Protein AF-0000000069301391 (afdb_homodimer)

Foldseek 3Di:
DVPVVPPVVVVVVVVVVVVPPPPPPDDDDDDDDDDPDDDDDDDDDPDDDDPPVCPDDPPPPPPPPPPPVVPDPPPPVPPPDPPPPPVPLLLFFDFDDPLQVLQLVVLLVVLVVLLVVLLQVLLVVCLVDVLQQFDDPPPPPPDPDPVVVVVNVVSNPDDSCVLLVVLVPDDLVLQCVFQNLLLSLLLLLLVLLLVLLVVLQVVLCVQLQVLLLVQQVVPPPDPNQLSSFPLNGALPPLVSLLSLLVSLLVSLVSSLVSLLVSLVVSLVVLLVVLLPDAPPLLQKKKWFQADLQQLAFVSVQVVVCVVPHPQFWDTKFFQWPLPCLVVLVVVLVVLVVQLVVLVVVCVVVPVDDCPDDSNVSNVVSVVVSVVSLVVLVVSLVVLVVCSVVSPPVTGARMMMIGTDASLSSVVVQPDQDDPDSPHTHIDRAFDQVFFDSVLRRDHDVLQVVLVVVLVVVLVVCLVVVQQVLSVLSSCLDLVNCCVPPVVVVVVCVVPVSCVSNSSLLVNLVSNVVVLLCVLVVSLCSCVVRHRDRGLQVSLLVSLLSSLVSLCCRVPQVSQLSDRPVVVVVCCVVPVVCSLLSSLSRVSRNLSSVLSNLSSLSSVLSVVLSPVQLVVQLCCCCPVVVDDSVVSNCVSCVARRDSPHSSNVSSVVLSLSLSCLLCCSRRVCSSVSSSVSSVSNSSSSSSCSRTRHHHDGYPSCVSSVSSSVSSLVSSVSSLSSSLSNSCNSNVNDCPPSSVSSNCSVVSSVVSVVSSVPRDNRDNPSVSSVVSRVVPVPDDRDHDHDNDDPSNDPVVSPPPPPPVD/DVPVVPPVVVVVVVVVCVVVPPPDDDDDDDPDDPDDDDDDDDDDDDDDDDDDPCVDDPPPPPPPDDPPVVPPPPDVVPPPDPPPPPVPLLLFFDFDDPLQVLQLVVLLVVLVVLLVVLLQVLLVVCLVDVLQQFDDPPPPPPDPDPVSVVVNVVSNPDDSCVLLVVLVPDDLVLQCVFQNLLLSLLLVLLVLLLVLLVVLQVVLCVQLQVLLLVQQVVPPPDPNQLSSFPLSGALPPLVSLLSLLVSLLVSLVSSLVSLLVSLVVSLVVLLVVLLPDFPPLLQKKKWFQADLQQLAFVSVQVVVCVVPHHQFWDTKFFQWDLPCLVVLVVVLVVLVVVLVVLVVVCVVVPVDDCPDDSNVSNVVSVVVSVVSLVVLVVSLVVLVVCSVVSPVNTGARMMMIGTDASLSSVVVQPDQDDPDSPHTHIDRAFDQVFFDSVLRRDHDVLQVVLVVVLVVVLVVCLVVVQQVLSVLSSCLDLVNCCVPPVVVVVVCVVPVSCVSNCSLLVNLVSNVVVLLCVLVVSLVSCVVRHRDRGLQVSLLVSLLSSLVSLCCRVPQVSQLSDRPVVVVVVCVVPVVCSLLSSLSRVSRNLSSVLSNLSSLSSVLSVVLSPVQLVVQLCCCCPVVVDDSVVSNCVSCVARSDSPHPSNVSSVVLSLSLSCLLCCSRRVCSSVSSSVSSVSNSSSSSSCSRTRDHHDGYPSCVSSVSSSVSSLVSSVSSLSSSLSNSCNSNVNDCPDSSVSSNCSVVSSVVSVVSSVPRDNRDNPSVSSVVSRVVPVVDDRDHDHDNDDPSNDPVVSPPPPPPVD

Secondary structure (DSSP, 8-state):
--THHHHHHHHHHHHHHHS---TT-------------------------------------TT-S---TT------GGG-SSS--------S-----TTHHHHHHHHHHHHHHHHHHHHHHHHHHHHH-HHHHS-----SS----THHHHHHHHHHTS-TTHHHHHHHH--HHHHHHHHHHHHHHHHHHHHHHHHHHHHHHHHHHHHHHHHHHHHGGGSTT--HHHHTSGGGS-TT-GGGHHHHHHHHHHHHHHHHHHHHHHHHHHHHHHHHHHHTPPBTGGGEEEEES--GGG-SHHHHHHHHHHHS-TTSEEEEEEEE--TTHHHHHHHHHHHHHHHHHHHHHHHHTT---TTSHHHHHHHHHHHHHHHHHHHHHHHHHHHHHHHHTT-TTTEEEEEEEEESSHHHHHHHHT---SSBTTSSEEEPPPPGGGB-HHHHTS-HHHHHHHHHHHHHHHHHHHHHHHHHHHHHHHHTSHHHHHHH-HHHHHHHHH-GGGHHHHHHHHHHHHHHHHHHTHHHHHHHHHHHHS--SBTHHHHHHHHHHHHHHIIIIIIIIHHH-S-HHHHHHHHHH-TTHHHHHHHHHGGGGHHHHHHHHHHHHHHHHHHHHTHHHHHHHHHHHHHS---HHHHHHHH---TT-TTSHHHHHHHHHHHHHHHHHHHTT-TTHHHHHHHHHHHHHHHHHHIIIIISPPPPP-SSHHHHHHHHHHHHHHHHHHHHHHHHHHHHTTT--TTHHHHHHTTHHHHHHHHHHHHTB--SS--HHHHHHHHHHHTTS---B---SS-GGG-HHHHHHHHHTT-/--THHHHHHHHHHHHHHHS------------------------------------------TT-S-----------TTS-SSS--------S-----TTHHHHHHHHHHHHHHHHHHHHHHHHHHHHH-HHHHS-----SS----THHHHHHHHHHTS-TTHHHHHHHH--HHHHHHHHHHHHHHHHHHHHHHHHHHHHHHHHHHHHHHHHHHHHHTTSTT--HHHHTSGGGS-TT-GGGHHHHHHHHHHHHHHHHHHHHHHHHHHHHHHHHHHHTPPBTGGGEEEEES--GGG-SHHHHHHHHHHHS-TTSEEEEEEEE--TTHHHHHHHHHHHHHHHHHHHHHHHHTT---TTSHHHHHHHHHHHHHHHHHHHHHHHHHHHHHHHHTT-TTTEEEEEEEEESSHHHHHHHHT---SSBTTSSEEEPPPPGGGB-HHHHTS-HHHHHHHHHHHHHHHHHHHHHHHHHHHHHHHTTSHHHHHHH-HHHHHHHHH-GGGHHHHHHHHHHHHHHHHHHTHHHHHHHHHHHHS--SBTHHHHHHHHHHHHHHIIIIIIIIHHH-S-HHHHHHHHHH-TTHHHHHHHHHGGGGHHHHHHHHHHHHHHHHHHHHTHHHHHHHHHHHHTS---HHHHHHHH---TT-TTSHHHHHHHHHHHHHHHHHHHTT-TTHHHHHHHHHHHHHHHHHHIIIIISPPPPP-SSHHHHHHHHHHHHHHHHHHHHHHHHHHHHTTT--TTHHHHHHTTHHHHHHHHHHHHTB--SS--HHHHHHHHHHHTTS---B----S-GGG-HHHHHHHHHHT-

Sequence (1606 aa):
MQAAFSSTFVGFVILLQLIQPCTSLQTEVSGARLSLDSAPQESRKLPLHRGTVDLPALRLDEVAEPFNLTENILPIAFFENGTEPPPSVVVGVKTNGQTDIAAILLSLGFCAAGSLFVFACFCLLRNLNPVVYHRLVVSENKEPVEDVSTSVAQARSVGLFDWIAKVYNTTPEEEVARAGLDGWAFLELLRLNTRILVWIGPVVLLTVGCANWQASENMPGLNPLSRLDVGSMSPGSTHLLWVHAASVWLVIIISGWHVVSAHEDFTERRFEWLKAIPRPRATTVLVKNIPEIYRSDKALRDYFVALFTEGVVERAYVVRKTGSLPKQVERLEDGRYTLALARKRWEQSGCPGPEERYGAQLEVCQRRRDQLAEQVVVSQAKIEEAVARRDPIVCSSSGFVTFTTELAQRLASREQYRRDVTEFVLDMPPDPSDVIWGSLTEGGVRRTTWDLVSWFCLLLLFVFWSPLVVIISGWTTLSSINEYAPFVGRFIQEHPRAQPLITGFLSTASLKLFMALLPMILLSIITRFKNLKAGAYAQLHLQSWYATFLVLFVLLVTTLGQGFTSTIAIIARQPSRIVELMASSLPYASHFYFNYIVLGYLTLALEMMRASNLIQYWFYRHFYSFQPEEAKQYSEPEDQASYGIGTRSALQVLMTAITFTFCSCSPLVVVFALPYFCLGQMVYGYLIVFAESKKPDLGGEMWIQTMGQLFSVLLLYVLLMVGVLLAKLNGDWLGPPSAAASAILPLYWTWFRVNSLAYESLPLEEVVKASQAKKEGVHQNEGKYVQPECDPDVTVEDWREGSMQAAFSSTFVGFVILLQLIQPCTSLQTEVSGARLSLDSAPQESRKLPLHRGTVDLPALRLDEVAEPFNLTENILPIAFFENGTEPPPSVVVGVKTNGQTDIAAILLSLGFCAAGSLFVFACFCLLRNLNPVVYHRLVVSENKEPVEDVSTSVAQARSVGLFDWIAKVYNTTPEEEVARAGLDGWAFLELLRLNTRILVWIGPVVLLTVGCANWQASENMPGLNPLSRLDVGSMSPGSTHLLWVHAASVWLVIIISGWHVVSAHEDFTERRFEWLKAIPRPRATTVLVKNIPEIYRSDKALRDYFVALFTEGVVERAYVVRKTGSLPKQVERLEDGRYTLALARKRWEQSGCPGPEERYGAQLEVCQRRRDQLAEQVVVSQAKIEEAVARRDPIVCSSSGFVTFTTELAQRLASREQYRRDVTEFVLDMPPDPSDVIWGSLTEGGVRRTTWDLVSWFCLLLLFVFWSPLVVIISGWTTLSSINEYAPFVGRFIQEHPRAQPLITGFLSTASLKLFMALLPMILLSIITRFKNLKAGAYAQLHLQSWYATFLVLFVLLVTTLGQGFTSTIAIIARQPSRIVELMASSLPYASHFYFNYIVLGYLTLALEMMRASNLIQYWFYRHFYSFQPEEAKQYSEPEDQASYGIGTRSALQVLMTAITFTFCSCSPLVVVFALPYFCLGQMVYGYLIVFAESKKPDLGGEMWIQTMGQLFSVLLLYVLLMVGVLLAKLNGDWLGPPSAAASAILPLYWTWFRVNSLAYESLPLEEVVKASQAKKEGVHQNEGKYVQPECDPDVTVEDWREGS

Structure (mmCIF, N/CA/C/O backbone):
data_AF-0000000069301391-model_v1
#
loop_
_entity.id
_entity.type
_entity.pdbx_description
1 polymer 'CSC1/OSCA1-like 7TM region domain-containing protein'
#
loop_
_atom_site.group_PDB
_atom_site.id
_atom_site.type_symbol
_atom_site.label_atom_id
_atom_site.label_alt_id
_atom_site.label_comp_id
_atom_site.label_asym_id
_atom_site.label_entity_id
_atom_site.label_seq_id
_atom_site.pdbx_PDB_ins_code
_atom_site.Cartn_x
_atom_site.Cartn_y
_atom_site.Cartn_z
_atom_site.occupancy
_atom_site.B_iso_or_equiv
_atom_site.auth_seq_id
_atom_site.auth_comp_id
_atom_site.auth_asym_id
_atom_site.auth_atom_id
_atom_site.pdbx_PDB_model_num
ATOM 1 N N . MET A 1 1 ? 9.789 25.469 29.891 1 19.81 1 MET A N 1
ATOM 2 C CA . MET A 1 1 ? 8.828 25 28.891 1 19.81 1 MET A CA 1
ATOM 3 C C . MET A 1 1 ? 7.82 24.047 29.516 1 19.81 1 MET A C 1
ATOM 5 O O . MET A 1 1 ? 6.832 23.672 28.875 1 19.81 1 MET A O 1
ATOM 9 N N . GLN A 1 2 ? 8.188 23.5 30.734 1 20.77 2 GLN A N 1
ATOM 10 C CA . GLN A 1 2 ? 7.414 22.641 31.625 1 20.77 2 GLN A CA 1
ATOM 11 C C . GLN A 1 2 ? 6.203 23.391 32.188 1 20.77 2 GLN A C 1
ATOM 13 O O . GLN A 1 2 ? 5.133 22.797 32.344 1 20.77 2 GLN A O 1
ATOM 18 N N . ALA A 1 3 ? 6.449 24.688 32.656 1 22.8 3 ALA A N 1
ATOM 19 C CA . ALA A 1 3 ? 5.504 25.391 33.5 1 22.8 3 ALA A CA 1
ATOM 20 C C . ALA A 1 3 ? 4.203 25.688 32.75 1 22.8 3 ALA A C 1
ATOM 22 O O . ALA A 1 3 ? 3.143 25.797 33.375 1 22.8 3 ALA A O 1
ATOM 23 N N . ALA A 1 4 ? 4.375 26.047 31.484 1 23.19 4 ALA A N 1
ATOM 24 C CA . ALA A 1 4 ? 3.17 26.594 30.859 1 23.19 4 ALA A CA 1
ATOM 25 C C . ALA A 1 4 ? 2.113 25.516 30.688 1 23.19 4 ALA A C 1
ATOM 27 O O . ALA A 1 4 ? 1.004 25.781 30.219 1 23.19 4 ALA A O 1
ATOM 28 N N . PHE A 1 5 ? 2.578 24.25 30.859 1 24.52 5 PHE A N 1
ATOM 29 C CA . PHE A 1 5 ? 1.618 23.172 30.672 1 24.52 5 PHE A CA 1
ATOM 30 C C . PHE A 1 5 ? 0.604 23.156 31.812 1 24.52 5 PHE A C 1
ATOM 32 O O . PHE A 1 5 ? -0.455 22.531 31.703 1 24.52 5 PHE A O 1
ATOM 39 N N . SER A 1 6 ? 0.946 23.641 33.062 1 24.12 6 SER A N 1
ATOM 40 C CA . SER A 1 6 ? 0.102 23.391 34.25 1 24.12 6 SER A CA 1
ATOM 41 C C . SER A 1 6 ? -1.186 24.203 34.156 1 24.12 6 SER A C 1
ATOM 43 O O . SER A 1 6 ? -2.227 23.766 34.656 1 24.12 6 SER A O 1
ATOM 45 N N . SER A 1 7 ? -1.067 25.484 33.75 1 24.52 7 SER A N 1
ATOM 46 C CA . SER A 1 7 ? -2.17 26.391 34.062 1 24.52 7 SER A CA 1
ATOM 47 C C . SER A 1 7 ? -3.404 26.062 33.219 1 24.52 7 SER A C 1
ATOM 49 O O . SER A 1 7 ? -4.535 26.219 33.688 1 24.52 7 SER A O 1
ATOM 51 N N . THR A 1 8 ? -3.162 25.766 31.969 1 23.84 8 THR A N 1
ATOM 52 C CA . THR A 1 8 ? -4.363 25.797 31.141 1 23.84 8 THR A CA 1
ATOM 53 C C . THR A 1 8 ? -5.211 24.562 31.375 1 23.84 8 THR A C 1
ATOM 55 O O . THR A 1 8 ? -6.34 24.469 30.891 1 23.84 8 THR A O 1
ATOM 58 N N . PHE A 1 9 ? -4.652 23.547 32.062 1 26 9 PHE A N 1
ATOM 59 C CA . PHE A 1 9 ? -5.484 22.406 32.438 1 26 9 PHE A CA 1
ATOM 60 C C . PHE A 1 9 ? -6.539 22.812 33.438 1 26 9 PHE A C 1
ATOM 62 O O . PHE A 1 9 ? -7.617 22.219 33.5 1 26 9 PHE A O 1
ATOM 69 N N . VAL A 1 10 ? -6.273 23.828 34.375 1 25.52 10 VAL A N 1
ATOM 70 C CA . VAL A 1 10 ? -7.156 24.141 35.469 1 25.52 10 VAL A CA 1
ATOM 71 C C . VAL A 1 10 ? -8.469 24.719 34.969 1 25.52 10 VAL A C 1
ATOM 73 O O . VAL A 1 10 ? -9.547 24.391 35.469 1 25.52 10 VAL A O 1
ATOM 76 N N . GLY A 1 11 ? -8.414 25.5 33.906 1 23.66 11 GLY A N 1
ATOM 77 C CA . GLY A 1 11 ? -9.672 26.156 33.594 1 23.66 11 GLY A CA 1
ATOM 78 C C . GLY A 1 11 ? -10.766 25.203 33.188 1 23.66 11 GLY A C 1
ATOM 79 O O . GLY A 1 11 ? -11.914 25.344 33.594 1 23.66 11 GLY A O 1
ATOM 80 N N . PHE A 1 12 ? -10.312 24.281 32.312 1 25.36 12 PHE A N 1
ATOM 81 C CA . PHE A 1 12 ? -11.438 23.547 31.766 1 25.36 12 PHE A CA 1
ATOM 82 C C . PHE A 1 12 ? -12.016 22.578 32.781 1 25.36 12 PHE A C 1
ATOM 84 O O . PHE A 1 12 ? -13.203 22.25 32.75 1 25.36 12 PHE A O 1
ATOM 91 N N . VAL A 1 13 ? -11.219 22.125 33.844 1 26.64 13 VAL A N 1
ATOM 92 C CA . VAL A 1 13 ? -11.875 21.344 34.875 1 26.64 13 VAL A CA 1
ATOM 93 C C . VAL A 1 13 ? -12.93 22.203 35.594 1 26.64 13 VAL A C 1
ATOM 95 O O . VAL A 1 13 ? -14.008 21.703 35.938 1 26.64 13 VAL A O 1
ATOM 98 N N . ILE A 1 14 ? -12.594 23.531 35.75 1 26.34 14 ILE A N 1
ATOM 99 C CA . ILE A 1 14 ? -13.555 24.312 36.5 1 26.34 14 ILE A CA 1
ATOM 100 C C . ILE A 1 14 ? -14.883 24.359 35.75 1 26.34 14 ILE A C 1
ATOM 102 O O . ILE A 1 14 ? -15.953 24.266 36.375 1 26.34 14 ILE A O 1
ATOM 106 N N . LEU A 1 15 ? -14.766 24.547 34.406 1 23.52 15 LEU A N 1
ATOM 107 C CA . LEU A 1 15 ? -16.078 24.797 33.812 1 23.52 15 LEU A CA 1
ATOM 108 C C . LEU A 1 15 ? -16.969 23.547 33.938 1 23.52 15 LEU A C 1
ATOM 110 O O . LEU A 1 15 ? -18.188 23.672 34.094 1 23.52 15 LEU A O 1
ATOM 114 N N . LEU A 1 16 ? -16.359 22.375 33.938 1 23.39 16 LEU A N 1
ATOM 115 C CA . LEU A 1 16 ? -17.297 21.266 34.125 1 23.39 16 LEU A CA 1
ATOM 116 C C . LEU A 1 16 ? -17.875 21.266 35.531 1 23.39 16 LEU A C 1
ATOM 118 O O . LEU A 1 16 ? -18.891 20.625 35.781 1 23.39 16 LEU A O 1
ATOM 122 N N . GLN A 1 17 ? -17.016 21.766 36.5 1 24.11 17 GLN A N 1
ATOM 123 C CA . GLN A 1 17 ? -17.625 21.703 37.844 1 24.11 17 GLN A CA 1
ATOM 124 C C . GLN A 1 17 ? -18.875 22.578 37.906 1 24.11 17 GLN A C 1
ATOM 126 O O . GLN A 1 17 ? -19.641 22.484 38.875 1 24.11 17 GLN A O 1
ATOM 131 N N . LEU A 1 18 ? -18.797 23.734 37.219 1 23.39 18 LEU A N 1
ATOM 132 C CA . LEU A 1 18 ? -19.938 24.625 37.5 1 23.39 18 LEU A CA 1
ATOM 133 C C . LEU A 1 18 ? -21.25 23.938 37.156 1 23.39 18 LEU A C 1
ATOM 135 O O . LEU A 1 18 ? -22.328 24.406 37.531 1 23.39 18 LEU A O 1
ATOM 139 N N . ILE A 1 19 ? -21.297 23.219 36.031 1 21.27 19 ILE A N 1
ATOM 140 C CA . ILE A 1 19 ? -22.672 22.812 35.781 1 21.27 19 ILE A CA 1
ATOM 141 C C . ILE A 1 19 ? -23.078 21.719 36.781 1 21.27 19 ILE A C 1
ATOM 143 O O . ILE A 1 19 ? -22.922 20.531 36.5 1 21.27 19 ILE A O 1
ATOM 147 N N . GLN A 1 20 ? -22.344 21.641 37.969 1 20.61 20 GLN A N 1
ATOM 148 C CA . GLN A 1 20 ? -22.875 20.719 38.969 1 20.61 20 GLN A CA 1
ATOM 149 C C . GLN A 1 20 ? -24.328 21.047 39.281 1 20.61 20 GLN A C 1
ATOM 151 O O . GLN A 1 20 ? -24.656 22.203 39.594 1 20.61 20 GLN A O 1
ATOM 156 N N . PRO A 1 21 ? -25.391 20.344 38.844 1 19.67 21 PRO A N 1
ATOM 157 C CA . PRO A 1 21 ? -26.688 20.672 39.469 1 19.67 21 PRO A CA 1
ATOM 158 C C . PRO A 1 21 ? -26.625 20.75 40.969 1 19.67 21 PRO A C 1
ATOM 160 O O . PRO A 1 21 ? -25.859 20 41.594 1 19.67 21 PRO A O 1
ATOM 163 N N . CYS A 1 22 ? -26.75 21.859 41.688 1 19.03 22 CYS A N 1
ATOM 164 C CA . CYS A 1 22 ? -26.984 22.234 43.062 1 19.03 22 CYS A CA 1
ATOM 165 C C . CYS A 1 22 ? -28.016 21.312 43.719 1 19.03 22 CYS A C 1
ATOM 167 O O . CYS A 1 22 ? -29.125 21.734 44.031 1 19.03 22 CYS A O 1
ATOM 169 N N . THR A 1 23 ? -28.453 20.141 43.25 1 19.52 23 THR A N 1
ATOM 170 C CA . THR A 1 23 ? -29.672 19.672 43.875 1 19.52 23 THR A CA 1
ATOM 171 C C . THR A 1 23 ? -29.438 19.312 45.344 1 19.52 23 THR A C 1
ATOM 173 O O . THR A 1 23 ? -30.25 18.641 45.969 1 19.52 23 THR A O 1
ATOM 176 N N . SER A 1 24 ? -28.438 19.641 46.062 1 18.92 24 SER A N 1
ATOM 177 C CA . SER A 1 24 ? -28.375 19.047 47.375 1 18.92 24 SER A CA 1
ATOM 178 C C . SER A 1 24 ? -29.578 19.453 48.219 1 18.92 24 SER A C 1
ATOM 180 O O . SER A 1 24 ? -29.641 19.141 49.438 1 18.92 24 SER A O 1
ATOM 182 N N . LEU A 1 25 ? -30.422 20.422 48 1 16 25 LEU A N 1
ATOM 183 C CA . LEU A 1 25 ? -31.047 21.062 49.156 1 16 25 LEU A CA 1
ATOM 184 C C . LEU A 1 25 ? -32.125 20.172 49.781 1 16 25 LEU A C 1
ATOM 186 O O . LEU A 1 25 ? -33.312 20.391 49.594 1 16 25 LEU A O 1
ATOM 190 N N . GLN A 1 26 ? -32.344 18.859 49.562 1 17.48 26 GLN A N 1
ATOM 191 C CA . GLN A 1 26 ? -33.562 18.453 50.25 1 17.48 26 GLN A CA 1
ATOM 192 C C . GLN A 1 26 ? -33.406 18.703 51.75 1 17.48 26 GLN A C 1
ATOM 194 O O . GLN A 1 26 ? -32.438 18.297 52.375 1 17.48 26 GLN A O 1
ATOM 199 N N . THR A 1 27 ? -34.375 19.484 52.375 1 16.48 27 THR A N 1
ATOM 200 C CA . THR A 1 27 ? -34.906 20.078 53.594 1 16.48 27 THR A CA 1
ATOM 201 C C . THR A 1 27 ? -35.281 19 54.625 1 16.48 27 THR A C 1
ATOM 203 O O . THR A 1 27 ? -35.531 17.844 54.25 1 16.48 27 THR A O 1
ATOM 206 N N . GLU A 1 28 ? -35.531 19.266 55.969 1 17.02 28 GLU A N 1
ATOM 207 C CA . GLU A 1 28 ? -35.562 18.859 57.344 1 17.02 28 GLU A CA 1
ATOM 208 C C . GLU A 1 28 ? -36.812 18.047 57.656 1 17.02 28 GLU A C 1
ATOM 210 O O . GLU A 1 28 ? -36.844 17.312 58.656 1 17.02 28 GLU A O 1
ATOM 215 N N . VAL A 1 29 ? -38.094 18.172 57.031 1 17.86 29 VAL A N 1
ATOM 216 C CA . VAL A 1 29 ? -39.188 18.328 57.969 1 17.86 29 VAL A CA 1
ATOM 217 C C . VAL A 1 29 ? -39.375 17.047 58.781 1 17.86 29 VAL A C 1
ATOM 219 O O . VAL A 1 29 ? -39.125 15.953 58.281 1 17.86 29 VAL A O 1
ATOM 222 N N . SER A 1 30 ? -40.031 17.109 60.094 1 17.33 30 SER A N 1
ATOM 223 C CA . SER A 1 30 ? -40.312 16.609 61.438 1 17.33 30 SER A CA 1
ATOM 224 C C . SER A 1 30 ? -41.188 15.352 61.375 1 17.33 30 SER A C 1
ATOM 226 O O . SER A 1 30 ? -41.812 15.078 60.375 1 17.33 30 SER A O 1
ATOM 228 N N . GLY A 1 31 ? -41.562 14.727 62.625 1 17.58 31 GLY A N 1
ATOM 229 C CA . GLY A 1 31 ? -41.812 13.531 63.438 1 17.58 31 GLY A CA 1
ATOM 230 C C . GLY A 1 31 ? -43.188 12.938 63.219 1 17.58 31 GLY A C 1
ATOM 231 O O . GLY A 1 31 ? -43.438 11.805 63.625 1 17.58 31 GLY A O 1
ATOM 232 N N . ALA A 1 32 ? -44.375 13.781 63.25 1 17.78 32 ALA A N 1
ATOM 233 C CA . ALA A 1 32 ? -45.5 13.5 64.125 1 17.78 32 ALA A CA 1
ATOM 234 C C . ALA A 1 32 ? -46.25 12.258 63.625 1 17.78 32 ALA A C 1
ATOM 236 O O . ALA A 1 32 ? -46.625 12.164 62.469 1 17.78 32 ALA A O 1
ATOM 237 N N . ARG A 1 33 ? -46.375 11.164 64.438 1 19.25 33 ARG A N 1
ATOM 238 C CA . ARG A 1 33 ? -46.656 9.727 64.5 1 19.25 33 ARG A CA 1
ATOM 239 C C . ARG A 1 33 ? -48.156 9.461 64.438 1 19.25 33 ARG A C 1
ATOM 241 O O . ARG A 1 33 ? -48.75 9.078 65.438 1 19.25 33 ARG A O 1
ATOM 248 N N . LEU A 1 34 ? -49.125 10.219 63.906 1 16.44 34 LEU A N 1
ATOM 249 C CA . LEU A 1 34 ? -50.5 10.016 64.375 1 16.44 34 LEU A CA 1
ATOM 250 C C . LEU A 1 34 ? -50.875 8.547 64.25 1 16.44 34 LEU A C 1
ATOM 252 O O . LEU A 1 34 ? -50.375 7.828 63.406 1 16.44 34 LEU A O 1
ATOM 256 N N . SER A 1 35 ? -51.812 7.906 65.188 1 17.27 35 SER A N 1
ATOM 257 C CA . SER A 1 35 ? -52.562 6.82 65.812 1 17.27 35 SER A CA 1
ATOM 258 C C . SER A 1 35 ? -53.594 6.238 64.875 1 17.27 35 SER A C 1
ATOM 260 O O . SER A 1 35 ? -54.781 6.168 65.188 1 17.27 35 SER A O 1
ATOM 262 N N . LEU A 1 36 ? -53.5 5.941 63.688 1 15.2 36 LEU A N 1
ATOM 263 C CA . LEU A 1 36 ? -54.625 5.484 62.906 1 15.2 36 LEU A CA 1
ATOM 264 C C . LEU A 1 36 ? -55.125 4.145 63.406 1 15.2 36 LEU A C 1
ATOM 266 O O . LEU A 1 36 ? -54.469 3.115 63.25 1 15.2 36 LEU A O 1
ATOM 270 N N . ASP A 1 37 ? -55.812 3.908 64.5 1 16.16 37 ASP A N 1
ATOM 271 C CA . ASP A 1 37 ? -56.656 2.867 65.062 1 16.16 37 ASP A CA 1
ATOM 272 C C . ASP A 1 37 ? -57.5 2.215 64 1 16.16 37 ASP A C 1
ATOM 274 O O . ASP A 1 37 ? -57.562 0.988 63.875 1 16.16 37 ASP A O 1
ATOM 278 N N . SER A 1 38 ? -58.844 2.668 63.781 1 15.1 38 SER A N 1
ATOM 279 C CA . SER A 1 38 ? -60.188 2.162 63.906 1 15.1 38 SER A CA 1
ATOM 280 C C . SER A 1 38 ? -60.594 1.302 62.688 1 15.1 38 SER A C 1
ATOM 282 O O . SER A 1 38 ? -59.906 1.333 61.656 1 15.1 38 SER A O 1
ATOM 284 N N . ALA A 1 39 ? -61.906 1.521 61.906 1 17.06 39 ALA A N 1
ATOM 285 C CA . ALA A 1 39 ? -63.125 0.72 61.875 1 17.06 39 ALA A CA 1
ATOM 286 C C . ALA A 1 39 ? -63.094 -0.299 60.75 1 17.06 39 ALA A C 1
ATOM 288 O O . ALA A 1 39 ? -62.406 -0.098 59.75 1 17.06 39 ALA A O 1
ATOM 289 N N . PRO A 1 40 ? -63.875 -1.471 60.656 1 17.44 40 PRO A N 1
ATOM 290 C CA . PRO A 1 40 ? -63.969 -2.854 60.188 1 17.44 40 PRO A CA 1
ATOM 291 C C . PRO A 1 40 ? -64.375 -2.951 58.719 1 17.44 40 PRO A C 1
ATOM 293 O O . PRO A 1 40 ? -63.812 -3.74 57.938 1 17.44 40 PRO A O 1
ATOM 296 N N . GLN A 1 41 ? -65.625 -2.537 58.406 1 15.18 41 GLN A N 1
ATOM 297 C CA . GLN A 1 41 ? -66.625 -3.35 57.75 1 15.18 41 GLN A CA 1
ATOM 298 C C . GLN A 1 41 ? -66.375 -3.494 56.25 1 15.18 41 GLN A C 1
ATOM 300 O O . GLN A 1 41 ? -66.5 -4.59 55.719 1 15.18 41 GLN A O 1
ATOM 305 N N . GLU A 1 42 ? -66.5 -2.461 55.281 1 15.25 42 GLU A N 1
ATOM 306 C CA . GLU A 1 42 ? -67.625 -2.314 54.375 1 15.25 42 GLU A CA 1
ATOM 307 C C . GLU A 1 42 ? -67.5 -3.188 53.125 1 15.25 42 GLU A C 1
ATOM 309 O O . GLU A 1 42 ? -66.375 -3.465 52.688 1 15.25 42 GLU A O 1
ATOM 314 N N . SER A 1 43 ? -68.625 -3.334 52.156 1 15.88 43 SER A N 1
ATOM 315 C CA . SER A 1 43 ? -69.5 -4.242 51.406 1 15.88 43 SER A CA 1
ATOM 316 C C . SER A 1 43 ? -69.125 -4.25 49.938 1 15.88 43 SER A C 1
ATOM 318 O O . SER A 1 43 ? -69.875 -4.695 49.094 1 15.88 43 SER A O 1
ATOM 320 N N . ARG A 1 44 ? -68.062 -4.449 49.469 1 16.89 44 ARG A N 1
ATOM 321 C CA . ARG A 1 44 ? -67.875 -4.121 48.062 1 16.89 44 ARG A CA 1
ATOM 322 C C . ARG A 1 44 ? -68.812 -4.949 47.156 1 16.89 44 ARG A C 1
ATOM 324 O O . ARG A 1 44 ? -69 -6.148 47.375 1 16.89 44 ARG A O 1
ATOM 331 N N . LYS A 1 45 ? -69.375 -4.184 46.031 1 16.3 45 LYS A N 1
ATOM 332 C CA . LYS A 1 45 ? -70.312 -4.191 44.906 1 16.3 45 LYS A CA 1
ATOM 333 C C . LYS A 1 45 ? -69.812 -5.117 43.812 1 16.3 45 LYS A C 1
ATOM 335 O O . LYS A 1 45 ? -68.75 -4.898 43.219 1 16.3 45 LYS A O 1
ATOM 340 N N . LEU A 1 46 ? -70.188 -6.242 43.562 1 16.84 46 LEU A N 1
ATOM 341 C CA . LEU A 1 46 ? -69.875 -7.34 42.656 1 16.84 46 LEU A CA 1
ATOM 342 C C . LEU A 1 46 ? -70.438 -7.125 41.281 1 16.84 46 LEU A C 1
ATOM 344 O O . LEU A 1 46 ? -70.375 -7.992 40.406 1 16.84 46 LEU A O 1
ATOM 348 N N . PRO A 1 47 ? -70.75 -5.891 40.688 1 16.52 47 PRO A N 1
ATOM 349 C CA . PRO A 1 47 ? -71.75 -5.902 39.594 1 16.52 47 PRO A CA 1
ATOM 350 C C . PRO A 1 47 ? -71.25 -6.695 38.375 1 16.52 47 PRO A C 1
ATOM 352 O O . PRO A 1 47 ? -70.125 -6.555 37.969 1 16.52 47 PRO A O 1
ATOM 355 N N . LEU A 1 48 ? -71.938 -7.707 37.781 1 17.56 48 LEU A N 1
ATOM 356 C CA . LEU A 1 48 ? -72.125 -8.891 36.938 1 17.56 48 LEU A CA 1
ATOM 357 C C . LEU A 1 48 ? -72.438 -8.484 35.531 1 17.56 48 LEU A C 1
ATOM 359 O O . LEU A 1 48 ? -72.625 -9.352 34.656 1 17.56 48 LEU A O 1
ATOM 363 N N . HIS A 1 49 ? -72.75 -7.168 35.188 1 17.98 49 HIS A N 1
ATOM 364 C CA . HIS A 1 49 ? -73.75 -7.18 34.094 1 17.98 49 HIS A CA 1
ATOM 365 C C . HIS A 1 49 ? -73.125 -7.863 32.844 1 17.98 49 HIS A C 1
ATOM 367 O O . HIS A 1 49 ? -71.938 -8.039 32.75 1 17.98 49 HIS A O 1
ATOM 373 N N . ARG A 1 50 ? -73.875 -7.496 31.672 1 18.66 50 ARG A N 1
ATOM 374 C CA . ARG A 1 50 ? -74.5 -7.926 30.438 1 18.66 50 ARG A CA 1
ATOM 375 C C . ARG A 1 50 ? -73.5 -7.887 29.266 1 18.66 50 ARG A C 1
ATOM 377 O O . ARG A 1 50 ? -72.812 -6.871 29.047 1 18.66 50 ARG A O 1
ATOM 384 N N . GLY A 1 51 ? -73 -9 28.672 1 18.05 51 GLY A N 1
ATOM 385 C CA . GLY A 1 51 ? -72.062 -9.477 27.688 1 18.05 51 GLY A CA 1
ATOM 386 C C . GLY A 1 51 ? -72.438 -9.062 26.266 1 18.05 51 GLY A C 1
ATOM 387 O O . GLY A 1 51 ? -71.875 -9.578 25.297 1 18.05 51 GLY A O 1
ATOM 388 N N . THR A 1 52 ? -73.25 -7.898 26.109 1 17.53 52 THR A N 1
ATOM 389 C CA . THR A 1 52 ? -73.688 -7.91 24.734 1 17.53 52 THR A CA 1
ATOM 390 C C . THR A 1 52 ? -72.5 -7.734 23.766 1 17.53 52 THR A C 1
ATOM 392 O O . THR A 1 52 ? -71.688 -6.82 23.922 1 17.53 52 THR A O 1
ATOM 395 N N . VAL A 1 53 ? -72.062 -8.805 23.141 1 20.33 53 VAL A N 1
ATOM 396 C CA . VAL A 1 53 ? -71 -9.156 22.219 1 20.33 53 VAL A CA 1
ATOM 397 C C . VAL A 1 53 ? -71.188 -8.484 20.875 1 20.33 53 VAL A C 1
ATOM 399 O O . VAL A 1 53 ? -71.875 -9.047 20 1 20.33 53 VAL A O 1
ATOM 402 N N . ASP A 1 54 ? -71.625 -7.168 20.891 1 17.8 54 ASP A N 1
ATOM 403 C CA . ASP A 1 54 ? -72.062 -6.672 19.594 1 17.8 54 ASP A CA 1
ATOM 404 C C . ASP A 1 54 ? -70.938 -6.629 18.609 1 17.8 54 ASP A C 1
ATOM 406 O O . ASP A 1 54 ? -69.938 -5.906 18.828 1 17.8 54 ASP A O 1
ATOM 410 N N . LEU A 1 55 ? -70.688 -7.734 17.891 1 20.33 55 LEU A N 1
ATOM 411 C CA . LEU A 1 55 ? -69.688 -8.008 16.859 1 20.33 55 LEU A CA 1
ATOM 412 C C . LEU A 1 55 ? -69.812 -7.074 15.664 1 20.33 55 LEU A C 1
ATOM 414 O O . LEU A 1 55 ? -70.875 -7.102 14.992 1 20.33 55 LEU A O 1
ATOM 418 N N . PRO A 1 56 ? -69.562 -5.785 15.836 1 20.98 56 PRO A N 1
ATOM 419 C CA . PRO A 1 56 ? -70.062 -4.832 14.844 1 20.98 56 PRO A CA 1
ATOM 420 C C . PRO A 1 56 ? -69.812 -5.301 13.406 1 20.98 56 PRO A C 1
ATOM 422 O O . PRO A 1 56 ? -68.938 -6.16 13.164 1 20.98 56 PRO A O 1
ATOM 425 N N . ALA A 1 57 ? -70.625 -4.859 12.469 1 19.47 57 ALA A N 1
ATOM 426 C CA . ALA A 1 57 ? -70.938 -4.902 11.039 1 19.47 57 ALA A CA 1
ATOM 427 C C . ALA A 1 57 ? -69.75 -4.52 10.211 1 19.47 57 ALA A C 1
ATOM 429 O O . ALA A 1 57 ? -69.188 -3.426 10.367 1 19.47 57 ALA A O 1
ATOM 430 N N . LEU A 1 58 ? -68.875 -5.543 9.844 1 21.95 58 LEU A N 1
ATOM 431 C CA . LEU A 1 58 ? -67.75 -5.582 8.898 1 21.95 58 LEU A CA 1
ATOM 432 C C . LEU A 1 58 ? -68.188 -4.984 7.555 1 21.95 58 LEU A C 1
ATOM 434 O O . LEU A 1 58 ? -68.812 -5.648 6.746 1 21.95 58 LEU A O 1
ATOM 438 N N . ARG A 1 59 ? -68.812 -3.75 7.652 1 22.62 59 ARG A N 1
ATOM 439 C CA . ARG A 1 59 ? -69.375 -3.254 6.379 1 22.62 59 ARG A CA 1
ATOM 440 C C . ARG A 1 59 ? -68.25 -3.215 5.32 1 22.62 59 ARG A C 1
ATOM 442 O O . ARG A 1 59 ? -67.25 -2.566 5.512 1 22.62 59 ARG A O 1
ATOM 449 N N . LEU A 1 60 ? -68.188 -4.328 4.445 1 21.48 60 LEU A N 1
ATOM 450 C CA . LEU A 1 60 ? -67.438 -4.73 3.252 1 21.48 60 LEU A CA 1
ATOM 451 C C . LEU A 1 60 ? -67.5 -3.625 2.203 1 21.48 60 LEU A C 1
ATOM 453 O O . LEU A 1 60 ? -67 -3.805 1.095 1 21.48 60 LEU A O 1
ATOM 457 N N . ASP A 1 61 ? -68.438 -2.715 2.316 1 21.5 61 ASP A N 1
ATOM 458 C CA . ASP A 1 61 ? -68.812 -2.037 1.066 1 21.5 61 ASP A CA 1
ATOM 459 C C . ASP A 1 61 ? -67.562 -1.256 0.537 1 21.5 61 ASP A C 1
ATOM 461 O O . ASP A 1 61 ? -67.438 -1.083 -0.674 1 21.5 61 ASP A O 1
ATOM 465 N N . GLU A 1 62 ? -67.125 -0.336 1.454 1 23.22 62 GLU A N 1
ATOM 466 C CA . GLU A 1 62 ? -66.562 0.825 0.788 1 23.22 62 GLU A CA 1
ATOM 467 C C . GLU A 1 62 ? -65.188 0.474 0.136 1 23.22 62 GLU A C 1
ATOM 469 O O . GLU A 1 62 ? -64.125 0.705 0.719 1 23.22 62 GLU A O 1
ATOM 474 N N . VAL A 1 63 ? -65.062 -0.824 -0.377 1 25.05 63 VAL A N 1
ATOM 475 C CA . VAL A 1 63 ? -63.844 -1.367 -0.988 1 25.05 63 VAL A CA 1
ATOM 476 C C . VAL A 1 63 ? -63.5 -0.575 -2.248 1 25.05 63 VAL A C 1
ATOM 478 O O . VAL A 1 63 ? -62.562 -0.933 -2.98 1 25.05 63 VAL A O 1
ATOM 481 N N . ALA A 1 64 ? -64.5 0.111 -2.855 1 23.03 64 ALA A N 1
ATOM 482 C CA . ALA A 1 64 ? -64.25 0.494 -4.242 1 23.03 64 ALA A CA 1
ATOM 483 C C . ALA A 1 64 ? -63.031 1.434 -4.332 1 23.03 64 ALA A C 1
ATOM 485 O O . ALA A 1 64 ? -62.719 1.939 -5.414 1 23.03 64 ALA A O 1
ATOM 486 N N . GLU A 1 65 ? -62.75 2.166 -3.244 1 24.95 65 GLU A N 1
ATOM 487 C CA . GLU A 1 65 ? -62 3.312 -3.775 1 24.95 65 GLU A CA 1
ATOM 488 C C . GLU A 1 65 ? -60.75 2.869 -4.5 1 24.95 65 GLU A C 1
ATOM 490 O O . GLU A 1 65 ? -60.031 1.959 -4.047 1 24.95 65 GLU A O 1
ATOM 495 N N . PRO A 1 66 ? -60.625 3.135 -5.832 1 23.62 66 PRO A N 1
ATOM 496 C CA . PRO A 1 66 ? -59.594 2.66 -6.73 1 23.62 66 PRO A CA 1
ATOM 497 C C . PRO A 1 66 ? -58.188 2.768 -6.117 1 23.62 66 PRO A C 1
ATOM 499 O O . PRO A 1 66 ? -57.906 3.711 -5.371 1 23.62 66 PRO A O 1
ATOM 502 N N . PHE A 1 67 ? -57.531 1.623 -5.824 1 24.38 67 PHE A N 1
ATOM 503 C CA . PHE A 1 67 ? -56.188 1.427 -5.289 1 24.38 67 PHE A CA 1
ATOM 504 C C . PHE A 1 67 ? -55.188 2.234 -6.082 1 24.38 67 PHE A C 1
ATOM 506 O O . PHE A 1 67 ? -54.781 1.847 -7.188 1 24.38 67 PHE A O 1
ATOM 513 N N . ASN A 1 68 ? -55.469 3.555 -6.355 1 22.23 68 ASN A N 1
ATOM 514 C CA . ASN A 1 68 ? -54.469 4.379 -7.055 1 22.23 68 ASN A CA 1
ATOM 515 C C . ASN A 1 68 ? -53.062 4.188 -6.492 1 22.23 68 ASN A C 1
ATOM 517 O O . ASN A 1 68 ? -52.812 4.492 -5.324 1 22.23 68 ASN A O 1
ATOM 521 N N . LEU A 1 69 ? -52.344 3.146 -6.941 1 22.39 69 LEU A N 1
ATOM 522 C CA . LEU A 1 69 ? -51 2.637 -6.723 1 22.39 69 LEU A CA 1
ATOM 523 C C . LEU A 1 69 ? -50 3.779 -6.625 1 22.39 69 LEU A C 1
ATOM 525 O O . LEU A 1 69 ? -48.781 3.545 -6.578 1 22.39 69 LEU A O 1
ATOM 529 N N . THR A 1 70 ? -50.344 4.926 -7.219 1 22.92 70 THR A N 1
ATOM 530 C CA . THR A 1 70 ? -49.344 6 -7.211 1 22.92 70 THR A CA 1
ATOM 531 C C . THR A 1 70 ? -48.938 6.348 -5.785 1 22.92 70 THR A C 1
ATOM 533 O O . THR A 1 70 ? -48.375 7.414 -5.539 1 22.92 70 THR A O 1
ATOM 536 N N . GLU A 1 71 ? -49.562 5.855 -4.812 1 23.47 71 GLU A N 1
ATOM 537 C CA . GLU A 1 71 ? -49.406 6.172 -3.398 1 23.47 71 GLU A CA 1
ATOM 538 C C . GLU A 1 71 ? -47.938 6.121 -2.986 1 23.47 71 GLU A C 1
ATOM 540 O O . GLU A 1 71 ? -47.219 5.156 -3.289 1 23.47 71 GLU A O 1
ATOM 545 N N . ASN A 1 72 ? -47.469 7.367 -2.562 1 22.67 72 ASN A N 1
ATOM 546 C CA . ASN A 1 72 ? -46.125 7.902 -2.309 1 22.67 72 ASN A CA 1
ATOM 547 C C . ASN A 1 72 ? -45.281 6.93 -1.504 1 22.67 72 ASN A C 1
ATOM 549 O O . ASN A 1 72 ? -45.812 6.031 -0.847 1 22.67 72 ASN A O 1
ATOM 553 N N . ILE A 1 73 ? -43.969 6.895 -1.843 1 24.08 73 ILE A N 1
ATOM 554 C CA . ILE A 1 73 ? -42.906 6.258 -1.067 1 24.08 73 ILE A CA 1
ATOM 555 C C . ILE A 1 73 ? -43.25 6.328 0.421 1 24.08 73 ILE A C 1
ATOM 557 O O . ILE A 1 73 ? -43.375 7.418 0.979 1 24.08 73 ILE A O 1
ATOM 561 N N . LEU A 1 74 ? -44.094 5.469 0.887 1 24.89 74 LEU A N 1
ATOM 562 C CA . LEU A 1 74 ? -44.438 5.32 2.293 1 24.89 74 LEU A CA 1
ATOM 563 C C . LEU A 1 74 ? -43.281 5.695 3.197 1 24.89 74 LEU A C 1
ATOM 565 O O . LEU A 1 74 ? -42.188 5.113 3.096 1 24.89 74 LEU A O 1
ATOM 569 N N . PRO A 1 75 ? -43.188 6.961 3.535 1 25.25 75 PRO A N 1
ATOM 570 C CA . PRO A 1 75 ? -42.156 7.285 4.539 1 25.25 75 PRO A CA 1
ATOM 571 C C . PRO A 1 75 ? -42.125 6.266 5.676 1 25.25 75 PRO A C 1
ATOM 573 O O . PRO A 1 75 ? -43.125 5.625 5.98 1 25.25 75 PRO A O 1
ATOM 576 N N . ILE A 1 76 ? -41.125 5.473 5.816 1 26.44 76 ILE A N 1
ATOM 577 C CA . ILE A 1 76 ? -41 4.574 6.961 1 26.44 76 ILE A CA 1
ATOM 578 C C . ILE A 1 76 ? -41.844 5.09 8.117 1 26.44 76 ILE A C 1
ATOM 580 O O . ILE A 1 76 ? -41.625 6.207 8.602 1 26.44 76 ILE A O 1
ATOM 584 N N . ALA A 1 77 ? -43.156 4.734 8.211 1 27.83 77 ALA A N 1
ATOM 585 C CA . ALA A 1 77 ? -44.25 4.828 9.18 1 27.83 77 ALA A CA 1
ATOM 586 C C . ALA A 1 77 ? -43.75 4.715 10.609 1 27.83 77 ALA A C 1
ATOM 588 O O . ALA A 1 77 ? -44.312 4.008 11.438 1 27.83 77 ALA A O 1
ATOM 589 N N . PHE A 1 78 ? -42.469 4.68 10.875 1 26.19 78 PHE A N 1
ATOM 590 C CA . PHE A 1 78 ? -42.094 4.664 12.281 1 26.19 78 PHE A CA 1
ATOM 591 C C . PHE A 1 78 ? -42.906 5.684 13.07 1 26.19 78 PHE A C 1
ATOM 593 O O . PHE A 1 78 ? -43.062 5.551 14.289 1 26.19 78 PHE A O 1
ATOM 600 N N . PHE A 1 79 ? -43.375 6.805 12.492 1 26.23 79 PHE A N 1
ATOM 601 C CA . PHE A 1 79 ? -44 7.812 13.328 1 26.23 79 PHE A CA 1
ATOM 602 C C . PHE A 1 79 ? -45.531 7.621 13.352 1 26.23 79 PHE A C 1
ATOM 604 O O . PHE A 1 79 ? -46.25 8.5 13.797 1 26.23 79 PHE A O 1
ATOM 611 N N . GLU A 1 80 ? -46.219 6.75 12.82 1 26.2 80 GLU A N 1
ATOM 612 C CA . GLU A 1 80 ? -47.656 6.934 12.789 1 26.2 80 GLU A CA 1
ATOM 613 C C . GLU A 1 80 ? -48.281 6.734 14.172 1 26.2 80 GLU A C 1
ATOM 615 O O . GLU A 1 80 ? -49.5 6.824 14.328 1 26.2 80 GLU A O 1
ATOM 620 N N . ASN A 1 81 ? -47.844 5.871 15.008 1 26.14 81 ASN A N 1
ATOM 621 C CA . ASN A 1 81 ? -48.719 5.828 16.172 1 26.14 81 ASN A CA 1
ATOM 622 C C . ASN A 1 81 ? -48.906 7.215 16.766 1 26.14 81 ASN A C 1
ATOM 624 O O . ASN A 1 81 ? -48.031 8.055 16.719 1 26.14 81 ASN A O 1
ATOM 628 N N . GLY A 1 82 ? -50.125 7.781 16.906 1 26.77 82 GLY A N 1
ATOM 629 C CA . GLY A 1 82 ? -50.688 9 17.469 1 26.77 82 GLY A CA 1
ATOM 630 C C . GLY A 1 82 ? -49.906 9.547 18.641 1 26.77 82 GLY A C 1
ATOM 631 O O . GLY A 1 82 ? -50.344 10.492 19.297 1 26.77 82 GLY A O 1
ATOM 632 N N . THR A 1 83 ? -49.5 8.617 19.547 1 26.33 83 THR A N 1
ATOM 633 C CA . THR A 1 83 ? -48.781 9.242 20.656 1 26.33 83 THR A CA 1
ATOM 634 C C . THR A 1 83 ? -47.688 10.18 20.125 1 26.33 83 THR A C 1
ATOM 636 O O . THR A 1 83 ? -47.062 9.891 19.109 1 26.33 83 THR A O 1
ATOM 639 N N . GLU A 1 84 ? -47.875 11.5 20.422 1 26.89 84 GLU A N 1
ATOM 640 C CA . GLU A 1 84 ? -46.969 12.578 20.062 1 26.89 84 GLU A CA 1
ATOM 641 C C . GLU A 1 84 ? -45.531 12.07 19.969 1 26.89 84 GLU A C 1
ATOM 643 O O . GLU A 1 84 ? -45.031 11.406 20.891 1 26.89 84 GLU A O 1
ATOM 648 N N . PRO A 1 85 ? -45.188 11.586 18.797 1 30.58 85 PRO A N 1
ATOM 649 C CA . PRO A 1 85 ? -43.812 11.125 18.828 1 30.58 85 PRO A CA 1
ATOM 650 C C . PRO A 1 85 ? -42.938 11.914 19.797 1 30.58 85 PRO A C 1
ATOM 652 O O . PRO A 1 85 ? -43.188 13.102 20.031 1 30.58 85 PRO A O 1
ATOM 655 N N . PRO A 1 86 ? -42.594 11.336 20.953 1 30.14 86 PRO A N 1
ATOM 656 C CA . PRO A 1 86 ? -41.812 12.305 21.719 1 30.14 86 PRO A CA 1
ATOM 657 C C . PRO A 1 86 ? -41.062 13.289 20.828 1 30.14 86 PRO A C 1
ATOM 659 O O . PRO A 1 86 ? -40.812 12.992 19.672 1 30.14 86 PRO A O 1
ATOM 662 N N . PRO A 1 87 ? -41.344 14.719 21.047 1 29.03 87 PRO A N 1
ATOM 663 C CA . PRO A 1 87 ? -40.594 15.664 20.219 1 29.03 87 PRO A CA 1
ATOM 664 C C . PRO A 1 87 ? -39.281 15.078 19.688 1 29.03 87 PRO A C 1
ATOM 666 O O . PRO A 1 87 ? -38.406 14.695 20.484 1 29.03 87 PRO A O 1
ATOM 669 N N . SER A 1 88 ? -39.438 14.18 18.859 1 32.22 88 SER A N 1
ATOM 670 C CA . SER A 1 88 ? -38.281 13.602 18.188 1 32.22 88 SER A CA 1
ATOM 671 C C . SER A 1 88 ? -37.188 14.633 17.984 1 32.22 88 SER A C 1
ATOM 673 O O . SER A 1 88 ? -37.438 15.711 17.453 1 32.22 88 SER A O 1
ATOM 675 N N . VAL A 1 89 ? -36.344 14.781 18.953 1 34.12 89 VAL A N 1
ATOM 676 C CA . VAL A 1 89 ? -35.156 15.625 18.938 1 34.12 89 VAL A CA 1
ATOM 677 C C . VAL A 1 89 ? -34.625 15.719 17.5 1 34.12 89 VAL A C 1
ATOM 679 O O . VAL A 1 89 ? -34.156 14.727 16.938 1 34.12 89 VAL A O 1
ATOM 682 N N . VAL A 1 90 ? -35.375 16.25 16.609 1 36.31 90 VAL A N 1
ATOM 683 C CA . VAL A 1 90 ? -34.906 16.609 15.281 1 36.31 90 VAL A CA 1
ATOM 684 C C . VAL A 1 90 ? -33.469 17.141 15.375 1 36.31 90 VAL A C 1
ATOM 686 O O . VAL A 1 90 ? -33.25 18.25 15.859 1 36.31 90 VAL A O 1
ATOM 689 N N . VAL A 1 91 ? -32.594 16.406 15.883 1 40.69 91 VAL A N 1
ATOM 690 C CA . VAL A 1 91 ? -31.203 16.734 16.156 1 40.69 91 VAL A CA 1
ATOM 691 C C . VAL A 1 91 ? -30.516 17.188 14.867 1 40.69 91 VAL A C 1
ATOM 693 O O . VAL A 1 91 ? -29.328 17.547 14.883 1 40.69 91 VAL A O 1
ATOM 696 N N . GLY A 1 92 ? -31.062 16.859 13.641 1 45.34 92 GLY A N 1
ATOM 697 C CA . GLY A 1 92 ? -30.266 17.156 12.461 1 45.34 92 GLY A CA 1
ATOM 698 C C . GLY A 1 92 ? -30.344 18.609 12.047 1 45.34 92 GLY A C 1
ATOM 699 O O . GLY A 1 92 ? -30.938 19.438 12.75 1 45.34 92 GLY A O 1
ATOM 700 N N . VAL A 1 93 ? -29.516 19.031 10.93 1 51 93 VAL A N 1
ATOM 701 C CA . VAL A 1 93 ? -29.438 20.375 10.352 1 51 93 VAL A CA 1
ATOM 702 C C . VAL A 1 93 ? -30.828 20.781 9.836 1 51 93 VAL A C 1
ATOM 704 O O . VAL A 1 93 ? -31.609 19.938 9.406 1 51 93 VAL A O 1
ATOM 707 N N . LYS A 1 94 ? -31.375 21.938 10.25 1 50.47 94 LYS A N 1
ATOM 708 C CA . LYS A 1 94 ? -32.625 22.516 9.805 1 50.47 94 LYS A CA 1
ATOM 709 C C . LYS A 1 94 ? -32.75 22.422 8.281 1 50.47 94 LYS A C 1
ATOM 711 O O . LYS A 1 94 ? -31.828 22.781 7.551 1 50.47 94 LYS A O 1
ATOM 716 N N . THR A 1 95 ? -33.656 21.641 7.809 1 57.28 95 THR A N 1
ATOM 717 C CA . THR A 1 95 ? -34 21.531 6.391 1 57.28 95 THR A CA 1
ATOM 718 C C . THR A 1 95 ? -34.406 22.891 5.836 1 57.28 95 THR A C 1
ATOM 720 O O . THR A 1 95 ? -34.844 23.766 6.586 1 57.28 95 THR A O 1
ATOM 723 N N . ASN A 1 96 ? -34.031 23.219 4.535 1 60.38 96 ASN A N 1
ATOM 724 C CA . ASN A 1 96 ? -34.375 24.469 3.863 1 60.38 96 ASN A CA 1
ATOM 725 C C . ASN A 1 96 ? -35.844 24.828 4.059 1 60.38 96 ASN A C 1
ATOM 727 O O . ASN A 1 96 ? -36.719 23.969 3.918 1 60.38 96 ASN A O 1
ATOM 731 N N . GLY A 1 97 ? -36.25 25.766 5.066 1 52.03 97 GLY A N 1
ATOM 732 C CA . GLY A 1 97 ? -37.625 26.203 5.207 1 52.03 97 GLY A CA 1
ATOM 733 C C . GLY A 1 97 ? -37.844 27.609 4.668 1 52.03 97 GLY A C 1
ATOM 734 O O . GLY A 1 97 ? -36.906 28.25 4.188 1 52.03 97 GLY A O 1
ATOM 735 N N . GLN A 1 98 ? -39.156 28.25 4.48 1 49.12 98 GLN A N 1
ATOM 736 C CA . GLN A 1 98 ? -39.656 29.516 3.959 1 49.12 98 GLN A CA 1
ATOM 737 C C . GLN A 1 98 ? -38.875 30.703 4.523 1 49.12 98 GLN A C 1
ATOM 739 O O . GLN A 1 98 ? -38.594 31.672 3.811 1 49.12 98 GLN A O 1
ATOM 744 N N . THR A 1 99 ? -38.688 30.797 5.766 1 49.22 99 THR A N 1
ATOM 745 C CA . THR A 1 99 ? -38.125 31.953 6.461 1 49.22 99 THR A CA 1
ATOM 746 C C . THR A 1 99 ? -36.594 32.031 6.301 1 49.22 99 THR A C 1
ATOM 748 O O . THR A 1 99 ? -35.969 32.938 6.781 1 49.22 99 THR A O 1
ATOM 751 N N . ASP A 1 100 ? -36.062 31.266 5.273 1 62.81 100 ASP A N 1
ATOM 752 C CA . ASP A 1 100 ? -34.625 30.953 5.277 1 62.81 100 ASP A CA 1
ATOM 753 C C . ASP A 1 100 ? -33.844 31.984 4.469 1 62.81 100 ASP A C 1
ATOM 755 O O . ASP A 1 100 ? -32.688 32.312 4.82 1 62.81 100 ASP A O 1
ATOM 759 N N . ILE A 1 101 ? -34.594 32.781 3.635 1 69.44 101 ILE A N 1
ATOM 760 C CA . ILE A 1 101 ? -33.812 33.719 2.834 1 69.44 101 ILE A CA 1
ATOM 761 C C . ILE A 1 101 ? -33.438 34.938 3.682 1 69.44 101 ILE A C 1
ATOM 763 O O . ILE A 1 101 ? -32.312 35.438 3.604 1 69.44 101 ILE A O 1
ATOM 767 N N . ALA A 1 102 ? -34.438 35.312 4.43 1 66.75 102 ALA A N 1
ATOM 768 C CA . ALA A 1 102 ? -34.156 36.469 5.285 1 66.75 102 ALA A CA 1
ATOM 769 C C . ALA A 1 102 ? -33.062 36.156 6.297 1 66.75 102 ALA A C 1
ATOM 771 O O . ALA A 1 102 ? -32.219 37 6.598 1 66.75 102 ALA A O 1
ATOM 772 N N . ALA A 1 103 ? -33.062 34.969 6.613 1 69.75 103 ALA A N 1
ATOM 773 C CA . ALA A 1 103 ? -32.062 34.562 7.586 1 69.75 103 ALA A CA 1
ATOM 774 C C . ALA A 1 103 ? -30.672 34.531 6.961 1 69.75 103 ALA A C 1
ATOM 776 O O . ALA A 1 103 ? -29.688 34.938 7.594 1 69.75 103 ALA A O 1
ATOM 777 N N . ILE A 1 104 ? -30.562 34.219 5.695 1 77.25 104 ILE A N 1
ATOM 778 C CA . ILE A 1 104 ? -29.266 34.156 5.008 1 77.25 104 ILE A CA 1
ATOM 779 C C . ILE A 1 104 ? -28.766 35.562 4.699 1 77.25 104 ILE A C 1
ATOM 781 O O . ILE A 1 104 ? -27.594 35.844 4.871 1 77.25 104 ILE A O 1
ATOM 785 N N . LEU A 1 105 ? -29.672 36.375 4.332 1 78.19 105 LEU A N 1
ATOM 786 C CA . LEU A 1 105 ? -29.297 37.75 3.99 1 78.19 105 LEU A CA 1
ATOM 787 C C . LEU A 1 105 ? -28.891 38.531 5.238 1 78.19 105 LEU A C 1
ATOM 789 O O . LEU A 1 105 ? -27.969 39.344 5.199 1 78.19 105 LEU A O 1
ATOM 793 N N . LEU A 1 106 ? -29.562 38.25 6.262 1 76.25 106 LEU A N 1
ATOM 794 C CA . LEU A 1 106 ? -29.219 38.906 7.516 1 76.25 106 LEU A CA 1
ATOM 795 C C . LEU A 1 106 ? -27.875 38.375 8.039 1 76.25 106 LEU A C 1
ATOM 797 O O . LEU A 1 106 ? -27.078 39.156 8.586 1 76.25 106 LEU A O 1
ATOM 801 N N . SER A 1 107 ? -27.734 37.125 7.863 1 80.75 107 SER A N 1
ATOM 802 C CA . SER A 1 107 ? -26.453 36.594 8.281 1 80.75 107 SER A CA 1
ATOM 803 C C . SER A 1 107 ? -25.312 37.125 7.418 1 80.75 107 SER A C 1
ATOM 805 O O . SER A 1 107 ? -24.234 37.406 7.926 1 80.75 107 SER A O 1
ATOM 807 N N . LEU A 1 108 ? -25.578 37.25 6.133 1 86.19 108 LEU A N 1
ATOM 808 C CA . LEU A 1 108 ? -24.578 37.812 5.223 1 86.19 108 LEU A CA 1
ATOM 809 C C . LEU A 1 108 ? -24.281 39.25 5.582 1 86.19 108 LEU A C 1
ATOM 811 O O . LEU A 1 108 ? -23.109 39.656 5.602 1 86.19 108 LEU A O 1
ATOM 815 N N . GLY A 1 109 ? -25.328 39.969 5.883 1 84.81 109 GLY A N 1
ATOM 816 C CA . GLY A 1 109 ? -25.141 41.375 6.266 1 84.81 109 GLY A CA 1
ATOM 817 C C . GLY A 1 109 ? -24.391 41.531 7.578 1 84.81 109 GLY A C 1
ATOM 818 O O . GLY A 1 109 ? -23.484 42.344 7.688 1 84.81 109 GLY A O 1
ATOM 819 N N . PHE A 1 110 ? -24.719 40.781 8.484 1 85.44 110 PHE A N 1
ATOM 820 C CA . PHE A 1 110 ? -24.078 40.844 9.797 1 85.44 110 PHE A CA 1
ATOM 821 C C . PHE A 1 110 ? -22.625 40.406 9.711 1 85.44 110 PHE A C 1
ATOM 823 O O . PHE A 1 110 ? -21.75 41.062 10.266 1 85.44 110 PHE A O 1
ATOM 830 N N . CYS A 1 111 ? -22.375 39.344 9.023 1 88.81 111 CYS A N 1
ATOM 831 C CA . CYS A 1 111 ? -21 38.812 8.938 1 88.81 111 CYS A CA 1
ATOM 832 C C . CYS A 1 111 ? -20.141 39.719 8.07 1 88.81 111 CYS A C 1
ATOM 834 O O . CYS A 1 111 ? -18.953 39.906 8.359 1 88.81 111 CYS A O 1
ATOM 836 N N . ALA A 1 112 ? -20.703 40.219 7.055 1 91.25 112 ALA A N 1
ATOM 837 C CA . ALA A 1 112 ? -19.938 41.125 6.203 1 91.25 112 ALA A CA 1
ATOM 838 C C . ALA A 1 112 ? -19.625 42.438 6.941 1 91.25 112 ALA A C 1
ATOM 840 O O . ALA A 1 112 ? -18.5 42.938 6.875 1 91.25 112 ALA A O 1
ATOM 841 N N . ALA A 1 113 ? -20.609 42.906 7.676 1 91.12 113 ALA A N 1
ATOM 842 C CA . ALA A 1 113 ? -20.391 44.125 8.453 1 91.12 113 ALA A CA 1
ATOM 843 C C . ALA A 1 113 ? -19.406 43.875 9.594 1 91.12 113 ALA A C 1
ATOM 845 O O . ALA A 1 113 ? -18.531 44.688 9.867 1 91.12 113 ALA A O 1
ATOM 846 N N . GLY A 1 114 ? -19.672 42.812 10.164 1 90.75 114 GLY A N 1
ATOM 847 C CA . GLY A 1 114 ? -18.734 42.438 11.219 1 90.75 114 GLY A CA 1
ATOM 848 C C . GLY A 1 114 ? -17.312 42.281 10.719 1 90.75 114 GLY A C 1
ATOM 849 O O . GLY A 1 114 ? -16.359 42.719 11.367 1 90.75 114 GLY A O 1
ATOM 850 N N . SER A 1 115 ? -17.141 41.688 9.609 1 93.44 115 SER A N 1
ATOM 851 C CA . SER A 1 115 ? -15.82 41.5 9.031 1 93.44 115 SER A CA 1
ATOM 852 C C . SER A 1 115 ? -15.188 42.812 8.641 1 93.44 115 SER A C 1
ATOM 854 O O . SER A 1 115 ? -13.992 43.031 8.875 1 93.44 115 SER A O 1
ATOM 856 N N . LEU A 1 116 ? -15.945 43.719 8.102 1 92.94 116 LEU A N 1
ATOM 857 C CA . LEU A 1 116 ? -15.43 45.031 7.719 1 92.94 116 LEU A CA 1
ATOM 858 C C . LEU A 1 116 ? -15 45.812 8.945 1 92.94 116 LEU A C 1
ATOM 860 O O . LEU A 1 116 ? -14 46.531 8.906 1 92.94 116 LEU A O 1
ATOM 864 N N . PHE A 1 117 ? -15.742 45.656 9.969 1 93 117 PHE A N 1
ATOM 865 C CA . PHE A 1 117 ? -15.398 46.312 11.219 1 93 117 PHE A CA 1
ATOM 866 C C . PHE A 1 117 ? -14.078 45.781 11.773 1 93 117 PHE A C 1
ATOM 868 O O . PHE A 1 117 ? -13.211 46.562 12.172 1 93 117 PHE A O 1
ATOM 875 N N . VAL A 1 118 ? -13.961 44.562 11.727 1 92.38 118 VAL A N 1
ATOM 876 C CA . VAL A 1 118 ? -12.75 43.938 12.273 1 92.38 118 VAL A CA 1
ATOM 877 C C . VAL A 1 118 ? -11.555 44.281 11.383 1 92.38 118 VAL A C 1
ATOM 879 O O . VAL A 1 118 ? -10.445 44.5 11.875 1 92.38 118 VAL A O 1
ATOM 882 N N . PHE A 1 119 ? -11.758 44.375 10.164 1 93 119 PHE A N 1
ATOM 883 C CA . PHE A 1 119 ? -10.688 44.75 9.242 1 93 119 PHE A CA 1
ATOM 884 C C . PHE A 1 119 ? -10.258 46.219 9.477 1 93 119 PHE A C 1
ATOM 886 O O . PHE A 1 119 ? -9.07 46.531 9.383 1 93 119 PHE A O 1
ATOM 893 N N . ALA A 1 120 ? -11.188 47 9.836 1 91.38 120 ALA A N 1
ATOM 894 C CA . ALA A 1 120 ? -10.867 48.375 10.156 1 91.38 120 ALA A CA 1
ATOM 895 C C . ALA A 1 120 ? -10.062 48.469 11.453 1 91.38 120 ALA A C 1
ATOM 897 O O . ALA A 1 120 ? -9.109 49.25 11.539 1 91.38 120 ALA A O 1
ATOM 898 N N . CYS A 1 121 ? -10.477 47.688 12.344 1 91.19 121 CYS A N 1
ATOM 899 C CA . CYS A 1 121 ? -9.734 47.625 13.594 1 91.19 121 CYS A CA 1
ATOM 900 C C . CYS A 1 121 ? -8.305 47.156 13.359 1 91.19 121 CYS A C 1
ATOM 902 O O . CYS A 1 121 ? -7.367 47.656 13.969 1 91.19 121 CYS A O 1
ATOM 904 N N . PHE A 1 122 ? -8.109 46.219 12.539 1 92 122 PHE A N 1
ATOM 905 C CA . PHE A 1 122 ? -6.789 45.719 12.195 1 92 122 PHE A CA 1
ATOM 906 C C . PHE A 1 122 ? -5.926 46.812 11.578 1 92 122 PHE A C 1
ATOM 908 O O . PHE A 1 122 ? -4.75 46.938 11.922 1 92 122 PHE A O 1
ATOM 915 N N . CYS A 1 123 ? -6.512 47.562 10.688 1 89.62 123 CYS A N 1
ATOM 916 C CA . CYS A 1 123 ? -5.742 48.625 10.023 1 89.62 123 CYS A CA 1
ATOM 917 C C . CYS A 1 123 ? -5.266 49.656 11.031 1 89.62 123 CYS A C 1
ATOM 919 O O . CYS A 1 123 ? -4.145 50.156 10.922 1 89.62 123 CYS A O 1
ATOM 921 N N . LEU A 1 124 ? -6.027 49.812 12.039 1 88.62 124 LEU A N 1
ATOM 922 C CA . LEU A 1 124 ? -5.641 50.781 13.07 1 88.62 124 LEU A CA 1
ATOM 923 C C . LEU A 1 124 ? -4.605 50.156 14.016 1 88.62 124 LEU A C 1
ATOM 925 O O . LEU A 1 124 ? -3.615 50.812 14.359 1 88.62 124 LEU A O 1
ATOM 929 N N . LEU A 1 125 ? -4.859 48.969 14.328 1 89.31 125 LEU A N 1
ATOM 930 C CA . LEU A 1 125 ? -3.969 48.312 15.273 1 89.31 125 LEU A CA 1
ATOM 931 C C . LEU A 1 125 ? -2.609 48.031 14.641 1 89.31 125 LEU A C 1
ATOM 933 O O . LEU A 1 125 ? -1.589 48.031 15.336 1 89.31 125 LEU A O 1
ATOM 937 N N . ARG A 1 126 ? -2.553 47.75 13.422 1 88.5 126 ARG A N 1
ATOM 938 C CA . ARG A 1 126 ? -1.317 47.469 12.695 1 88.5 126 ARG A CA 1
ATOM 939 C C . ARG A 1 126 ? -0.362 48.656 12.766 1 88.5 126 ARG A C 1
ATOM 941 O O . ARG A 1 126 ? 0.848 48.5 12.922 1 88.5 126 ARG A O 1
ATOM 948 N N . ASN A 1 127 ? -0.922 49.844 12.758 1 85.19 127 ASN A N 1
ATOM 949 C CA . ASN A 1 127 ? -0.106 51.062 12.812 1 85.19 127 ASN A CA 1
ATOM 950 C C . ASN A 1 127 ? 0.299 51.406 14.242 1 85.19 127 ASN A C 1
ATOM 952 O O . ASN A 1 127 ? 1.369 51.969 14.469 1 85.19 127 ASN A O 1
ATOM 956 N N . LEU A 1 128 ? -0.538 50.906 15.148 1 84.31 128 LEU A N 1
ATOM 957 C CA . LEU A 1 128 ? -0.264 51.25 16.547 1 84.31 128 LEU A CA 1
ATOM 958 C C . LEU A 1 128 ? 0.736 50.25 17.141 1 84.31 128 LEU A C 1
ATOM 960 O O . LEU A 1 128 ? 1.507 50.625 18.031 1 84.31 128 LEU A O 1
ATOM 964 N N . ASN A 1 129 ? 0.615 49.031 16.688 1 86.56 129 ASN A N 1
ATOM 965 C CA . ASN A 1 129 ? 1.512 48 17.188 1 86.56 129 ASN A CA 1
ATOM 966 C C . ASN A 1 129 ? 2.273 47.312 16.062 1 86.56 129 ASN A C 1
ATOM 968 O O . ASN A 1 129 ? 2.053 46.125 15.773 1 86.56 129 ASN A O 1
ATOM 972 N N . PRO A 1 130 ? 3.26 47.844 15.5 1 83.69 130 PRO A N 1
ATOM 973 C CA . PRO A 1 130 ? 3.947 47.281 14.328 1 83.69 130 PRO A CA 1
ATOM 974 C C . PRO A 1 130 ? 4.781 46.062 14.656 1 83.69 130 PRO A C 1
ATOM 976 O O . PRO A 1 130 ? 5.031 45.219 13.773 1 83.69 130 PRO A O 1
ATOM 979 N N . VAL A 1 131 ? 5.098 45.844 15.867 1 83.06 131 VAL A N 1
ATOM 980 C CA . VAL A 1 131 ? 5.961 44.719 16.234 1 83.06 131 VAL A CA 1
ATOM 981 C C . VAL A 1 131 ? 5.184 43.406 16.094 1 83.06 131 VAL A C 1
ATOM 983 O O . VAL A 1 131 ? 5.754 42.406 15.719 1 83.06 131 VAL A O 1
ATOM 986 N N . VAL A 1 132 ? 3.973 43.562 16.328 1 85.31 132 VAL A N 1
ATOM 987 C CA . VAL A 1 132 ? 3.156 42.344 16.312 1 85.31 132 VAL A CA 1
ATOM 988 C C . VAL A 1 132 ? 2.771 42 14.875 1 85.31 132 VAL A C 1
ATOM 990 O O . VAL A 1 132 ? 2.658 40.844 14.516 1 85.31 132 VAL A O 1
ATOM 993 N N . TYR A 1 133 ? 2.666 42.969 14.047 1 87.81 133 TYR A N 1
ATOM 994 C CA . TYR A 1 133 ? 2.076 42.75 12.727 1 87.81 133 TYR A CA 1
ATOM 995 C C . TYR A 1 133 ? 3.137 42.812 11.641 1 87.81 133 TYR A C 1
ATOM 997 O O . TYR A 1 133 ? 2.834 42.625 10.453 1 87.81 133 TYR A O 1
ATOM 1005 N N . HIS A 1 134 ? 4.379 43.031 12 1 82.56 134 HIS A N 1
ATOM 1006 C CA . HIS A 1 134 ? 5.473 43.031 11.039 1 82.56 134 HIS A CA 1
ATOM 1007 C C . HIS A 1 134 ? 6.613 42.125 11.508 1 82.56 134 HIS A C 1
ATOM 1009 O O . HIS A 1 134 ? 6.793 41.938 12.711 1 82.56 134 HIS A O 1
ATOM 1015 N N . ARG A 1 135 ? 7.309 41.531 10.492 1 78.75 135 ARG A N 1
ATOM 1016 C CA . ARG A 1 135 ? 8.438 40.656 10.82 1 78.75 135 ARG A CA 1
ATOM 1017 C C . ARG A 1 135 ? 9.68 41.5 11.141 1 78.75 135 ARG A C 1
ATOM 1019 O O . ARG A 1 135 ? 9.984 42.469 10.461 1 78.75 135 ARG A O 1
ATOM 1026 N N . LEU A 1 136 ? 10.203 41.125 12.336 1 64.81 136 LEU A N 1
ATOM 1027 C CA . LEU A 1 136 ? 11.438 41.812 12.727 1 64.81 136 LEU A CA 1
ATOM 1028 C C . LEU A 1 136 ? 12.648 41.156 12.078 1 64.81 136 LEU A C 1
ATOM 1030 O O . LEU A 1 136 ? 12.75 39.906 12.039 1 64.81 136 LEU A O 1
ATOM 1034 N N . VAL A 1 137 ? 13.18 41.625 10.883 1 56.16 137 VAL A N 1
ATOM 1035 C CA . VAL A 1 137 ? 14.398 41.094 10.289 1 56.16 137 VAL A CA 1
ATOM 1036 C C . VAL A 1 137 ? 15.508 41.062 11.328 1 56.16 137 VAL A C 1
ATOM 1038 O O . VAL A 1 137 ? 15.914 42.094 11.852 1 56.16 137 VAL A O 1
ATOM 1041 N N . VAL A 1 138 ? 15.516 40.125 12.195 1 50.78 138 VAL A N 1
ATOM 1042 C CA . VAL A 1 138 ? 16.641 40 13.117 1 50.78 138 VAL A CA 1
ATOM 1043 C C . VAL A 1 138 ? 17.922 39.75 12.336 1 50.78 138 VAL A C 1
ATOM 1045 O O . VAL A 1 138 ? 18 38.812 11.539 1 50.78 138 VAL A O 1
ATOM 1048 N N . SER A 1 139 ? 18.75 40.719 12.055 1 43.34 139 SER A N 1
ATOM 1049 C CA . SER A 1 139 ? 20.062 40.469 11.477 1 43.34 139 SER A CA 1
ATOM 1050 C C . SER A 1 139 ? 20.781 39.312 12.18 1 43.34 139 SER A C 1
ATOM 1052 O O . SER A 1 139 ? 20.594 39.094 13.375 1 43.34 139 SER A O 1
ATOM 1054 N N . GLU A 1 140 ? 21.156 38.312 11.445 1 43 140 GLU A N 1
ATOM 1055 C CA . GLU A 1 140 ? 21.953 37.156 11.875 1 43 140 GLU A CA 1
ATOM 1056 C C . GLU A 1 140 ? 22.938 37.562 12.977 1 43 140 GLU A C 1
ATOM 1058 O O . GLU A 1 140 ? 23.328 36.719 13.797 1 43 140 GLU A O 1
ATOM 1063 N N . ASN A 1 141 ? 23.844 38.625 12.836 1 38.69 141 ASN A N 1
ATOM 1064 C CA . ASN A 1 141 ? 24.891 39 13.758 1 38.69 141 ASN A CA 1
ATOM 1065 C C . ASN A 1 141 ? 24.344 39.812 14.945 1 38.69 141 ASN A C 1
ATOM 1067 O O . ASN A 1 141 ? 23.812 40.906 14.773 1 38.69 141 ASN A O 1
ATOM 1071 N N . LYS A 1 142 ? 23.938 39.188 16.172 1 46.47 142 LYS A N 1
ATOM 1072 C CA . LYS A 1 142 ? 23.531 39.438 17.547 1 46.47 142 LYS A CA 1
ATOM 1073 C C . LYS A 1 142 ? 23.625 40.938 17.859 1 46.47 142 LYS A C 1
ATOM 1075 O O . LYS A 1 142 ? 23.609 41.344 19.031 1 46.47 142 LYS A O 1
ATOM 1080 N N . GLU A 1 143 ? 24.203 41.719 17.031 1 40.97 143 GLU A N 1
ATOM 1081 C CA . GLU A 1 143 ? 24.297 43.094 17.547 1 40.97 143 GLU A CA 1
ATOM 1082 C C . GLU A 1 143 ? 22.922 43.781 17.562 1 40.97 143 GLU A C 1
ATOM 1084 O O . GLU A 1 143 ? 22.125 43.594 16.641 1 40.97 143 GLU A O 1
ATOM 1089 N N . PRO A 1 144 ? 22.422 44.125 18.734 1 42.03 144 PRO A N 1
ATOM 1090 C CA . PRO A 1 144 ? 21.219 44.938 19.016 1 42.03 144 PRO A CA 1
ATOM 1091 C C . PRO A 1 144 ? 20.984 46.031 17.953 1 42.03 144 PRO A C 1
ATOM 1093 O O . PRO A 1 144 ? 21.75 47 17.875 1 42.03 144 PRO A O 1
ATOM 1096 N N . VAL A 1 145 ? 21.094 45.906 16.734 1 40.94 145 VAL A N 1
ATOM 1097 C CA . VAL A 1 145 ? 21.094 47.031 15.797 1 40.94 145 VAL A CA 1
ATOM 1098 C C . VAL A 1 145 ? 19.875 47.938 16.078 1 40.94 145 VAL A C 1
ATOM 1100 O O . VAL A 1 145 ? 18.812 47.438 16.453 1 40.94 145 VAL A O 1
ATOM 1103 N N . GLU A 1 146 ? 19.953 49.281 16.219 1 45.62 146 GLU A N 1
ATOM 1104 C CA . GLU A 1 146 ? 19.188 50.5 16.047 1 45.62 146 GLU A CA 1
ATOM 1105 C C . GLU A 1 146 ? 18.016 50.281 15.094 1 45.62 146 GLU A C 1
ATOM 1107 O O . GLU A 1 146 ? 17.109 51.125 15.023 1 45.62 146 GLU A O 1
ATOM 1112 N N . ASP A 1 147 ? 17.953 49.188 14.352 1 50.53 147 ASP A N 1
ATOM 1113 C CA . ASP A 1 147 ? 17.125 48.969 13.172 1 50.53 147 ASP A CA 1
ATOM 1114 C C . ASP A 1 147 ? 15.734 48.469 13.57 1 50.53 147 ASP A C 1
ATOM 1116 O O . ASP A 1 147 ? 14.797 48.531 12.766 1 50.53 147 ASP A O 1
ATOM 1120 N N . VAL A 1 148 ? 15.547 47.875 14.75 1 57.22 148 VAL A N 1
ATOM 1121 C CA . VAL A 1 148 ? 14.156 47.594 15.109 1 57.22 148 VAL A CA 1
ATOM 1122 C C . VAL A 1 148 ? 13.375 48.875 15.211 1 57.22 148 VAL A C 1
ATOM 1124 O O . VAL A 1 148 ? 12.234 48.969 14.766 1 57.22 148 VAL A O 1
ATOM 1127 N N . SER A 1 149 ? 14.078 49.875 15.914 1 56.84 149 SER A N 1
ATOM 1128 C CA . SER A 1 149 ? 13.398 51.156 16.047 1 56.84 149 SER A CA 1
ATOM 1129 C C . SER A 1 149 ? 13.125 51.812 14.688 1 56.84 149 SER A C 1
ATOM 1131 O O . SER A 1 149 ? 12.062 52.375 14.469 1 56.84 149 SER A O 1
ATOM 1133 N N . THR A 1 150 ? 14.086 51.562 13.805 1 56.62 150 THR A N 1
ATOM 1134 C CA . THR A 1 150 ? 13.891 52.125 12.477 1 56.62 150 THR A CA 1
ATOM 1135 C C . THR A 1 150 ? 12.844 51.312 11.703 1 56.62 150 THR A C 1
ATOM 1137 O O . THR A 1 150 ? 12.039 51.875 10.961 1 56.62 150 THR A O 1
ATOM 1140 N N . SER A 1 151 ? 12.875 50 12.031 1 61.59 151 SER A N 1
ATOM 1141 C CA . SER A 1 151 ? 11.898 49.156 11.344 1 61.59 151 SER A CA 1
ATOM 1142 C C . SER A 1 151 ? 10.492 49.406 11.875 1 61.59 151 SER A C 1
ATOM 1144 O O . SER A 1 151 ? 9.523 49.406 11.102 1 61.59 151 SER A O 1
ATOM 1146 N N . VAL A 1 152 ? 10.438 49.719 13.133 1 64.38 152 VAL A N 1
ATOM 1147 C CA . VAL A 1 152 ? 9.148 50.062 13.75 1 64.38 152 VAL A CA 1
ATOM 1148 C C . VAL A 1 152 ? 8.664 51.406 13.25 1 64.38 152 VAL A C 1
ATOM 1150 O O . VAL A 1 152 ? 7.477 51.594 12.961 1 64.38 152 VAL A O 1
ATOM 1153 N N . ALA A 1 153 ? 9.586 52.375 13.078 1 62.84 153 ALA A N 1
ATOM 1154 C CA . ALA A 1 153 ? 9.227 53.719 12.594 1 62.84 153 ALA A CA 1
ATOM 1155 C C . ALA A 1 153 ? 8.766 53.656 11.141 1 62.84 153 ALA A C 1
ATOM 1157 O O . ALA A 1 153 ? 7.801 54.312 10.758 1 62.84 153 ALA A O 1
ATOM 1158 N N . GLN A 1 154 ? 9.352 52.844 10.398 1 62.88 154 GLN A N 1
ATOM 1159 C CA . GLN A 1 154 ? 8.969 52.719 8.992 1 62.88 154 GLN A CA 1
ATOM 1160 C C . GLN A 1 154 ? 7.637 52 8.852 1 62.88 154 GLN A C 1
ATOM 1162 O O . GLN A 1 154 ? 6.836 52.312 7.973 1 62.88 154 GLN A O 1
ATOM 1167 N N . ALA A 1 155 ? 7.375 51.125 9.727 1 63.06 155 ALA A N 1
ATOM 1168 C CA . ALA A 1 155 ? 6.133 50.344 9.688 1 63.06 155 ALA A CA 1
ATOM 1169 C C . ALA A 1 155 ? 4.941 51.219 10.094 1 63.06 155 ALA A C 1
ATOM 1171 O O . ALA A 1 155 ? 3.822 51 9.617 1 63.06 155 ALA A O 1
ATOM 1172 N N . ARG A 1 156 ? 5.168 52.25 10.891 1 64.19 156 ARG A N 1
ATOM 1173 C CA . ARG A 1 156 ? 4.098 53.125 11.344 1 64.19 156 ARG A CA 1
ATOM 1174 C C . ARG A 1 156 ? 3.68 54.094 10.242 1 64.19 156 ARG A C 1
ATOM 1176 O O . ARG A 1 156 ? 2.545 54.594 10.234 1 64.19 156 ARG A O 1
ATOM 1183 N N . SER A 1 157 ? 4.582 54.344 9.273 1 64.38 157 SER A N 1
ATOM 1184 C CA . SER A 1 157 ? 4.301 55.344 8.25 1 64.38 157 SER A CA 1
ATOM 1185 C C . SER A 1 157 ? 3.607 54.719 7.047 1 64.38 157 SER A C 1
ATOM 1187 O O . SER A 1 157 ? 3.316 55.406 6.066 1 64.38 157 SER A O 1
ATOM 1189 N N . VAL A 1 158 ? 3.234 53.469 7.188 1 65.25 158 VAL A N 1
ATOM 1190 C CA . VAL A 1 158 ? 2.65 52.812 6.008 1 65.25 158 VAL A CA 1
ATOM 1191 C C . VAL A 1 158 ? 1.146 53.062 5.977 1 65.25 158 VAL A C 1
ATOM 1193 O O . VAL A 1 158 ? 0.514 53.25 7.023 1 65.25 158 VAL A O 1
ATOM 1196 N N . GLY A 1 159 ? 0.57 53.375 4.766 1 75.94 159 GLY A N 1
ATOM 1197 C CA . GLY A 1 159 ? -0.85 53.625 4.551 1 75.94 159 GLY A CA 1
ATOM 1198 C C . GLY A 1 159 ? -1.726 52.531 5.141 1 75.94 159 GLY A C 1
ATOM 1199 O O . GLY A 1 159 ? -1.271 51.406 5.336 1 75.94 159 GLY A O 1
ATOM 1200 N N . LEU A 1 160 ? -2.971 52.875 5.543 1 80.31 160 LEU A N 1
ATOM 1201 C CA . LEU A 1 160 ? -3.918 51.969 6.176 1 80.31 160 LEU A CA 1
ATOM 1202 C C . LEU A 1 160 ? -4.219 50.781 5.27 1 80.31 160 LEU A C 1
ATOM 1204 O O . LEU A 1 160 ? -4.426 49.656 5.75 1 80.31 160 LEU A O 1
ATOM 1208 N N . PHE A 1 161 ? -4.133 50.938 3.941 1 84.19 161 PHE A N 1
ATOM 1209 C CA . PHE A 1 161 ? -4.508 49.875 3.021 1 84.19 161 PHE A CA 1
ATOM 1210 C C . PHE A 1 161 ? -3.297 49.406 2.229 1 84.19 161 PHE A C 1
ATOM 1212 O O . PHE A 1 161 ? -3.445 48.719 1.224 1 84.19 161 PHE A O 1
ATOM 1219 N N . ASP A 1 162 ? -2.217 49.656 2.658 1 85.44 162 ASP A N 1
ATOM 1220 C CA . ASP A 1 162 ? -0.997 49.312 1.939 1 85.44 162 ASP A CA 1
ATOM 1221 C C . ASP A 1 162 ? -0.717 47.812 2.039 1 85.44 162 ASP A C 1
ATOM 1223 O O . ASP A 1 162 ? 0.022 47.25 1.222 1 85.44 162 ASP A O 1
ATOM 1227 N N . TRP A 1 163 ? -1.333 47.188 3 1 87.44 163 TRP A N 1
ATOM 1228 C CA . TRP A 1 163 ? -1.088 45.781 3.186 1 87.44 163 TRP A CA 1
ATOM 1229 C C . TRP A 1 163 ? -1.665 44.969 2.027 1 87.44 163 TRP A C 1
ATOM 1231 O O . TRP A 1 163 ? -1.121 43.938 1.657 1 87.44 163 TRP A O 1
ATOM 1241 N N . ILE A 1 164 ? -2.652 45.438 1.384 1 89.25 164 ILE A N 1
ATOM 1242 C CA . ILE A 1 164 ? -3.285 44.719 0.273 1 89.25 164 ILE A CA 1
ATOM 1243 C C . ILE A 1 164 ? -2.357 44.719 -0.94 1 89.25 164 ILE A C 1
ATOM 1245 O O . ILE A 1 164 ? -2.152 43.688 -1.583 1 89.25 164 ILE A O 1
ATOM 1249 N N . ALA A 1 165 ? -1.748 45.875 -1.212 1 88.81 165 ALA A N 1
ATOM 1250 C CA . ALA A 1 165 ? -0.83 45.969 -2.342 1 88.81 165 ALA A CA 1
ATOM 1251 C C . ALA A 1 165 ? 0.444 45.188 -2.102 1 88.81 165 ALA A C 1
ATOM 1253 O O . ALA A 1 165 ? 1.004 44.594 -3.035 1 88.81 165 ALA A O 1
ATOM 1254 N N . LYS A 1 166 ? 0.821 45.125 -0.929 1 88.12 166 LYS A N 1
ATOM 1255 C CA . LYS A 1 166 ? 2.018 44.375 -0.575 1 88.12 166 LYS A CA 1
ATOM 1256 C C . LYS A 1 166 ? 1.816 42.875 -0.827 1 88.12 166 LYS A C 1
ATOM 1258 O O . LYS A 1 166 ? 2.688 42.219 -1.394 1 88.12 166 LYS A O 1
ATOM 1263 N N . VAL A 1 167 ? 0.693 42.438 -0.419 1 91.38 167 VAL A N 1
ATOM 1264 C CA . VAL A 1 167 ? 0.408 41.031 -0.579 1 91.38 167 VAL A CA 1
ATOM 1265 C C . VAL A 1 167 ? 0.222 40.688 -2.059 1 91.38 167 VAL A C 1
ATOM 1267 O O . VAL A 1 167 ? 0.703 39.656 -2.539 1 91.38 167 VAL A O 1
ATOM 1270 N N . TYR A 1 168 ? -0.382 41.531 -2.77 1 90.19 168 TYR A N 1
ATOM 1271 C CA . TYR A 1 168 ? -0.691 41.281 -4.172 1 90.19 168 TYR A CA 1
ATOM 1272 C C . TYR A 1 168 ? 0.572 41.312 -5.023 1 90.19 168 TYR A C 1
ATOM 1274 O O . TYR A 1 168 ? 0.683 40.594 -6.012 1 90.19 168 TYR A O 1
ATOM 1282 N N . ASN A 1 169 ? 1.607 42.031 -4.57 1 90.25 169 ASN A N 1
ATOM 1283 C CA . ASN A 1 169 ? 2.811 42.219 -5.375 1 90.25 169 ASN A CA 1
ATOM 1284 C C . ASN A 1 169 ? 3.908 41.25 -4.973 1 90.25 169 ASN A C 1
ATOM 1286 O O . ASN A 1 169 ? 4.969 41.219 -5.598 1 90.25 169 ASN A O 1
ATOM 1290 N N . THR A 1 170 ? 3.699 40.5 -4.094 1 92.19 170 THR A N 1
ATOM 1291 C CA . THR A 1 170 ? 4.719 39.562 -3.662 1 92.19 170 THR A CA 1
ATOM 1292 C C . THR A 1 170 ? 4.809 38.375 -4.629 1 92.19 170 THR A C 1
ATOM 1294 O O . THR A 1 170 ? 3.787 37.781 -4.996 1 92.19 170 THR A O 1
ATOM 1297 N N . THR A 1 171 ? 6.062 38.125 -5.113 1 91.81 171 THR A N 1
ATOM 1298 C CA . THR A 1 171 ? 6.301 37 -6.043 1 91.81 171 THR A CA 1
ATOM 1299 C C . THR A 1 171 ? 6.398 35.688 -5.301 1 91.81 171 THR A C 1
ATOM 1301 O O . THR A 1 171 ? 6.672 35.656 -4.098 1 91.81 171 THR A O 1
ATOM 1304 N N . PRO A 1 172 ? 6.141 34.625 -5.977 1 91.94 172 PRO A N 1
ATOM 1305 C CA . PRO A 1 172 ? 6.203 33.312 -5.34 1 91.94 172 PRO A CA 1
ATOM 1306 C C . PRO A 1 172 ? 7.594 32.969 -4.797 1 91.94 172 PRO A C 1
ATOM 1308 O O . PRO A 1 172 ? 7.715 32.312 -3.77 1 91.94 172 PRO A O 1
ATOM 1311 N N . GLU A 1 173 ? 8.633 33.438 -5.363 1 91.81 173 GLU A N 1
ATOM 1312 C CA . GLU A 1 173 ? 9.984 33.188 -4.879 1 91.81 173 GLU A CA 1
ATOM 1313 C C . GLU A 1 173 ? 10.234 33.875 -3.541 1 91.81 173 GLU A C 1
ATOM 1315 O O . GLU A 1 173 ? 10.875 33.312 -2.654 1 91.81 173 GLU A O 1
ATOM 1320 N N . GLU A 1 174 ? 9.602 35.031 -3.506 1 91.31 174 GLU A N 1
ATOM 1321 C CA . GLU A 1 174 ? 9.727 35.781 -2.244 1 91.31 174 GLU A CA 1
ATOM 1322 C C . GLU A 1 174 ? 8.898 35.094 -1.145 1 91.31 174 GLU A C 1
ATOM 1324 O O . GLU A 1 174 ? 9.289 35.125 0.024 1 91.31 174 GLU A O 1
ATOM 1329 N N . GLU A 1 175 ? 7.789 34.594 -1.551 1 92.5 175 GLU A N 1
ATOM 1330 C CA . GLU A 1 175 ? 6.957 33.906 -0.583 1 92.5 175 GLU A CA 1
ATOM 1331 C C . GLU A 1 175 ? 7.684 32.688 -0.018 1 92.5 175 GLU A C 1
ATOM 1333 O O . GLU A 1 175 ? 7.633 32.406 1.187 1 92.5 175 GLU A O 1
ATOM 1338 N N . VAL A 1 176 ? 8.414 31.969 -0.89 1 91.75 176 VAL A N 1
ATOM 1339 C CA . VAL A 1 176 ? 9.141 30.781 -0.456 1 91.75 176 VAL A CA 1
ATOM 1340 C C . VAL A 1 176 ? 10.312 31.188 0.433 1 91.75 176 VAL A C 1
ATOM 1342 O O . VAL A 1 176 ? 10.602 30.531 1.433 1 91.75 176 VAL A O 1
ATOM 1345 N N . ALA A 1 177 ? 10.945 32.25 0.117 1 87.44 177 ALA A N 1
ATOM 1346 C CA . ALA A 1 177 ? 12.102 32.719 0.883 1 87.44 177 ALA A CA 1
ATOM 1347 C C . ALA A 1 177 ? 11.695 33.156 2.285 1 87.44 177 ALA A C 1
ATOM 1349 O O . ALA A 1 177 ? 12.398 32.875 3.258 1 87.44 177 ALA A O 1
ATOM 1350 N N . ARG A 1 178 ? 10.453 33.719 2.371 1 87.31 178 ARG A N 1
ATOM 1351 C CA . ARG A 1 178 ? 10.055 34.281 3.65 1 87.31 178 ARG A CA 1
ATOM 1352 C C . ARG A 1 178 ? 9.219 33.312 4.457 1 87.31 178 ARG A C 1
ATOM 1354 O O . ARG A 1 178 ? 9.352 33.219 5.676 1 87.31 178 ARG A O 1
ATOM 1361 N N . ALA A 1 179 ? 8.32 32.656 3.83 1 89.62 179 ALA A N 1
ATOM 1362 C CA . ALA A 1 179 ? 7.375 31.797 4.547 1 89.62 179 ALA A CA 1
ATOM 1363 C C . ALA A 1 179 ? 7.77 30.328 4.434 1 89.62 179 ALA A C 1
ATOM 1365 O O . ALA A 1 179 ? 7.227 29.469 5.141 1 89.62 179 ALA A O 1
ATOM 1366 N N . GLY A 1 180 ? 8.742 30 3.645 1 89.69 180 GLY A N 1
ATOM 1367 C CA . GLY A 1 180 ? 9.078 28.609 3.418 1 89.69 180 GLY A CA 1
ATOM 1368 C C . GLY A 1 180 ? 8.219 27.953 2.352 1 89.69 180 GLY A C 1
ATOM 1369 O O . GLY A 1 180 ? 7.277 28.562 1.843 1 89.69 180 GLY A O 1
ATOM 1370 N N . LEU A 1 181 ? 8.531 26.781 2.002 1 92.75 181 LEU A N 1
ATOM 1371 C CA . LEU A 1 181 ? 7.781 26.078 0.963 1 92.75 181 LEU A CA 1
ATOM 1372 C C . LEU A 1 181 ? 6.406 25.672 1.469 1 92.75 181 LEU A C 1
ATOM 1374 O O . LEU A 1 181 ? 5.438 25.656 0.706 1 92.75 181 LEU A O 1
ATOM 1378 N N . ASP A 1 182 ? 6.277 25.328 2.719 1 92.44 182 ASP A N 1
ATOM 1379 C CA . ASP A 1 182 ? 4.977 24.969 3.27 1 92.44 182 ASP A CA 1
ATOM 1380 C C . ASP A 1 182 ? 4.047 26.172 3.328 1 92.44 182 ASP A C 1
ATOM 1382 O O . ASP A 1 182 ? 2.842 26.047 3.105 1 92.44 182 ASP A O 1
ATOM 1386 N N . GLY A 1 183 ? 4.609 27.375 3.721 1 92.12 183 GLY A N 1
ATOM 1387 C CA . GLY A 1 183 ? 3.807 28.578 3.682 1 92.12 183 GLY A CA 1
ATOM 1388 C C . GLY A 1 183 ? 3.297 28.922 2.293 1 92.12 183 GLY A C 1
ATOM 1389 O O . GLY A 1 183 ? 2.131 29.281 2.123 1 92.12 183 GLY A O 1
ATOM 1390 N N . TRP A 1 184 ? 4.191 28.734 1.367 1 94.38 184 TRP A N 1
ATOM 1391 C CA . TRP A 1 184 ? 3.781 28.969 -0.013 1 94.38 184 TRP A CA 1
ATOM 1392 C C . TRP A 1 184 ? 2.73 27.953 -0.454 1 94.38 184 TRP A C 1
ATOM 1394 O O . TRP A 1 184 ? 1.769 28.312 -1.14 1 94.38 184 TRP A O 1
ATOM 1404 N N . ALA A 1 185 ? 2.982 26.672 -0.099 1 94.69 185 ALA A N 1
ATOM 1405 C CA . ALA A 1 185 ? 2.041 25.625 -0.482 1 94.69 185 ALA A CA 1
ATOM 1406 C C . ALA A 1 185 ? 0.648 25.906 0.073 1 94.69 185 ALA A C 1
ATOM 1408 O O . ALA A 1 185 ? -0.357 25.656 -0.594 1 94.69 185 ALA A O 1
ATOM 1409 N N . PHE A 1 186 ? 0.568 26.422 1.272 1 94.31 186 PHE A N 1
ATOM 1410 C CA . PHE A 1 186 ? -0.709 26.781 1.883 1 94.31 186 PHE A CA 1
ATOM 1411 C C . PHE A 1 186 ? -1.394 27.891 1.103 1 94.31 186 PHE A C 1
ATOM 1413 O O . PHE A 1 186 ? -2.59 27.812 0.818 1 94.31 186 PHE A O 1
ATOM 1420 N N . LEU A 1 187 ? -0.697 28.859 0.72 1 95.81 187 LEU A N 1
ATOM 1421 C CA . LEU A 1 187 ? -1.251 29.969 -0.058 1 95.81 187 LEU A CA 1
ATOM 1422 C C . LEU A 1 187 ? -1.653 29.5 -1.453 1 95.81 187 LEU A C 1
ATOM 1424 O O . LEU A 1 187 ? -2.658 29.953 -1.999 1 95.81 187 LEU A O 1
ATOM 1428 N N . GLU A 1 188 ? -0.873 28.594 -1.976 1 96.25 188 GLU A N 1
ATOM 1429 C CA . GLU A 1 188 ? -1.203 28.047 -3.289 1 96.25 188 GLU A CA 1
ATOM 1430 C C . GLU A 1 188 ? -2.502 27.25 -3.244 1 96.25 188 GLU A C 1
ATOM 1432 O O . GLU A 1 188 ? -3.26 27.234 -4.219 1 96.25 188 GLU A O 1
ATOM 1437 N N . LEU A 1 189 ? -2.742 26.578 -2.174 1 96.31 189 LEU A N 1
ATOM 1438 C CA . LEU A 1 189 ? -4.008 25.875 -2.031 1 96.31 189 LEU A CA 1
ATOM 1439 C C . LEU A 1 189 ? -5.188 26.828 -2.135 1 96.31 189 LEU A C 1
ATOM 1441 O O . LEU A 1 189 ? -6.18 26.531 -2.801 1 96.31 189 LEU A O 1
ATOM 1445 N N . LEU A 1 190 ? -5.094 28 -1.506 1 97 190 LEU A N 1
ATOM 1446 C CA . LEU A 1 190 ? -6.137 29.016 -1.571 1 97 190 LEU A CA 1
ATOM 1447 C C . LEU A 1 190 ? -6.27 29.562 -2.986 1 97 190 LEU A C 1
ATOM 1449 O O . LEU A 1 190 ? -7.383 29.719 -3.494 1 97 190 LEU A O 1
ATOM 1453 N N . ARG A 1 191 ? -5.152 29.781 -3.621 1 96.75 191 ARG A N 1
ATOM 1454 C CA . ARG A 1 191 ? -5.168 30.297 -4.988 1 96.75 191 ARG A CA 1
ATOM 1455 C C . ARG A 1 191 ? -5.754 29.266 -5.953 1 96.75 191 ARG A C 1
ATOM 1457 O O . ARG A 1 191 ? -6.473 29.625 -6.887 1 96.75 191 ARG A O 1
ATOM 1464 N N . LEU A 1 192 ? -5.383 28.047 -5.723 1 97 192 LEU A N 1
ATOM 1465 C CA . LEU A 1 192 ? -5.895 26.969 -6.551 1 97 192 LEU A CA 1
ATOM 1466 C C . LEU A 1 192 ? -7.418 26.906 -6.473 1 97 192 LEU A C 1
ATOM 1468 O O . LEU A 1 192 ? -8.094 26.812 -7.5 1 97 192 LEU A O 1
ATOM 1472 N N . ASN A 1 193 ? -7.926 27 -5.246 1 96.88 193 ASN A N 1
ATOM 1473 C CA . ASN A 1 193 ? -9.375 26.969 -5.074 1 96.88 193 ASN A CA 1
ATOM 1474 C C . ASN A 1 193 ? -10.039 28.172 -5.738 1 96.88 193 ASN A C 1
ATOM 1476 O O . ASN A 1 193 ? -11.109 28.047 -6.332 1 96.88 193 ASN A O 1
ATOM 1480 N N . THR A 1 194 ? -9.438 29.297 -5.652 1 96.75 194 THR A N 1
ATOM 1481 C CA . THR A 1 194 ? -9.969 30.5 -6.285 1 96.75 194 THR A CA 1
ATOM 1482 C C . THR A 1 194 ? -9.969 30.359 -7.805 1 96.75 194 THR A C 1
ATOM 1484 O O . THR A 1 194 ? -10.969 30.672 -8.461 1 96.75 194 THR A O 1
ATOM 1487 N N . ARG A 1 195 ? -8.898 29.828 -8.359 1 96.38 195 ARG A N 1
ATOM 1488 C CA . ARG A 1 195 ? -8.812 29.641 -9.797 1 96.38 195 ARG A CA 1
ATOM 1489 C C . ARG A 1 195 ? -9.867 28.656 -10.281 1 96.38 195 ARG A C 1
ATOM 1491 O O . ARG A 1 195 ? -10.516 28.891 -11.305 1 96.38 195 ARG A O 1
ATOM 1498 N N . ILE A 1 196 ? -10.031 27.594 -9.539 1 96.38 196 ILE A N 1
ATOM 1499 C CA . ILE A 1 196 ? -11.008 26.578 -9.922 1 96.38 196 ILE A CA 1
ATOM 1500 C C . ILE A 1 196 ? -12.406 27.172 -9.891 1 96.38 196 ILE A C 1
ATOM 1502 O O . ILE A 1 196 ? -13.188 27 -10.828 1 96.38 196 ILE A O 1
ATOM 1506 N N . LEU A 1 197 ? -12.75 27.953 -8.859 1 96.25 197 LEU A N 1
ATOM 1507 C CA . LEU A 1 197 ? -14.086 28.5 -8.68 1 96.25 197 LEU A CA 1
ATOM 1508 C C . LEU A 1 197 ? -14.375 29.594 -9.703 1 96.25 197 LEU A C 1
ATOM 1510 O O . LEU A 1 197 ? -15.516 29.766 -10.133 1 96.25 197 LEU A O 1
ATOM 1514 N N . VAL A 1 198 ? -13.367 30.297 -10.133 1 95.56 198 VAL A N 1
ATOM 1515 C CA . VAL A 1 198 ? -13.547 31.344 -11.133 1 95.56 198 VAL A CA 1
ATOM 1516 C C . VAL A 1 198 ? -13.938 30.719 -12.469 1 95.56 198 VAL A C 1
ATOM 1518 O O . VAL A 1 198 ? -14.773 31.266 -13.195 1 95.56 198 VAL A O 1
ATOM 1521 N N . TRP A 1 199 ? -13.445 29.531 -12.75 1 94.5 199 TRP A N 1
ATOM 1522 C CA . TRP A 1 199 ? -13.727 28.875 -14.023 1 94.5 199 TRP A CA 1
ATOM 1523 C C . TRP A 1 199 ? -15.023 28.078 -13.953 1 94.5 199 TRP A C 1
ATOM 1525 O O . TRP A 1 199 ? -15.82 28.094 -14.891 1 94.5 199 TRP A O 1
ATOM 1535 N N . ILE A 1 200 ? -15.273 27.438 -12.797 1 94.25 200 ILE A N 1
ATOM 1536 C CA . ILE A 1 200 ? -16.438 26.562 -12.664 1 94.25 200 ILE A CA 1
ATOM 1537 C C . ILE A 1 200 ? -17.656 27.375 -12.258 1 94.25 200 ILE A C 1
ATOM 1539 O O . ILE A 1 200 ? -18.781 27.062 -12.656 1 94.25 200 ILE A O 1
ATOM 1543 N N . GLY A 1 201 ? -17.484 28.469 -11.5 1 92.62 201 GLY A N 1
ATOM 1544 C CA . GLY A 1 201 ? -18.562 29.203 -10.875 1 92.62 201 GLY A CA 1
ATOM 1545 C C . GLY A 1 201 ? -19.578 29.75 -11.875 1 92.62 201 GLY A C 1
ATOM 1546 O O . GLY A 1 201 ? -20.75 29.359 -11.836 1 92.62 201 GLY A O 1
ATOM 1547 N N . PRO A 1 202 ? -19.172 30.469 -12.852 1 92 202 PRO A N 1
ATOM 1548 C CA . PRO A 1 202 ? -20.125 31.031 -13.805 1 92 202 PRO A CA 1
ATOM 1549 C C . PRO A 1 202 ? -20.781 29.969 -14.68 1 92 202 PRO A C 1
ATOM 1551 O O . PRO A 1 202 ? -21.969 30.078 -15 1 92 202 PRO A O 1
ATOM 1554 N N . VAL A 1 203 ? -20.125 28.922 -14.969 1 91.75 203 VAL A N 1
ATOM 1555 C CA . VAL A 1 203 ? -20.672 27.875 -15.844 1 91.75 203 VAL A CA 1
ATOM 1556 C C . VAL A 1 203 ? -21.734 27.078 -15.094 1 91.75 203 VAL A C 1
ATOM 1558 O O . VAL A 1 203 ? -22.828 26.844 -15.633 1 91.75 203 VAL A O 1
ATOM 1561 N N . VAL A 1 204 ? -21.406 26.75 -13.883 1 91.12 204 VAL A N 1
ATOM 1562 C CA . VAL A 1 204 ? -22.359 25.938 -13.109 1 91.12 204 VAL A CA 1
ATOM 1563 C C . VAL A 1 204 ? -23.578 26.781 -12.742 1 91.12 204 VAL A C 1
ATOM 1565 O O . VAL A 1 204 ? -24.703 26.297 -12.773 1 91.12 204 VAL A O 1
ATOM 1568 N N . LEU A 1 205 ? -23.438 28.047 -12.445 1 90.44 205 LEU A N 1
ATOM 1569 C CA . LEU A 1 205 ? -24.531 28.938 -12.07 1 90.44 205 LEU A CA 1
ATOM 1570 C C . LEU A 1 205 ? -25.469 29.156 -13.25 1 90.44 205 LEU A C 1
ATOM 1572 O O . LEU A 1 205 ? -26.688 29.172 -13.086 1 90.44 205 LEU A O 1
ATOM 1576 N N . LEU A 1 206 ? -24.953 29.188 -14.438 1 89.12 206 LEU A N 1
ATOM 1577 C CA . LEU A 1 206 ? -25.75 29.484 -15.617 1 89.12 206 LEU A CA 1
ATOM 1578 C C . LEU A 1 206 ? -26.406 28.219 -16.172 1 89.12 206 LEU A C 1
ATOM 1580 O O . LEU A 1 206 ? -27.516 28.281 -16.703 1 89.12 206 LEU A O 1
ATOM 1584 N N . THR A 1 207 ? -25.766 27.094 -16.031 1 89.88 207 THR A N 1
ATOM 1585 C CA . THR A 1 207 ? -26.312 25.875 -16.609 1 89.88 207 THR A CA 1
ATOM 1586 C C . THR A 1 207 ? -27.172 25.141 -15.594 1 89.88 207 THR A C 1
ATOM 1588 O O . THR A 1 207 ? -28.375 24.984 -15.781 1 89.88 207 THR A O 1
ATOM 1591 N N . VAL A 1 208 ? -26.562 24.797 -14.492 1 88.88 208 VAL A N 1
ATOM 1592 C CA . VAL A 1 208 ? -27.281 24.016 -13.492 1 88.88 208 VAL A CA 1
ATOM 1593 C C . VAL A 1 208 ? -28.312 24.891 -12.789 1 88.88 208 VAL A C 1
ATOM 1595 O O . VAL A 1 208 ? -29.438 24.438 -12.508 1 88.88 208 VAL A O 1
ATOM 1598 N N . GLY A 1 209 ? -28 26.156 -12.516 1 85.5 209 GLY A N 1
ATOM 1599 C CA . GLY A 1 209 ? -28.938 27.062 -11.898 1 85.5 209 GLY A CA 1
ATOM 1600 C C . GLY A 1 209 ? -30.203 27.266 -12.727 1 85.5 209 GLY A C 1
ATOM 1601 O O . GLY A 1 209 ? -31.312 27.234 -12.195 1 85.5 209 GLY A O 1
ATOM 1602 N N . CYS A 1 210 ? -30.047 27.328 -14 1 83.38 210 CYS A N 1
ATOM 1603 C CA . CYS A 1 210 ? -31.172 27.531 -14.898 1 83.38 210 CYS A CA 1
ATOM 1604 C C . CYS A 1 210 ? -32 26.266 -15.055 1 83.38 210 CYS A C 1
ATOM 1606 O O . CYS A 1 210 ? -33.219 26.312 -15.125 1 83.38 210 CYS A O 1
ATOM 1608 N N . ALA A 1 211 ? -31.266 25.203 -15.078 1 84.38 211 ALA A N 1
ATOM 1609 C CA . ALA A 1 211 ? -31.969 23.938 -15.188 1 84.38 211 ALA A CA 1
ATOM 1610 C C . ALA A 1 211 ? -32.844 23.688 -13.961 1 84.38 211 ALA A C 1
ATOM 1612 O O . ALA A 1 211 ? -33.969 23.219 -14.086 1 84.38 211 ALA A O 1
ATOM 1613 N N . ASN A 1 212 ? -32.312 23.984 -12.781 1 83.56 212 ASN A N 1
ATOM 1614 C CA . ASN A 1 212 ? -33.062 23.828 -11.562 1 83.56 212 ASN A CA 1
ATOM 1615 C C . ASN A 1 212 ? -34.25 24.781 -11.516 1 83.56 212 ASN A C 1
ATOM 1617 O O . ASN A 1 212 ? -35.344 24.422 -11.047 1 83.56 212 ASN A O 1
ATOM 1621 N N . TRP A 1 213 ? -34.031 25.984 -12.023 1 80.62 213 TRP A N 1
ATOM 1622 C CA . TRP A 1 213 ? -35.094 26.984 -12.055 1 80.62 213 TRP A CA 1
ATOM 1623 C C . TRP A 1 213 ? -36.25 26.562 -12.984 1 80.62 213 TRP A C 1
ATOM 1625 O O . TRP A 1 213 ? -37.406 26.719 -12.648 1 80.62 213 TRP A O 1
ATOM 1635 N N . GLN A 1 214 ? -35.938 25.969 -14.055 1 79.25 214 GLN A N 1
ATOM 1636 C CA . GLN A 1 214 ? -36.938 25.5 -15.016 1 79.25 214 GLN A CA 1
ATOM 1637 C C . GLN A 1 214 ? -37.719 24.297 -14.477 1 79.25 214 GLN A C 1
ATOM 1639 O O . GLN A 1 214 ? -38.906 24.188 -14.68 1 79.25 214 GLN A O 1
ATOM 1644 N N . ALA A 1 215 ? -36.938 23.531 -13.836 1 77.75 215 ALA A N 1
ATOM 1645 C CA . ALA A 1 215 ? -37.562 22.297 -13.352 1 77.75 215 ALA A CA 1
ATOM 1646 C C . ALA A 1 215 ? -38.469 22.578 -12.18 1 77.75 215 ALA A C 1
ATOM 1648 O O . ALA A 1 215 ? -39.406 21.797 -11.906 1 77.75 215 ALA A O 1
ATOM 1649 N N . SER A 1 216 ? -38.281 23.609 -11.43 1 71.62 216 SER A N 1
ATOM 1650 C CA . SER A 1 216 ? -39.062 23.938 -10.242 1 71.62 216 SER A CA 1
ATOM 1651 C C . SER A 1 216 ? -40.344 24.703 -10.609 1 71.62 216 SER A C 1
ATOM 1653 O O . SER A 1 216 ? -41.188 24.938 -9.75 1 71.62 216 SER A O 1
ATOM 1655 N N . GLU A 1 217 ? -40.531 25.203 -11.789 1 63.66 217 GLU A N 1
ATOM 1656 C CA . GLU A 1 217 ? -41.719 26 -12.18 1 63.66 217 GLU A CA 1
ATOM 1657 C C . GLU A 1 217 ? -43 25.281 -11.82 1 63.66 217 GLU A C 1
ATOM 1659 O O . GLU A 1 217 ? -44 25.922 -11.484 1 63.66 217 GLU A O 1
ATOM 1664 N N . ASN A 1 218 ? -42.906 23.922 -11.758 1 57.88 218 ASN A N 1
ATOM 1665 C CA . ASN A 1 218 ? -44.156 23.219 -11.539 1 57.88 218 ASN A CA 1
ATOM 1666 C C . ASN A 1 218 ? -44.469 23.047 -10.047 1 57.88 218 ASN A C 1
ATOM 1668 O O . ASN A 1 218 ? -45.5 22.484 -9.68 1 57.88 218 ASN A O 1
ATOM 1672 N N . MET A 1 219 ? -43.5 23.391 -9.141 1 57.78 219 MET A N 1
ATOM 1673 C CA . MET A 1 219 ? -43.781 23.219 -7.73 1 57.78 219 MET A CA 1
ATOM 1674 C C . MET A 1 219 ? -44.125 24.547 -7.07 1 57.78 219 MET A C 1
ATOM 1676 O O . MET A 1 219 ? -43.281 25.438 -7 1 57.78 219 MET A O 1
ATOM 1680 N N . PRO A 1 220 ? -45.469 24.906 -6.871 1 55.47 220 PRO A N 1
ATOM 1681 C CA . PRO A 1 220 ? -45.906 26.141 -6.246 1 55.47 220 PRO A CA 1
ATOM 1682 C C . PRO A 1 220 ? -45.375 26.328 -4.828 1 55.47 220 PRO A C 1
ATOM 1684 O O . PRO A 1 220 ? -45.219 25.344 -4.094 1 55.47 220 PRO A O 1
ATOM 1687 N N . GLY A 1 221 ? -44.75 27.547 -4.355 1 53 221 GLY A N 1
ATOM 1688 C CA . GLY A 1 221 ? -44.5 27.938 -2.975 1 53 221 GLY A CA 1
ATOM 1689 C C . GLY A 1 221 ? -43.031 27.844 -2.586 1 53 221 GLY A C 1
ATOM 1690 O O . GLY A 1 221 ? -42.688 28 -1.413 1 53 221 GLY A O 1
ATOM 1691 N N . LEU A 1 222 ? -42.219 27.484 -3.549 1 59.97 222 LEU A N 1
ATOM 1692 C CA . LEU A 1 222 ? -40.844 27.297 -3.117 1 59.97 222 LEU A CA 1
ATOM 1693 C C . LEU A 1 222 ? -40.062 28.609 -3.189 1 59.97 222 LEU A C 1
ATOM 1695 O O . LEU A 1 222 ? -40.344 29.438 -4.07 1 59.97 222 LEU A O 1
ATOM 1699 N N . ASN A 1 223 ? -39.406 29.047 -2.154 1 64.69 223 ASN A N 1
ATOM 1700 C CA . ASN A 1 223 ? -38.5 30.203 -2.086 1 64.69 223 ASN A CA 1
ATOM 1701 C C . ASN A 1 223 ? -37.531 30.219 -3.244 1 64.69 223 ASN A C 1
ATOM 1703 O O . ASN A 1 223 ? -37.156 29.172 -3.781 1 64.69 223 ASN A O 1
ATOM 1707 N N . PRO A 1 224 ? -37.281 31.469 -3.77 1 68.31 224 PRO A N 1
ATOM 1708 C CA . PRO A 1 224 ? -36.406 31.578 -4.934 1 68.31 224 PRO A CA 1
ATOM 1709 C C . PRO A 1 224 ? -35.031 30.922 -4.719 1 68.31 224 PRO A C 1
ATOM 1711 O O . PRO A 1 224 ? -34.469 30.375 -5.66 1 68.31 224 PRO A O 1
ATOM 1714 N N . LEU A 1 225 ? -34.625 30.875 -3.549 1 73.69 225 LEU A N 1
ATOM 1715 C CA . LEU A 1 225 ? -33.312 30.266 -3.305 1 73.69 225 LEU A CA 1
ATOM 1716 C C . LEU A 1 225 ? -33.406 28.75 -3.348 1 73.69 225 LEU A C 1
ATOM 1718 O O . LEU A 1 225 ? -32.5 28.078 -3.832 1 73.69 225 LEU A O 1
ATOM 1722 N N . SER A 1 226 ? -34.469 28.281 -2.936 1 72.12 226 SER A N 1
ATOM 1723 C CA . SER A 1 226 ? -34.656 26.828 -2.934 1 72.12 226 SER A CA 1
ATOM 1724 C C . SER A 1 226 ? -34.969 26.312 -4.34 1 72.12 226 SER A C 1
ATOM 1726 O O . SER A 1 226 ? -34.781 25.125 -4.617 1 72.12 226 SER A O 1
ATOM 1728 N N . ARG A 1 227 ? -35.312 27.281 -5.172 1 75.19 227 ARG A N 1
ATOM 1729 C CA . ARG A 1 227 ? -35.625 26.891 -6.543 1 75.19 227 ARG A CA 1
ATOM 1730 C C . ARG A 1 227 ? -34.344 26.578 -7.32 1 75.19 227 ARG A C 1
ATOM 1732 O O . ARG A 1 227 ? -34.406 25.891 -8.352 1 75.19 227 ARG A O 1
ATOM 1739 N N . LEU A 1 228 ? -33.344 27.078 -6.762 1 76.44 228 LEU A N 1
ATOM 1740 C CA . LEU A 1 228 ? -32.062 26.859 -7.445 1 76.44 228 LEU A CA 1
ATOM 1741 C C . LEU A 1 228 ? -31.391 25.578 -6.973 1 76.44 228 LEU A C 1
ATOM 1743 O O . LEU A 1 228 ? -30.359 25.172 -7.508 1 76.44 228 LEU A O 1
ATOM 1747 N N . ASP A 1 229 ? -32.094 24.844 -6.125 1 78.19 229 ASP A N 1
ATOM 1748 C CA . ASP A 1 229 ? -31.547 23.609 -5.57 1 78.19 229 ASP A CA 1
ATOM 1749 C C . ASP A 1 229 ? -32.125 22.375 -6.254 1 78.19 229 ASP A C 1
ATOM 1751 O O . ASP A 1 229 ? -33.281 22.391 -6.691 1 78.19 229 ASP A O 1
ATOM 1755 N N . VAL A 1 230 ? -31.312 21.391 -6.395 1 77.44 230 VAL A N 1
ATOM 1756 C CA . VAL A 1 230 ? -31.719 20.156 -7.051 1 77.44 230 VAL A CA 1
ATOM 1757 C C . VAL A 1 230 ? -32.844 19.5 -6.234 1 77.44 230 VAL A C 1
ATOM 1759 O O . VAL A 1 230 ? -33.625 18.719 -6.777 1 77.44 230 VAL A O 1
ATOM 1762 N N . GLY A 1 231 ? -32.875 19.766 -4.957 1 71.88 231 GLY A N 1
ATOM 1763 C CA . GLY A 1 231 ? -33.875 19.172 -4.098 1 71.88 231 GLY A CA 1
ATOM 1764 C C . GLY A 1 231 ? -35.281 19.5 -4.52 1 71.88 231 GLY A C 1
ATOM 1765 O O . GLY A 1 231 ? -36.219 18.734 -4.25 1 71.88 231 GLY A O 1
ATOM 1766 N N . SER A 1 232 ? -35.531 20.531 -5.289 1 69.56 232 SER A N 1
ATOM 1767 C CA . SER A 1 232 ? -36.844 20.984 -5.656 1 69.56 232 SER A CA 1
ATOM 1768 C C . SER A 1 232 ? -37.25 20.484 -7.035 1 69.56 232 SER A C 1
ATOM 1770 O O . SER A 1 232 ? -38.344 20.812 -7.531 1 69.56 232 SER A O 1
ATOM 1772 N N . MET A 1 233 ? -36.406 19.656 -7.586 1 73.19 233 MET A N 1
ATOM 1773 C CA . MET A 1 233 ? -36.719 19.156 -8.922 1 73.19 233 MET A CA 1
ATOM 1774 C C . MET A 1 233 ? -37.75 18.047 -8.859 1 73.19 233 MET A C 1
ATOM 1776 O O . MET A 1 233 ? -37.688 17.172 -8 1 73.19 233 MET A O 1
ATOM 1780 N N . SER A 1 234 ? -38.75 18.188 -9.711 1 62.81 234 SER A N 1
ATOM 1781 C CA . SER A 1 234 ? -39.781 17.172 -9.797 1 62.81 234 SER A CA 1
ATOM 1782 C C . SER A 1 234 ? -39.25 15.859 -10.328 1 62.81 234 SER A C 1
ATOM 1784 O O . SER A 1 234 ? -38.344 15.844 -11.164 1 62.81 234 SER A O 1
ATOM 1786 N N . PRO A 1 235 ? -39.406 14.648 -9.688 1 62.09 235 PRO A N 1
ATOM 1787 C CA . PRO A 1 235 ? -38.875 13.336 -10.086 1 62.09 235 PRO A CA 1
ATOM 1788 C C . PRO A 1 235 ? -39.125 13.031 -11.562 1 62.09 235 PRO A C 1
ATOM 1790 O O . PRO A 1 235 ? -38.406 12.227 -12.156 1 62.09 235 PRO A O 1
ATOM 1793 N N . GLY A 1 236 ? -39.875 13.938 -12.312 1 58.81 236 GLY A N 1
ATOM 1794 C CA . GLY A 1 236 ? -40.25 13.656 -13.68 1 58.81 236 GLY A CA 1
ATOM 1795 C C . GLY A 1 236 ? -39.375 14.32 -14.711 1 58.81 236 GLY A C 1
ATOM 1796 O O . GLY A 1 236 ? -39.469 14.016 -15.898 1 58.81 236 GLY A O 1
ATOM 1797 N N . SER A 1 237 ? -38.562 15.086 -14.32 1 63.94 237 SER A N 1
ATOM 1798 C CA . SER A 1 237 ? -37.812 15.812 -15.344 1 63.94 237 SER A CA 1
ATOM 1799 C C . SER A 1 237 ? -36.469 15.164 -15.609 1 63.94 237 SER A C 1
ATOM 1801 O O . SER A 1 237 ? -35.438 15.711 -15.242 1 63.94 237 SER A O 1
ATOM 1803 N N . THR A 1 238 ? -36.5 13.953 -16.234 1 67.19 238 THR A N 1
ATOM 1804 C CA . THR A 1 238 ? -35.375 13.078 -16.469 1 67.19 238 THR A CA 1
ATOM 1805 C C . THR A 1 238 ? -34.344 13.758 -17.375 1 67.19 238 THR A C 1
ATOM 1807 O O . THR A 1 238 ? -33.125 13.578 -17.203 1 67.19 238 THR A O 1
ATOM 1810 N N . HIS A 1 239 ? -34.844 14.664 -18.266 1 78.38 239 HIS A N 1
ATOM 1811 C CA . HIS A 1 239 ? -33.938 15.227 -19.266 1 78.38 239 HIS A CA 1
ATOM 1812 C C . HIS A 1 239 ? -33.062 16.297 -18.641 1 78.38 239 HIS A C 1
ATOM 1814 O O . HIS A 1 239 ? -31.906 16.484 -19.078 1 78.38 239 HIS A O 1
ATOM 1820 N N . LEU A 1 240 ? -33.531 16.844 -17.609 1 83.69 240 LEU A N 1
ATOM 1821 C CA . LEU A 1 240 ? -32.75 17.922 -16.984 1 83.69 240 LEU A CA 1
ATOM 1822 C C . LEU A 1 240 ? -31.703 17.359 -16.047 1 83.69 240 LEU A C 1
ATOM 1824 O O . LEU A 1 240 ? -30.75 18.047 -15.68 1 83.69 240 LEU A O 1
ATOM 1828 N N . LEU A 1 241 ? -31.812 16.078 -15.789 1 87.31 241 LEU A N 1
ATOM 1829 C CA . LEU A 1 241 ? -30.844 15.445 -14.898 1 87.31 241 LEU A CA 1
ATOM 1830 C C . LEU A 1 241 ? -29.547 15.164 -15.633 1 87.31 241 LEU A C 1
ATOM 1832 O O . LEU A 1 241 ? -28.5 14.977 -15 1 87.31 241 LEU A O 1
ATOM 1836 N N . TRP A 1 242 ? -29.609 15.25 -16.953 1 88.75 242 TRP A N 1
ATOM 1837 C CA . TRP A 1 242 ? -28.406 15.086 -17.75 1 88.75 242 TRP A CA 1
ATOM 1838 C C . TRP A 1 242 ? -27.484 16.297 -17.625 1 88.75 242 TRP A C 1
ATOM 1840 O O . TRP A 1 242 ? -26.266 16.188 -17.766 1 88.75 242 TRP A O 1
ATOM 1850 N N . VAL A 1 243 ? -28.078 17.422 -17.297 1 88.5 243 VAL A N 1
ATOM 1851 C CA . VAL A 1 243 ? -27.281 18.625 -17.094 1 88.5 243 VAL A CA 1
ATOM 1852 C C . VAL A 1 243 ? -26.453 18.5 -15.82 1 88.5 243 VAL A C 1
ATOM 1854 O O . VAL A 1 243 ? -25.297 18.938 -15.773 1 88.5 243 VAL A O 1
ATOM 1857 N N . HIS A 1 244 ? -27 17.844 -14.883 1 89.38 244 HIS A N 1
ATOM 1858 C CA . HIS A 1 244 ? -26.266 17.625 -13.641 1 89.38 244 HIS A CA 1
ATOM 1859 C C . HIS A 1 244 ? -25.141 16.625 -13.836 1 89.38 244 HIS A C 1
ATOM 1861 O O . HIS A 1 244 ? -24.062 16.781 -13.258 1 89.38 244 HIS A O 1
ATOM 1867 N N . ALA A 1 245 ? -25.344 15.656 -14.617 1 91.5 245 ALA A N 1
ATOM 1868 C CA . ALA A 1 245 ? -24.281 14.695 -14.914 1 91.5 245 ALA A CA 1
ATOM 1869 C C . ALA A 1 245 ? -23.156 15.359 -15.703 1 91.5 245 ALA A C 1
ATOM 1871 O O . ALA A 1 245 ? -21.984 15.102 -15.445 1 91.5 245 ALA A O 1
ATOM 1872 N N . ALA A 1 246 ? -23.531 16.188 -16.594 1 91.75 246 ALA A N 1
ATOM 1873 C CA . ALA A 1 246 ? -22.547 16.922 -17.375 1 91.75 246 ALA A CA 1
ATOM 1874 C C . ALA A 1 246 ? -21.766 17.891 -16.5 1 91.75 246 ALA A C 1
ATOM 1876 O O . ALA A 1 246 ? -20.578 18.141 -16.734 1 91.75 246 ALA A O 1
ATOM 1877 N N . SER A 1 247 ? -22.422 18.438 -15.523 1 93 247 SER A N 1
ATOM 1878 C CA . SER A 1 247 ? -21.75 19.359 -14.617 1 93 247 SER A CA 1
ATOM 1879 C C . SER A 1 247 ? -20.703 18.641 -13.781 1 93 247 SER A C 1
ATOM 1881 O O . SER A 1 247 ? -19.656 19.219 -13.469 1 93 247 SER A O 1
ATOM 1883 N N . VAL A 1 248 ? -20.953 17.375 -13.422 1 94.38 248 VAL A N 1
ATOM 1884 C CA . VAL A 1 248 ? -19.984 16.609 -12.664 1 94.38 248 VAL A CA 1
ATOM 1885 C C . VAL A 1 248 ? -18.719 16.406 -13.5 1 94.38 248 VAL A C 1
ATOM 1887 O O . VAL A 1 248 ? -17.609 16.578 -13 1 94.38 248 VAL A O 1
ATOM 1890 N N . TRP A 1 249 ? -18.891 16.156 -14.789 1 94.75 249 TRP A N 1
ATOM 1891 C CA . TRP A 1 249 ? -17.766 16 -15.695 1 94.75 249 TRP A CA 1
ATOM 1892 C C . TRP A 1 249 ? -17 17.312 -15.836 1 94.75 249 TRP A C 1
ATOM 1894 O O . TRP A 1 249 ? -15.766 17.328 -15.812 1 94.75 249 TRP A O 1
ATOM 1904 N N . LEU A 1 250 ? -17.703 18.344 -15.898 1 94.62 250 LEU A N 1
ATOM 1905 C CA . LEU A 1 250 ? -17.078 19.656 -16.047 1 94.62 250 LEU A CA 1
ATOM 1906 C C . LEU A 1 250 ? -16.266 20 -14.82 1 94.62 250 LEU A C 1
ATOM 1908 O O . LEU A 1 250 ? -15.117 20.453 -14.938 1 94.62 250 LEU A O 1
ATOM 1912 N N . VAL A 1 251 ? -16.797 19.766 -13.688 1 95.25 251 VAL A N 1
ATOM 1913 C CA . VAL A 1 251 ? -16.125 20.109 -12.445 1 95.25 251 VAL A CA 1
ATOM 1914 C C . VAL A 1 251 ? -14.875 19.266 -12.281 1 95.25 251 VAL A C 1
ATOM 1916 O O . VAL A 1 251 ? -13.812 19.766 -11.922 1 95.25 251 VAL A O 1
ATOM 1919 N N . ILE A 1 252 ? -14.914 17.969 -12.609 1 96.19 252 ILE A N 1
ATOM 1920 C CA . ILE A 1 252 ? -13.797 17.062 -12.406 1 96.19 252 ILE A CA 1
ATOM 1921 C C . ILE A 1 252 ? -12.703 17.344 -13.43 1 96.19 252 ILE A C 1
ATOM 1923 O O . ILE A 1 252 ? -11.516 17.375 -13.086 1 96.19 252 ILE A O 1
ATOM 1927 N N . ILE A 1 253 ? -13.07 17.719 -14.641 1 95.75 253 ILE A N 1
ATOM 1928 C CA . ILE A 1 253 ? -12.086 17.953 -15.688 1 95.75 253 ILE A CA 1
ATOM 1929 C C . ILE A 1 253 ? -11.375 19.281 -15.438 1 95.75 253 ILE A C 1
ATOM 1931 O O . ILE A 1 253 ? -10.141 19.359 -15.477 1 95.75 253 ILE A O 1
ATOM 1935 N N . ILE A 1 254 ? -12.094 20.281 -15.062 1 95.62 254 ILE A N 1
ATOM 1936 C CA . ILE A 1 254 ? -11.492 21.578 -14.828 1 95.62 254 ILE A CA 1
ATOM 1937 C C . ILE A 1 254 ? -10.664 21.547 -13.547 1 95.62 254 ILE A C 1
ATOM 1939 O O . ILE A 1 254 ? -9.547 22.078 -13.508 1 95.62 254 ILE A O 1
ATOM 1943 N N . SER A 1 255 ? -11.203 20.969 -12.508 1 96.06 255 SER A N 1
ATOM 1944 C CA . SER A 1 255 ? -10.438 20.828 -11.273 1 96.06 255 SER A CA 1
ATOM 1945 C C . SER A 1 255 ? -9.18 20 -11.484 1 96.06 255 SER A C 1
ATOM 1947 O O . SER A 1 255 ? -8.109 20.328 -10.969 1 96.06 255 SER A O 1
ATOM 1949 N N . GLY A 1 256 ? -9.297 18.906 -12.266 1 95.38 256 GLY A N 1
ATOM 1950 C CA . GLY A 1 256 ? -8.141 18.062 -12.555 1 95.38 256 GLY A CA 1
ATOM 1951 C C . GLY A 1 256 ? -7.043 18.781 -13.297 1 95.38 256 GLY A C 1
ATOM 1952 O O . GLY A 1 256 ? -5.863 18.641 -12.969 1 95.38 256 GLY A O 1
ATOM 1953 N N . TRP A 1 257 ? -7.453 19.625 -14.219 1 95.69 257 TRP A N 1
ATOM 1954 C CA . TRP A 1 257 ? -6.484 20.375 -15 1 95.69 257 TRP A CA 1
ATOM 1955 C C . TRP A 1 257 ? -5.738 21.391 -14.125 1 95.69 257 TRP A C 1
ATOM 1957 O O . TRP A 1 257 ? -4.516 21.5 -14.211 1 95.69 257 TRP A O 1
ATOM 1967 N N . HIS A 1 258 ? -6.387 22.062 -13.258 1 96.56 258 HIS A N 1
ATOM 1968 C CA . HIS A 1 258 ? -5.754 23.047 -12.391 1 96.56 258 HIS A CA 1
ATOM 1969 C C . HIS A 1 258 ? -4.918 22.375 -11.305 1 96.56 258 HIS A C 1
ATOM 1971 O O . HIS A 1 258 ? -3.889 22.906 -10.891 1 96.56 258 HIS A O 1
ATOM 1977 N N . VAL A 1 259 ? -5.328 21.219 -10.875 1 96.56 259 VAL A N 1
ATOM 1978 C CA . VAL A 1 259 ? -4.578 20.5 -9.852 1 96.56 259 VAL A CA 1
ATOM 1979 C C . VAL A 1 259 ? -3.256 20 -10.43 1 96.56 259 VAL A C 1
ATOM 1981 O O . VAL A 1 259 ? -2.209 20.109 -9.789 1 96.56 259 VAL A O 1
ATOM 1984 N N . VAL A 1 260 ? -3.26 19.484 -11.688 1 95.62 260 VAL A N 1
ATOM 1985 C CA . VAL A 1 260 ? -2.043 19 -12.32 1 95.62 260 VAL A CA 1
ATOM 1986 C C . VAL A 1 260 ? -1.078 20.156 -12.562 1 95.62 260 VAL A C 1
ATOM 1988 O O . VAL A 1 260 ? 0.123 20.031 -12.312 1 95.62 260 VAL A O 1
ATOM 1991 N N . SER A 1 261 ? -1.648 21.25 -12.961 1 95.5 261 SER A N 1
ATOM 1992 C CA . SER A 1 261 ? -0.806 22.422 -13.211 1 95.5 261 SER A CA 1
ATOM 1993 C C . SER A 1 261 ? -0.189 22.953 -11.922 1 95.5 261 SER A C 1
ATOM 1995 O O . SER A 1 261 ? 0.993 23.297 -11.891 1 95.5 261 SER A O 1
ATOM 1997 N N . ALA A 1 262 ? -0.943 23.016 -10.906 1 95.94 262 ALA A N 1
ATOM 1998 C CA . ALA A 1 262 ? -0.436 23.469 -9.617 1 95.94 262 ALA A CA 1
ATOM 1999 C C . ALA A 1 262 ? 0.598 22.5 -9.055 1 95.94 262 ALA A C 1
ATOM 2001 O O . ALA A 1 262 ? 1.594 22.922 -8.461 1 95.94 262 ALA A O 1
ATOM 2002 N N . HIS A 1 263 ? 0.358 21.234 -9.234 1 95.25 263 HIS A N 1
ATOM 2003 C CA . HIS A 1 263 ? 1.283 20.219 -8.719 1 95.25 263 HIS A CA 1
ATOM 2004 C C . HIS A 1 263 ? 2.6 20.25 -9.484 1 95.25 263 HIS A C 1
ATOM 2006 O O . HIS A 1 263 ? 3.662 20 -8.914 1 95.25 263 HIS A O 1
ATOM 2012 N N . GLU A 1 264 ? 2.6 20.562 -10.766 1 94.06 264 GLU A N 1
ATOM 2013 C CA . GLU A 1 264 ? 3.822 20.688 -11.547 1 94.06 264 GLU A CA 1
ATOM 2014 C C . GLU A 1 264 ? 4.652 21.875 -11.086 1 94.06 264 GLU A C 1
ATOM 2016 O O . GLU A 1 264 ? 5.879 21.797 -10.992 1 94.06 264 GLU A O 1
ATOM 2021 N N . ASP A 1 265 ? 3.977 22.938 -10.773 1 93.81 265 ASP A N 1
ATOM 2022 C CA . ASP A 1 265 ? 4.668 24.109 -10.234 1 93.81 265 ASP A CA 1
ATOM 2023 C C . ASP A 1 265 ? 5.277 23.812 -8.867 1 93.81 265 ASP A C 1
ATOM 2025 O O . ASP A 1 265 ? 6.387 24.25 -8.57 1 93.81 265 ASP A O 1
ATOM 2029 N N . PHE A 1 266 ? 4.574 23.141 -8.117 1 94.25 266 PHE A N 1
ATOM 2030 C CA . PHE A 1 266 ? 5.07 22.75 -6.805 1 94.25 266 PHE A CA 1
ATOM 2031 C C . PHE A 1 266 ? 6.305 21.875 -6.934 1 94.25 266 PHE A C 1
ATOM 2033 O O . PHE A 1 266 ? 7.277 22.031 -6.195 1 94.25 266 PHE A O 1
ATOM 2040 N N . THR A 1 267 ? 6.258 20.891 -7.887 1 92.81 267 THR A N 1
ATOM 2041 C CA . THR A 1 267 ? 7.375 19.953 -8.062 1 92.81 267 THR A CA 1
ATOM 2042 C C . THR A 1 267 ? 8.641 20.703 -8.453 1 92.81 267 THR A C 1
ATOM 2044 O O . THR A 1 267 ? 9.734 20.391 -7.973 1 92.81 267 THR A O 1
ATOM 2047 N N . GLU A 1 268 ? 8.508 21.734 -9.219 1 92.06 268 GLU A N 1
ATOM 2048 C CA . GLU A 1 268 ? 9.664 22.531 -9.609 1 92.06 268 GLU A CA 1
ATOM 2049 C C . GLU A 1 268 ? 10.234 23.297 -8.414 1 92.06 268 GLU A C 1
ATOM 2051 O O . GLU A 1 268 ? 11.453 23.359 -8.242 1 92.06 268 GLU A O 1
ATOM 2056 N N . ARG A 1 269 ? 9.398 23.828 -7.609 1 93.06 269 ARG A N 1
ATOM 2057 C CA . ARG A 1 269 ? 9.852 24.562 -6.434 1 93.06 269 ARG A CA 1
ATOM 2058 C C . ARG A 1 269 ? 10.414 23.625 -5.375 1 93.06 269 ARG A C 1
ATOM 2060 O O . ARG A 1 269 ? 11.344 23.984 -4.648 1 93.06 269 ARG A O 1
ATOM 2067 N N . ARG A 1 270 ? 9.852 22.453 -5.32 1 92.88 270 ARG A N 1
ATOM 2068 C CA . ARG A 1 270 ? 10.375 21.469 -4.379 1 92.88 270 ARG A CA 1
ATOM 2069 C C . ARG A 1 270 ? 11.789 21.047 -4.75 1 92.88 270 ARG A C 1
ATOM 2071 O O . ARG A 1 270 ? 12.656 20.922 -3.877 1 92.88 270 ARG A O 1
ATOM 2078 N N . PHE A 1 271 ? 12.086 20.906 -6.031 1 91 271 PHE A N 1
ATOM 2079 C CA . PHE A 1 271 ? 13.43 20.547 -6.473 1 91 271 PHE A CA 1
ATOM 2080 C C . PHE A 1 271 ? 14.43 21.656 -6.148 1 91 271 PHE A C 1
ATOM 2082 O O . PHE A 1 271 ? 15.539 21.375 -5.703 1 91 271 PHE A O 1
ATOM 2089 N N . GLU A 1 272 ? 13.953 22.828 -6.281 1 90.25 272 GLU A N 1
ATOM 2090 C CA . GLU A 1 272 ? 14.82 23.953 -5.938 1 90.25 272 GLU A CA 1
ATOM 2091 C C . GLU A 1 272 ? 15.078 24.016 -4.434 1 90.25 272 GLU A C 1
ATOM 2093 O O . GLU A 1 272 ? 16.188 24.328 -3.998 1 90.25 272 GLU A O 1
ATOM 2098 N N . TRP A 1 273 ? 14.031 23.734 -3.723 1 89.69 273 TRP A N 1
ATOM 2099 C CA . TRP A 1 273 ? 14.156 23.719 -2.268 1 89.69 273 TRP A CA 1
ATOM 2100 C C . TRP A 1 273 ? 15.102 22.625 -1.81 1 89.69 273 TRP A C 1
ATOM 2102 O O . TRP A 1 273 ? 15.93 22.844 -0.919 1 89.69 273 TRP A O 1
ATOM 2112 N N . LEU A 1 274 ? 15.062 21.453 -2.41 1 89.5 274 LEU A N 1
ATOM 2113 C CA . LEU A 1 274 ? 15.922 20.328 -2.049 1 89.5 274 LEU A CA 1
ATOM 2114 C C . LEU A 1 274 ? 17.375 20.609 -2.412 1 89.5 274 LEU A C 1
ATOM 2116 O O . LEU A 1 274 ? 18.281 20.203 -1.689 1 89.5 274 LEU A O 1
ATOM 2120 N N . LYS A 1 275 ? 17.547 21.328 -3.473 1 87.38 275 LYS A N 1
ATOM 2121 C CA . LYS A 1 275 ? 18.891 21.688 -3.895 1 87.38 275 LYS A CA 1
ATOM 2122 C C . LYS A 1 275 ? 19.5 22.75 -2.969 1 87.38 275 LYS A C 1
ATOM 2124 O O . LYS A 1 275 ? 20.703 22.781 -2.756 1 87.38 275 LYS A O 1
ATOM 2129 N N . ALA A 1 276 ? 18.609 23.5 -2.373 1 84.81 276 ALA A N 1
ATOM 2130 C CA . ALA A 1 276 ? 19.062 24.641 -1.589 1 84.81 276 ALA A CA 1
ATOM 2131 C C . ALA A 1 276 ? 19.234 24.266 -0.121 1 84.81 276 ALA A C 1
ATOM 2133 O O . ALA A 1 276 ? 19.672 25.094 0.689 1 84.81 276 ALA A O 1
ATOM 2134 N N . ILE A 1 277 ? 19 23.078 0.282 1 85.94 277 ILE A N 1
ATOM 2135 C CA . ILE A 1 277 ? 19.203 22.672 1.671 1 85.94 277 ILE A CA 1
ATOM 2136 C C . ILE A 1 277 ? 20.656 22.859 2.064 1 85.94 277 ILE A C 1
ATOM 2138 O O . ILE A 1 277 ? 21.562 22.375 1.373 1 85.94 277 ILE A O 1
ATOM 2142 N N . PRO A 1 278 ? 20.828 23.547 3.146 1 84.75 278 PRO A N 1
ATOM 2143 C CA . PRO A 1 278 ? 22.219 23.797 3.557 1 84.75 278 PRO A CA 1
ATOM 2144 C C . PRO A 1 278 ? 22.859 22.578 4.223 1 84.75 278 PRO A C 1
ATOM 2146 O O . PRO A 1 278 ? 22.156 21.672 4.668 1 84.75 278 PRO A O 1
ATOM 2149 N N . ARG A 1 279 ? 24.156 22.609 4.223 1 87.19 279 ARG A N 1
ATOM 2150 C CA . ARG A 1 279 ? 24.922 21.625 4.996 1 87.19 279 ARG A CA 1
ATOM 2151 C C . ARG A 1 279 ? 24.828 21.922 6.488 1 87.19 279 ARG A C 1
ATOM 2153 O O . ARG A 1 279 ? 24.75 23.078 6.898 1 87.19 279 ARG A O 1
ATOM 2160 N N . PRO A 1 280 ? 24.672 20.953 7.262 1 89.94 280 PRO A N 1
ATOM 2161 C CA . PRO A 1 280 ? 24.922 19.516 7.086 1 89.94 280 PRO A CA 1
ATOM 2162 C C . PRO A 1 280 ? 23.656 18.719 6.777 1 89.94 280 PRO A C 1
ATOM 2164 O O . PRO A 1 280 ? 23.734 17.516 6.531 1 89.94 280 PRO A O 1
ATOM 2167 N N . ARG A 1 281 ? 22.609 19.328 6.723 1 90.06 281 ARG A N 1
ATOM 2168 C CA . ARG A 1 281 ? 21.359 18.609 6.504 1 90.06 281 ARG A CA 1
ATOM 2169 C C . ARG A 1 281 ? 21.359 17.906 5.148 1 90.06 281 ARG A C 1
ATOM 2171 O O . ARG A 1 281 ? 20.828 16.797 5.016 1 90.06 281 ARG A O 1
ATOM 2178 N N . ALA A 1 282 ? 21.984 18.484 4.176 1 88.44 282 ALA A N 1
ATOM 2179 C CA . ALA A 1 282 ? 21.984 17.938 2.818 1 88.44 282 ALA A CA 1
ATOM 2180 C C . ALA A 1 282 ? 22.828 16.672 2.732 1 88.44 282 ALA A C 1
ATOM 2182 O O . ALA A 1 282 ? 22.562 15.797 1.9 1 88.44 282 ALA A O 1
ATOM 2183 N N . THR A 1 283 ? 23.797 16.516 3.66 1 91.81 283 THR A N 1
ATOM 2184 C CA . THR A 1 283 ? 24.719 15.391 3.561 1 91.81 283 THR A CA 1
ATOM 2185 C C . THR A 1 283 ? 24.562 14.445 4.746 1 91.81 283 THR A C 1
ATOM 2187 O O . THR A 1 283 ? 25.375 13.547 4.949 1 91.81 283 THR A O 1
ATOM 2190 N N . THR A 1 284 ? 23.578 14.719 5.543 1 94.19 2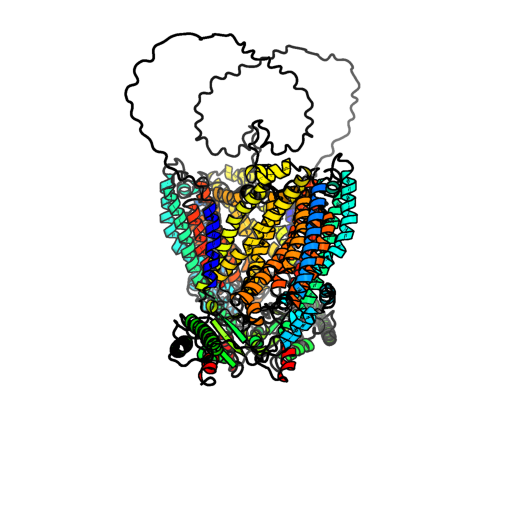84 THR A N 1
ATOM 2191 C CA . THR A 1 284 ? 23.391 13.906 6.738 1 94.19 284 THR A CA 1
ATOM 2192 C C . THR A 1 284 ? 22.172 13.008 6.598 1 94.19 284 THR A C 1
ATOM 2194 O O . THR A 1 284 ? 21.219 13.359 5.891 1 94.19 284 THR A O 1
ATOM 2197 N N . VAL A 1 285 ? 22.266 11.82 7.148 1 95 285 VAL A N 1
ATOM 2198 C CA . VAL A 1 285 ? 21.125 10.898 7.176 1 95 285 VAL A CA 1
ATOM 2199 C C . VAL A 1 285 ? 20.812 10.516 8.617 1 95 285 VAL A C 1
ATOM 2201 O O . VAL A 1 285 ? 21.703 10.43 9.461 1 95 285 VAL A O 1
ATOM 2204 N N . LEU A 1 286 ? 19.547 10.43 8.938 1 96.06 286 LEU A N 1
ATOM 2205 C CA . LEU A 1 286 ? 19.078 9.93 10.227 1 96.06 286 LEU A CA 1
ATOM 2206 C C . LEU A 1 286 ? 18.969 8.414 10.211 1 96.06 286 LEU A C 1
ATOM 2208 O O . LEU A 1 286 ? 18.328 7.84 9.336 1 96.06 286 LEU A O 1
ATOM 2212 N N . VAL A 1 287 ? 19.625 7.723 11.039 1 95.31 287 VAL A N 1
ATOM 2213 C CA . VAL A 1 287 ? 19.625 6.266 11.133 1 95.31 287 VAL A CA 1
ATOM 2214 C C . VAL A 1 287 ? 18.812 5.832 12.359 1 95.31 287 VAL A C 1
ATOM 2216 O O . VAL A 1 287 ? 19.094 6.273 13.477 1 95.31 287 VAL A O 1
ATOM 2219 N N . LYS A 1 288 ? 17.906 4.957 12.133 1 93.31 288 LYS A N 1
ATOM 2220 C CA . LYS A 1 288 ? 17.062 4.457 13.227 1 93.31 288 LYS A CA 1
ATOM 2221 C C . LYS A 1 288 ? 17.281 2.961 13.438 1 93.31 288 LYS A C 1
ATOM 2223 O O . LYS A 1 288 ? 17.688 2.246 12.516 1 93.31 288 LYS A O 1
ATOM 2228 N N . ASN A 1 289 ? 17.062 2.447 14.609 1 92.12 289 ASN A N 1
ATOM 2229 C CA . ASN A 1 289 ? 17.125 1.042 14.992 1 92.12 289 ASN A CA 1
ATOM 2230 C C . ASN A 1 289 ? 18.516 0.459 14.758 1 92.12 289 ASN A C 1
ATOM 2232 O O . ASN A 1 289 ? 18.656 -0.577 14.102 1 92.12 289 ASN A O 1
ATOM 2236 N N . ILE A 1 290 ? 19.422 1.146 15.367 1 93.81 290 ILE A N 1
ATOM 2237 C CA . ILE A 1 290 ? 20.797 0.671 15.32 1 93.81 290 ILE A CA 1
ATOM 2238 C C . ILE A 1 290 ? 20.969 -0.5 16.281 1 93.81 290 ILE A C 1
ATOM 2240 O O . ILE A 1 290 ? 20.594 -0.41 17.453 1 93.81 290 ILE A O 1
ATOM 2244 N N . PRO A 1 291 ? 21.453 -1.545 15.789 1 90.88 291 PRO A N 1
ATOM 2245 C CA . PRO A 1 291 ? 21.703 -2.664 16.703 1 90.88 291 PRO A CA 1
ATOM 2246 C C . PRO A 1 291 ? 22.672 -2.303 17.828 1 90.88 291 PRO A C 1
ATOM 2248 O O . PRO A 1 291 ? 23.469 -1.364 17.688 1 90.88 291 PRO A O 1
ATOM 2251 N N . GLU A 1 292 ? 22.766 -3.004 18.875 1 89.25 292 GLU A N 1
ATOM 2252 C CA . GLU A 1 292 ? 23.484 -2.699 20.109 1 89.25 292 GLU A CA 1
ATOM 2253 C C . GLU A 1 292 ? 25 -2.662 19.891 1 89.25 292 GLU A C 1
ATOM 2255 O O . GLU A 1 292 ? 25.703 -1.831 20.469 1 89.25 292 GLU A O 1
ATOM 2260 N N . ILE A 1 293 ? 25.484 -3.412 18.922 1 88.12 293 ILE A N 1
ATOM 2261 C CA . ILE A 1 293 ? 26.922 -3.541 18.703 1 88.12 293 ILE A CA 1
ATOM 2262 C C . ILE A 1 293 ? 27.453 -2.283 18.016 1 88.12 293 ILE A C 1
ATOM 2264 O O . ILE A 1 293 ? 28.625 -1.93 18.172 1 88.12 293 ILE A O 1
ATOM 2268 N N . TYR A 1 294 ? 26.547 -1.527 17.453 1 91.75 294 TYR A N 1
ATOM 2269 C CA . TYR A 1 294 ? 27.016 -0.383 16.672 1 91.75 294 TYR A CA 1
ATOM 2270 C C . TYR A 1 294 ? 26.547 0.926 17.297 1 91.75 294 TYR A C 1
ATOM 2272 O O . TYR A 1 294 ? 26.625 1.984 16.672 1 91.75 294 TYR A O 1
ATOM 2280 N N . ARG A 1 295 ? 26.156 0.918 18.594 1 91.5 295 ARG A N 1
ATOM 2281 C CA . ARG A 1 295 ? 25.594 2.098 19.234 1 91.5 295 ARG A CA 1
ATOM 2282 C C . ARG A 1 295 ? 26.688 2.953 19.859 1 91.5 295 ARG A C 1
ATOM 2284 O O . ARG A 1 295 ? 26.688 3.178 21.078 1 91.5 295 ARG A O 1
ATOM 2291 N N . SER A 1 296 ? 27.625 3.348 19.172 1 92.06 296 SER A N 1
ATOM 2292 C CA . SER A 1 296 ? 28.672 4.316 19.484 1 92.06 296 SER A CA 1
ATOM 2293 C C . SER A 1 296 ? 29.047 5.129 18.25 1 92.06 296 SER A C 1
ATOM 2295 O O . SER A 1 296 ? 28.828 4.695 17.109 1 92.06 296 SER A O 1
ATOM 2297 N N . ASP A 1 297 ? 29.516 6.324 18.469 1 93.06 297 ASP A N 1
ATOM 2298 C CA . ASP A 1 297 ? 29.875 7.191 17.359 1 93.06 297 ASP A CA 1
ATOM 2299 C C . ASP A 1 297 ? 30.938 6.535 16.469 1 93.06 297 ASP A C 1
ATOM 2301 O O . ASP A 1 297 ? 30.797 6.516 15.242 1 93.06 297 ASP A O 1
ATOM 2305 N N . LYS A 1 298 ? 31.922 5.934 17.062 1 91.81 298 LYS A N 1
ATOM 2306 C CA . LYS A 1 298 ? 33 5.312 16.312 1 91.81 298 LYS A CA 1
ATOM 2307 C C . LYS A 1 298 ? 32.531 4.035 15.617 1 91.81 298 LYS A C 1
ATOM 2309 O O . LYS A 1 298 ? 32.844 3.803 14.453 1 91.81 298 LYS A O 1
ATOM 2314 N N . ALA A 1 299 ? 31.812 3.262 16.312 1 92.88 299 ALA A N 1
ATOM 2315 C CA . ALA A 1 299 ? 31.344 1.996 15.75 1 92.88 299 ALA A CA 1
ATOM 2316 C C . ALA A 1 299 ? 30.406 2.232 14.57 1 92.88 299 ALA A C 1
ATOM 2318 O O . ALA A 1 299 ? 30.453 1.509 13.578 1 92.88 299 ALA A O 1
ATOM 2319 N N . LEU A 1 300 ? 29.547 3.188 14.727 1 94.06 300 LEU A N 1
ATOM 2320 C CA . LEU A 1 300 ? 28.609 3.512 13.648 1 94.06 300 LEU A CA 1
ATOM 2321 C C . LEU A 1 300 ? 29.359 4.047 12.43 1 94.06 300 LEU A C 1
ATOM 2323 O O . LEU A 1 300 ? 29.031 3.688 11.297 1 94.06 300 LEU A O 1
ATOM 2327 N N . ARG A 1 301 ? 30.312 4.898 12.68 1 94.19 301 ARG A N 1
ATOM 2328 C CA . ARG A 1 301 ? 31.141 5.418 11.586 1 94.19 301 ARG A CA 1
ATOM 2329 C C . ARG A 1 301 ? 31.891 4.297 10.883 1 94.19 301 ARG A C 1
ATOM 2331 O O . ARG A 1 301 ? 31.906 4.23 9.648 1 94.19 301 ARG A O 1
ATOM 2338 N N . ASP A 1 302 ? 32.438 3.365 11.633 1 92.5 302 ASP A N 1
ATOM 2339 C CA . ASP A 1 302 ? 33.219 2.266 11.07 1 92.5 302 ASP A CA 1
ATOM 2340 C C . ASP A 1 302 ? 32.312 1.328 10.25 1 92.5 302 ASP A C 1
ATOM 2342 O O . ASP A 1 302 ? 32.781 0.768 9.242 1 92.5 302 ASP A O 1
ATOM 2346 N N . TYR A 1 303 ? 31.188 1.142 10.742 1 92.19 303 TYR A N 1
ATOM 2347 C CA . TYR A 1 303 ? 30.25 0.292 10.008 1 92.19 303 TYR A CA 1
ATOM 2348 C C . TYR A 1 303 ? 30 0.837 8.609 1 92.19 303 TYR A C 1
ATOM 2350 O O . TYR A 1 303 ? 30.078 0.096 7.625 1 92.19 303 TYR A O 1
ATOM 2358 N N . PHE A 1 304 ? 29.766 2.135 8.422 1 92.38 304 PHE A N 1
ATOM 2359 C CA . PHE A 1 304 ? 29.469 2.73 7.125 1 92.38 304 PHE A CA 1
ATOM 2360 C C . PHE A 1 304 ? 30.734 2.857 6.277 1 92.38 304 PHE A C 1
ATOM 2362 O O . PHE A 1 304 ? 30.672 2.771 5.047 1 92.38 304 PHE A O 1
ATOM 2369 N N . VAL A 1 305 ? 31.828 3.049 6.93 1 91.88 305 VAL A N 1
ATOM 2370 C CA . VAL A 1 305 ? 33.094 3.117 6.207 1 91.88 305 VAL A CA 1
ATOM 2371 C C . VAL A 1 305 ? 33.406 1.749 5.617 1 91.88 305 VAL A C 1
ATOM 2373 O O . VAL A 1 305 ? 33.969 1.656 4.512 1 91.88 305 VAL A O 1
ATOM 2376 N N . ALA A 1 306 ? 33.062 0.719 6.34 1 88.19 306 ALA A N 1
ATOM 2377 C CA . ALA A 1 306 ? 33.312 -0.642 5.879 1 88.19 306 ALA A CA 1
ATOM 2378 C C . ALA A 1 306 ? 32.469 -0.982 4.664 1 88.19 306 ALA A C 1
ATOM 2380 O O . ALA A 1 306 ? 32.844 -1.781 3.816 1 88.19 306 ALA A O 1
ATOM 2381 N N . LEU A 1 307 ? 31.328 -0.451 4.504 1 87.38 307 LEU A N 1
ATOM 2382 C CA . LEU A 1 307 ? 30.391 -0.768 3.43 1 87.38 307 LEU A CA 1
ATOM 2383 C C . LEU A 1 307 ? 30.688 0.067 2.188 1 87.38 307 LEU A C 1
ATOM 2385 O O . LEU A 1 307 ? 30.531 -0.409 1.062 1 87.38 307 LEU A O 1
ATOM 2389 N N . PHE A 1 308 ? 31.016 1.226 2.285 1 84.25 308 PHE A N 1
ATOM 2390 C CA . PHE A 1 308 ? 31.25 2.09 1.134 1 84.25 308 PHE A CA 1
ATOM 2391 C C . PHE A 1 308 ? 32.75 2.262 0.879 1 84.25 308 PHE A C 1
ATOM 2393 O O . PHE A 1 308 ? 33.406 1.372 0.322 1 84.25 308 PHE A O 1
ATOM 2400 N N . THR A 1 309 ? 33.406 3.166 1.137 1 78.5 309 THR A N 1
ATOM 2401 C CA . THR A 1 309 ? 34.844 3.418 0.992 1 78.5 309 THR A CA 1
ATOM 2402 C C . THR A 1 309 ? 35.312 4.398 2.055 1 78.5 309 THR A C 1
ATOM 2404 O O . THR A 1 309 ? 34.531 5.133 2.643 1 78.5 309 THR A O 1
ATOM 2407 N N . GLU A 1 310 ? 36.531 4.238 2.229 1 80.69 310 GLU A N 1
ATOM 2408 C CA . GLU A 1 310 ? 37.156 5.137 3.191 1 80.69 310 GLU A CA 1
ATOM 2409 C C . GLU A 1 310 ? 37.062 6.59 2.725 1 80.69 310 GLU A C 1
ATOM 2411 O O . GLU A 1 310 ? 37.25 6.875 1.538 1 80.69 310 GLU A O 1
ATOM 2416 N N . GLY A 1 311 ? 36.594 7.539 3.506 1 82 311 GLY A N 1
ATOM 2417 C CA . GLY A 1 311 ? 36.531 8.961 3.205 1 82 311 GLY A CA 1
ATOM 2418 C C . GLY A 1 311 ? 35.125 9.438 2.852 1 82 311 GLY A C 1
ATOM 2419 O O . GLY A 1 311 ? 34.906 10.641 2.707 1 82 311 GLY A O 1
ATOM 2420 N N . VAL A 1 312 ? 34.281 8.531 2.695 1 86.88 312 VAL A N 1
ATOM 2421 C CA . VAL A 1 312 ? 32.938 8.914 2.271 1 86.88 312 VAL A CA 1
ATOM 2422 C C . VAL A 1 312 ? 32.156 9.383 3.477 1 86.88 312 VAL A C 1
ATOM 2424 O O . VAL A 1 312 ? 31.25 10.234 3.342 1 86.88 312 VAL A O 1
ATOM 2427 N N . VAL A 1 313 ? 32.469 8.953 4.672 1 93.12 313 VAL A N 1
ATOM 2428 C CA . VAL A 1 313 ? 31.75 9.328 5.879 1 93.12 313 VAL A CA 1
ATOM 2429 C C . VAL A 1 313 ? 32.562 10.352 6.676 1 93.12 313 VAL A C 1
ATOM 2431 O O . VAL A 1 313 ? 33.75 10.148 6.934 1 93.12 313 VAL A O 1
ATOM 2434 N N . GLU A 1 314 ? 31.984 11.477 6.977 1 91 314 GLU A N 1
ATOM 2435 C CA . GLU A 1 314 ? 32.656 12.539 7.727 1 91 314 GLU A CA 1
ATOM 2436 C C . GLU A 1 314 ? 32.5 12.328 9.234 1 91 314 GLU A C 1
ATOM 2438 O O . GLU A 1 314 ? 33.469 12.344 9.969 1 91 314 GLU A O 1
ATOM 2443 N N . ARG A 1 315 ? 31.234 12.18 9.648 1 92.5 315 ARG A N 1
ATOM 2444 C CA . ARG A 1 315 ? 30.969 12.07 11.086 1 92.5 315 ARG A CA 1
ATOM 2445 C C . ARG A 1 315 ? 29.719 11.25 11.359 1 92.5 315 ARG A C 1
ATOM 2447 O O . ARG A 1 315 ? 28.844 11.148 10.5 1 92.5 315 ARG A O 1
ATOM 2454 N N . ALA A 1 316 ? 29.75 10.578 12.5 1 94.31 316 ALA A N 1
ATOM 2455 C CA . ALA A 1 316 ? 28.578 9.859 13 1 94.31 316 ALA A CA 1
ATOM 2456 C C . ALA A 1 316 ? 28.281 10.242 14.445 1 94.31 316 ALA A C 1
ATOM 2458 O O . ALA A 1 316 ? 29.188 10.406 15.258 1 94.31 316 ALA A O 1
ATOM 2459 N N . TYR A 1 317 ? 27.062 10.578 14.758 1 94.38 317 TYR A N 1
ATOM 2460 C CA . TYR A 1 317 ? 26.625 10.969 16.094 1 94.38 317 TYR A CA 1
ATOM 2461 C C . TYR A 1 317 ? 25.453 10.117 16.547 1 94.38 317 TYR A C 1
ATOM 2463 O O . TYR A 1 317 ? 24.375 10.141 15.945 1 94.38 317 TYR A O 1
ATOM 2471 N N . VAL A 1 318 ? 25.641 9.352 17.578 1 94.25 318 VAL A N 1
ATOM 2472 C CA . VAL A 1 318 ? 24.562 8.562 18.156 1 94.25 318 VAL A CA 1
ATOM 2473 C C . VAL A 1 318 ? 23.859 9.367 19.266 1 94.25 318 VAL A C 1
ATOM 2475 O O . VAL A 1 318 ? 24.531 9.945 20.125 1 94.25 318 VAL A O 1
ATOM 2478 N N . VAL A 1 319 ? 22.547 9.469 19.172 1 93.62 319 VAL A N 1
ATOM 2479 C CA . VAL A 1 319 ? 21.766 10.234 20.141 1 93.62 319 VAL A CA 1
ATOM 2480 C C . VAL A 1 319 ? 21.922 9.625 21.531 1 93.62 319 VAL A C 1
ATOM 2482 O O . VAL A 1 319 ? 21.844 8.406 21.703 1 93.62 319 VAL A O 1
ATOM 2485 N N . ARG A 1 320 ? 22.125 10.484 22.5 1 92.5 320 ARG A N 1
ATOM 2486 C CA . ARG A 1 320 ? 22.375 10.055 23.859 1 92.5 320 ARG A CA 1
ATOM 2487 C C . ARG A 1 320 ? 21.109 10.164 24.719 1 92.5 320 ARG A C 1
ATOM 2489 O O . ARG A 1 320 ? 20.328 11.102 24.547 1 92.5 320 ARG A O 1
ATOM 2496 N N . LYS A 1 321 ? 20.922 9.141 25.531 1 90.31 321 LYS A N 1
ATOM 2497 C CA . LYS A 1 321 ? 19.891 9.258 26.562 1 90.31 321 LYS A CA 1
ATOM 2498 C C . LYS A 1 321 ? 20.406 10.07 27.75 1 90.31 321 LYS A C 1
ATOM 2500 O O . LYS A 1 321 ? 21.062 9.523 28.641 1 90.31 321 LYS A O 1
ATOM 2505 N N . THR A 1 322 ? 20.078 11.281 27.75 1 86.62 322 THR A N 1
ATOM 2506 C CA . THR A 1 322 ? 20.688 12.195 28.719 1 86.62 322 THR A CA 1
ATOM 2507 C C . THR A 1 322 ? 19.875 12.242 30 1 86.62 322 THR A C 1
ATOM 2509 O O . THR A 1 322 ? 20.266 12.898 30.969 1 86.62 322 THR A O 1
ATOM 2512 N N . GLY A 1 323 ? 18.906 11.539 30.188 1 80.94 323 GLY A N 1
ATOM 2513 C CA . GLY A 1 323 ? 18.141 11.445 31.422 1 80.94 323 GLY A CA 1
ATOM 2514 C C . GLY A 1 323 ? 17.719 12.797 31.969 1 80.94 323 GLY A C 1
ATOM 2515 O O . GLY A 1 323 ? 16.953 13.523 31.312 1 80.94 323 GLY A O 1
ATOM 2516 N N . SER A 1 324 ? 18.422 13.32 33.031 1 83.44 324 SER A N 1
ATOM 2517 C CA . SER A 1 324 ? 18.031 14.539 33.719 1 83.44 324 SER A CA 1
ATOM 2518 C C . SER A 1 324 ? 18.875 15.727 33.25 1 83.44 324 SER A C 1
ATOM 2520 O O . SER A 1 324 ? 18.672 16.859 33.719 1 83.44 324 SER A O 1
ATOM 2522 N N . LEU A 1 325 ? 19.719 15.508 32.281 1 86.44 325 LEU A N 1
ATOM 2523 C CA . LEU A 1 325 ? 20.625 16.562 31.844 1 86.44 325 LEU A CA 1
ATOM 2524 C C . LEU A 1 325 ? 19.859 17.719 31.219 1 86.44 325 LEU A C 1
ATOM 2526 O O . LEU A 1 325 ? 20.172 18.875 31.453 1 86.44 325 LEU A O 1
ATOM 2530 N N . PRO A 1 326 ? 18.859 17.469 30.484 1 86 326 PRO A N 1
ATOM 2531 C CA . PRO A 1 326 ? 18.109 18.594 29.906 1 86 326 PRO A CA 1
ATOM 2532 C C . PRO A 1 326 ? 17.438 19.469 30.969 1 86 326 PRO A C 1
ATOM 2534 O O . PRO A 1 326 ? 17.375 20.688 30.812 1 86 326 PRO A O 1
ATOM 2537 N N . LYS A 1 327 ? 17.062 18.875 31.969 1 85.62 327 LYS A N 1
ATOM 2538 C CA . LYS A 1 327 ? 16.469 19.641 33.062 1 85.62 327 LYS A CA 1
ATOM 2539 C C . LYS A 1 327 ? 17.516 20.469 33.781 1 85.62 327 LYS A C 1
ATOM 2541 O O . LYS A 1 327 ? 17.234 21.594 34.219 1 85.62 327 LYS A O 1
ATOM 2546 N N . GLN A 1 328 ? 18.656 19.938 33.844 1 86.75 328 GLN A N 1
ATOM 2547 C CA . GLN A 1 328 ? 19.75 20.672 34.469 1 86.75 328 GLN A CA 1
ATOM 2548 C C . GLN A 1 328 ? 20.156 21.875 33.625 1 86.75 328 GLN A C 1
ATOM 2550 O O . GLN A 1 328 ? 20.453 22.953 34.156 1 86.75 328 GLN A O 1
ATOM 2555 N N . VAL A 1 329 ? 20.094 21.625 32.406 1 85 329 VAL A N 1
ATOM 2556 C CA . VAL A 1 329 ? 20.469 22.719 31.5 1 85 329 VAL A CA 1
ATOM 2557 C C . VAL A 1 329 ? 19.375 23.781 31.516 1 85 329 VAL A C 1
ATOM 2559 O O . VAL A 1 329 ? 19.688 24.984 31.453 1 85 329 VAL A O 1
ATOM 2562 N N . GLU A 1 330 ? 18.219 23.375 31.578 1 83.56 330 GLU A N 1
ATOM 2563 C CA . GLU A 1 330 ? 17.125 24.328 31.688 1 83.56 330 GLU A CA 1
ATOM 2564 C C . GLU A 1 330 ? 17.219 25.141 32.969 1 83.56 330 GLU A C 1
ATOM 2566 O O . GLU A 1 330 ? 16.969 26.344 32.969 1 83.56 330 GLU A O 1
ATOM 2571 N N . ARG A 1 331 ? 17.625 24.469 34 1 84.56 331 ARG A N 1
ATOM 2572 C CA . ARG A 1 331 ? 17.797 25.156 35.281 1 84.56 331 ARG A CA 1
ATOM 2573 C C . ARG A 1 331 ? 18.953 26.156 35.219 1 84.56 331 ARG A C 1
ATOM 2575 O O . ARG A 1 331 ? 18.906 27.219 35.812 1 84.56 331 ARG A O 1
ATOM 2582 N N . LEU A 1 332 ? 19.844 25.734 34.5 1 85.81 332 LEU A N 1
ATOM 2583 C CA . LEU A 1 332 ? 20.969 26.625 34.312 1 85.81 332 LEU A CA 1
ATOM 2584 C C . LEU A 1 332 ? 20.578 27.859 33.531 1 85.81 332 LEU A C 1
ATOM 2586 O O . LEU A 1 332 ? 20.984 28.969 33.844 1 85.81 332 LEU A O 1
ATOM 2590 N N . GLU A 1 333 ? 19.781 27.641 32.5 1 81.06 333 GLU A N 1
ATOM 2591 C CA . GLU A 1 333 ? 19.297 28.766 31.688 1 81.06 333 GLU A CA 1
ATOM 2592 C C . GLU A 1 333 ? 18.391 29.672 32.5 1 81.06 333 GLU A C 1
ATOM 2594 O O . GLU A 1 333 ? 18.438 30.891 32.375 1 81.06 333 GLU A O 1
ATOM 2599 N N . ASP A 1 334 ? 17.641 29.031 33.281 1 81.81 334 ASP A N 1
ATOM 2600 C CA . ASP A 1 334 ? 16.797 29.812 34.188 1 81.81 334 ASP A CA 1
ATOM 2601 C C . ASP A 1 334 ? 17.641 30.625 35.156 1 81.81 334 ASP A C 1
ATOM 2603 O O . ASP A 1 334 ? 17.297 31.75 35.531 1 81.81 334 ASP A O 1
ATOM 2607 N N . GLY A 1 335 ? 18.656 29.969 35.562 1 80.31 335 GLY A N 1
ATOM 2608 C CA . GLY A 1 335 ? 19.578 30.656 36.469 1 80.31 335 GLY A CA 1
ATOM 2609 C C . GLY A 1 335 ? 20.281 31.828 35.812 1 80.31 335 GLY A C 1
ATOM 2610 O O . GLY A 1 335 ? 20.469 32.875 36.469 1 80.31 335 GLY A O 1
ATOM 2611 N N . ARG A 1 336 ? 20.516 31.594 34.594 1 80.94 336 ARG A N 1
ATOM 2612 C CA . ARG A 1 336 ? 21.125 32.688 33.875 1 80.94 336 ARG A CA 1
ATOM 2613 C C . ARG A 1 336 ? 20.156 33.844 33.688 1 80.94 336 ARG A C 1
ATOM 2615 O O . ARG A 1 336 ? 20.562 35 33.781 1 80.94 336 ARG A O 1
ATOM 2622 N N . TYR A 1 337 ? 19.016 33.469 33.469 1 77.69 337 TYR A N 1
ATOM 2623 C CA . TYR A 1 337 ? 18 34.5 33.312 1 77.69 337 TYR A CA 1
ATOM 2624 C C . TYR A 1 337 ? 17.766 35.25 34.625 1 77.69 337 TYR A C 1
ATOM 2626 O O . TYR A 1 337 ? 17.672 36.469 34.625 1 77.69 337 TYR A O 1
ATOM 2634 N N . THR A 1 338 ? 17.719 34.562 35.688 1 81.19 338 THR A N 1
ATOM 2635 C CA . THR A 1 338 ? 17.516 35.156 36.969 1 81.19 338 THR A CA 1
ATOM 2636 C C . THR A 1 338 ? 18.703 36.031 37.344 1 81.19 338 THR A C 1
ATOM 2638 O O . THR A 1 338 ? 18.531 37.094 37.969 1 81.19 338 THR A O 1
ATOM 2641 N N . LEU A 1 339 ? 19.844 35.625 36.938 1 85.06 339 LEU A N 1
ATOM 2642 C CA . LEU A 1 339 ? 21.031 36.406 37.219 1 85.06 339 LEU A CA 1
ATOM 2643 C C . LEU A 1 339 ? 21.016 37.688 36.406 1 85.06 339 LEU A C 1
ATOM 2645 O O . LEU A 1 339 ? 21.375 38.75 36.938 1 85.06 339 LEU A O 1
ATOM 2649 N N . ALA A 1 340 ? 20.562 37.625 35.219 1 80.75 340 ALA A N 1
ATOM 2650 C CA . ALA A 1 340 ? 20.484 38.812 34.375 1 80.75 340 ALA A CA 1
ATOM 2651 C C . ALA A 1 340 ? 19.469 39.812 34.938 1 80.75 340 ALA A C 1
ATOM 2653 O O . ALA A 1 340 ? 19.688 41 34.875 1 80.75 340 ALA A O 1
ATOM 2654 N N . LEU A 1 341 ? 18.453 39.281 35.469 1 78.25 341 LEU A N 1
ATOM 2655 C CA . LEU A 1 341 ? 17.438 40.125 36.062 1 78.25 341 LEU A CA 1
ATOM 2656 C C . LEU A 1 341 ? 17.953 40.781 37.344 1 78.25 341 LEU A C 1
ATOM 2658 O O . LEU A 1 341 ? 17.688 41.938 37.625 1 78.25 341 LEU A O 1
ATOM 2662 N N . ALA A 1 342 ? 18.625 39.969 38.094 1 81.62 342 ALA A N 1
ATOM 2663 C CA . ALA A 1 342 ? 19.203 40.5 39.344 1 81.62 342 ALA A CA 1
ATOM 2664 C C . ALA A 1 342 ? 20.25 41.562 39.062 1 81.62 342 ALA A C 1
ATOM 2666 O O . ALA A 1 342 ? 20.359 42.531 39.812 1 81.62 342 ALA A O 1
ATOM 2667 N N . ARG A 1 343 ? 20.938 41.312 38.062 1 83.25 343 ARG A N 1
ATOM 2668 C CA . ARG A 1 343 ? 21.953 42.281 37.656 1 83.25 343 ARG A CA 1
ATOM 2669 C C . ARG A 1 343 ? 21.328 43.625 37.25 1 83.25 343 ARG A C 1
ATOM 2671 O O . ARG A 1 343 ? 21.828 44.688 37.594 1 83.25 343 ARG A O 1
ATOM 2678 N N . LYS A 1 344 ? 20.297 43.469 36.562 1 79.75 344 LYS A N 1
ATOM 2679 C CA . LYS A 1 344 ? 19.609 44.688 36.094 1 79.75 344 LYS A CA 1
ATOM 2680 C C . LYS A 1 344 ? 19.031 45.438 37.281 1 79.75 344 LYS A C 1
ATOM 2682 O O . LYS A 1 344 ? 19.109 46.688 37.312 1 79.75 344 LYS A O 1
ATOM 2687 N N . ARG A 1 345 ? 18.5 44.781 38.219 1 80.12 345 ARG A N 1
ATOM 2688 C CA . ARG A 1 345 ? 17.969 45.438 39.406 1 80.12 345 ARG A CA 1
ATOM 2689 C C . ARG A 1 345 ? 19.062 46.062 40.25 1 80.12 345 ARG A C 1
ATOM 2691 O O . ARG A 1 345 ? 18.875 47.125 40.844 1 80.12 345 ARG A O 1
ATOM 2698 N N . TRP A 1 346 ? 20.141 45.375 40.281 1 84.69 346 TRP A N 1
ATOM 2699 C CA . TRP A 1 346 ? 21.312 45.875 41 1 84.69 346 TRP A CA 1
ATOM 2700 C C . TRP A 1 346 ? 21.844 47.156 40.375 1 84.69 346 TRP A C 1
ATOM 2702 O O . TRP A 1 346 ? 22.172 48.125 41.062 1 84.69 346 TRP A O 1
ATOM 2712 N N . GLU A 1 347 ? 21.781 47.188 39.062 1 84.38 347 GLU A N 1
ATOM 2713 C CA . GLU A 1 347 ? 22.266 48.375 38.344 1 84.38 347 GLU A CA 1
ATOM 2714 C C . GLU A 1 347 ? 21.297 49.531 38.5 1 84.38 347 GLU A C 1
ATOM 2716 O O . GLU A 1 347 ? 21.734 50.688 38.656 1 84.38 347 GLU A O 1
ATOM 2721 N N . GLN A 1 348 ? 20.109 49.25 38.562 1 81.56 348 GLN A N 1
ATOM 2722 C CA . GLN A 1 348 ? 19.109 50.281 38.688 1 81.56 348 GLN A CA 1
ATOM 2723 C C . GLN A 1 348 ? 19.109 50.875 40.094 1 81.56 348 GLN A C 1
ATOM 2725 O O . GLN A 1 348 ? 18.75 52.062 40.281 1 81.56 348 GLN A O 1
ATOM 2730 N N . SER A 1 349 ? 19.531 50.062 41.062 1 81.12 349 SER A N 1
ATOM 2731 C CA . SER A 1 349 ? 19.531 50.531 42.438 1 81.12 349 SER A CA 1
ATOM 2732 C C . SER A 1 349 ? 20.844 51.219 42.781 1 81.12 349 SER A C 1
ATOM 2734 O O . SER A 1 349 ? 21.062 51.625 43.906 1 81.12 349 SER A O 1
ATOM 2736 N N . GLY A 1 350 ? 21.75 51.469 41.906 1 81.44 350 GLY A N 1
ATOM 2737 C CA . GLY A 1 350 ? 22.969 52.219 42.094 1 81.44 350 GLY A CA 1
ATOM 2738 C C . GLY A 1 350 ? 24.156 51.344 42.5 1 81.44 350 GLY A C 1
ATOM 2739 O O . GLY A 1 350 ? 25.016 51.781 43.281 1 81.44 350 GLY A O 1
ATOM 2740 N N . CYS A 1 351 ? 24.125 49.938 42.125 1 81.81 351 CYS A N 1
ATOM 2741 C CA . CYS A 1 351 ? 25.219 48.969 42.344 1 81.81 351 CYS A CA 1
ATOM 2742 C C . CYS A 1 351 ? 25.609 48.938 43.812 1 81.81 351 CYS A C 1
ATOM 2744 O O . CYS A 1 351 ? 26.75 49.219 44.188 1 81.81 351 CYS A O 1
ATOM 2746 N N . PRO A 1 352 ? 24.641 48.812 44.719 1 81.75 352 PRO A N 1
ATOM 2747 C CA . PRO A 1 352 ? 24.938 48.75 46.156 1 81.75 352 PRO A CA 1
ATOM 2748 C C . PRO A 1 352 ? 25.938 47.656 46.5 1 81.75 352 PRO A C 1
ATOM 2750 O O . PRO A 1 352 ? 26.141 46.719 45.688 1 81.75 352 PRO A O 1
ATOM 2753 N N . GLY A 1 353 ? 26.703 47.688 47.531 1 77.69 353 GLY A N 1
ATOM 2754 C CA . GLY A 1 353 ? 27.688 46.688 47.938 1 77.69 353 GLY A CA 1
ATOM 2755 C C . GLY A 1 353 ? 27.078 45.344 48.312 1 77.69 353 GLY A C 1
ATOM 2756 O O . GLY A 1 353 ? 25.859 45.219 48.375 1 77.69 353 GLY A O 1
ATOM 2757 N N . PRO A 1 354 ? 27.828 44.312 48.438 1 76.75 354 PRO A N 1
ATOM 2758 C CA . PRO A 1 354 ? 27.375 42.938 48.656 1 76.75 354 PRO A CA 1
ATOM 2759 C C . PRO A 1 354 ? 26.562 42.781 49.938 1 76.75 354 PRO A C 1
ATOM 2761 O O . PRO A 1 354 ? 25.828 41.812 50.125 1 76.75 354 PRO A O 1
ATOM 2764 N N . GLU A 1 355 ? 26.625 43.812 50.781 1 77.56 355 GLU A N 1
ATOM 2765 C CA . GLU A 1 355 ? 25.938 43.75 52.062 1 77.56 355 GLU A CA 1
ATOM 2766 C C . GLU A 1 355 ? 24.5 44.281 51.969 1 77.56 355 GLU A C 1
ATOM 2768 O O . GLU A 1 355 ? 23.672 44 52.844 1 77.56 355 GLU A O 1
ATOM 2773 N N . GLU A 1 356 ? 24.234 44.844 50.938 1 79.31 356 GLU A N 1
ATOM 2774 C CA . GLU A 1 356 ? 22.891 45.406 50.75 1 79.31 356 GLU A CA 1
ATOM 2775 C C . GLU A 1 356 ? 21.984 44.406 50.031 1 79.31 356 GLU A C 1
ATOM 2777 O O . GLU A 1 356 ? 22.438 43.406 49.469 1 79.31 356 GLU A O 1
ATOM 2782 N N . ARG A 1 357 ? 20.703 44.594 50.062 1 79.12 357 ARG A N 1
ATOM 2783 C CA . ARG A 1 357 ? 19.641 43.688 49.594 1 79.12 357 ARG A CA 1
ATOM 2784 C C . ARG A 1 357 ? 19.906 43.219 48.188 1 79.12 357 ARG A C 1
ATOM 2786 O O . ARG A 1 357 ? 19.969 42.031 47.906 1 79.12 357 ARG A O 1
ATOM 2793 N N . TYR A 1 358 ? 20.156 44.188 47.25 1 80.69 358 TYR A N 1
ATOM 2794 C CA . TYR A 1 358 ? 20.281 43.781 45.875 1 80.69 358 TYR A CA 1
ATOM 2795 C C . TYR A 1 358 ? 21.656 43.25 45.562 1 80.69 358 TYR A C 1
ATOM 2797 O O . TYR A 1 358 ? 21.828 42.438 44.625 1 80.69 358 TYR A O 1
ATOM 2805 N N . GLY A 1 359 ? 22.594 43.562 46.344 1 81.56 359 GLY A N 1
ATOM 2806 C CA . GLY A 1 359 ? 23.922 43 46.219 1 81.56 359 GLY A CA 1
ATOM 2807 C C . GLY A 1 359 ? 24.016 41.562 46.719 1 81.56 359 GLY A C 1
ATOM 2808 O O . GLY A 1 359 ? 24.656 40.719 46.062 1 81.56 359 GLY A O 1
ATOM 2809 N N . ALA A 1 360 ? 23.344 41.312 47.844 1 85.56 360 ALA A N 1
ATOM 2810 C CA . ALA A 1 360 ? 23.297 39.969 48.406 1 85.56 360 ALA A CA 1
ATOM 2811 C C . ALA A 1 360 ? 22.578 39.031 47.438 1 85.56 360 ALA A C 1
ATOM 2813 O O . ALA A 1 360 ? 22.969 37.875 47.281 1 85.56 360 ALA A O 1
ATOM 2814 N N . GLN A 1 361 ? 21.5 39.469 46.875 1 87 361 GLN A N 1
ATOM 2815 C CA . GLN A 1 361 ? 20.734 38.656 45.938 1 87 361 GLN A CA 1
ATOM 2816 C C . GLN A 1 361 ? 21.578 38.312 44.719 1 87 361 GLN A C 1
ATOM 2818 O O . GLN A 1 361 ? 21.484 37.188 44.188 1 87 361 GLN A O 1
ATOM 2823 N N . LEU A 1 362 ? 22.359 39.219 44.219 1 88.75 362 LEU A N 1
ATOM 2824 C CA . LEU A 1 362 ? 23.219 38.969 43.062 1 88.75 362 LEU A CA 1
ATOM 2825 C C . LEU A 1 362 ? 24.25 37.906 43.375 1 88.75 362 LEU A C 1
ATOM 2827 O O . LEU A 1 362 ? 24.516 37.031 42.531 1 88.75 362 LEU A O 1
ATOM 2831 N N . GLU A 1 363 ? 24.797 38 44.562 1 87.31 363 GLU A N 1
ATOM 2832 C CA . GLU A 1 363 ? 25.812 37 44.938 1 87.31 363 GLU A CA 1
ATOM 2833 C C . GLU A 1 363 ? 25.203 35.625 45.062 1 87.31 363 GLU A C 1
ATOM 2835 O O . GLU A 1 363 ? 25.828 34.625 44.688 1 87.31 363 GLU A O 1
ATOM 2840 N N . VAL A 1 364 ? 24.078 35.562 45.656 1 88.81 364 VAL A N 1
ATOM 2841 C CA . VAL A 1 364 ? 23.391 34.281 45.781 1 88.81 364 VAL A CA 1
ATOM 2842 C C . VAL A 1 364 ? 23.078 33.688 44.406 1 88.81 364 VAL A C 1
ATOM 2844 O O . VAL A 1 364 ? 23.25 32.5 44.188 1 88.81 364 VAL A O 1
ATOM 2847 N N . CYS A 1 365 ? 22.609 34.531 43.5 1 88.19 365 CYS A N 1
ATOM 2848 C CA . CYS A 1 365 ? 22.266 34.094 42.156 1 88.19 365 CYS A CA 1
ATOM 2849 C C . CYS A 1 365 ? 23.516 33.656 41.406 1 88.19 365 CYS A C 1
ATOM 2851 O O . CYS A 1 365 ? 23.453 32.688 40.625 1 88.19 365 CYS A O 1
ATOM 2853 N N . GLN A 1 366 ? 24.562 34.281 41.594 1 88.12 366 GLN A N 1
ATOM 2854 C CA . GLN A 1 366 ? 25.812 33.906 40.938 1 88.12 366 GLN A CA 1
ATOM 2855 C C . GLN A 1 366 ? 26.328 32.562 41.469 1 88.12 366 GLN A C 1
ATOM 2857 O O . GLN A 1 366 ? 26.781 31.734 40.688 1 88.12 366 GLN A O 1
ATOM 2862 N N . ARG A 1 367 ? 26.266 32.406 42.75 1 87.69 367 ARG A N 1
ATOM 2863 C CA . ARG A 1 367 ? 26.703 31.141 43.344 1 87.69 367 ARG A CA 1
ATOM 2864 C C . ARG A 1 367 ? 25.844 29.984 42.844 1 87.69 367 ARG A C 1
ATOM 2866 O O . ARG A 1 367 ? 26.344 28.891 42.594 1 87.69 367 ARG A O 1
ATOM 2873 N N . ARG A 1 368 ? 24.641 30.219 42.781 1 87.81 368 ARG A N 1
ATOM 2874 C CA . ARG A 1 368 ? 23.719 29.188 42.312 1 87.81 368 ARG A CA 1
ATOM 2875 C C . ARG A 1 368 ? 24.031 28.812 40.844 1 87.81 368 ARG A C 1
ATOM 2877 O O . ARG A 1 368 ? 24.016 27.641 40.5 1 87.81 368 ARG A O 1
ATOM 2884 N N . ARG A 1 369 ? 24.172 29.797 40 1 87.88 369 ARG A N 1
ATOM 2885 C CA . ARG A 1 369 ? 24.516 29.562 38.594 1 87.88 369 ARG A CA 1
ATOM 2886 C C . ARG A 1 369 ? 25.797 28.766 38.469 1 87.88 369 ARG A C 1
ATOM 2888 O O . ARG A 1 369 ? 25.891 27.844 37.656 1 87.88 369 ARG A O 1
ATOM 2895 N N . ASP A 1 370 ? 26.797 29.047 39.312 1 87.38 370 ASP A N 1
ATOM 2896 C CA . ASP A 1 370 ? 28.078 28.359 39.219 1 87.38 370 ASP A CA 1
ATOM 2897 C C . ASP A 1 370 ? 27.953 26.906 39.688 1 87.38 370 ASP A C 1
ATOM 2899 O O . ASP A 1 370 ? 28.578 26.016 39.125 1 87.38 370 ASP A O 1
ATOM 2903 N N . GLN A 1 371 ? 27.172 26.75 40.656 1 88.94 371 GLN A N 1
ATOM 2904 C CA . GLN A 1 371 ? 26.938 25.375 41.094 1 88.94 371 GLN A CA 1
ATOM 2905 C C . GLN A 1 371 ? 26.219 24.547 40.031 1 88.94 371 GLN A C 1
ATOM 2907 O O . GLN A 1 371 ? 26.562 23.391 39.812 1 88.94 371 GLN A O 1
ATOM 2912 N N . LEU A 1 372 ? 25.234 25.125 39.469 1 88.69 372 LEU A N 1
ATOM 2913 C CA . LEU A 1 372 ? 24.5 24.438 38.406 1 88.69 372 LEU A CA 1
ATOM 2914 C C . LEU A 1 372 ? 25.391 24.172 37.219 1 88.69 372 LEU A C 1
ATOM 2916 O O . LEU A 1 372 ? 25.297 23.109 36.562 1 88.69 372 LEU A O 1
ATOM 2920 N N . ALA A 1 373 ? 26.25 25.047 36.875 1 86 373 ALA A N 1
ATOM 2921 C CA . ALA A 1 373 ? 27.172 24.875 35.75 1 86 373 ALA A CA 1
ATOM 2922 C C . ALA A 1 373 ? 28.125 23.719 36 1 86 373 ALA A C 1
ATOM 2924 O O . ALA A 1 373 ? 28.438 22.938 35.094 1 86 373 ALA A O 1
ATOM 2925 N N . GLU A 1 374 ? 28.562 23.719 37.219 1 87.12 374 GLU A N 1
ATOM 2926 C CA . GLU A 1 374 ? 29.469 22.625 37.594 1 87.12 374 GLU A CA 1
ATOM 2927 C C . GLU A 1 374 ? 28.75 21.281 37.531 1 87.12 374 GLU A C 1
ATOM 2929 O O . GLU A 1 374 ? 29.328 20.281 37.094 1 87.12 374 GLU A O 1
ATOM 2934 N N . GLN A 1 375 ? 27.578 21.266 37.938 1 87.75 375 GLN A N 1
ATOM 2935 C CA . GLN A 1 375 ? 26.797 20.047 37.875 1 87.75 375 GLN A CA 1
ATOM 2936 C C . GLN A 1 375 ? 26.594 19.594 36.438 1 87.75 375 GLN A C 1
ATOM 2938 O O . GLN A 1 375 ? 26.625 18.391 36.156 1 87.75 375 GLN A O 1
ATOM 2943 N N . VAL A 1 376 ? 26.312 20.484 35.5 1 87.81 376 VAL A N 1
ATOM 2944 C CA . VAL A 1 376 ? 26.078 20.188 34.094 1 87.81 376 VAL A CA 1
ATOM 2945 C C . VAL A 1 376 ? 27.359 19.609 33.5 1 87.81 376 VAL A C 1
ATOM 2947 O O . VAL A 1 376 ? 27.297 18.625 32.75 1 87.81 376 VAL A O 1
ATOM 2950 N N . VAL A 1 377 ? 28.5 20.141 33.844 1 86.44 377 VAL A N 1
ATOM 2951 C CA . VAL A 1 377 ? 29.781 19.703 33.281 1 86.44 377 VAL A CA 1
ATOM 2952 C C . VAL A 1 377 ? 30.094 18.297 33.781 1 86.44 377 VAL A C 1
ATOM 2954 O O . VAL A 1 377 ? 30.578 17.453 33 1 86.44 377 VAL A O 1
ATOM 2957 N N . VAL A 1 378 ? 29.828 18.047 35 1 87.69 378 VAL A N 1
ATOM 2958 C CA . VAL A 1 378 ? 30.078 16.734 35.562 1 87.69 378 VAL A CA 1
ATOM 2959 C C . VAL A 1 378 ? 29.156 15.695 34.938 1 87.69 378 VAL A C 1
ATOM 2961 O O . VAL A 1 378 ? 29.594 14.586 34.594 1 87.69 378 VAL A O 1
ATOM 2964 N N . SER A 1 379 ? 27.938 16.047 34.812 1 88.25 379 SER A N 1
ATOM 2965 C CA . SER A 1 379 ? 26.984 15.125 34.219 1 88.25 379 SER A CA 1
ATOM 2966 C C . SER A 1 379 ? 27.312 14.875 32.75 1 88.25 379 SER A C 1
ATOM 2968 O O . SER A 1 379 ? 27.141 13.758 32.25 1 88.25 379 SER A O 1
ATOM 2970 N N . GLN A 1 380 ? 27.75 15.828 32 1 88.44 380 GLN A N 1
ATOM 2971 C CA . GLN A 1 380 ? 28.141 15.68 30.609 1 88.44 380 GLN A CA 1
ATOM 2972 C C . GLN A 1 380 ? 29.328 14.742 30.469 1 88.44 380 GLN A C 1
ATOM 2974 O O . GLN A 1 380 ? 29.375 13.914 29.562 1 88.44 380 GLN A O 1
ATOM 2979 N N . ALA A 1 381 ? 30.266 14.883 31.344 1 87.5 381 ALA A N 1
ATOM 2980 C CA . ALA A 1 381 ? 31.453 14.039 31.312 1 87.5 381 ALA A CA 1
ATOM 2981 C C . ALA A 1 381 ? 31.109 12.578 31.594 1 87.5 381 ALA A C 1
ATOM 2983 O O . ALA A 1 381 ? 31.672 11.664 31 1 87.5 381 ALA A O 1
ATOM 2984 N N . LYS A 1 382 ? 30.234 12.406 32.438 1 87.56 382 LYS A N 1
ATOM 2985 C CA . LYS A 1 382 ? 29.797 11.047 32.781 1 87.56 382 LYS A CA 1
ATOM 2986 C C . LYS A 1 382 ? 29.094 10.398 31.578 1 87.56 382 LYS A C 1
ATOM 2988 O O . LYS A 1 382 ? 29.266 9.203 31.328 1 87.56 382 LYS A O 1
ATOM 2993 N N . ILE A 1 383 ? 28.312 11.18 30.922 1 89.5 383 ILE A N 1
ATOM 2994 C CA . ILE A 1 383 ? 27.578 10.672 29.781 1 89.5 383 ILE A CA 1
ATOM 2995 C C . ILE A 1 383 ? 28.547 10.328 28.656 1 89.5 383 ILE A C 1
ATOM 2997 O O . ILE A 1 383 ? 28.422 9.273 28.016 1 89.5 383 ILE A O 1
ATOM 3001 N N . GLU A 1 384 ? 29.562 11.133 28.453 1 86.88 384 GLU A N 1
ATOM 3002 C CA . GLU A 1 384 ? 30.516 10.891 27.375 1 86.88 384 GLU A CA 1
ATOM 3003 C C . GLU A 1 384 ? 31.391 9.664 27.672 1 86.88 384 GLU A C 1
ATOM 3005 O O . GLU A 1 384 ? 31.75 8.922 26.75 1 86.88 384 GLU A O 1
ATOM 3010 N N . GLU A 1 385 ? 31.625 9.453 28.859 1 87.69 385 GLU A N 1
ATOM 3011 C CA . GLU A 1 385 ? 32.375 8.266 29.25 1 87.69 385 GLU A CA 1
ATOM 3012 C C . GLU A 1 385 ? 31.547 7 29.062 1 87.69 385 GLU A C 1
ATOM 3014 O O . GLU A 1 385 ? 32.062 5.965 28.641 1 87.69 385 GLU A O 1
ATOM 3019 N N . ALA A 1 386 ? 30.375 7.148 29.344 1 88.31 386 ALA A N 1
ATOM 3020 C CA . ALA A 1 386 ? 29.469 6.012 29.188 1 88.31 386 ALA A CA 1
ATOM 3021 C C . ALA A 1 386 ? 29.266 5.664 27.719 1 88.31 386 ALA A C 1
ATOM 3023 O O . ALA A 1 386 ? 29.109 4.492 27.359 1 88.31 386 ALA A O 1
ATOM 3024 N N . VAL A 1 387 ? 29.266 6.637 26.891 1 87.06 387 VAL A N 1
ATOM 3025 C CA . VAL A 1 387 ? 29.125 6.414 25.469 1 87.06 387 VAL A CA 1
ATOM 3026 C C . VAL A 1 387 ? 30.359 5.711 24.922 1 87.06 387 VAL A C 1
ATOM 3028 O O . VAL A 1 387 ? 30.25 4.828 24.062 1 87.06 387 VAL A O 1
ATOM 3031 N N . ALA A 1 388 ? 31.484 6.109 25.469 1 82.75 388 ALA A N 1
ATOM 3032 C CA . ALA A 1 388 ? 32.719 5.492 25.047 1 82.75 388 ALA A CA 1
ATOM 3033 C C . ALA A 1 388 ? 32.75 4.008 25.391 1 82.75 388 ALA A C 1
ATOM 3035 O O . ALA A 1 388 ? 33.344 3.201 24.656 1 82.75 388 ALA A O 1
ATOM 3036 N N . ARG A 1 389 ? 31.984 3.635 26.391 1 83.31 389 ARG A N 1
ATOM 3037 C CA . ARG A 1 389 ? 31.922 2.24 26.812 1 83.31 389 ARG A CA 1
ATOM 3038 C C . ARG A 1 389 ? 30.75 1.522 26.156 1 83.31 389 ARG A C 1
ATOM 3040 O O . ARG A 1 389 ? 30.578 0.314 26.328 1 83.31 389 ARG A O 1
ATOM 3047 N N . ARG A 1 390 ? 30.016 2.174 25.375 1 85.81 390 ARG A N 1
ATOM 3048 C CA . ARG A 1 390 ? 28.844 1.628 24.672 1 85.81 390 ARG A CA 1
ATOM 3049 C C . ARG A 1 390 ? 27.828 1.073 25.656 1 85.81 390 ARG A C 1
ATOM 3051 O O . ARG A 1 390 ? 27.328 -0.041 25.484 1 85.81 390 ARG A O 1
ATOM 3058 N N . ASP A 1 391 ? 27.578 1.876 26.609 1 85.69 391 ASP A N 1
ATOM 3059 C CA . ASP A 1 391 ? 26.562 1.481 27.594 1 85.69 391 ASP A CA 1
ATOM 3060 C C . ASP A 1 391 ? 25.156 1.578 27 1 85.69 391 ASP A C 1
ATOM 3062 O O . ASP A 1 391 ? 24.766 2.631 26.5 1 85.69 391 ASP A O 1
ATOM 3066 N N . PRO A 1 392 ? 24.5 0.48 27.031 1 82.38 392 PRO A N 1
ATOM 3067 C CA . PRO A 1 392 ? 23.156 0.465 26.438 1 82.38 392 PRO A CA 1
ATOM 3068 C C . PRO A 1 392 ? 22.188 1.398 27.156 1 82.38 392 PRO A C 1
ATOM 3070 O O . PRO A 1 392 ? 21.156 1.77 26.594 1 82.38 392 PRO A O 1
ATOM 3073 N N . ILE A 1 393 ? 22.516 1.857 28.297 1 80.62 393 ILE A N 1
ATOM 3074 C CA . ILE A 1 393 ? 21.609 2.723 29.062 1 80.62 393 ILE A CA 1
ATOM 3075 C C . ILE A 1 393 ? 21.656 4.137 28.484 1 80.62 393 ILE A C 1
ATOM 3077 O O . ILE A 1 393 ? 20.656 4.852 28.5 1 80.62 393 ILE A O 1
ATOM 3081 N N . VAL A 1 394 ? 22.891 4.5 27.922 1 87.06 394 VAL A N 1
ATOM 3082 C CA . VAL A 1 394 ? 23.047 5.871 27.469 1 87.06 394 VAL A CA 1
ATOM 3083 C C . VAL A 1 394 ? 22.938 5.922 25.938 1 87.06 394 VAL A C 1
ATOM 3085 O O . VAL A 1 394 ? 22.484 6.918 25.375 1 87.06 394 VAL A O 1
ATOM 3088 N N . CYS A 1 395 ? 23.328 4.871 25.359 1 88.88 395 CYS A N 1
ATOM 3089 C CA . CYS A 1 395 ? 23.344 4.875 23.906 1 88.88 395 CYS A CA 1
ATOM 3090 C C . CYS A 1 395 ? 21.969 4.48 23.344 1 88.88 395 CYS A C 1
ATOM 3092 O O . CYS A 1 395 ? 21.453 3.404 23.656 1 88.88 395 CYS A O 1
ATOM 3094 N N . SER A 1 396 ? 21.453 5.355 22.609 1 91.12 396 SER A N 1
ATOM 3095 C CA . SER A 1 396 ? 20.141 5.102 22.016 1 91.12 396 SER A CA 1
ATOM 3096 C C . SER A 1 396 ? 20.266 4.375 20.688 1 91.12 396 SER A C 1
ATOM 3098 O O . SER A 1 396 ? 21.375 4.102 20.219 1 91.12 396 SER A O 1
ATOM 3100 N N . SER A 1 397 ? 19.109 4.02 20.062 1 92.06 397 SER A N 1
ATOM 3101 C CA . SER A 1 397 ? 19.094 3.26 18.812 1 92.06 397 SER A CA 1
ATOM 3102 C C . SER A 1 397 ? 18.969 4.18 17.609 1 92.06 397 SER A C 1
ATOM 3104 O O . SER A 1 397 ? 18.719 3.719 16.484 1 92.06 397 SER A O 1
ATOM 3106 N N . SER A 1 398 ? 19.078 5.48 17.797 1 93.88 398 SER A N 1
ATOM 3107 C CA . SER A 1 398 ? 19.016 6.434 16.703 1 93.88 398 SER A CA 1
ATOM 3108 C C . SER A 1 398 ? 20.297 7.25 16.594 1 93.88 398 SER A C 1
ATOM 3110 O O . SER A 1 398 ? 20.984 7.449 17.594 1 93.88 398 SER A O 1
ATOM 3112 N N . GLY A 1 399 ? 20.625 7.586 15.422 1 95.06 399 GLY A N 1
ATOM 3113 C CA . GLY A 1 399 ? 21.844 8.352 15.211 1 95.06 399 GLY A CA 1
ATOM 3114 C C . GLY A 1 399 ? 21.844 9.109 13.891 1 95.06 399 GLY A C 1
ATOM 3115 O O . GLY A 1 399 ? 20.922 8.969 13.086 1 95.06 399 GLY A O 1
ATOM 3116 N N . PHE A 1 400 ? 22.859 10.055 13.781 1 96.19 400 PHE A N 1
ATOM 3117 C CA . PHE A 1 400 ? 23.062 10.844 12.562 1 96.19 400 PHE A CA 1
ATOM 3118 C C . PHE A 1 400 ? 24.391 10.516 11.922 1 96.19 400 PHE A C 1
ATOM 3120 O O . PHE A 1 400 ? 25.406 10.398 12.609 1 96.19 400 PHE A O 1
ATOM 3127 N N . VAL A 1 401 ? 24.375 10.25 10.656 1 96.12 401 VAL A N 1
ATOM 3128 C CA . VAL A 1 401 ? 25.609 10.008 9.914 1 96.12 401 VAL A CA 1
ATOM 3129 C C . VAL A 1 401 ? 25.75 11.062 8.812 1 96.12 401 VAL A C 1
ATOM 3131 O O . VAL A 1 401 ? 24.859 11.234 7.984 1 96.12 401 VAL A O 1
ATOM 3134 N N . THR A 1 402 ? 26.812 11.805 8.836 1 94.44 402 THR A N 1
ATOM 3135 C CA . THR A 1 402 ? 27.094 12.852 7.855 1 94.44 402 THR A CA 1
ATOM 3136 C C . THR A 1 402 ? 28.125 12.367 6.836 1 94.44 402 THR A C 1
ATOM 3138 O O . THR A 1 402 ? 29.203 11.898 7.203 1 94.44 402 THR A O 1
ATOM 3141 N N . PHE A 1 403 ? 27.75 12.453 5.609 1 92.44 403 PHE A N 1
ATOM 3142 C CA . PHE A 1 403 ? 28.625 12.055 4.512 1 92.44 403 PHE A CA 1
ATOM 3143 C C . PHE A 1 403 ? 29.359 13.266 3.941 1 92.44 403 PHE A C 1
ATOM 3145 O O . PHE A 1 403 ? 29.031 14.406 4.277 1 92.44 403 PHE A O 1
ATOM 3152 N N . THR A 1 404 ? 30.312 13 3.098 1 88.69 404 THR A N 1
ATOM 3153 C CA . THR A 1 404 ? 31.125 14.07 2.543 1 88.69 404 THR A CA 1
ATOM 3154 C C . THR A 1 404 ? 30.422 14.703 1.337 1 88.69 404 THR A C 1
ATOM 3156 O O . THR A 1 404 ? 30.531 15.914 1.119 1 88.69 404 THR A O 1
ATOM 3159 N N . THR A 1 405 ? 29.781 13.867 0.548 1 87.06 405 THR A N 1
ATOM 3160 C CA . THR A 1 405 ? 29.109 14.375 -0.642 1 87.06 405 THR A CA 1
ATOM 3161 C C . THR A 1 405 ? 27.609 14.047 -0.599 1 87.06 405 THR A C 1
ATOM 3163 O O . THR A 1 405 ? 27.203 13.117 0.097 1 87.06 405 THR A O 1
ATOM 3166 N N . GLU A 1 406 ? 26.859 14.828 -1.343 1 87.5 406 GLU A N 1
ATOM 3167 C CA . GLU A 1 406 ? 25.406 14.602 -1.417 1 87.5 406 GLU A CA 1
ATOM 3168 C C . GLU A 1 406 ? 25.094 13.312 -2.162 1 87.5 406 GLU A C 1
ATOM 3170 O O . GLU A 1 406 ? 24.109 12.641 -1.855 1 87.5 406 GLU A O 1
ATOM 3175 N N . LEU A 1 407 ? 25.953 12.961 -3.127 1 85.5 407 LEU A N 1
ATOM 3176 C CA . LEU A 1 407 ? 25.734 11.742 -3.896 1 85.5 407 LEU A CA 1
ATOM 3177 C C . LEU A 1 407 ? 25.922 10.508 -3.018 1 85.5 407 LEU A C 1
ATOM 3179 O O . LEU A 1 407 ? 25.141 9.555 -3.107 1 85.5 407 LEU A O 1
ATOM 3183 N N . ALA A 1 408 ? 26.906 10.57 -2.156 1 87.19 408 ALA A N 1
ATOM 3184 C CA . ALA A 1 408 ? 27.141 9.445 -1.252 1 87.19 408 ALA A CA 1
ATOM 3185 C C . ALA A 1 408 ? 25.984 9.281 -0.271 1 87.19 408 ALA A C 1
ATOM 3187 O O . ALA A 1 408 ? 25.594 8.156 0.053 1 87.19 408 ALA A O 1
ATOM 3188 N N . GLN A 1 409 ? 25.531 10.438 0.172 1 90.81 409 GLN A N 1
ATOM 3189 C CA . GLN A 1 409 ? 24.391 10.398 1.075 1 90.81 409 GLN A CA 1
ATOM 3190 C C . GLN A 1 409 ? 23.172 9.789 0.393 1 90.81 409 GLN A C 1
ATOM 3192 O O . GLN A 1 409 ? 22.453 8.977 0.992 1 90.81 409 GLN A O 1
ATOM 3197 N N . ARG A 1 410 ? 22.938 10.141 -0.877 1 89.69 410 ARG A N 1
ATOM 3198 C CA . ARG A 1 410 ? 21.781 9.648 -1.629 1 89.69 410 ARG A CA 1
ATOM 3199 C C . ARG A 1 410 ? 21.891 8.148 -1.881 1 89.69 410 ARG A C 1
ATOM 3201 O O . ARG A 1 410 ? 20.906 7.422 -1.763 1 89.69 410 ARG A O 1
ATOM 3208 N N . LEU A 1 411 ? 23.016 7.688 -2.178 1 87.5 411 LEU A N 1
ATOM 3209 C CA . LEU A 1 411 ? 23.219 6.273 -2.471 1 87.5 411 LEU A CA 1
ATOM 3210 C C . LEU A 1 411 ? 23.094 5.434 -1.205 1 87.5 411 LEU A C 1
ATOM 3212 O O . LEU A 1 411 ? 22.641 4.289 -1.258 1 87.5 411 LEU A O 1
ATOM 3216 N N . ALA A 1 412 ? 23.375 6.023 -0.097 1 88.81 412 ALA A N 1
ATOM 3217 C CA . ALA A 1 412 ? 23.297 5.301 1.171 1 88.81 412 ALA A CA 1
ATOM 3218 C C . ALA A 1 412 ? 21.875 5.289 1.704 1 88.81 412 ALA A C 1
ATOM 3220 O O . ALA A 1 412 ? 21.469 4.352 2.4 1 88.81 412 ALA A O 1
ATOM 3221 N N . SER A 1 413 ? 21.078 6.246 1.389 1 89.31 413 SER A N 1
ATOM 3222 C CA . SER A 1 413 ? 19.781 6.445 2.012 1 89.31 413 SER A CA 1
ATOM 3223 C C . SER A 1 413 ? 18.75 5.449 1.479 1 89.31 413 SER A C 1
ATOM 3225 O O . SER A 1 413 ? 17.781 5.125 2.164 1 89.31 413 SER A O 1
ATOM 3227 N N . ARG A 1 414 ? 18.844 4.863 0.356 1 85.19 414 ARG A N 1
ATOM 3228 C CA . ARG A 1 414 ? 17.781 4.035 -0.211 1 85.19 414 ARG A CA 1
ATOM 3229 C C . ARG A 1 414 ? 18.172 2.561 -0.181 1 85.19 414 ARG A C 1
ATOM 3231 O O . ARG A 1 414 ? 17.484 1.723 -0.773 1 85.19 414 ARG A O 1
ATOM 3238 N N . GLU A 1 415 ? 19.047 2.184 0.642 1 86 415 GLU A N 1
ATOM 3239 C CA . GLU A 1 415 ? 19.516 0.803 0.649 1 86 415 GLU A CA 1
ATOM 3240 C C . GLU A 1 415 ? 19.031 0.058 1.888 1 86 415 GLU A C 1
ATOM 3242 O O . GLU A 1 415 ? 18.688 0.678 2.898 1 86 415 GLU A O 1
ATOM 3247 N N . GLN A 1 416 ? 18.922 -1.2 1.663 1 87.88 416 GLN A N 1
ATOM 3248 C CA . GLN A 1 416 ? 18.672 -2.104 2.781 1 87.88 416 GLN A CA 1
ATOM 3249 C C . GLN A 1 416 ? 19.969 -2.74 3.277 1 87.88 416 GLN A C 1
ATOM 3251 O O . GLN A 1 416 ? 20.688 -3.361 2.502 1 87.88 416 GLN A O 1
ATOM 3256 N N . TYR A 1 417 ? 20.234 -2.691 4.504 1 90.12 417 TYR A N 1
ATOM 3257 C CA . TYR A 1 417 ? 21.578 -3 5.008 1 90.12 417 TYR A CA 1
ATOM 3258 C C . TYR A 1 417 ? 21.625 -4.398 5.609 1 90.12 417 TYR A C 1
ATOM 3260 O O . TYR A 1 417 ? 22.609 -5.113 5.465 1 90.12 417 TYR A O 1
ATOM 3268 N N . ARG A 1 418 ? 20.562 -4.777 6.273 1 89.94 418 ARG A N 1
ATOM 3269 C CA . ARG A 1 418 ? 20.609 -6.051 6.98 1 89.94 418 ARG A CA 1
ATOM 3270 C C . ARG A 1 418 ? 19.469 -6.961 6.547 1 89.94 418 ARG A C 1
ATOM 3272 O O . ARG A 1 418 ? 18.625 -6.562 5.746 1 89.94 418 ARG A O 1
ATOM 3279 N N . ARG A 1 419 ? 19.609 -8.211 7.094 1 87.12 419 ARG A N 1
ATOM 3280 C CA . ARG A 1 419 ? 18.609 -9.227 6.816 1 87.12 419 ARG A CA 1
ATOM 3281 C C . ARG A 1 419 ? 17.234 -8.789 7.324 1 87.12 419 ARG A C 1
ATOM 3283 O O . ARG A 1 419 ? 16.219 -9 6.66 1 87.12 419 ARG A O 1
ATOM 3290 N N . ASP A 1 420 ? 17.297 -8.156 8.422 1 87.06 420 ASP A N 1
ATOM 3291 C CA . ASP A 1 420 ? 16.078 -7.586 8.969 1 87.06 420 ASP A CA 1
ATOM 3292 C C . ASP A 1 420 ? 15.852 -6.164 8.445 1 87.06 420 ASP A C 1
ATOM 3294 O O . ASP A 1 420 ? 16.672 -5.273 8.703 1 87.06 420 ASP A O 1
ATOM 3298 N N . VAL A 1 421 ? 14.781 -6.016 7.68 1 87.19 421 VAL A N 1
ATOM 3299 C CA . VAL A 1 421 ? 14.516 -4.75 7.008 1 87.19 421 VAL A CA 1
ATOM 3300 C C . VAL A 1 421 ? 14.25 -3.66 8.047 1 87.19 421 VAL A C 1
ATOM 3302 O O . VAL A 1 421 ? 14.398 -2.471 7.758 1 87.19 421 VAL A O 1
ATOM 3305 N N . THR A 1 422 ? 14.008 -4 9.336 1 86.5 422 THR A N 1
ATOM 3306 C CA . THR A 1 422 ? 13.68 -3.021 10.367 1 86.5 422 THR A CA 1
ATOM 3307 C C . THR A 1 422 ? 14.953 -2.48 11.016 1 86.5 422 THR A C 1
ATOM 3309 O O . THR A 1 422 ? 14.914 -1.46 11.703 1 86.5 422 THR A O 1
ATOM 3312 N N . GLU A 1 423 ? 16.031 -3.139 10.672 1 89.06 423 GLU A N 1
ATOM 3313 C CA . GLU A 1 423 ? 17.312 -2.672 11.219 1 89.06 423 GLU A CA 1
ATOM 3314 C C . GLU A 1 423 ? 17.984 -1.69 10.266 1 89.06 423 GLU A C 1
ATOM 3316 O O . GLU A 1 423 ? 17.969 -1.881 9.055 1 89.06 423 GLU A O 1
ATOM 3321 N N . PHE A 1 424 ? 18.5 -0.658 10.742 1 90.69 424 PHE A N 1
ATOM 3322 C CA . PHE A 1 424 ? 19.188 0.386 9.984 1 90.69 424 PHE A CA 1
ATOM 3323 C C . PHE A 1 424 ? 18.25 1.021 8.969 1 90.69 424 PHE A C 1
ATOM 3325 O O . PHE A 1 424 ? 18.438 0.859 7.762 1 90.69 424 PHE A O 1
ATOM 3332 N N . VAL A 1 425 ? 17.344 1.652 9.5 1 90 425 VAL A N 1
ATOM 3333 C CA . VAL A 1 425 ? 16.422 2.385 8.648 1 90 425 VAL A CA 1
ATOM 3334 C C . VAL A 1 425 ? 16.891 3.828 8.484 1 90 425 VAL A C 1
ATOM 3336 O O . VAL A 1 425 ? 17.031 4.555 9.469 1 90 425 VAL A O 1
ATOM 3339 N N . LEU A 1 426 ? 17.188 4.172 7.297 1 92.88 426 LEU A N 1
ATOM 3340 C CA . LEU A 1 426 ? 17.703 5.508 7.012 1 92.88 426 LEU A CA 1
ATOM 3341 C C . LEU A 1 426 ? 16.578 6.422 6.512 1 92.88 426 LEU A C 1
ATOM 3343 O O . LEU A 1 426 ? 15.766 6.012 5.684 1 92.88 426 LEU A O 1
ATOM 3347 N N . ASP A 1 427 ? 16.5 7.594 7.137 1 90.06 427 ASP A N 1
ATOM 3348 C CA . ASP A 1 427 ? 15.5 8.586 6.766 1 90.06 427 ASP A CA 1
ATOM 3349 C C . ASP A 1 427 ? 16.141 9.969 6.578 1 90.06 427 ASP A C 1
ATOM 3351 O O . ASP A 1 427 ? 17.281 10.188 6.98 1 90.06 427 ASP A O 1
ATOM 3355 N N . MET A 1 428 ? 15.414 10.859 5.926 1 90.19 428 MET A N 1
ATOM 3356 C CA . MET A 1 428 ? 15.852 12.242 5.805 1 90.19 428 MET A CA 1
ATOM 3357 C C . MET A 1 428 ? 15.859 12.93 7.168 1 90.19 428 MET A C 1
ATOM 3359 O O . MET A 1 428 ? 14.883 12.852 7.914 1 90.19 428 MET A O 1
ATOM 3363 N N . PRO A 1 429 ? 16.938 13.516 7.59 1 92.44 429 PRO A N 1
ATOM 3364 C CA . PRO A 1 429 ? 17.016 14.195 8.883 1 92.44 429 PRO A CA 1
ATOM 3365 C C . PRO A 1 429 ? 16.172 15.469 8.93 1 92.44 429 PRO A C 1
ATOM 3367 O O . PRO A 1 429 ? 15.977 16.125 7.906 1 92.44 429 PRO A O 1
ATOM 3370 N N . PRO A 1 430 ? 15.602 15.734 10.047 1 91.38 430 PRO A N 1
ATOM 3371 C CA . PRO A 1 430 ? 14.914 17.016 10.211 1 91.38 430 PRO A CA 1
ATOM 3372 C C . PRO A 1 430 ? 15.875 18.203 10.297 1 91.38 430 PRO A C 1
ATOM 3374 O O . PRO A 1 430 ? 17.094 18 10.297 1 91.38 430 PRO A O 1
ATOM 3377 N N . ASP A 1 431 ? 15.352 19.406 10.219 1 88.88 431 ASP A N 1
ATOM 3378 C CA . ASP A 1 431 ? 16.172 20.594 10.43 1 88.88 431 ASP A CA 1
ATOM 3379 C C . ASP A 1 431 ? 16.859 20.547 11.789 1 88.88 431 ASP A C 1
ATOM 3381 O O . ASP A 1 431 ? 16.266 20.156 12.789 1 88.88 431 ASP A O 1
ATOM 3385 N N . PRO A 1 432 ? 18.094 20.859 11.797 1 89 432 PRO A N 1
ATOM 3386 C CA . PRO A 1 432 ? 18.875 20.75 13.039 1 89 432 PRO A CA 1
ATOM 3387 C C . PRO A 1 432 ? 18.234 21.531 14.188 1 89 432 PRO A C 1
ATOM 3389 O O . PRO A 1 432 ? 18.406 21.172 15.352 1 89 432 PRO A O 1
ATOM 3392 N N . SER A 1 433 ? 17.484 22.578 13.891 1 84.5 433 SER A N 1
ATOM 3393 C CA . SER A 1 433 ? 16.875 23.391 14.945 1 84.5 433 SER A CA 1
ATOM 3394 C C . SER A 1 433 ? 15.531 22.828 15.375 1 84.5 433 SER A C 1
ATOM 3396 O O . SER A 1 433 ? 15.023 23.172 16.438 1 84.5 433 SER A O 1
ATOM 3398 N N . ASP A 1 434 ? 15.055 21.891 14.711 1 87.88 434 ASP A N 1
ATOM 3399 C CA . ASP A 1 434 ? 13.711 21.406 15 1 87.88 434 ASP A CA 1
ATOM 3400 C C . ASP A 1 434 ? 13.742 19.938 15.406 1 87.88 434 ASP A C 1
ATOM 3402 O O . ASP A 1 434 ? 12.719 19.25 15.359 1 87.88 434 ASP A O 1
ATOM 3406 N N . VAL A 1 435 ? 14.852 19.438 15.828 1 90.12 435 VAL A N 1
ATOM 3407 C CA . VAL A 1 435 ? 14.969 18.031 16.203 1 90.12 435 VAL A CA 1
ATOM 3408 C C . VAL A 1 435 ? 14.414 17.828 17.609 1 90.12 435 VAL A C 1
ATOM 3410 O O . VAL A 1 435 ? 14.703 18.609 18.531 1 90.12 435 VAL A O 1
ATOM 3413 N N . ILE A 1 436 ? 13.492 16.875 17.812 1 89.88 436 ILE A N 1
ATOM 3414 C CA . ILE A 1 436 ? 13.031 16.469 19.125 1 89.88 436 ILE A CA 1
ATOM 3415 C C . ILE A 1 436 ? 13.875 15.305 19.641 1 89.88 436 ILE A C 1
ATOM 3417 O O . ILE A 1 436 ? 13.562 14.141 19.375 1 89.88 436 ILE A O 1
ATOM 3421 N N . TRP A 1 437 ? 14.836 15.617 20.391 1 89.12 437 TRP A N 1
ATOM 3422 C CA . TRP A 1 437 ? 15.844 14.664 20.828 1 89.12 437 TRP A CA 1
ATOM 3423 C C . TRP A 1 437 ? 15.234 13.609 21.75 1 89.12 437 TRP A C 1
ATOM 3425 O O . TRP A 1 437 ? 15.625 12.445 21.734 1 89.12 437 TRP A O 1
ATOM 3435 N N . GLY A 1 438 ? 14.227 13.977 22.578 1 85.5 438 GLY A N 1
ATOM 3436 C CA . GLY A 1 438 ? 13.609 13.031 23.484 1 85.5 438 GLY A CA 1
ATOM 3437 C C . GLY A 1 438 ? 12.914 11.883 22.781 1 85.5 438 GLY A C 1
ATOM 3438 O O . GLY A 1 438 ? 12.945 10.742 23.266 1 85.5 438 GLY A O 1
ATOM 3439 N N . SER A 1 439 ? 12.414 12.18 21.625 1 88.5 439 SER A N 1
ATOM 3440 C CA . SER A 1 439 ? 11.688 11.164 20.875 1 88.5 439 SER A CA 1
ATOM 3441 C C . SER A 1 439 ? 12.648 10.211 20.172 1 88.5 439 SER A C 1
ATOM 3443 O O . SER A 1 439 ? 12.312 9.047 19.922 1 88.5 439 SER A O 1
ATOM 3445 N N . LEU A 1 440 ? 13.82 10.656 19.859 1 90.19 440 LEU A N 1
ATOM 3446 C CA . LEU A 1 440 ? 14.789 9.844 19.125 1 90.19 440 LEU A CA 1
ATOM 3447 C C . LEU A 1 440 ? 15.484 8.859 20.062 1 90.19 440 LEU A C 1
ATOM 3449 O O . LEU A 1 440 ? 16.125 7.906 19.594 1 90.19 440 LEU A O 1
ATOM 3453 N N . THR A 1 441 ? 15.297 9.031 21.375 1 88.44 441 THR A N 1
ATOM 3454 C CA . THR A 1 441 ? 15.945 8.148 22.344 1 88.44 441 THR A CA 1
ATOM 3455 C C . THR A 1 441 ? 15.125 6.875 22.547 1 88.44 441 THR A C 1
ATOM 3457 O O . THR A 1 441 ? 15.633 5.871 23.047 1 88.44 441 THR A O 1
ATOM 3460 N N . GLU A 1 442 ? 13.992 6.879 22.062 1 85.12 442 GLU A N 1
ATOM 3461 C CA . GLU A 1 442 ? 13.109 5.738 22.281 1 85.12 442 GLU A CA 1
ATOM 3462 C C . GLU A 1 442 ? 13.422 4.602 21.312 1 85.12 442 GLU A C 1
ATOM 3464 O O . GLU A 1 442 ? 13.789 4.844 20.156 1 85.12 442 GLU A O 1
ATOM 3469 N N . GLY A 1 443 ? 13.328 3.441 21.875 1 80.75 443 GLY A N 1
ATOM 3470 C CA . GLY A 1 443 ? 13.594 2.262 21.078 1 80.75 443 GLY A CA 1
ATOM 3471 C C . GLY A 1 443 ? 12.508 1.975 20.047 1 80.75 443 GLY A C 1
ATOM 3472 O O . GLY A 1 443 ? 11.453 2.604 20.078 1 80.75 443 GLY A O 1
ATOM 3473 N N . GLY A 1 444 ? 12.789 1.017 19.172 1 79.44 444 GLY A N 1
ATOM 3474 C CA . GLY A 1 444 ? 11.891 0.706 18.078 1 79.44 444 GLY A CA 1
ATOM 3475 C C . GLY A 1 444 ? 10.547 0.164 18.531 1 79.44 444 GLY A C 1
ATOM 3476 O O . GLY A 1 444 ? 9.5 0.624 18.078 1 79.44 444 GLY A O 1
ATOM 3477 N N . VAL A 1 445 ? 10.578 -0.738 19.453 1 77.5 445 VAL A N 1
ATOM 3478 C CA . VAL A 1 445 ? 9.336 -1.367 19.891 1 77.5 445 VAL A CA 1
ATOM 3479 C C . VAL A 1 445 ? 8.516 -0.372 20.719 1 77.5 445 VAL A C 1
ATOM 3481 O O . VAL A 1 445 ? 7.297 -0.295 20.562 1 77.5 445 VAL A O 1
ATOM 3484 N N . ARG A 1 446 ? 9.188 0.372 21.562 1 81.19 446 ARG A N 1
ATOM 3485 C CA . ARG A 1 446 ? 8.492 1.364 22.375 1 81.19 446 ARG A CA 1
ATOM 3486 C C . ARG A 1 446 ? 7.898 2.467 21.516 1 81.19 446 ARG A C 1
ATOM 3488 O O . ARG A 1 446 ? 6.805 2.965 21.797 1 81.19 446 ARG A O 1
ATOM 3495 N N . ARG A 1 447 ? 8.555 2.773 20.469 1 86.12 447 ARG A N 1
ATOM 3496 C CA . ARG A 1 447 ? 8.055 3.789 19.547 1 86.12 447 ARG A CA 1
ATOM 3497 C C . ARG A 1 447 ? 6.773 3.328 18.875 1 86.12 447 ARG A C 1
ATOM 3499 O O . ARG A 1 447 ? 5.805 4.086 18.781 1 86.12 447 ARG A O 1
ATOM 3506 N N . THR A 1 448 ? 6.789 2.152 18.484 1 81.12 448 THR A N 1
ATOM 3507 C CA . THR A 1 448 ? 5.613 1.623 17.797 1 81.12 448 THR A CA 1
ATOM 3508 C C . THR A 1 448 ? 4.438 1.495 18.75 1 81.12 448 THR A C 1
ATOM 3510 O O . THR A 1 448 ? 3.287 1.724 18.375 1 81.12 448 THR A O 1
ATOM 3513 N N . THR A 1 449 ? 4.742 1.084 20 1 82.06 449 THR A N 1
ATOM 3514 C CA . THR A 1 449 ? 3.686 0.954 20.984 1 82.06 449 THR A CA 1
ATOM 3515 C C . THR A 1 449 ? 3.037 2.307 21.266 1 82.06 449 THR A C 1
ATOM 3517 O O . THR A 1 449 ? 1.811 2.414 21.312 1 82.06 449 THR A O 1
ATOM 3520 N N . TRP A 1 450 ? 3.844 3.322 21.406 1 85.69 450 TRP A N 1
ATOM 3521 C CA . TRP A 1 450 ? 3.305 4.648 21.688 1 85.69 450 TRP A CA 1
ATOM 3522 C C . TRP A 1 450 ? 2.562 5.207 20.484 1 85.69 450 TRP A C 1
ATOM 3524 O O . TRP A 1 450 ? 1.59 5.949 20.625 1 85.69 450 TRP A O 1
ATOM 3534 N N . ASP A 1 451 ? 3.068 4.875 19.344 1 85.94 451 ASP A N 1
ATOM 3535 C CA . ASP A 1 451 ? 2.348 5.273 18.141 1 85.94 451 ASP A CA 1
ATOM 3536 C C . ASP A 1 451 ? 0.972 4.613 18.078 1 85.94 451 ASP A C 1
ATOM 3538 O O . ASP A 1 451 ? -0.005 5.238 17.656 1 85.94 451 ASP A O 1
ATOM 3542 N N . LEU A 1 452 ? 0.865 3.391 18.484 1 82.81 452 LEU A N 1
ATOM 3543 C CA . LEU A 1 452 ? -0.411 2.682 18.516 1 82.81 452 LEU A CA 1
ATOM 3544 C C . LEU A 1 452 ? -1.334 3.273 19.578 1 82.81 452 LEU A C 1
ATOM 3546 O O . LEU A 1 452 ? -2.537 3.414 19.359 1 82.81 452 LEU A O 1
ATOM 3550 N N . VAL A 1 453 ? -0.708 3.592 20.672 1 86.5 453 VAL A N 1
ATOM 3551 C CA . VAL A 1 453 ? -1.489 4.211 21.734 1 86.5 453 VAL A CA 1
ATOM 3552 C C . VAL A 1 453 ? -2.045 5.551 21.266 1 86.5 453 VAL A C 1
ATOM 3554 O O . VAL A 1 453 ? -3.209 5.871 21.516 1 86.5 453 VAL A O 1
ATOM 3557 N N . SER A 1 454 ? -1.179 6.312 20.641 1 91.12 454 SER A N 1
ATOM 3558 C CA . SER A 1 454 ? -1.642 7.586 20.094 1 91.12 454 SER A CA 1
ATOM 3559 C C . SER A 1 454 ? -2.777 7.383 19.109 1 91.12 454 SER A C 1
ATOM 3561 O O . SER A 1 454 ? -3.779 8.102 19.141 1 91.12 454 SER A O 1
ATOM 3563 N N . TRP A 1 455 ? -2.635 6.441 18.281 1 88.44 455 TRP A N 1
ATOM 3564 C CA . TRP A 1 455 ? -3.668 6.145 17.297 1 88.44 455 TRP A CA 1
ATOM 3565 C C . TRP A 1 455 ? -4.961 5.711 17.984 1 88.44 455 TRP A C 1
ATOM 3567 O O . TRP A 1 455 ? -6.051 6.125 17.578 1 88.44 455 TRP A O 1
ATOM 3577 N N . PHE A 1 456 ? -4.863 4.926 18.969 1 86.69 456 PHE A N 1
ATOM 3578 C CA . PHE A 1 456 ? -6.027 4.461 19.703 1 86.69 456 PHE A CA 1
ATOM 3579 C C . PHE A 1 456 ? -6.723 5.625 20.406 1 86.69 456 PHE A C 1
ATOM 3581 O O . PHE A 1 456 ? -7.953 5.703 20.406 1 86.69 456 PHE A O 1
ATOM 3588 N N . CYS A 1 457 ? -5.938 6.496 20.953 1 90.56 457 CYS A N 1
ATOM 3589 C CA . CYS A 1 457 ? -6.504 7.672 21.609 1 90.56 457 CYS A CA 1
ATOM 3590 C C . CYS A 1 457 ? -7.242 8.555 20.609 1 90.56 457 CYS A C 1
ATOM 3592 O O . CYS A 1 457 ? -8.32 9.062 20.906 1 90.56 457 CYS A O 1
ATOM 3594 N N . LEU A 1 458 ? -6.691 8.703 19.5 1 90.94 458 LEU A N 1
ATOM 3595 C CA . LEU A 1 458 ? -7.32 9.531 18.469 1 90.94 458 LEU A CA 1
ATOM 3596 C C . LEU A 1 458 ? -8.594 8.875 17.953 1 90.94 458 LEU A C 1
ATOM 3598 O O . LEU A 1 458 ? -9.586 9.555 17.703 1 90.94 458 LEU A O 1
ATOM 3602 N N . LEU A 1 459 ? -8.586 7.586 17.828 1 86.44 459 LEU A N 1
ATOM 3603 C CA . LEU A 1 459 ? -9.773 6.859 17.406 1 86.44 459 LEU A CA 1
ATOM 3604 C C . LEU A 1 459 ? -10.859 6.93 18.469 1 86.44 459 LEU A C 1
ATOM 3606 O O . LEU A 1 459 ? -12.047 7.082 18.156 1 86.44 459 LEU A O 1
ATOM 3610 N N . LEU A 1 460 ? -10.422 6.832 19.719 1 87.12 460 LEU A N 1
ATOM 3611 C CA . LEU A 1 460 ? -11.359 6.961 20.828 1 87.12 460 LEU A CA 1
ATOM 3612 C C . LEU A 1 460 ? -11.977 8.352 20.859 1 87.12 460 LEU A C 1
ATOM 3614 O O . LEU A 1 460 ? -13.18 8.5 21.094 1 87.12 460 LEU A O 1
ATOM 3618 N N . LEU A 1 461 ? -11.125 9.32 20.609 1 89.38 461 LEU A N 1
ATOM 3619 C CA . LEU A 1 461 ? -11.633 10.688 20.547 1 89.38 461 LEU A CA 1
ATOM 3620 C C . LEU A 1 461 ? -12.633 10.844 19.406 1 89.38 461 LEU A C 1
ATOM 3622 O O . LEU A 1 461 ? -13.641 11.547 19.547 1 89.38 461 LEU A O 1
ATOM 3626 N N . PHE A 1 462 ? -12.391 10.195 18.359 1 82.81 462 PHE A N 1
ATOM 3627 C CA . PHE A 1 462 ? -13.266 10.25 17.203 1 82.81 462 PHE A CA 1
ATOM 3628 C C . PHE A 1 462 ? -14.633 9.656 17.516 1 82.81 462 PHE A C 1
ATOM 3630 O O . PHE A 1 462 ? -15.664 10.234 17.172 1 82.81 462 PHE A O 1
ATOM 3637 N N . VAL A 1 463 ? -14.672 8.586 18.266 1 76.81 463 VAL A N 1
ATOM 3638 C CA . VAL A 1 463 ? -15.914 7.902 18.594 1 76.81 463 VAL A CA 1
ATOM 3639 C C . VAL A 1 463 ? -16.672 8.695 19.672 1 76.81 463 VAL A C 1
ATOM 3641 O O . VAL A 1 463 ? -17.891 8.836 19.594 1 76.81 463 VAL A O 1
ATOM 3644 N N . PHE A 1 464 ? -15.938 9.297 20.516 1 80.38 464 PHE A N 1
ATOM 3645 C CA . PHE A 1 464 ? -16.562 10.031 21.609 1 80.38 464 PHE A CA 1
ATOM 3646 C C . PHE A 1 464 ? -17 11.422 21.156 1 80.38 464 PHE A C 1
ATOM 3648 O O . PHE A 1 464 ? -17.906 12.016 21.75 1 80.38 464 PHE A O 1
ATOM 3655 N N . TRP A 1 465 ? -16.359 11.969 20.109 1 81.25 465 TRP A N 1
ATOM 3656 C CA . TRP A 1 465 ? -16.688 13.305 19.625 1 81.25 465 TRP A CA 1
ATOM 3657 C C . TRP A 1 465 ? -17.984 13.305 18.844 1 81.25 465 TRP A C 1
ATOM 3659 O O . TRP A 1 465 ? -18.672 14.32 18.766 1 81.25 465 TRP A O 1
ATOM 3669 N N . SER A 1 466 ? -18.391 12.219 18.375 1 74.56 466 SER A N 1
ATOM 3670 C CA . SER A 1 466 ? -19.547 12.133 17.516 1 74.56 466 SER A CA 1
ATOM 3671 C C . SER A 1 466 ? -20.828 12.461 18.266 1 74.56 466 SER A C 1
ATOM 3673 O O . SER A 1 466 ? -21.609 13.305 17.828 1 74.56 466 SER A O 1
ATOM 3675 N N . PRO A 1 467 ? -21.031 11.906 19.469 1 70.81 467 PRO A N 1
ATOM 3676 C CA . PRO A 1 467 ? -22.25 12.266 20.172 1 70.81 467 PRO A CA 1
ATOM 3677 C C . PRO A 1 467 ? -22.266 13.727 20.641 1 70.81 467 PRO A C 1
ATOM 3679 O O . PRO A 1 467 ? -23.312 14.352 20.703 1 70.81 467 PRO A O 1
ATOM 3682 N N . LEU A 1 468 ? -21.141 14.273 20.844 1 75.94 468 LEU A N 1
ATOM 3683 C CA . LEU A 1 468 ? -21.047 15.656 21.312 1 75.94 468 LEU A CA 1
ATOM 3684 C C . LEU A 1 468 ? -21.453 16.625 20.203 1 75.94 468 LEU A C 1
ATOM 3686 O O . LEU A 1 468 ? -22.109 17.641 20.469 1 75.94 468 LEU A O 1
ATOM 3690 N N . VAL A 1 469 ? -21.109 16.312 19.062 1 76.06 469 VAL A N 1
ATOM 3691 C CA . VAL A 1 469 ? -21.438 17.172 17.922 1 76.06 469 VAL A CA 1
ATOM 3692 C C . VAL A 1 469 ? -22.953 17.125 17.672 1 76.06 469 VAL A C 1
ATOM 3694 O O . VAL A 1 469 ? -23.562 18.141 17.375 1 76.06 469 VAL A O 1
ATOM 3697 N N . VAL A 1 470 ? -23.516 15.992 17.938 1 64.56 470 VAL A N 1
ATOM 3698 C CA . VAL A 1 470 ? -24.953 15.836 17.719 1 64.56 470 VAL A CA 1
ATOM 3699 C C . VAL A 1 470 ? -25.719 16.609 18.781 1 64.56 470 VAL A C 1
ATOM 3701 O O . VAL A 1 470 ? -26.734 17.25 18.484 1 64.56 470 VAL A O 1
ATOM 3704 N N . ILE A 1 471 ? -25.188 16.594 19.938 1 66.75 471 ILE A N 1
ATOM 3705 C CA . ILE A 1 471 ? -25.828 17.312 21.031 1 66.75 471 ILE A CA 1
ATOM 3706 C C . ILE A 1 471 ? -25.766 18.812 20.781 1 66.75 471 ILE A C 1
ATOM 3708 O O . ILE A 1 471 ? -26.766 19.516 20.984 1 66.75 471 ILE A O 1
ATOM 3712 N N . ILE A 1 472 ? -24.656 19.25 20.266 1 68.75 472 ILE A N 1
ATOM 3713 C CA . ILE A 1 472 ? -24.484 20.672 20.031 1 68.75 472 ILE A CA 1
ATOM 3714 C C . ILE A 1 472 ? -25.359 21.125 18.859 1 68.75 472 ILE A C 1
ATOM 3716 O O . ILE A 1 472 ? -25.953 22.203 18.891 1 68.75 472 ILE A O 1
ATOM 3720 N N . SER A 1 473 ? -25.438 20.281 17.938 1 63.16 473 SER A N 1
ATOM 3721 C CA . SER A 1 473 ? -26.281 20.609 16.781 1 63.16 473 SER A CA 1
ATOM 3722 C C . SER A 1 473 ? -27.766 20.609 17.156 1 63.16 473 SER A C 1
ATOM 3724 O O . SER A 1 473 ? -28.547 21.344 16.562 1 63.16 473 SER A O 1
ATOM 3726 N N . GLY A 1 474 ? -28.078 19.844 18.156 1 59.06 474 GLY A N 1
ATOM 3727 C CA . GLY A 1 474 ? -29.453 19.781 18.641 1 59.06 474 GLY A CA 1
ATOM 3728 C C . GLY A 1 474 ? -29.812 20.953 19.547 1 59.06 474 GLY A C 1
ATOM 3729 O O . GLY A 1 474 ? -30.969 21.359 19.609 1 59.06 474 GLY A O 1
ATOM 3730 N N . TRP A 1 475 ? -28.812 21.5 20.203 1 58.84 475 TRP A N 1
ATOM 3731 C CA . TRP A 1 475 ? -29.047 22.609 21.141 1 58.84 475 TRP A CA 1
ATOM 3732 C C . TRP A 1 475 ? -29.359 23.906 20.391 1 58.84 475 TRP A C 1
ATOM 3734 O O . TRP A 1 475 ? -29.797 24.875 20.984 1 58.84 475 TRP A O 1
ATOM 3744 N N . THR A 1 476 ? -29.188 23.875 19.094 1 59.12 476 THR A N 1
ATOM 3745 C CA . THR A 1 476 ? -29.375 25.125 18.359 1 59.12 476 THR A CA 1
ATOM 3746 C C . THR A 1 476 ? -30.766 25.188 17.766 1 59.12 476 THR A C 1
ATOM 3748 O O . THR A 1 476 ? -31.062 26.094 16.969 1 59.12 476 THR A O 1
ATOM 3751 N N . THR A 1 477 ? -31.531 24.156 18.234 1 58.84 477 THR A N 1
ATOM 3752 C CA . THR A 1 477 ? -32.906 24.25 17.797 1 58.84 477 THR A CA 1
ATOM 3753 C C . THR A 1 477 ? -33.688 25.203 18.688 1 58.84 477 THR A C 1
ATOM 3755 O O . THR A 1 477 ? -33.312 25.484 19.812 1 58.84 477 THR A O 1
ATOM 3758 N N . LEU A 1 478 ? -34.688 25.844 18.031 1 58.69 478 LEU A N 1
ATOM 3759 C CA . LEU A 1 478 ? -35.5 26.844 18.734 1 58.69 478 LEU A CA 1
ATOM 3760 C C . LEU A 1 478 ? -36.031 26.297 20.047 1 58.69 478 LEU A C 1
ATOM 3762 O O . LEU A 1 478 ? -36.031 27 21.062 1 58.69 478 LEU A O 1
ATOM 3766 N N . SER A 1 479 ? -36.344 25.062 19.922 1 57.56 479 SER A N 1
ATOM 3767 C CA . SER A 1 479 ? -36.938 24.469 21.109 1 57.56 479 SER A CA 1
ATOM 3768 C C . SER A 1 479 ? -35.906 24.312 22.219 1 57.56 479 SER A C 1
ATOM 3770 O O . SER A 1 479 ? -36.219 24.547 23.391 1 57.56 479 SER A O 1
ATOM 3772 N N . SER A 1 480 ? -34.75 24.062 21.859 1 61.75 480 SER A N 1
ATOM 3773 C CA . SER A 1 480 ? -33.688 23.859 22.859 1 61.75 480 SER A CA 1
ATOM 3774 C C . SER A 1 480 ? -33.156 25.188 23.375 1 61.75 480 SER A C 1
ATOM 3776 O O . SER A 1 480 ? -32.812 25.297 24.562 1 61.75 480 SER A O 1
ATOM 3778 N N . ILE A 1 481 ? -33.125 26.172 22.547 1 62.97 481 ILE A N 1
ATOM 3779 C CA . ILE A 1 481 ? -32.656 27.5 22.953 1 62.97 481 ILE A CA 1
ATOM 3780 C C . ILE A 1 481 ? -33.625 28.047 24.016 1 62.97 481 ILE A C 1
ATOM 3782 O O . ILE A 1 481 ? -33.188 28.688 24.984 1 62.97 481 ILE A O 1
ATOM 3786 N N . ASN A 1 482 ? -34.875 27.75 23.734 1 62.88 482 ASN A N 1
ATOM 3787 C CA . ASN A 1 482 ? -35.875 28.234 24.703 1 62.88 482 ASN A CA 1
ATOM 3788 C C . ASN A 1 482 ? -35.719 27.547 26.047 1 62.88 482 ASN A C 1
ATOM 3790 O O . ASN A 1 482 ? -35.969 28.156 27.094 1 62.88 482 ASN A O 1
ATOM 3794 N N . GLU A 1 483 ? -35.219 26.344 25.906 1 60.84 483 GLU A N 1
ATOM 3795 C CA . GLU A 1 483 ? -35.156 25.562 27.141 1 60.84 483 GLU A CA 1
ATOM 3796 C C . GLU A 1 483 ? -33.875 25.859 27.891 1 60.84 483 GLU A C 1
ATOM 3798 O O . GLU A 1 483 ? -33.875 26.031 29.125 1 60.84 483 GLU A O 1
ATOM 3803 N N . TYR A 1 484 ? -32.75 26.031 27.188 1 61.56 484 TYR A N 1
ATOM 3804 C CA . TYR A 1 484 ? -31.484 26.094 27.875 1 61.56 484 TYR A CA 1
ATOM 3805 C C . TYR A 1 484 ? -31.031 27.547 28.031 1 61.56 484 TYR A C 1
ATOM 3807 O O . TYR A 1 484 ? -30.266 27.875 28.953 1 61.56 484 TYR A O 1
ATOM 3815 N N . ALA A 1 485 ? -31.422 28.438 27.094 1 63.59 485 ALA A N 1
ATOM 3816 C CA . ALA A 1 485 ? -31.078 29.859 27.188 1 63.59 485 ALA A CA 1
ATOM 3817 C C . ALA A 1 485 ? -32.312 30.734 27.047 1 63.59 485 ALA A C 1
ATOM 3819 O O . ALA A 1 485 ? -32.562 31.359 26.016 1 63.59 485 ALA A O 1
ATOM 3820 N N . PRO A 1 486 ? -33.125 30.719 28.109 1 65.19 486 PRO A N 1
ATOM 3821 C CA . PRO A 1 486 ? -34.375 31.469 28.047 1 65.19 486 PRO A CA 1
ATOM 3822 C C . PRO A 1 486 ? -34.188 32.938 27.703 1 65.19 486 PRO A C 1
ATOM 3824 O O . PRO A 1 486 ? -35.062 33.594 27.156 1 65.19 486 PRO A O 1
ATOM 3827 N N . PHE A 1 487 ? -32.938 33.438 28.062 1 68.38 487 PHE A N 1
ATOM 3828 C CA . PHE A 1 487 ? -32.688 34.844 27.734 1 68.38 487 PHE A CA 1
ATOM 3829 C C . PHE A 1 487 ? -32.719 35.062 26.234 1 68.38 487 PHE A C 1
ATOM 3831 O O . PHE A 1 487 ? -33.312 36.031 25.766 1 68.38 487 PHE A O 1
ATOM 3838 N N . VAL A 1 488 ? -32.219 34.188 25.469 1 72.69 488 VAL A N 1
ATOM 3839 C CA . VAL A 1 488 ? -32.219 34.281 24.016 1 72.69 488 VAL A CA 1
ATOM 3840 C C . VAL A 1 488 ? -33.625 34.031 23.484 1 72.69 488 VAL A C 1
ATOM 3842 O O . VAL A 1 488 ? -34.062 34.688 22.531 1 72.69 488 VAL A O 1
ATOM 3845 N N . GLY A 1 489 ? -34.25 33.156 24.219 1 69.19 489 GLY A N 1
ATOM 3846 C CA . GLY A 1 489 ? -35.656 32.906 23.844 1 69.19 489 GLY A CA 1
ATOM 3847 C C . GLY A 1 489 ? -36.531 34.125 24 1 69.19 489 GLY A C 1
ATOM 3848 O O . GLY A 1 489 ? -37.344 34.406 23.109 1 69.19 489 GLY A O 1
ATOM 3849 N N . ARG A 1 490 ? -36.312 34.812 25.031 1 69.75 490 ARG A N 1
ATOM 3850 C CA . ARG A 1 490 ? -37.125 36.031 25.266 1 69.75 490 ARG A CA 1
ATOM 3851 C C . ARG A 1 490 ? -36.781 37.125 24.25 1 69.75 490 ARG A C 1
ATOM 3853 O O . ARG A 1 490 ? -37.656 37.812 23.781 1 69.75 490 ARG A O 1
ATOM 3860 N N . PHE A 1 491 ? -35.531 37.125 23.969 1 72.81 491 PHE A N 1
ATOM 3861 C CA . PHE A 1 491 ? -35.125 38.125 22.969 1 72.81 491 PHE A CA 1
ATOM 3862 C C . PHE A 1 491 ? -35.75 37.812 21.625 1 72.81 491 PHE A C 1
ATOM 3864 O O . PHE A 1 491 ? -36.188 38.719 20.906 1 72.81 491 PHE A O 1
ATOM 3871 N N . ILE A 1 492 ? -35.844 36.5 21.297 1 73.38 492 ILE A N 1
ATOM 3872 C CA . ILE A 1 492 ? -36.438 36.062 20.047 1 73.38 492 ILE A CA 1
ATOM 3873 C C . ILE A 1 492 ? -37.938 36.344 20.062 1 73.38 492 ILE A C 1
ATOM 3875 O O . ILE A 1 492 ? -38.531 36.688 19.031 1 73.38 492 ILE A O 1
ATOM 3879 N N . GLN A 1 493 ? -38.469 36.188 21.234 1 68.06 493 GLN A N 1
ATOM 3880 C CA . GLN A 1 493 ? -39.906 36.469 21.359 1 68.06 493 GLN A CA 1
ATOM 3881 C C . GLN A 1 493 ? -40.188 37.938 21.219 1 68.06 493 GLN A C 1
ATOM 3883 O O . GLN A 1 493 ? -41.219 38.344 20.625 1 68.06 493 GLN A O 1
ATOM 3888 N N . GLU A 1 494 ? -39.312 38.75 21.719 1 70.06 494 GLU A N 1
ATOM 3889 C CA . GLU A 1 494 ? -39.5 40.188 21.656 1 70.06 494 GLU A CA 1
ATOM 3890 C C . GLU A 1 494 ? -39.219 40.719 20.25 1 70.06 494 GLU A C 1
ATOM 3892 O O . GLU A 1 494 ? -39.844 41.688 19.797 1 70.06 494 GLU A O 1
ATOM 3897 N N . HIS A 1 495 ? -38.25 40.062 19.703 1 73 495 HIS A N 1
ATOM 3898 C CA . HIS A 1 495 ? -37.875 40.469 18.359 1 73 495 HIS A CA 1
ATOM 3899 C C . HIS A 1 495 ? -37.969 39.281 17.391 1 73 495 HIS A C 1
ATOM 3901 O O . HIS A 1 495 ? -36.938 38.688 17.047 1 73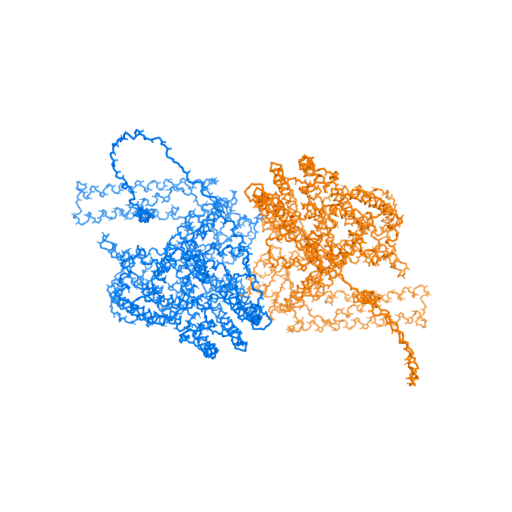 495 HIS A O 1
ATOM 3907 N N . PRO A 1 496 ? -39 38.969 16.844 1 67.75 496 PRO A N 1
ATOM 3908 C CA . PRO A 1 496 ? -39.188 37.812 15.984 1 67.75 496 PRO A CA 1
ATOM 3909 C C . PRO A 1 496 ? -38.406 37.906 14.672 1 67.75 496 PRO A C 1
ATOM 3911 O O . PRO A 1 496 ? -38.094 36.906 14.055 1 67.75 496 PRO A O 1
ATOM 3914 N N . ARG A 1 497 ? -38 39.094 14.344 1 66.56 497 ARG A N 1
ATOM 3915 C CA . ARG A 1 497 ? -37.25 39.25 13.094 1 66.56 497 ARG A CA 1
ATOM 3916 C C . ARG A 1 497 ? -35.812 38.75 13.242 1 66.56 497 ARG A C 1
ATOM 3918 O O . ARG A 1 497 ? -35.156 38.438 12.25 1 66.56 497 ARG A O 1
ATOM 3925 N N . ALA A 1 498 ? -35.438 38.688 14.461 1 67.75 498 ALA A N 1
ATOM 3926 C CA . ALA A 1 498 ? -34.062 38.312 14.703 1 67.75 498 ALA A CA 1
ATOM 3927 C C . ALA A 1 498 ? -33.938 36.812 14.898 1 67.75 498 ALA A C 1
ATOM 3929 O O . ALA A 1 498 ? -32.812 36.281 14.969 1 67.75 498 ALA A O 1
ATOM 3930 N N . GLN A 1 499 ? -35.031 36.188 14.836 1 71 499 GLN A N 1
ATOM 3931 C CA . GLN A 1 499 ? -35.062 34.75 15.156 1 71 499 GLN A CA 1
ATOM 3932 C C . GLN A 1 499 ? -34.25 33.938 14.133 1 71 499 GLN A C 1
ATOM 3934 O O . GLN A 1 499 ? -33.406 33.156 14.5 1 71 499 GLN A O 1
ATOM 3939 N N . PRO A 1 500 ? -34.469 34.281 12.891 1 64.81 500 PRO A N 1
ATOM 3940 C CA . PRO A 1 500 ? -33.719 33.469 11.945 1 64.81 500 PRO A CA 1
ATOM 3941 C C . PRO A 1 500 ? -32.219 33.75 11.984 1 64.81 500 PRO A C 1
ATOM 3943 O O . PRO A 1 500 ? -31.406 32.844 11.75 1 64.81 500 PRO A O 1
ATOM 3946 N N . LEU A 1 501 ? -31.938 34.906 12.305 1 68.25 501 LEU A N 1
ATOM 3947 C CA . LEU A 1 501 ? -30.531 35.281 12.406 1 68.25 501 LEU A CA 1
ATOM 3948 C C . LEU A 1 501 ? -29.859 34.562 13.57 1 68.25 501 LEU A C 1
ATOM 3950 O O . LEU A 1 501 ? -28.781 34 13.406 1 68.25 501 LEU A O 1
ATOM 3954 N N . ILE A 1 502 ? -30.562 34.625 14.602 1 68.94 502 ILE A N 1
ATOM 3955 C CA . ILE A 1 502 ? -29.969 34.062 15.812 1 68.94 502 ILE A CA 1
ATOM 3956 C C . ILE A 1 502 ? -29.875 32.531 15.703 1 68.94 502 ILE A C 1
ATOM 3958 O O . ILE A 1 502 ? -28.844 31.953 16.031 1 68.94 502 ILE A O 1
ATOM 3962 N N . THR A 1 503 ? -30.891 31.969 15.086 1 65.56 503 THR A N 1
ATOM 3963 C CA . THR A 1 503 ? -30.875 30.516 15 1 65.56 503 THR A CA 1
ATOM 3964 C C . THR A 1 503 ? -29.859 30.047 13.953 1 65.56 503 THR A C 1
ATOM 3966 O O . THR A 1 503 ? -29.156 29.047 14.164 1 65.56 503 THR A O 1
ATOM 3969 N N . GLY A 1 504 ? -29.781 30.781 12.875 1 66.88 504 GLY A N 1
ATOM 3970 C CA . GLY A 1 504 ? -28.812 30.422 11.844 1 66.88 504 GLY A CA 1
ATOM 3971 C C . GLY A 1 504 ? -27.375 30.688 12.258 1 66.88 504 GLY A C 1
ATOM 3972 O O . GLY A 1 504 ? -26.5 29.828 12.086 1 66.88 504 GLY A O 1
ATOM 3973 N N . PHE A 1 505 ? -27.188 31.75 12.789 1 73.75 505 PHE A N 1
ATOM 3974 C CA . PHE A 1 505 ? -25.859 32.156 13.203 1 73.75 505 PHE A CA 1
ATOM 3975 C C . PHE A 1 505 ? -25.391 31.328 14.406 1 73.75 505 PHE A C 1
ATOM 3977 O O . PHE A 1 505 ? -24.25 30.875 14.453 1 73.75 505 PHE A O 1
ATOM 3984 N N . LEU A 1 506 ? -26.312 31.125 15.258 1 72.44 506 LEU A N 1
ATOM 3985 C CA . LEU A 1 506 ? -25.922 30.438 16.484 1 72.44 506 LEU A CA 1
ATOM 3986 C C . LEU A 1 506 ? -25.609 28.969 16.219 1 72.44 506 LEU A C 1
ATOM 3988 O O . LEU A 1 506 ? -24.688 28.406 16.828 1 72.44 506 LEU A O 1
ATOM 3992 N N . SER A 1 507 ? -26.391 28.453 15.289 1 75.25 507 SER A N 1
ATOM 3993 C CA . SER A 1 507 ? -26.141 27.047 15 1 75.25 507 SER A CA 1
ATOM 3994 C C . SER A 1 507 ? -24.781 26.844 14.328 1 75.25 507 SER A C 1
ATOM 3996 O O . SER A 1 507 ? -24.016 25.969 14.719 1 75.25 507 SER A O 1
ATOM 3998 N N . THR A 1 508 ? -24.453 27.656 13.352 1 81.25 508 THR A N 1
ATOM 3999 C CA . THR A 1 508 ? -23.188 27.531 12.641 1 81.25 508 THR A CA 1
ATOM 4000 C C . THR A 1 508 ? -22.031 27.969 13.516 1 81.25 508 THR A C 1
ATOM 4002 O O . THR A 1 508 ? -20.969 27.344 13.516 1 81.25 508 THR A O 1
ATOM 4005 N N . ALA A 1 509 ? -22.25 28.938 14.32 1 83.38 509 ALA A N 1
ATOM 4006 C CA . ALA A 1 509 ? -21.203 29.469 15.188 1 83.38 509 ALA A CA 1
ATOM 4007 C C . ALA A 1 509 ? -20.859 28.484 16.297 1 83.38 509 ALA A C 1
ATOM 4009 O O . ALA A 1 509 ? -19.688 28.328 16.656 1 83.38 509 ALA A O 1
ATOM 4010 N N . SER A 1 510 ? -21.938 27.875 16.828 1 79.69 510 SER A N 1
ATOM 4011 C CA . SER A 1 510 ? -21.688 26.922 17.891 1 79.69 510 SER A CA 1
ATOM 4012 C C . SER A 1 510 ? -20.875 25.719 17.375 1 79.69 510 SER A C 1
ATOM 4014 O O . SER A 1 510 ? -19.969 25.25 18.062 1 79.69 510 SER A O 1
ATOM 4016 N N . LEU A 1 511 ? -21.219 25.312 16.219 1 82.62 511 LEU A N 1
ATOM 4017 C CA . LEU A 1 511 ? -20.484 24.203 15.641 1 82.62 511 LEU A CA 1
ATOM 4018 C C . LEU A 1 511 ? -19.047 24.594 15.352 1 82.62 511 LEU A C 1
ATOM 4020 O O . LEU A 1 511 ? -18.109 23.828 15.633 1 82.62 511 LEU A O 1
ATOM 4024 N N . LYS A 1 512 ? -18.828 25.719 14.805 1 87.69 512 LYS A N 1
ATOM 4025 C CA . LYS A 1 512 ? -17.484 26.188 14.484 1 87.69 512 LYS A CA 1
ATOM 4026 C C . LYS A 1 512 ? -16.641 26.359 15.75 1 87.69 512 LYS A C 1
ATOM 4028 O O . LYS A 1 512 ? -15.461 26.016 15.781 1 87.69 512 LYS A O 1
ATOM 4033 N N . LEU A 1 513 ? -17.281 26.859 16.766 1 85.06 513 LEU A N 1
ATOM 4034 C CA . LEU A 1 513 ? -16.578 27.094 18.016 1 85.06 513 LEU A CA 1
ATOM 4035 C C . LEU A 1 513 ? -16.219 25.766 18.688 1 85.06 513 LEU A C 1
ATOM 4037 O O . LEU A 1 513 ? -15.125 25.625 19.234 1 85.06 513 LEU A O 1
ATOM 4041 N N . PHE A 1 514 ? -17.125 24.906 18.609 1 84.19 514 PHE A N 1
ATOM 4042 C CA . PHE A 1 514 ? -16.875 23.594 19.219 1 84.19 514 PHE A CA 1
ATOM 4043 C C . PHE A 1 514 ? -15.742 22.891 18.484 1 84.19 514 PHE A C 1
ATOM 4045 O O . PHE A 1 514 ? -14.883 22.266 19.125 1 84.19 514 PHE A O 1
ATOM 4052 N N . MET A 1 515 ? -15.805 23 17.172 1 89.12 515 MET A N 1
ATOM 4053 C CA . MET A 1 515 ? -14.766 22.328 16.406 1 89.12 515 MET A CA 1
ATOM 4054 C C . MET A 1 515 ? -13.43 23.031 16.562 1 89.12 515 MET A C 1
ATOM 4056 O O . MET A 1 515 ? -12.367 22.422 16.391 1 89.12 515 MET A O 1
ATOM 4060 N N . ALA A 1 516 ? -13.422 24.281 16.938 1 89.06 516 ALA A N 1
ATOM 4061 C CA . ALA A 1 516 ? -12.195 25.047 17.078 1 89.06 516 ALA A CA 1
ATOM 4062 C C . ALA A 1 516 ? -11.422 24.641 18.328 1 89.06 516 ALA A C 1
ATOM 4064 O O . ALA A 1 516 ? -10.234 24.938 18.453 1 89.06 516 ALA A O 1
ATOM 4065 N N . LEU A 1 517 ? -12.023 23.875 19.219 1 88.56 517 LEU A N 1
ATOM 4066 C CA . LEU A 1 517 ? -11.367 23.422 20.422 1 88.56 517 LEU A CA 1
ATOM 4067 C C . LEU A 1 517 ? -10.617 22.109 20.188 1 88.56 517 LEU A C 1
ATOM 4069 O O . LEU A 1 517 ? -9.75 21.734 20.969 1 88.56 517 LEU A O 1
ATOM 4073 N N . LEU A 1 518 ? -10.945 21.547 19.141 1 91.44 518 LEU A N 1
ATOM 4074 C CA . LEU A 1 518 ? -10.445 20.203 18.859 1 91.44 518 LEU A CA 1
ATOM 4075 C C . LEU A 1 518 ? -8.945 20.219 18.609 1 91.44 518 LEU A C 1
ATOM 4077 O O . LEU A 1 518 ? -8.219 19.328 19.062 1 91.44 518 LEU A O 1
ATOM 4081 N N . PRO A 1 519 ? -8.414 21.219 17.906 1 92.25 519 PRO A N 1
ATOM 4082 C CA . PRO A 1 519 ? -6.977 21.203 17.625 1 92.25 519 PRO A CA 1
ATOM 4083 C C . PRO A 1 519 ? -6.129 21.219 18.906 1 92.25 519 PRO A C 1
ATOM 4085 O O . PRO A 1 519 ? -5.051 20.625 18.938 1 92.25 519 PRO A O 1
ATOM 4088 N N . MET A 1 520 ? -6.621 21.844 19.922 1 91.38 520 MET A N 1
ATOM 4089 C CA . MET A 1 520 ? -5.887 21.859 21.188 1 91.38 520 MET A CA 1
ATOM 4090 C C . MET A 1 520 ? -5.789 20.469 21.781 1 91.38 520 MET A C 1
ATOM 4092 O O . MET A 1 520 ? -4.727 20.062 22.266 1 91.38 520 MET A O 1
ATOM 4096 N N . ILE A 1 521 ? -6.793 19.766 21.672 1 91.38 521 ILE A N 1
ATOM 4097 C CA . ILE A 1 521 ? -6.824 18.422 22.219 1 91.38 521 ILE A CA 1
ATOM 4098 C C . ILE A 1 521 ? -6.004 17.484 21.344 1 91.38 521 ILE A C 1
ATOM 4100 O O . ILE A 1 521 ? -5.211 16.688 21.844 1 91.38 521 ILE A O 1
ATOM 4104 N N . LEU A 1 522 ? -6.23 17.641 20.109 1 93.56 522 LEU A N 1
ATOM 4105 C CA . LEU A 1 522 ? -5.52 16.766 19.156 1 93.56 522 LEU A CA 1
ATOM 4106 C C . LEU A 1 522 ? -4.012 16.969 19.266 1 93.56 522 LEU A C 1
ATOM 4108 O O . LEU A 1 522 ? -3.254 16 19.312 1 93.56 522 LEU A O 1
ATOM 4112 N N . LEU A 1 523 ? -3.615 18.219 19.359 1 92.12 523 LEU A N 1
ATOM 4113 C CA . LEU A 1 523 ? -2.189 18.516 19.453 1 92.12 523 LEU A CA 1
ATOM 4114 C C . LEU A 1 523 ? -1.604 17.984 20.75 1 92.12 523 LEU A C 1
ATOM 4116 O O . LEU A 1 523 ? -0.475 17.484 20.781 1 92.12 523 LEU A O 1
ATOM 4120 N N . SER A 1 524 ? -2.412 18.078 21.797 1 90.5 524 SER A N 1
ATOM 4121 C CA . SER A 1 524 ? -1.948 17.547 23.094 1 90.5 524 SER A CA 1
ATOM 4122 C C . SER A 1 524 ? -1.748 16.047 23.031 1 90.5 524 SER A C 1
ATOM 4124 O O . SER A 1 524 ? -0.768 15.523 23.562 1 90.5 524 SER A O 1
ATOM 4126 N N . ILE A 1 525 ? -2.549 15.391 22.344 1 91.81 525 ILE A N 1
ATOM 4127 C CA . ILE A 1 525 ? -2.443 13.938 22.219 1 91.81 525 ILE A CA 1
ATOM 4128 C C . ILE A 1 525 ? -1.258 13.578 21.328 1 91.81 525 ILE A C 1
ATOM 4130 O O . ILE A 1 525 ? -0.475 12.68 21.656 1 91.81 525 ILE A O 1
ATOM 4134 N N . ILE A 1 526 ? -1.079 14.289 20.281 1 91.25 526 ILE A N 1
ATOM 4135 C CA . ILE A 1 526 ? -0.032 13.992 19.312 1 91.25 526 ILE A CA 1
ATOM 4136 C C . ILE A 1 526 ? 1.338 14.266 19.922 1 91.25 526 ILE A C 1
ATOM 4138 O O . ILE A 1 526 ? 2.256 13.453 19.797 1 91.25 526 ILE A O 1
ATOM 4142 N N . THR A 1 527 ? 1.466 15.383 20.609 1 88.62 527 THR A N 1
ATOM 4143 C CA . THR A 1 527 ? 2.76 15.758 21.172 1 88.62 527 THR A CA 1
ATOM 4144 C C . THR A 1 527 ? 3.098 14.906 22.391 1 88.62 527 THR A C 1
ATOM 4146 O O . THR A 1 527 ? 4.27 14.648 22.672 1 88.62 527 THR A O 1
ATOM 4149 N N . ARG A 1 528 ? 2.088 14.406 23.016 1 87.31 528 ARG A N 1
ATOM 4150 C CA . ARG A 1 528 ? 2.342 13.672 24.25 1 87.31 528 ARG A CA 1
ATOM 4151 C C . ARG A 1 528 ? 2.625 12.203 23.969 1 87.31 528 ARG A C 1
ATOM 4153 O O . ARG A 1 528 ? 3.486 11.594 24.609 1 87.31 528 ARG A O 1
ATOM 4160 N N . PHE A 1 529 ? 2.004 11.688 23 1 88.38 529 PHE A N 1
ATOM 4161 C CA . PHE A 1 529 ? 2.078 10.242 22.844 1 88.38 529 PHE A CA 1
ATOM 4162 C C . PHE A 1 529 ? 2.879 9.867 21.609 1 88.38 529 PHE A C 1
ATOM 4164 O O . PHE A 1 529 ? 3.58 8.852 21.594 1 88.38 529 PHE A O 1
ATOM 4171 N N . LYS A 1 530 ? 2.84 10.594 20.594 1 88.38 530 LYS A N 1
ATOM 4172 C CA . LYS A 1 530 ? 3.504 10.203 19.344 1 88.38 530 LYS A CA 1
ATOM 4173 C C . LYS A 1 530 ? 4.984 10.578 19.375 1 88.38 530 LYS A C 1
ATOM 4175 O O . LYS A 1 530 ? 5.352 11.633 19.891 1 88.38 530 LYS A O 1
ATOM 4180 N N . ASN A 1 531 ? 5.77 9.656 18.922 1 86.12 531 ASN A N 1
ATOM 4181 C CA . ASN A 1 531 ? 7.199 9.914 18.781 1 86.12 531 ASN A CA 1
ATOM 4182 C C . ASN A 1 531 ? 7.504 10.625 17.453 1 86.12 531 ASN A C 1
ATOM 4184 O O . ASN A 1 531 ? 7.441 10.008 16.391 1 86.12 531 ASN A O 1
ATOM 4188 N N . LEU A 1 532 ? 7.75 11.891 17.594 1 89.19 532 LEU A N 1
ATOM 4189 C CA . LEU A 1 532 ? 7.992 12.695 16.406 1 89.19 532 LEU A CA 1
ATOM 4190 C C . LEU A 1 532 ? 9.469 13.047 16.281 1 89.19 532 LEU A C 1
ATOM 4192 O O . LEU A 1 532 ? 10.125 13.383 17.266 1 89.19 532 LEU A O 1
ATOM 4196 N N . LYS A 1 533 ? 9.961 12.961 15.133 1 87.94 533 LYS A N 1
ATOM 4197 C CA . LYS A 1 533 ? 11.359 13.305 14.883 1 87.94 533 LYS A CA 1
ATOM 4198 C C . LYS A 1 533 ? 11.57 14.812 14.922 1 87.94 533 LYS A C 1
ATOM 4200 O O . LYS A 1 533 ? 12.648 15.281 15.289 1 87.94 533 LYS A O 1
ATOM 4205 N N . ALA A 1 534 ? 10.562 15.492 14.414 1 90.25 534 ALA A N 1
ATOM 4206 C CA . ALA A 1 534 ? 10.617 16.953 14.391 1 90.25 534 ALA A CA 1
ATOM 4207 C C . ALA A 1 534 ? 9.305 17.562 14.875 1 90.25 534 ALA A C 1
ATOM 4209 O O . ALA A 1 534 ? 8.258 16.922 14.812 1 90.25 534 ALA A O 1
ATOM 4210 N N . GLY A 1 535 ? 9.383 18.766 15.352 1 86.62 535 GLY A N 1
ATOM 4211 C CA . GLY A 1 535 ? 8.211 19.469 15.844 1 86.62 535 GLY A CA 1
ATOM 4212 C C . GLY A 1 535 ? 7.219 19.797 14.75 1 86.62 535 GLY A C 1
ATOM 4213 O O . GLY A 1 535 ? 6.008 19.797 14.977 1 86.62 535 GLY A O 1
ATOM 4214 N N . ALA A 1 536 ? 7.766 20.016 13.578 1 87.44 536 ALA A N 1
ATOM 4215 C CA . ALA A 1 536 ? 6.902 20.406 12.461 1 87.44 536 ALA A CA 1
ATOM 4216 C C . ALA A 1 536 ? 5.992 19.25 12.047 1 87.44 536 ALA A C 1
ATOM 4218 O O . ALA A 1 536 ? 4.922 19.469 11.477 1 87.44 536 ALA A O 1
ATOM 4219 N N . TYR A 1 537 ? 6.402 18.031 12.391 1 90.56 537 TYR A N 1
ATOM 4220 C CA . TYR A 1 537 ? 5.578 16.891 12.031 1 90.56 537 TYR A CA 1
ATOM 4221 C C . TYR A 1 537 ? 4.324 16.828 12.898 1 90.56 537 TYR A C 1
ATOM 4223 O O . TYR A 1 537 ? 3.34 16.172 12.523 1 90.56 537 TYR A O 1
ATOM 4231 N N . ALA A 1 538 ? 4.359 17.484 14.016 1 90.38 538 ALA A N 1
ATOM 4232 C CA . ALA A 1 538 ? 3.16 17.547 14.844 1 90.38 538 ALA A CA 1
ATOM 4233 C C . ALA A 1 538 ? 2.037 18.297 14.125 1 90.38 538 ALA A C 1
ATOM 4235 O O . ALA A 1 538 ? 0.875 17.875 14.188 1 90.38 538 ALA A O 1
ATOM 4236 N N . GLN A 1 539 ? 2.436 19.359 13.43 1 90.19 539 GLN A N 1
ATOM 4237 C CA . GLN A 1 539 ? 1.449 20.125 12.68 1 90.19 539 GLN A CA 1
ATOM 4238 C C . GLN A 1 539 ? 0.902 19.328 11.5 1 90.19 539 GLN A C 1
ATOM 4240 O O . GLN A 1 539 ? -0.265 19.469 11.133 1 90.19 539 GLN A O 1
ATOM 4245 N N . LEU A 1 540 ? 1.764 18.516 10.953 1 92.19 540 LEU A N 1
ATOM 4246 C CA . LEU A 1 540 ? 1.331 17.688 9.828 1 92.19 540 LEU A CA 1
ATOM 4247 C C . LEU A 1 540 ? 0.293 16.656 10.281 1 92.19 540 LEU A C 1
ATOM 4249 O O . LEU A 1 540 ? -0.733 16.484 9.617 1 92.19 540 LEU A O 1
ATOM 4253 N N . HIS A 1 541 ? 0.536 16 11.375 1 92.5 541 HIS A N 1
ATOM 4254 C CA . HIS A 1 541 ? -0.419 15.031 11.898 1 92.5 541 HIS A CA 1
ATOM 4255 C C . HIS A 1 541 ? -1.692 15.711 12.383 1 92.5 541 HIS A C 1
ATOM 4257 O O . HIS A 1 541 ? -2.787 15.156 12.25 1 92.5 541 HIS A O 1
ATOM 4263 N N . LEU A 1 542 ? -1.518 16.844 12.914 1 93.19 542 LEU A N 1
ATOM 4264 C CA . LEU A 1 542 ? -2.684 17.625 13.328 1 93.19 542 LEU A CA 1
ATOM 4265 C C . LEU A 1 542 ? -3.568 17.953 12.133 1 93.19 542 LEU A C 1
ATOM 4267 O O . LEU A 1 542 ? -4.793 17.812 12.203 1 93.19 542 LEU A O 1
ATOM 4271 N N . GLN A 1 543 ? -2.949 18.391 11.109 1 94.12 543 GLN A N 1
ATOM 4272 C CA . GLN A 1 543 ? -3.701 18.734 9.906 1 94.12 543 GLN A CA 1
ATOM 4273 C C . GLN A 1 543 ? -4.496 17.531 9.398 1 94.12 543 GLN A C 1
ATOM 4275 O O . GLN A 1 543 ? -5.664 17.672 9.023 1 94.12 543 GLN A O 1
ATOM 4280 N N . SER A 1 544 ? -3.871 16.406 9.367 1 93.88 544 SER A N 1
ATOM 4281 C CA . SER A 1 544 ? -4.52 15.219 8.828 1 93.88 544 SER A CA 1
ATOM 4282 C C . SER A 1 544 ? -5.715 14.805 9.68 1 93.88 544 SER A C 1
ATOM 4284 O O . SER A 1 544 ? -6.812 14.602 9.156 1 93.88 544 SER A O 1
ATOM 4286 N N . TRP A 1 545 ? -5.562 14.75 10.945 1 93.25 545 TRP A N 1
ATOM 4287 C CA . TRP A 1 545 ? -6.629 14.297 11.828 1 93.25 545 TRP A CA 1
ATOM 4288 C C . TRP A 1 545 ? -7.727 15.352 11.945 1 93.25 545 TRP A C 1
ATOM 4290 O O . TRP A 1 545 ? -8.914 15.023 11.93 1 93.25 545 TRP A O 1
ATOM 4300 N N . TYR A 1 546 ? -7.348 16.562 12.102 1 94.12 546 TYR A N 1
ATOM 4301 C CA . TYR A 1 546 ? -8.336 17.641 12.219 1 94.12 546 TYR A CA 1
ATOM 4302 C C . TYR A 1 546 ? -9.164 17.75 10.945 1 94.12 546 TYR A C 1
ATOM 4304 O O . TYR A 1 546 ? -10.383 17.953 11 1 94.12 546 TYR A O 1
ATOM 4312 N N . ALA A 1 547 ? -8.508 17.672 9.805 1 95.38 547 ALA A N 1
ATOM 4313 C CA . ALA A 1 547 ? -9.25 17.719 8.547 1 95.38 547 ALA A CA 1
ATOM 4314 C C . ALA A 1 547 ? -10.234 16.562 8.445 1 95.38 547 ALA A C 1
ATOM 4316 O O . ALA A 1 547 ? -11.367 16.734 7.988 1 95.38 547 ALA A O 1
ATOM 4317 N N . THR A 1 548 ? -9.805 15.406 8.859 1 92.5 548 THR A N 1
ATOM 4318 C CA . THR A 1 548 ? -10.68 14.242 8.812 1 92.5 548 THR A CA 1
ATOM 4319 C C . THR A 1 548 ? -11.867 14.43 9.758 1 92.5 548 THR A C 1
ATOM 4321 O O . THR A 1 548 ? -13.008 14.133 9.391 1 92.5 548 THR A O 1
ATOM 4324 N N . PHE A 1 549 ? -11.602 14.953 10.914 1 91.31 549 PHE A N 1
ATOM 4325 C CA . PHE A 1 549 ? -12.672 15.234 11.867 1 91.31 549 PHE A CA 1
ATOM 4326 C C . PHE A 1 549 ? -13.648 16.25 11.297 1 91.31 549 PHE A C 1
ATOM 4328 O O . PHE A 1 549 ? -14.859 16.094 11.398 1 91.31 549 PHE A O 1
ATOM 4335 N N . LEU A 1 550 ? -13.102 17.219 10.68 1 93.44 550 LEU A N 1
ATOM 4336 C CA . LEU A 1 550 ? -13.93 18.281 10.148 1 93.44 550 LEU A CA 1
ATOM 4337 C C . LEU A 1 550 ? -14.805 17.781 9 1 93.44 550 LEU A C 1
ATOM 4339 O O . LEU A 1 550 ? -16.016 18.031 8.984 1 93.44 550 LEU A O 1
ATOM 4343 N N . VAL A 1 551 ? -14.25 17.094 8.102 1 91.31 551 VAL A N 1
ATOM 4344 C CA . VAL A 1 551 ? -15 16.641 6.938 1 91.31 551 VAL A CA 1
ATOM 4345 C C . VAL A 1 551 ? -16.047 15.609 7.375 1 91.31 551 VAL A C 1
ATOM 4347 O O . VAL A 1 551 ? -17.188 15.641 6.906 1 91.31 551 VAL A O 1
ATOM 4350 N N . LEU A 1 552 ? -15.727 14.812 8.273 1 85.5 552 LEU A N 1
ATOM 4351 C CA . LEU A 1 552 ? -16.641 13.758 8.688 1 85.5 552 LEU A CA 1
ATOM 4352 C C . LEU A 1 552 ? -17.766 14.32 9.562 1 85.5 552 LEU A C 1
ATOM 4354 O O . LEU A 1 552 ? -18.938 14.055 9.32 1 85.5 552 LEU A O 1
ATOM 4358 N N . PHE A 1 553 ? -17.422 15.203 10.484 1 84.75 553 PHE A N 1
ATOM 4359 C CA . PHE A 1 553 ? -18.422 15.633 11.469 1 84.75 553 PHE A CA 1
ATOM 4360 C C . PHE A 1 553 ? -19.172 16.859 10.969 1 84.75 553 PHE A C 1
ATOM 4362 O O . PHE A 1 553 ? -20.391 16.969 11.188 1 84.75 553 PHE A O 1
ATOM 4369 N N . VAL A 1 554 ? -18.5 17.719 10.359 1 86.31 554 VAL A N 1
ATOM 4370 C CA . VAL A 1 554 ? -19.172 18.953 9.953 1 86.31 554 VAL A CA 1
ATOM 4371 C C . VAL A 1 554 ? -19.906 18.719 8.641 1 86.31 554 VAL A C 1
ATOM 4373 O O . VAL A 1 554 ? -21.016 19.234 8.445 1 86.31 554 VAL A O 1
ATOM 4376 N N . LEU A 1 555 ? -19.375 17.969 7.781 1 83.88 555 LEU A N 1
ATOM 4377 C CA . LEU A 1 555 ? -19.984 17.828 6.473 1 83.88 555 LEU A CA 1
ATOM 4378 C C . LEU A 1 555 ? -20.844 16.562 6.414 1 83.88 555 LEU A C 1
ATOM 4380 O O . LEU A 1 555 ? -22.031 16.625 6.09 1 83.88 555 LEU A O 1
ATOM 4384 N N . LEU A 1 556 ? -20.359 15.414 6.809 1 78.31 556 LEU A N 1
ATOM 4385 C CA . LEU A 1 556 ? -21.062 14.156 6.574 1 78.31 556 LEU A CA 1
ATOM 4386 C C . LEU A 1 556 ? -22.062 13.883 7.68 1 78.31 556 LEU A C 1
ATOM 4388 O O . LEU A 1 556 ? -23.25 13.664 7.406 1 78.31 556 LEU A O 1
ATOM 4392 N N . VAL A 1 557 ? -21.672 14.039 8.867 1 72.62 557 VAL A N 1
ATOM 4393 C CA . VAL A 1 557 ? -22.562 13.688 9.984 1 72.62 557 VAL A CA 1
ATOM 4394 C C . VAL A 1 557 ? -23.641 14.742 10.141 1 72.62 557 VAL A C 1
ATOM 4396 O O . VAL A 1 557 ? -24.812 14.414 10.383 1 72.62 557 VAL A O 1
ATOM 4399 N N . THR A 1 558 ? -23.328 15.922 9.953 1 73.69 558 THR A N 1
ATOM 4400 C CA . THR A 1 558 ? -24.297 17 10.133 1 73.69 558 THR A CA 1
ATOM 4401 C C . THR A 1 558 ? -25.328 16.984 9.023 1 73.69 558 THR A C 1
ATOM 4403 O O . THR A 1 558 ? -26.5 17.344 9.242 1 73.69 558 THR A O 1
ATOM 4406 N N . THR A 1 559 ? -24.938 16.547 7.906 1 72.12 559 THR A N 1
ATOM 4407 C CA . THR A 1 559 ? -25.891 16.5 6.801 1 72.12 559 THR A CA 1
ATOM 4408 C C . THR A 1 559 ? -26.906 15.383 7.008 1 72.12 559 THR A C 1
ATOM 4410 O O . THR A 1 559 ? -28.062 15.5 6.586 1 72.12 559 THR A O 1
ATOM 4413 N N . LEU A 1 560 ? -26.531 14.25 7.559 1 65.81 560 LEU A N 1
ATOM 4414 C CA . LEU A 1 560 ? -27.453 13.133 7.773 1 65.81 560 LEU A CA 1
ATOM 4415 C C . LEU A 1 560 ? -28.469 13.469 8.852 1 65.81 560 LEU A C 1
ATOM 4417 O O . LEU A 1 560 ? -29.562 12.883 8.891 1 65.81 560 LEU A O 1
ATOM 4421 N N . GLY A 1 561 ? -28.375 14.633 9.516 1 55.16 561 GLY A N 1
ATOM 4422 C CA . GLY A 1 561 ? -29.344 15.109 10.484 1 55.16 561 GLY A CA 1
ATOM 4423 C C . GLY A 1 561 ? -29.641 14.109 11.586 1 55.16 561 GLY A C 1
ATOM 4424 O O . GLY A 1 561 ? -30.484 14.344 12.445 1 55.16 561 GLY A O 1
ATOM 4425 N N . GLN A 1 562 ? -29.297 12.695 11.312 1 51.03 562 GLN A N 1
ATOM 4426 C CA . GLN A 1 562 ? -29.656 11.68 12.297 1 51.03 562 GLN A CA 1
ATOM 4427 C C . GLN A 1 562 ? -28.484 11.383 13.227 1 51.03 562 GLN A C 1
ATOM 4429 O O . GLN A 1 562 ? -27.328 11.695 12.906 1 51.03 562 GLN A O 1
ATOM 4434 N N . GLY A 1 563 ? -28.859 11.109 14.484 1 46.81 563 GLY A N 1
ATOM 4435 C CA . GLY A 1 563 ? -27.844 10.789 15.477 1 46.81 563 GLY A CA 1
ATOM 4436 C C . GLY A 1 563 ? -26.828 9.773 14.984 1 46.81 563 GLY A C 1
ATOM 4437 O O . GLY A 1 563 ? -27.141 8.953 14.109 1 46.81 563 GLY A O 1
ATOM 4438 N N . PHE A 1 564 ? -25.625 10.039 15.203 1 48.69 564 PHE A N 1
ATOM 4439 C CA . PHE A 1 564 ? -24.5 9.188 14.82 1 48.69 564 PHE A CA 1
ATOM 4440 C C . PHE A 1 564 ? -24.812 7.723 15.086 1 48.69 564 PHE A C 1
ATOM 4442 O O . PHE A 1 564 ? -24.516 6.859 14.258 1 48.69 564 PHE A O 1
ATOM 4449 N N . THR A 1 565 ? -25.453 7.484 16.25 1 50.28 565 THR A N 1
ATOM 4450 C CA . THR A 1 565 ? -25.719 6.109 16.641 1 50.28 565 THR A CA 1
ATOM 4451 C C . THR A 1 565 ? -26.734 5.469 15.695 1 50.28 565 THR A C 1
ATOM 4453 O O . THR A 1 565 ? -26.609 4.297 15.344 1 50.28 565 THR A O 1
ATOM 4456 N N . SER A 1 566 ? -27.719 6.293 15.43 1 53.19 566 SER A N 1
ATOM 4457 C CA . SER A 1 566 ? -28.703 5.746 14.508 1 53.19 566 SER A CA 1
ATOM 4458 C C . SER A 1 566 ? -28.109 5.547 13.117 1 53.19 566 SER A C 1
ATOM 4460 O O . SER A 1 566 ? -28.438 4.582 12.422 1 53.19 566 SER A O 1
ATOM 4462 N N . THR A 1 567 ? -27.219 6.445 12.852 1 54.84 567 THR A N 1
ATOM 4463 C CA . THR A 1 567 ? -26.562 6.34 11.547 1 54.84 567 THR A CA 1
ATOM 4464 C C . THR A 1 567 ? -25.672 5.105 11.492 1 54.84 567 THR A C 1
ATOM 4466 O O . THR A 1 567 ? -25.641 4.398 10.484 1 54.84 567 THR A O 1
ATOM 4469 N N . ILE A 1 568 ? -24.984 5.012 12.578 1 55.5 568 ILE A N 1
ATOM 4470 C CA . ILE A 1 568 ? -24.141 3.824 12.641 1 55.5 568 ILE A CA 1
ATOM 4471 C C . ILE A 1 568 ? -25.016 2.568 12.547 1 55.5 568 ILE A C 1
ATOM 4473 O O . ILE A 1 568 ? -24.625 1.589 11.906 1 55.5 568 ILE A O 1
ATOM 4477 N N . ALA A 1 569 ? -26.141 2.688 13.297 1 52.72 569 ALA A N 1
ATOM 4478 C CA . ALA A 1 569 ? -27.047 1.545 13.266 1 52.72 569 ALA A CA 1
ATOM 4479 C C . ALA A 1 569 ? -27.562 1.29 11.844 1 52.72 569 ALA A C 1
ATOM 4481 O O . ALA A 1 569 ? -27.672 0.138 11.422 1 52.72 569 ALA A O 1
ATOM 4482 N N . ILE A 1 570 ? -27.766 2.383 11.227 1 55.31 570 ILE A N 1
ATOM 4483 C CA . ILE A 1 570 ? -28.25 2.24 9.859 1 55.31 570 ILE A CA 1
ATOM 4484 C C . ILE A 1 570 ? -27.109 1.776 8.953 1 55.31 570 ILE A C 1
ATOM 4486 O O . ILE A 1 570 ? -27.312 0.915 8.094 1 55.31 570 ILE A O 1
ATOM 4490 N N . ILE A 1 571 ? -25.938 2.365 9.227 1 56.38 571 ILE A N 1
ATOM 4491 C CA . ILE A 1 571 ? -24.766 2.004 8.438 1 56.38 571 ILE A CA 1
ATOM 4492 C C . ILE A 1 571 ? -24.422 0.537 8.68 1 56.38 571 ILE A C 1
ATOM 4494 O O . ILE A 1 571 ? -24.062 -0.182 7.746 1 56.38 571 ILE A O 1
ATOM 4498 N N . ALA A 1 572 ? -24.5 0.289 9.961 1 51.94 572 ALA A N 1
ATOM 4499 C CA . ALA A 1 572 ? -24.172 -1.092 10.312 1 51.94 572 ALA A CA 1
ATOM 4500 C C . ALA A 1 572 ? -25.156 -2.064 9.672 1 51.94 572 ALA A C 1
ATOM 4502 O O . ALA A 1 572 ? -24.781 -3.172 9.281 1 51.94 572 ALA A O 1
ATOM 4503 N N . ARG A 1 573 ? -26.5 -1.477 9.492 1 49.41 573 ARG A N 1
ATOM 4504 C CA . ARG A 1 573 ? -27.547 -2.355 8.969 1 49.41 573 ARG A CA 1
ATOM 4505 C C . ARG A 1 573 ? -27.547 -2.34 7.441 1 49.41 573 ARG A C 1
ATOM 4507 O O . ARG A 1 573 ? -27.75 -3.379 6.809 1 49.41 573 ARG A O 1
ATOM 4514 N N . GLN A 1 574 ? -27.344 -1.1 6.914 1 51.62 574 GLN A N 1
ATOM 4515 C CA . GLN A 1 574 ? -27.344 -0.949 5.465 1 51.62 574 GLN A CA 1
ATOM 4516 C C . GLN A 1 574 ? -26.281 0.048 5.016 1 51.62 574 GLN A C 1
ATOM 4518 O O . GLN A 1 574 ? -26.594 1.203 4.719 1 51.62 574 GLN A O 1
ATOM 4523 N N . PRO A 1 575 ? -25.016 -0.394 4.934 1 54.44 575 PRO A N 1
ATOM 4524 C CA . PRO A 1 575 ? -23.938 0.55 4.617 1 54.44 575 PRO A CA 1
ATOM 4525 C C . PRO A 1 575 ? -24.156 1.271 3.291 1 54.44 575 PRO A C 1
ATOM 4527 O O . PRO A 1 575 ? -23.766 2.432 3.143 1 54.44 575 PRO A O 1
ATOM 4530 N N . SER A 1 576 ? -24.688 0.586 2.24 1 55.44 576 SER A N 1
ATOM 4531 C CA . SER A 1 576 ? -24.891 1.224 0.941 1 55.44 576 SER A CA 1
ATOM 4532 C C . SER A 1 576 ? -25.938 2.328 1.02 1 55.44 576 SER A C 1
ATOM 4534 O O . SER A 1 576 ? -25.969 3.229 0.178 1 55.44 576 SER A O 1
ATOM 4536 N N . ARG A 1 577 ? -26.703 2.254 2.025 1 60.84 577 ARG A N 1
ATOM 4537 C CA . ARG A 1 577 ? -27.781 3.223 2.139 1 60.84 577 ARG A CA 1
ATOM 4538 C C . ARG A 1 577 ? -27.266 4.559 2.666 1 60.84 577 ARG A C 1
ATOM 4540 O O . ARG A 1 577 ? -27.953 5.578 2.549 1 60.84 577 ARG A O 1
ATOM 4547 N N . ILE A 1 578 ? -25.953 4.508 2.969 1 62.22 578 ILE A N 1
ATOM 4548 C CA . ILE A 1 578 ? -25.438 5.746 3.535 1 62.22 578 ILE A CA 1
ATOM 4549 C C . ILE A 1 578 ? -25.297 6.797 2.434 1 62.22 578 ILE A C 1
ATOM 4551 O O . ILE A 1 578 ? -25.609 7.969 2.643 1 62.22 578 ILE A O 1
ATOM 4555 N N . VAL A 1 579 ? -24.797 6.309 1.359 1 64.69 579 VAL A N 1
ATOM 4556 C CA . VAL A 1 579 ? -24.594 7.242 0.259 1 64.69 579 VAL A CA 1
ATOM 4557 C C . VAL A 1 579 ? -25.938 7.746 -0.248 1 64.69 579 VAL A C 1
ATOM 4559 O O . VAL A 1 579 ? -26.094 8.93 -0.554 1 64.69 579 VAL A O 1
ATOM 4562 N N . GLU A 1 580 ? -26.859 6.859 -0.167 1 68.31 580 GLU A N 1
ATOM 4563 C CA . GLU A 1 580 ? -28.188 7.242 -0.634 1 68.31 580 GLU A CA 1
ATOM 4564 C C . GLU A 1 580 ? -28.875 8.18 0.357 1 68.31 580 GLU A C 1
ATOM 4566 O O . GLU A 1 580 ? -29.562 9.125 -0.044 1 68.31 580 GLU A O 1
ATOM 4571 N N . LEU A 1 581 ? -28.609 7.871 1.559 1 70.19 581 LEU A N 1
ATOM 4572 C CA . LEU A 1 581 ? -29.219 8.711 2.582 1 70.19 581 LEU A CA 1
ATOM 4573 C C . LEU A 1 581 ? -28.594 10.102 2.594 1 70.19 581 LEU A C 1
ATOM 4575 O O . LEU A 1 581 ? -29.297 11.102 2.732 1 70.19 581 LEU A O 1
ATOM 4579 N N . MET A 1 582 ? -27.328 10.094 2.383 1 71.38 582 MET A N 1
ATOM 4580 C CA . MET A 1 582 ? -26.609 11.375 2.354 1 71.38 582 MET A CA 1
ATOM 4581 C C . MET A 1 582 ? -27 12.18 1.113 1 71.38 582 MET A C 1
ATOM 4583 O O . MET A 1 582 ? -27.172 13.391 1.188 1 71.38 582 MET A O 1
ATOM 4587 N N . ALA A 1 583 ? -27.109 11.445 0.13 1 72.25 583 ALA A N 1
ATOM 4588 C CA . ALA A 1 583 ? -27.438 12.094 -1.138 1 72.25 583 ALA A CA 1
ATOM 4589 C C . ALA A 1 583 ? -28.859 12.664 -1.119 1 72.25 583 ALA A C 1
ATOM 4591 O O . ALA A 1 583 ? -29.125 13.672 -1.767 1 72.25 583 ALA A O 1
ATOM 4592 N N . SER A 1 584 ? -29.719 12.07 -0.332 1 72.94 584 SER A N 1
ATOM 4593 C CA . SER A 1 584 ? -31.094 12.539 -0.277 1 72.94 584 SER A CA 1
ATOM 4594 C C . SER A 1 584 ? -31.234 13.719 0.677 1 72.94 584 SER A C 1
ATOM 4596 O O . SER A 1 584 ? -32.156 14.539 0.523 1 72.94 584 SER A O 1
ATOM 4598 N N . SER A 1 585 ? -30.266 13.867 1.583 1 74.31 585 SER A N 1
ATOM 4599 C CA . SER A 1 585 ? -30.391 14.922 2.588 1 74.31 585 SER A CA 1
ATOM 4600 C C . SER A 1 585 ? -29.578 16.156 2.203 1 74.31 585 SER A C 1
ATOM 4602 O O . SER A 1 585 ? -29.875 17.266 2.648 1 74.31 585 SER A O 1
ATOM 4604 N N . LEU A 1 586 ? -28.625 16 1.385 1 76.69 586 LEU A N 1
ATOM 4605 C CA . LEU A 1 586 ? -27.641 17.031 1.074 1 76.69 586 LEU A CA 1
ATOM 4606 C C . LEU A 1 586 ? -28.297 18.25 0.428 1 76.69 586 LEU A C 1
ATOM 4608 O O . LEU A 1 586 ? -28.031 19.375 0.818 1 76.69 586 LEU A O 1
ATOM 4612 N N . PRO A 1 587 ? -29.25 17.984 -0.462 1 72.94 587 PRO A N 1
ATOM 4613 C CA . PRO A 1 587 ? -29.797 19.156 -1.141 1 72.94 587 PRO A CA 1
ATOM 4614 C C . PRO A 1 587 ? -30.656 20.016 -0.219 1 72.94 587 PRO A C 1
ATOM 4616 O O . PRO A 1 587 ? -30.844 21.219 -0.481 1 72.94 587 PRO A O 1
ATOM 4619 N N . TYR A 1 588 ? -31.062 19.438 0.893 1 73.25 588 TYR A N 1
ATOM 4620 C CA . TYR A 1 588 ? -31.938 20.172 1.8 1 73.25 588 TYR A CA 1
ATOM 4621 C C . TYR A 1 588 ? -31.125 20.859 2.893 1 73.25 588 TYR A C 1
ATOM 4623 O O . TYR A 1 588 ? -31.688 21.625 3.695 1 73.25 588 TYR A O 1
ATOM 4631 N N . ALA A 1 589 ? -29.828 20.719 2.914 1 78.5 589 ALA A N 1
ATOM 4632 C CA . ALA A 1 589 ? -28.984 21.344 3.932 1 78.5 589 ALA A CA 1
ATOM 4633 C C . ALA A 1 589 ? -28.125 22.453 3.334 1 78.5 589 ALA A C 1
ATOM 4635 O O . ALA A 1 589 ? -27.172 22.922 3.967 1 78.5 589 ALA A O 1
ATOM 4636 N N . SER A 1 590 ? -28.422 23.047 2.252 1 81.56 590 SER A N 1
ATOM 4637 C CA . SER A 1 590 ? -27.562 24 1.545 1 81.56 590 SER A CA 1
ATOM 4638 C C . SER A 1 590 ? -27.516 25.344 2.27 1 81.56 590 SER A C 1
ATOM 4640 O O . SER A 1 590 ? -26.453 25.969 2.352 1 81.56 590 SER A O 1
ATOM 4642 N N . HIS A 1 591 ? -28.578 25.75 2.914 1 80.56 591 HIS A N 1
ATOM 4643 C CA . HIS A 1 591 ? -28.609 27.062 3.564 1 80.56 591 HIS A CA 1
ATOM 4644 C C . HIS A 1 591 ? -27.719 27.078 4.801 1 80.56 591 HIS A C 1
ATOM 4646 O O . HIS A 1 591 ? -27.109 28.094 5.109 1 80.56 591 HIS A O 1
ATOM 4652 N N . PHE A 1 592 ? -27.672 26.031 5.441 1 80 592 PHE A N 1
ATOM 4653 C CA . PHE A 1 592 ? -26.781 25.922 6.582 1 80 592 PHE A CA 1
ATOM 4654 C C . PHE A 1 592 ? -25.328 26.125 6.156 1 80 592 PHE A C 1
ATOM 4656 O O . PHE A 1 592 ? -24.578 26.844 6.824 1 80 592 PHE A O 1
ATOM 4663 N N . TYR A 1 593 ? -24.984 25.641 5.078 1 87.19 593 TYR A N 1
ATOM 4664 C CA . TYR A 1 593 ? -23.594 25.703 4.652 1 87.19 593 TYR A CA 1
ATOM 4665 C C . TYR A 1 593 ? -23.281 27.047 4 1 87.19 593 TYR A C 1
ATOM 4667 O O . TYR A 1 593 ? -22.125 27.484 4.02 1 87.19 593 TYR A O 1
ATOM 4675 N N . PHE A 1 594 ? -24.344 27.703 3.457 1 87.88 594 PHE A N 1
ATOM 4676 C CA . PHE A 1 594 ? -24.109 29.078 3.027 1 87.88 594 PHE A CA 1
ATOM 4677 C C . PHE A 1 594 ? -23.734 29.953 4.211 1 87.88 594 PHE A C 1
ATOM 4679 O O . PHE A 1 594 ? -22.766 30.719 4.137 1 87.88 594 PHE A O 1
ATOM 4686 N N . ASN A 1 595 ? -24.406 29.688 5.281 1 85 595 ASN A N 1
ATOM 4687 C CA . ASN A 1 595 ? -24.125 30.453 6.484 1 85 595 ASN A CA 1
ATOM 4688 C C . ASN A 1 595 ? -22.766 30.094 7.074 1 85 595 ASN A C 1
ATOM 4690 O O . ASN A 1 595 ? -22.078 30.938 7.637 1 85 595 ASN A O 1
ATOM 4694 N N . TYR A 1 596 ? -22.469 28.875 6.918 1 88.62 596 TYR A N 1
ATOM 4695 C CA . TYR A 1 596 ? -21.188 28.422 7.426 1 88.62 596 TYR A CA 1
ATOM 4696 C C . TYR A 1 596 ? -20.047 29.109 6.699 1 88.62 596 TYR A C 1
ATOM 4698 O O . TYR A 1 596 ? -19.047 29.516 7.316 1 88.62 596 TYR A O 1
ATOM 4706 N N . ILE A 1 597 ? -20.141 29.328 5.406 1 92.69 597 ILE A N 1
ATOM 4707 C CA . ILE A 1 597 ? -19.109 29.969 4.598 1 92.69 597 ILE A CA 1
ATOM 4708 C C . ILE A 1 597 ? -19.078 31.469 4.898 1 92.69 597 ILE A C 1
ATOM 4710 O O . ILE A 1 597 ? -18 32.062 5.027 1 92.69 597 ILE A O 1
ATOM 4714 N N . VAL A 1 598 ? -20.25 31.984 5.066 1 91.19 598 VAL A N 1
ATOM 4715 C CA . VAL A 1 598 ? -20.312 33.406 5.32 1 91.19 598 VAL A CA 1
ATOM 4716 C C . VAL A 1 598 ? -19.719 33.719 6.691 1 91.19 598 VAL A C 1
ATOM 4718 O O . VAL A 1 598 ? -19.047 34.75 6.863 1 91.19 598 VAL A O 1
ATOM 4721 N N . LEU A 1 599 ? -20.016 32.844 7.59 1 91.06 599 LEU A N 1
ATOM 4722 C CA . LEU A 1 599 ? -19.375 33 8.891 1 91.06 599 LEU A CA 1
ATOM 4723 C C . LEU A 1 599 ? -17.859 32.906 8.773 1 91.06 599 LEU A C 1
ATOM 4725 O O . LEU A 1 599 ? -17.125 33.469 9.586 1 91.06 599 LEU A O 1
ATOM 4729 N N . GLY A 1 600 ? -17.438 32.281 7.777 1 93.25 600 GLY A N 1
ATOM 4730 C CA . GLY A 1 600 ? -16.016 32.156 7.512 1 93.25 600 GLY A CA 1
ATOM 4731 C C . GLY A 1 600 ? -15.352 33.5 7.227 1 93.25 600 GLY A C 1
ATOM 4732 O O . GLY A 1 600 ? -14.172 33.688 7.531 1 93.25 600 GLY A O 1
ATOM 4733 N N . TYR A 1 601 ? -16.172 34.469 6.723 1 94.25 601 TYR A N 1
ATOM 4734 C CA . TYR A 1 601 ? -15.641 35.812 6.504 1 94.25 601 TYR A CA 1
ATOM 4735 C C . TYR A 1 601 ? -15.195 36.469 7.82 1 94.25 601 TYR A C 1
ATOM 4737 O O . TYR A 1 601 ? -14.109 37.031 7.91 1 94.25 601 TYR A O 1
ATOM 4745 N N . LEU A 1 602 ? -16 36.25 8.766 1 91.75 602 LEU A N 1
ATOM 4746 C CA . LEU A 1 602 ? -15.734 36.844 10.078 1 91.75 602 LEU A CA 1
ATOM 4747 C C . LEU A 1 602 ? -14.57 36.125 10.758 1 91.75 602 LEU A C 1
ATOM 4749 O O . LEU A 1 602 ? -13.734 36.781 11.398 1 91.75 602 LEU A O 1
ATOM 4753 N N . THR A 1 603 ? -14.555 34.875 10.602 1 91.44 603 THR A N 1
ATOM 4754 C CA . THR A 1 603 ? -13.484 34.125 11.234 1 91.44 603 THR A CA 1
ATOM 4755 C C . THR A 1 603 ? -12.133 34.5 10.625 1 91.44 603 THR A C 1
ATOM 4757 O O . THR A 1 603 ? -11.125 34.562 11.328 1 91.44 603 THR A O 1
ATOM 4760 N N . LEU A 1 604 ? -12.062 34.719 9.352 1 94.31 604 LEU A N 1
ATOM 4761 C CA . LEU A 1 604 ? -10.828 35.156 8.688 1 94.31 604 LEU A CA 1
ATOM 4762 C C . LEU A 1 604 ? -10.398 36.531 9.172 1 94.31 604 LEU A C 1
ATOM 4764 O O . LEU A 1 604 ? -9.211 36.781 9.391 1 94.31 604 LEU A O 1
ATOM 4768 N N . ALA A 1 605 ? -11.359 37.375 9.375 1 93.88 605 ALA A N 1
ATOM 4769 C CA . ALA A 1 605 ? -11.055 38.719 9.859 1 93.88 605 ALA A CA 1
ATOM 4770 C C . ALA A 1 605 ? -10.523 38.656 11.289 1 93.88 605 ALA A C 1
ATOM 4772 O O . ALA A 1 605 ? -9.57 39.375 11.633 1 93.88 605 ALA A O 1
ATOM 4773 N N . LEU A 1 606 ? -11.117 37.812 12.031 1 90.75 606 LEU A N 1
ATOM 4774 C CA . LEU A 1 606 ? -10.672 37.688 13.414 1 90.75 606 LEU A CA 1
ATOM 4775 C C . LEU A 1 606 ? -9.258 37.094 13.477 1 90.75 606 LEU A C 1
ATOM 4777 O O . LEU A 1 606 ? -8.477 37.469 14.367 1 90.75 606 LEU A O 1
ATOM 4781 N N . GLU A 1 607 ? -8.953 36.281 12.586 1 89.69 607 GLU A N 1
ATOM 4782 C CA . GLU A 1 607 ? -7.602 35.719 12.531 1 89.69 607 GLU A CA 1
ATOM 4783 C C . GLU A 1 607 ? -6.586 36.812 12.133 1 89.69 607 GLU A C 1
ATOM 4785 O O . GLU A 1 607 ? -5.453 36.781 12.617 1 89.69 607 GLU A O 1
ATOM 4790 N N . MET A 1 608 ? -6.988 37.656 11.289 1 91.38 608 MET A N 1
ATOM 4791 C CA . MET A 1 608 ? -6.109 38.719 10.836 1 91.38 608 MET A CA 1
ATOM 4792 C C . MET A 1 608 ? -5.789 39.688 11.977 1 91.38 608 MET A C 1
ATOM 4794 O O . MET A 1 608 ? -4.684 40.219 12.047 1 91.38 608 MET A O 1
ATOM 4798 N N . MET A 1 609 ? -6.672 39.844 12.828 1 90.12 609 MET A N 1
ATOM 4799 C CA . MET A 1 609 ? -6.484 40.781 13.953 1 90.12 609 MET A CA 1
ATOM 4800 C C . MET A 1 609 ? -5.523 40.188 14.977 1 90.12 609 MET A C 1
ATOM 4802 O O . MET A 1 609 ? -4.879 40.906 15.727 1 90.12 609 MET A O 1
ATOM 4806 N N . ARG A 1 610 ? -5.258 38.938 15.008 1 88.62 610 ARG A N 1
ATOM 4807 C CA . ARG A 1 610 ? -4.367 38.281 15.953 1 88.62 610 ARG A CA 1
ATOM 4808 C C . ARG A 1 610 ? -4.598 38.781 17.375 1 88.62 610 ARG A C 1
ATOM 4810 O O . ARG A 1 610 ? -3.65 39.188 18.047 1 88.62 610 ARG A O 1
ATOM 4817 N N . ALA A 1 611 ? -5.797 38.656 17.812 1 84.12 611 ALA A N 1
ATOM 4818 C CA . ALA A 1 611 ? -6.168 39.25 19.094 1 84.12 611 ALA A CA 1
ATOM 4819 C C . ALA A 1 611 ? -5.43 38.562 20.25 1 84.12 611 ALA A C 1
ATOM 4821 O O . ALA A 1 611 ? -4.965 39.219 21.172 1 84.12 611 ALA A O 1
ATOM 4822 N N . SER A 1 612 ? -5.289 37.344 20.141 1 82.31 612 SER A N 1
ATOM 4823 C CA . SER A 1 612 ? -4.625 36.625 21.219 1 82.31 612 SER A CA 1
ATOM 4824 C C . SER A 1 612 ? -3.145 36.969 21.297 1 82.31 612 SER A C 1
ATOM 4826 O O . SER A 1 612 ? -2.602 37.156 22.391 1 82.31 612 SER A O 1
ATOM 4828 N N . ASN A 1 613 ? -2.473 37.094 20.172 1 86.06 613 ASN A N 1
ATOM 4829 C CA . ASN A 1 613 ? -1.06 37.438 20.156 1 86.06 613 ASN A CA 1
ATOM 4830 C C . ASN A 1 613 ? -0.842 38.875 20.625 1 86.06 613 ASN A C 1
ATOM 4832 O O . ASN A 1 613 ? 0.161 39.188 21.281 1 86.06 613 ASN A O 1
ATOM 4836 N N . LEU A 1 614 ? -1.779 39.688 20.281 1 87.38 614 LEU A N 1
ATOM 4837 C CA . LEU A 1 614 ? -1.68 41.094 20.719 1 87.38 614 LEU A CA 1
ATOM 4838 C C . LEU A 1 614 ? -1.826 41.188 22.219 1 87.38 614 LEU A C 1
ATOM 4840 O O . LEU A 1 614 ? -1.075 41.938 22.875 1 87.38 614 LEU A O 1
ATOM 4844 N N . ILE A 1 615 ? -2.775 40.406 22.734 1 85.69 615 ILE A N 1
ATOM 4845 C CA . ILE A 1 615 ? -2.996 40.469 24.188 1 85.69 615 ILE A CA 1
ATOM 4846 C C . ILE A 1 615 ? -1.776 39.906 24.906 1 85.69 615 ILE A C 1
ATOM 4848 O O . ILE A 1 615 ? -1.343 40.438 25.922 1 85.69 615 ILE A O 1
ATOM 4852 N N . GLN A 1 616 ? -1.247 38.938 24.406 1 85.62 616 GLN A N 1
ATOM 4853 C CA . GLN A 1 616 ? -0.069 38.344 25.031 1 85.62 616 GLN A CA 1
ATOM 4854 C C . GLN A 1 616 ? 1.143 39.281 24.906 1 85.62 616 GLN A C 1
ATOM 4856 O O . GLN A 1 616 ? 1.941 39.375 25.844 1 85.62 616 GLN A O 1
ATOM 4861 N N . TYR A 1 617 ? 1.279 39.844 23.719 1 85.75 617 TYR A N 1
ATOM 4862 C CA . TYR A 1 617 ? 2.373 40.812 23.531 1 85.75 617 TYR A CA 1
ATOM 4863 C C . TYR A 1 617 ? 2.303 41.938 24.547 1 85.75 617 TYR A C 1
ATOM 4865 O O . TYR A 1 617 ? 3.311 42.281 25.188 1 85.75 617 TYR A O 1
ATOM 4873 N N . TRP A 1 618 ? 1.096 42.406 24.781 1 85.75 618 TRP A N 1
ATOM 4874 C CA . TRP A 1 618 ? 0.914 43.5 25.734 1 85.75 618 TRP A CA 1
ATOM 4875 C C . TRP A 1 618 ? 1.139 43.031 27.156 1 85.75 618 TRP A C 1
ATOM 4877 O O . TRP A 1 618 ? 1.668 43.781 27.984 1 85.75 618 TRP A O 1
ATOM 4887 N N . PHE A 1 619 ? 0.754 41.812 27.391 1 83.44 619 PHE A N 1
ATOM 4888 C CA . PHE A 1 619 ? 0.94 41.219 28.719 1 83.44 619 PHE A CA 1
ATOM 4889 C C . PHE A 1 619 ? 2.422 41.094 29.031 1 83.44 619 PHE A C 1
ATOM 4891 O O . PHE A 1 619 ? 2.871 41.5 30.109 1 83.44 619 PHE A O 1
ATOM 4898 N N . TYR A 1 620 ? 3.184 40.594 28.078 1 83.12 620 TYR A N 1
ATOM 4899 C CA . TYR A 1 620 ? 4.605 40.375 28.297 1 83.12 620 TYR A CA 1
ATOM 4900 C C . TYR A 1 620 ? 5.371 41.688 28.297 1 83.12 620 TYR A C 1
ATOM 4902 O O . TYR A 1 620 ? 6.355 41.844 29.031 1 83.12 620 TYR A O 1
ATOM 4910 N N . ARG A 1 621 ? 4.938 42.562 27.453 1 82.56 621 ARG A N 1
ATOM 4911 C CA . ARG A 1 621 ? 5.609 43.844 27.359 1 82.56 621 ARG A CA 1
ATOM 4912 C C . ARG A 1 621 ? 5.398 44.656 28.625 1 82.56 621 ARG A C 1
ATOM 4914 O O . ARG A 1 621 ? 6.344 45.25 29.156 1 82.56 621 ARG A O 1
ATOM 4921 N N . HIS A 1 622 ? 4.188 44.688 29.188 1 83.19 622 HIS A N 1
ATOM 4922 C CA . HIS A 1 622 ? 3.861 45.625 30.25 1 83.19 622 HIS A CA 1
ATOM 4923 C C . HIS A 1 622 ? 3.955 44.969 31.609 1 83.19 622 HIS A C 1
ATOM 4925 O O . HIS A 1 622 ? 4.285 45.625 32.594 1 83.19 622 HIS A O 1
ATOM 4931 N N . PHE A 1 623 ? 3.664 43.656 31.656 1 76.19 623 PHE A N 1
ATOM 4932 C CA . PHE A 1 623 ? 3.678 43 32.938 1 76.19 623 PHE A CA 1
ATOM 4933 C C . PHE A 1 623 ? 5.059 42.438 33.25 1 76.19 623 PHE A C 1
ATOM 4935 O O . PHE A 1 623 ? 5.516 42.469 34.406 1 76.19 623 PHE A O 1
ATOM 4942 N N . TYR A 1 624 ? 5.766 41.906 32.219 1 73.31 624 TYR A N 1
ATOM 4943 C CA . TYR A 1 624 ? 7.059 41.281 32.469 1 73.31 624 TYR A CA 1
ATOM 4944 C C . TYR A 1 624 ? 8.195 42.156 32 1 73.31 624 TYR A C 1
ATOM 4946 O O . TYR A 1 624 ? 9.375 41.844 32.156 1 73.31 624 TYR A O 1
ATOM 4954 N N . SER A 1 625 ? 7.969 43.344 31.422 1 73 625 SER A N 1
ATOM 4955 C CA . SER A 1 625 ? 8.938 44.344 30.984 1 73 625 SER A CA 1
ATOM 4956 C C . SER A 1 625 ? 9.961 43.719 30.031 1 73 625 SER A C 1
ATOM 4958 O O . SER A 1 625 ? 11.156 43.969 30.141 1 73 625 SER A O 1
ATOM 4960 N N . PHE A 1 626 ? 9.445 42.75 29.125 1 74.56 626 PHE A N 1
ATOM 4961 C CA . PHE A 1 626 ? 10.312 42.156 28.094 1 74.56 626 PHE A CA 1
ATOM 4962 C C . PHE A 1 626 ? 10.586 43.156 26.984 1 74.56 626 PHE A C 1
ATOM 4964 O O . PHE A 1 626 ? 9.812 44.094 26.797 1 74.56 626 PHE A O 1
ATOM 4971 N N . GLN A 1 627 ? 11.781 42.969 26.359 1 74.88 627 GLN A N 1
ATOM 4972 C CA . GLN A 1 627 ? 12.055 43.75 25.156 1 74.88 627 GLN A CA 1
ATOM 4973 C C . GLN A 1 627 ? 11.117 43.375 24.031 1 74.88 627 GLN A C 1
ATOM 4975 O O . GLN A 1 627 ? 10.57 42.25 24.016 1 74.88 627 GLN A O 1
ATOM 4980 N N . PRO A 1 628 ? 10.852 44.25 23.25 1 77.25 628 PRO A N 1
ATOM 4981 C CA . PRO A 1 628 ? 9.898 44 22.172 1 77.25 628 PRO A CA 1
ATOM 4982 C C . PRO A 1 628 ? 10.234 42.75 21.375 1 77.25 628 PRO A C 1
ATOM 4984 O O . PRO A 1 628 ? 9.336 41.969 21 1 77.25 628 PRO A O 1
ATOM 4987 N N . GLU A 1 629 ? 11.422 42.5 21.172 1 76.56 629 GLU A N 1
ATOM 4988 C CA . GLU A 1 629 ? 11.789 41.344 20.406 1 76.56 629 GLU A CA 1
ATOM 4989 C C . GLU A 1 629 ? 11.508 40.062 21.203 1 76.56 629 GLU A C 1
ATOM 4991 O O . GLU A 1 629 ? 11.023 39.062 20.641 1 76.56 629 GLU A O 1
ATOM 4996 N N . GLU A 1 630 ? 11.812 40.125 22.375 1 74.62 630 GLU A N 1
ATOM 4997 C CA . GLU A 1 630 ? 11.586 38.969 23.234 1 74.62 630 GLU A CA 1
ATOM 4998 C C . GLU A 1 630 ? 10.094 38.75 23.469 1 74.62 630 GLU A C 1
ATOM 5000 O O . GLU A 1 630 ? 9.633 37.594 23.5 1 74.62 630 GLU A O 1
ATOM 5005 N N . ALA A 1 631 ? 9.484 39.875 23.609 1 77.75 631 ALA A N 1
ATOM 5006 C CA . ALA A 1 631 ? 8.039 39.781 23.828 1 77.75 631 ALA A CA 1
ATOM 5007 C C . ALA A 1 631 ? 7.352 39.125 22.625 1 77.75 631 ALA A C 1
ATOM 5009 O O . ALA A 1 631 ? 6.395 38.375 22.781 1 77.75 631 ALA A O 1
ATOM 5010 N N . LYS A 1 632 ? 7.836 39.438 21.469 1 80.12 632 LYS A N 1
ATOM 5011 C CA . LYS A 1 632 ? 7.25 38.875 20.25 1 80.12 632 LYS A CA 1
ATOM 5012 C C . LYS A 1 632 ? 7.543 37.375 20.172 1 80.12 632 LYS A C 1
ATOM 5014 O O . LYS A 1 632 ? 6.68 36.594 19.781 1 80.12 632 LYS A O 1
ATOM 5019 N N . GLN A 1 633 ? 8.648 37 20.531 1 75.06 633 GLN A N 1
ATOM 5020 C CA . GLN A 1 633 ? 9.031 35.594 20.484 1 75.06 633 GLN A CA 1
ATOM 5021 C C . GLN A 1 633 ? 8.172 34.75 21.422 1 75.06 633 GLN A C 1
ATOM 5023 O O . GLN A 1 633 ? 7.766 33.656 21.062 1 75.06 633 GLN A O 1
ATOM 5028 N N . TYR A 1 634 ? 7.855 35.375 22.516 1 73.69 634 TYR A N 1
ATOM 5029 C CA . TYR A 1 634 ? 7.062 34.656 23.5 1 73.69 634 TYR A CA 1
ATOM 5030 C C . TYR A 1 634 ? 5.586 34.656 23.125 1 73.69 634 TYR A C 1
ATOM 5032 O O . TYR A 1 634 ? 4.832 33.75 23.516 1 73.69 634 TYR A O 1
ATOM 5040 N N . SER A 1 635 ? 5.281 35.688 22.469 1 77 635 SER A N 1
ATOM 5041 C CA . SER A 1 635 ? 3.879 35.812 22.094 1 77 635 SER A CA 1
ATOM 5042 C C . SER A 1 635 ? 3.553 34.906 20.906 1 77 635 SER A C 1
ATOM 5044 O O . SER A 1 635 ? 2.387 34.594 20.656 1 77 635 SER A O 1
ATOM 5046 N N . GLU A 1 636 ? 4.488 34.594 20.125 1 74.5 636 GLU A N 1
ATOM 5047 C CA . GLU A 1 636 ? 4.262 33.75 18.969 1 74.5 636 GLU A CA 1
ATOM 5048 C C . GLU A 1 636 ? 4.941 32.375 19.141 1 74.5 636 GLU A C 1
ATOM 5050 O O . GLU A 1 636 ? 5.91 32.094 18.453 1 74.5 636 GLU A O 1
ATOM 5055 N N . PRO A 1 637 ? 4.418 31.547 20.188 1 57.5 637 PRO A N 1
ATOM 5056 C CA . PRO A 1 637 ? 5.098 30.266 20.359 1 57.5 637 PRO A CA 1
ATOM 5057 C C . PRO A 1 637 ? 4.875 29.328 19.172 1 57.5 637 PRO A C 1
ATOM 5059 O O . PRO A 1 637 ? 3.738 28.938 18.891 1 57.5 637 PRO A O 1
ATOM 5062 N N . GLU A 1 638 ? 5.207 29.703 17.953 1 52.97 638 GLU A N 1
ATOM 5063 C CA . GLU A 1 638 ? 4.949 29.203 16.609 1 52.97 638 GLU A CA 1
ATOM 5064 C C . GLU A 1 638 ? 4.691 27.688 16.625 1 52.97 638 GLU A C 1
ATOM 5066 O O . GLU A 1 638 ? 3.725 27.219 16.016 1 52.97 638 GLU A O 1
ATOM 5071 N N . ASP A 1 639 ? 5.734 26.766 16.859 1 50.62 639 ASP A N 1
ATOM 5072 C CA . ASP A 1 639 ? 5.812 25.391 16.391 1 50.62 639 ASP A CA 1
ATOM 5073 C C . ASP A 1 639 ? 4.691 24.547 16.984 1 50.62 639 ASP A C 1
ATOM 5075 O O . ASP A 1 639 ? 4.219 23.594 16.344 1 50.62 639 ASP A O 1
ATOM 5079 N N . GLN A 1 640 ? 4.336 24.922 18.188 1 55.16 640 GLN A N 1
ATOM 5080 C CA . GLN A 1 640 ? 3.553 23.922 18.906 1 55.16 640 GLN A CA 1
ATOM 5081 C C . GLN A 1 640 ? 2.168 24.453 19.266 1 55.16 640 GLN A C 1
ATOM 5083 O O . GLN A 1 640 ? 1.43 23.828 20.016 1 55.16 640 GLN A O 1
ATOM 5088 N N . ALA A 1 641 ? 1.824 25.562 18.25 1 63.22 641 ALA A N 1
ATOM 5089 C CA . ALA A 1 641 ? 0.569 26.125 18.75 1 63.22 641 ALA A CA 1
ATOM 5090 C C . ALA A 1 641 ? -0.624 25.562 17.984 1 63.22 641 ALA A C 1
ATOM 5092 O O . ALA A 1 641 ? -0.484 25.125 16.828 1 63.22 641 ALA A O 1
ATOM 5093 N N . SER A 1 642 ? -1.672 25.438 18.609 1 68.88 642 SER A N 1
ATOM 5094 C CA . SER A 1 642 ? -2.932 24.891 18.125 1 68.88 642 SER A CA 1
ATOM 5095 C C . SER A 1 642 ? -3.457 25.703 16.938 1 68.88 642 SER A C 1
ATOM 5097 O O . SER A 1 642 ? -4.254 25.203 16.141 1 68.88 642 SER A O 1
ATOM 5099 N N . TYR A 1 643 ? -2.871 26.938 16.719 1 74 643 TYR A N 1
ATOM 5100 C CA . TYR A 1 643 ? -3.373 27.75 15.609 1 74 643 TYR A CA 1
ATOM 5101 C C . TYR A 1 643 ? -2.332 27.859 14.5 1 74 643 TYR A C 1
ATOM 5103 O O . TYR A 1 643 ? -2.289 28.859 13.781 1 74 643 TYR A O 1
ATOM 5111 N N . GLY A 1 644 ? -1.583 26.828 14.328 1 83.06 644 GLY A N 1
ATOM 5112 C CA . GLY A 1 644 ? -0.523 26.844 13.336 1 83.06 644 GLY A CA 1
ATOM 5113 C C . GLY A 1 644 ? -1.018 26.516 11.938 1 83.06 644 GLY A C 1
ATOM 5114 O O . GLY A 1 644 ? -2.211 26.641 11.656 1 83.06 644 GLY A O 1
ATOM 5115 N N . ILE A 1 645 ? -0.152 26.328 11.055 1 88.69 645 ILE A N 1
ATOM 5116 C CA . ILE A 1 645 ? -0.432 26.125 9.633 1 88.69 645 ILE A CA 1
ATOM 5117 C C . ILE A 1 645 ? -1.227 24.828 9.445 1 88.69 645 ILE A C 1
ATOM 5119 O O . ILE A 1 645 ? -2.027 24.719 8.508 1 88.69 645 ILE A O 1
ATOM 5123 N N . GLY A 1 646 ? -1.056 23.891 10.422 1 90.5 646 GLY A N 1
ATOM 5124 C CA . GLY A 1 646 ? -1.808 22.641 10.336 1 90.5 646 GLY A CA 1
ATOM 5125 C C . GLY A 1 646 ? -3.301 22.844 10.516 1 90.5 646 GLY A C 1
ATOM 5126 O O . GLY A 1 646 ? -4.102 22.297 9.75 1 90.5 646 GLY A O 1
ATOM 5127 N N . THR A 1 647 ? -3.715 23.625 11.445 1 92.69 647 THR A N 1
ATOM 5128 C CA . THR A 1 647 ? -5.121 23.906 11.711 1 92.69 647 THR A CA 1
ATOM 5129 C C . THR A 1 647 ? -5.727 24.734 10.578 1 92.69 647 THR A C 1
ATOM 5131 O O . THR A 1 647 ? -6.836 24.453 10.117 1 92.69 647 THR A O 1
ATOM 5134 N N . ARG A 1 648 ? -4.977 25.719 10.125 1 92.75 648 ARG A N 1
ATOM 5135 C CA . ARG A 1 648 ? -5.469 26.578 9.062 1 92.75 648 ARG A CA 1
ATOM 5136 C C . ARG A 1 648 ? -5.664 25.797 7.77 1 92.75 648 ARG A C 1
ATOM 5138 O O . ARG A 1 648 ? -6.641 26.016 7.047 1 92.75 648 ARG A O 1
ATOM 5145 N N . SER A 1 649 ? -4.738 24.969 7.5 1 94.5 649 SER A N 1
ATOM 5146 C CA . SER A 1 649 ? -4.852 24.156 6.293 1 94.5 649 SER A CA 1
ATOM 5147 C C . SER A 1 649 ? -6.039 23.203 6.371 1 94.5 649 SER A C 1
ATOM 5149 O O . SER A 1 649 ? -6.754 23.016 5.387 1 94.5 649 SER A O 1
ATOM 5151 N N . ALA A 1 650 ? -6.219 22.609 7.52 1 95.81 650 ALA A N 1
ATOM 5152 C CA . ALA A 1 650 ? -7.352 21.703 7.699 1 95.81 650 ALA A CA 1
ATOM 5153 C C . ALA A 1 650 ? -8.672 22.438 7.492 1 95.81 650 ALA A C 1
ATOM 5155 O O . ALA A 1 650 ? -9.602 21.891 6.887 1 95.81 650 ALA A O 1
ATOM 5156 N N . LEU A 1 651 ? -8.812 23.641 7.969 1 95.44 651 LEU A N 1
ATOM 5157 C CA . LEU A 1 651 ? -10.023 24.453 7.816 1 95.44 651 LEU A CA 1
ATOM 5158 C C . LEU A 1 651 ? -10.273 24.766 6.348 1 95.44 651 LEU A C 1
ATOM 5160 O O . LEU A 1 651 ? -11.43 24.781 5.902 1 95.44 651 LEU A O 1
ATOM 5164 N N . GLN A 1 652 ? -9.227 24.984 5.656 1 95.69 652 GLN A N 1
ATOM 5165 C CA . GLN A 1 652 ? -9.391 25.281 4.234 1 95.69 652 GLN A CA 1
ATOM 5166 C C . GLN A 1 652 ? -9.82 24.031 3.465 1 95.69 652 GLN A C 1
ATOM 5168 O O . GLN A 1 652 ? -10.578 24.125 2.496 1 95.69 652 GLN A O 1
ATOM 5173 N N . VAL A 1 653 ? -9.312 22.922 3.889 1 96.5 653 VAL A N 1
ATOM 5174 C CA . VAL A 1 653 ? -9.742 21.672 3.26 1 96.5 653 VAL A CA 1
ATOM 5175 C C . VAL A 1 653 ? -11.234 21.469 3.488 1 96.5 653 VAL A C 1
ATOM 5177 O O . VAL A 1 653 ? -11.953 21.031 2.588 1 96.5 653 VAL A O 1
ATOM 5180 N N . LEU A 1 654 ? -11.656 21.812 4.637 1 96.5 654 LEU A N 1
ATOM 5181 C CA . LEU A 1 654 ? -13.078 21.703 4.922 1 96.5 654 LEU A CA 1
ATOM 5182 C C . LEU A 1 654 ? -13.883 22.641 4.016 1 96.5 654 LEU A C 1
ATOM 5184 O O . LEU A 1 654 ? -14.891 22.219 3.428 1 96.5 654 LEU A O 1
ATOM 5188 N N . MET A 1 655 ? -13.469 23.875 3.928 1 96.56 655 MET A N 1
ATOM 5189 C CA . MET A 1 655 ? -14.188 24.828 3.098 1 96.56 655 MET A CA 1
ATOM 5190 C C . MET A 1 655 ? -14.203 24.391 1.64 1 96.56 655 MET A C 1
ATOM 5192 O O . MET A 1 655 ? -15.203 24.578 0.94 1 96.56 655 MET A O 1
ATOM 5196 N N . THR A 1 656 ? -13.125 23.812 1.253 1 96.5 656 THR A N 1
ATOM 5197 C CA . THR A 1 656 ? -13.062 23.25 -0.096 1 96.5 656 THR A CA 1
ATOM 5198 C C . THR A 1 656 ? -14.039 22.094 -0.245 1 96.5 656 THR A C 1
ATOM 5200 O O . THR A 1 656 ? -14.742 21.984 -1.249 1 96.5 656 THR A O 1
ATOM 5203 N N . ALA A 1 657 ? -14.078 21.297 0.756 1 95.75 657 ALA A N 1
ATOM 5204 C CA . ALA A 1 657 ? -14.969 20.141 0.723 1 95.75 657 ALA A CA 1
ATOM 5205 C C . ALA A 1 657 ? -16.438 20.562 0.643 1 95.75 657 ALA A C 1
ATOM 5207 O O . ALA A 1 657 ? -17.203 20.016 -0.133 1 95.75 657 ALA A O 1
ATOM 5208 N N . ILE A 1 658 ? -16.781 21.578 1.404 1 94 658 ILE A N 1
ATOM 5209 C CA . ILE A 1 658 ? -18.156 22.094 1.402 1 94 658 ILE A CA 1
ATOM 5210 C C . ILE A 1 658 ? -18.484 22.688 0.033 1 94 658 ILE A C 1
ATOM 5212 O O . ILE A 1 658 ? -19.547 22.406 -0.531 1 94 658 ILE A O 1
ATOM 5216 N N . THR A 1 659 ? -17.609 23.391 -0.484 1 94.88 659 THR A N 1
ATOM 5217 C CA . THR A 1 659 ? -17.828 24.078 -1.752 1 94.88 659 THR A CA 1
ATOM 5218 C C . THR A 1 659 ? -17.984 23.062 -2.889 1 94.88 659 THR A C 1
ATOM 5220 O O . THR A 1 659 ? -18.922 23.172 -3.684 1 94.88 659 THR A O 1
ATOM 5223 N N . PHE A 1 660 ? -17.203 22.062 -2.943 1 94.38 660 PHE A N 1
ATOM 5224 C CA . PHE A 1 660 ? -17.266 21.078 -4.023 1 94.38 660 PHE A CA 1
ATOM 5225 C C . PHE A 1 660 ? -18.5 20.188 -3.871 1 94.38 660 PHE A C 1
ATOM 5227 O O . PHE A 1 660 ? -19.141 19.844 -4.859 1 94.38 660 PHE A O 1
ATOM 5234 N N . THR A 1 661 ? -18.812 19.859 -2.701 1 90.44 661 THR A N 1
ATOM 5235 C CA . THR A 1 661 ? -19.938 18.969 -2.467 1 90.44 661 THR A CA 1
ATOM 5236 C C . THR A 1 661 ? -21.25 19.641 -2.9 1 90.44 661 THR A C 1
ATOM 5238 O O . THR A 1 661 ? -22.125 18.969 -3.455 1 90.44 661 THR A O 1
ATOM 5241 N N . PHE A 1 662 ? -21.328 20.984 -2.777 1 90.12 662 PHE A N 1
ATOM 5242 C CA . PHE A 1 662 ? -22.594 21.656 -3.033 1 90.12 662 PHE A CA 1
ATOM 5243 C C . PHE A 1 662 ? -22.562 22.406 -4.359 1 90.12 662 PHE A C 1
ATOM 5245 O O . PHE A 1 662 ? -23.562 22.969 -4.793 1 90.12 662 PHE A O 1
ATOM 5252 N N . CYS A 1 663 ? -21.5 22.375 -5.039 1 90 663 CYS A N 1
ATOM 5253 C CA . CYS A 1 663 ? -21.359 23.203 -6.234 1 90 663 CYS A CA 1
ATOM 5254 C C . CYS A 1 663 ? -22.359 22.781 -7.309 1 90 663 CYS A C 1
ATOM 5256 O O . CYS A 1 663 ? -22.938 23.609 -8 1 90 663 CYS A O 1
ATOM 5258 N N . SER A 1 664 ? -22.656 21.453 -7.406 1 88.88 664 SER A N 1
ATOM 5259 C CA . SER A 1 664 ? -23.578 21 -8.445 1 88.88 664 SER A CA 1
ATOM 5260 C C . SER A 1 664 ? -25 20.875 -7.906 1 88.88 664 SER A C 1
ATOM 5262 O O . SER A 1 664 ? -25.953 20.938 -8.672 1 88.88 664 SER A O 1
ATOM 5264 N N . CYS A 1 665 ? -25.109 20.703 -6.617 1 85.75 665 CYS A N 1
ATOM 5265 C CA . CYS A 1 665 ? -26.438 20.578 -6.02 1 85.75 665 CYS A CA 1
ATOM 5266 C C . CYS A 1 665 ? -27.078 21.953 -5.789 1 85.75 665 CYS A C 1
ATOM 5268 O O . CYS A 1 665 ? -28.266 22.125 -6.039 1 85.75 665 CYS A O 1
ATOM 5270 N N . SER A 1 666 ? -26.312 22.859 -5.266 1 88.38 666 SER A N 1
ATOM 5271 C CA . SER A 1 666 ? -26.719 24.234 -5.031 1 88.38 666 SER A CA 1
ATOM 5272 C C . SER A 1 666 ? -25.656 25.219 -5.535 1 88.38 666 SER A C 1
ATOM 5274 O O . SER A 1 666 ? -24.859 25.734 -4.754 1 88.38 666 SER A O 1
ATOM 5276 N N . PRO A 1 667 ? -25.734 25.594 -6.812 1 89.75 667 PRO A N 1
ATOM 5277 C CA . PRO A 1 667 ? -24.672 26.391 -7.441 1 89.75 667 PRO A CA 1
ATOM 5278 C C . PRO A 1 667 ? -24.484 27.75 -6.781 1 89.75 667 PRO A C 1
ATOM 5280 O O . PRO A 1 667 ? -23.438 28.391 -6.941 1 89.75 667 PRO A O 1
ATOM 5283 N N . LEU A 1 668 ? -25.375 28.203 -5.973 1 88.94 668 LEU A N 1
ATOM 5284 C CA . LEU A 1 668 ? -25.25 29.5 -5.312 1 88.94 668 LEU A CA 1
ATOM 5285 C C . LEU A 1 668 ? -24.094 29.484 -4.312 1 88.94 668 LEU A C 1
ATOM 5287 O O . LEU A 1 668 ? -23.625 30.547 -3.893 1 88.94 668 LEU A O 1
ATOM 5291 N N . VAL A 1 669 ? -23.656 28.359 -3.963 1 91.19 669 VAL A N 1
ATOM 5292 C CA . VAL A 1 669 ? -22.578 28.234 -2.996 1 91.19 669 VAL A CA 1
ATOM 5293 C C . VAL A 1 669 ? -21.312 28.891 -3.549 1 91.19 669 VAL A C 1
ATOM 5295 O O . VAL A 1 669 ? -20.484 29.406 -2.789 1 91.19 669 VAL A O 1
ATOM 5298 N N . VAL A 1 670 ? -21.172 28.969 -4.875 1 93.44 670 VAL A N 1
ATOM 5299 C CA . VAL A 1 670 ? -19.969 29.5 -5.508 1 93.44 670 VAL A CA 1
ATOM 5300 C C . VAL A 1 670 ? -19.891 31.016 -5.293 1 93.44 670 VAL A C 1
ATOM 5302 O O . VAL A 1 670 ? -18.812 31.562 -5.121 1 93.44 670 VAL A O 1
ATOM 5305 N N . VAL A 1 671 ? -21.031 31.625 -5.16 1 91.31 671 VAL A N 1
ATOM 5306 C CA . VAL A 1 671 ? -21.062 33.094 -4.977 1 91.31 671 VAL A CA 1
ATOM 5307 C C . VAL A 1 671 ? -20.562 33.438 -3.58 1 91.31 671 VAL A C 1
ATOM 5309 O O . VAL A 1 671 ? -19.906 34.469 -3.395 1 91.31 671 VAL A O 1
ATOM 5312 N N . PHE A 1 672 ? -20.781 32.594 -2.664 1 92.69 672 PHE A N 1
ATOM 5313 C CA . PHE A 1 672 ? -20.344 32.844 -1.298 1 92.69 672 PHE A CA 1
ATOM 5314 C C . PHE A 1 672 ? -18.922 32.344 -1.083 1 92.69 672 PHE A C 1
ATOM 5316 O O . PHE A 1 672 ? -18.172 32.906 -0.304 1 92.69 672 PHE A O 1
ATOM 5323 N N . ALA A 1 673 ? -18.562 31.297 -1.747 1 95.88 673 ALA A N 1
ATOM 5324 C CA . ALA A 1 673 ? -17.266 30.656 -1.529 1 95.88 673 ALA A CA 1
ATOM 5325 C C . ALA A 1 673 ? -16.156 31.453 -2.193 1 95.88 673 ALA A C 1
ATOM 5327 O O . ALA A 1 673 ? -15.039 31.547 -1.669 1 95.88 673 ALA A O 1
ATOM 5328 N N . LEU A 1 674 ? -16.391 32.062 -3.346 1 96.19 674 LEU A N 1
ATOM 5329 C CA . LEU A 1 674 ? -15.359 32.781 -4.086 1 96.19 674 LEU A CA 1
ATOM 5330 C C . LEU A 1 674 ? -14.797 33.938 -3.256 1 96.19 674 LEU A C 1
ATOM 5332 O O . LEU A 1 674 ? -13.586 34.031 -3.084 1 96.19 674 LEU A O 1
ATOM 5336 N N . PRO A 1 675 ? -15.664 34.75 -2.639 1 94.69 675 PRO A N 1
ATOM 5337 C CA . PRO A 1 675 ? -15.094 35.812 -1.798 1 94.69 675 PRO A CA 1
ATOM 5338 C C . PRO A 1 675 ? -14.344 35.25 -0.588 1 94.69 675 PRO A C 1
ATOM 5340 O O . PRO A 1 675 ? -13.375 35.875 -0.124 1 94.69 675 PRO A O 1
ATOM 5343 N N . TYR A 1 676 ? -14.711 34.219 -0.107 1 96.31 676 TYR A N 1
ATOM 5344 C CA . TYR A 1 676 ? -14.039 33.594 1.036 1 96.31 676 TYR A CA 1
ATOM 5345 C C . TYR A 1 676 ? -12.594 33.25 0.694 1 96.31 676 TYR A C 1
ATOM 5347 O O . TYR A 1 676 ? -11.672 33.594 1.438 1 96.31 676 TYR A O 1
ATOM 5355 N N . PHE A 1 677 ? -12.391 32.594 -0.408 1 97.44 677 PHE A N 1
ATOM 5356 C CA . PHE A 1 677 ? -11.047 32.156 -0.779 1 97.44 677 PHE A CA 1
ATOM 5357 C C . PHE A 1 677 ? -10.203 33.344 -1.204 1 97.44 677 PHE A C 1
ATOM 5359 O O . PHE A 1 677 ? -8.992 33.375 -0.96 1 97.44 677 PHE A O 1
ATOM 5366 N N . CYS A 1 678 ? -10.852 34.344 -1.762 1 95.38 678 CYS A N 1
ATOM 5367 C CA . CYS A 1 678 ? -10.117 35.562 -2.105 1 95.38 678 CYS A CA 1
ATOM 5368 C C . CYS A 1 678 ? -9.656 36.281 -0.85 1 95.38 678 CYS A C 1
ATOM 5370 O O . CYS A 1 678 ? -8.5 36.719 -0.76 1 95.38 678 CYS A O 1
ATOM 5372 N N . LEU A 1 679 ? -10.555 36.344 0.063 1 94.94 679 LEU A N 1
ATOM 5373 C CA . LEU A 1 679 ? -10.211 36.969 1.335 1 94.94 679 LEU A CA 1
ATOM 5374 C C . LEU A 1 679 ? -9.164 36.156 2.076 1 94.94 679 LEU A C 1
ATOM 5376 O O . LEU A 1 679 ? -8.258 36.719 2.699 1 94.94 679 LEU A O 1
ATOM 5380 N N . GLY A 1 680 ? -9.344 34.906 1.982 1 95.56 680 GLY A N 1
ATOM 5381 C CA . GLY A 1 680 ? -8.375 34.031 2.629 1 95.56 680 GLY A CA 1
ATOM 5382 C C . GLY A 1 680 ? -6.965 34.188 2.082 1 95.56 680 GLY A C 1
ATOM 5383 O O . GLY A 1 680 ? -5.992 34.188 2.842 1 95.56 680 GLY A O 1
ATOM 5384 N N . GLN A 1 681 ? -6.867 34.375 0.804 1 94.94 681 GLN A N 1
ATOM 5385 C CA . GLN A 1 681 ? -5.566 34.594 0.172 1 94.94 681 GLN A CA 1
ATOM 5386 C C . GLN A 1 681 ? -4.91 35.875 0.656 1 94.94 681 GLN A C 1
ATOM 5388 O O . GLN A 1 681 ? -3.707 35.906 0.918 1 94.94 681 GLN A O 1
ATOM 5393 N N . MET A 1 682 ? -5.68 36.844 0.866 1 94.25 682 MET A N 1
ATOM 5394 C CA . MET A 1 682 ? -5.152 38.125 1.289 1 94.25 682 MET A CA 1
ATOM 5395 C C . MET A 1 682 ? -4.781 38.125 2.768 1 94.25 682 MET A C 1
ATOM 5397 O O . MET A 1 682 ? -3.699 38.562 3.146 1 94.25 682 MET A O 1
ATOM 5401 N N . VAL A 1 683 ? -5.625 37.562 3.5 1 94.19 683 VAL A N 1
ATOM 5402 C CA . VAL A 1 683 ? -5.422 37.531 4.945 1 94.19 683 VAL A CA 1
ATOM 5403 C C . VAL A 1 683 ? -4.223 36.656 5.293 1 94.19 683 VAL A C 1
ATOM 5405 O O . VAL A 1 683 ? -3.291 37.094 5.969 1 94.19 683 VAL A O 1
ATOM 5408 N N . TYR A 1 684 ? -4.184 35.5 4.805 1 94 684 TYR A N 1
ATOM 5409 C CA . TYR A 1 684 ? -3.096 34.594 5.141 1 94 684 TYR A CA 1
ATOM 5410 C C . TYR A 1 684 ? -1.814 35 4.414 1 94 684 TYR A C 1
ATOM 5412 O O . TYR A 1 684 ? -0.712 34.719 4.902 1 94 684 TYR A O 1
ATOM 5420 N N . GLY A 1 685 ? -1.974 35.594 3.26 1 93.56 685 GLY A N 1
ATOM 5421 C CA . GLY A 1 685 ? -0.792 36.125 2.596 1 93.56 685 GLY A CA 1
ATOM 5422 C C . GLY A 1 685 ? -0.055 37.156 3.422 1 93.56 685 GLY A C 1
ATOM 5423 O O . GLY A 1 685 ? 1.177 37.156 3.475 1 93.56 685 GLY A O 1
ATOM 5424 N N . TYR A 1 686 ? -0.819 37.906 4.086 1 92.69 686 TYR A N 1
ATOM 5425 C CA . TYR A 1 686 ? -0.194 38.938 4.918 1 92.69 686 TYR A CA 1
ATOM 5426 C C . TYR A 1 686 ? 0.346 38.312 6.207 1 92.69 686 TYR A C 1
ATOM 5428 O O . TYR A 1 686 ? 1.463 38.625 6.625 1 92.69 686 TYR A O 1
ATOM 5436 N N . LEU A 1 687 ? -0.34 37.5 6.789 1 90.75 687 LEU A N 1
ATOM 5437 C CA . LEU A 1 687 ? 0.028 36.938 8.086 1 90.75 687 LEU A CA 1
ATOM 5438 C C . LEU A 1 687 ? 1.262 36.062 7.973 1 90.75 687 LEU A C 1
ATOM 5440 O O . LEU A 1 687 ? 2.207 36.188 8.75 1 90.75 687 LEU A O 1
ATOM 5444 N N . ILE A 1 688 ? 1.32 35.219 6.992 1 89.38 688 ILE A N 1
ATOM 5445 C CA . ILE A 1 688 ? 2.367 34.188 6.902 1 89.38 688 ILE A CA 1
ATOM 5446 C C . ILE A 1 688 ? 3.629 34.812 6.301 1 89.38 688 ILE A C 1
ATOM 5448 O O . ILE A 1 688 ? 4.742 34.469 6.691 1 89.38 688 ILE A O 1
ATOM 5452 N N . VAL A 1 689 ? 3.525 35.781 5.418 1 90.06 689 VAL A N 1
ATOM 5453 C CA . VAL A 1 689 ? 4.684 36.312 4.703 1 90.06 689 VAL A CA 1
ATOM 5454 C C . VAL A 1 689 ? 5.246 37.531 5.441 1 90.06 689 VAL A C 1
ATOM 5456 O O . VAL A 1 689 ? 6.465 37.688 5.551 1 90.06 689 VAL A O 1
ATOM 5459 N N . PHE A 1 690 ? 4.336 38.312 6.082 1 88.69 690 PHE A N 1
ATOM 5460 C CA . PHE A 1 690 ? 4.84 39.594 6.543 1 88.69 690 PHE A CA 1
ATOM 5461 C C . PHE A 1 690 ? 4.719 39.719 8.062 1 88.69 690 PHE A C 1
ATOM 5463 O O . PHE A 1 690 ? 5.418 40.531 8.688 1 88.69 690 PHE A O 1
ATOM 5470 N N . ALA A 1 691 ? 3.904 39 8.641 1 86.19 691 ALA A N 1
ATOM 5471 C CA . ALA A 1 691 ? 3.66 39.25 10.055 1 86.19 691 ALA A CA 1
ATOM 5472 C C . ALA A 1 691 ? 4.281 38.156 10.914 1 86.19 691 ALA A C 1
ATOM 5474 O O . ALA A 1 691 ? 4.992 38.438 11.883 1 86.19 691 ALA A O 1
ATOM 5475 N N . GLU A 1 692 ? 4.09 36.906 10.617 1 84.62 692 GLU A N 1
ATOM 5476 C CA . GLU A 1 692 ? 4.508 35.812 11.469 1 84.62 692 GLU A CA 1
ATOM 5477 C C . GLU A 1 692 ? 5.984 35.5 11.273 1 84.62 692 GLU A C 1
ATOM 5479 O O . GLU A 1 692 ? 6.543 35.75 10.203 1 84.62 692 GLU A O 1
ATOM 5484 N N . SER A 1 693 ? 6.582 34.938 12.359 1 79.38 693 SER A N 1
ATOM 5485 C CA . SER A 1 693 ? 7.98 34.5 12.297 1 79.38 693 SER A CA 1
ATOM 5486 C C . SER A 1 693 ? 8.133 33.219 11.5 1 79.38 693 SER A C 1
ATOM 5488 O O . SER A 1 693 ? 7.188 32.438 11.383 1 79.38 693 SER A O 1
ATOM 5490 N N . LYS A 1 694 ? 9.367 33.062 10.914 1 75.38 694 LYS A N 1
ATOM 5491 C CA . LYS A 1 694 ? 9.625 31.875 10.078 1 75.38 694 LYS A CA 1
ATOM 5492 C C . LYS A 1 694 ? 9.625 30.594 10.906 1 75.38 694 LYS A C 1
ATOM 5494 O O . LYS A 1 694 ? 10.32 30.5 11.914 1 75.38 694 LYS A O 1
ATOM 5499 N N . LYS A 1 695 ? 8.742 29.734 10.562 1 76.56 695 LYS A N 1
ATOM 5500 C CA . LYS A 1 695 ? 8.609 28.438 11.227 1 76.56 695 LYS A CA 1
ATOM 5501 C C . LYS A 1 695 ? 9.367 27.344 10.469 1 76.56 695 LYS A C 1
ATOM 5503 O O . LYS A 1 695 ? 9.727 27.531 9.305 1 76.56 695 LYS A O 1
ATOM 5508 N N . PRO A 1 696 ? 9.664 26.266 11.211 1 80 696 PRO A N 1
ATOM 5509 C CA . PRO A 1 696 ? 10.352 25.188 10.516 1 80 696 PRO A CA 1
ATOM 5510 C C . PRO A 1 696 ? 9.523 24.594 9.375 1 80 696 PRO A C 1
ATOM 5512 O O . PRO A 1 696 ? 8.297 24.484 9.492 1 80 696 PRO A O 1
ATOM 5515 N N . ASP A 1 697 ? 10.242 24.422 8.281 1 83.31 697 ASP A N 1
ATOM 5516 C CA . ASP A 1 697 ? 9.594 24 7.035 1 83.31 697 ASP A CA 1
ATOM 5517 C C . ASP A 1 697 ? 9.742 22.5 6.812 1 83.31 697 ASP A C 1
ATOM 5519 O O . ASP A 1 697 ? 10.797 21.922 7.109 1 83.31 697 ASP A O 1
ATOM 5523 N N . LEU A 1 698 ? 8.75 21.797 6.492 1 87.38 698 LEU A N 1
ATOM 5524 C CA . LEU A 1 698 ? 8.773 20.359 6.176 1 87.38 698 LEU A CA 1
ATOM 5525 C C . LEU A 1 698 ? 9.07 20.141 4.695 1 87.38 698 LEU A C 1
ATOM 5527 O O . LEU A 1 698 ? 9.086 19 4.227 1 87.38 698 LEU A O 1
ATOM 5531 N N . GLY A 1 699 ? 9.312 21.188 3.969 1 88.81 699 GLY A N 1
ATOM 5532 C CA . GLY A 1 699 ? 9.688 21.062 2.57 1 88.81 699 GLY A CA 1
ATOM 5533 C C . GLY A 1 699 ? 8.523 20.703 1.669 1 88.81 699 GLY A C 1
ATOM 5534 O O . GLY A 1 699 ? 8.695 20 0.676 1 88.81 699 GLY A O 1
ATOM 5535 N N . GLY A 1 700 ? 7.371 21 1.972 1 90.88 700 GLY A N 1
ATOM 5536 C CA . GLY A 1 700 ? 6.227 20.797 1.098 1 90.88 700 GLY A CA 1
ATOM 5537 C C . GLY A 1 700 ? 5.484 19.5 1.381 1 90.88 700 GLY A C 1
ATOM 5538 O O . GLY A 1 700 ? 4.648 19.078 0.582 1 90.88 700 GLY A O 1
ATOM 5539 N N . GLU A 1 701 ? 5.715 18.812 2.445 1 90.5 701 GLU A N 1
ATOM 5540 C CA . GLU A 1 701 ? 4.988 17.594 2.771 1 90.5 701 GLU A CA 1
ATOM 5541 C C . GLU A 1 701 ? 3.516 17.875 3.047 1 90.5 701 GLU A C 1
ATOM 5543 O O . GLU A 1 701 ? 2.656 17.016 2.83 1 90.5 701 GLU A O 1
ATOM 5548 N N . MET A 1 702 ? 3.221 19.047 3.516 1 92.25 702 MET A N 1
ATOM 5549 C CA . MET A 1 702 ? 1.838 19.438 3.768 1 92.25 702 MET A CA 1
ATOM 5550 C C . MET A 1 702 ? 1.046 19.516 2.465 1 92.25 702 MET A C 1
ATOM 5552 O O . MET A 1 702 ? -0.14 19.188 2.438 1 92.25 702 MET A O 1
ATOM 5556 N N . TRP A 1 703 ? 1.746 19.906 1.412 1 94.69 703 TRP A N 1
ATOM 5557 C CA . TRP A 1 703 ? 1.104 19.969 0.103 1 94.69 703 TRP A CA 1
ATOM 5558 C C . TRP A 1 703 ? 0.674 18.578 -0.358 1 94.69 703 TRP A C 1
ATOM 5560 O O . TRP A 1 703 ? -0.444 18.406 -0.848 1 94.69 703 TRP A O 1
ATOM 5570 N N . ILE A 1 704 ? 1.505 17.641 -0.157 1 93.5 704 ILE A N 1
ATOM 5571 C CA . ILE A 1 704 ? 1.22 16.281 -0.594 1 93.5 704 ILE A CA 1
ATOM 5572 C C . ILE A 1 704 ? 0.045 15.719 0.204 1 93.5 704 ILE A C 1
ATOM 5574 O O . ILE A 1 704 ? -0.841 15.062 -0.357 1 93.5 704 ILE A O 1
ATOM 5578 N N . GLN A 1 705 ? 0.033 16 1.42 1 93.94 705 GLN A N 1
ATOM 5579 C CA . GLN A 1 705 ? -1.071 15.555 2.262 1 93.94 705 GLN A CA 1
ATOM 5580 C C . GLN A 1 705 ? -2.379 16.234 1.861 1 93.94 705 GLN A C 1
ATOM 5582 O O . GLN A 1 705 ? -3.42 15.578 1.773 1 93.94 705 GLN A O 1
ATOM 5587 N N . THR A 1 706 ? -2.352 17.484 1.63 1 94.81 706 THR A N 1
ATOM 5588 C CA . THR A 1 706 ? -3.549 18.219 1.257 1 94.81 706 THR A CA 1
ATOM 5589 C C . THR A 1 706 ? -4.055 17.781 -0.115 1 94.81 706 THR A C 1
ATOM 5591 O O . THR A 1 706 ? -5.262 17.766 -0.359 1 94.81 706 THR A O 1
ATOM 5594 N N . MET A 1 707 ? -3.086 17.453 -1.001 1 94.62 707 MET A N 1
ATOM 5595 C CA . MET A 1 707 ? -3.496 16.953 -2.311 1 94.62 707 MET A CA 1
ATOM 5596 C C . MET A 1 707 ? -4.219 15.625 -2.18 1 94.62 707 MET A C 1
ATOM 5598 O O . MET A 1 707 ? -5.215 15.383 -2.865 1 94.62 707 MET A O 1
ATOM 5602 N N . GLY A 1 708 ? -3.652 14.828 -1.27 1 93.75 708 GLY A N 1
ATOM 5603 C CA . GLY A 1 708 ? -4.367 13.586 -1.004 1 93.75 708 GLY A CA 1
ATOM 5604 C C . GLY A 1 708 ? -5.773 13.812 -0.484 1 93.75 708 GLY A C 1
ATOM 5605 O O . GLY A 1 708 ? -6.707 13.117 -0.889 1 93.75 708 GLY A O 1
ATOM 5606 N N . GLN A 1 709 ? -5.977 14.75 0.297 1 95.38 709 GLN A N 1
ATOM 560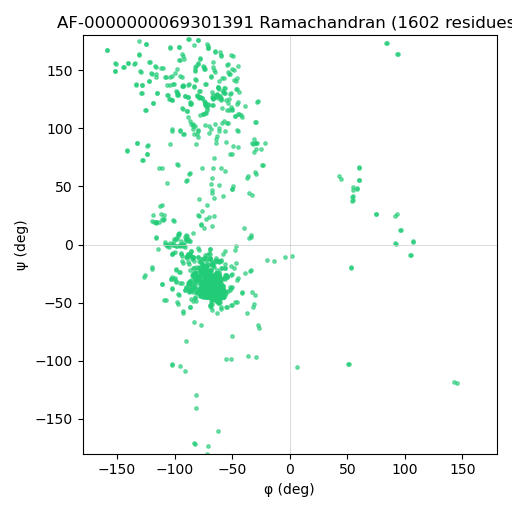7 C CA . GLN A 1 709 ? -7.289 15.078 0.84 1 95.38 709 GLN A CA 1
ATOM 5608 C C . GLN A 1 709 ? -8.188 15.703 -0.227 1 95.38 709 GLN A C 1
ATOM 5610 O O . GLN A 1 709 ? -9.398 15.461 -0.243 1 95.38 709 GLN A O 1
ATOM 5615 N N . LEU A 1 710 ? -7.625 16.5 -1.034 1 96 710 LEU A N 1
ATOM 5616 C CA . LEU A 1 710 ? -8.398 17.094 -2.117 1 96 710 LEU A CA 1
ATOM 5617 C C . LEU A 1 710 ? -8.969 16.016 -3.033 1 96 710 LEU A C 1
ATOM 5619 O O . LEU A 1 710 ? -10.125 16.094 -3.459 1 96 710 LEU A O 1
ATOM 5623 N N . PHE A 1 711 ? -8.172 14.992 -3.314 1 95.62 711 PHE A N 1
ATOM 5624 C CA . PHE A 1 711 ? -8.664 13.898 -4.145 1 95.62 711 PHE A CA 1
ATOM 5625 C C . PHE A 1 711 ? -9.766 13.133 -3.424 1 95.62 711 PHE A C 1
ATOM 5627 O O . PHE A 1 711 ? -10.727 12.68 -4.051 1 95.62 711 PHE A O 1
ATOM 5634 N N . SER A 1 712 ? -9.609 12.984 -2.127 1 93.75 712 SER A N 1
ATOM 5635 C CA . SER A 1 712 ? -10.672 12.344 -1.358 1 93.75 712 SER A CA 1
ATOM 5636 C C . SER A 1 712 ? -11.961 13.164 -1.404 1 93.75 712 SER A C 1
ATOM 5638 O O . SER A 1 712 ? -13.055 12.602 -1.471 1 93.75 712 SER A O 1
ATOM 5640 N N . VAL A 1 713 ? -11.836 14.445 -1.378 1 94.5 713 VAL A N 1
ATOM 5641 C CA . VAL A 1 713 ? -12.984 15.352 -1.429 1 94.5 713 VAL A CA 1
ATOM 5642 C C . VAL A 1 713 ? -13.656 15.258 -2.799 1 94.5 713 VAL A C 1
ATOM 5644 O O . VAL A 1 713 ? -14.883 15.195 -2.896 1 94.5 713 VAL A O 1
ATOM 5647 N N . LEU A 1 714 ? -12.906 15.258 -3.828 1 95.81 714 LEU A N 1
ATOM 5648 C CA . LEU A 1 714 ? -13.461 15.148 -5.176 1 95.81 714 LEU A CA 1
ATOM 5649 C C . LEU A 1 714 ? -14.125 13.797 -5.387 1 95.81 714 LEU A C 1
ATOM 5651 O O . LEU A 1 714 ? -15.148 13.703 -6.062 1 95.81 714 LEU A O 1
ATOM 5655 N N . LEU A 1 715 ? -13.484 12.789 -4.785 1 93.81 715 LEU A N 1
ATOM 5656 C CA . LEU A 1 715 ? -14.109 11.477 -4.855 1 93.81 715 LEU A CA 1
ATOM 5657 C C . LEU A 1 715 ? -15.438 11.461 -4.109 1 93.81 715 LEU A C 1
ATOM 5659 O O . LEU A 1 715 ? -16.422 10.906 -4.598 1 93.81 715 LEU A O 1
ATOM 5663 N N . LEU A 1 716 ? -15.422 12.094 -2.984 1 89.75 716 LEU A N 1
ATOM 5664 C CA . LEU A 1 716 ? -16.656 12.211 -2.209 1 89.75 716 LEU A CA 1
ATOM 5665 C C . LEU A 1 716 ? -17.719 12.977 -2.986 1 89.75 716 LEU A C 1
ATOM 5667 O O . LEU A 1 716 ? -18.891 12.617 -2.963 1 89.75 716 LEU A O 1
ATOM 5671 N N . TYR A 1 717 ? -17.438 14.016 -3.719 1 92.75 717 TYR A N 1
ATOM 5672 C CA . TYR A 1 717 ? -18.328 14.805 -4.562 1 92.75 717 TYR A CA 1
ATOM 5673 C C . TYR A 1 717 ? -18.969 13.938 -5.641 1 92.75 717 TYR A C 1
ATOM 5675 O O . TYR A 1 717 ? -20.188 13.992 -5.848 1 92.75 717 TYR A O 1
ATOM 5683 N N . VAL A 1 718 ? -18.156 13.117 -6.262 1 93.75 718 VAL A N 1
ATOM 5684 C CA . VAL A 1 718 ? -18.672 12.289 -7.344 1 93.75 718 VAL A CA 1
ATOM 5685 C C . VAL A 1 718 ? -19.625 11.242 -6.773 1 93.75 718 VAL A C 1
ATOM 5687 O O . VAL A 1 718 ? -20.719 11.039 -7.309 1 93.75 718 VAL A O 1
ATOM 5690 N N . LEU A 1 719 ? -19.219 10.609 -5.641 1 88.25 719 LEU A N 1
ATOM 5691 C CA . LEU A 1 719 ? -20.062 9.578 -5.035 1 88.25 719 LEU A CA 1
ATOM 5692 C C . LEU A 1 719 ? -21.391 10.164 -4.566 1 88.25 719 LEU A C 1
ATOM 5694 O O . LEU A 1 719 ? -22.438 9.539 -4.727 1 88.25 719 LEU A O 1
ATOM 5698 N N . LEU A 1 720 ? -21.359 11.344 -4.027 1 86.88 720 LEU A N 1
ATOM 5699 C CA . LEU A 1 720 ? -22.578 11.984 -3.535 1 86.88 720 LEU A CA 1
ATOM 5700 C C . LEU A 1 720 ? -23.484 12.406 -4.691 1 86.88 720 LEU A C 1
ATOM 5702 O O . LEU A 1 720 ? -24.703 12.281 -4.609 1 86.88 720 LEU A O 1
ATOM 5706 N N . MET A 1 721 ? -22.922 12.906 -5.742 1 90.38 721 MET A N 1
ATOM 5707 C CA . MET A 1 721 ? -23.734 13.305 -6.891 1 90.38 721 MET A CA 1
ATOM 5708 C C . MET A 1 721 ? -24.359 12.094 -7.562 1 90.38 721 MET A C 1
ATOM 5710 O O . MET A 1 721 ? -25.5 12.156 -8.031 1 90.38 721 MET A O 1
ATOM 5714 N N . VAL A 1 722 ? -23.609 11.016 -7.609 1 88.25 722 VAL A N 1
ATOM 5715 C CA . VAL A 1 722 ? -24.172 9.789 -8.141 1 88.25 722 VAL A CA 1
ATOM 5716 C C . VAL A 1 722 ? -25.344 9.336 -7.273 1 88.25 722 VAL A C 1
ATOM 5718 O O . VAL A 1 722 ? -26.391 8.922 -7.789 1 88.25 722 VAL A O 1
ATOM 5721 N N . GLY A 1 723 ? -25.172 9.438 -5.953 1 83.75 723 GLY A N 1
ATOM 5722 C CA . GLY A 1 723 ? -26.25 9.094 -5.035 1 83.75 723 GLY A CA 1
ATOM 5723 C C . GLY A 1 723 ? -27.469 9.969 -5.203 1 83.75 723 GLY A C 1
ATOM 5724 O O . GLY A 1 723 ? -28.609 9.484 -5.156 1 83.75 723 GLY A O 1
ATOM 5725 N N . VAL A 1 724 ? -27.359 11.273 -5.414 1 84.56 724 VAL A N 1
ATOM 5726 C CA . VAL A 1 724 ? -28.453 12.211 -5.582 1 84.56 724 VAL A CA 1
ATOM 5727 C C . VAL A 1 724 ? -29.203 11.906 -6.875 1 84.56 724 VAL A C 1
ATOM 5729 O O . VAL A 1 724 ? -30.438 11.898 -6.895 1 84.56 724 VAL A O 1
ATOM 5732 N N . LEU A 1 725 ? -28.453 11.641 -7.945 1 86.4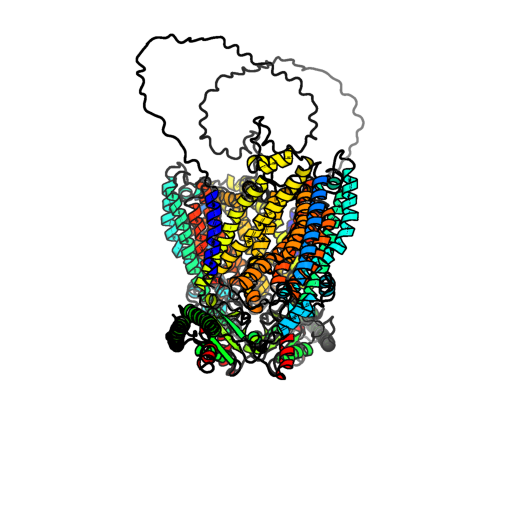4 725 LEU A N 1
ATOM 5733 C CA . LEU A 1 725 ? -29.078 11.328 -9.227 1 86.44 725 LEU A CA 1
ATOM 5734 C C . LEU A 1 725 ? -29.812 9.992 -9.156 1 86.44 725 LEU A C 1
ATOM 5736 O O . LEU A 1 725 ? -30.891 9.836 -9.742 1 86.44 725 LEU A O 1
ATOM 5740 N N . LEU A 1 726 ? -29.25 9.078 -8.398 1 82.44 726 LEU A N 1
ATOM 5741 C CA . LEU A 1 726 ? -29.906 7.785 -8.219 1 82.44 726 LEU A CA 1
ATOM 5742 C C . LEU A 1 726 ? -31.203 7.934 -7.426 1 82.44 726 LEU A C 1
ATOM 5744 O O . LEU A 1 726 ? -32.188 7.277 -7.73 1 82.44 726 LEU A O 1
ATOM 5748 N N . ALA A 1 727 ? -31.156 8.75 -6.418 1 77.06 727 ALA A N 1
ATOM 5749 C CA . ALA A 1 727 ? -32.344 8.977 -5.582 1 77.06 727 ALA A CA 1
ATOM 5750 C C . ALA A 1 727 ? -33.469 9.648 -6.371 1 77.06 727 ALA A C 1
ATOM 5752 O O . ALA A 1 727 ? -34.625 9.344 -6.18 1 77.06 727 ALA A O 1
ATOM 5753 N N . LYS A 1 728 ? -33.125 10.531 -7.254 1 80.38 728 LYS A N 1
ATOM 5754 C CA . LYS A 1 728 ? -34.125 11.266 -8.031 1 80.38 728 LYS A CA 1
ATOM 5755 C C . LYS A 1 728 ? -34.719 10.391 -9.133 1 80.38 728 LYS A C 1
ATOM 5757 O O . LYS A 1 728 ? -35.844 10.609 -9.562 1 80.38 728 LYS A O 1
ATOM 5762 N N . LEU A 1 729 ? -33.875 9.359 -9.562 1 81.31 729 LEU A N 1
ATOM 5763 C CA . LEU A 1 729 ? -34.375 8.469 -10.609 1 81.31 729 LEU A CA 1
ATOM 5764 C C . LEU A 1 729 ? -34.875 7.156 -10.016 1 81.31 729 LEU A C 1
ATOM 5766 O O . LEU A 1 729 ? -34.969 6.148 -10.719 1 81.31 729 LEU A O 1
ATOM 5770 N N . ASN A 1 730 ? -35.188 7.031 -8.852 1 71.75 730 ASN A N 1
ATOM 5771 C CA . ASN A 1 730 ? -35.781 5.895 -8.148 1 71.75 730 ASN A CA 1
ATOM 5772 C C . ASN A 1 730 ? -34.938 4.629 -8.336 1 71.75 730 ASN A C 1
ATOM 5774 O O . ASN A 1 730 ? -35.5 3.557 -8.609 1 71.75 730 ASN A O 1
ATOM 5778 N N . GLY A 1 731 ? -33.594 4.746 -8.273 1 69.5 731 GLY A N 1
ATOM 5779 C CA . GLY A 1 731 ? -32.719 3.586 -8.219 1 69.5 731 GLY A CA 1
ATOM 5780 C C . GLY A 1 731 ? -32.25 3.129 -9.594 1 69.5 731 GLY A C 1
ATOM 5781 O O . GLY A 1 731 ? -31.547 2.123 -9.711 1 69.5 731 GLY A O 1
ATOM 5782 N N . ASP A 1 732 ? -32.688 3.842 -10.672 1 72.44 732 ASP A N 1
ATOM 5783 C CA . ASP A 1 732 ? -32.281 3.438 -12.008 1 72.44 732 ASP A CA 1
ATOM 5784 C C . ASP A 1 732 ? -30.828 3.844 -12.273 1 72.44 732 ASP A C 1
ATOM 5786 O O . ASP A 1 732 ? -30.5 5.035 -12.336 1 72.44 732 ASP A O 1
ATOM 5790 N N . TRP A 1 733 ? -30.047 2.814 -12.367 1 76.19 733 TRP A N 1
ATOM 5791 C CA . TRP A 1 733 ? -28.609 3.061 -12.539 1 76.19 733 TRP A CA 1
ATOM 5792 C C . TRP A 1 733 ? -28.281 3.416 -13.984 1 76.19 733 TRP A C 1
ATOM 5794 O O . TRP A 1 733 ? -27.25 4.016 -14.258 1 76.19 733 TRP A O 1
ATOM 5804 N N . LEU A 1 734 ? -29.281 3.006 -14.867 1 78.94 734 LEU A N 1
ATOM 5805 C CA . LEU A 1 734 ? -28.984 3.172 -16.281 1 78.94 734 LEU A CA 1
ATOM 5806 C C . LEU A 1 734 ? -29.344 4.578 -16.766 1 78.94 734 LEU A C 1
ATOM 5808 O O . LEU A 1 734 ? -30.453 5.051 -16.516 1 78.94 734 LEU A O 1
ATOM 5812 N N . GLY A 1 735 ? -28.203 5.59 -16.984 1 85.81 735 GLY A N 1
ATOM 5813 C CA . GLY A 1 735 ? -28.406 6.941 -17.484 1 85.81 735 GLY A CA 1
ATOM 5814 C C . GLY A 1 735 ? -27.453 7.957 -16.875 1 85.81 735 GLY A C 1
ATOM 5815 O O . GLY A 1 735 ? -26.234 7.82 -16.969 1 85.81 735 GLY A O 1
ATOM 5816 N N . PRO A 1 736 ? -28.219 8.953 -16.172 1 86.81 736 PRO A N 1
ATOM 5817 C CA . PRO A 1 736 ? -27.406 10.047 -15.633 1 86.81 736 PRO A CA 1
ATOM 5818 C C . PRO A 1 736 ? -26.5 9.594 -14.484 1 86.81 736 PRO A C 1
ATOM 5820 O O . PRO A 1 736 ? -25.344 10.031 -14.398 1 86.81 736 PRO A O 1
ATOM 5823 N N . PRO A 1 737 ? -26.906 8.648 -13.594 1 87.25 737 PRO A N 1
ATOM 5824 C CA . PRO A 1 737 ? -26.016 8.242 -12.5 1 87.25 737 PRO A CA 1
ATOM 5825 C C . PRO A 1 737 ? -24.781 7.504 -13 1 87.25 737 PRO A C 1
ATOM 5827 O O . PRO A 1 737 ? -23.688 7.699 -12.461 1 87.25 737 PRO A O 1
ATOM 5830 N N . SER A 1 738 ? -24.922 6.676 -14.031 1 89 738 SER A N 1
ATOM 5831 C CA . SER A 1 738 ? -23.766 5.98 -14.586 1 89 738 SER A CA 1
ATOM 5832 C C . SER A 1 738 ? -22.844 6.945 -15.305 1 89 738 SER A C 1
ATOM 5834 O O . SER A 1 738 ? -21.609 6.777 -15.273 1 89 738 SER A O 1
ATOM 5836 N N . ALA A 1 739 ? -23.406 7.902 -15.945 1 90.38 739 ALA A N 1
ATOM 5837 C CA . ALA A 1 739 ? -22.578 8.922 -16.594 1 90.38 739 ALA A CA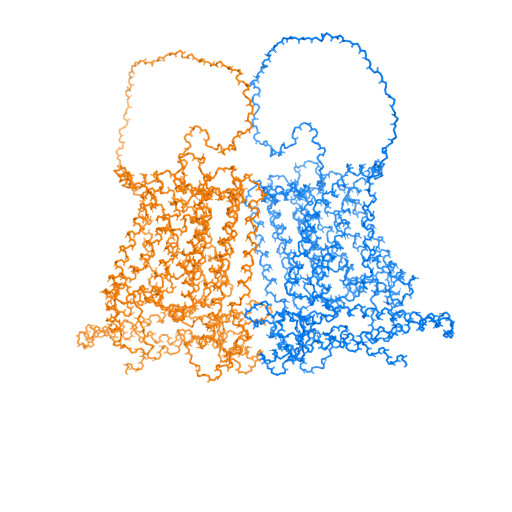 1
ATOM 5838 C C . ALA A 1 739 ? -21.812 9.742 -15.555 1 90.38 739 ALA A C 1
ATOM 5840 O O . ALA A 1 739 ? -20.641 10.055 -15.766 1 90.38 739 ALA A O 1
ATOM 5841 N N . ALA A 1 740 ? -22.453 10.031 -14.516 1 91.94 740 ALA A N 1
ATOM 5842 C CA . ALA A 1 740 ? -21.781 10.766 -13.445 1 91.94 740 ALA A CA 1
ATOM 5843 C C . ALA A 1 740 ? -20.703 9.906 -12.789 1 91.94 740 ALA A C 1
ATOM 5845 O O . ALA A 1 740 ? -19.625 10.391 -12.461 1 91.94 740 ALA A O 1
ATOM 5846 N N . ALA A 1 741 ? -20.938 8.656 -12.633 1 91.5 741 ALA A N 1
ATOM 5847 C CA . ALA A 1 741 ? -19.984 7.734 -12.016 1 91.5 741 ALA A CA 1
ATOM 5848 C C . ALA A 1 741 ? -18.734 7.57 -12.891 1 91.5 741 ALA A C 1
ATOM 5850 O O . ALA A 1 741 ? -17.641 7.363 -12.383 1 91.5 741 ALA A O 1
ATOM 5851 N N . SER A 1 742 ? -18.891 7.73 -14.203 1 91.12 742 SER A N 1
ATOM 5852 C CA . SER A 1 742 ? -17.781 7.574 -15.125 1 91.12 742 SER A CA 1
ATOM 5853 C C . SER A 1 742 ? -16.766 8.703 -14.969 1 91.12 742 SER A C 1
ATOM 5855 O O . SER A 1 742 ? -15.648 8.609 -15.469 1 91.12 742 SER A O 1
ATOM 5857 N N . ALA A 1 743 ? -17.141 9.727 -14.234 1 94.12 743 ALA A N 1
ATOM 5858 C CA . ALA A 1 743 ? -16.203 10.82 -13.977 1 94.12 743 ALA A CA 1
ATOM 5859 C C . ALA A 1 743 ? -15.086 10.383 -13.047 1 94.12 743 ALA A C 1
ATOM 5861 O O . ALA A 1 743 ? -14.086 11.094 -12.883 1 94.12 743 ALA A O 1
ATOM 5862 N N . ILE A 1 744 ? -15.18 9.211 -12.516 1 91.25 744 ILE A N 1
ATOM 5863 C CA . ILE A 1 744 ? -14.125 8.664 -11.664 1 91.25 744 ILE A CA 1
ATOM 5864 C C . ILE A 1 744 ? -12.898 8.352 -12.516 1 91.25 744 ILE A C 1
ATOM 5866 O O . ILE A 1 744 ? -11.766 8.406 -12.031 1 91.25 744 ILE A O 1
ATOM 5870 N N . LEU A 1 745 ? -13.062 8.156 -13.836 1 87.44 745 LEU A N 1
ATOM 5871 C CA . LEU A 1 745 ? -11.961 7.824 -14.727 1 87.44 745 LEU A CA 1
ATOM 5872 C C . LEU A 1 745 ? -11.016 9.008 -14.891 1 87.44 745 LEU A C 1
ATOM 5874 O O . LEU A 1 745 ? -9.812 8.883 -14.656 1 87.44 745 LEU A O 1
ATOM 5878 N N . PRO A 1 746 ? -11.555 10.141 -15.242 1 91.69 746 PRO A N 1
ATOM 5879 C CA . PRO A 1 746 ? -10.633 11.281 -15.297 1 91.69 746 PRO A CA 1
ATOM 5880 C C . PRO A 1 746 ? -10.031 11.625 -13.938 1 91.69 746 PRO A C 1
ATOM 5882 O O . PRO A 1 746 ? -8.891 12.102 -13.859 1 91.69 746 PRO A O 1
ATOM 5885 N N . LEU A 1 747 ? -10.805 11.414 -12.914 1 93.31 747 LEU A N 1
ATOM 5886 C CA . LEU A 1 747 ? -10.266 11.641 -11.578 1 93.31 747 LEU A CA 1
ATOM 5887 C C . LEU A 1 747 ? -9.102 10.703 -11.297 1 93.31 747 LEU A C 1
ATOM 5889 O O . LEU A 1 747 ? -8.086 11.117 -10.727 1 93.31 747 LEU A O 1
ATOM 5893 N N . TYR A 1 748 ? -9.242 9.492 -11.711 1 88.31 748 TYR A N 1
ATOM 5894 C CA . TYR A 1 748 ? -8.18 8.516 -11.539 1 88.31 748 TYR A CA 1
ATOM 5895 C C . TYR A 1 748 ? -6.957 8.883 -12.383 1 88.31 748 TYR A C 1
ATOM 5897 O O . TYR A 1 748 ? -5.82 8.742 -11.93 1 88.31 748 TYR A O 1
ATOM 5905 N N . TRP A 1 749 ? -7.188 9.383 -13.539 1 86.5 749 TRP A N 1
ATOM 5906 C CA . TRP A 1 749 ? -6.09 9.805 -14.398 1 86.5 749 TRP A CA 1
ATOM 5907 C C . TRP A 1 749 ? -5.336 10.984 -13.781 1 86.5 749 TRP A C 1
ATOM 5909 O O . TRP A 1 749 ? -4.105 11.047 -13.844 1 86.5 749 TRP A O 1
ATOM 5919 N N . THR A 1 750 ? -6.078 11.875 -13.188 1 92.19 750 THR A N 1
ATOM 5920 C CA . THR A 1 750 ? -5.438 13.008 -12.523 1 92.19 750 THR A CA 1
ATOM 5921 C C . THR A 1 750 ? -4.648 12.539 -11.297 1 92.19 750 THR A C 1
ATOM 5923 O O . THR A 1 750 ? -3.545 13.031 -11.047 1 92.19 750 THR A O 1
ATOM 5926 N N . TRP A 1 751 ? -5.246 11.648 -10.617 1 91.06 751 TRP A N 1
ATOM 5927 C CA . TRP A 1 751 ? -4.574 11.086 -9.453 1 91.06 751 TRP A CA 1
ATOM 5928 C C . TRP A 1 751 ? -3.285 10.375 -9.859 1 91.06 751 TRP A C 1
ATOM 5930 O O . TRP A 1 751 ? -2.252 10.531 -9.203 1 91.06 751 TRP A O 1
ATOM 5940 N N . PHE A 1 752 ? -3.268 9.688 -10.984 1 85.31 752 PHE A N 1
ATOM 5941 C CA . PHE A 1 752 ? -2.104 8.961 -11.484 1 85.31 752 PHE A CA 1
ATOM 5942 C C . PHE A 1 752 ? -1.014 9.93 -11.922 1 85.31 752 PHE A C 1
ATOM 5944 O O . PHE A 1 752 ? 0.167 9.711 -11.641 1 85.31 752 PHE A O 1
ATOM 5951 N N . ARG A 1 753 ? -1.379 10.953 -12.547 1 86.81 753 ARG A N 1
ATOM 5952 C CA . ARG A 1 753 ? -0.41 11.938 -13.023 1 86.81 753 ARG A CA 1
ATOM 5953 C C . ARG A 1 753 ? 0.267 12.648 -11.852 1 86.81 753 ARG A C 1
ATOM 5955 O O . ARG A 1 753 ? 1.481 12.852 -11.867 1 86.81 753 ARG A O 1
ATOM 5962 N N . VAL A 1 754 ? -0.521 12.961 -10.859 1 91 754 VAL A N 1
ATOM 5963 C CA . VAL A 1 754 ? 0.015 13.68 -9.711 1 91 754 VAL A CA 1
ATOM 5964 C C . VAL A 1 754 ? 0.95 12.758 -8.922 1 91 754 VAL A C 1
ATOM 5966 O O . VAL A 1 754 ? 2.012 13.188 -8.469 1 91 754 VAL A O 1
ATOM 5969 N N . ASN A 1 755 ? 0.624 11.5 -8.867 1 86.94 755 ASN A N 1
ATOM 5970 C CA . ASN A 1 755 ? 1.426 10.578 -8.07 1 86.94 755 ASN A CA 1
ATOM 5971 C C . ASN A 1 755 ? 2.613 10.039 -8.867 1 86.94 755 ASN A C 1
ATOM 5973 O O . ASN A 1 755 ? 3.494 9.383 -8.312 1 86.94 755 ASN A O 1
ATOM 5977 N N . SER A 1 756 ? 2.754 10.336 -10.148 1 86 756 SER A N 1
ATOM 5978 C CA . SER A 1 756 ? 3.871 9.891 -10.977 1 86 756 SER A CA 1
ATOM 5979 C C . SER A 1 756 ? 5.039 10.875 -10.898 1 86 756 SER A C 1
ATOM 5981 O O . SER A 1 756 ? 6.145 10.562 -11.344 1 86 756 SER A O 1
ATOM 5983 N N . LEU A 1 757 ? 4.836 11.93 -10.305 1 87.56 757 LEU A N 1
ATOM 5984 C CA . LEU A 1 757 ? 5.91 12.906 -10.164 1 87.56 757 LEU A CA 1
ATOM 5985 C C . LEU A 1 757 ? 6.656 12.703 -8.852 1 87.56 757 LEU A C 1
ATOM 5987 O O . LEU A 1 757 ? 6.043 12.422 -7.816 1 87.56 757 LEU A O 1
ATOM 5991 N N . ALA A 1 758 ? 7.965 12.789 -8.938 1 80.94 758 ALA A N 1
ATOM 5992 C CA . ALA A 1 758 ? 8.836 12.523 -7.797 1 80.94 758 ALA A CA 1
ATOM 5993 C C . ALA A 1 758 ? 8.664 13.578 -6.711 1 80.94 758 ALA A C 1
ATOM 5995 O O . ALA A 1 758 ? 8.578 14.773 -7.008 1 80.94 758 ALA A O 1
ATOM 5996 N N . TYR A 1 759 ? 8.398 13.219 -5.41 1 82.12 759 TYR A N 1
ATOM 5997 C CA . TYR A 1 759 ? 8.266 14.164 -4.305 1 82.12 759 TYR A CA 1
ATOM 5998 C C . TYR A 1 759 ? 9.211 13.805 -3.164 1 82.12 759 TYR A C 1
ATOM 6000 O O . TYR A 1 759 ? 9.688 14.688 -2.443 1 82.12 759 TYR A O 1
ATOM 6008 N N . GLU A 1 760 ? 9.594 12.586 -3.004 1 77.56 760 GLU A N 1
ATOM 6009 C CA . GLU A 1 760 ? 10.305 12.172 -1.798 1 77.56 760 GLU A CA 1
ATOM 6010 C C . GLU A 1 760 ? 11.773 12.586 -1.853 1 77.56 760 GLU A C 1
ATOM 6012 O O . GLU A 1 760 ? 12.305 13.117 -0.876 1 77.56 760 GLU A O 1
ATOM 6017 N N . SER A 1 761 ? 12.414 12.375 -3.025 1 82.94 761 SER A N 1
ATOM 6018 C CA . SER A 1 761 ? 13.828 12.719 -3.145 1 82.94 761 SER A CA 1
ATOM 6019 C C . SER A 1 761 ? 14.141 13.328 -4.504 1 82.94 761 SER A C 1
ATOM 6021 O O . SER A 1 761 ? 13.32 13.258 -5.426 1 82.94 761 SER A O 1
ATOM 6023 N N . LEU A 1 762 ? 15.211 14.094 -4.512 1 88.62 762 LEU A N 1
ATOM 6024 C CA . LEU A 1 762 ? 15.695 14.633 -5.777 1 88.62 762 LEU A CA 1
ATOM 6025 C C . LEU A 1 762 ? 16.125 13.516 -6.723 1 88.62 762 LEU A C 1
ATOM 6027 O O . LEU A 1 762 ? 16.766 12.547 -6.301 1 88.62 762 LEU A O 1
ATOM 6031 N N . PRO A 1 763 ? 15.625 13.555 -7.895 1 89.75 763 PRO A N 1
ATOM 6032 C CA . PRO A 1 763 ? 16.078 12.555 -8.859 1 89.75 763 PRO A CA 1
ATOM 6033 C C . PRO A 1 763 ? 17.609 12.492 -8.969 1 89.75 763 PRO A C 1
ATOM 6035 O O . PRO A 1 763 ? 18.281 13.508 -8.789 1 89.75 763 PRO A O 1
ATOM 6038 N N . LEU A 1 764 ? 18.125 11.359 -9.203 1 90 764 LEU A N 1
ATOM 6039 C CA . LEU A 1 764 ? 19.562 11.133 -9.211 1 90 764 LEU A CA 1
ATOM 6040 C C . LEU A 1 764 ? 20.25 12.039 -10.234 1 90 764 LEU A C 1
ATOM 6042 O O . LEU A 1 764 ? 21.359 12.531 -9.992 1 90 764 LEU A O 1
ATOM 6046 N N . GLU A 1 765 ? 19.609 12.297 -11.367 1 89.5 765 GLU A N 1
ATOM 6047 C CA . GLU A 1 765 ? 20.172 13.172 -12.398 1 89.5 765 GLU A CA 1
ATOM 6048 C C . GLU A 1 765 ? 20.422 14.578 -11.852 1 89.5 765 GLU A C 1
ATOM 6050 O O . GLU A 1 765 ? 21.453 15.188 -12.117 1 89.5 765 GLU A O 1
ATOM 6055 N N . GLU A 1 766 ? 19.5 15.008 -11.109 1 88.62 766 GLU A N 1
ATOM 6056 C CA . GLU A 1 766 ? 19.594 16.359 -10.555 1 88.62 766 GLU A CA 1
ATOM 6057 C C . GLU A 1 766 ? 20.609 16.422 -9.422 1 88.62 766 GLU A C 1
ATOM 6059 O O . GLU A 1 766 ? 21.266 17.438 -9.219 1 88.62 766 GLU A O 1
ATOM 6064 N N . VAL A 1 767 ? 20.734 15.359 -8.688 1 88.56 767 VAL A N 1
ATOM 6065 C CA . VAL A 1 767 ? 21.703 15.312 -7.598 1 88.56 767 VAL A CA 1
ATOM 6066 C C . VAL A 1 767 ? 23.109 15.383 -8.164 1 88.56 767 VAL A C 1
ATOM 6068 O O . VAL A 1 767 ? 23.969 16.094 -7.629 1 88.56 767 VAL A O 1
ATOM 6071 N N . VAL A 1 768 ? 23.344 14.641 -9.242 1 87.75 768 VAL A N 1
ATOM 6072 C CA . VAL A 1 768 ? 24.672 14.602 -9.852 1 87.75 768 VAL A CA 1
ATOM 6073 C C . VAL A 1 768 ? 25.016 15.969 -10.445 1 87.75 768 VAL A C 1
ATOM 6075 O O . VAL A 1 768 ? 26.125 16.469 -10.273 1 87.75 768 VAL A O 1
ATOM 6078 N N . LYS A 1 769 ? 24.047 16.609 -11.055 1 84.62 769 LYS A N 1
ATOM 6079 C CA . LYS A 1 769 ? 24.266 17.938 -11.617 1 84.62 769 LYS A CA 1
ATOM 6080 C C . LYS A 1 769 ? 24.547 18.953 -10.516 1 84.62 769 LYS A C 1
ATOM 6082 O O . LYS A 1 769 ? 25.438 19.797 -10.656 1 84.62 769 LYS A O 1
ATOM 6087 N N . ALA A 1 770 ? 23.781 18.828 -9.445 1 82.81 770 ALA A N 1
ATOM 6088 C CA . ALA A 1 770 ? 23.953 19.75 -8.328 1 82.81 770 ALA A CA 1
ATOM 6089 C C . ALA A 1 770 ? 25.297 19.531 -7.641 1 82.81 770 ALA A C 1
ATOM 6091 O O . ALA A 1 770 ? 25.938 20.5 -7.211 1 82.81 770 ALA A O 1
ATOM 6092 N N . SER A 1 771 ? 25.688 18.281 -7.492 1 80.44 771 SER A N 1
ATOM 6093 C CA . SER A 1 771 ? 26.953 17.969 -6.852 1 80.44 771 SER A CA 1
ATOM 6094 C C . SER A 1 771 ? 28.125 18.484 -7.68 1 80.44 771 SER A C 1
ATOM 6096 O O . SER A 1 771 ? 29.141 18.938 -7.129 1 80.44 771 SER A O 1
ATOM 6098 N N . GLN A 1 772 ? 28.031 18.406 -8.953 1 78.44 772 GLN A N 1
ATOM 6099 C CA . GLN A 1 772 ? 29.078 18.906 -9.828 1 78.44 772 GLN A CA 1
ATOM 6100 C C . GLN A 1 772 ? 29.156 20.438 -9.789 1 78.44 772 GLN A C 1
ATOM 6102 O O . GLN A 1 772 ? 30.25 21 -9.844 1 78.44 772 GLN A O 1
ATOM 6107 N N . ALA A 1 773 ? 28.047 21.031 -9.516 1 75.25 773 ALA A N 1
ATOM 6108 C CA . ALA A 1 773 ? 28 22.484 -9.453 1 75.25 773 ALA A CA 1
ATOM 6109 C C . ALA A 1 773 ? 28.547 23 -8.133 1 75.25 773 ALA A C 1
ATOM 6111 O O . ALA A 1 773 ? 29.172 24.062 -8.078 1 75.25 773 ALA A O 1
ATOM 6112 N N . LYS A 1 774 ? 28.312 22.359 -6.961 1 71.81 774 LYS A N 1
ATOM 6113 C CA . LYS A 1 774 ? 28.719 22.797 -5.625 1 71.81 774 LYS A CA 1
ATOM 6114 C C . LYS A 1 774 ? 30.188 22.516 -5.375 1 71.81 774 LYS A C 1
ATOM 6116 O O . LYS A 1 774 ? 30.781 23.094 -4.457 1 71.81 774 LYS A O 1
ATOM 6121 N N . LYS A 1 775 ? 30.828 21.422 -5.828 1 64.31 775 LYS A N 1
ATOM 6122 C CA . LYS A 1 775 ? 32.25 21.141 -5.602 1 64.31 775 LYS A CA 1
ATOM 6123 C C . LYS A 1 775 ? 33.062 22.438 -5.609 1 64.31 775 LYS A C 1
ATOM 6125 O O . LYS A 1 775 ? 34.062 22.531 -4.914 1 64.31 775 LYS A O 1
ATOM 6130 N N . GLU A 1 776 ? 32.531 23.469 -6.234 1 56.12 776 GLU A N 1
ATOM 6131 C CA . GLU A 1 776 ? 33.406 24.641 -6.367 1 56.12 776 GLU A CA 1
ATOM 6132 C C . GLU A 1 776 ? 33.156 25.641 -5.23 1 56.12 776 GLU A C 1
ATOM 6134 O O . GLU A 1 776 ? 33.969 26.531 -4.996 1 56.12 776 GLU A O 1
ATOM 6139 N N . GLY A 1 777 ? 32.062 25.406 -4.348 1 55.72 777 GLY A N 1
ATOM 6140 C CA . GLY A 1 777 ? 31.812 26.547 -3.475 1 55.72 777 GLY A CA 1
ATOM 6141 C C . GLY A 1 777 ? 32.031 26.219 -2.008 1 55.72 777 GLY A C 1
ATOM 6142 O O . GLY A 1 777 ? 32.094 25.062 -1.618 1 55.72 777 GLY A O 1
ATOM 6143 N N . VAL A 1 778 ? 32.5 27.172 -1.16 1 55.56 778 VAL A N 1
ATOM 6144 C CA . VAL A 1 778 ? 32.719 27.156 0.282 1 55.56 778 VAL A CA 1
ATOM 6145 C C . VAL A 1 778 ? 31.406 26.844 1.005 1 55.56 778 VAL A C 1
ATOM 6147 O O . VAL A 1 778 ? 30.406 27.516 0.784 1 55.56 778 VAL A O 1
ATOM 6150 N N . HIS A 1 779 ? 31.219 25.609 1.534 1 61.78 779 HIS A N 1
ATOM 6151 C CA . HIS A 1 779 ? 29.953 25.203 2.141 1 61.78 779 HIS A CA 1
ATOM 6152 C C . HIS A 1 779 ? 29.859 25.641 3.594 1 61.78 779 HIS A C 1
ATOM 6154 O O . HIS A 1 779 ? 30.781 25.391 4.383 1 61.78 779 HIS A O 1
ATOM 6160 N N . GLN A 1 780 ? 29.156 26.75 3.908 1 65 780 GLN A N 1
ATOM 6161 C CA . GLN A 1 780 ? 28.906 27.141 5.289 1 65 780 GLN A CA 1
ATOM 6162 C C . GLN A 1 780 ? 27.906 26.203 5.961 1 65 780 GLN A C 1
ATOM 6164 O O . GLN A 1 780 ? 26.859 25.906 5.395 1 65 780 GLN A O 1
ATOM 6169 N N . ASN A 1 781 ? 28.375 25.562 7.051 1 68.62 781 ASN A N 1
ATOM 6170 C CA . ASN A 1 781 ? 27.516 24.688 7.832 1 68.62 781 ASN A CA 1
ATOM 6171 C C . ASN A 1 781 ? 26.5 25.484 8.656 1 68.62 781 ASN A C 1
ATOM 6173 O O . ASN A 1 781 ? 26.891 26.391 9.391 1 68.62 781 ASN A O 1
ATOM 6177 N N . GLU A 1 782 ? 25.297 25.297 8.273 1 72.5 782 GLU A N 1
ATOM 6178 C CA . GLU A 1 782 ? 24.234 25.922 9.07 1 72.5 782 GLU A CA 1
ATOM 6179 C C . GLU A 1 782 ? 23.672 24.922 10.086 1 72.5 782 GLU A C 1
ATOM 6181 O O . GLU A 1 782 ? 22.891 24.047 9.727 1 72.5 782 GLU A O 1
ATOM 6186 N N . GLY A 1 783 ? 24.078 24.938 11.297 1 75.88 783 GLY A N 1
ATOM 6187 C CA . GLY A 1 783 ? 23.547 24.109 12.375 1 75.88 783 GLY A CA 1
ATOM 6188 C C . GLY A 1 783 ? 24.328 22.828 12.562 1 75.88 783 GLY A C 1
ATOM 6189 O O . GLY A 1 783 ? 25.25 22.531 11.805 1 75.88 783 GLY A O 1
ATOM 6190 N N . LYS A 1 784 ? 24.141 22.141 13.727 1 84.38 784 LYS A N 1
ATOM 6191 C CA . LYS A 1 784 ? 24.828 20.891 14.07 1 84.38 784 LYS A CA 1
ATOM 6192 C C . LYS A 1 784 ? 23.844 19.859 14.609 1 84.38 784 LYS A C 1
ATOM 6194 O O . LYS A 1 784 ? 22.859 20.203 15.273 1 84.38 784 LYS A O 1
ATOM 6199 N N . TYR A 1 785 ? 24.047 18.641 14.156 1 91.19 785 TYR A N 1
ATOM 6200 C CA . TYR A 1 785 ? 23.234 17.562 14.672 1 91.19 785 TYR A CA 1
ATOM 6201 C C . TYR A 1 785 ? 23.844 16.969 15.938 1 91.19 785 TYR A C 1
ATOM 6203 O O . TYR A 1 785 ? 24.297 15.82 15.938 1 91.19 785 TYR A O 1
ATOM 6211 N N . VAL A 1 786 ? 23.938 17.844 16.875 1 89.62 786 VAL A N 1
ATOM 6212 C CA . VAL A 1 786 ? 24.391 17.469 18.203 1 89.62 786 VAL A CA 1
ATOM 6213 C C . VAL A 1 786 ? 23.391 17.969 19.25 1 89.62 786 VAL A C 1
ATOM 6215 O O . VAL A 1 786 ? 22.828 19.047 19.109 1 89.62 786 VAL A O 1
ATOM 6218 N N . GLN A 1 787 ? 23.125 17.109 20.203 1 89.94 787 GLN A N 1
ATOM 6219 C CA . GLN A 1 787 ? 22.219 17.516 21.266 1 89.94 787 GLN A CA 1
ATOM 6220 C C . GLN A 1 787 ? 22.719 18.797 21.953 1 89.94 787 GLN A C 1
ATOM 6222 O O . GLN A 1 787 ? 23.891 18.891 22.312 1 89.94 787 GLN A O 1
ATOM 6227 N N . PRO A 1 788 ? 21.812 19.719 22.062 1 82.94 788 PRO A N 1
ATOM 6228 C CA . PRO A 1 788 ? 22.234 21 22.641 1 82.94 788 PRO A CA 1
ATOM 6229 C C . PRO A 1 788 ? 22.844 20.828 24.047 1 82.94 788 PRO A C 1
ATOM 6231 O O . PRO A 1 788 ? 23.734 21.594 24.422 1 82.94 788 PRO A O 1
ATOM 6234 N N . GLU A 1 789 ? 22.422 19.828 24.766 1 83.69 789 GLU A N 1
ATOM 6235 C CA . GLU A 1 789 ? 22.922 19.625 26.125 1 83.69 789 GLU A CA 1
ATOM 6236 C C . GLU A 1 789 ? 24.312 19 26.125 1 83.69 789 GLU A C 1
ATOM 6238 O O . GLU A 1 789 ? 25.062 19.109 27.094 1 83.69 789 GLU A O 1
ATOM 6243 N N . CYS A 1 790 ? 24.547 18.406 24.984 1 81.25 790 CYS A N 1
ATOM 6244 C CA . CYS A 1 790 ? 25.844 17.719 24.906 1 81.25 790 CYS A CA 1
ATOM 6245 C C . CYS A 1 790 ? 26.828 18.531 24.078 1 81.25 790 CYS A C 1
ATOM 6247 O O . CYS A 1 790 ? 27.969 18.094 23.859 1 81.25 790 CYS A O 1
ATOM 6249 N N . ASP A 1 791 ? 26.422 19.672 23.609 1 77.88 791 ASP A N 1
ATOM 6250 C CA . ASP A 1 791 ? 27.312 20.531 22.828 1 77.88 791 ASP A CA 1
ATOM 6251 C C . ASP A 1 791 ? 28.359 21.188 23.719 1 77.88 791 ASP A C 1
ATOM 6253 O O . ASP A 1 791 ? 28.031 21.891 24.672 1 77.88 791 ASP A O 1
ATOM 6257 N N . PRO A 1 792 ? 29.547 20.875 23.406 1 66.56 792 PRO A N 1
ATOM 6258 C CA . PRO A 1 792 ? 30.609 21.438 24.25 1 66.56 792 PRO A CA 1
ATOM 6259 C C . PRO A 1 792 ? 30.688 22.969 24.141 1 66.56 792 PRO A C 1
ATOM 6261 O O . PRO A 1 792 ? 31.188 23.625 25.062 1 66.56 792 PRO A O 1
ATOM 6264 N N . ASP A 1 793 ? 30.266 23.609 23 1 60.56 793 ASP A N 1
ATOM 6265 C CA . ASP A 1 793 ? 30.406 25.047 22.781 1 60.56 793 ASP A CA 1
ATOM 6266 C C . ASP A 1 793 ? 29.438 25.844 23.641 1 60.56 793 ASP A C 1
ATOM 6268 O O . ASP A 1 793 ? 29.703 27 23.984 1 60.56 793 ASP A O 1
ATOM 6272 N N . VAL A 1 794 ? 28.266 25.438 23.844 1 56.84 794 VAL A N 1
ATOM 6273 C CA . VAL A 1 794 ? 27.266 26.188 24.594 1 56.84 794 VAL A CA 1
ATOM 6274 C C . VAL A 1 794 ? 27.734 26.391 26.031 1 56.84 794 VAL A C 1
ATOM 6276 O O . VAL A 1 794 ? 27.453 27.422 26.641 1 56.84 794 VAL A O 1
ATOM 6279 N N . THR A 1 795 ? 28.516 25.484 26.641 1 52.72 795 THR A N 1
ATOM 6280 C CA . THR A 1 795 ? 28.906 25.641 28.031 1 52.72 795 THR A CA 1
ATOM 6281 C C . THR A 1 795 ? 30.047 26.641 28.172 1 52.72 795 THR A C 1
ATOM 6283 O O . THR A 1 795 ? 30.156 27.344 29.188 1 52.72 795 THR A O 1
ATOM 6286 N N . VAL A 1 796 ? 30.953 26.812 27.125 1 46.56 796 VAL A N 1
ATOM 6287 C CA . VAL A 1 796 ? 32.188 27.562 27.391 1 46.56 796 VAL A CA 1
ATOM 6288 C C . VAL A 1 796 ? 31.922 29.047 27.219 1 46.56 796 VAL A C 1
ATOM 6290 O O . VAL A 1 796 ? 32.562 29.875 27.875 1 46.56 796 VAL A O 1
ATOM 6293 N N . GLU A 1 797 ? 31.219 29.5 26.312 1 42.91 797 GLU A N 1
ATOM 6294 C CA . GLU A 1 797 ? 31.219 30.953 26.125 1 42.91 797 GLU A CA 1
ATOM 6295 C C . GLU A 1 797 ? 30.844 31.672 27.406 1 42.91 797 GLU A C 1
ATOM 6297 O O . GLU A 1 797 ? 31.328 32.781 27.672 1 42.91 797 GLU A O 1
ATOM 6302 N N . ASP A 1 798 ? 29.781 31.359 28 1 40.97 798 ASP A N 1
ATOM 6303 C CA . ASP A 1 798 ? 29.391 32.312 29.047 1 40.97 798 ASP A CA 1
ATOM 6304 C C . ASP A 1 798 ? 30.469 32.375 30.141 1 40.97 798 ASP A C 1
ATOM 6306 O O . ASP A 1 798 ? 30.391 33.25 31.016 1 40.97 798 ASP A O 1
ATOM 6310 N N . TRP A 1 799 ? 31.203 31.406 30.375 1 35.91 799 TRP A N 1
ATOM 6311 C CA . TRP A 1 799 ? 31.938 31.562 31.625 1 35.91 799 TRP A CA 1
ATOM 6312 C C . TRP A 1 799 ? 32.969 32.656 31.516 1 35.91 799 TRP A C 1
ATOM 6314 O O . TRP A 1 799 ? 33.156 33.469 32.438 1 35.91 799 TRP A O 1
ATOM 6324 N N . ARG A 1 800 ? 33.938 32.625 30.453 1 34.62 800 ARG A N 1
ATOM 6325 C CA . ARG A 1 800 ? 35.156 33.438 30.625 1 34.62 800 ARG A CA 1
ATOM 6326 C C . ARG A 1 800 ? 34.875 34.906 30.344 1 34.62 800 ARG A C 1
ATOM 6328 O O . ARG A 1 800 ? 35.469 35.781 30.969 1 34.62 800 ARG A O 1
ATOM 6335 N N . GLU A 1 801 ? 34.094 35.188 29.297 1 34.38 801 GLU A N 1
ATOM 6336 C CA . GLU A 1 801 ? 34.219 36.594 29 1 34.38 801 GLU A CA 1
ATOM 6337 C C . GLU A 1 801 ? 33.5 37.469 30.031 1 34.38 801 GLU A C 1
ATOM 6339 O O . GLU A 1 801 ? 33.781 38.656 30.156 1 34.38 801 GLU A O 1
ATOM 6344 N N . GLY A 1 802 ? 32.375 37.031 30.594 1 30.84 802 GLY A N 1
ATOM 6345 C CA . GLY A 1 802 ? 31.859 38 31.562 1 30.84 802 GLY A CA 1
ATOM 6346 C C . GLY A 1 802 ? 32.688 38.062 32.812 1 30.84 802 GLY A C 1
ATOM 6347 O O . GLY A 1 802 ? 32.344 38.781 33.75 1 30.84 802 GLY A O 1
ATOM 6348 N N . SER A 1 803 ? 33.625 37.094 33.062 1 24.62 803 SER A N 1
ATOM 6349 C CA . SER A 1 803 ? 34.5 37.562 34.156 1 24.62 803 SER A CA 1
ATOM 6350 C C . SER A 1 803 ? 35.469 38.594 33.656 1 24.62 803 SER A C 1
ATOM 6352 O O . SER A 1 803 ? 36.031 38.469 32.531 1 24.62 803 SER A O 1
ATOM 6354 N N . MET B 1 1 ? 6.293 -22.984 -32.938 1 20.05 1 MET B N 1
ATOM 6355 C CA . MET B 1 1 ? 5.605 -22.719 -31.688 1 20.05 1 MET B CA 1
ATOM 6356 C C . MET B 1 1 ? 4.195 -22.203 -31.938 1 20.05 1 MET B C 1
ATOM 6358 O O . MET B 1 1 ? 3.389 -22.109 -31.016 1 20.05 1 MET B O 1
ATOM 6362 N N . GLN B 1 2 ? 3.998 -21.688 -33.219 1 20.45 2 GLN B N 1
ATOM 6363 C CA . GLN B 1 2 ? 2.746 -21.219 -33.781 1 20.45 2 GLN B CA 1
ATOM 6364 C C . GLN B 1 2 ? 1.749 -22.359 -33.969 1 20.45 2 GLN B C 1
ATOM 6366 O O . GLN B 1 2 ? 0.54 -22.156 -33.812 1 20.45 2 GLN B O 1
ATOM 6371 N N . ALA B 1 3 ? 2.281 -23.531 -34.438 1 22.73 3 ALA B N 1
ATOM 6372 C CA . ALA B 1 3 ? 1.412 -24.594 -34.969 1 22.73 3 ALA B CA 1
ATOM 6373 C C . ALA B 1 3 ? 0.548 -25.188 -33.875 1 22.73 3 ALA B C 1
ATOM 6375 O O . ALA B 1 3 ? -0.565 -25.656 -34.125 1 22.73 3 ALA B O 1
ATOM 6376 N N . ALA B 1 4 ? 1.195 -25.375 -32.719 1 23.12 4 ALA B N 1
ATOM 6377 C CA . ALA B 1 4 ? 0.468 -26.203 -31.766 1 23.12 4 ALA B CA 1
ATOM 6378 C C . ALA B 1 4 ? -0.763 -25.484 -31.219 1 23.12 4 ALA B C 1
ATOM 6380 O O . ALA B 1 4 ? -1.536 -26.047 -30.453 1 23.12 4 ALA B O 1
ATOM 6381 N N . PHE B 1 5 ? -0.784 -24.156 -31.516 1 24.39 5 PHE B N 1
ATOM 6382 C CA . PHE B 1 5 ? -1.938 -23.422 -31.016 1 24.39 5 PHE B CA 1
ATOM 6383 C C . PHE B 1 5 ? -3.197 -23.797 -31.781 1 24.39 5 PHE B C 1
ATOM 6385 O O . PHE B 1 5 ? -4.312 -23.516 -31.344 1 24.39 5 PHE B O 1
ATOM 6392 N N . SER B 1 6 ? -3.102 -24.234 -33.125 1 23.78 6 SER B N 1
ATOM 6393 C CA . SER B 1 6 ? -4.301 -24.359 -33.938 1 23.78 6 SER B CA 1
ATOM 6394 C C . SER B 1 6 ? -5.176 -25.516 -33.469 1 23.78 6 SER B C 1
ATOM 6396 O O . SER B 1 6 ? -6.402 -25.453 -33.562 1 23.78 6 SER B O 1
ATOM 6398 N N . SER B 1 7 ? -4.516 -26.672 -33.156 1 24.17 7 SER B N 1
ATOM 6399 C CA . SER B 1 7 ? -5.328 -27.891 -33.125 1 24.17 7 SER B CA 1
ATOM 6400 C C . SER B 1 7 ? -6.242 -27.906 -31.891 1 24.17 7 SER B C 1
ATOM 6402 O O . SER B 1 7 ? -7.367 -28.406 -31.969 1 24.17 7 SER B O 1
ATOM 6404 N N . THR B 1 8 ? -5.688 -27.5 -30.781 1 23.55 8 THR B N 1
ATOM 6405 C CA . THR B 1 8 ? -6.465 -27.859 -29.609 1 23.55 8 THR B CA 1
ATOM 6406 C C . THR B 1 8 ? -7.684 -26.953 -29.453 1 23.55 8 THR B C 1
ATOM 6408 O O . THR B 1 8 ? -8.539 -27.188 -28.609 1 23.55 8 THR B O 1
ATOM 6411 N N . PHE B 1 9 ? -7.715 -25.859 -30.219 1 25.8 9 PHE B N 1
ATOM 6412 C CA . PHE B 1 9 ? -8.945 -25.062 -30.203 1 25.8 9 PHE B CA 1
ATOM 6413 C C . PHE B 1 9 ? -10.094 -25.844 -30.844 1 25.8 9 PHE B C 1
ATOM 6415 O O . PHE B 1 9 ? -11.258 -25.562 -30.578 1 25.8 9 PHE B O 1
ATOM 6422 N N . VAL B 1 10 ? -9.828 -26.781 -31.844 1 25.12 10 VAL B N 1
ATOM 6423 C CA . VAL B 1 10 ? -10.883 -27.422 -32.594 1 25.12 10 VAL B CA 1
ATOM 6424 C C . VAL B 1 10 ? -11.695 -28.344 -31.688 1 25.12 10 VAL B C 1
ATOM 6426 O O . VAL B 1 10 ? -12.93 -28.406 -31.797 1 25.12 10 VAL B O 1
ATOM 6429 N N . GLY B 1 11 ? -11.023 -29.016 -30.734 1 23.47 11 GLY B N 1
ATOM 6430 C CA . GLY B 1 11 ? -11.828 -30.016 -30.047 1 23.47 11 GLY B CA 1
ATOM 6431 C C . GLY B 1 11 ? -12.961 -29.422 -29.234 1 23.47 11 GLY B C 1
ATOM 6432 O O . GLY B 1 11 ? -14.078 -29.922 -29.25 1 23.47 11 GLY B O 1
ATOM 6433 N N . PHE B 1 12 ? -12.531 -28.391 -28.5 1 25.22 12 PHE B N 1
ATOM 6434 C CA . PHE B 1 12 ? -13.57 -28.016 -27.547 1 25.22 12 PHE B CA 1
ATOM 6435 C C . PHE B 1 12 ? -14.727 -27.312 -28.25 1 25.22 12 PHE B C 1
ATOM 6437 O O . PHE B 1 12 ? -15.859 -27.328 -27.766 1 25.22 12 PHE B O 1
ATOM 6444 N N . VAL B 1 13 ? -14.5 -26.688 -29.5 1 25.78 13 VAL B N 1
ATOM 6445 C CA . VAL B 1 13 ? -15.68 -26.203 -30.203 1 25.78 13 VAL B CA 1
ATOM 6446 C C . VAL B 1 13 ? -16.609 -27.359 -30.531 1 25.78 13 VAL B C 1
ATOM 6448 O O . VAL B 1 13 ? -17.828 -27.234 -30.484 1 25.78 13 VAL B O 1
ATOM 6451 N N . ILE B 1 14 ? -15.938 -28.547 -30.891 1 25.36 14 ILE B N 1
ATOM 6452 C CA . ILE B 1 14 ? -16.812 -29.641 -31.297 1 25.36 14 ILE B CA 1
ATOM 6453 C C . ILE B 1 14 ? -17.734 -30.016 -30.141 1 25.36 14 ILE B C 1
ATOM 6455 O O . ILE B 1 14 ? -18.922 -30.281 -30.344 1 25.36 14 ILE B O 1
ATOM 6459 N N . LEU B 1 15 ? -17.078 -30.109 -28.938 1 23.05 15 LEU B N 1
ATOM 6460 C CA . LEU B 1 15 ? -17.969 -30.719 -27.969 1 23.05 15 LEU B CA 1
ATOM 6461 C C . LEU B 1 15 ? -19.172 -29.812 -27.703 1 23.05 15 LEU B C 1
ATOM 6463 O O . LEU B 1 15 ? -20.297 -30.297 -27.484 1 23.05 15 LEU B O 1
ATOM 6467 N N . LEU B 1 16 ? -18.953 -28.516 -27.828 1 23.17 16 LEU B N 1
ATOM 6468 C CA . LEU B 1 16 ? -20.172 -27.75 -27.609 1 23.17 16 LEU B CA 1
ATOM 6469 C C . LEU B 1 16 ? -21.141 -27.938 -28.766 1 23.17 16 LEU B C 1
ATOM 6471 O O . LEU B 1 16 ? -22.328 -27.594 -28.656 1 23.17 16 LEU B O 1
ATOM 6475 N N . GLN B 1 17 ? -20.5 -28.203 -30.016 1 23.41 17 GLN B N 1
ATOM 6476 C CA . GLN B 1 17 ? -21.5 -28.391 -31.062 1 23.41 17 GLN B CA 1
ATOM 6477 C C . GLN B 1 17 ? -22.406 -29.594 -30.766 1 23.41 17 GLN B C 1
ATOM 6479 O O . GLN B 1 17 ? -23.422 -29.781 -31.422 1 23.41 17 GLN B O 1
ATOM 6484 N N . LEU B 1 18 ? -21.703 -30.672 -30.234 1 22.73 18 LEU B N 1
ATOM 6485 C CA . LEU B 1 18 ? -22.547 -31.844 -30.172 1 22.73 18 LEU B CA 1
ATOM 6486 C C . LEU B 1 18 ? -23.844 -31.547 -29.422 1 22.73 18 LEU B C 1
ATOM 6488 O O . LEU B 1 18 ? -24.766 -32.375 -29.422 1 22.73 18 LEU B O 1
ATOM 6492 N N . ILE B 1 19 ? -23.75 -30.797 -28.375 1 20.8 19 ILE B N 1
ATOM 6493 C CA . ILE B 1 19 ? -25.062 -30.766 -27.75 1 20.8 19 ILE B CA 1
ATOM 6494 C C . ILE B 1 19 ? -26.031 -29.969 -28.641 1 20.8 19 ILE B C 1
ATOM 6496 O O . ILE B 1 19 ? -26.188 -28.766 -28.469 1 20.8 19 ILE B O 1
ATOM 6500 N N . GLN B 1 20 ? -25.625 -29.922 -30.016 1 19.59 20 GLN B N 1
ATOM 6501 C CA . GLN B 1 20 ? -26.672 -29.328 -30.859 1 19.59 20 GLN B CA 1
ATOM 6502 C C . GLN B 1 20 ? -28 -30.047 -30.672 1 19.59 20 GLN B C 1
ATOM 6504 O O . GLN B 1 20 ? -28.062 -31.266 -30.766 1 19.59 20 GLN B O 1
ATOM 6509 N N . PRO B 1 21 ? -29 -29.609 -30.016 1 18.58 21 PRO B N 1
ATOM 6510 C CA . PRO B 1 21 ? -30.281 -30.297 -30.172 1 18.58 21 PRO B CA 1
ATOM 6511 C C . PRO B 1 21 ? -30.656 -30.562 -31.625 1 18.58 21 PRO B C 1
ATOM 6513 O O . PRO B 1 21 ? -30.344 -29.734 -32.5 1 18.58 21 PRO B O 1
ATOM 6516 N N . CYS B 1 22 ? -30.688 -31.781 -32.219 1 17.91 22 CYS B N 1
ATOM 6517 C CA . CYS B 1 22 ? -31.156 -32.438 -33.438 1 17.91 22 CYS B CA 1
ATOM 6518 C C . CYS B 1 22 ? -32.469 -31.828 -33.906 1 17.91 22 CYS B C 1
ATOM 6520 O O . CYS B 1 22 ? -33.344 -32.531 -34.375 1 17.91 22 CYS B O 1
ATOM 6522 N N . THR B 1 23 ? -33.125 -30.812 -33.469 1 18.56 23 THR B N 1
ATOM 6523 C CA . THR B 1 23 ? -34.5 -30.688 -33.906 1 18.56 23 THR B CA 1
ATOM 6524 C C . THR B 1 23 ? -34.594 -30.391 -35.375 1 18.56 23 THR B C 1
ATOM 6526 O O . THR B 1 23 ? -34.5 -29.234 -35.781 1 18.56 23 THR B O 1
ATOM 6529 N N . SER B 1 24 ? -33.906 -31.047 -36.344 1 17.2 24 SER B N 1
ATOM 6530 C CA . SER B 1 24 ? -34 -30.75 -37.75 1 17.2 24 SER B CA 1
ATOM 6531 C C . SER B 1 24 ? -35.438 -30.688 -38.219 1 17.2 24 SER B C 1
ATOM 6533 O O . SER B 1 24 ? -35.781 -29.859 -39.062 1 17.2 24 SER B O 1
ATOM 6535 N N . LEU B 1 25 ? -36.25 -31.906 -38.5 1 16.03 25 LEU B N 1
ATOM 6536 C CA . LEU B 1 25 ? -37 -32.656 -39.5 1 16.03 25 LEU B CA 1
ATOM 6537 C C . LEU B 1 25 ? -38.375 -32.062 -39.75 1 16.03 25 LEU B C 1
ATOM 6539 O O . LEU B 1 25 ? -39.188 -32 -38.812 1 16.03 25 LEU B O 1
ATOM 6543 N N . GLN B 1 26 ? -38.688 -31.438 -41 1 17.47 26 GLN B N 1
ATOM 6544 C CA . GLN B 1 26 ? -39.812 -30.781 -41.688 1 17.47 26 GLN B CA 1
ATOM 6545 C C . GLN B 1 26 ? -40.938 -31.75 -41.969 1 17.47 26 GLN B C 1
ATOM 6547 O O . GLN B 1 26 ? -40.812 -32.625 -42.844 1 17.47 26 GLN B O 1
ATOM 6552 N N . THR B 1 27 ? -41.812 -32.469 -41.469 1 15.78 27 THR B N 1
ATOM 6553 C CA . THR B 1 27 ? -42.781 -33.344 -42.125 1 15.78 27 THR B CA 1
ATOM 6554 C C . THR B 1 27 ? -43.5 -32.594 -43.25 1 15.78 27 THR B C 1
ATOM 6556 O O . THR B 1 27 ? -43.562 -31.359 -43.25 1 15.78 27 THR B O 1
ATOM 6559 N N . GLU B 1 28 ? -44.25 -33.188 -44.344 1 18.53 28 GLU B N 1
ATOM 6560 C CA . GLU B 1 28 ? -44.906 -33.219 -45.625 1 18.53 28 GLU B CA 1
ATOM 6561 C C . GLU B 1 28 ? -45.875 -32.062 -45.781 1 18.53 28 GLU B C 1
ATOM 6563 O O . GLU B 1 28 ? -45.844 -31.312 -46.75 1 18.53 28 GLU B O 1
ATOM 6568 N N . VAL B 1 29 ? -47.281 -32.219 -45.562 1 16.34 29 VAL B N 1
ATOM 6569 C CA . VAL B 1 29 ? -48.219 -33.094 -46.25 1 16.34 29 VAL B CA 1
ATOM 6570 C C . VAL B 1 29 ? -49.469 -32.281 -46.688 1 16.34 29 VAL B C 1
ATOM 6572 O O . VAL B 1 29 ? -49.75 -31.234 -46.125 1 16.34 29 VAL B O 1
ATOM 6575 N N . SER B 1 30 ? -50.562 -32.656 -47.438 1 17.88 30 SER B N 1
ATOM 6576 C CA . SER B 1 30 ? -51.625 -32.531 -48.469 1 17.88 30 SER B CA 1
ATOM 6577 C C . SER B 1 30 ? -52.719 -31.609 -48 1 17.88 30 SER B C 1
ATOM 6579 O O . SER B 1 30 ? -53.656 -31.328 -48.781 1 17.88 30 SER B O 1
ATOM 6581 N N . GLY B 1 31 ? -52.844 -30.547 -47.188 1 16.8 31 GLY B N 1
ATOM 6582 C CA . GLY B 1 31 ? -54.125 -30.734 -46.562 1 16.8 31 GLY B CA 1
ATOM 6583 C C . GLY B 1 31 ? -55.312 -30.406 -47.438 1 16.8 31 GLY B C 1
ATOM 6584 O O . GLY B 1 31 ? -55.562 -29.234 -47.75 1 16.8 31 GLY B O 1
ATOM 6585 N N . ALA B 1 32 ? -55.719 -31.016 -48.531 1 16.27 32 ALA B N 1
ATOM 6586 C CA . ALA B 1 32 ? -56.906 -30.938 -49.406 1 16.27 32 ALA B CA 1
ATOM 6587 C C . ALA B 1 32 ? -58.125 -30.5 -48.594 1 16.27 32 ALA B C 1
ATOM 6589 O O . ALA B 1 32 ? -58.812 -29.547 -48.969 1 16.27 32 ALA B O 1
ATOM 6590 N N . ARG B 1 33 ? -59.031 -31.406 -48.094 1 17.25 33 ARG B N 1
ATOM 6591 C CA . ARG B 1 33 ? -60.438 -31.422 -48.438 1 17.25 33 ARG B CA 1
ATOM 6592 C C . ARG B 1 33 ? -61.188 -30.281 -47.75 1 17.25 33 ARG B C 1
ATOM 6594 O O . ARG B 1 33 ? -60.906 -29.969 -46.594 1 17.25 33 ARG B O 1
ATOM 6601 N N . LEU B 1 34 ? -61.969 -29.266 -48.312 1 17.41 34 LEU B N 1
ATOM 6602 C CA . LEU B 1 34 ? -63.031 -28.25 -48.219 1 17.41 34 LEU B CA 1
ATOM 6603 C C . LEU B 1 34 ? -64.188 -28.734 -47.344 1 17.41 34 LEU B C 1
ATOM 6605 O O . LEU B 1 34 ? -64.75 -27.984 -46.562 1 17.41 34 LEU B O 1
ATOM 6609 N N . SER B 1 35 ? -64.812 -29.891 -47.75 1 15.66 35 SER B N 1
ATOM 6610 C CA . SER B 1 35 ? -66.25 -29.875 -47.812 1 15.66 35 SER B CA 1
ATOM 6611 C C . SER B 1 35 ? -66.875 -29.75 -46.438 1 15.66 35 SER B C 1
ATOM 6613 O O . SER B 1 35 ? -68.125 -29.656 -46.312 1 15.66 35 SER B O 1
ATOM 6615 N N . LEU B 1 36 ? -66.375 -30.094 -45.312 1 15.15 36 LEU B N 1
ATOM 6616 C CA . LEU B 1 36 ? -67.25 -30.734 -44.312 1 15.15 36 LEU B CA 1
ATOM 6617 C C . LEU B 1 36 ? -68.438 -29.891 -44.031 1 15.15 36 LEU B C 1
ATOM 6619 O O . LEU B 1 36 ? -68.375 -28.719 -43.625 1 15.15 36 LEU B O 1
ATOM 6623 N N . ASP B 1 37 ? -69.875 -30.109 -44.25 1 16.06 37 ASP B N 1
ATOM 6624 C CA . ASP B 1 37 ? -71.312 -30.344 -44.219 1 16.06 37 ASP B CA 1
ATOM 6625 C C . ASP B 1 37 ? -71.812 -30.375 -42.812 1 16.06 37 ASP B C 1
ATOM 6627 O O . ASP B 1 37 ? -72.688 -29.594 -42.438 1 16.06 37 ASP B O 1
ATOM 6631 N N . SER B 1 38 ? -72.188 -31.766 -42.188 1 15 38 SER B N 1
ATOM 6632 C CA . SER B 1 38 ? -73.438 -32.344 -41.719 1 15 38 SER B CA 1
ATOM 6633 C C . SER B 1 38 ? -73.625 -32.125 -40.219 1 15 38 SER B C 1
ATOM 6635 O O . SER B 1 38 ? -74.5 -32.688 -39.625 1 15 38 SER B O 1
ATOM 6637 N N . ALA B 1 39 ? -73.062 -31.766 -39.312 1 15.59 39 ALA B N 1
ATOM 6638 C CA . ALA B 1 39 ? -73.125 -32.438 -38.031 1 15.59 39 ALA B CA 1
ATOM 6639 C C . ALA B 1 39 ? -74.562 -32.281 -37.406 1 15.59 39 ALA B C 1
ATOM 6641 O O . ALA B 1 39 ? -75 -31.172 -37.188 1 15.59 39 ALA B O 1
ATOM 6642 N N . PRO B 1 40 ? -75.375 -33.188 -37.5 1 16.48 40 PRO B N 1
ATOM 6643 C CA . PRO B 1 40 ? -76.75 -33.281 -37 1 16.48 40 PRO B CA 1
ATOM 6644 C C . PRO B 1 40 ? -76.812 -33.031 -35.5 1 16.48 40 PRO B C 1
ATOM 6646 O O . PRO B 1 40 ? -77.562 -32.188 -35.031 1 16.48 40 PRO B O 1
ATOM 6649 N N . GLN B 1 41 ? -76.875 -34.312 -34.688 1 16.27 41 GLN B N 1
ATOM 6650 C CA . GLN B 1 41 ? -77.938 -34.844 -33.844 1 16.27 41 GLN B CA 1
ATOM 6651 C C . GLN B 1 41 ? -77.938 -34.219 -32.469 1 16.27 41 GLN B C 1
ATOM 6653 O O . GLN B 1 41 ? -76.938 -33.594 -32.062 1 16.27 41 GLN B O 1
ATOM 6658 N N . GLU B 1 42 ? -78.25 -35.219 -31.297 1 16.39 42 GLU B N 1
ATOM 6659 C CA . GLU B 1 42 ? -79.25 -35.406 -30.297 1 16.39 42 GLU B CA 1
ATOM 6660 C C . GLU B 1 42 ? -78.875 -34.781 -28.953 1 16.39 42 GLU B C 1
ATOM 6662 O O . GLU B 1 42 ? -79.562 -33.969 -28.391 1 16.39 42 GLU B O 1
ATOM 6667 N N . SER B 1 43 ? -78.438 -35.719 -27.875 1 16.28 43 SER B N 1
ATOM 6668 C CA . SER B 1 43 ? -79.25 -35.969 -26.688 1 16.28 43 SER B CA 1
ATOM 6669 C C . SER B 1 43 ? -78.875 -35 -25.562 1 16.28 43 SER B C 1
ATOM 6671 O O . SER B 1 43 ? -79.75 -34.281 -25.047 1 16.28 43 SER B O 1
ATOM 6673 N N . ARG B 1 44 ? -78.125 -35.719 -24.422 1 17.27 44 ARG B N 1
ATOM 6674 C CA . ARG B 1 44 ? -78.75 -35.875 -23.109 1 17.27 44 ARG B CA 1
ATOM 6675 C C . ARG B 1 44 ? -78.438 -34.719 -22.188 1 17.27 44 ARG B C 1
ATOM 6677 O O . ARG B 1 44 ? -79.375 -34.125 -21.609 1 17.27 44 ARG B O 1
ATOM 6684 N N . LYS B 1 45 ? -77.125 -34.594 -21.328 1 16.67 45 LYS B N 1
ATOM 6685 C CA . LYS B 1 45 ? -77.125 -34.844 -19.891 1 16.67 45 LYS B CA 1
ATOM 6686 C C . LYS B 1 45 ? -77.062 -33.531 -19.109 1 16.67 45 LYS B C 1
ATOM 6688 O O . LYS B 1 45 ? -76.062 -32.812 -19.156 1 16.67 45 LYS B O 1
ATOM 6693 N N . LEU B 1 46 ? -77.75 -32.719 -18.688 1 16.53 46 LEU B N 1
ATOM 6694 C CA . LEU B 1 46 ? -77.812 -31.375 -18.094 1 16.53 46 LEU B CA 1
ATOM 6695 C C . LEU B 1 46 ? -77.562 -31.438 -16.594 1 16.53 46 LEU B C 1
ATOM 6697 O O . LEU B 1 46 ? -77.562 -30.406 -15.906 1 16.53 46 LEU B O 1
ATOM 6701 N N . PRO B 1 47 ? -77.125 -32.469 -15.727 1 17.39 47 PRO B N 1
ATOM 6702 C CA . PRO B 1 47 ? -77.75 -32.531 -14.383 1 17.39 47 PRO B CA 1
ATOM 6703 C C . PRO B 1 47 ? -77.375 -31.328 -13.523 1 17.39 47 PRO B C 1
ATOM 6705 O O . PRO B 1 47 ? -76.312 -30.703 -13.758 1 17.39 47 PRO B O 1
ATOM 6708 N N . LEU B 1 48 ? -78.125 -30.766 -12.477 1 18.06 48 LEU B N 1
ATOM 6709 C CA . LEU B 1 48 ? -78.75 -29.812 -11.555 1 18.06 48 LEU B CA 1
ATOM 6710 C C . LEU B 1 48 ? -78 -29.781 -10.234 1 18.06 48 LEU B C 1
ATOM 6712 O O . LEU B 1 48 ? -78 -28.781 -9.516 1 18.06 48 LEU B O 1
ATOM 6716 N N . HIS B 1 49 ? -77.188 -30.891 -9.578 1 18.06 49 HIS B N 1
ATOM 6717 C CA . HIS B 1 49 ? -77.562 -31.016 -8.172 1 18.06 49 HIS B CA 1
ATOM 6718 C C . HIS B 1 49 ? -77.062 -29.828 -7.363 1 18.06 49 HIS B C 1
ATOM 6720 O O . HIS B 1 49 ? -76.188 -29.125 -7.801 1 18.06 49 HIS B O 1
ATOM 6726 N N . ARG B 1 50 ? -77.188 -29.781 -5.797 1 18.3 50 ARG B N 1
ATOM 6727 C CA . ARG B 1 50 ? -77.625 -29.172 -4.551 1 18.3 50 ARG B CA 1
ATOM 6728 C C . ARG B 1 50 ? -76.438 -28.734 -3.695 1 18.3 50 ARG B C 1
ATOM 6730 O O . ARG B 1 50 ? -76.625 -28.203 -2.598 1 18.3 50 ARG B O 1
ATOM 6737 N N . GLY B 1 51 ? -75.25 -28.922 -3.951 1 17.97 51 GLY B N 1
ATOM 6738 C CA . GLY B 1 51 ? -74.375 -29.094 -2.818 1 17.97 51 GLY B CA 1
ATOM 6739 C C . GLY B 1 51 ? -74.312 -27.891 -1.911 1 17.97 51 GLY B C 1
ATOM 6740 O O . GLY B 1 51 ? -74.312 -26.75 -2.387 1 17.97 51 GLY B O 1
ATOM 6741 N N . THR B 1 52 ? -74.562 -28.125 -0.651 1 17.55 52 THR B N 1
ATOM 6742 C CA . THR B 1 52 ? -74.812 -27.422 0.608 1 17.55 52 THR B CA 1
ATOM 6743 C C . THR B 1 52 ? -73.5 -26.734 1.077 1 17.55 52 THR B C 1
ATOM 6745 O O . THR B 1 52 ? -72.438 -27.344 1.129 1 17.55 52 THR B O 1
ATOM 6748 N N . VAL B 1 53 ? -73.312 -25.578 0.817 1 21.56 53 VAL B N 1
ATOM 6749 C CA . VAL B 1 53 ? -72.25 -24.594 1.089 1 21.56 53 VAL B CA 1
ATOM 6750 C C . VAL B 1 53 ? -72.125 -24.406 2.596 1 21.56 53 VAL B C 1
ATOM 6752 O O . VAL B 1 53 ? -72.875 -23.656 3.217 1 21.56 53 VAL B O 1
ATOM 6755 N N . ASP B 1 54 ? -72 -25.625 3.182 1 18.45 54 ASP B N 1
ATOM 6756 C CA . ASP B 1 54 ? -72.062 -25.422 4.625 1 18.45 54 ASP B CA 1
ATOM 6757 C C . ASP B 1 54 ? -70.875 -24.547 5.109 1 18.45 54 ASP B C 1
ATOM 6759 O O . ASP B 1 54 ? -69.75 -24.906 4.914 1 18.45 54 ASP B O 1
ATOM 6763 N N . LEU B 1 55 ? -71.125 -23.312 5.176 1 21.61 55 LEU B N 1
ATOM 6764 C CA . LEU B 1 55 ? -70.312 -22.188 5.629 1 21.61 55 LEU B CA 1
ATOM 6765 C C . LEU B 1 55 ? -69.812 -22.391 7.059 1 21.61 55 LEU B C 1
ATOM 6767 O O . LEU B 1 55 ? -70.625 -22.406 7.996 1 21.61 55 LEU B O 1
ATOM 6771 N N . PRO B 1 56 ? -68.938 -23.484 7.328 1 21.83 56 PRO B N 1
ATOM 6772 C CA . PRO B 1 56 ? -68.875 -23.938 8.719 1 21.83 56 PRO B CA 1
ATOM 6773 C C . PRO B 1 56 ? -68.625 -22.797 9.703 1 21.83 56 PRO B C 1
ATOM 6775 O O . PRO B 1 56 ? -68.188 -21.703 9.305 1 21.83 56 PRO B O 1
ATOM 6778 N N . ALA B 1 57 ? -68.875 -22.969 11.016 1 20.02 57 ALA B N 1
ATOM 6779 C CA . ALA B 1 57 ? -69.125 -22.312 12.297 1 20.02 57 ALA B CA 1
ATOM 6780 C C . ALA B 1 57 ? -67.812 -21.703 12.828 1 20.02 57 ALA B C 1
ATOM 6782 O O . ALA B 1 57 ? -66.75 -22.391 12.914 1 20.02 57 ALA B O 1
ATOM 6783 N N . LEU B 1 58 ? -67.562 -20.406 12.75 1 22.47 58 LEU B N 1
ATOM 6784 C CA . LEU B 1 58 ? -66.5 -19.5 13.195 1 22.47 58 LEU B CA 1
ATOM 6785 C C . LEU B 1 58 ? -66.188 -19.703 14.672 1 22.47 58 LEU B C 1
ATOM 6787 O O . LEU B 1 58 ? -66.875 -19.172 15.539 1 22.47 58 LEU B O 1
ATOM 6791 N N . ARG B 1 59 ? -66 -21 15.117 1 23.12 59 ARG B N 1
ATOM 6792 C CA . ARG B 1 59 ? -65.938 -21.156 16.562 1 23.12 59 ARG B CA 1
ATOM 6793 C C . ARG B 1 59 ? -64.75 -20.453 17.156 1 23.12 59 ARG B C 1
ATOM 6795 O O . ARG B 1 59 ? -63.594 -20.781 16.812 1 23.12 59 ARG B O 1
ATOM 6802 N N . LEU B 1 60 ? -64.812 -19.125 17.609 1 21.22 60 LEU B N 1
ATOM 6803 C CA . LEU B 1 60 ? -64.062 -18.078 18.266 1 21.22 60 LEU B CA 1
ATOM 6804 C C . LEU B 1 60 ? -63.344 -18.625 19.516 1 21.22 60 LEU B C 1
ATOM 6806 O O . LEU B 1 60 ? -62.719 -17.875 20.25 1 21.22 60 LEU B O 1
ATOM 6810 N N . ASP B 1 61 ? -63.688 -19.781 20.047 1 20.72 61 ASP B N 1
ATOM 6811 C CA . ASP B 1 61 ? -63.375 -20.047 21.453 1 20.72 61 ASP B CA 1
ATOM 6812 C C . ASP B 1 61 ? -61.844 -20.125 21.672 1 20.72 61 ASP B C 1
ATOM 6814 O O . ASP B 1 61 ? -61.375 -19.938 22.781 1 20.72 61 ASP B O 1
ATOM 6818 N N . GLU B 1 62 ? -61.062 -20.828 20.828 1 22.81 62 GLU B N 1
ATOM 6819 C CA . GLU B 1 62 ? -59.969 -21.438 21.609 1 22.81 62 GLU B CA 1
ATOM 6820 C C . GLU B 1 62 ? -58.875 -20.422 21.906 1 22.81 62 GLU B C 1
ATOM 6822 O O . GLU B 1 62 ? -57.938 -20.25 21.109 1 22.81 62 GLU B O 1
ATOM 6827 N N . VAL B 1 63 ? -59.125 -19.125 22.219 1 25.03 63 VAL B N 1
ATOM 6828 C CA . VAL B 1 63 ? -58.188 -18.031 22.234 1 25.03 63 VAL B CA 1
ATOM 6829 C C . VAL B 1 63 ? -57.125 -18.281 23.328 1 25.03 63 VAL B C 1
ATOM 6831 O O . VAL B 1 63 ? -56.188 -17.484 23.5 1 25.03 63 VAL B O 1
ATOM 6834 N N . ALA B 1 64 ? -57.406 -18.969 24.359 1 22.86 64 ALA B N 1
ATOM 6835 C CA . ALA B 1 64 ? -56.719 -18.797 25.641 1 22.86 64 ALA B CA 1
ATOM 6836 C C . ALA B 1 64 ? -55.25 -19.234 25.562 1 22.86 64 ALA B C 1
ATOM 6838 O O . ALA B 1 64 ? -54.594 -19.328 26.578 1 22.86 64 ALA B O 1
ATOM 6839 N N . GLU B 1 65 ? -54.812 -20 24.547 1 24.64 65 GLU B N 1
ATOM 6840 C CA . GLU B 1 65 ? -53.656 -20.766 24.984 1 24.64 65 GLU B CA 1
ATOM 6841 C C . GLU B 1 65 ? -52.469 -19.844 25.25 1 24.64 65 GLU B C 1
ATOM 6843 O O . GLU B 1 65 ? -52.281 -18.844 24.562 1 24.64 65 GLU B O 1
ATOM 6848 N N . PRO B 1 66 ? -51.781 -19.984 26.438 1 24.36 66 PRO B N 1
ATOM 6849 C CA . PRO B 1 66 ? -50.781 -19.078 26.984 1 24.36 66 PRO B CA 1
ATOM 6850 C C . PRO B 1 66 ? -49.656 -18.766 26 1 24.36 66 PRO B C 1
ATOM 6852 O O . PRO B 1 66 ? -49.344 -19.594 25.125 1 24.36 66 PRO B O 1
ATOM 6855 N N . PHE B 1 67 ? -49.344 -17.469 25.672 1 24.72 67 PHE B N 1
ATOM 6856 C CA . PHE B 1 67 ? -48.438 -16.859 24.703 1 24.72 67 PHE B CA 1
ATOM 6857 C C . PHE B 1 67 ? -47 -17.328 24.953 1 24.72 67 PHE B C 1
ATOM 6859 O O . PHE B 1 67 ? -46.344 -16.797 25.844 1 24.72 67 PHE B O 1
ATOM 6866 N N . ASN B 1 68 ? -46.719 -18.656 25.266 1 22.08 68 ASN B N 1
ATOM 6867 C CA . ASN B 1 68 ? -45.375 -19.094 25.531 1 22.08 68 ASN B CA 1
ATOM 6868 C C . ASN B 1 68 ? -44.406 -18.625 24.438 1 22.08 68 ASN B C 1
ATOM 6870 O O . ASN B 1 68 ? -44.5 -19.047 23.281 1 22.08 68 ASN B O 1
ATOM 6874 N N . LEU B 1 69 ? -43.875 -17.391 24.516 1 22.3 69 LEU B N 1
ATOM 6875 C CA . LEU B 1 69 ? -42.969 -16.594 23.703 1 22.3 69 LEU B CA 1
ATOM 6876 C C . LEU B 1 69 ? -41.719 -17.391 23.312 1 22.3 69 LEU B C 1
ATOM 6878 O O . LEU B 1 69 ? -40.781 -16.844 22.75 1 22.3 69 LEU B O 1
ATOM 6882 N N . THR B 1 70 ? -41.438 -18.438 24.047 1 22.92 70 THR B N 1
ATOM 6883 C CA . THR B 1 70 ? -40.219 -19.141 23.719 1 22.92 70 THR B CA 1
ATOM 6884 C C . THR B 1 70 ? -40.219 -19.578 22.25 1 22.92 70 THR B C 1
ATOM 6886 O O . THR B 1 70 ? -39.438 -20.438 21.844 1 22.92 70 THR B O 1
ATOM 6889 N N . GLU B 1 71 ? -41.219 -19.422 21.531 1 23.34 71 GLU B N 1
ATOM 6890 C CA . GLU B 1 71 ? -41.469 -19.906 20.172 1 23.34 71 GLU B CA 1
ATOM 6891 C C . GLU B 1 71 ? -40.312 -19.531 19.25 1 23.34 71 GLU B C 1
ATOM 6893 O O . GLU B 1 71 ? -39.844 -18.375 19.25 1 23.34 71 GLU B O 1
ATOM 6898 N N . ASN B 1 72 ? -39.656 -20.656 18.703 1 22.92 72 ASN B N 1
ATOM 6899 C CA . ASN B 1 72 ? -38.406 -20.844 17.969 1 22.92 72 ASN B CA 1
ATOM 6900 C C . ASN B 1 72 ? -38.25 -19.766 16.891 1 22.92 72 ASN B C 1
ATOM 6902 O O . ASN B 1 72 ? -39.219 -19.172 16.422 1 22.92 72 ASN B O 1
ATOM 6906 N N . ILE B 1 73 ? -37.031 -19.125 16.859 1 24.48 73 ILE B N 1
ATOM 6907 C CA . ILE B 1 73 ? -36.562 -18.297 15.742 1 24.48 73 ILE B CA 1
ATOM 6908 C C . ILE B 1 73 ? -37.188 -18.828 14.438 1 24.48 73 ILE B C 1
ATOM 6910 O O . ILE B 1 73 ? -36.938 -19.969 14.055 1 24.48 73 ILE B O 1
ATOM 6914 N N . LEU B 1 74 ? -38.375 -18.484 14.125 1 24.66 74 LEU B N 1
ATOM 6915 C CA . LEU B 1 74 ? -39.094 -18.781 12.891 1 24.66 74 LEU B CA 1
ATOM 6916 C C . LEU B 1 74 ? -38.125 -18.875 11.711 1 24.66 74 LEU B C 1
ATOM 6918 O O . LEU B 1 74 ? -37.375 -17.938 11.438 1 24.66 74 LEU B O 1
ATOM 6922 N N . PRO B 1 75 ? -37.625 -20.078 11.445 1 25.31 75 PRO B N 1
ATOM 6923 C CA . PRO B 1 75 ? -36.875 -20.188 10.195 1 25.31 75 PRO B CA 1
ATOM 6924 C C . PRO B 1 75 ? -37.5 -19.375 9.055 1 25.31 75 PRO B C 1
ATOM 6926 O O . PRO B 1 75 ? -38.719 -19.109 9.07 1 25.31 75 PRO B O 1
ATOM 6929 N N . ILE B 1 76 ? -36.844 -18.422 8.477 1 26.41 76 ILE B N 1
ATOM 6930 C CA . ILE B 1 76 ? -37.375 -17.703 7.32 1 26.41 76 ILE B CA 1
ATOM 6931 C C . ILE B 1 76 ? -38.375 -18.578 6.574 1 26.41 76 ILE B C 1
ATOM 6933 O O . ILE B 1 76 ? -38.031 -19.656 6.086 1 26.41 76 ILE B O 1
ATOM 6937 N N . ALA B 1 77 ? -39.656 -18.672 7.004 1 27.55 77 ALA B N 1
ATOM 6938 C CA . ALA B 1 77 ? -40.938 -19.203 6.508 1 27.55 77 ALA B CA 1
ATOM 6939 C C . ALA B 1 77 ? -41.031 -19.047 4.992 1 27.55 77 ALA B C 1
ATOM 6941 O O . ALA B 1 77 ? -41.969 -18.406 4.492 1 27.55 77 ALA B O 1
ATOM 6942 N N . PHE B 1 78 ? -40.031 -18.656 4.266 1 26.38 78 PHE B N 1
ATOM 6943 C CA . PHE B 1 78 ? -40.25 -18.625 2.82 1 26.38 78 PHE B CA 1
ATOM 6944 C C . PHE B 1 78 ? -40.938 -19.891 2.352 1 26.38 78 PHE B C 1
ATOM 6946 O O . PHE B 1 78 ? -41.594 -19.906 1.301 1 26.38 78 PHE B O 1
ATOM 6953 N N . PHE B 1 79 ? -40.75 -21.078 2.984 1 26 79 PHE B N 1
ATOM 6954 C CA . PHE B 1 79 ? -41.312 -22.281 2.383 1 26 79 PHE B CA 1
ATOM 6955 C C . PHE B 1 79 ? -42.719 -22.578 2.918 1 26 79 PHE B C 1
ATOM 6957 O O . PHE B 1 79 ? -43.25 -23.656 2.707 1 26 79 PHE B O 1
ATOM 6964 N N . GLU B 1 80 ? -43.375 -21.953 3.742 1 26.02 80 GLU B N 1
ATOM 6965 C CA . GLU B 1 80 ? -44.562 -22.594 4.285 1 26.02 80 GLU B CA 1
ATOM 6966 C C . GLU B 1 80 ? -45.688 -22.641 3.25 1 26.02 80 GLU B C 1
ATOM 6968 O O . GLU B 1 80 ? -46.781 -23.125 3.539 1 26.02 80 GLU B O 1
ATOM 6973 N N . ASN B 1 81 ? -45.844 -21.734 2.377 1 26.08 81 ASN B N 1
ATOM 6974 C CA . ASN B 1 81 ? -47.062 -22.016 1.628 1 26.08 81 ASN B CA 1
ATOM 6975 C C . ASN B 1 81 ? -47.031 -23.422 1.022 1 26.08 81 ASN B C 1
ATOM 6977 O O . ASN B 1 81 ? -45.969 -23.938 0.685 1 26.08 81 ASN B O 1
ATOM 6981 N N . GLY B 1 82 ? -48 -24.344 1.262 1 26.64 82 GLY B N 1
ATOM 6982 C CA . GLY B 1 82 ? -48.281 -25.688 0.823 1 26.64 82 GLY B CA 1
ATOM 6983 C C . GLY B 1 82 ? -47.844 -25.969 -0.594 1 26.64 82 GLY B C 1
ATOM 6984 O O . GLY B 1 82 ? -48.156 -27.031 -1.149 1 26.64 82 GLY B O 1
ATOM 6985 N N . THR B 1 83 ? -48.062 -25 -1.493 1 26.3 83 THR B N 1
ATOM 6986 C CA . THR B 1 83 ? -47.656 -25.391 -2.832 1 26.3 83 THR B CA 1
ATOM 6987 C C . THR B 1 83 ? -46.219 -25.891 -2.814 1 26.3 83 THR B C 1
ATOM 6989 O O . THR B 1 83 ? -45.375 -25.375 -2.059 1 26.3 83 THR B O 1
ATOM 6992 N N . GLU B 1 84 ? -46.062 -27.203 -3.146 1 27 84 GLU B N 1
ATOM 6993 C CA . GLU B 1 84 ? -44.781 -27.891 -3.234 1 27 84 GLU B CA 1
ATOM 6994 C C . GLU B 1 84 ? -43.656 -26.938 -3.613 1 27 84 GLU B C 1
ATOM 6996 O O . GLU B 1 84 ? -43.781 -26.172 -4.578 1 27 84 GLU B O 1
ATOM 7001 N N . PRO B 1 85 ? -43.094 -26.328 -2.584 1 30.28 85 PRO B N 1
ATOM 7002 C CA . PRO B 1 85 ? -42.031 -25.438 -3.055 1 30.28 85 PRO B CA 1
ATOM 7003 C C . PRO B 1 85 ? -41.375 -25.922 -4.348 1 30.28 85 PRO B C 1
ATOM 7005 O O . PRO B 1 85 ? -41.312 -27.125 -4.602 1 30.28 85 PRO B O 1
ATOM 7008 N N . PRO B 1 86 ? -41.688 -25.281 -5.488 1 30.17 86 PRO B N 1
ATOM 7009 C CA . PRO B 1 86 ? -40.969 -25.953 -6.574 1 30.17 86 PRO B CA 1
ATOM 7010 C C . PRO B 1 86 ? -39.688 -26.625 -6.102 1 30.17 86 PRO B C 1
ATOM 7012 O O . PRO B 1 86 ? -39.125 -26.234 -5.078 1 30.17 86 PRO B O 1
ATOM 7015 N N . PRO B 1 87 ? -39.562 -28.031 -6.371 1 29.03 87 PRO B N 1
ATOM 7016 C CA . PRO B 1 87 ? -38.281 -28.672 -5.953 1 29.03 87 PRO B CA 1
ATOM 7017 C C . PRO B 1 87 ? -37.125 -27.672 -5.863 1 29.03 87 PRO B C 1
ATOM 7019 O O . PRO B 1 87 ? -36.781 -27.062 -6.867 1 29.03 87 PRO B O 1
ATOM 7022 N N . SER B 1 88 ? -37.281 -26.875 -4.934 1 31.95 88 SER B N 1
ATOM 7023 C CA . SER B 1 88 ? -36.188 -25.938 -4.637 1 31.95 88 SER B CA 1
ATOM 7024 C C . SER B 1 88 ? -34.844 -26.547 -4.945 1 31.95 88 SER B C 1
ATOM 7026 O O . SER B 1 88 ? -34.531 -27.641 -4.473 1 31.95 88 SER B O 1
ATOM 7028 N N . VAL B 1 89 ? -34.406 -26.438 -6.164 1 34.41 89 VAL B N 1
ATOM 7029 C CA . VAL B 1 89 ? -33.062 -26.844 -6.637 1 34.41 89 VAL B CA 1
ATOM 7030 C C . VAL B 1 89 ? -32.062 -26.719 -5.504 1 34.41 89 VAL B C 1
ATOM 7032 O O . VAL B 1 89 ? -31.75 -25.609 -5.059 1 34.41 89 VAL B O 1
ATOM 7035 N N . VAL B 1 90 ? -32.25 -27.422 -4.426 1 36.19 90 VAL B N 1
ATOM 7036 C CA . VAL B 1 90 ? -31.219 -27.578 -3.387 1 36.19 90 VAL B CA 1
ATOM 7037 C C . VAL B 1 90 ? -29.844 -27.656 -4.023 1 36.19 90 VAL B C 1
ATOM 7039 O O . VAL B 1 90 ? -29.484 -28.656 -4.652 1 36.19 90 VAL B O 1
ATOM 7042 N N . VAL B 1 91 ? -29.469 -26.688 -4.734 1 40.75 91 VAL B N 1
ATOM 7043 C CA . VAL B 1 91 ? -28.219 -26.578 -5.492 1 40.75 91 VAL B CA 1
ATOM 7044 C C . VAL B 1 91 ? -27.031 -26.766 -4.555 1 40.75 91 VAL B C 1
ATOM 7046 O O . VAL B 1 91 ? -25.875 -26.75 -4.996 1 40.75 91 VAL B O 1
ATOM 7049 N N . GLY B 1 92 ? -27.172 -26.578 -3.186 1 45.25 92 GLY B N 1
ATOM 7050 C CA . GLY B 1 92 ? -25.984 -26.562 -2.365 1 45.25 92 GLY B CA 1
ATOM 7051 C C . GLY B 1 92 ? -25.453 -27.969 -2.057 1 45.25 92 GLY B C 1
ATOM 7052 O O . GLY B 1 92 ? -25.969 -28.953 -2.588 1 45.25 92 GLY B O 1
ATOM 7053 N N . VAL B 1 93 ? -24.188 -28.047 -1.298 1 51.19 93 VAL B N 1
ATOM 7054 C CA . VAL B 1 93 ? -23.516 -29.266 -0.865 1 51.19 93 VAL B CA 1
ATOM 7055 C C . VAL B 1 93 ? -24.438 -30.062 0.051 1 51.19 93 VAL B C 1
ATOM 7057 O O . VAL B 1 93 ? -25.266 -29.484 0.758 1 51.19 93 VAL B O 1
ATOM 7060 N N . LYS B 1 94 ? -24.719 -31.328 -0.245 1 50.69 94 LYS B N 1
ATOM 7061 C CA . LYS B 1 94 ? -25.484 -32.25 0.575 1 50.69 94 LYS B CA 1
ATOM 7062 C C . LYS B 1 94 ? -25.125 -32.125 2.051 1 50.69 94 LYS B C 1
ATOM 7064 O O . LYS B 1 94 ? -23.938 -32.125 2.406 1 50.69 94 LYS B O 1
ATOM 7069 N N . THR B 1 95 ? -26.016 -31.609 2.832 1 57.16 95 THR B N 1
ATOM 7070 C CA . THR B 1 95 ? -25.859 -31.516 4.281 1 57.16 95 THR B CA 1
ATOM 7071 C C . THR B 1 95 ? -25.656 -32.906 4.887 1 57.16 95 THR B C 1
ATOM 7073 O O . THR B 1 95 ? -26.031 -33.906 4.289 1 57.16 95 THR B O 1
ATOM 7076 N N . ASN B 1 96 ? -24.766 -33 5.953 1 60.62 96 ASN B N 1
ATOM 7077 C CA . ASN B 1 96 ? -24.453 -34.25 6.641 1 60.62 96 ASN B CA 1
ATOM 7078 C C . ASN B 1 96 ? -25.734 -35.062 6.949 1 60.62 96 ASN B C 1
ATOM 7080 O O . ASN B 1 96 ? -26.703 -34.5 7.438 1 60.62 96 ASN B O 1
ATOM 7084 N N . GLY B 1 97 ? -26.156 -36.125 6.094 1 52.41 97 GLY B N 1
ATOM 7085 C CA . GLY B 1 97 ? -27.281 -36.969 6.41 1 52.41 97 GLY B CA 1
ATOM 7086 C C . GLY B 1 97 ? -26.875 -38.344 6.914 1 52.41 97 GLY B C 1
ATOM 7087 O O . GLY B 1 97 ? -25.688 -38.656 6.988 1 52.41 97 GLY B O 1
ATOM 7088 N N . GLN B 1 98 ? -27.766 -39.312 7.52 1 49.03 98 GLN B N 1
ATOM 7089 C CA . GLN B 1 98 ? -27.641 -40.656 8.117 1 49.03 98 GLN B CA 1
ATOM 7090 C C . GLN B 1 98 ? -26.781 -41.562 7.246 1 49.03 98 GLN B C 1
ATOM 7092 O O . GLN B 1 98 ? -26.016 -42.375 7.762 1 49.03 98 GLN B O 1
ATOM 7097 N N . THR B 1 99 ? -27.016 -41.656 6.008 1 49.72 99 THR B N 1
ATOM 7098 C CA . THR B 1 99 ? -26.406 -42.625 5.109 1 49.72 99 THR B CA 1
ATOM 7099 C C . THR B 1 99 ? -24.984 -42.219 4.738 1 49.72 99 THR B C 1
ATOM 7101 O O . THR B 1 99 ? -24.297 -42.938 4.012 1 49.72 99 THR B O 1
ATOM 7104 N N . ASP B 1 100 ? -24.359 -41.281 5.531 1 62.69 100 ASP B N 1
ATOM 7105 C CA . ASP B 1 100 ? -23.188 -40.562 5.055 1 62.69 100 ASP B CA 1
ATOM 7106 C C . ASP B 1 100 ? -21.906 -41.25 5.484 1 62.69 100 ASP B C 1
ATOM 7108 O O . ASP B 1 100 ? -20.906 -41.281 4.746 1 62.69 100 ASP B O 1
ATOM 7112 N N . ILE B 1 101 ? -22.047 -42.219 6.484 1 69.62 101 ILE B N 1
ATOM 7113 C CA . ILE B 1 101 ? -20.781 -42.812 6.914 1 69.62 101 ILE B CA 1
ATOM 7114 C C . ILE B 1 101 ? -20.375 -43.906 5.918 1 69.62 101 ILE B C 1
ATOM 7116 O O . ILE B 1 101 ? -19.188 -44 5.57 1 69.62 101 ILE B O 1
ATOM 7120 N N . ALA B 1 102 ? -21.422 -44.625 5.543 1 66.88 102 ALA B N 1
ATOM 7121 C CA . ALA B 1 102 ? -21.109 -45.656 4.578 1 66.88 102 ALA B CA 1
ATOM 7122 C C . ALA B 1 102 ? -20.594 -45.062 3.271 1 66.88 102 ALA B C 1
ATOM 7124 O O . ALA B 1 102 ? -19.688 -45.625 2.65 1 66.88 102 ALA B O 1
ATOM 7125 N N . ALA B 1 103 ? -21.047 -43.969 3.041 1 69.94 103 ALA B N 1
ATOM 7126 C CA . ALA B 1 103 ? -20.609 -43.312 1.811 1 69.94 103 ALA B CA 1
ATOM 7127 C C . ALA B 1 103 ? -19.156 -42.844 1.917 1 69.94 103 ALA B C 1
ATOM 7129 O O . ALA B 1 103 ? -18.391 -42.969 0.965 1 69.94 103 ALA B O 1
ATOM 7130 N N . ILE B 1 104 ? -18.734 -42.438 3.086 1 77.19 104 ILE B N 1
ATOM 7131 C CA . ILE B 1 104 ? -17.375 -41.938 3.293 1 77.19 104 ILE B CA 1
ATOM 7132 C C . ILE B 1 104 ? -16.391 -43.125 3.336 1 77.19 104 ILE B C 1
ATOM 7134 O O . ILE B 1 104 ? -15.312 -43.062 2.748 1 77.19 104 ILE B O 1
ATOM 7138 N N . LEU B 1 105 ? -16.812 -44.156 3.941 1 78.62 105 LEU B N 1
ATOM 7139 C CA . LEU B 1 105 ? -15.938 -45.312 4.055 1 78.62 105 LEU B CA 1
ATOM 7140 C C . LEU B 1 105 ? -15.781 -46 2.707 1 78.62 105 LEU B C 1
ATOM 7142 O O . LEU B 1 105 ? -14.688 -46.469 2.377 1 78.62 105 LEU B O 1
ATOM 7146 N N . LEU B 1 106 ? -16.812 -46 1.988 1 76.75 106 LEU B N 1
ATOM 7147 C CA . LEU B 1 106 ? -16.734 -46.594 0.655 1 76.75 106 LEU B CA 1
ATOM 7148 C C . LEU B 1 106 ? -15.875 -45.719 -0.266 1 76.75 106 LEU B C 1
ATOM 7150 O O . LEU B 1 106 ? -15.117 -46.25 -1.086 1 76.75 106 LEU B O 1
ATOM 7154 N N . SER B 1 107 ? -16.078 -44.5 -0.082 1 80.88 107 SER B N 1
ATOM 7155 C CA . SER B 1 107 ? -15.242 -43.594 -0.882 1 80.88 107 SER B CA 1
ATOM 7156 C C . SER B 1 107 ? -13.773 -43.719 -0.496 1 80.88 107 SER B C 1
ATOM 7158 O O . SER B 1 107 ? -12.898 -43.688 -1.36 1 80.88 107 SER B O 1
ATOM 7160 N N . LEU B 1 108 ? -13.531 -43.812 0.796 1 86.44 108 LEU B N 1
ATOM 7161 C CA . LEU B 1 108 ? -12.164 -44 1.276 1 86.44 108 LEU B CA 1
ATOM 7162 C C . LEU B 1 108 ? -11.57 -45.312 0.756 1 86.44 108 LEU B C 1
ATOM 7164 O O . LEU B 1 108 ? -10.43 -45.344 0.299 1 86.44 108 LEU B O 1
ATOM 7168 N N . GLY B 1 109 ? -12.398 -46.344 0.797 1 85.31 109 GLY B N 1
ATOM 7169 C CA . GLY B 1 109 ? -11.938 -47.625 0.296 1 85.31 109 GLY B CA 1
ATOM 7170 C C . GLY B 1 109 ? -11.68 -47.625 -1.199 1 85.31 109 GLY B C 1
ATOM 7171 O O . GLY B 1 109 ? -10.656 -48.125 -1.659 1 85.31 109 GLY B O 1
ATOM 7172 N N . PHE B 1 110 ? -12.508 -47.062 -1.901 1 85.62 110 PHE B N 1
ATOM 7173 C CA . PHE B 1 110 ? -12.375 -47 -3.352 1 85.62 110 PHE B CA 1
ATOM 7174 C C . PHE B 1 110 ? -11.172 -46.125 -3.75 1 85.62 110 PHE B C 1
ATOM 7176 O O . PHE B 1 110 ? -10.375 -46.531 -4.602 1 85.62 110 PHE B O 1
ATOM 7183 N N . CYS B 1 111 ? -11.031 -45.031 -3.129 1 89 111 CYS B N 1
ATOM 7184 C CA . CYS B 1 111 ? -9.945 -44.125 -3.486 1 89 111 CYS B CA 1
ATOM 7185 C C . CYS B 1 111 ? -8.602 -44.656 -3.016 1 89 111 CYS B C 1
ATOM 7187 O O . CYS B 1 111 ? -7.59 -44.5 -3.701 1 89 111 CYS B O 1
ATOM 7189 N N . ALA B 1 112 ? -8.609 -45.25 -1.901 1 91.44 112 ALA B N 1
ATOM 7190 C CA . ALA B 1 112 ? -7.371 -45.875 -1.412 1 91.44 112 ALA B CA 1
ATOM 7191 C C . ALA B 1 112 ? -6.949 -47.031 -2.283 1 91.44 112 ALA B C 1
ATOM 7193 O O . ALA B 1 112 ? -5.777 -47.156 -2.643 1 91.44 112 ALA B O 1
ATOM 7194 N N . ALA B 1 113 ? -7.938 -47.812 -2.664 1 91.25 113 ALA B N 1
ATOM 7195 C CA . ALA B 1 113 ? -7.641 -48.938 -3.541 1 91.25 113 ALA B CA 1
ATOM 7196 C C . ALA B 1 113 ? -7.23 -48.469 -4.93 1 91.25 113 ALA B C 1
ATOM 7198 O O . ALA B 1 113 ? -6.293 -49 -5.527 1 91.25 113 ALA B O 1
ATOM 7199 N N . GLY B 1 114 ? -7.973 -47.562 -5.312 1 90.88 114 GLY B N 1
ATOM 7200 C CA . GLY B 1 114 ? -7.609 -47 -6.594 1 90.88 114 GLY B CA 1
ATOM 7201 C C . GLY B 1 114 ? -6.219 -46.375 -6.602 1 90.88 114 GLY B C 1
ATOM 7202 O O . GLY B 1 114 ? -5.465 -46.531 -7.562 1 90.88 114 GLY B O 1
ATOM 7203 N N . SER B 1 115 ? -5.879 -45.719 -5.586 1 93.56 115 SER B N 1
ATOM 7204 C CA . SER B 1 115 ? -4.559 -45.094 -5.477 1 93.56 115 SER B CA 1
ATOM 7205 C C . SER B 1 115 ? -3.461 -46.156 -5.406 1 93.56 115 SER B C 1
ATOM 7207 O O . SER B 1 115 ? -2.422 -46 -6.055 1 93.56 115 SER B O 1
ATOM 7209 N N . LEU B 1 116 ? -3.686 -47.188 -4.695 1 92.94 116 LEU B N 1
ATOM 7210 C CA . LEU B 1 116 ? -2.701 -48.281 -4.582 1 92.94 116 LEU B CA 1
ATOM 7211 C C . LEU B 1 116 ? -2.502 -48.969 -5.922 1 92.94 116 LEU B C 1
ATOM 7213 O O . LEU B 1 116 ? -1.38 -49.344 -6.273 1 92.94 116 LEU B O 1
ATOM 7217 N N . PHE B 1 117 ? -3.557 -49.062 -6.621 1 93 117 PHE B N 1
ATOM 7218 C CA . PHE B 1 117 ? -3.48 -49.656 -7.949 1 93 117 PHE B CA 1
ATOM 7219 C C . PHE B 1 117 ? -2.658 -48.781 -8.891 1 93 117 PHE B C 1
ATOM 7221 O O . PHE B 1 117 ? -1.785 -49.281 -9.602 1 93 117 PHE B O 1
ATOM 7228 N N . VAL B 1 118 ? -2.904 -47.594 -8.828 1 92.62 118 VAL B N 1
ATOM 7229 C CA . VAL B 1 118 ? -2.195 -46.656 -9.719 1 92.62 118 VAL B CA 1
ATOM 7230 C C . VAL B 1 118 ? -0.727 -46.594 -9.305 1 92.62 118 VAL B C 1
ATOM 7232 O O . VAL B 1 118 ? 0.159 -46.5 -10.164 1 92.62 118 VAL B O 1
ATOM 7235 N N . PHE B 1 119 ? -0.458 -46.688 -8.094 1 93 119 PHE B N 1
ATOM 7236 C CA . PHE B 1 119 ? 0.921 -46.656 -7.617 1 93 119 PHE B CA 1
ATOM 7237 C C . PHE B 1 119 ? 1.658 -47.906 -8.062 1 93 119 PHE B C 1
ATOM 7239 O O . PHE B 1 119 ? 2.842 -47.875 -8.406 1 93 119 PHE B O 1
ATOM 7246 N N . ALA B 1 120 ? 0.947 -48.969 -8.117 1 91.38 120 ALA B N 1
ATOM 7247 C CA . ALA B 1 120 ? 1.541 -50.219 -8.609 1 91.38 120 ALA B CA 1
ATOM 7248 C C . ALA B 1 120 ? 1.845 -50.125 -10.102 1 91.38 120 ALA B C 1
ATOM 7250 O O . ALA B 1 120 ? 2.9 -50.562 -10.555 1 91.38 120 ALA B O 1
ATOM 7251 N N . CYS B 1 121 ? 0.934 -49.531 -10.758 1 91.25 121 CYS B N 1
ATOM 7252 C CA . CYS B 1 121 ? 1.157 -49.344 -12.18 1 91.25 121 CYS B CA 1
ATOM 7253 C C . CYS B 1 121 ? 2.357 -48.438 -12.422 1 91.25 121 CYS B C 1
ATOM 7255 O O . CYS B 1 121 ? 3.146 -48.656 -13.344 1 91.25 121 CYS B O 1
ATOM 7257 N N . PHE B 1 122 ? 2.531 -47.469 -11.68 1 92.06 122 PHE B N 1
ATOM 7258 C CA . PHE B 1 122 ? 3.662 -46.531 -11.781 1 92.06 122 PHE B CA 1
ATOM 7259 C C . PHE B 1 122 ? 4.977 -47.281 -11.555 1 92.06 122 PHE B C 1
ATOM 7261 O O . PHE B 1 122 ? 5.945 -47.062 -12.281 1 92.06 122 PHE B O 1
ATOM 7268 N N . CYS B 1 123 ? 4.988 -48.125 -10.562 1 89.75 123 CYS B N 1
ATOM 7269 C CA . CYS B 1 123 ? 6.219 -48.875 -10.258 1 89.75 123 CYS B CA 1
ATOM 7270 C C . CYS B 1 123 ? 6.621 -49.75 -11.414 1 89.75 123 CYS B C 1
ATOM 7272 O O . CYS B 1 123 ? 7.805 -49.906 -11.727 1 89.75 123 CYS B O 1
ATOM 7274 N N . LEU B 1 124 ? 5.648 -50.188 -12.117 1 88.5 124 LEU B N 1
ATOM 7275 C CA . LEU B 1 124 ? 5.93 -51.031 -13.266 1 88.5 124 LEU B CA 1
ATOM 7276 C C . LEU B 1 124 ? 6.344 -50.219 -14.469 1 88.5 124 LEU B C 1
ATOM 7278 O O . LEU B 1 124 ? 7.312 -50.531 -15.164 1 88.5 124 LEU B O 1
ATOM 7282 N N . LEU B 1 125 ? 5.648 -49.156 -14.609 1 89.38 125 LEU B N 1
ATOM 7283 C CA . LEU B 1 125 ? 5.914 -48.312 -15.766 1 89.38 125 LEU B CA 1
ATOM 7284 C C . LEU B 1 125 ? 7.254 -47.594 -15.625 1 89.38 125 LEU B C 1
ATOM 7286 O O . LEU B 1 125 ? 7.926 -47.312 -16.625 1 89.38 125 LEU B O 1
ATOM 7290 N N . ARG B 1 126 ? 7.641 -47.281 -14.484 1 88.56 126 ARG B N 1
ATOM 7291 C CA . ARG B 1 126 ? 8.906 -46.594 -14.203 1 88.56 126 ARG B CA 1
ATOM 7292 C C . ARG B 1 126 ? 10.086 -47.438 -14.664 1 88.56 126 ARG B C 1
ATOM 7294 O O . ARG B 1 126 ? 11.055 -46.906 -15.227 1 88.56 126 ARG B O 1
ATOM 7301 N N . ASN B 1 127 ? 9.945 -48.719 -14.531 1 85.44 127 ASN B N 1
ATOM 7302 C CA . ASN B 1 127 ? 11.023 -49.625 -14.922 1 85.44 127 ASN B CA 1
ATOM 7303 C C . ASN B 1 127 ? 11 -49.906 -16.422 1 85.44 127 ASN B C 1
ATOM 7305 O O . ASN B 1 127 ? 12.047 -50.094 -17.031 1 85.44 127 ASN B O 1
ATOM 7309 N N . LEU B 1 128 ? 9.805 -49.75 -16.953 1 84.56 128 LEU B N 1
ATOM 7310 C CA . LEU B 1 128 ? 9.672 -50.031 -18.375 1 84.56 128 LEU B CA 1
ATOM 7311 C C . LEU B 1 128 ? 10.055 -48.844 -19.234 1 84.56 128 LEU B C 1
ATOM 7313 O O . LEU B 1 128 ? 10.547 -49 -20.359 1 84.56 128 LEU B O 1
ATOM 7317 N N . ASN B 1 129 ? 9.742 -47.688 -18.703 1 86.62 129 ASN B N 1
ATOM 7318 C CA . ASN B 1 129 ? 10.055 -46.469 -19.422 1 86.62 129 ASN B CA 1
ATOM 7319 C C . ASN B 1 129 ? 10.906 -45.531 -18.578 1 86.62 129 ASN B C 1
ATOM 7321 O O . ASN B 1 129 ? 10.453 -44.438 -18.188 1 86.62 129 ASN B O 1
ATOM 7325 N N . PRO B 1 130 ? 12.133 -45.688 -18.406 1 83.94 130 PRO B N 1
ATOM 7326 C CA . PRO B 1 130 ? 12.977 -44.906 -17.516 1 83.94 130 PRO B CA 1
ATOM 7327 C C . PRO B 1 130 ? 13.234 -43.5 -18.047 1 83.94 130 PRO B C 1
ATOM 7329 O O . PRO B 1 130 ? 13.492 -42.562 -17.266 1 83.94 130 PRO B O 1
ATOM 7332 N N . VAL B 1 131 ? 13.047 -43.25 -19.281 1 83.12 131 VAL B N 1
ATOM 7333 C CA . VAL B 1 131 ? 13.352 -41.938 -19.844 1 83.12 131 VAL B CA 1
ATOM 7334 C C . VAL B 1 131 ? 12.305 -40.938 -19.391 1 83.12 131 VAL B C 1
ATOM 7336 O O . VAL B 1 131 ? 12.625 -39.75 -19.188 1 83.12 131 VAL B O 1
ATOM 7339 N N . VAL B 1 132 ? 11.18 -41.438 -19.203 1 85.56 132 VAL B N 1
ATOM 7340 C CA . VAL B 1 132 ? 10.086 -40.531 -18.844 1 85.56 132 VAL B CA 1
ATOM 7341 C C . VAL B 1 132 ? 10.133 -40.25 -17.344 1 85.56 132 VAL B C 1
ATOM 7343 O O . VAL B 1 132 ? 9.805 -39.156 -16.906 1 85.56 132 VAL B O 1
ATOM 7346 N N . TYR B 1 133 ? 10.609 -41.188 -16.594 1 87.81 133 TYR B N 1
ATOM 7347 C CA . TYR B 1 133 ? 10.469 -41.062 -15.141 1 87.81 133 TYR B CA 1
ATOM 7348 C C . TYR B 1 133 ? 11.805 -40.75 -14.477 1 87.81 133 TYR B C 1
ATOM 7350 O O . TYR B 1 133 ? 11.875 -40.625 -13.258 1 87.81 133 TYR B O 1
ATOM 7358 N N . HIS B 1 134 ? 12.852 -40.594 -15.258 1 82.75 134 HIS B N 1
ATOM 7359 C CA . HIS B 1 134 ? 14.148 -40.188 -14.727 1 82.75 134 HIS B CA 1
ATOM 7360 C C . HIS B 1 134 ? 14.734 -39.031 -15.508 1 82.75 134 HIS B C 1
ATOM 7362 O O . HIS B 1 134 ? 14.438 -38.875 -16.703 1 82.75 134 HIS B O 1
ATOM 7368 N N . ARG B 1 135 ? 15.523 -38.188 -14.766 1 78.94 135 ARG B N 1
ATOM 7369 C CA . ARG B 1 135 ? 16.156 -37.062 -15.414 1 78.94 135 ARG B CA 1
ATOM 7370 C C . ARG B 1 135 ? 17.406 -37.469 -16.188 1 78.94 135 ARG B C 1
ATOM 7372 O O . ARG B 1 135 ? 18.203 -38.281 -15.695 1 78.94 135 ARG B O 1
ATOM 7379 N N . LEU B 1 136 ? 17.359 -37.062 -17.453 1 65.56 136 LEU B N 1
ATOM 7380 C CA . LEU B 1 136 ? 18.516 -37.344 -18.266 1 65.56 136 LEU B CA 1
ATOM 7381 C C . LEU B 1 136 ? 19.625 -36.344 -18.031 1 65.56 136 LEU B C 1
ATOM 7383 O O . LEU B 1 136 ? 19.375 -35.125 -17.969 1 65.56 136 LEU B O 1
ATOM 7387 N N . VAL B 1 137 ? 20.656 -36.562 -17.141 1 56.44 137 VAL B N 1
ATOM 7388 C CA . VAL B 1 137 ? 21.797 -35.656 -16.938 1 56.44 137 VAL B CA 1
ATOM 7389 C C . VAL B 1 137 ? 22.422 -35.344 -18.297 1 56.44 137 VAL B C 1
ATOM 7391 O O . VAL B 1 137 ? 22.906 -36.25 -19 1 56.44 137 VAL B O 1
ATOM 7394 N N . VAL B 1 138 ? 21.859 -34.5 -19.047 1 51.34 138 VAL B N 1
ATOM 7395 C CA . VAL B 1 138 ? 22.5 -34.094 -20.281 1 51.34 138 VAL B CA 1
ATOM 7396 C C . VAL B 1 138 ? 23.844 -33.438 -19.969 1 51.34 138 VAL B C 1
ATOM 7398 O O . VAL B 1 138 ? 23.922 -32.5 -19.188 1 51.34 138 VAL B O 1
ATOM 7401 N N . SER B 1 139 ? 24.953 -34.062 -20.078 1 43.47 139 SER B N 1
ATOM 7402 C CA . SER B 1 139 ? 26.25 -33.438 -19.969 1 43.47 139 SER B CA 1
ATOM 7403 C C . SER B 1 139 ? 26.312 -32.156 -20.781 1 43.47 139 SER B C 1
ATOM 7405 O O . SER B 1 139 ? 25.656 -32.031 -21.812 1 43.47 139 SER B O 1
ATOM 7407 N N . GLU B 1 140 ? 26.594 -31.047 -20.141 1 42.97 140 GLU B N 1
ATOM 7408 C CA . GLU B 1 140 ? 26.812 -29.734 -20.75 1 42.97 140 GLU B CA 1
ATOM 7409 C C . GLU B 1 140 ? 27.422 -29.859 -22.141 1 42.97 140 GLU B C 1
ATOM 7411 O O . GLU B 1 140 ? 27.234 -28.969 -22.984 1 42.97 140 GLU B O 1
ATOM 7416 N N . ASN B 1 141 ? 28.578 -30.641 -22.422 1 37.78 141 ASN B N 1
ATOM 7417 C CA . ASN B 1 141 ? 29.312 -30.703 -23.672 1 37.78 141 ASN B CA 1
ATOM 7418 C C . ASN B 1 141 ? 28.641 -31.641 -24.672 1 37.78 141 ASN B C 1
ATOM 7420 O O . ASN B 1 141 ? 28.594 -32.844 -24.453 1 37.78 141 ASN B O 1
ATOM 7424 N N . LYS B 1 142 ? 27.609 -31.234 -25.562 1 46.56 142 LYS B N 1
ATOM 7425 C CA . LYS B 1 142 ? 26.859 -31.672 -26.734 1 46.56 142 LYS B CA 1
ATOM 7426 C C . LYS B 1 142 ? 27.266 -33.062 -27.172 1 46.56 142 LYS B C 1
ATOM 7428 O O . LYS B 1 142 ? 26.969 -33.5 -28.297 1 46.56 142 LYS B O 1
ATOM 7433 N N . GLU B 1 143 ? 28.297 -33.625 -26.656 1 41.38 143 GLU B N 1
ATOM 7434 C CA . GLU B 1 143 ? 28.609 -34.938 -27.25 1 41.38 143 GLU B CA 1
ATOM 7435 C C . GLU B 1 143 ? 27.594 -36 -26.828 1 41.38 143 GLU B C 1
ATOM 7437 O O . GLU B 1 143 ? 27.156 -36.031 -25.688 1 41.38 143 GLU B O 1
ATOM 7442 N N . PRO B 1 144 ? 26.859 -36.562 -27.797 1 42.28 144 PRO B N 1
ATOM 7443 C CA . PRO B 1 144 ? 25.953 -37.688 -27.688 1 42.28 144 PRO B CA 1
ATOM 7444 C C . PRO B 1 144 ? 26.422 -38.75 -26.688 1 42.28 144 PRO B C 1
ATOM 7446 O O . PRO B 1 144 ? 27.422 -39.438 -26.922 1 42.28 144 PRO B O 1
ATOM 7449 N N . VAL B 1 145 ? 26.891 -38.531 -25.547 1 41 145 VAL B N 1
ATOM 7450 C CA . VAL B 1 145 ? 27.562 -39.562 -24.734 1 41 145 VAL B CA 1
ATOM 7451 C C . VAL B 1 145 ? 26.703 -40.781 -24.625 1 41 145 VAL B C 1
ATOM 7453 O O . VAL B 1 145 ? 25.469 -40.688 -24.578 1 41 145 VAL B O 1
ATOM 7456 N N . GLU B 1 146 ? 27.125 -42.062 -24.875 1 45.81 146 GLU B N 1
ATOM 7457 C CA . GLU B 1 146 ? 26.922 -43.438 -24.453 1 45.81 146 GLU B CA 1
ATOM 7458 C C . GLU B 1 146 ? 26.156 -43.531 -23.141 1 45.81 146 GLU B C 1
ATOM 7460 O O . GLU B 1 146 ? 25.609 -44.562 -22.781 1 45.81 146 GLU B O 1
ATOM 7465 N N . ASP B 1 147 ? 26.016 -42.438 -22.391 1 50.88 147 ASP B N 1
ATOM 7466 C CA . ASP B 1 147 ? 25.609 -42.344 -20.984 1 50.88 147 ASP B CA 1
ATOM 7467 C C . ASP B 1 147 ? 24.094 -42.344 -20.859 1 50.88 147 ASP B C 1
ATOM 7469 O O . ASP B 1 147 ? 23.547 -42.688 -19.812 1 50.88 147 ASP B O 1
ATOM 7473 N N . VAL B 1 148 ? 23.344 -41.906 -21.891 1 57.62 148 VAL B N 1
ATOM 7474 C CA . VAL B 1 148 ? 21.891 -42.062 -21.766 1 57.62 148 VAL B CA 1
ATOM 7475 C C . VAL B 1 148 ? 21.562 -43.562 -21.656 1 57.62 148 VAL B C 1
ATOM 7477 O O . VAL B 1 148 ? 20.719 -43.969 -20.859 1 57.62 148 VAL B O 1
ATOM 7480 N N . SER B 1 149 ? 22.25 -44.344 -22.609 1 57.19 149 SER B N 1
ATOM 7481 C CA . SER B 1 149 ? 22 -45.781 -22.578 1 57.19 149 SER B CA 1
ATOM 7482 C C . SER B 1 149 ? 22.406 -46.406 -21.234 1 57.19 149 SER B C 1
ATOM 7484 O O . SER B 1 149 ? 21.719 -47.25 -20.703 1 57.19 149 SER B O 1
ATOM 7486 N N . THR B 1 150 ? 23.484 -45.812 -20.734 1 57.09 150 THR B N 1
ATOM 7487 C CA . THR B 1 150 ? 23.938 -46.344 -19.438 1 57.09 150 THR B CA 1
ATOM 7488 C C . THR B 1 150 ? 23.031 -45.844 -18.328 1 57.09 150 THR B C 1
ATOM 7490 O O . THR B 1 150 ? 22.734 -46.594 -17.375 1 57.09 150 THR B O 1
ATOM 7493 N N . SER B 1 151 ? 22.531 -44.625 -18.547 1 61.84 151 SER B N 1
ATOM 7494 C CA . SER B 1 151 ? 21.641 -44.094 -17.531 1 61.84 151 SER B CA 1
ATOM 7495 C C . SER B 1 151 ? 20.281 -44.781 -17.562 1 61.84 151 SER B C 1
ATOM 7497 O O . SER B 1 151 ? 19.688 -45.031 -16.516 1 61.84 151 SER B O 1
ATOM 7499 N N . VAL B 1 152 ? 19.906 -45.156 -18.75 1 64.69 152 VAL B N 1
ATOM 7500 C CA . VAL B 1 152 ? 18.641 -45.906 -18.906 1 64.69 152 VAL B CA 1
ATOM 7501 C C . VAL B 1 152 ? 18.797 -47.312 -18.344 1 64.69 152 VAL B C 1
ATOM 7503 O O . VAL B 1 152 ? 17.891 -47.812 -17.672 1 64.69 152 VAL B O 1
ATOM 7506 N N . ALA B 1 153 ? 19.969 -47.969 -18.547 1 63 153 ALA B N 1
ATOM 7507 C CA . ALA B 1 153 ? 20.219 -49.312 -18.047 1 63 153 ALA B CA 1
ATOM 7508 C C . ALA B 1 153 ? 20.281 -49.312 -16.516 1 63 153 ALA B C 1
ATOM 7510 O O . ALA B 1 153 ? 19.766 -50.219 -15.867 1 63 153 ALA B O 1
ATOM 7511 N N . GLN B 1 154 ? 20.812 -48.312 -15.977 1 63.19 154 GLN B N 1
ATOM 7512 C CA . GLN B 1 154 ? 20.922 -48.219 -14.523 1 63.19 154 GLN B CA 1
ATOM 7513 C C . GLN B 1 154 ? 19.562 -47.938 -13.898 1 63.19 154 GLN B C 1
ATOM 7515 O O . GLN B 1 154 ? 19.25 -48.438 -12.812 1 63.19 154 GLN B O 1
ATOM 7520 N N . ALA B 1 155 ? 18.766 -47.219 -14.562 1 63.12 155 ALA B N 1
ATOM 7521 C CA . ALA B 1 155 ? 17.438 -46.875 -14.062 1 63.12 155 ALA B CA 1
ATOM 7522 C C . ALA B 1 155 ? 16.5 -48.062 -14.086 1 63.12 155 ALA B C 1
ATOM 7524 O O . ALA B 1 155 ? 15.594 -48.188 -13.25 1 63.12 155 ALA B O 1
ATOM 7525 N N . ARG B 1 156 ? 16.75 -49.062 -14.977 1 64.44 156 ARG B N 1
ATOM 7526 C CA . ARG B 1 156 ? 15.914 -50.25 -15.086 1 64.44 156 ARG B CA 1
ATOM 7527 C C . ARG B 1 156 ? 16.203 -51.219 -13.961 1 64.44 156 ARG B C 1
ATOM 7529 O O . ARG B 1 156 ? 15.344 -52.031 -13.594 1 64.44 156 ARG B O 1
ATOM 7536 N N . SER B 1 157 ? 17.406 -51.125 -13.352 1 64.75 157 SER B N 1
ATOM 7537 C CA . SER B 1 157 ? 17.812 -52.094 -12.352 1 64.75 157 SER B CA 1
ATOM 7538 C C . SER B 1 157 ? 17.406 -51.656 -10.945 1 64.75 157 SER B C 1
ATOM 7540 O O . SER B 1 157 ? 17.703 -52.344 -9.969 1 64.75 157 SER B O 1
ATOM 7542 N N . VAL B 1 158 ? 16.641 -50.562 -10.891 1 65.69 158 VAL B N 1
ATOM 7543 C CA . VAL B 1 158 ? 16.328 -50.094 -9.555 1 65.69 158 VAL B CA 1
ATOM 7544 C C . VAL B 1 158 ? 15.078 -50.781 -9.023 1 65.69 158 VAL B C 1
ATOM 7546 O O . VAL B 1 158 ? 14.211 -51.188 -9.805 1 65.69 158 VAL B O 1
ATOM 7549 N N . GLY B 1 159 ? 15.078 -51.188 -7.715 1 76.31 159 GLY B N 1
ATOM 7550 C CA . GLY B 1 159 ? 13.961 -51.812 -7.043 1 76.31 159 GLY B CA 1
ATOM 7551 C C . GLY B 1 159 ? 12.648 -51.094 -7.234 1 76.31 159 GLY B C 1
ATOM 7552 O O . GLY B 1 159 ? 12.641 -49.875 -7.512 1 76.31 159 GLY B O 1
ATOM 7553 N N . LEU B 1 160 ? 11.516 -51.844 -7.207 1 80.5 160 LEU B N 1
ATOM 7554 C CA . LEU B 1 160 ? 10.18 -51.281 -7.43 1 80.5 160 LEU B CA 1
ATOM 7555 C C . LEU B 1 160 ? 9.859 -50.188 -6.41 1 80.5 160 LEU B C 1
ATOM 7557 O O . LEU B 1 160 ? 9.18 -49.219 -6.734 1 80.5 160 LEU B O 1
ATOM 7561 N N . PHE B 1 161 ? 10.43 -50.281 -5.191 1 84.31 161 PHE B N 1
ATOM 7562 C CA . PHE B 1 161 ? 10.086 -49.312 -4.145 1 84.31 161 PHE B CA 1
ATOM 7563 C C . PHE B 1 161 ? 11.289 -48.438 -3.793 1 84.31 161 PHE B C 1
ATOM 7565 O O . PHE B 1 161 ? 11.297 -47.75 -2.764 1 84.31 161 PHE B O 1
ATOM 7572 N N . ASP B 1 162 ? 12.18 -48.375 -4.598 1 85.5 162 ASP B N 1
ATOM 7573 C CA . ASP B 1 162 ? 13.406 -47.625 -4.324 1 85.5 162 ASP B CA 1
ATOM 7574 C C . ASP B 1 162 ? 13.164 -46.125 -4.43 1 85.5 162 ASP B C 1
ATOM 7576 O O . ASP B 1 162 ? 13.93 -45.344 -3.879 1 85.5 162 ASP B O 1
ATOM 7580 N N . TRP B 1 163 ? 12.109 -45.781 -5.102 1 87.44 163 TRP B N 1
ATOM 7581 C CA . TRP B 1 163 ? 11.836 -44.375 -5.281 1 87.44 163 TRP B CA 1
ATOM 7582 C C . TRP B 1 163 ? 11.469 -43.719 -3.951 1 87.44 163 TRP B C 1
ATOM 7584 O O . TRP B 1 163 ? 11.758 -42.531 -3.732 1 87.44 163 TRP B O 1
ATOM 7594 N N . ILE B 1 164 ? 10.945 -44.406 -3.039 1 89.25 164 ILE B N 1
ATOM 7595 C CA . ILE B 1 164 ? 10.547 -43.875 -1.743 1 89.25 164 ILE B CA 1
ATOM 7596 C C . ILE B 1 164 ? 11.789 -43.531 -0.924 1 89.25 164 ILE B C 1
ATOM 7598 O O . ILE B 1 164 ? 11.875 -42.469 -0.333 1 89.25 164 ILE B O 1
ATOM 7602 N N . ALA B 1 165 ? 12.766 -44.406 -0.937 1 88.69 165 ALA B N 1
ATOM 7603 C CA . ALA B 1 165 ? 14 -44.156 -0.199 1 88.69 165 ALA B CA 1
ATOM 7604 C C . ALA B 1 165 ? 14.812 -43.031 -0.819 1 88.69 165 ALA B C 1
ATOM 7606 O O . ALA B 1 165 ? 15.445 -42.25 -0.106 1 88.69 165 ALA B O 1
ATOM 7607 N N . LYS B 1 166 ? 14.742 -42.969 -2.049 1 88.06 166 LYS B N 1
ATOM 7608 C CA . LYS B 1 166 ? 15.453 -41.906 -2.752 1 88.06 166 LYS B CA 1
ATOM 7609 C C . LYS B 1 166 ? 14.906 -40.531 -2.365 1 88.06 166 LYS B C 1
ATOM 7611 O O . LYS B 1 166 ? 15.672 -39.594 -2.088 1 88.06 166 LYS B O 1
ATOM 7616 N N . VAL B 1 167 ? 13.625 -40.469 -2.334 1 91.25 167 VAL B N 1
ATOM 7617 C CA . VAL B 1 167 ? 12.992 -39.188 -2.01 1 91.25 167 VAL B CA 1
ATOM 7618 C C . VAL B 1 167 ? 13.234 -38.844 -0.541 1 91.25 167 VAL B C 1
ATOM 7620 O O . VAL B 1 167 ? 13.523 -37.688 -0.202 1 91.25 167 VAL B O 1
ATOM 7623 N N . TYR B 1 168 ? 13.195 -39.781 0.283 1 90.19 168 TYR B N 1
ATOM 7624 C CA . TYR B 1 168 ? 13.328 -39.562 1.719 1 90.19 168 TYR B CA 1
ATOM 7625 C C . TYR B 1 168 ? 14.75 -39.188 2.082 1 90.19 168 TYR B C 1
ATOM 7627 O O . TYR B 1 168 ? 14.969 -38.406 3.008 1 90.19 168 TYR B O 1
ATOM 7635 N N . ASN B 1 169 ? 15.734 -39.562 1.271 1 90.19 169 ASN B N 1
ATOM 7636 C CA . ASN B 1 169 ? 17.141 -39.344 1.603 1 90.19 169 ASN B CA 1
ATOM 7637 C C . ASN B 1 169 ? 17.688 -38.094 0.899 1 90.19 169 ASN B C 1
ATOM 7639 O O . ASN B 1 169 ? 18.828 -37.719 1.123 1 90.19 169 ASN B O 1
ATOM 7643 N N . THR B 1 170 ? 16.969 -37.5 0.19 1 92.19 170 THR B N 1
ATOM 7644 C CA . THR B 1 170 ? 17.453 -36.312 -0.517 1 92.19 170 THR B CA 1
ATOM 7645 C C . THR B 1 170 ? 17.5 -35.125 0.419 1 92.19 170 THR B C 1
ATOM 7647 O O . THR B 1 170 ? 16.547 -34.844 1.143 1 92.19 170 THR B O 1
ATOM 7650 N N . THR B 1 171 ? 18.703 -34.469 0.466 1 91.88 171 THR B N 1
ATOM 7651 C CA . THR B 1 171 ? 18.906 -33.281 1.313 1 91.88 171 THR B CA 1
ATOM 7652 C C . THR B 1 171 ? 18.344 -32.031 0.653 1 91.88 171 THR B C 1
ATOM 7654 O O . THR B 1 171 ? 18.156 -32 -0.566 1 91.88 171 THR B O 1
ATOM 7657 N N . PRO B 1 172 ? 18.016 -31.078 1.435 1 92 172 PRO B N 1
ATOM 7658 C CA . PRO B 1 172 ? 17.453 -29.844 0.884 1 92 172 PRO B CA 1
ATOM 7659 C C . PRO B 1 172 ? 18.406 -29.141 -0.082 1 92 172 PRO B C 1
ATOM 7661 O O . PRO B 1 172 ? 17.969 -28.516 -1.055 1 92 172 PRO B O 1
ATOM 7664 N N . GLU B 1 173 ? 19.656 -29.219 0.066 1 91.81 173 GLU B N 1
ATOM 7665 C CA . GLU B 1 173 ? 20.625 -28.594 -0.835 1 91.81 173 GLU B CA 1
ATOM 7666 C C . GLU B 1 173 ? 20.594 -29.25 -2.213 1 91.81 173 GLU B C 1
ATOM 7668 O O . GLU B 1 173 ? 20.688 -28.562 -3.234 1 91.81 173 GLU B O 1
ATOM 7673 N N . GLU B 1 174 ? 20.375 -30.562 -2.098 1 91.25 174 GLU B N 1
ATOM 7674 C CA . GLU B 1 174 ? 20.266 -31.281 -3.363 1 91.25 174 GLU B CA 1
ATOM 7675 C C . GLU B 1 174 ? 18.969 -30.969 -4.074 1 91.25 174 GLU B C 1
ATOM 7677 O O . GLU B 1 174 ? 18.922 -30.906 -5.305 1 91.25 174 GLU B O 1
ATOM 7682 N N . GLU B 1 175 ? 17.969 -30.812 -3.293 1 92.56 175 GLU B N 1
ATOM 7683 C CA . GLU B 1 175 ? 16.688 -30.438 -3.877 1 92.56 175 GLU B CA 1
ATOM 7684 C C . GLU B 1 175 ? 16.766 -29.094 -4.59 1 92.56 175 GLU B C 1
ATOM 7686 O O . GLU B 1 175 ? 16.234 -28.922 -5.688 1 92.56 175 GLU B O 1
ATOM 7691 N N . VAL B 1 176 ? 17.5 -28.156 -3.984 1 91.81 176 VAL B N 1
ATOM 7692 C CA . VAL B 1 176 ? 17.625 -26.828 -4.574 1 91.81 176 VAL B CA 1
ATOM 7693 C C . VAL B 1 176 ? 18.5 -26.906 -5.828 1 91.81 176 VAL B C 1
ATOM 7695 O O . VAL B 1 176 ? 18.203 -26.25 -6.828 1 91.81 176 VAL B O 1
ATOM 7698 N N . ALA B 1 177 ? 19.484 -27.719 -5.805 1 87.44 177 ALA B N 1
ATOM 7699 C CA . ALA B 1 177 ? 20.391 -27.844 -6.941 1 87.44 177 ALA B CA 1
ATOM 7700 C C . ALA B 1 177 ? 19.688 -28.469 -8.141 1 87.44 177 ALA B C 1
ATOM 7702 O O . ALA B 1 177 ? 19.891 -28.047 -9.281 1 87.44 177 ALA B O 1
ATOM 7703 N N . ARG B 1 178 ? 18.719 -29.391 -7.832 1 87.44 178 ARG B N 1
ATOM 7704 C CA . ARG B 1 178 ? 18.094 -30.125 -8.922 1 87.44 178 ARG B CA 1
ATOM 7705 C C . ARG B 1 178 ? 16.781 -29.484 -9.336 1 87.44 178 ARG B C 1
ATOM 7707 O O . ARG B 1 178 ? 16.453 -29.422 -10.531 1 87.44 178 ARG B O 1
ATOM 7714 N N . ALA B 1 179 ? 16 -29.094 -8.422 1 89.69 179 ALA B N 1
ATOM 7715 C CA . ALA B 1 179 ? 14.656 -28.594 -8.727 1 89.69 179 ALA B CA 1
ATOM 7716 C C . ALA B 1 179 ? 14.609 -27.078 -8.672 1 89.69 179 ALA B C 1
ATOM 7718 O O . ALA B 1 179 ? 13.625 -26.469 -9.109 1 89.69 179 ALA B O 1
ATOM 7719 N N . GLY B 1 180 ? 15.641 -26.438 -8.234 1 89.81 1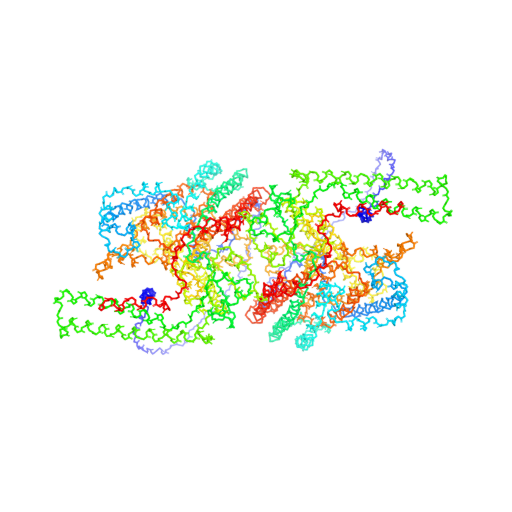80 GLY B N 1
ATOM 7720 C CA . GLY B 1 180 ? 15.602 -24.984 -8.062 1 89.81 180 GLY B CA 1
ATOM 7721 C C . GLY B 1 180 ? 15 -24.562 -6.734 1 89.81 180 GLY B C 1
ATOM 7722 O O . GLY B 1 180 ? 14.508 -25.406 -5.973 1 89.81 180 GLY B O 1
ATOM 7723 N N . LEU B 1 181 ? 15.047 -23.344 -6.445 1 92.81 181 LEU B N 1
ATOM 7724 C CA . LEU B 1 181 ? 14.523 -22.844 -5.18 1 92.81 181 LEU B CA 1
ATOM 7725 C C . LEU B 1 181 ? 13 -22.906 -5.16 1 92.81 181 LEU B C 1
ATOM 7727 O O . LEU B 1 181 ? 12.391 -23.141 -4.113 1 92.81 181 LEU B O 1
ATOM 7731 N N . ASP B 1 182 ? 12.359 -22.688 -6.273 1 92.5 182 ASP B N 1
ATOM 7732 C CA . ASP B 1 182 ? 10.906 -22.766 -6.328 1 92.5 182 ASP B CA 1
ATOM 7733 C C . ASP B 1 182 ? 10.422 -24.203 -6.133 1 92.5 182 ASP B C 1
ATOM 7735 O O . ASP B 1 182 ? 9.391 -24.438 -5.504 1 92.5 182 ASP B O 1
ATOM 7739 N N . GLY B 1 183 ? 11.148 -25.188 -6.754 1 92.25 183 GLY B N 1
ATOM 7740 C CA . GLY B 1 183 ? 10.812 -26.578 -6.512 1 92.25 183 GLY B CA 1
ATOM 7741 C C . GLY B 1 183 ? 10.938 -26.969 -5.051 1 92.25 183 GLY B C 1
ATOM 7742 O O . GLY B 1 183 ? 10.062 -27.672 -4.516 1 92.25 183 GLY B O 1
ATOM 7743 N N . TRP B 1 184 ? 11.984 -26.484 -4.48 1 94.56 184 TRP B N 1
ATOM 7744 C CA . TRP B 1 184 ? 12.172 -26.766 -3.057 1 94.56 184 TRP B CA 1
ATOM 7745 C C . TRP B 1 184 ? 11.078 -26.094 -2.229 1 94.56 184 TRP B C 1
ATOM 7747 O O . TRP B 1 184 ? 10.562 -26.672 -1.276 1 94.56 184 TRP B O 1
ATOM 7757 N N . ALA B 1 185 ? 10.781 -24.797 -2.58 1 94.62 185 ALA B N 1
ATOM 7758 C CA . ALA B 1 185 ? 9.758 -24.062 -1.842 1 94.62 185 ALA B CA 1
ATOM 7759 C C . ALA B 1 185 ? 8.414 -24.781 -1.902 1 94.62 185 ALA B C 1
ATOM 7761 O O . ALA B 1 185 ? 7.672 -24.812 -0.919 1 94.62 185 ALA B O 1
ATOM 7762 N N . PHE B 1 186 ? 8.094 -25.359 -3.018 1 94.44 186 PHE B N 1
ATOM 7763 C CA . PHE B 1 186 ? 6.852 -26.109 -3.17 1 94.44 186 PHE B CA 1
ATOM 7764 C C . PHE B 1 186 ? 6.848 -27.344 -2.266 1 94.44 186 PHE B C 1
ATOM 7766 O O . PHE B 1 186 ? 5.859 -27.609 -1.579 1 94.44 186 PHE B O 1
ATOM 7773 N N . LEU B 1 187 ? 7.891 -28.031 -2.203 1 95.88 187 LEU B N 1
ATOM 7774 C CA . LEU B 1 187 ? 8 -29.203 -1.342 1 95.88 187 LEU B CA 1
ATOM 7775 C C . LEU B 1 187 ? 7.977 -28.797 0.129 1 95.88 187 LEU B C 1
ATOM 7777 O O . LEU B 1 187 ? 7.41 -29.516 0.963 1 95.88 187 LEU B O 1
ATOM 7781 N N . GLU B 1 188 ? 8.578 -27.688 0.402 1 96.25 188 GLU B N 1
ATOM 7782 C CA . GLU B 1 188 ? 8.57 -27.188 1.776 1 96.25 188 GLU B CA 1
ATOM 7783 C C . GLU B 1 188 ? 7.16 -26.828 2.223 1 96.25 188 GLU B C 1
ATOM 7785 O O . GLU B 1 188 ? 6.812 -26.969 3.396 1 96.25 188 GLU B O 1
ATOM 7790 N N . LEU B 1 189 ? 6.379 -26.312 1.338 1 96.38 189 LEU B N 1
ATOM 7791 C CA . LEU B 1 189 ? 4.988 -26.031 1.674 1 96.38 189 LEU B CA 1
ATOM 7792 C C . LEU B 1 189 ? 4.27 -27.297 2.127 1 96.38 189 LEU B C 1
ATOM 7794 O O . LEU B 1 189 ? 3.523 -27.266 3.109 1 96.38 189 LEU B O 1
ATOM 7798 N N . LEU B 1 190 ? 4.484 -28.406 1.442 1 97 190 LEU B N 1
ATOM 7799 C CA . LEU B 1 190 ? 3.887 -29.688 1.808 1 97 190 LEU B CA 1
ATOM 7800 C C . LEU B 1 190 ? 4.422 -30.172 3.15 1 97 190 LEU B C 1
ATOM 7802 O O . LEU B 1 190 ? 3.654 -30.641 4 1 97 190 LEU B O 1
ATOM 7806 N N . ARG B 1 191 ? 5.703 -30.016 3.35 1 96.75 191 ARG B N 1
ATOM 7807 C CA . ARG B 1 191 ? 6.316 -30.422 4.609 1 96.75 191 ARG B CA 1
ATOM 7808 C C . ARG B 1 191 ? 5.812 -29.578 5.766 1 96.75 191 ARG B C 1
ATOM 7810 O O . ARG B 1 191 ? 5.594 -30.078 6.871 1 96.75 191 ARG B O 1
ATOM 7817 N N . LEU B 1 192 ? 5.699 -28.312 5.492 1 97.06 192 LEU B N 1
ATOM 7818 C CA . LEU B 1 192 ? 5.199 -27.391 6.508 1 97.06 192 LEU B CA 1
ATOM 7819 C C . LEU B 1 192 ? 3.795 -27.781 6.957 1 97.06 192 LEU B C 1
ATOM 7821 O O . LEU B 1 192 ? 3.518 -27.859 8.156 1 97.06 192 LEU B O 1
ATOM 7825 N N . ASN B 1 193 ? 2.951 -28.094 5.98 1 96.94 193 ASN B N 1
ATOM 7826 C CA . ASN B 1 193 ? 1.595 -28.516 6.32 1 96.94 193 ASN B CA 1
ATOM 7827 C C . ASN B 1 193 ? 1.593 -29.828 7.102 1 96.94 193 ASN B C 1
ATOM 7829 O O . ASN B 1 193 ? 0.807 -30 8.039 1 96.94 193 ASN B O 1
ATOM 7833 N N . THR B 1 194 ? 2.441 -30.719 6.758 1 96.81 194 THR B N 1
ATOM 7834 C CA . THR B 1 194 ? 2.549 -31.984 7.473 1 96.81 194 THR B CA 1
ATOM 7835 C C . THR B 1 194 ? 3.021 -31.766 8.906 1 96.81 194 THR B C 1
ATOM 7837 O O . THR B 1 194 ? 2.453 -32.312 9.844 1 96.81 194 THR B O 1
ATOM 7840 N N . ARG B 1 195 ? 4.008 -30.922 9.07 1 96.38 195 ARG B N 1
ATOM 7841 C CA . ARG B 1 195 ? 4.523 -30.625 10.406 1 96.38 195 ARG B CA 1
ATOM 7842 C C . ARG B 1 195 ? 3.451 -29.984 11.273 1 96.38 195 ARG B C 1
ATOM 7844 O O . ARG B 1 195 ? 3.289 -30.344 12.438 1 96.38 195 ARG B O 1
ATOM 7851 N N . ILE B 1 196 ? 2.734 -29.062 10.695 1 96.38 196 ILE B N 1
ATOM 7852 C CA . ILE B 1 196 ? 1.688 -28.375 11.438 1 96.38 196 ILE B CA 1
ATOM 7853 C C . ILE B 1 196 ? 0.609 -29.359 11.859 1 96.38 196 ILE B C 1
ATOM 7855 O O . ILE B 1 196 ? 0.184 -29.375 13.016 1 96.38 196 ILE B O 1
ATOM 7859 N N . LEU B 1 197 ? 0.198 -30.266 10.969 1 96.25 197 LEU B N 1
ATOM 7860 C CA . LEU B 1 197 ? -0.893 -31.203 11.227 1 96.25 197 LEU B CA 1
ATOM 7861 C C . LEU B 1 197 ? -0.466 -32.281 12.227 1 96.25 197 LEU B C 1
ATOM 7863 O O . LEU B 1 197 ? -1.283 -32.75 13.016 1 96.25 197 LEU B O 1
ATOM 7867 N N . VAL B 1 198 ? 0.786 -32.594 12.25 1 95.56 198 VAL B N 1
ATOM 7868 C CA . VAL B 1 198 ? 1.282 -33.594 13.188 1 95.56 198 VAL B CA 1
ATOM 7869 C C . VAL B 1 198 ? 1.204 -33.062 14.609 1 95.56 198 VAL B C 1
ATOM 7871 O O . VAL B 1 198 ? 0.875 -33.781 15.547 1 95.56 198 VAL B O 1
ATOM 7874 N N . TRP B 1 199 ? 1.379 -31.781 14.773 1 94.56 199 TRP B N 1
ATOM 7875 C CA . TRP B 1 199 ? 1.364 -31.156 16.094 1 94.56 199 TRP B CA 1
ATOM 7876 C C . TRP B 1 199 ? -0.057 -30.797 16.516 1 94.56 199 TRP B C 1
ATOM 7878 O O . TRP B 1 199 ? -0.443 -31 17.672 1 94.56 199 TRP B O 1
ATOM 7888 N N . ILE B 1 200 ? -0.862 -30.312 15.562 1 94.38 200 ILE B N 1
ATOM 7889 C CA . ILE B 1 200 ? -2.203 -29.844 15.883 1 94.38 200 ILE B CA 1
ATOM 7890 C C . ILE B 1 200 ? -3.184 -31.016 15.875 1 94.38 200 ILE B C 1
ATOM 7892 O O . ILE B 1 200 ? -4.141 -31.031 16.641 1 94.38 200 ILE B O 1
ATOM 7896 N N . GLY B 1 201 ? -2.957 -32.062 15.055 1 92.75 201 GLY B N 1
ATOM 7897 C CA . GLY B 1 201 ? -3.908 -33.125 14.789 1 92.75 201 GLY B CA 1
ATOM 7898 C C . GLY B 1 201 ? -4.305 -33.875 16.047 1 92.75 201 GLY B C 1
ATOM 7899 O O . GLY B 1 201 ? -5.477 -33.875 16.438 1 92.75 201 GLY B O 1
ATOM 7900 N N . PRO B 1 202 ? -3.389 -34.406 16.781 1 92.19 202 PRO B N 1
ATOM 7901 C CA . PRO B 1 202 ? -3.746 -35.156 17.969 1 92.19 202 PRO B CA 1
ATOM 7902 C C . PRO B 1 202 ? -4.352 -34.312 19.078 1 92.19 202 PRO B C 1
ATOM 7904 O O . PRO B 1 202 ? -5.262 -34.75 19.781 1 92.19 202 PRO B O 1
ATOM 7907 N N . VAL B 1 203 ? -3.986 -33.094 19.188 1 91.88 203 VAL B N 1
ATOM 7908 C CA . VAL B 1 203 ? -4.48 -32.219 20.234 1 91.88 203 VAL B CA 1
ATOM 7909 C C . VAL B 1 203 ? -5.93 -31.828 19.953 1 91.88 203 VAL B C 1
ATOM 7911 O O . VAL B 1 203 ? -6.785 -31.906 20.844 1 91.88 203 VAL B O 1
ATOM 7914 N N . VAL B 1 204 ? -6.168 -31.484 18.719 1 91.38 204 VAL B N 1
ATOM 7915 C CA . VAL B 1 204 ? -7.512 -31.047 18.359 1 91.38 204 VAL B CA 1
ATOM 7916 C C . VAL B 1 204 ? -8.469 -32.25 18.391 1 91.38 204 VAL B C 1
ATOM 7918 O O . VAL B 1 204 ? -9.609 -32.125 18.828 1 91.38 204 VAL B O 1
ATOM 7921 N N . LEU B 1 205 ? -8.055 -33.406 17.984 1 90.5 205 LEU B N 1
ATOM 7922 C CA . LEU B 1 205 ? -8.891 -34.625 17.969 1 90.5 205 LEU B CA 1
ATOM 7923 C C . LEU B 1 205 ? -9.25 -35.062 19.391 1 90.5 205 LEU B C 1
ATOM 7925 O O . LEU B 1 205 ? -10.391 -35.438 19.656 1 90.5 205 LEU B O 1
ATOM 7929 N N . LEU B 1 206 ? -8.367 -34.844 20.312 1 89.31 206 LEU B N 1
ATOM 7930 C CA . LEU B 1 206 ? -8.586 -35.312 21.672 1 89.31 206 LEU B CA 1
ATOM 7931 C C . LEU B 1 206 ? -9.359 -34.281 22.484 1 89.31 206 LEU B C 1
ATOM 7933 O O . LEU B 1 206 ? -10.164 -34.625 23.344 1 89.31 206 LEU B O 1
ATOM 7937 N N . THR B 1 207 ? -9.172 -33.031 22.203 1 89.94 207 THR B N 1
ATOM 7938 C CA . THR B 1 207 ? -9.828 -32 23 1 89.94 207 THR B CA 1
ATOM 7939 C C . THR B 1 207 ? -11.164 -31.594 22.391 1 89.94 207 THR B C 1
ATOM 7941 O O . THR B 1 207 ? -12.219 -31.812 22.984 1 89.94 207 THR B O 1
ATOM 7944 N N . VAL B 1 208 ? -11.125 -31.156 21.156 1 89.06 208 VAL B N 1
ATOM 7945 C CA . VAL B 1 208 ? -12.344 -30.688 20.516 1 89.06 208 VAL B CA 1
ATOM 7946 C C . VAL B 1 208 ? -13.234 -31.875 20.172 1 89.06 208 VAL B C 1
ATOM 7948 O O . VAL B 1 208 ? -14.461 -31.812 20.312 1 89.06 208 VAL B O 1
ATOM 7951 N N . GLY B 1 209 ? -12.664 -33 19.734 1 85.5 209 GLY B N 1
ATOM 7952 C CA . GLY B 1 209 ? -13.438 -34.188 19.422 1 85.5 209 GLY B CA 1
ATOM 7953 C C . GLY B 1 209 ? -14.203 -34.719 20.625 1 85.5 209 GLY B C 1
ATOM 7954 O O . GLY B 1 209 ? -15.391 -35.031 20.516 1 85.5 209 GLY B O 1
ATOM 7955 N N . CYS B 1 210 ? -13.617 -34.656 21.766 1 83.38 210 CYS B N 1
ATOM 7956 C CA . CYS B 1 210 ? -14.25 -35.156 22.984 1 83.38 210 CYS B CA 1
ATOM 7957 C C . CYS B 1 210 ? -15.312 -34.156 23.469 1 83.38 210 CYS B C 1
ATOM 7959 O O . CYS B 1 210 ? -16.359 -34.594 23.953 1 83.38 210 CYS B O 1
ATOM 7961 N N . ALA B 1 211 ? -14.969 -32.938 23.297 1 84.38 211 ALA B N 1
ATOM 7962 C CA . ALA B 1 211 ? -15.953 -31.938 23.719 1 84.38 211 ALA B CA 1
ATOM 7963 C C . ALA B 1 211 ? -17.219 -32.031 22.875 1 84.38 211 ALA B C 1
ATOM 7965 O O . ALA B 1 211 ? -18.328 -31.922 23.422 1 84.38 211 ALA B O 1
ATOM 7966 N N . ASN B 1 212 ? -17.047 -32.219 21.578 1 83.56 212 ASN B N 1
ATOM 7967 C CA . ASN B 1 212 ? -18.219 -32.375 20.703 1 83.56 212 ASN B CA 1
ATOM 7968 C C . ASN B 1 212 ? -18.984 -33.656 21.016 1 83.56 212 ASN B C 1
ATOM 7970 O O . ASN B 1 212 ? -20.219 -33.656 20.969 1 83.56 212 ASN B O 1
ATOM 7974 N N . TRP B 1 213 ? -18.25 -34.719 21.359 1 80.62 213 TRP B N 1
ATOM 7975 C CA . TRP B 1 213 ? -18.891 -35.969 21.688 1 80.62 213 TRP B CA 1
ATOM 7976 C C . TRP B 1 213 ? -19.703 -35.875 22.969 1 80.62 213 TRP B C 1
ATOM 7978 O O . TRP B 1 213 ? -20.828 -36.375 23.047 1 80.62 213 TRP B O 1
ATOM 7988 N N . GLN B 1 214 ? -19.266 -35.156 23.906 1 79.38 214 GLN B N 1
ATOM 7989 C CA . GLN B 1 214 ? -19.969 -34.969 25.172 1 79.38 214 GLN B CA 1
ATOM 7990 C C . GLN B 1 214 ? -21.203 -34.062 25 1 79.38 214 GLN B C 1
ATOM 7992 O O . GLN B 1 214 ? -22.25 -34.312 25.609 1 79.38 214 GLN B O 1
ATOM 7997 N N . ALA B 1 215 ? -20.969 -33.125 24.172 1 77.56 215 ALA B N 1
ATOM 7998 C CA . ALA B 1 215 ? -22.047 -32.188 23.984 1 77.56 215 ALA B CA 1
ATOM 7999 C C . ALA B 1 215 ? -23.203 -32.812 23.188 1 77.56 215 ALA B C 1
ATOM 8001 O O . ALA B 1 215 ? -24.344 -32.375 23.297 1 77.56 215 ALA B O 1
ATOM 8002 N N . SER B 1 216 ? -22.969 -33.75 22.359 1 71.5 216 SER B N 1
ATOM 8003 C CA . SER B 1 216 ? -23.953 -34.375 21.5 1 71.5 216 SER B CA 1
ATOM 8004 C C . SER B 1 216 ? -24.734 -35.469 22.234 1 71.5 216 SER B C 1
ATOM 8006 O O . SER B 1 216 ? -25.719 -36 21.703 1 71.5 216 SER B O 1
ATOM 8008 N N . GLU B 1 217 ? -24.359 -35.969 23.391 1 63.72 217 GLU B N 1
ATOM 8009 C CA . GLU B 1 217 ? -25.031 -37.031 24.109 1 63.72 217 GLU B CA 1
ATOM 8010 C C . GLU B 1 217 ? -26.516 -36.781 24.25 1 63.72 217 GLU B C 1
ATOM 8012 O O . GLU B 1 217 ? -27.328 -37.688 24.25 1 63.72 217 GLU B O 1
ATOM 8017 N N . ASN B 1 218 ? -26.859 -35.438 24.203 1 57.66 218 ASN B N 1
ATOM 8018 C CA . ASN B 1 218 ? -28.266 -35.156 24.469 1 57.66 218 ASN B CA 1
ATOM 8019 C C . ASN B 1 218 ? -29.094 -35.188 23.188 1 57.66 218 ASN B C 1
ATOM 8021 O O . ASN B 1 218 ? -30.297 -34.969 23.219 1 57.66 218 ASN B O 1
ATOM 8025 N N . MET B 1 219 ? -28.438 -35.25 22 1 57.5 219 MET B N 1
ATOM 8026 C CA . MET B 1 219 ? -29.25 -35.25 20.781 1 57.5 219 MET B CA 1
ATOM 8027 C C . MET B 1 219 ? -29.359 -36.656 20.203 1 57.5 219 MET B C 1
ATOM 8029 O O . MET B 1 219 ? -28.359 -37.281 19.812 1 57.5 219 MET B O 1
ATOM 8033 N N . PRO B 1 220 ? -30.516 -37.406 20.469 1 55.44 220 PRO B N 1
ATOM 8034 C CA . PRO B 1 220 ? -30.75 -38.781 19.969 1 55.44 220 PRO B CA 1
ATOM 8035 C C . PRO B 1 220 ? -30.688 -38.844 18.438 1 55.44 220 PRO B C 1
ATOM 8037 O O . PRO B 1 220 ? -31.109 -37.906 17.75 1 55.44 220 PRO B O 1
ATOM 8040 N N . GLY B 1 221 ? -29.922 -39.844 17.703 1 52.84 221 GLY B N 1
ATOM 8041 C CA . GLY B 1 221 ? -30.062 -40.219 16.312 1 52.84 221 GLY B CA 1
ATOM 8042 C C . GLY B 1 221 ? -28.922 -39.719 15.445 1 52.84 221 GLY B C 1
ATOM 8043 O O . GLY B 1 221 ? -28.953 -39.844 14.219 1 52.84 221 GLY B O 1
ATOM 8044 N N . LEU B 1 222 ? -27.984 -39.094 16.094 1 59.53 222 LEU B N 1
ATOM 8045 C CA . LEU B 1 222 ? -26.953 -38.5 15.234 1 59.53 222 LEU B CA 1
ATOM 8046 C C . LEU B 1 222 ? -25.844 -39.531 14.977 1 59.53 222 LEU B C 1
ATOM 8048 O O . LEU B 1 222 ? -25.516 -40.344 15.852 1 59.53 222 LEU B O 1
ATOM 8052 N N . ASN B 1 223 ? -25.469 -39.812 13.758 1 64.75 223 ASN B N 1
ATOM 8053 C CA . ASN B 1 223 ? -24.344 -40.656 13.336 1 64.75 223 ASN B CA 1
ATOM 8054 C C . ASN B 1 223 ? -23.062 -40.281 14.086 1 64.75 223 ASN B C 1
ATOM 8056 O O . ASN B 1 223 ? -22.891 -39.156 14.523 1 64.75 223 ASN B O 1
ATOM 8060 N N . PRO B 1 224 ? -22.281 -41.375 14.438 1 68.38 224 PRO B N 1
ATOM 8061 C CA . PRO B 1 224 ? -21.078 -41.125 15.227 1 68.38 224 PRO B CA 1
ATOM 8062 C C . PRO B 1 224 ? -20.141 -40.094 14.594 1 68.38 224 PRO B C 1
ATOM 8064 O O . PRO B 1 224 ? -19.484 -39.344 15.312 1 68.38 224 PRO B O 1
ATOM 8067 N N . LEU B 1 225 ? -20.172 -40 13.352 1 73.69 225 LEU B N 1
ATOM 8068 C CA . LEU B 1 225 ? -19.281 -39.031 12.711 1 73.69 225 LEU B CA 1
ATOM 8069 C C . LEU B 1 225 ? -19.812 -37.625 12.859 1 73.69 225 LEU B C 1
ATOM 8071 O O . LEU B 1 225 ? -19.047 -36.688 13.039 1 73.69 225 LEU B O 1
ATOM 8075 N N . SER B 1 226 ? -21.047 -37.531 12.852 1 71.81 226 SER B N 1
ATOM 8076 C CA . SER B 1 226 ? -21.672 -36.219 12.992 1 71.81 226 SER B CA 1
ATOM 8077 C C . SER B 1 226 ? -21.609 -35.719 14.438 1 71.81 226 SER B C 1
ATOM 8079 O O . SER B 1 226 ? -21.703 -34.531 14.695 1 71.81 226 SER B O 1
ATOM 8081 N N . ARG B 1 227 ? -21.359 -36.719 15.289 1 75.06 227 ARG B N 1
ATOM 8082 C CA . ARG B 1 227 ? -21.281 -36.344 16.703 1 75.06 227 ARG B CA 1
ATOM 8083 C C . ARG B 1 227 ? -19.984 -35.625 17.016 1 75.06 227 ARG B C 1
ATOM 8085 O O . ARG B 1 227 ? -19.875 -34.938 18.031 1 75.06 227 ARG B O 1
ATOM 8092 N N . LEU B 1 228 ? -19.094 -35.812 16.125 1 76.5 228 LEU B N 1
ATOM 8093 C CA . LEU B 1 228 ? -17.797 -35.188 16.344 1 76.5 228 LEU B CA 1
ATOM 8094 C C . LEU B 1 228 ? -17.766 -33.812 15.742 1 76.5 228 LEU B C 1
ATOM 8096 O O . LEU B 1 228 ? -16.781 -33.062 15.914 1 76.5 228 LEU B O 1
ATOM 8100 N N . ASP B 1 229 ? -18.906 -33.375 15.234 1 78 229 ASP B N 1
ATOM 8101 C CA . ASP B 1 229 ? -18.969 -32.062 14.586 1 78 229 ASP B CA 1
ATOM 8102 C C . ASP B 1 229 ? -19.641 -31.031 15.492 1 78 229 ASP B C 1
ATOM 8104 O O . ASP B 1 229 ? -20.516 -31.359 16.297 1 78 229 ASP B O 1
ATOM 8108 N N . VAL B 1 230 ? -19.141 -29.828 15.398 1 77.5 230 VAL B N 1
ATOM 8109 C CA . VAL B 1 230 ? -19.672 -28.75 16.234 1 77.5 230 VAL B CA 1
ATOM 8110 C C . VAL B 1 230 ? -21.125 -28.5 15.883 1 77.5 230 VAL B C 1
ATOM 8112 O O . VAL B 1 230 ? -21.891 -27.969 16.703 1 77.5 230 VAL B O 1
ATOM 8115 N N . GLY B 1 231 ? -21.516 -28.844 14.672 1 71.88 231 GLY B N 1
ATOM 8116 C CA . GLY B 1 231 ? -22.891 -28.625 14.242 1 71.88 231 GLY B CA 1
ATOM 8117 C C . GLY B 1 231 ? -23.906 -29.344 15.109 1 71.88 231 GLY B C 1
ATOM 8118 O O . GLY B 1 231 ? -25.047 -28.906 15.219 1 71.88 231 GLY B O 1
ATOM 8119 N N . SER B 1 232 ? -23.516 -30.344 15.844 1 69.62 232 SER B N 1
ATOM 8120 C CA . SER B 1 232 ? -24.438 -31.172 16.625 1 69.62 232 SER B CA 1
ATOM 8121 C C . SER B 1 232 ? -24.484 -30.719 18.078 1 69.62 232 SER B C 1
ATOM 8123 O O . SER B 1 232 ? -25.188 -31.328 18.891 1 69.62 232 SER B O 1
ATOM 8125 N N . MET B 1 233 ? -23.781 -29.641 18.344 1 72.94 233 MET B N 1
ATOM 8126 C CA . MET B 1 233 ? -23.766 -29.188 19.734 1 72.94 233 MET B CA 1
ATOM 8127 C C . MET B 1 233 ? -25.047 -28.453 20.078 1 72.94 233 MET B C 1
ATOM 8129 O O . MET B 1 233 ? -25.547 -27.641 19.297 1 72.94 233 MET B O 1
ATOM 8133 N N . SER B 1 234 ? -25.609 -28.828 21.203 1 62.97 234 SER B N 1
ATOM 8134 C CA . SER B 1 234 ? -26.828 -28.188 21.688 1 62.97 234 SER B CA 1
ATOM 8135 C C . SER B 1 234 ? -26.562 -26.734 22.078 1 62.97 234 SER B C 1
ATOM 8137 O O . SER B 1 234 ? -25.469 -26.406 22.547 1 62.97 234 SER B O 1
ATOM 8139 N N . PRO B 1 235 ? -27.297 -25.656 21.578 1 62.16 235 PRO B N 1
ATOM 8140 C CA . PRO B 1 235 ? -27.094 -24.234 21.844 1 62.16 235 PRO B CA 1
ATOM 8141 C C . PRO B 1 235 ? -26.906 -23.938 23.344 1 62.16 235 PRO B C 1
ATOM 8143 O O . PRO B 1 235 ? -26.312 -22.922 23.703 1 62.16 235 PRO B O 1
ATOM 8146 N N . GLY B 1 236 ? -26.969 -24.984 24.266 1 58.88 236 GLY B N 1
ATOM 8147 C CA . GLY B 1 236 ? -26.938 -24.766 25.703 1 58.88 236 GLY B CA 1
ATOM 8148 C C . GLY B 1 236 ? -25.594 -25.062 26.328 1 58.88 236 GLY B C 1
ATOM 8149 O O . GLY B 1 236 ? -25.359 -24.734 27.5 1 58.88 236 GLY B O 1
ATOM 8150 N N . SER B 1 237 ? -24.781 -25.562 25.656 1 63.88 237 SER B N 1
ATOM 8151 C CA . SER B 1 237 ? -23.547 -25.984 26.312 1 63.88 237 SER B CA 1
ATOM 8152 C C . SER B 1 237 ? -22.453 -24.938 26.141 1 63.88 237 SER B C 1
ATOM 8154 O O . SER B 1 237 ? -21.484 -25.156 25.422 1 63.88 237 SER B O 1
ATOM 8156 N N . THR B 1 238 ? -22.656 -23.75 26.812 1 67.88 238 THR B N 1
ATOM 8157 C CA . THR B 1 238 ? -21.812 -22.562 26.688 1 67.88 238 THR B CA 1
ATOM 8158 C C . THR B 1 238 ? -20.391 -22.859 27.141 1 67.88 238 THR B C 1
ATOM 8160 O O . THR B 1 238 ? -19.438 -22.328 26.578 1 67.88 238 THR B O 1
ATOM 8163 N N . HIS B 1 239 ? -20.266 -23.828 28.109 1 78.5 239 HIS B N 1
ATOM 8164 C CA . HIS B 1 239 ? -18.953 -24.047 28.688 1 78.5 239 HIS B CA 1
ATOM 8165 C C . HIS B 1 239 ? -18.047 -24.812 27.734 1 78.5 239 HIS B C 1
ATOM 8167 O O . HIS B 1 239 ? -16.828 -24.625 27.734 1 78.5 239 HIS B O 1
ATOM 8173 N N . LEU B 1 240 ? -18.656 -25.547 26.891 1 83.75 240 LEU B N 1
ATOM 8174 C CA . LEU B 1 240 ? -17.859 -26.375 26 1 83.75 240 LEU B CA 1
ATOM 8175 C C . LEU B 1 240 ? -17.406 -25.562 24.781 1 83.75 240 LEU B C 1
ATOM 8177 O O . LEU B 1 240 ? -16.469 -25.953 24.078 1 83.75 240 LEU B O 1
ATOM 8181 N N . LEU B 1 241 ? -17.984 -24.406 24.641 1 87.44 241 LEU B N 1
ATOM 8182 C CA . LEU B 1 241 ? -17.625 -23.547 23.516 1 87.44 241 LEU B CA 1
ATOM 8183 C C . LEU B 1 241 ? -16.297 -22.844 23.781 1 87.44 241 LEU B C 1
ATOM 8185 O O . LEU B 1 241 ? -15.648 -22.391 22.828 1 87.44 241 LEU B O 1
ATOM 8189 N N . TRP B 1 242 ? -15.883 -22.875 25.047 1 88.88 242 TRP B N 1
ATOM 8190 C CA . TRP B 1 242 ? -14.586 -22.312 25.391 1 88.88 242 TRP B CA 1
ATOM 8191 C C . TRP B 1 242 ? -13.453 -23.203 24.891 1 88.88 242 TRP B C 1
ATOM 8193 O O . TRP B 1 242 ? -12.352 -22.719 24.609 1 88.88 242 TRP B O 1
ATOM 8203 N N . VAL B 1 243 ? -13.734 -24.453 24.719 1 88.5 243 VAL B N 1
ATOM 8204 C CA . VAL B 1 243 ? -12.734 -25.375 24.203 1 88.5 243 VAL B CA 1
ATOM 8205 C C . VAL B 1 243 ? -12.477 -25.078 22.719 1 88.5 243 VAL B C 1
ATOM 8207 O O . VAL B 1 243 ? -11.336 -25.141 22.266 1 88.5 243 VAL B O 1
ATOM 8210 N N . HIS B 1 244 ? -13.492 -24.672 22.062 1 89.5 244 HIS B N 1
ATOM 8211 C CA . HIS B 1 244 ? -13.328 -24.328 20.656 1 89.5 244 HIS B CA 1
ATOM 8212 C C . HIS B 1 244 ? -12.555 -23.016 20.516 1 89.5 244 HIS B C 1
ATOM 8214 O O . HIS B 1 244 ? -11.742 -22.875 19.594 1 89.5 244 HIS B O 1
ATOM 8220 N N . ALA B 1 245 ? -12.781 -22.109 21.359 1 91.62 245 ALA B N 1
ATOM 8221 C CA . ALA B 1 245 ? -12.023 -20.859 21.328 1 91.62 245 ALA B CA 1
ATOM 8222 C C . ALA B 1 245 ? -10.555 -21.094 21.656 1 91.62 245 ALA B C 1
ATOM 8224 O O . ALA B 1 245 ? -9.672 -20.516 21.016 1 91.62 245 ALA B O 1
ATOM 8225 N N . ALA B 1 246 ? -10.32 -21.938 22.578 1 91.94 246 ALA B N 1
ATOM 8226 C CA . ALA B 1 246 ? -8.945 -22.281 22.938 1 91.94 246 ALA B CA 1
ATOM 8227 C C . ALA B 1 246 ? -8.25 -23.016 21.781 1 91.94 246 ALA B C 1
ATOM 8229 O O . ALA B 1 246 ? -7.043 -22.875 21.594 1 91.94 246 ALA B O 1
ATOM 8230 N N . SER B 1 247 ? -9.016 -23.812 21.062 1 93.06 247 SER B N 1
ATOM 8231 C CA . SER B 1 247 ? -8.445 -24.531 19.938 1 93.06 247 SER B CA 1
ATOM 8232 C C . SER B 1 247 ? -8.016 -23.578 18.828 1 93.06 247 SER B C 1
ATOM 8234 O O . SER B 1 247 ? -7.016 -23.812 18.141 1 93.06 247 SER B O 1
ATOM 8236 N N . VAL B 1 248 ? -8.758 -22.469 18.656 1 94.44 248 VAL B N 1
ATOM 8237 C CA . VAL B 1 248 ? -8.375 -21.484 17.641 1 94.44 248 VAL B CA 1
ATOM 8238 C C . VAL B 1 248 ? -7.031 -20.859 18 1 94.44 248 VAL B C 1
ATOM 8240 O O . VAL B 1 248 ? -6.16 -20.719 17.141 1 94.44 248 VAL B O 1
ATOM 8243 N N . TRP B 1 249 ? -6.828 -20.594 19.297 1 94.75 249 TRP B N 1
ATOM 8244 C CA . TRP B 1 249 ? -5.555 -20.062 19.766 1 94.75 249 TRP B CA 1
ATOM 8245 C C . TRP B 1 249 ? -4.426 -21.062 19.562 1 94.75 249 TRP B C 1
ATOM 8247 O O . TRP B 1 249 ? -3.336 -20.703 19.109 1 94.75 249 TRP B O 1
ATOM 8257 N N . LEU B 1 250 ? -4.719 -22.25 19.812 1 94.69 250 LEU B N 1
ATOM 8258 C CA . LEU B 1 250 ? -3.713 -23.297 19.672 1 94.69 250 LEU B CA 1
ATOM 8259 C C . LEU B 1 250 ? -3.297 -23.453 18.203 1 94.69 250 LEU B C 1
ATOM 8261 O O . LEU B 1 250 ? -2.105 -23.516 17.906 1 94.69 250 LEU B O 1
ATOM 8265 N N . VAL B 1 251 ? -4.234 -23.469 17.344 1 95.31 251 VAL B N 1
ATOM 8266 C CA . VAL B 1 251 ? -3.961 -23.656 15.93 1 95.31 251 VAL B CA 1
ATOM 8267 C C . VAL B 1 251 ? -3.162 -22.469 15.391 1 95.31 251 VAL B C 1
ATOM 8269 O O . VAL B 1 251 ? -2.184 -22.656 14.656 1 95.31 251 VAL B O 1
ATOM 8272 N N . ILE B 1 252 ? -3.482 -21.25 15.781 1 96.31 252 ILE B N 1
ATOM 8273 C CA . ILE B 1 252 ? -2.832 -20.047 15.25 1 96.31 252 ILE B CA 1
ATOM 8274 C C . ILE B 1 252 ? -1.419 -19.938 15.82 1 96.31 252 ILE B C 1
ATOM 8276 O O . ILE B 1 252 ? -0.475 -19.625 15.094 1 96.31 252 ILE B O 1
ATOM 8280 N N . ILE B 1 253 ? -1.219 -20.328 17.062 1 95.81 253 ILE B N 1
ATOM 8281 C CA . ILE B 1 253 ? 0.09 -20.203 17.688 1 95.81 253 ILE B CA 1
ATOM 8282 C C . ILE B 1 253 ? 1.038 -21.266 17.141 1 95.81 253 ILE B C 1
ATOM 8284 O O . ILE B 1 253 ? 2.17 -20.953 16.75 1 95.81 253 ILE B O 1
ATOM 8288 N N . ILE B 1 254 ? 0.575 -22.438 16.984 1 95.62 254 ILE B N 1
ATOM 8289 C CA . ILE B 1 254 ? 1.428 -23.516 16.484 1 95.62 254 ILE B CA 1
ATOM 8290 C C . ILE B 1 254 ? 1.717 -23.297 15.008 1 95.62 254 ILE B C 1
ATOM 8292 O O . ILE B 1 254 ? 2.854 -23.469 14.555 1 95.62 254 ILE B O 1
ATOM 8296 N N . SER B 1 255 ? 0.703 -22.969 14.242 1 96.06 255 SER B N 1
ATOM 8297 C CA . SER B 1 255 ? 0.92 -22.672 12.828 1 96.06 255 SER B CA 1
ATOM 8298 C C . SER B 1 255 ? 1.858 -21.484 12.641 1 96.06 255 SER B C 1
ATOM 8300 O O . SER B 1 255 ? 2.727 -21.516 11.766 1 96.06 255 SER B O 1
ATOM 8302 N N . GLY B 1 256 ? 1.679 -20.438 13.469 1 95.38 256 GLY B N 1
ATOM 8303 C CA . GLY B 1 256 ? 2.545 -19.266 13.383 1 95.38 256 GLY B CA 1
ATOM 8304 C C . GLY B 1 256 ? 4 -19.594 13.664 1 95.38 256 GLY B C 1
ATOM 8305 O O . GLY B 1 256 ? 4.895 -19.125 12.953 1 95.38 256 GLY B O 1
ATOM 8306 N N . TRP B 1 257 ? 4.211 -20.453 14.633 1 95.75 257 TRP B N 1
ATOM 8307 C CA . TRP B 1 257 ? 5.57 -20.828 14.992 1 95.75 257 TRP B CA 1
ATOM 8308 C C . TRP B 1 257 ? 6.238 -21.609 13.859 1 95.75 257 TRP B C 1
ATOM 8310 O O . TRP B 1 257 ? 7.391 -21.344 13.516 1 95.75 257 TRP B O 1
ATOM 8320 N N . HIS B 1 258 ? 5.57 -22.5 13.242 1 96.56 258 HIS B N 1
ATOM 8321 C CA . HIS B 1 258 ? 6.133 -23.297 12.156 1 96.56 258 HIS B CA 1
ATOM 8322 C C . HIS B 1 258 ? 6.301 -22.469 10.891 1 96.56 258 HIS B C 1
ATOM 8324 O O . HIS B 1 258 ? 7.234 -22.688 10.117 1 96.56 258 HIS B O 1
ATOM 8330 N N . VAL B 1 259 ? 5.438 -21.516 10.68 1 96.62 259 VAL B N 1
ATOM 8331 C CA . VAL B 1 259 ? 5.527 -20.656 9.5 1 96.62 259 VAL B CA 1
ATOM 8332 C C . VAL B 1 259 ? 6.754 -19.75 9.609 1 96.62 259 VAL B C 1
ATOM 8334 O O . VAL B 1 259 ? 7.5 -19.594 8.641 1 96.62 259 VAL B O 1
ATOM 8337 N N . VAL B 1 260 ? 7.031 -19.203 10.82 1 95.75 260 VAL B N 1
ATOM 8338 C CA . VAL B 1 260 ? 8.18 -18.328 11.023 1 95.75 260 VAL B CA 1
ATOM 8339 C C . VAL B 1 260 ? 9.469 -19.125 10.859 1 95.75 260 VAL B C 1
ATOM 8341 O O . VAL B 1 260 ? 10.414 -18.672 10.219 1 95.75 260 VAL B O 1
ATOM 8344 N N . SER B 1 261 ? 9.438 -20.312 11.367 1 95.56 261 SER B N 1
ATOM 8345 C CA . SER B 1 261 ? 10.625 -21.156 11.242 1 95.56 261 SER B CA 1
ATOM 8346 C C . SER B 1 261 ? 10.891 -21.547 9.797 1 95.56 261 SER B C 1
ATOM 8348 O O . SER B 1 261 ? 12.031 -21.516 9.336 1 95.56 261 SER B O 1
ATOM 8350 N N . ALA B 1 262 ? 9.883 -21.875 9.102 1 96 262 ALA B N 1
ATOM 8351 C CA . ALA B 1 262 ? 10.031 -22.234 7.691 1 96 262 ALA B CA 1
ATOM 8352 C C . ALA B 1 262 ? 10.461 -21.031 6.863 1 96 262 ALA B C 1
ATOM 8354 O O . ALA B 1 262 ? 11.273 -21.172 5.941 1 96 262 ALA B O 1
ATOM 8355 N N . HIS B 1 263 ? 9.922 -19.891 7.18 1 95.38 263 HIS B N 1
ATOM 8356 C CA . HIS B 1 263 ? 10.266 -18.688 6.43 1 95.38 263 HIS B CA 1
ATOM 8357 C C . HIS B 1 263 ? 11.703 -18.25 6.695 1 95.38 263 HIS B C 1
ATOM 8359 O O . HIS B 1 263 ? 12.383 -17.734 5.805 1 95.38 263 HIS B O 1
ATOM 8365 N N . GLU B 1 264 ? 12.234 -18.484 7.875 1 94.12 264 GLU B N 1
ATOM 8366 C CA . GLU B 1 264 ? 13.633 -18.188 8.188 1 94.12 264 GLU B CA 1
ATOM 8367 C C . GLU B 1 264 ? 14.578 -19.094 7.41 1 94.12 264 GLU B C 1
ATOM 8369 O O . GLU B 1 264 ? 15.609 -18.641 6.902 1 94.12 264 GLU B O 1
ATOM 8374 N N . ASP B 1 265 ? 14.188 -20.328 7.281 1 93.94 265 ASP B N 1
ATOM 8375 C CA . ASP B 1 265 ? 14.977 -21.266 6.48 1 93.94 265 ASP B CA 1
ATOM 8376 C C . ASP B 1 265 ? 14.953 -20.875 5.004 1 93.94 265 ASP B C 1
ATOM 8378 O O . ASP B 1 265 ? 15.977 -20.969 4.32 1 93.94 265 ASP B O 1
ATOM 8382 N N . PHE B 1 266 ? 13.883 -20.5 4.574 1 94.44 266 PHE B N 1
ATOM 8383 C CA . PHE B 1 266 ? 13.758 -20.047 3.193 1 94.44 266 PHE B CA 1
ATOM 8384 C C . PHE B 1 266 ? 14.633 -18.828 2.939 1 94.44 266 PHE B C 1
ATOM 8386 O O . PHE B 1 266 ? 15.297 -18.734 1.902 1 94.44 266 PHE B O 1
ATOM 8393 N N . THR B 1 267 ? 14.609 -17.844 3.896 1 92.88 267 THR B N 1
ATOM 8394 C CA . THR B 1 267 ? 15.383 -16.609 3.727 1 92.88 267 THR B CA 1
ATOM 8395 C C . THR B 1 267 ? 16.875 -16.922 3.619 1 92.88 267 THR B C 1
ATOM 8397 O O . THR B 1 267 ? 17.578 -16.312 2.816 1 92.88 267 THR B O 1
ATOM 8400 N N . GLU B 1 268 ? 17.328 -17.891 4.336 1 92.06 268 GLU B N 1
ATOM 8401 C CA . GLU B 1 268 ? 18.734 -18.281 4.262 1 92.06 268 GLU B CA 1
ATOM 8402 C C . GLU B 1 268 ? 19.062 -18.906 2.904 1 92.06 268 GLU B C 1
ATOM 8404 O O . GLU B 1 268 ? 20.109 -18.609 2.316 1 92.06 268 GLU B O 1
ATOM 8409 N N . ARG B 1 269 ? 18.203 -19.703 2.404 1 93.12 269 ARG B N 1
ATOM 8410 C CA . ARG B 1 269 ? 18.422 -20.344 1.11 1 93.12 269 ARG B CA 1
ATOM 8411 C C . ARG B 1 269 ? 18.281 -19.328 -0.026 1 93.12 269 ARG B C 1
ATOM 8413 O O . ARG B 1 269 ? 18.969 -19.438 -1.044 1 93.12 269 ARG B O 1
ATOM 8420 N N . ARG B 1 270 ? 17.406 -18.406 0.184 1 92.94 270 ARG B N 1
ATOM 8421 C CA . ARG B 1 270 ? 17.234 -17.359 -0.826 1 92.94 270 ARG B CA 1
ATOM 8422 C C . ARG B 1 270 ? 18.5 -16.516 -0.939 1 92.94 270 ARG B C 1
ATOM 8424 O O . ARG B 1 270 ? 18.938 -16.172 -2.045 1 92.94 270 ARG B O 1
ATOM 8431 N N . PHE B 1 271 ? 19.156 -16.219 0.17 1 91.06 271 PHE B N 1
ATOM 8432 C CA . PHE B 1 271 ? 20.391 -15.43 0.148 1 91.06 271 PHE B CA 1
ATOM 8433 C C . PHE B 1 271 ? 21.5 -16.188 -0.557 1 91.06 271 PHE B C 1
ATOM 8435 O O . PHE B 1 271 ? 22.266 -15.609 -1.336 1 91.06 271 PHE B O 1
ATOM 8442 N N . GLU B 1 272 ? 21.484 -17.453 -0.344 1 90.31 272 GLU B N 1
ATOM 8443 C CA . GLU B 1 272 ? 22.484 -18.266 -1.022 1 90.31 272 GLU B CA 1
ATOM 8444 C C . GLU B 1 272 ? 22.219 -18.344 -2.523 1 90.31 272 GLU B C 1
ATOM 8446 O O . GLU B 1 272 ? 23.156 -18.312 -3.328 1 90.31 272 GLU B O 1
ATOM 8451 N N . TRP B 1 273 ? 20.953 -18.422 -2.82 1 89.81 273 TRP B N 1
ATOM 8452 C CA . TRP B 1 273 ? 20.562 -18.453 -4.227 1 89.81 273 TRP B CA 1
ATOM 8453 C C . TRP B 1 273 ? 20.922 -17.141 -4.918 1 89.81 273 TRP B C 1
ATOM 8455 O O . TRP B 1 273 ? 21.422 -17.141 -6.047 1 89.81 273 TRP B O 1
ATOM 8465 N N . LEU B 1 274 ? 20.734 -16.016 -4.27 1 89.69 274 LEU B N 1
ATOM 8466 C CA . LEU B 1 274 ? 21.031 -14.703 -4.836 1 89.69 274 LEU B CA 1
ATOM 8467 C C . LEU B 1 274 ? 22.531 -14.508 -5.008 1 89.69 274 LEU B C 1
ATOM 8469 O O . LEU B 1 274 ? 22.984 -13.891 -5.977 1 89.69 274 LEU B O 1
ATOM 8473 N N . LYS B 1 275 ? 23.266 -15.086 -4.117 1 87.5 275 LYS B N 1
ATOM 8474 C CA . LYS B 1 275 ? 24.734 -15 -4.203 1 87.5 275 LYS B CA 1
ATOM 8475 C C . LYS B 1 275 ? 25.266 -15.867 -5.336 1 87.5 275 LYS B C 1
ATOM 8477 O O . LYS B 1 275 ? 26.281 -15.547 -5.945 1 87.5 275 LYS B O 1
ATOM 8482 N N . ALA B 1 276 ? 24.5 -16.875 -5.629 1 84.69 276 ALA B N 1
ATOM 8483 C CA . ALA B 1 276 ? 24.984 -17.875 -6.582 1 84.69 276 ALA B CA 1
ATOM 8484 C C . ALA B 1 276 ? 24.531 -17.547 -8 1 84.69 276 ALA B C 1
ATOM 8486 O O . ALA B 1 276 ? 24.891 -18.234 -8.953 1 84.69 276 ALA B O 1
ATOM 8487 N N . ILE B 1 277 ? 23.828 -16.5 -8.234 1 86.12 277 ILE B N 1
ATOM 8488 C CA . ILE B 1 277 ? 23.391 -16.141 -9.578 1 86.12 277 ILE B CA 1
ATOM 8489 C C . ILE B 1 277 ? 24.609 -15.891 -10.461 1 86.12 277 ILE B C 1
ATOM 8491 O O . ILE B 1 277 ? 25.5 -15.125 -10.094 1 86.12 277 ILE B O 1
ATOM 8495 N N . PRO B 1 278 ? 24.594 -16.562 -11.562 1 84.88 278 PRO B N 1
ATOM 8496 C CA . PRO B 1 278 ? 25.766 -16.406 -12.438 1 84.88 278 PRO B CA 1
ATOM 8497 C C . PRO B 1 278 ? 25.734 -15.094 -13.219 1 84.88 278 PRO B C 1
ATOM 8499 O O . PRO B 1 278 ? 24.688 -14.461 -13.352 1 84.88 278 PRO B O 1
ATOM 8502 N N . ARG B 1 279 ? 26.906 -14.734 -13.688 1 87.06 279 ARG B N 1
ATOM 8503 C CA . ARG B 1 279 ? 27.016 -13.617 -14.617 1 87.06 279 ARG B CA 1
ATOM 8504 C C . ARG B 1 279 ? 26.5 -14 -16 1 87.06 279 ARG B C 1
ATOM 8506 O O . ARG B 1 279 ? 26.641 -15.148 -16.422 1 87.06 279 ARG B O 1
ATOM 8513 N N . PRO B 1 280 ? 25.797 -13.164 -16.609 1 89.88 280 PRO B N 1
ATOM 8514 C CA . PRO B 1 280 ? 25.656 -11.719 -16.453 1 89.88 280 PRO B CA 1
ATOM 8515 C C . PRO B 1 280 ? 24.391 -11.328 -15.688 1 89.88 280 PRO B C 1
ATOM 8517 O O . PRO B 1 280 ? 24.172 -10.141 -15.414 1 89.88 280 PRO B O 1
ATOM 8520 N N . ARG B 1 281 ? 23.672 -12.219 -15.312 1 90 281 ARG B N 1
ATOM 8521 C CA . ARG B 1 281 ? 22.406 -11.898 -14.633 1 90 281 ARG B CA 1
ATOM 8522 C C . ARG B 1 281 ? 22.672 -11.148 -13.328 1 90 281 ARG B C 1
ATOM 8524 O O . ARG B 1 281 ? 21.906 -10.258 -12.961 1 90 281 ARG B O 1
ATOM 8531 N N . ALA B 1 282 ? 23.734 -11.453 -12.664 1 88.38 282 ALA B N 1
ATOM 8532 C CA . ALA B 1 282 ? 24.031 -10.867 -11.359 1 88.38 282 ALA B CA 1
ATOM 8533 C C . ALA B 1 282 ? 24.438 -9.398 -11.5 1 88.38 282 ALA B C 1
ATOM 8535 O O . ALA B 1 282 ? 24.219 -8.602 -10.586 1 88.38 282 ALA B O 1
ATOM 8536 N N . THR B 1 283 ? 24.922 -9.008 -12.695 1 91.88 283 THR B N 1
ATOM 8537 C CA . THR B 1 283 ? 25.438 -7.652 -12.859 1 91.88 283 THR B CA 1
ATOM 8538 C C . THR B 1 283 ? 24.594 -6.867 -13.859 1 91.88 283 THR B C 1
ATOM 8540 O O . THR B 1 283 ? 24.984 -5.77 -14.273 1 91.88 283 THR B O 1
ATOM 8543 N N . THR B 1 284 ? 23.547 -7.48 -14.281 1 94.19 284 THR B N 1
ATOM 8544 C CA . THR B 1 284 ? 22.719 -6.824 -15.297 1 94.19 284 THR B CA 1
ATOM 8545 C C . THR B 1 284 ? 21.406 -6.336 -14.695 1 94.19 284 THR B C 1
ATOM 8547 O O . THR B 1 284 ? 20.922 -6.906 -13.719 1 94.19 284 THR B O 1
ATOM 8550 N N . VAL B 1 285 ? 20.938 -5.207 -15.172 1 94.94 285 VAL B N 1
ATOM 8551 C CA . VAL B 1 285 ? 19.641 -4.672 -14.758 1 94.94 285 VAL B CA 1
ATOM 8552 C C . VAL B 1 285 ? 18.75 -4.488 -15.984 1 94.94 285 VAL B C 1
ATOM 8554 O O . VAL B 1 285 ? 19.234 -4.184 -17.078 1 94.94 285 VAL B O 1
ATOM 8557 N N . LEU B 1 286 ? 17.484 -4.797 -15.836 1 96.06 286 LEU B N 1
ATOM 8558 C CA . LEU B 1 286 ? 16.484 -4.531 -16.859 1 96.06 286 LEU B CA 1
ATOM 8559 C C . LEU B 1 286 ? 15.93 -3.119 -16.719 1 96.06 286 LEU B C 1
ATOM 8561 O O . LEU B 1 286 ? 15.484 -2.725 -15.648 1 96.06 286 LEU B O 1
ATOM 8565 N N . VAL B 1 287 ? 16.016 -2.322 -17.688 1 95.31 287 VAL B N 1
ATOM 8566 C CA . VAL B 1 287 ? 15.539 -0.947 -17.688 1 95.31 287 VAL B CA 1
ATOM 8567 C C . VAL B 1 287 ? 14.273 -0.845 -18.547 1 95.31 287 VAL B C 1
ATOM 8569 O O . VAL B 1 287 ? 14.266 -1.25 -19.703 1 95.31 287 VAL B O 1
ATOM 8572 N N . LYS B 1 288 ? 13.273 -0.273 -17.969 1 93.38 288 LYS B N 1
ATOM 8573 C CA . LYS B 1 288 ? 12.008 -0.113 -18.672 1 93.38 288 LYS B CA 1
ATOM 8574 C C . LYS B 1 288 ? 11.664 1.362 -18.875 1 93.38 288 LYS B C 1
ATOM 8576 O O . LYS B 1 288 ? 12.125 2.215 -18.109 1 93.38 288 LYS B O 1
ATOM 8581 N N . ASN B 1 289 ? 10.922 1.711 -19.875 1 92.12 289 ASN B N 1
ATOM 8582 C CA . ASN B 1 289 ? 10.414 3.045 -20.188 1 92.12 289 ASN B CA 1
ATOM 8583 C C . ASN B 1 289 ? 11.555 4.035 -20.406 1 92.12 289 ASN B C 1
ATOM 8585 O O . ASN B 1 289 ? 11.586 5.102 -19.781 1 92.12 289 ASN B O 1
ATOM 8589 N N . ILE B 1 290 ? 12.352 3.625 -21.312 1 93.94 290 ILE B N 1
ATOM 8590 C CA . ILE B 1 290 ? 13.453 4.496 -21.719 1 93.94 290 ILE B CA 1
ATOM 8591 C C . ILE B 1 290 ? 12.914 5.613 -22.625 1 93.94 290 ILE B C 1
ATOM 8593 O O . ILE B 1 290 ? 12.203 5.348 -23.594 1 93.94 290 ILE B O 1
ATOM 8597 N N . PRO B 1 291 ? 13.203 6.781 -22.266 1 90.94 291 PRO B N 1
ATOM 8598 C CA . PRO B 1 291 ? 12.773 7.867 -23.141 1 90.94 291 PRO B CA 1
ATOM 8599 C C . PRO B 1 291 ? 13.359 7.758 -24.547 1 90.94 291 PRO B C 1
ATOM 8601 O O . PRO B 1 291 ? 14.391 7.113 -24.75 1 90.94 291 PRO B O 1
ATOM 8604 N N . GLU B 1 292 ? 12.867 8.391 -25.547 1 89.31 292 GLU B N 1
ATOM 8605 C CA . GLU B 1 292 ? 13.172 8.25 -26.969 1 89.31 292 GLU B CA 1
ATOM 8606 C C . GLU B 1 292 ? 14.602 8.68 -27.266 1 89.31 292 GLU B C 1
ATOM 8608 O O . GLU B 1 292 ? 15.281 8.07 -28.094 1 89.31 292 GLU B O 1
ATOM 8613 N N . ILE B 1 293 ? 15.141 9.609 -26.484 1 88 293 ILE B N 1
ATOM 8614 C CA . ILE B 1 293 ? 16.453 10.172 -26.766 1 88 293 ILE B CA 1
ATOM 8615 C C . ILE B 1 293 ? 17.547 9.18 -26.375 1 88 293 ILE B C 1
ATOM 8617 O O . ILE B 1 293 ? 18.641 9.18 -26.938 1 88 293 ILE B O 1
ATOM 8621 N N . TYR B 1 294 ? 17.156 8.219 -25.578 1 91.81 294 TYR B N 1
ATOM 8622 C CA . TYR B 1 294 ? 18.188 7.312 -25.062 1 91.81 294 TYR B CA 1
ATOM 8623 C C . TYR B 1 294 ? 17.953 5.895 -25.562 1 91.81 294 TYR B C 1
ATOM 8625 O O . TYR B 1 294 ? 18.547 4.941 -25.062 1 91.81 294 TYR B O 1
ATOM 8633 N N . ARG B 1 295 ? 17.156 5.703 -26.641 1 91.38 295 ARG B N 1
ATOM 8634 C CA . ARG B 1 295 ? 16.781 4.375 -27.109 1 91.38 295 ARG B CA 1
ATOM 8635 C C . ARG B 1 295 ? 17.797 3.855 -28.125 1 91.38 295 ARG B C 1
ATOM 8637 O O . ARG B 1 295 ? 17.453 3.568 -29.266 1 91.38 295 ARG B O 1
ATOM 8644 N N . SER B 1 296 ? 19 3.822 -27.812 1 92 296 SER B N 1
ATOM 8645 C CA . SER B 1 296 ? 20.109 3.197 -28.516 1 92 296 SER B CA 1
ATOM 8646 C C . SER B 1 296 ? 21.125 2.613 -27.547 1 92 296 SER B C 1
ATOM 8648 O O . SER B 1 296 ? 21.172 3.014 -26.375 1 92 296 SER B O 1
ATOM 8650 N N . ASP B 1 297 ? 21.828 1.592 -28 1 93.06 297 ASP B N 1
ATOM 8651 C CA . ASP B 1 297 ? 22.797 0.939 -27.109 1 93.06 297 ASP B CA 1
ATOM 8652 C C . ASP B 1 297 ? 23.828 1.934 -26.609 1 93.06 297 ASP B C 1
ATOM 8654 O O . ASP B 1 297 ? 24.125 1.979 -25.422 1 93.06 297 ASP B O 1
ATOM 8658 N N . LYS B 1 298 ? 24.328 2.77 -27.469 1 91.88 298 LYS B N 1
ATOM 8659 C CA . LYS B 1 298 ? 25.359 3.729 -27.109 1 91.88 298 LYS B CA 1
ATOM 8660 C C . LYS B 1 298 ? 24.797 4.844 -26.234 1 91.88 298 LYS B C 1
ATOM 8662 O O . LYS B 1 298 ? 25.406 5.227 -25.234 1 91.88 298 LYS B O 1
ATOM 8667 N N . ALA B 1 299 ? 23.672 5.316 -26.594 1 92.88 299 ALA B N 1
ATOM 8668 C CA . ALA B 1 299 ? 23.078 6.41 -25.828 1 92.88 299 ALA B CA 1
ATOM 8669 C C . ALA B 1 299 ? 22.719 5.969 -24.422 1 92.88 299 ALA B C 1
ATOM 8671 O O . ALA B 1 299 ? 22.875 6.727 -23.469 1 92.88 299 ALA B O 1
ATOM 8672 N N . LEU B 1 300 ? 22.188 4.793 -24.312 1 94.06 300 LEU B N 1
ATOM 8673 C CA . LEU B 1 300 ? 21.828 4.262 -23 1 94.06 300 LEU B CA 1
ATOM 8674 C C . LEU B 1 300 ? 23.078 4.047 -22.141 1 94.06 300 LEU B C 1
ATOM 8676 O O . LEU B 1 300 ? 23.062 4.355 -20.953 1 94.06 300 LEU B O 1
ATOM 8680 N N . ARG B 1 301 ? 24.109 3.516 -22.75 1 94.19 301 ARG B N 1
ATOM 8681 C CA . ARG B 1 301 ? 25.359 3.328 -22.031 1 94.19 301 ARG B CA 1
ATOM 8682 C C . ARG B 1 301 ? 25.938 4.664 -21.578 1 94.19 301 ARG B C 1
ATOM 8684 O O . ARG B 1 301 ? 26.359 4.801 -20.422 1 94.19 301 ARG B O 1
ATOM 8691 N N . ASP B 1 302 ? 25.875 5.668 -22.422 1 92.44 302 ASP B N 1
ATOM 8692 C CA . ASP B 1 302 ? 26.422 6.98 -22.109 1 92.44 302 ASP B CA 1
ATOM 8693 C C . ASP B 1 302 ? 25.641 7.652 -20.984 1 92.44 302 ASP B C 1
ATOM 8695 O O . ASP B 1 302 ? 26.203 8.383 -20.172 1 92.44 302 ASP B O 1
ATOM 8699 N N . TYR B 1 303 ? 24.391 7.457 -21.047 1 92.19 303 TYR B N 1
ATOM 8700 C CA . TYR B 1 303 ? 23.562 8.023 -19.984 1 92.19 303 TYR B CA 1
ATOM 8701 C C . TYR B 1 303 ? 23.984 7.512 -18.625 1 92.19 303 TYR B C 1
ATOM 8703 O O . TYR B 1 303 ? 24.156 8.297 -17.688 1 92.19 303 TYR B O 1
ATOM 8711 N N . PHE B 1 304 ? 24.25 6.223 -18.438 1 92.25 304 PHE B N 1
ATOM 8712 C CA . PHE B 1 304 ? 24.609 5.637 -17.141 1 92.25 304 PHE B CA 1
ATOM 8713 C C . PHE B 1 304 ? 26.047 5.945 -16.797 1 92.25 304 PHE B C 1
ATOM 8715 O O . PHE B 1 304 ? 26.391 6.078 -15.617 1 92.25 304 PHE B O 1
ATOM 8722 N N . VAL B 1 305 ? 26.859 6.059 -17.797 1 91.75 305 VAL B N 1
ATOM 8723 C CA . VAL B 1 305 ? 28.25 6.414 -17.547 1 91.75 305 VAL B CA 1
ATOM 8724 C C . VAL B 1 305 ? 28.328 7.852 -17.031 1 91.75 305 VAL B C 1
ATOM 8726 O O . VAL B 1 305 ? 29.172 8.164 -16.172 1 91.75 305 VAL B O 1
ATOM 8729 N N . ALA B 1 306 ? 27.453 8.68 -17.547 1 88.06 306 ALA B N 1
ATOM 8730 C CA . ALA B 1 306 ? 27.438 10.078 -17.125 1 88.06 306 ALA B CA 1
ATOM 8731 C C . ALA B 1 306 ? 26.984 10.203 -15.672 1 88.06 306 ALA B C 1
ATOM 8733 O O . ALA B 1 306 ? 27.391 11.133 -14.969 1 88.06 306 ALA B O 1
ATOM 8734 N N . LEU B 1 307 ? 26.188 9.383 -15.156 1 87.25 307 LEU B N 1
ATOM 8735 C CA . LEU B 1 307 ? 25.625 9.461 -13.812 1 87.25 307 LEU B CA 1
ATOM 8736 C C . LEU B 1 307 ? 26.578 8.828 -12.797 1 87.25 307 LEU B C 1
ATOM 8738 O O . LEU B 1 307 ? 26.672 9.297 -11.656 1 87.25 307 LEU B O 1
ATOM 8742 N N . PHE B 1 308 ? 27.188 7.82 -13.055 1 84 308 PHE B N 1
ATOM 8743 C CA . PHE B 1 308 ? 28.062 7.137 -12.102 1 84 308 PHE B CA 1
ATOM 8744 C C . PHE B 1 308 ? 29.516 7.438 -12.383 1 84 308 PHE B C 1
ATOM 8746 O O . PHE B 1 308 ? 30 8.539 -12.117 1 84 308 PHE B O 1
ATOM 8753 N N . THR B 1 309 ? 30.297 6.762 -12.891 1 78.31 309 THR B N 1
ATOM 8754 C CA . THR B 1 309 ? 31.688 6.957 -13.258 1 78.31 309 THR B CA 1
ATOM 8755 C C . THR B 1 309 ? 32.062 6.113 -14.484 1 78.31 309 THR B C 1
ATOM 8757 O O . THR B 1 309 ? 31.359 5.148 -14.805 1 78.31 309 THR B O 1
ATOM 8760 N N . GLU B 1 310 ? 33.031 6.625 -15.07 1 80.62 310 GLU B N 1
ATOM 8761 C CA . GLU B 1 310 ? 33.5 5.91 -16.25 1 80.62 310 GLU B CA 1
ATOM 8762 C C . GLU B 1 310 ? 34.031 4.527 -15.867 1 80.62 310 GLU B C 1
ATOM 8764 O O . GLU B 1 310 ? 34.688 4.371 -14.836 1 80.62 310 GLU B O 1
ATOM 8769 N N . GLY B 1 311 ? 33.625 3.424 -16.469 1 81.94 311 GLY B N 1
ATOM 8770 C CA . GLY B 1 311 ? 34.094 2.07 -16.25 1 81.94 311 GLY B CA 1
ATOM 8771 C C . GLY B 1 311 ? 33.125 1.207 -15.469 1 81.94 311 GLY B C 1
ATOM 8772 O O . GLY B 1 311 ? 33.344 0.001 -15.328 1 81.94 311 GLY B O 1
ATOM 8773 N N . VAL B 1 312 ? 32.156 1.825 -14.984 1 86.62 312 VAL B N 1
ATOM 8774 C CA . VAL B 1 312 ? 31.234 1.08 -14.141 1 86.62 312 VAL B CA 1
ATOM 8775 C C . VAL B 1 312 ? 30.25 0.312 -15.016 1 86.62 312 VAL B C 1
ATOM 8777 O O . VAL B 1 312 ? 29.766 -0.754 -14.625 1 86.62 312 VAL B O 1
ATOM 8780 N N . VAL B 1 313 ? 30 0.75 -16.234 1 93 313 VAL B N 1
ATOM 8781 C CA . VAL B 1 313 ? 29.047 0.103 -17.125 1 93 313 VAL B CA 1
ATOM 8782 C C . VAL B 1 313 ? 29.797 -0.673 -18.203 1 93 313 VAL B C 1
ATOM 8784 O O . VAL B 1 313 ? 30.703 -0.138 -18.859 1 93 313 VAL B O 1
ATOM 8787 N N . GLU B 1 314 ? 29.531 -1.927 -18.344 1 91 314 GLU B N 1
ATOM 8788 C CA . GLU B 1 314 ? 30.188 -2.779 -19.344 1 91 314 GLU B CA 1
ATOM 8789 C C . GLU B 1 314 ? 29.469 -2.707 -20.688 1 91 314 GLU B C 1
ATOM 8791 O O . GLU B 1 314 ? 30.094 -2.461 -21.719 1 91 314 GLU B O 1
ATOM 8796 N N . ARG B 1 315 ? 28.156 -2.971 -20.641 1 92.44 315 ARG B N 1
ATOM 8797 C CA . ARG B 1 315 ? 27.406 -3.025 -21.891 1 92.44 315 ARG B CA 1
ATOM 8798 C C . ARG B 1 315 ? 25.938 -2.637 -21.656 1 92.44 315 ARG B C 1
ATOM 8800 O O . ARG B 1 315 ? 25.422 -2.766 -20.547 1 92.44 315 ARG B O 1
ATOM 8807 N N . ALA B 1 316 ? 25.375 -2.045 -22.703 1 94.31 316 ALA B N 1
ATOM 8808 C CA . ALA B 1 316 ? 23.938 -1.745 -22.719 1 94.31 316 ALA B CA 1
ATOM 8809 C C . ALA B 1 316 ? 23.297 -2.275 -24 1 94.31 316 ALA B C 1
ATOM 8811 O O . ALA B 1 316 ? 23.875 -2.189 -25.078 1 94.31 316 ALA B O 1
ATOM 8812 N N . TYR B 1 317 ? 22.219 -2.988 -23.891 1 94.44 317 TYR B N 1
ATOM 8813 C CA . TYR B 1 317 ? 21.484 -3.572 -25 1 94.44 317 TYR B CA 1
ATOM 8814 C C . TYR B 1 317 ? 20.031 -3.137 -24.984 1 94.44 317 TYR B C 1
ATOM 8816 O O . TYR B 1 317 ? 19.297 -3.447 -24.047 1 94.44 317 TYR B O 1
ATOM 8824 N N . VAL B 1 318 ? 19.609 -2.42 -25.969 1 94.31 318 VAL B N 1
ATOM 8825 C CA . VAL B 1 318 ? 18.219 -2.029 -26.109 1 94.31 318 VAL B CA 1
ATOM 8826 C C . VAL B 1 318 ? 17.469 -3.068 -26.938 1 94.31 318 VAL B C 1
ATOM 8828 O O . VAL B 1 318 ? 17.922 -3.469 -28.016 1 94.31 318 VAL B O 1
ATOM 8831 N N . VAL B 1 319 ? 16.359 -3.553 -26.406 1 93.62 319 VAL B N 1
ATOM 8832 C CA . VAL B 1 319 ? 15.555 -4.57 -27.094 1 93.62 319 VAL B CA 1
ATOM 8833 C C . VAL B 1 319 ? 15.031 -4.02 -28.406 1 93.62 319 VAL B C 1
ATOM 8835 O O . VAL B 1 319 ? 14.539 -2.891 -28.469 1 93.62 319 VAL B O 1
ATOM 8838 N N . ARG B 1 320 ? 15.141 -4.836 -29.422 1 92.5 320 ARG B N 1
ATOM 8839 C CA . ARG B 1 320 ? 14.766 -4.422 -30.766 1 92.5 320 ARG B CA 1
ATOM 8840 C C . ARG B 1 320 ? 13.391 -4.969 -31.141 1 92.5 320 ARG B C 1
ATOM 8842 O O . ARG B 1 320 ? 13.039 -6.09 -30.766 1 92.5 320 ARG B O 1
ATOM 8849 N N . LYS B 1 321 ? 12.633 -4.102 -31.781 1 90.12 321 LYS B N 1
ATOM 8850 C CA . LYS B 1 321 ? 11.406 -4.586 -32.406 1 90.12 321 LYS B CA 1
ATOM 8851 C C . LYS B 1 321 ? 11.703 -5.258 -33.75 1 90.12 321 LYS B C 1
ATOM 8853 O O . LYS B 1 321 ? 11.828 -4.586 -34.781 1 90.12 321 LYS B O 1
ATOM 8858 N N . THR B 1 322 ? 11.773 -6.512 -33.719 1 86.5 322 THR B N 1
ATOM 8859 C CA . THR B 1 322 ? 12.266 -7.25 -34.875 1 86.5 322 THR B CA 1
ATOM 8860 C C . THR B 1 322 ? 11.109 -7.609 -35.812 1 86.5 322 THR B C 1
ATOM 8862 O O . THR B 1 322 ? 11.336 -8.164 -36.875 1 86.5 322 THR B O 1
ATOM 8865 N N . GLY B 1 323 ? 9.977 -7.25 -35.594 1 81 323 GLY B N 1
ATOM 8866 C CA . GLY B 1 323 ? 8.844 -7.465 -36.5 1 81 323 GLY B CA 1
ATOM 8867 C C . GLY B 1 323 ? 8.703 -8.906 -36.938 1 81 323 GLY B C 1
ATOM 8868 O O . GLY B 1 323 ? 8.461 -9.797 -36.125 1 81 323 GLY B O 1
ATOM 8869 N N . SER B 1 324 ? 9.148 -9.234 -38.219 1 83.44 324 SER B N 1
ATOM 8870 C CA . SER B 1 324 ? 8.938 -10.555 -38.812 1 83.44 324 SER B CA 1
ATOM 8871 C C . SER B 1 324 ? 10.203 -11.406 -38.719 1 83.44 324 SER B C 1
ATOM 8873 O O . SER B 1 324 ? 10.203 -12.562 -39.125 1 83.44 324 SER B O 1
ATOM 8875 N N . LEU B 1 325 ? 11.219 -10.883 -38.094 1 86.5 325 LEU B N 1
ATOM 8876 C CA . LEU B 1 325 ? 12.5 -11.586 -38.031 1 86.5 325 LEU B CA 1
ATOM 8877 C C . LEU B 1 325 ? 12.367 -12.883 -37.219 1 86.5 325 LEU B C 1
ATOM 8879 O O . LEU B 1 325 ? 12.93 -13.906 -37.625 1 86.5 325 LEU B O 1
ATOM 8883 N N . PRO B 1 326 ? 11.648 -12.914 -36.188 1 86.19 326 PRO B N 1
ATOM 8884 C CA . PRO B 1 326 ? 11.523 -14.172 -35.469 1 86.19 326 PRO B CA 1
ATOM 8885 C C . PRO B 1 326 ? 10.836 -15.266 -36.281 1 86.19 326 PRO B C 1
ATOM 8887 O O . PRO B 1 326 ? 11.203 -16.438 -36.156 1 86.19 326 PRO B O 1
ATOM 8890 N N . LYS B 1 327 ? 9.984 -14.859 -37.062 1 85.88 327 LYS B N 1
ATOM 8891 C CA . LYS B 1 327 ? 9.32 -15.828 -37.938 1 85.88 327 LYS B CA 1
ATOM 8892 C C . LYS B 1 327 ? 10.266 -16.344 -39 1 85.88 327 LYS B C 1
ATOM 8894 O O . LYS B 1 327 ? 10.211 -17.531 -39.375 1 85.88 327 LYS B O 1
ATOM 8899 N N . GLN B 1 328 ? 11.102 -15.5 -39.406 1 86.81 328 GLN B N 1
ATOM 8900 C CA . GLN B 1 328 ? 12.078 -15.906 -40.406 1 86.81 328 GLN B CA 1
ATOM 8901 C C . GLN B 1 328 ? 13.102 -16.875 -39.812 1 86.81 328 GLN B C 1
ATOM 8903 O O . GLN B 1 328 ? 13.5 -17.844 -40.469 1 86.81 328 GLN B O 1
ATOM 8908 N N . VAL B 1 329 ? 13.367 -16.594 -38.625 1 85.25 329 VAL B N 1
ATOM 8909 C CA . VAL B 1 329 ? 14.328 -17.469 -37.969 1 85.25 329 VAL B CA 1
ATOM 8910 C C . VAL B 1 329 ? 13.672 -18.812 -37.656 1 85.25 329 VAL B C 1
ATOM 8912 O O . VAL B 1 329 ? 14.328 -19.859 -37.75 1 85.25 329 VAL B O 1
ATOM 8915 N N . GLU B 1 330 ? 12.5 -18.781 -37.312 1 83.94 330 GLU B N 1
ATOM 8916 C CA . GLU B 1 330 ? 11.781 -20.031 -37.094 1 83.94 330 GLU B CA 1
ATOM 8917 C C . GLU B 1 330 ? 11.68 -20.844 -38.375 1 83.94 330 GLU B C 1
ATOM 8919 O O . GLU B 1 330 ? 11.82 -22.078 -38.344 1 83.94 330 GLU B O 1
ATOM 8924 N N . ARG B 1 331 ? 11.492 -20.141 -39.438 1 85 331 ARG B N 1
ATOM 8925 C CA . ARG B 1 331 ? 11.43 -20.812 -40.75 1 85 331 ARG B CA 1
ATOM 8926 C C . ARG B 1 331 ? 12.789 -21.406 -41.094 1 85 331 ARG B C 1
ATOM 8928 O O . ARG B 1 331 ? 12.867 -22.469 -41.719 1 85 331 ARG B O 1
ATOM 8935 N N . LEU B 1 332 ? 13.695 -20.703 -40.719 1 86.06 332 LEU B N 1
ATOM 8936 C CA . LEU B 1 332 ? 15.047 -21.203 -40.969 1 86.06 332 LEU B CA 1
ATOM 8937 C C . LEU B 1 332 ? 15.328 -22.453 -40.156 1 86.06 332 LEU B C 1
ATOM 8939 O O . LEU B 1 332 ? 15.922 -23.406 -40.656 1 86.06 332 LEU B O 1
ATOM 8943 N N . GLU B 1 333 ? 14.898 -22.422 -38.906 1 81.62 333 GLU B N 1
ATOM 8944 C CA . GLU B 1 333 ? 15.086 -23.594 -38.031 1 81.62 333 GLU B CA 1
ATOM 8945 C C . GLU B 1 333 ? 14.281 -24.781 -38.562 1 81.62 333 GLU B C 1
ATOM 8947 O O . GLU B 1 333 ? 14.75 -25.922 -38.5 1 81.62 333 GLU B O 1
ATOM 8952 N N . ASP B 1 334 ? 13.172 -24.453 -39 1 82.19 334 ASP B N 1
ATOM 8953 C CA . ASP B 1 334 ? 12.367 -25.516 -39.625 1 82.19 334 ASP B CA 1
ATOM 8954 C C . ASP B 1 334 ? 13.039 -26.062 -40.875 1 82.19 334 ASP B C 1
ATOM 8956 O O . ASP B 1 334 ? 12.961 -27.266 -41.125 1 82.19 334 ASP B O 1
ATOM 8960 N N . GLY B 1 335 ? 13.602 -25.156 -41.531 1 81.06 335 GLY B N 1
ATOM 8961 C CA . GLY B 1 335 ? 14.336 -25.578 -42.719 1 81.06 335 GLY B CA 1
ATOM 8962 C C . GLY B 1 335 ? 15.539 -26.438 -42.406 1 81.06 335 GLY B C 1
ATOM 8963 O O . GLY B 1 335 ? 15.828 -27.406 -43.125 1 81.06 335 GLY B O 1
ATOM 8964 N N . ARG B 1 336 ? 16.094 -26.062 -41.344 1 81.5 336 ARG B N 1
ATOM 8965 C CA . ARG B 1 336 ? 17.234 -26.859 -40.906 1 81.5 336 ARG B CA 1
ATOM 8966 C C . ARG B 1 336 ? 16.797 -28.25 -40.469 1 81.5 336 ARG B C 1
ATOM 8968 O O . ARG B 1 336 ? 17.484 -29.234 -40.75 1 81.5 336 ARG B O 1
ATOM 8975 N N . TYR B 1 337 ? 15.711 -28.25 -39.875 1 78.06 337 TYR B N 1
ATOM 8976 C CA . TYR B 1 337 ? 15.18 -29.531 -39.438 1 78.06 337 TYR B CA 1
ATOM 8977 C C . TYR B 1 337 ? 14.773 -30.391 -40.625 1 78.06 337 TYR B C 1
ATOM 8979 O O . TYR B 1 337 ? 15.062 -31.594 -40.656 1 78.06 337 TYR B O 1
ATOM 8987 N N . THR B 1 338 ? 14.156 -29.797 -41.562 1 81.56 338 THR B N 1
ATOM 8988 C CA . THR B 1 338 ? 13.727 -30.531 -42.75 1 81.56 338 THR B CA 1
ATOM 8989 C C . THR B 1 338 ? 14.93 -31.016 -43.562 1 81.56 338 THR B C 1
ATOM 8991 O O . THR B 1 338 ? 14.891 -32.094 -44.125 1 81.56 338 THR B O 1
ATOM 8994 N N . LEU B 1 339 ? 15.953 -30.234 -43.531 1 85.5 339 LEU B N 1
ATOM 8995 C CA . LEU B 1 339 ? 17.172 -30.625 -44.219 1 85.5 339 LEU B CA 1
ATOM 8996 C C . LEU B 1 339 ? 17.828 -31.812 -43.5 1 85.5 339 LEU B C 1
ATOM 8998 O O . LEU B 1 339 ? 18.297 -32.75 -44.188 1 85.5 339 LEU B O 1
ATOM 9002 N N . ALA B 1 340 ? 17.797 -31.797 -42.25 1 81 340 ALA B N 1
ATOM 9003 C CA . ALA B 1 340 ? 18.375 -32.906 -41.469 1 81 340 ALA B CA 1
ATOM 9004 C C . ALA B 1 340 ? 17.594 -34.188 -41.719 1 81 340 ALA B C 1
ATOM 9006 O O . ALA B 1 340 ? 18.188 -35.281 -41.781 1 81 340 ALA B O 1
ATOM 9007 N N . LEU B 1 341 ? 16.344 -34.031 -41.844 1 78.5 341 LEU B N 1
ATOM 9008 C CA . LEU B 1 341 ? 15.508 -35.219 -42.125 1 78.5 341 LEU B CA 1
ATOM 9009 C C . LEU B 1 341 ? 15.734 -35.719 -43.531 1 78.5 341 LEU B C 1
ATOM 9011 O O . LEU B 1 341 ? 15.789 -36.938 -43.75 1 78.5 341 LEU B O 1
ATOM 9015 N N . ALA B 1 342 ? 15.859 -34.812 -44.406 1 82.06 342 ALA B N 1
ATOM 9016 C CA . ALA B 1 342 ? 16.109 -35.219 -45.812 1 82.06 342 ALA B CA 1
ATOM 9017 C C . ALA B 1 342 ? 17.469 -35.875 -45.969 1 82.06 342 ALA B C 1
ATOM 9019 O O . ALA B 1 342 ? 17.625 -36.812 -46.719 1 82.06 342 ALA B O 1
ATOM 9020 N N . ARG B 1 343 ? 18.344 -35.375 -45.188 1 83.44 343 ARG B N 1
ATOM 9021 C CA . ARG B 1 343 ? 19.688 -35.969 -45.219 1 83.44 343 ARG B CA 1
ATOM 9022 C C . ARG B 1 343 ? 19.672 -37.375 -44.688 1 83.44 343 ARG B C 1
ATOM 9024 O O . ARG B 1 343 ? 20.344 -38.25 -45.219 1 83.44 343 ARG B O 1
ATOM 9031 N N . LYS B 1 344 ? 18.938 -37.531 -43.688 1 79.56 344 LYS B N 1
ATOM 9032 C CA . LYS B 1 344 ? 18.844 -38.875 -43.094 1 79.56 344 LYS B CA 1
ATOM 9033 C C . LYS B 1 344 ? 18.188 -39.844 -44.031 1 79.56 344 LYS B C 1
ATOM 9035 O O . LYS B 1 344 ? 18.609 -41 -44.156 1 79.56 344 LYS B O 1
ATOM 9040 N N . ARG B 1 345 ? 17.203 -39.438 -44.719 1 80.38 345 ARG B N 1
ATOM 9041 C CA . ARG B 1 345 ? 16.516 -40.281 -45.688 1 80.38 345 ARG B CA 1
ATOM 9042 C C . ARG B 1 345 ? 17.422 -40.594 -46.875 1 80.38 345 ARG B C 1
ATOM 9044 O O . ARG B 1 345 ? 17.391 -41.688 -47.406 1 80.38 345 ARG B O 1
ATOM 9051 N N . TRP B 1 346 ? 18.156 -39.625 -47.219 1 85 346 TRP B N 1
ATOM 9052 C CA . TRP B 1 346 ? 19.109 -39.781 -48.312 1 85 346 TRP B CA 1
ATOM 9053 C C . TRP B 1 346 ? 20.188 -40.781 -47.969 1 85 346 TRP B C 1
ATOM 9055 O O . TRP B 1 346 ? 20.531 -41.656 -48.781 1 85 346 TRP B O 1
ATOM 9065 N N . GLU B 1 347 ? 20.578 -40.75 -46.719 1 84.38 347 GLU B N 1
ATOM 9066 C CA . GLU B 1 347 ? 21.609 -41.656 -46.25 1 84.38 347 GLU B CA 1
ATOM 9067 C C . GLU B 1 347 ? 21.078 -43.094 -46.156 1 84.38 347 GLU B C 1
ATOM 9069 O O . GLU B 1 347 ? 21.766 -44.031 -46.469 1 84.38 347 GLU B O 1
ATOM 9074 N N . GLN B 1 348 ? 19.891 -43.188 -45.812 1 81.69 348 GLN B N 1
ATOM 9075 C CA . GLN B 1 348 ? 19.281 -44.5 -45.625 1 81.69 348 GLN B CA 1
ATOM 9076 C C . GLN B 1 348 ? 18.984 -45.156 -46.969 1 81.69 348 GLN B C 1
ATOM 9078 O O . GLN B 1 348 ? 18.953 -46.375 -47.062 1 81.69 348 GLN B O 1
ATOM 9083 N N . SER B 1 349 ? 18.781 -44.312 -48 1 81.25 349 SER B N 1
ATOM 9084 C CA . SER B 1 349 ? 18.484 -44.844 -49.312 1 81.25 349 SER B CA 1
ATOM 9085 C C . SER B 1 349 ? 19.75 -45.125 -50.094 1 81.25 349 SER B C 1
ATOM 9087 O O . SER B 1 349 ? 19.688 -45.531 -51.25 1 81.25 349 SER B O 1
ATOM 9089 N N . GLY B 1 350 ? 20.922 -45 -49.594 1 81.56 350 GLY B N 1
ATOM 9090 C CA . GLY B 1 350 ? 22.172 -45.375 -50.219 1 81.56 350 GLY B CA 1
ATOM 9091 C C . GLY B 1 350 ? 22.812 -44.188 -50.969 1 81.56 350 GLY B C 1
ATOM 9092 O O . GLY B 1 350 ? 23.469 -44.375 -51.969 1 81.56 350 GLY B O 1
ATOM 9093 N N . CYS B 1 351 ? 22.484 -42.844 -50.5 1 82.06 351 CYS B N 1
ATOM 9094 C CA . CYS B 1 351 ? 23.094 -41.625 -51.031 1 82.06 351 CYS B CA 1
ATOM 9095 C C . CYS B 1 351 ? 22.938 -41.531 -52.562 1 82.06 351 CYS B C 1
ATOM 9097 O O . CYS B 1 351 ? 23.922 -41.469 -53.281 1 82.06 351 CYS B O 1
ATOM 9099 N N . PRO B 1 352 ? 21.719 -41.781 -53.062 1 82 352 PRO B N 1
ATOM 9100 C CA . PRO B 1 352 ? 21.484 -41.719 -54.5 1 82 352 PRO B CA 1
ATOM 9101 C C . PRO B 1 352 ? 21.922 -40.375 -55.125 1 82 352 PRO B C 1
ATOM 9103 O O . PRO B 1 352 ? 22.078 -39.406 -54.406 1 82 352 PRO B O 1
ATOM 9106 N N . GLY B 1 353 ? 22.25 -40.219 -56.344 1 78.25 353 GLY B N 1
ATOM 9107 C CA . GLY B 1 353 ? 22.688 -39 -57.031 1 78.25 353 GLY B CA 1
ATOM 9108 C C . GLY B 1 353 ? 21.609 -37.938 -57.094 1 78.25 353 GLY B C 1
ATOM 9109 O O . GLY B 1 353 ? 20.453 -38.188 -56.719 1 78.25 353 GLY B O 1
ATOM 9110 N N . PRO B 1 354 ? 21.906 -36.75 -57.406 1 77 354 PRO B N 1
ATOM 9111 C CA . PRO B 1 354 ? 21 -35.594 -57.438 1 77 354 PRO B CA 1
ATOM 9112 C C . PRO B 1 354 ? 19.797 -35.812 -58.344 1 77 354 PRO B C 1
ATOM 9114 O O . PRO B 1 354 ? 18.781 -35.125 -58.219 1 77 354 PRO B O 1
ATOM 9117 N N . GLU B 1 355 ? 19.891 -36.812 -59.219 1 78 355 GLU B N 1
ATOM 9118 C CA . GLU B 1 355 ? 18.828 -37.031 -60.188 1 78 355 GLU B CA 1
ATOM 9119 C C . GLU B 1 355 ? 17.766 -37.969 -59.625 1 78 355 GLU B C 1
ATOM 9121 O O . GLU B 1 355 ? 16.641 -38.031 -60.125 1 78 355 GLU B O 1
ATOM 9126 N N . GLU B 1 356 ? 18.047 -38.5 -58.625 1 80.06 356 GLU B N 1
ATOM 9127 C CA . GLU B 1 356 ? 17.109 -39.438 -58 1 80.06 356 GLU B CA 1
ATOM 9128 C C . GLU B 1 356 ? 16.219 -38.719 -56.969 1 80.06 356 GLU B C 1
ATOM 9130 O O . GLU B 1 356 ? 16.516 -37.594 -56.562 1 80.06 356 GLU B O 1
ATOM 9135 N N . ARG B 1 357 ? 15.125 -39.312 -56.594 1 79.19 357 ARG B N 1
ATOM 9136 C CA . ARG B 1 357 ? 14.062 -38.781 -55.781 1 79.19 357 ARG B CA 1
ATOM 9137 C C . ARG B 1 357 ? 14.633 -38.156 -54.5 1 79.19 357 ARG B C 1
ATOM 9139 O O . ARG B 1 357 ? 14.391 -36.969 -54.219 1 79.19 357 ARG B O 1
ATOM 9146 N N . TYR B 1 358 ? 15.453 -38.938 -53.781 1 81.75 358 TYR B N 1
ATOM 9147 C CA . TYR B 1 358 ? 15.922 -38.438 -52.469 1 81.75 358 TYR B CA 1
ATOM 9148 C C . TYR B 1 358 ? 17.078 -37.469 -52.625 1 81.75 358 TYR B C 1
ATOM 9150 O O . TYR B 1 358 ? 17.297 -36.594 -51.781 1 81.75 358 TYR B O 1
ATOM 9158 N N . GLY B 1 359 ? 17.75 -37.531 -53.688 1 82.12 359 GLY B N 1
ATOM 9159 C CA . GLY B 1 359 ? 18.797 -36.594 -54 1 82.12 359 GLY B CA 1
ATOM 9160 C C . GLY B 1 359 ? 18.266 -35.219 -54.406 1 82.12 359 GLY B C 1
ATOM 9161 O O . GLY B 1 359 ? 18.781 -34.188 -54 1 82.12 359 GLY B O 1
ATOM 9162 N N . ALA B 1 360 ? 17.219 -35.25 -55.219 1 86 360 ALA B N 1
ATOM 9163 C CA . ALA B 1 360 ? 16.578 -34.031 -55.656 1 86 360 ALA B CA 1
ATOM 9164 C C . ALA B 1 360 ? 15.945 -33.281 -54.469 1 86 360 ALA B C 1
ATOM 9166 O O . ALA B 1 360 ? 16 -32.062 -54.406 1 86 360 ALA B O 1
ATOM 9167 N N . GLN B 1 361 ? 15.328 -34.031 -53.625 1 87.12 361 GLN B N 1
ATOM 9168 C CA . GLN B 1 361 ? 14.711 -33.438 -52.438 1 87.12 361 GLN B CA 1
ATOM 9169 C C . GLN B 1 361 ? 15.758 -32.75 -51.531 1 87.12 361 GLN B C 1
ATOM 9171 O O . GLN B 1 361 ? 15.492 -31.703 -50.969 1 87.12 361 GLN B O 1
ATOM 9176 N N . LEU B 1 362 ? 16.891 -33.344 -51.406 1 88.88 362 LEU B N 1
ATOM 9177 C CA . LEU B 1 362 ? 17.969 -32.781 -50.594 1 88.88 362 LEU B CA 1
ATOM 9178 C C . LEU B 1 362 ? 18.453 -31.453 -51.188 1 88.88 362 LEU B C 1
ATOM 9180 O O . LEU B 1 362 ? 18.703 -30.5 -50.438 1 88.88 362 LEU B O 1
ATOM 9184 N N . GLU B 1 363 ? 18.562 -31.438 -52.469 1 87.44 363 GLU B N 1
ATOM 9185 C CA . GLU B 1 363 ? 19.031 -30.219 -53.125 1 87.44 363 GLU B CA 1
ATOM 9186 C C . GLU B 1 363 ? 18.016 -29.078 -52.969 1 87.44 363 GLU B C 1
ATOM 9188 O O . GLU B 1 363 ? 18.391 -27.922 -52.75 1 87.44 363 GLU B O 1
ATOM 9193 N N . VAL B 1 364 ? 16.797 -29.422 -53.125 1 89.06 364 VAL B N 1
ATOM 9194 C CA . VAL B 1 364 ? 15.758 -28.422 -52.969 1 89.06 364 VAL B CA 1
ATOM 9195 C C . VAL B 1 364 ? 15.75 -27.891 -51.531 1 89.06 364 VAL B C 1
ATOM 9197 O O . VAL B 1 364 ? 15.617 -26.688 -51.312 1 89.06 364 VAL B O 1
ATOM 9200 N N . CYS B 1 365 ? 15.914 -28.766 -50.562 1 88.38 365 CYS B N 1
ATOM 9201 C CA . CYS B 1 365 ? 15.914 -28.375 -49.156 1 88.38 365 CYS B CA 1
ATOM 9202 C C . CYS B 1 365 ? 17.141 -27.531 -48.844 1 88.38 365 CYS B C 1
ATOM 9204 O O . CYS B 1 365 ? 17.062 -26.578 -48.062 1 88.38 365 CYS B O 1
ATOM 9206 N N . GLN B 1 366 ? 18.203 -27.812 -49.406 1 88.25 366 GLN B N 1
ATOM 9207 C CA . GLN B 1 366 ? 19.406 -27.047 -49.188 1 88.25 366 GLN B CA 1
ATOM 9208 C C . GLN B 1 366 ? 19.281 -25.641 -49.781 1 88.25 366 GLN B C 1
ATOM 9210 O O . GLN B 1 366 ? 19.688 -24.656 -49.188 1 88.25 366 GLN B O 1
ATOM 9215 N N . ARG B 1 367 ? 18.75 -25.578 -50.969 1 87.94 367 ARG B N 1
ATOM 9216 C CA . ARG B 1 367 ? 18.547 -24.266 -51.594 1 87.94 367 ARG B CA 1
ATOM 9217 C C . ARG B 1 367 ? 17.578 -23.406 -50.781 1 87.94 367 ARG B C 1
ATOM 9219 O O . ARG B 1 367 ? 17.781 -22.203 -50.656 1 87.94 367 ARG B O 1
ATOM 9226 N N . ARG B 1 368 ? 16.594 -24 -50.344 1 88.25 368 ARG B N 1
ATOM 9227 C CA . ARG B 1 368 ? 15.625 -23.281 -49.5 1 88.25 368 ARG B CA 1
ATOM 9228 C C . ARG B 1 368 ? 16.281 -22.766 -48.25 1 88.25 368 ARG B C 1
ATOM 9230 O O . ARG B 1 368 ? 16.031 -21.625 -47.844 1 88.25 368 ARG B O 1
ATOM 9237 N N . ARG B 1 369 ? 17.016 -23.594 -47.531 1 88.25 369 ARG B N 1
ATOM 9238 C CA . ARG B 1 369 ? 17.703 -23.203 -46.312 1 88.25 369 ARG B CA 1
ATOM 9239 C C . ARG B 1 369 ? 18.641 -22.016 -46.594 1 88.25 369 ARG B C 1
ATOM 9241 O O . ARG B 1 369 ? 18.703 -21.078 -45.812 1 88.25 369 ARG B O 1
ATOM 9248 N N . ASP B 1 370 ? 19.328 -22.031 -47.719 1 87.75 370 ASP B N 1
ATOM 9249 C CA . ASP B 1 370 ? 20.281 -20.969 -48.062 1 87.75 370 ASP B CA 1
ATOM 9250 C C . ASP B 1 370 ? 19.562 -19.672 -48.375 1 87.75 370 ASP B C 1
ATOM 9252 O O . ASP B 1 370 ? 20.031 -18.594 -48.031 1 87.75 370 ASP B O 1
ATOM 9256 N N . GLN B 1 371 ? 18.484 -19.812 -49 1 89.56 371 GLN B N 1
ATOM 9257 C CA . GLN B 1 371 ? 17.703 -18.625 -49.281 1 89.56 371 GLN B CA 1
ATOM 9258 C C . GLN B 1 371 ? 17.172 -18 -48 1 89.56 371 GLN B C 1
ATOM 9260 O O . GLN B 1 371 ? 17.172 -16.766 -47.844 1 89.56 371 GLN B O 1
ATOM 9265 N N . LEU B 1 372 ? 16.672 -18.797 -47.156 1 88.88 372 LEU B N 1
ATOM 9266 C CA . LEU B 1 372 ? 16.156 -18.312 -45.875 1 88.88 372 LEU B CA 1
ATOM 9267 C C . LEU B 1 372 ? 17.266 -17.703 -45.031 1 88.88 372 LEU B C 1
ATOM 9269 O O . LEU B 1 372 ? 17.062 -16.703 -44.344 1 88.88 372 LEU B O 1
ATOM 9273 N N . ALA B 1 373 ? 18.406 -18.266 -45.031 1 86.19 373 ALA B N 1
ATOM 9274 C CA . ALA B 1 373 ? 19.547 -17.75 -44.281 1 86.19 373 ALA B CA 1
ATOM 9275 C C . ALA B 1 373 ? 19.953 -16.359 -44.781 1 86.19 373 ALA B C 1
ATOM 9277 O O . ALA B 1 373 ? 20.297 -15.484 -44 1 86.19 373 ALA B O 1
ATOM 9278 N N . GLU B 1 374 ? 19.938 -16.297 -46.094 1 87.19 374 GLU B N 1
ATOM 9279 C CA . GLU B 1 374 ? 20.266 -15.008 -46.688 1 87.19 374 GLU B CA 1
ATOM 9280 C C . GLU B 1 374 ? 19.234 -13.945 -46.312 1 87.19 374 GLU B C 1
ATOM 9282 O O . GLU B 1 374 ? 19.594 -12.789 -46.062 1 87.19 374 GLU B O 1
ATOM 9287 N N . GLN B 1 375 ? 18.047 -14.344 -46.312 1 87.81 375 GLN B N 1
ATOM 9288 C CA . GLN B 1 375 ? 17 -13.414 -45.938 1 87.81 375 GLN B CA 1
ATOM 9289 C C . GLN B 1 375 ? 17.172 -12.953 -44.469 1 87.81 375 GLN B C 1
ATOM 9291 O O . GLN B 1 375 ? 16.922 -11.789 -44.156 1 87.81 375 GLN B O 1
ATOM 9296 N N . VAL B 1 376 ? 17.516 -13.82 -43.562 1 88 376 VAL B N 1
ATOM 9297 C CA . VAL B 1 376 ? 17.703 -13.516 -42.156 1 88 376 VAL B CA 1
ATOM 9298 C C . VAL B 1 376 ? 18.859 -12.539 -41.969 1 88 376 VAL B C 1
ATOM 9300 O O . VAL B 1 376 ? 18.766 -11.578 -41.219 1 88 376 VAL B O 1
ATOM 9303 N N . VAL B 1 377 ? 19.938 -12.719 -42.75 1 86.56 377 VAL B N 1
ATOM 9304 C CA . VAL B 1 377 ? 21.125 -11.875 -42.625 1 86.56 377 VAL B CA 1
ATOM 9305 C C . VAL B 1 377 ? 20.797 -10.461 -43.125 1 86.56 377 VAL B C 1
ATOM 9307 O O . VAL B 1 377 ? 21.234 -9.477 -42.531 1 86.56 377 VAL B O 1
ATOM 9310 N N . VAL B 1 378 ? 20.047 -10.391 -44.188 1 87.81 378 VAL B N 1
ATOM 9311 C CA . VAL B 1 378 ? 19.688 -9.094 -44.719 1 87.81 378 VAL B CA 1
ATOM 9312 C C . VAL B 1 378 ? 18.766 -8.359 -43.75 1 87.81 378 VAL B C 1
ATOM 9314 O O . VAL B 1 378 ? 18.922 -7.152 -43.531 1 87.81 378 VAL B O 1
ATOM 9317 N N . SER B 1 379 ? 17.844 -9.047 -43.25 1 88.5 379 SER B N 1
ATOM 9318 C CA . SER B 1 379 ? 16.922 -8.43 -42.312 1 88.5 379 SER B CA 1
ATOM 9319 C C . SER B 1 379 ? 17.641 -8 -41.031 1 88.5 379 SER B C 1
ATOM 9321 O O . SER B 1 379 ? 17.312 -6.969 -40.438 1 88.5 379 SER B O 1
ATOM 9323 N N . GLN B 1 380 ? 18.562 -8.734 -40.531 1 88.62 380 GLN B N 1
ATOM 9324 C CA . GLN B 1 380 ? 19.344 -8.398 -39.344 1 88.62 380 GLN B CA 1
ATOM 9325 C C . GLN B 1 380 ? 20.172 -7.129 -39.594 1 88.62 380 GLN B C 1
ATOM 9327 O O . GLN B 1 380 ? 20.25 -6.273 -38.688 1 88.62 380 GLN B O 1
ATOM 9332 N N . ALA B 1 381 ? 20.719 -7.039 -40.719 1 87.62 381 ALA B N 1
ATOM 9333 C CA . ALA B 1 381 ? 21.531 -5.871 -41.062 1 87.62 381 ALA B CA 1
ATOM 9334 C C . ALA B 1 381 ? 20.688 -4.613 -41.125 1 87.62 381 ALA B C 1
ATOM 9336 O O . ALA B 1 381 ? 21.109 -3.535 -40.719 1 87.62 381 ALA B O 1
ATOM 9337 N N . LYS B 1 382 ? 19.547 -4.754 -41.625 1 87.81 382 LYS B N 1
ATOM 9338 C CA . LYS B 1 382 ? 18.641 -3.619 -41.719 1 87.81 382 LYS B CA 1
ATOM 9339 C C . LYS B 1 382 ? 18.219 -3.148 -40.312 1 87.81 382 LYS B C 1
ATOM 9341 O O . LYS B 1 382 ? 18.094 -1.946 -40.062 1 87.81 382 LYS B O 1
ATOM 9346 N N . ILE B 1 383 ? 18 -4.086 -39.469 1 89.69 383 ILE B N 1
ATOM 9347 C CA . ILE B 1 383 ? 17.578 -3.768 -38.125 1 89.69 383 ILE B CA 1
ATOM 9348 C C . ILE B 1 383 ? 18.719 -3.08 -37.375 1 89.69 383 ILE B C 1
ATOM 9350 O O . ILE B 1 383 ? 18.516 -2.08 -36.688 1 89.69 383 ILE B O 1
ATOM 9354 N N . GLU B 1 384 ? 19.938 -3.52 -37.594 1 86.94 384 GLU B N 1
ATOM 9355 C CA . GLU B 1 384 ? 21.094 -2.936 -36.906 1 86.94 384 GLU B CA 1
ATOM 9356 C C . GLU B 1 384 ? 21.375 -1.522 -37.406 1 86.94 384 GLU B C 1
ATOM 9358 O O . GLU B 1 384 ? 21.781 -0.653 -36.625 1 86.94 384 GLU B O 1
ATOM 9363 N N . GLU B 1 385 ? 21.109 -1.315 -38.594 1 87.69 385 GLU B N 1
ATOM 9364 C CA . GLU B 1 385 ? 21.281 0.025 -39.156 1 87.69 385 GLU B CA 1
ATOM 9365 C C . GLU B 1 385 ? 20.219 0.98 -38.625 1 87.69 385 GLU B C 1
ATOM 9367 O O . GLU B 1 385 ? 20.5 2.148 -38.344 1 87.69 385 GLU B O 1
ATOM 9372 N N . ALA B 1 386 ? 19.109 0.466 -38.5 1 88.25 386 ALA B N 1
ATOM 9373 C CA . ALA B 1 386 ? 18.016 1.278 -37.969 1 88.25 386 ALA B CA 1
ATOM 9374 C C . ALA B 1 386 ? 18.234 1.631 -36.5 1 88.25 386 ALA B C 1
ATOM 9376 O O . ALA B 1 386 ? 17.859 2.717 -36.062 1 88.25 386 ALA B O 1
ATOM 9377 N N . VAL B 1 387 ? 18.828 0.745 -35.781 1 87.12 387 VAL B N 1
ATOM 9378 C CA . VAL B 1 387 ? 19.125 0.987 -34.375 1 87.12 387 VAL B CA 1
ATOM 9379 C C . VAL B 1 387 ? 20.188 2.064 -34.25 1 87.12 387 VAL B C 1
ATOM 9381 O O . VAL B 1 387 ? 20.125 2.918 -33.375 1 87.12 387 VAL B O 1
ATOM 9384 N N . ALA B 1 388 ? 21.109 1.996 -35.156 1 82.75 388 ALA B N 1
ATOM 9385 C CA . ALA B 1 388 ? 22.188 2.99 -35.156 1 82.75 388 ALA B CA 1
ATOM 9386 C C . ALA B 1 388 ? 21.641 4.391 -35.406 1 82.75 388 ALA B C 1
ATOM 9388 O O . ALA B 1 388 ? 22.156 5.375 -34.875 1 82.75 388 ALA B O 1
ATOM 9389 N N . ARG B 1 389 ? 20.5 4.441 -36.062 1 82.88 389 ARG B N 1
ATOM 9390 C CA . ARG B 1 389 ? 19.875 5.723 -36.375 1 82.88 389 ARG B CA 1
ATOM 9391 C C . ARG B 1 389 ? 18.828 6.086 -35.312 1 82.88 389 ARG B C 1
ATOM 9393 O O . ARG B 1 389 ? 18.266 7.176 -35.344 1 82.88 389 ARG B O 1
ATOM 9400 N N . ARG B 1 390 ? 18.641 5.281 -34.375 1 85.25 390 ARG B N 1
ATOM 9401 C CA . ARG B 1 390 ? 17.672 5.488 -33.281 1 85.25 390 ARG B CA 1
ATOM 9402 C C . ARG B 1 390 ? 16.266 5.648 -33.844 1 85.25 390 ARG B C 1
ATOM 9404 O O . ARG B 1 390 ? 15.539 6.57 -33.438 1 85.25 390 ARG B O 1
ATOM 9411 N N . ASP B 1 391 ? 15.953 4.754 -34.688 1 85.5 391 ASP B N 1
ATOM 9412 C CA . ASP B 1 391 ? 14.609 4.766 -35.25 1 85.5 391 ASP B CA 1
ATOM 9413 C C . ASP B 1 391 ? 13.586 4.281 -34.219 1 85.5 391 ASP B C 1
ATOM 9415 O O . ASP B 1 391 ? 13.727 3.189 -33.688 1 85.5 391 ASP B O 1
ATOM 9419 N N . PRO B 1 392 ? 12.656 5.133 -33.969 1 82.38 392 PRO B N 1
ATOM 9420 C CA . PRO B 1 392 ? 11.664 4.773 -32.938 1 82.38 392 PRO B CA 1
ATOM 9421 C C . PRO B 1 392 ? 10.836 3.549 -33.344 1 82.38 392 PRO B C 1
ATOM 9423 O O . PRO B 1 392 ? 10.227 2.912 -32.469 1 82.38 392 PRO B O 1
ATOM 9426 N N . ILE B 1 393 ? 10.875 3.148 -34.562 1 80.75 393 ILE B N 1
ATOM 9427 C CA . ILE B 1 393 ? 10.078 2.01 -35 1 80.75 393 ILE B CA 1
ATOM 9428 C C . ILE B 1 393 ? 10.75 0.709 -34.562 1 80.75 393 ILE B C 1
ATOM 9430 O O . ILE B 1 393 ? 10.07 -0.278 -34.281 1 80.75 393 ILE B O 1
ATOM 9434 N N . VAL B 1 394 ? 12.141 0.776 -34.469 1 86.94 394 VAL B N 1
ATOM 9435 C CA . VAL B 1 394 ? 12.867 -0.454 -34.156 1 86.94 394 VAL B CA 1
ATOM 9436 C C . VAL B 1 394 ? 13.305 -0.451 -32.719 1 86.94 394 VAL B C 1
ATOM 9438 O O . VAL B 1 394 ? 13.398 -1.508 -32.094 1 86.94 394 VAL B O 1
ATOM 9441 N N . CYS B 1 395 ? 13.523 0.698 -32.219 1 88.88 395 CYS B N 1
ATOM 9442 C CA . CYS B 1 395 ? 14.031 0.779 -30.859 1 88.88 395 CYS B CA 1
ATOM 9443 C C . CYS B 1 395 ? 12.898 0.771 -29.859 1 88.88 395 CYS B C 1
ATOM 9445 O O . CYS B 1 395 ? 12 1.615 -29.906 1 88.88 395 CYS B O 1
ATOM 9447 N N . SER B 1 396 ? 12.953 -0.177 -29.031 1 91 396 SER B N 1
ATOM 9448 C CA . SER B 1 396 ? 11.906 -0.299 -28.016 1 91 396 SER B CA 1
ATOM 9449 C C . SER B 1 396 ? 12.258 0.506 -26.766 1 91 396 SER B C 1
ATOM 9451 O O . SER B 1 396 ? 13.32 1.126 -26.703 1 91 396 SER B O 1
ATOM 9453 N N . SER B 1 397 ? 11.344 0.533 -25.781 1 92.06 397 SER B N 1
ATOM 9454 C CA . SER B 1 397 ? 11.531 1.32 -24.562 1 92.06 397 SER B CA 1
ATOM 9455 C C . SER B 1 397 ? 12.102 0.471 -23.438 1 92.06 397 SER B C 1
ATOM 9457 O O . SER B 1 397 ? 12.117 0.895 -22.281 1 92.06 397 SER B O 1
ATOM 9459 N N . SER B 1 398 ? 12.539 -0.739 -23.734 1 93.88 398 SER B N 1
ATOM 9460 C CA . SER B 1 398 ? 13.148 -1.603 -22.719 1 93.88 398 SER B CA 1
ATOM 9461 C C . SER B 1 398 ? 14.57 -1.98 -23.109 1 93.88 398 SER B C 1
ATOM 9463 O O . SER B 1 398 ? 14.914 -2.008 -24.297 1 93.88 398 SER B O 1
ATOM 9465 N N . GLY B 1 399 ? 15.367 -2.131 -22.141 1 95.06 399 GLY B N 1
ATOM 9466 C CA . GLY B 1 399 ? 16.75 -2.479 -22.406 1 95.06 399 GLY B CA 1
ATOM 9467 C C . GLY B 1 399 ? 17.438 -3.123 -21.203 1 95.06 399 GLY B C 1
ATOM 9468 O O . GLY B 1 399 ? 16.859 -3.223 -20.125 1 95.06 399 GLY B O 1
ATOM 9469 N N . PHE B 1 400 ? 18.656 -3.721 -21.5 1 96.12 400 PHE B N 1
ATOM 9470 C CA . PHE B 1 400 ? 19.484 -4.34 -20.469 1 96.12 400 PHE B CA 1
ATOM 9471 C C . PHE B 1 400 ? 20.797 -3.586 -20.312 1 96.12 400 PHE B C 1
ATOM 9473 O O . PHE B 1 400 ? 21.438 -3.207 -21.297 1 96.12 400 PHE B O 1
ATOM 9480 N N . VAL B 1 401 ? 21.125 -3.27 -19.109 1 96.12 401 VAL B N 1
ATOM 9481 C CA . VAL B 1 401 ? 22.406 -2.623 -18.828 1 96.12 401 VAL B CA 1
ATOM 9482 C C . VAL B 1 401 ? 23.234 -3.514 -17.906 1 96.12 401 VAL B C 1
ATOM 9484 O O . VAL B 1 401 ? 22.781 -3.904 -16.828 1 96.12 401 VAL B O 1
ATOM 9487 N N . THR B 1 402 ? 24.406 -3.904 -18.328 1 94.5 402 THR B N 1
ATOM 9488 C CA . THR B 1 402 ? 25.312 -4.754 -17.562 1 94.5 402 THR B CA 1
ATOM 9489 C C . THR B 1 402 ? 26.422 -3.926 -16.938 1 94.5 402 THR B C 1
ATOM 9491 O O . THR B 1 402 ? 27.125 -3.178 -17.625 1 94.5 402 THR B O 1
ATOM 9494 N N . PHE B 1 403 ? 26.531 -4.055 -15.664 1 92.31 403 PHE B N 1
ATOM 9495 C CA . PHE B 1 403 ? 27.578 -3.355 -14.914 1 92.31 403 PHE B CA 1
ATOM 9496 C C . PHE B 1 403 ? 28.781 -4.254 -14.695 1 92.31 403 PHE B C 1
ATOM 9498 O O . PHE B 1 403 ? 28.734 -5.453 -14.961 1 92.31 403 PHE B O 1
ATOM 9505 N N . THR B 1 404 ? 29.844 -3.672 -14.211 1 88.62 404 THR B N 1
ATOM 9506 C CA . THR B 1 404 ? 31.078 -4.422 -14.031 1 88.62 404 THR B CA 1
ATOM 9507 C C . THR B 1 404 ? 31.078 -5.164 -12.695 1 88.62 404 THR B C 1
ATOM 9509 O O . THR B 1 404 ? 31.609 -6.27 -12.594 1 88.62 404 THR B O 1
ATOM 9512 N N . THR B 1 405 ? 30.5 -4.52 -11.688 1 87 405 THR B N 1
ATOM 9513 C CA . THR B 1 405 ? 30.469 -5.141 -10.367 1 87 405 THR B CA 1
ATOM 9514 C C . THR B 1 405 ? 29.031 -5.277 -9.875 1 87 405 THR B C 1
ATOM 9516 O O . THR B 1 405 ? 28.141 -4.562 -10.336 1 87 405 THR B O 1
ATOM 9519 N N . GLU B 1 406 ? 28.859 -6.215 -8.961 1 87.56 406 GLU B N 1
ATOM 9520 C CA . GLU B 1 406 ? 27.531 -6.43 -8.383 1 87.56 406 GLU B CA 1
ATOM 9521 C C . GLU B 1 406 ? 27.109 -5.25 -7.504 1 87.56 406 GLU B C 1
ATOM 9523 O O . GLU B 1 406 ? 25.922 -4.926 -7.414 1 87.56 406 GLU B O 1
ATOM 9528 N N . LEU B 1 407 ? 28.109 -4.605 -6.871 1 85.56 407 LEU B N 1
ATOM 9529 C CA . LEU B 1 407 ? 27.812 -3.465 -6.012 1 85.56 407 LEU B CA 1
ATOM 9530 C C . LEU B 1 407 ? 27.312 -2.285 -6.832 1 85.56 407 LEU B C 1
ATOM 9532 O O . LEU B 1 407 ? 26.359 -1.612 -6.426 1 85.56 407 LEU B O 1
ATOM 9536 N N . ALA B 1 408 ? 27.891 -2.09 -7.988 1 87.12 408 ALA B N 1
ATOM 9537 C CA . ALA B 1 408 ? 27.453 -1.001 -8.859 1 87.12 408 ALA B CA 1
ATOM 9538 C C . ALA B 1 408 ? 26.031 -1.247 -9.367 1 87.12 408 ALA B C 1
ATOM 9540 O O . ALA B 1 408 ? 25.234 -0.314 -9.469 1 87.12 408 ALA B O 1
ATOM 9541 N N . GLN B 1 409 ? 25.828 -2.508 -9.688 1 90.88 409 GLN B N 1
ATOM 9542 C CA . GLN B 1 409 ? 24.484 -2.869 -10.133 1 90.88 409 GLN B CA 1
ATOM 9543 C C . GLN B 1 409 ? 23.453 -2.613 -9.047 1 90.88 409 GLN B C 1
ATOM 9545 O O . GLN B 1 409 ? 22.375 -2.09 -9.32 1 90.88 409 GLN B O 1
ATOM 9550 N N . ARG B 1 410 ? 23.781 -2.959 -7.789 1 89.62 410 ARG B N 1
ATOM 9551 C CA . ARG B 1 410 ? 22.875 -2.795 -6.66 1 89.62 410 ARG B CA 1
ATOM 9552 C C . ARG B 1 410 ? 22.609 -1.319 -6.383 1 89.62 410 ARG B C 1
ATOM 9554 O O . ARG B 1 410 ? 21.469 -0.929 -6.113 1 89.62 410 ARG B O 1
ATOM 9561 N N . LEU B 1 411 ? 23.578 -0.525 -6.469 1 87.31 411 LEU B N 1
ATOM 9562 C CA . LEU B 1 411 ? 23.422 0.898 -6.184 1 87.31 411 LEU B CA 1
ATOM 9563 C C . LEU B 1 411 ? 22.625 1.592 -7.281 1 87.31 411 LEU B C 1
ATOM 9565 O O . LEU B 1 411 ? 21.891 2.547 -7.012 1 87.31 411 LEU B O 1
ATOM 9569 N N . ALA B 1 412 ? 22.656 1.057 -8.453 1 88.69 412 ALA B N 1
ATOM 9570 C CA . ALA B 1 412 ? 21.922 1.648 -9.578 1 88.69 412 ALA B CA 1
ATOM 9571 C C . ALA B 1 412 ? 20.469 1.198 -9.586 1 88.69 412 ALA B C 1
ATOM 9573 O O . ALA B 1 412 ? 19.594 1.924 -10.055 1 88.69 412 ALA B O 1
ATOM 9574 N N . SER B 1 413 ? 20.156 0.065 -9.055 1 89.31 413 SER B N 1
ATOM 9575 C CA . SER B 1 413 ? 18.844 -0.555 -9.203 1 89.31 413 SER B CA 1
ATOM 9576 C C . SER B 1 413 ? 17.812 0.113 -8.297 1 89.31 413 SER B C 1
ATOM 9578 O O . SER B 1 413 ? 16.625 0.094 -8.594 1 89.31 413 SER B O 1
ATOM 9580 N N . ARG B 1 414 ? 18.109 0.754 -7.234 1 85.06 414 ARG B N 1
ATOM 9581 C CA . ARG B 1 414 ? 17.109 1.253 -6.297 1 85.06 414 ARG B CA 1
ATOM 9582 C C . ARG B 1 414 ? 17.016 2.771 -6.367 1 85.06 414 ARG B C 1
ATOM 9584 O O . ARG B 1 414 ? 16.375 3.395 -5.512 1 85.06 414 ARG B O 1
ATOM 9591 N N . GLU B 1 415 ? 17.359 3.352 -7.445 1 85.88 415 GLU B N 1
ATOM 9592 C CA . GLU B 1 415 ? 17.375 4.809 -7.539 1 85.88 415 GLU B CA 1
ATOM 9593 C C . GLU B 1 415 ? 16.281 5.305 -8.492 1 85.88 415 GLU B C 1
ATOM 9595 O O . GLU B 1 415 ? 15.82 4.555 -9.359 1 85.88 415 GLU B O 1
ATOM 9600 N N . GLN B 1 416 ? 15.891 6.488 -8.172 1 87.81 416 GLN B N 1
ATOM 9601 C CA . GLN B 1 416 ? 15.008 7.211 -9.086 1 87.81 416 GLN B CA 1
ATOM 9602 C C . GLN B 1 416 ? 15.797 8.18 -9.961 1 87.81 416 GLN B C 1
ATOM 9604 O O . GLN B 1 416 ? 16.516 9.039 -9.445 1 87.81 416 GLN B O 1
ATOM 9609 N N . TYR B 1 417 ? 15.641 8.148 -11.203 1 90.12 417 TYR B N 1
ATOM 9610 C CA . TYR B 1 417 ? 16.562 8.812 -12.117 1 90.12 417 TYR B CA 1
ATOM 9611 C C . TYR B 1 417 ? 15.969 10.125 -12.625 1 90.12 417 TYR B C 1
ATOM 9613 O O . TYR B 1 417 ? 16.688 11.109 -12.797 1 90.12 417 TYR B O 1
ATOM 9621 N N . ARG B 1 418 ? 14.688 10.117 -12.867 1 90 418 ARG B N 1
ATOM 9622 C CA . ARG B 1 418 ? 14.102 11.305 -13.484 1 90 418 ARG B CA 1
ATOM 9623 C C . ARG B 1 418 ? 12.953 11.852 -12.641 1 90 418 ARG B C 1
ATOM 9625 O O . ARG B 1 418 ? 12.594 11.266 -11.617 1 90 418 ARG B O 1
ATOM 9632 N N . ARG B 1 419 ? 12.531 13.047 -13.133 1 87.31 419 ARG B N 1
ATOM 9633 C CA . ARG B 1 419 ? 11.422 13.719 -12.469 1 87.31 419 ARG B CA 1
ATOM 9634 C C . ARG B 1 419 ? 10.164 12.859 -12.5 1 87.31 419 ARG B C 1
ATOM 9636 O O . ARG B 1 419 ? 9.422 12.797 -11.508 1 87.31 419 ARG B O 1
ATOM 9643 N N . ASP B 1 420 ? 10.039 12.219 -13.586 1 87.31 420 ASP B N 1
ATOM 9644 C CA . ASP B 1 420 ? 8.93 11.273 -13.703 1 87.31 420 ASP B CA 1
ATOM 9645 C C . ASP B 1 420 ? 9.344 9.883 -13.219 1 87.31 420 ASP B C 1
ATOM 9647 O O . ASP B 1 420 ? 10.25 9.266 -13.773 1 87.31 420 ASP B O 1
ATOM 9651 N N . VAL B 1 421 ? 8.695 9.453 -12.133 1 87.12 421 VAL B N 1
ATOM 9652 C CA . VAL B 1 421 ? 9.07 8.203 -11.477 1 87.12 421 VAL B CA 1
ATOM 9653 C C . VAL B 1 421 ? 8.812 7.031 -12.422 1 87.12 421 VAL B C 1
ATOM 9655 O O . VAL B 1 421 ? 9.406 5.961 -12.266 1 87.12 421 VAL B O 1
ATOM 9658 N N . THR B 1 422 ? 8.047 7.203 -13.523 1 86.56 422 THR B N 1
ATOM 9659 C CA . THR B 1 422 ? 7.707 6.117 -14.43 1 86.56 422 THR B CA 1
ATOM 9660 C C . THR B 1 422 ? 8.781 5.949 -15.508 1 86.56 422 THR B C 1
ATOM 9662 O O . THR B 1 422 ? 8.82 4.926 -16.188 1 86.56 422 THR B O 1
ATOM 9665 N N . GLU B 1 423 ? 9.648 6.93 -15.516 1 89.12 423 GLU B N 1
ATOM 9666 C CA . GLU B 1 423 ? 10.734 6.836 -16.484 1 89.12 423 GLU B CA 1
ATOM 9667 C C . GLU B 1 423 ? 11.969 6.168 -15.891 1 89.12 423 GLU B C 1
ATOM 9669 O O . GLU B 1 423 ? 12.297 6.406 -14.727 1 89.12 423 GLU B O 1
ATOM 9674 N N . PHE B 1 424 ? 12.586 5.312 -16.578 1 90.81 424 PHE B N 1
ATOM 9675 C CA . PHE B 1 424 ? 13.773 4.574 -16.156 1 90.81 424 PHE B CA 1
ATOM 9676 C C . PHE B 1 424 ? 13.484 3.74 -14.914 1 90.81 424 PHE B C 1
ATOM 9678 O O . PHE B 1 424 ? 14.031 4.004 -13.844 1 90.81 424 PHE B O 1
ATOM 9685 N N . VAL B 1 425 ? 12.672 2.836 -15.133 1 90 425 VAL B N 1
ATOM 9686 C CA . VAL B 1 425 ? 12.367 1.906 -14.055 1 90 425 VAL B CA 1
ATOM 9687 C C . VAL B 1 425 ? 13.289 0.688 -14.141 1 90 425 VAL B C 1
ATOM 9689 O O . VAL B 1 425 ? 13.289 -0.022 -15.148 1 90 425 VAL B O 1
ATOM 9692 N N . LEU B 1 426 ? 14.07 0.538 -13.156 1 92.94 426 LEU B N 1
ATOM 9693 C CA . LEU B 1 426 ? 15.031 -0.562 -13.133 1 92.94 426 LEU B CA 1
ATOM 9694 C C . LEU B 1 426 ? 14.492 -1.739 -12.328 1 92.94 426 LEU B C 1
ATOM 9696 O O . LEU B 1 426 ? 13.922 -1.55 -11.25 1 92.94 426 LEU B O 1
ATOM 9700 N N . ASP B 1 427 ? 14.562 -2.928 -12.945 1 90 427 ASP B N 1
ATOM 9701 C CA . ASP B 1 427 ? 14.102 -4.156 -12.312 1 90 427 ASP B CA 1
ATOM 9702 C C . ASP B 1 427 ? 15.148 -5.266 -12.43 1 90 427 ASP B C 1
ATOM 9704 O O . ASP B 1 427 ? 16.094 -5.152 -13.219 1 90 427 ASP B O 1
ATOM 9708 N N . MET B 1 428 ? 14.992 -6.285 -11.617 1 90.12 428 MET B N 1
ATOM 9709 C CA . MET B 1 428 ? 15.844 -7.465 -11.734 1 90.12 428 MET B CA 1
ATOM 9710 C C . MET B 1 428 ? 15.578 -8.195 -13.047 1 90.12 428 MET B C 1
ATOM 9712 O O . MET B 1 428 ? 14.43 -8.453 -13.398 1 90.12 428 MET B O 1
ATOM 9716 N N . PRO B 1 429 ? 16.578 -8.438 -13.852 1 92.44 429 PRO B N 1
ATOM 9717 C CA . PRO B 1 429 ? 16.391 -9.141 -15.125 1 92.44 429 PRO B CA 1
ATOM 9718 C C . PRO B 1 429 ? 16.016 -10.609 -14.945 1 92.44 429 PRO B C 1
ATOM 9720 O O . PRO B 1 429 ? 16.406 -11.227 -13.953 1 92.44 429 PRO B O 1
ATOM 9723 N N . PRO B 1 430 ? 15.211 -11.102 -15.805 1 91.25 430 PRO B N 1
ATOM 9724 C CA . PRO B 1 430 ? 14.93 -12.539 -15.789 1 91.25 430 PRO B CA 1
ATOM 9725 C C . PRO B 1 430 ? 16.109 -13.375 -16.266 1 91.25 430 PRO B C 1
ATOM 9727 O O . PRO B 1 430 ? 17.141 -12.828 -16.688 1 91.25 430 PRO B O 1
ATOM 9730 N N . ASP B 1 431 ? 16.047 -14.68 -16.094 1 89 431 ASP B N 1
ATOM 9731 C CA . ASP B 1 431 ? 17.062 -15.57 -16.625 1 89 431 ASP B CA 1
ATOM 9732 C C . ASP B 1 431 ? 17.203 -15.398 -18.141 1 89 431 ASP B C 1
ATOM 9734 O O . ASP B 1 431 ? 16.188 -15.258 -18.844 1 89 431 ASP B O 1
ATOM 9738 N N . PRO B 1 432 ? 18.391 -15.328 -18.594 1 89.06 432 PRO B N 1
ATOM 9739 C CA . PRO B 1 432 ? 18.609 -15.062 -20.016 1 89.06 432 PRO B CA 1
ATOM 9740 C C . PRO B 1 432 ? 17.891 -16.062 -20.906 1 89.06 432 PRO B C 1
ATOM 9742 O O . PRO B 1 432 ? 17.531 -15.727 -22.047 1 89.06 432 PRO B O 1
ATOM 9745 N N . SER B 1 433 ? 17.641 -17.266 -20.438 1 84.75 433 SER B N 1
ATOM 9746 C CA . SER B 1 433 ? 16.984 -18.281 -21.266 1 84.75 433 SER B CA 1
ATOM 9747 C C . SER B 1 433 ? 15.469 -18.172 -21.172 1 84.75 433 SER B C 1
ATOM 9749 O O . SER B 1 433 ? 14.75 -18.719 -22.016 1 84.75 433 SER B O 1
ATOM 9751 N N . ASP B 1 434 ? 14.992 -17.406 -20.328 1 87.88 434 ASP B N 1
ATOM 9752 C CA . ASP B 1 434 ? 13.555 -17.359 -20.109 1 87.88 434 ASP B CA 1
ATOM 9753 C C . ASP B 1 434 ? 12.984 -15.977 -20.438 1 87.88 434 ASP B C 1
ATOM 9755 O O . ASP B 1 434 ? 11.875 -15.641 -20.016 1 87.88 434 ASP B O 1
ATOM 9759 N N . VAL B 1 435 ? 13.672 -15.203 -21.188 1 90.06 435 VAL B N 1
ATOM 9760 C CA . VAL B 1 435 ? 13.227 -13.852 -21.5 1 90.06 435 VAL B CA 1
ATOM 9761 C C . VAL B 1 435 ? 12.188 -13.898 -22.625 1 90.06 435 VAL B C 1
ATOM 9763 O O . VAL B 1 435 ? 12.375 -14.602 -23.625 1 90.06 435 VAL B O 1
ATOM 9766 N N . ILE B 1 436 ? 11.023 -13.266 -22.438 1 89.94 436 ILE B N 1
ATOM 9767 C CA . ILE B 1 436 ? 10.031 -13.094 -23.5 1 89.94 436 ILE B CA 1
ATOM 9768 C C . ILE B 1 436 ? 10.258 -11.758 -24.203 1 89.94 436 ILE B C 1
ATOM 9770 O O . ILE B 1 436 ? 9.719 -10.734 -23.781 1 89.94 436 ILE B O 1
ATOM 9774 N N . TRP B 1 437 ? 10.953 -11.805 -25.25 1 89.12 437 TRP B N 1
ATOM 9775 C CA . TRP B 1 437 ? 11.414 -10.617 -25.953 1 89.12 437 TRP B CA 1
ATOM 9776 C C . TRP B 1 437 ? 10.234 -9.852 -26.562 1 89.12 437 TRP B C 1
ATOM 9778 O O . TRP B 1 437 ? 10.242 -8.625 -26.609 1 89.12 437 TRP B O 1
ATOM 9788 N N . GLY B 1 438 ? 9.18 -10.547 -26.984 1 85.5 438 GLY B N 1
ATOM 9789 C CA . GLY B 1 438 ? 8.031 -9.883 -27.594 1 85.5 438 GLY B CA 1
ATOM 9790 C C . GLY B 1 438 ? 7.301 -8.961 -26.625 1 85.5 438 GLY B C 1
ATOM 9791 O O . GLY B 1 438 ? 6.824 -7.898 -27.016 1 85.5 438 GLY B O 1
ATOM 9792 N N . SER B 1 439 ? 7.34 -9.344 -25.391 1 88.44 439 SER B N 1
ATOM 9793 C CA . SER B 1 439 ? 6.648 -8.555 -24.375 1 88.44 439 SER B CA 1
ATOM 9794 C C . SER B 1 439 ? 7.453 -7.316 -23.984 1 88.44 439 SER B C 1
ATOM 9796 O O . SER B 1 439 ? 6.887 -6.301 -23.578 1 88.44 439 SER B O 1
ATOM 9798 N N . LEU B 1 440 ? 8.742 -7.371 -24.125 1 90.25 440 LEU B N 1
ATOM 9799 C CA . LEU B 1 440 ? 9.609 -6.266 -23.719 1 90.25 440 LEU B CA 1
ATOM 9800 C C . LEU B 1 440 ? 9.602 -5.164 -24.781 1 90.25 440 LEU B C 1
ATOM 9802 O O . LEU B 1 440 ? 10.039 -4.043 -24.516 1 90.25 440 LEU B O 1
ATOM 9806 N N . THR B 1 441 ? 9.031 -5.457 -25.969 1 88.38 441 THR B N 1
ATOM 9807 C CA . THR B 1 441 ? 9.008 -4.469 -27.047 1 88.38 441 THR B CA 1
ATOM 9808 C C . THR B 1 441 ? 7.828 -3.516 -26.875 1 88.38 441 THR B C 1
ATOM 9810 O O . THR B 1 441 ? 7.809 -2.434 -27.469 1 88.38 441 THR B O 1
ATOM 9813 N N . GLU B 1 442 ? 7.004 -3.832 -26.031 1 85.19 442 GLU B N 1
ATOM 9814 C CA . GLU B 1 442 ? 5.801 -3.02 -25.875 1 85.19 442 GLU B CA 1
ATOM 9815 C C . GLU B 1 442 ? 6.074 -1.797 -25 1 85.19 442 GLU B C 1
ATOM 9817 O O . GLU B 1 442 ? 6.867 -1.863 -24.062 1 85.19 442 GLU B O 1
ATOM 9822 N N . GLY B 1 443 ? 5.445 -0.753 -25.422 1 80.75 443 GLY B N 1
ATOM 9823 C CA . GLY B 1 443 ? 5.613 0.488 -24.672 1 80.75 443 GLY B CA 1
ATOM 9824 C C . GLY B 1 443 ? 4.91 0.482 -23.328 1 80.75 443 GLY B C 1
ATOM 9825 O O . GLY B 1 443 ? 4.152 -0.444 -23.031 1 80.75 443 GLY B O 1
ATOM 9826 N N . GLY B 1 444 ? 5.164 1.534 -22.562 1 79.81 444 GLY B N 1
ATOM 9827 C CA . GLY B 1 444 ? 4.645 1.611 -21.203 1 79.81 444 GLY B CA 1
ATOM 9828 C C . GLY B 1 444 ? 3.131 1.693 -21.141 1 79.81 444 GLY B C 1
ATOM 9829 O O . GLY B 1 444 ? 2.492 0.958 -20.391 1 79.81 444 GLY B O 1
ATOM 9830 N N . VAL B 1 445 ? 2.568 2.506 -21.969 1 77.5 445 VAL B N 1
ATOM 9831 C CA . VAL B 1 445 ? 1.123 2.705 -21.922 1 77.5 445 VAL B CA 1
ATOM 9832 C C . VAL B 1 445 ? 0.417 1.466 -22.469 1 77.5 445 VAL B C 1
ATOM 9834 O O . VAL B 1 445 ? -0.596 1.029 -21.922 1 77.5 445 VAL B O 1
ATOM 9837 N N . ARG B 1 446 ? 0.939 0.921 -23.531 1 81.12 446 ARG B N 1
ATOM 9838 C CA . ARG B 1 446 ? 0.346 -0.277 -24.125 1 81.12 446 ARG B CA 1
ATOM 9839 C C . ARG B 1 446 ? 0.447 -1.46 -23.156 1 81.12 446 ARG B C 1
ATOM 9841 O O . ARG B 1 446 ? -0.47 -2.281 -23.078 1 81.12 446 ARG B O 1
ATOM 9848 N N . ARG B 1 447 ? 1.48 -1.497 -22.438 1 86.25 447 ARG B N 1
ATOM 9849 C CA . ARG B 1 447 ? 1.664 -2.566 -21.453 1 86.25 447 ARG B CA 1
ATOM 9850 C C . ARG B 1 447 ? 0.615 -2.482 -20.344 1 86.25 447 ARG B C 1
ATOM 9852 O O . ARG B 1 447 ? 0.011 -3.494 -19.984 1 86.25 447 ARG B O 1
ATOM 9859 N N . THR B 1 448 ? 0.406 -1.332 -19.906 1 81.44 448 THR B N 1
ATOM 9860 C CA . THR B 1 448 ? -0.565 -1.151 -18.844 1 81.44 448 THR B CA 1
ATOM 9861 C C . THR B 1 448 ? -1.979 -1.439 -19.328 1 81.44 448 THR B C 1
ATOM 9863 O O . THR B 1 448 ? -2.801 -1.989 -18.594 1 81.44 448 THR B O 1
ATOM 9866 N N . THR B 1 449 ? -2.244 -1.037 -20.578 1 81.56 449 THR B N 1
ATOM 9867 C CA . THR B 1 449 ? -3.564 -1.289 -21.141 1 81.56 449 THR B CA 1
ATOM 9868 C C . THR B 1 449 ? -3.826 -2.787 -21.266 1 81.56 449 THR B C 1
ATOM 9870 O O . THR B 1 449 ? -4.898 -3.266 -20.891 1 81.56 449 THR B O 1
ATOM 9873 N N . TRP B 1 450 ? -2.852 -3.512 -21.719 1 85.69 450 TRP B N 1
ATOM 9874 C CA . TRP B 1 450 ? -3.025 -4.953 -21.875 1 85.69 450 TRP B CA 1
ATOM 9875 C C . TRP B 1 450 ? -3.104 -5.645 -20.516 1 85.69 450 TRP B C 1
ATOM 9877 O O . TRP B 1 450 ? -3.799 -6.652 -20.375 1 85.69 450 TRP B O 1
ATOM 9887 N N . ASP B 1 451 ? -2.373 -5.109 -19.609 1 86 451 ASP B N 1
ATOM 9888 C CA . ASP B 1 451 ? -2.48 -5.645 -18.25 1 86 451 ASP B CA 1
ATOM 9889 C C . ASP B 1 451 ? -3.885 -5.43 -17.688 1 86 451 ASP B C 1
ATOM 9891 O O . ASP B 1 451 ? -4.426 -6.305 -17 1 86 451 ASP B O 1
ATOM 9895 N N . LEU B 1 452 ? -4.492 -4.312 -17.984 1 82.88 452 LEU B N 1
ATOM 9896 C CA . LEU B 1 452 ? -5.852 -4.027 -17.531 1 82.88 452 LEU B CA 1
ATOM 9897 C C . LEU B 1 452 ? -6.855 -4.922 -18.25 1 82.88 452 LEU B C 1
ATOM 9899 O O . LEU B 1 452 ? -7.805 -5.414 -17.625 1 82.88 452 LEU B O 1
ATOM 9903 N N . VAL B 1 453 ? -6.578 -5.09 -19.5 1 86.25 453 VAL B N 1
ATOM 9904 C CA . VAL B 1 453 ? -7.449 -5.973 -20.281 1 86.25 453 VAL B CA 1
ATOM 9905 C C . VAL B 1 453 ? -7.379 -7.391 -19.719 1 86.25 453 VAL B C 1
ATOM 9907 O O . VAL B 1 453 ? -8.406 -8.062 -19.578 1 86.25 453 VAL B O 1
ATOM 9910 N N . SER B 1 454 ? -6.176 -7.824 -19.469 1 91.25 454 SER B N 1
ATOM 9911 C CA . SER B 1 454 ? -6.02 -9.148 -18.859 1 91.25 454 SER B CA 1
ATOM 9912 C C . SER B 1 454 ? -6.758 -9.242 -17.531 1 91.25 454 SER B C 1
ATOM 9914 O O . SER B 1 454 ? -7.449 -10.234 -17.266 1 91.25 454 SER B O 1
ATOM 9916 N N . TRP B 1 455 ? -6.613 -8.258 -16.75 1 88.44 455 TRP B N 1
ATOM 9917 C CA . TRP B 1 455 ? -7.289 -8.234 -15.461 1 88.44 455 TRP B CA 1
ATOM 9918 C C . TRP B 1 455 ? -8.805 -8.25 -15.641 1 88.44 455 TRP B C 1
ATOM 9920 O O . TRP B 1 455 ? -9.516 -8.961 -14.914 1 88.44 455 TRP B O 1
ATOM 9930 N N . PHE B 1 456 ? -9.305 -7.539 -16.578 1 86.81 456 PHE B N 1
ATOM 9931 C CA . PHE B 1 456 ? -10.734 -7.488 -16.844 1 86.81 456 PHE B CA 1
ATOM 9932 C C . PHE B 1 456 ? -11.242 -8.844 -17.328 1 86.81 456 PHE B C 1
ATOM 9934 O O . PHE B 1 456 ? -12.312 -9.297 -16.922 1 86.81 456 PHE B O 1
ATOM 9941 N N . CYS B 1 457 ? -10.445 -9.453 -18.156 1 90.25 457 CYS B N 1
ATOM 9942 C CA . CYS B 1 457 ? -10.82 -10.773 -18.656 1 90.25 457 CYS B CA 1
ATOM 9943 C C . CYS B 1 457 ? -10.875 -11.781 -17.516 1 90.25 457 CYS B C 1
ATOM 9945 O O . CYS B 1 457 ? -11.781 -12.617 -17.453 1 90.25 457 CYS B O 1
ATOM 9947 N N . LEU B 1 458 ? -9.961 -11.727 -16.672 1 91 458 LEU B N 1
ATOM 9948 C CA . LEU B 1 458 ? -9.914 -12.648 -15.539 1 91 458 LEU B CA 1
ATOM 9949 C C . LEU B 1 458 ? -11.07 -12.391 -14.578 1 91 458 LEU B C 1
ATOM 9951 O O . LEU B 1 458 ? -11.664 -13.328 -14.047 1 91 458 LEU B O 1
ATOM 9955 N N . LEU B 1 459 ? -11.414 -11.141 -14.383 1 86.5 459 LEU B N 1
ATOM 9956 C CA . LEU B 1 459 ? -12.555 -10.797 -13.531 1 86.5 459 LEU B CA 1
ATOM 9957 C C . LEU B 1 459 ? -13.859 -11.25 -14.172 1 86.5 459 LEU B C 1
ATOM 9959 O O . LEU B 1 459 ? -14.758 -11.742 -13.477 1 86.5 459 LEU B O 1
ATOM 9963 N N . LEU B 1 460 ? -13.922 -11.078 -15.492 1 87.06 460 LEU B N 1
ATOM 9964 C CA . LEU B 1 460 ? -15.094 -11.539 -16.219 1 87.06 460 LEU B CA 1
ATOM 9965 C C . LEU B 1 460 ? -15.234 -13.055 -16.125 1 87.06 460 LEU B C 1
ATOM 9967 O O . LEU B 1 460 ? -16.344 -13.57 -15.945 1 87.06 460 LEU B O 1
ATOM 9971 N N . LEU B 1 461 ? -14.102 -13.711 -16.219 1 89.31 461 LEU B N 1
ATOM 9972 C CA . LEU B 1 461 ? -14.125 -15.164 -16.078 1 89.31 461 LEU B CA 1
ATOM 9973 C C . LEU B 1 461 ? -14.578 -15.562 -14.68 1 89.31 461 LEU B C 1
ATOM 9975 O O . LEU B 1 461 ? -15.312 -16.531 -14.516 1 89.31 461 LEU B O 1
ATOM 9979 N N . PHE B 1 462 ? -14.188 -14.805 -13.734 1 83.06 462 PHE B N 1
ATOM 9980 C CA . PHE B 1 462 ? -14.555 -15.062 -12.352 1 83.06 462 PHE B CA 1
ATOM 9981 C C . PHE B 1 462 ? -16.062 -14.93 -12.156 1 83.06 462 PHE B C 1
ATOM 9983 O O . PHE B 1 462 ? -16.688 -15.781 -11.516 1 83.06 462 PHE B O 1
ATOM 9990 N N . VAL B 1 463 ? -16.688 -13.969 -12.766 1 76.75 463 VAL B N 1
ATOM 9991 C CA . VAL B 1 463 ? -18.109 -13.719 -12.625 1 76.75 463 VAL B CA 1
ATOM 9992 C C . VAL B 1 463 ? -18.906 -14.75 -13.414 1 76.75 463 VAL B C 1
ATOM 9994 O O . VAL B 1 463 ? -19.938 -15.25 -12.945 1 76.75 463 VAL B O 1
ATOM 9997 N N . PHE B 1 464 ? -18.359 -15.148 -14.492 1 80.44 464 PHE B N 1
ATOM 9998 C CA . PHE B 1 464 ? -19.062 -16.094 -15.352 1 80.44 464 PHE B CA 1
ATOM 9999 C C . PHE B 1 464 ? -18.875 -17.516 -14.844 1 80.44 464 PHE B C 1
ATOM 10001 O O . PHE B 1 464 ? -19.719 -18.391 -15.117 1 80.44 464 PHE B O 1
ATOM 10008 N N . TRP B 1 465 ? -17.781 -17.797 -14.125 1 81.44 465 TRP B N 1
ATOM 10009 C CA . TRP B 1 465 ? -17.5 -19.141 -13.633 1 81.44 465 TRP B CA 1
ATOM 10010 C C . TRP B 1 465 ? -18.391 -19.484 -12.438 1 81.44 465 TRP B C 1
ATOM 10012 O O . TRP B 1 465 ? -18.672 -20.656 -12.18 1 81.44 465 TRP B O 1
ATOM 10022 N N . SER B 1 466 ? -18.891 -18.531 -11.805 1 74.62 466 SER B N 1
ATOM 10023 C CA . SER B 1 466 ? -19.656 -18.75 -10.578 1 74.62 466 SER B CA 1
ATOM 10024 C C . SER B 1 466 ? -20.953 -19.484 -10.852 1 74.62 466 SER B C 1
ATOM 10026 O O . SER B 1 466 ? -21.25 -20.5 -10.211 1 74.62 466 SER B O 1
ATOM 10028 N N . PRO B 1 467 ? -21.719 -19.094 -11.891 1 70.69 467 PRO B N 1
ATOM 10029 C CA . PRO B 1 467 ? -22.953 -19.844 -12.148 1 70.69 467 PRO B CA 1
ATOM 10030 C C . PRO B 1 467 ? -22.688 -21.25 -12.656 1 70.69 467 PRO B C 1
ATOM 10032 O O . PRO B 1 467 ? -23.453 -22.172 -12.383 1 70.69 467 PRO B O 1
ATOM 10035 N N . LEU B 1 468 ? -21.578 -21.453 -13.258 1 75.81 468 LEU B N 1
ATOM 10036 C CA . LEU B 1 468 ? -21.25 -22.766 -13.805 1 75.81 468 LEU B CA 1
ATOM 10037 C C . LEU B 1 468 ? -20.938 -23.75 -12.68 1 75.81 468 LEU B C 1
ATOM 10039 O O . LEU B 1 468 ? -21.312 -24.922 -12.758 1 75.81 468 LEU B O 1
ATOM 10043 N N . VAL B 1 469 ? -20.328 -23.281 -11.711 1 76.12 469 VAL B N 1
ATOM 10044 C CA . VAL B 1 469 ? -19.984 -24.125 -10.578 1 76.12 469 VAL B CA 1
ATOM 10045 C C . VAL B 1 469 ? -21.25 -24.531 -9.82 1 76.12 469 VAL B C 1
ATOM 10047 O O . VAL B 1 469 ? -21.375 -25.672 -9.375 1 76.12 469 VAL B O 1
ATOM 10050 N N . VAL B 1 470 ? -22.172 -23.641 -9.82 1 64.69 470 VAL B N 1
ATOM 10051 C CA . VAL B 1 470 ? -23.422 -23.906 -9.109 1 64.69 470 VAL B CA 1
ATOM 10052 C C . VAL B 1 470 ? -24.234 -24.938 -9.883 1 64.69 470 VAL B C 1
ATOM 10054 O O . VAL B 1 470 ? -24.828 -25.844 -9.281 1 64.69 470 VAL B O 1
ATOM 10057 N N . ILE B 1 471 ? -24.172 -24.828 -11.148 1 66.94 471 ILE B N 1
ATOM 10058 C CA . ILE B 1 471 ? -24.906 -25.766 -12 1 66.94 471 ILE B CA 1
ATOM 10059 C C . ILE B 1 471 ? -24.297 -27.172 -11.852 1 66.94 471 ILE B C 1
ATOM 10061 O O . ILE B 1 471 ? -25.031 -28.156 -11.734 1 66.94 471 ILE B O 1
ATOM 10065 N N . ILE B 1 472 ? -23.016 -27.219 -11.773 1 68.75 472 ILE B N 1
ATOM 10066 C CA . ILE B 1 472 ? -22.344 -28.516 -11.68 1 68.75 472 ILE B CA 1
ATOM 10067 C C . ILE B 1 472 ? -22.594 -29.125 -10.305 1 68.75 472 ILE B C 1
ATOM 10069 O O . ILE B 1 472 ? -22.812 -30.328 -10.188 1 68.75 472 ILE B O 1
ATOM 10073 N N . SER B 1 473 ? -22.609 -28.297 -9.367 1 63.22 473 SER B N 1
ATOM 10074 C CA . SER B 1 473 ? -22.844 -28.797 -8.016 1 63.22 473 SER B CA 1
ATOM 10075 C C . SER B 1 473 ? -24.281 -29.25 -7.844 1 63.22 473 SER B C 1
ATOM 10077 O O . SER B 1 473 ? -24.562 -30.156 -7.043 1 63.22 473 SER B O 1
ATOM 10079 N N . GLY B 1 474 ? -25.156 -28.688 -8.633 1 59.38 474 GLY B N 1
ATOM 10080 C CA . GLY B 1 474 ? -26.562 -29.062 -8.617 1 59.38 474 GLY B CA 1
ATOM 10081 C C . GLY B 1 474 ? -26.844 -30.344 -9.383 1 59.38 474 GLY B C 1
ATOM 10082 O O . GLY B 1 474 ? -27.766 -31.078 -9.055 1 59.38 474 GLY B O 1
ATOM 10083 N N . TRP B 1 475 ? -26 -30.594 -10.383 1 58.97 475 TRP B N 1
ATOM 10084 C CA . TRP B 1 475 ? -26.188 -31.781 -11.227 1 58.97 475 TRP B CA 1
ATOM 10085 C C . TRP B 1 475 ? -25.828 -33.062 -10.477 1 58.97 475 TRP B C 1
ATOM 10087 O O . TRP B 1 475 ? -26.125 -34.156 -10.938 1 58.97 475 TRP B O 1
ATOM 10097 N N . THR B 1 476 ? -25.25 -32.906 -9.32 1 58.91 476 THR B N 1
ATOM 10098 C CA . THR B 1 476 ? -24.781 -34.094 -8.633 1 58.91 476 THR B CA 1
ATOM 10099 C C . THR B 1 476 ? -25.797 -34.562 -7.59 1 58.91 476 THR B C 1
ATOM 10101 O O . THR B 1 476 ? -25.516 -35.438 -6.789 1 58.91 476 THR B O 1
ATOM 10104 N N . THR B 1 477 ? -26.953 -33.812 -7.715 1 58.62 477 THR B N 1
ATOM 10105 C CA . THR B 1 477 ? -28 -34.312 -6.832 1 58.62 477 THR B CA 1
ATOM 10106 C C . THR B 1 477 ? -28.719 -35.5 -7.445 1 58.62 477 THR B C 1
ATOM 10108 O O . THR B 1 477 ? -28.672 -35.688 -8.664 1 58.62 477 THR B O 1
ATOM 10111 N N . LEU B 1 478 ? -29.203 -36.375 -6.52 1 58.47 478 LEU B N 1
ATOM 10112 C CA . LEU B 1 478 ? -29.844 -37.594 -6.953 1 58.47 478 LEU B CA 1
ATOM 10113 C C . LEU B 1 478 ? -30.938 -37.281 -7.98 1 58.47 478 LEU B C 1
ATOM 10115 O O . LEU B 1 478 ? -31.078 -38.031 -8.969 1 58.47 478 LEU B O 1
ATOM 10119 N N . SER B 1 479 ? -31.578 -36.219 -7.656 1 57.41 479 SER B N 1
ATOM 10120 C CA . SER B 1 479 ? -32.688 -35.906 -8.547 1 57.41 479 SER B CA 1
ATOM 10121 C C . SER B 1 479 ? -32.188 -35.469 -9.93 1 57.41 479 SER B C 1
ATOM 10123 O O . SER B 1 479 ? -32.781 -35.844 -10.938 1 57.41 479 SER B O 1
ATOM 10125 N N . SER B 1 480 ? -31.094 -34.906 -9.977 1 61.59 480 SER B N 1
ATOM 10126 C CA . SER B 1 480 ? -30.578 -34.438 -11.266 1 61.59 480 SER B CA 1
ATOM 10127 C C . SER B 1 480 ? -29.891 -35.562 -12.023 1 61.59 480 SER B C 1
ATOM 10129 O O . SER B 1 480 ? -29.953 -35.625 -13.25 1 61.59 480 SER B O 1
ATOM 10131 N N . ILE B 1 481 ? -29.281 -36.438 -11.312 1 63.06 481 ILE B N 1
ATOM 10132 C CA . ILE B 1 481 ? -28.625 -37.594 -11.938 1 63.06 481 ILE B CA 1
ATOM 10133 C C . ILE B 1 481 ? -29.656 -38.469 -12.641 1 63.06 481 ILE B C 1
ATOM 10135 O O . ILE B 1 481 ? -29.422 -38.969 -13.734 1 63.06 481 ILE B O 1
ATOM 10139 N N . ASN B 1 482 ? -30.797 -38.531 -11.914 1 62.94 482 ASN B N 1
ATOM 10140 C CA . ASN B 1 482 ? -31.859 -39.344 -12.5 1 62.94 482 ASN B CA 1
ATOM 10141 C C . ASN B 1 482 ? -32.406 -38.719 -13.773 1 62.94 482 ASN B C 1
ATOM 10143 O O . ASN B 1 482 ? -32.812 -39.406 -14.703 1 62.94 482 ASN B O 1
ATOM 10147 N N . GLU B 1 483 ? -32.281 -37.406 -13.742 1 60.91 483 GLU B N 1
ATOM 10148 C CA . GLU B 1 483 ? -32.875 -36.688 -14.867 1 60.91 483 GLU B CA 1
ATOM 10149 C C . GLU B 1 483 ? -31.906 -36.656 -16.047 1 60.91 483 GLU B C 1
ATOM 10151 O O . GLU B 1 483 ? -32.281 -36.844 -17.203 1 60.91 483 GLU B O 1
ATOM 10156 N N . TYR B 1 484 ? -30.625 -36.438 -15.758 1 61.25 484 TYR B N 1
ATOM 10157 C CA . TYR B 1 484 ? -29.719 -36.156 -16.859 1 61.25 484 TYR B CA 1
ATOM 10158 C C . TYR B 1 484 ? -28.938 -37.406 -17.25 1 61.25 484 TYR B C 1
ATOM 10160 O O . TYR B 1 484 ? -28.484 -37.531 -18.391 1 61.25 484 TYR B O 1
ATOM 10168 N N . ALA B 1 485 ? -28.688 -38.344 -16.281 1 63.56 485 ALA B N 1
ATOM 10169 C CA . ALA B 1 485 ? -27.984 -39.594 -16.562 1 63.56 485 ALA B CA 1
ATOM 10170 C C . ALA B 1 485 ? -28.797 -40.781 -16.062 1 63.56 485 ALA B C 1
ATOM 10172 O O . ALA B 1 485 ? -28.438 -41.406 -15.055 1 63.56 485 ALA B O 1
ATOM 10173 N N . PRO B 1 486 ? -29.891 -41.062 -16.781 1 65.38 486 PRO B N 1
ATOM 10174 C CA . PRO B 1 486 ? -30.766 -42.156 -16.328 1 65.38 486 PRO B CA 1
ATOM 10175 C C . PRO B 1 486 ? -30.031 -43.5 -16.172 1 65.38 486 PRO B C 1
ATOM 10177 O O . PRO B 1 486 ? -30.422 -44.344 -15.383 1 65.38 486 PRO B O 1
ATOM 10180 N N . PHE B 1 487 ? -28.938 -43.594 -16.969 1 68.81 487 PHE B N 1
ATOM 10181 C CA . PHE B 1 487 ? -28.188 -44.844 -16.844 1 68.81 487 PHE B CA 1
ATOM 10182 C C . PHE B 1 487 ? -27.609 -45 -15.445 1 68.81 487 PHE B C 1
ATOM 10184 O O . PHE B 1 487 ? -27.672 -46.094 -14.867 1 68.81 487 PHE B O 1
ATOM 10191 N N . VAL B 1 488 ? -27.141 -43.969 -14.852 1 72.56 488 VAL B N 1
ATOM 10192 C CA . VAL B 1 488 ? -26.594 -44 -13.492 1 72.56 488 VAL B CA 1
ATOM 10193 C C . VAL B 1 488 ? -27.719 -44.156 -12.484 1 72.56 488 VAL B C 1
ATOM 10195 O O . VAL B 1 488 ? -27.578 -44.875 -11.484 1 72.56 488 VAL B O 1
ATOM 10198 N N . GLY B 1 489 ? -28.812 -43.531 -12.875 1 69 489 GLY B N 1
ATOM 10199 C CA . GLY B 1 489 ? -29.984 -43.688 -12.023 1 69 489 GLY B CA 1
ATOM 10200 C C . GLY B 1 489 ? -30.484 -45.094 -11.93 1 69 489 GLY B C 1
ATOM 10201 O O . GLY B 1 489 ? -30.797 -45.594 -10.836 1 69 489 GLY B O 1
ATOM 10202 N N . ARG B 1 490 ? -30.438 -45.812 -13.023 1 70.62 490 ARG B N 1
ATOM 10203 C CA . ARG B 1 490 ? -30.859 -47.188 -13.039 1 70.62 490 ARG B CA 1
ATOM 10204 C C . ARG B 1 490 ? -29.891 -48.062 -12.281 1 70.62 490 ARG B C 1
ATOM 10206 O O . ARG B 1 490 ? -30.297 -49 -11.57 1 70.62 490 ARG B O 1
ATOM 10213 N N . PHE B 1 491 ? -28.656 -47.688 -12.477 1 72.88 491 PHE B N 1
ATOM 10214 C CA . PHE B 1 491 ? -27.641 -48.469 -11.742 1 72.88 491 PHE B CA 1
ATOM 10215 C C . PHE B 1 491 ? -27.828 -48.281 -10.242 1 72.88 491 PHE B C 1
ATOM 10217 O O . PHE B 1 491 ? -27.703 -49.25 -9.484 1 72.88 491 PHE B O 1
ATOM 10224 N N . ILE B 1 492 ? -28.188 -47.062 -9.812 1 73.56 492 ILE B N 1
ATOM 10225 C CA . ILE B 1 492 ? -28.406 -46.75 -8.406 1 73.56 492 ILE B CA 1
ATOM 10226 C C . ILE B 1 492 ? -29.656 -47.469 -7.914 1 73.56 492 ILE B C 1
ATOM 10228 O O . ILE B 1 492 ? -29.703 -47.938 -6.773 1 73.56 492 ILE B O 1
ATOM 10232 N N . GLN B 1 493 ? -30.578 -47.562 -8.812 1 68.12 493 GLN B N 1
ATOM 10233 C CA . GLN B 1 493 ? -31.812 -48.25 -8.438 1 68.12 493 GLN B CA 1
ATOM 10234 C C . GLN B 1 493 ? -31.578 -49.75 -8.297 1 68.12 493 GLN B C 1
ATOM 10236 O O . GLN B 1 493 ? -32.156 -50.375 -7.414 1 68.12 493 GLN B O 1
ATOM 10241 N N . GLU B 1 494 ? -30.75 -50.25 -9.125 1 70.44 494 GLU B N 1
ATOM 10242 C CA . GLU B 1 494 ? -30.453 -51.688 -9.086 1 70.44 494 GLU B CA 1
ATOM 10243 C C . GLU B 1 494 ? -29.547 -52.031 -7.914 1 70.44 494 GLU B C 1
ATOM 10245 O O . GLU B 1 494 ? -29.641 -53.125 -7.34 1 70.44 494 GLU B O 1
ATOM 10250 N N . HIS B 1 495 ? -28.703 -51.094 -7.695 1 73.06 495 HIS B N 1
ATOM 10251 C CA . HIS B 1 495 ? -27.781 -51.312 -6.59 1 73.06 495 HIS B CA 1
ATOM 10252 C C . HIS B 1 495 ? -27.844 -50.188 -5.578 1 73.06 495 HIS B C 1
ATOM 10254 O O . HIS B 1 495 ? -27 -49.281 -5.586 1 73.06 495 HIS B O 1
ATOM 10260 N N . PRO B 1 496 ? -28.656 -50.156 -4.699 1 67.81 496 PRO B N 1
ATOM 10261 C CA . PRO B 1 496 ? -28.875 -49.031 -3.76 1 67.81 496 PRO B CA 1
ATOM 10262 C C . PRO B 1 496 ? -27.672 -48.844 -2.824 1 67.81 496 PRO B C 1
ATOM 10264 O O . PRO B 1 496 ? -27.484 -47.75 -2.293 1 67.81 496 PRO B O 1
ATOM 10267 N N . ARG B 1 497 ? -26.828 -49.812 -2.738 1 66.75 497 ARG B N 1
ATOM 10268 C CA . ARG B 1 497 ? -25.672 -49.688 -1.85 1 66.75 497 ARG B CA 1
ATOM 10269 C C . ARG B 1 497 ? -24.609 -48.781 -2.467 1 66.75 497 ARG B C 1
ATOM 10271 O O . ARG B 1 497 ? -23.766 -48.25 -1.756 1 66.75 497 ARG B O 1
ATOM 10278 N N . ALA B 1 498 ? -24.734 -48.688 -3.727 1 67.69 498 ALA B N 1
ATOM 10279 C CA . ALA B 1 498 ? -23.703 -47.906 -4.418 1 67.69 498 ALA B CA 1
ATOM 10280 C C . ALA B 1 498 ? -24.125 -46.438 -4.539 1 67.69 498 ALA B C 1
ATOM 10282 O O . ALA B 1 498 ? -23.312 -45.594 -4.949 1 67.69 498 ALA B O 1
ATOM 10283 N N . GLN B 1 499 ? -25.281 -46.188 -4.059 1 71.06 499 GLN B N 1
ATOM 10284 C CA . GLN B 1 499 ? -25.828 -44.844 -4.262 1 71.06 499 GLN B CA 1
ATOM 10285 C C . GLN B 1 499 ? -25.016 -43.812 -3.527 1 71.06 499 GLN B C 1
ATOM 10287 O O . GLN B 1 499 ? -24.625 -42.781 -4.113 1 71.06 499 GLN B O 1
ATOM 10292 N N . PRO B 1 500 ? -24.656 -44.156 -2.314 1 64.62 500 PRO B N 1
ATOM 10293 C CA . PRO B 1 500 ? -23.906 -43.094 -1.633 1 64.62 500 PRO B CA 1
ATOM 10294 C C . PRO B 1 500 ? -22.5 -42.906 -2.213 1 64.62 500 PRO B C 1
ATOM 10296 O O . PRO B 1 500 ? -21.984 -41.781 -2.217 1 64.62 500 PRO B O 1
ATOM 10299 N N . LEU B 1 501 ? -22 -43.938 -2.682 1 68.12 501 LEU B N 1
ATOM 10300 C CA . LEU B 1 501 ? -20.688 -43.875 -3.287 1 68.12 501 LEU B CA 1
ATOM 10301 C C . LEU B 1 501 ? -20.703 -43.031 -4.562 1 68.12 501 LEU B C 1
ATOM 10303 O O . LEU B 1 501 ? -19.859 -42.156 -4.75 1 68.12 501 LEU B O 1
ATOM 10307 N N . ILE B 1 502 ? -21.688 -43.312 -5.285 1 69.06 502 ILE B N 1
ATOM 10308 C CA . ILE B 1 502 ? -21.734 -42.688 -6.598 1 69.06 502 ILE B CA 1
ATOM 10309 C C . ILE B 1 502 ? -22.078 -41.219 -6.43 1 69.06 502 ILE B C 1
ATOM 10311 O O . ILE B 1 502 ? -21.453 -40.344 -7.059 1 69.06 502 ILE B O 1
ATOM 10315 N N . THR B 1 503 ? -22.938 -40.938 -5.457 1 65.75 503 THR B N 1
ATOM 10316 C CA . THR B 1 503 ? -23.328 -39.562 -5.297 1 65.75 503 THR B CA 1
ATOM 10317 C C . THR B 1 503 ? -22.219 -38.75 -4.645 1 65.75 503 THR B C 1
ATOM 10319 O O . THR B 1 503 ? -21.969 -37.594 -5.016 1 65.75 503 THR B O 1
ATOM 10322 N N . GLY B 1 504 ? -21.547 -39.344 -3.707 1 66.56 504 GLY B N 1
ATOM 10323 C CA . GLY B 1 504 ? -20.438 -38.656 -3.059 1 66.56 504 GLY B CA 1
ATOM 10324 C C . GLY B 1 504 ? -19.234 -38.5 -3.955 1 66.56 504 GLY B C 1
ATOM 10325 O O . GLY B 1 504 ? -18.641 -37.438 -4.039 1 66.56 504 GLY B O 1
ATOM 10326 N N . PHE B 1 505 ? -18.922 -39.5 -4.582 1 73.94 505 PHE B N 1
ATOM 10327 C CA . PHE B 1 505 ? -17.766 -39.5 -5.457 1 73.94 505 PHE B CA 1
ATOM 10328 C C . PHE B 1 505 ? -18.016 -38.656 -6.695 1 73.94 505 PHE B C 1
ATOM 10330 O O . PHE B 1 505 ? -17.156 -37.875 -7.113 1 73.94 505 PHE B O 1
ATOM 10337 N N . LEU B 1 506 ? -19.188 -38.781 -7.172 1 72.5 506 LEU B N 1
ATOM 10338 C CA . LEU B 1 506 ? -19.469 -38.062 -8.422 1 72.5 506 LEU B CA 1
ATOM 10339 C C . LEU B 1 506 ? -19.547 -36.562 -8.195 1 72.5 506 LEU B C 1
ATOM 10341 O O . LEU B 1 506 ? -19.109 -35.781 -9.047 1 72.5 506 LEU B O 1
ATOM 10345 N N . SER B 1 507 ? -20.078 -36.25 -7.027 1 75.19 507 SER B N 1
ATOM 10346 C CA . SER B 1 507 ? -20.188 -34.812 -6.762 1 75.19 507 SER B CA 1
ATOM 10347 C C . SER B 1 507 ? -18.812 -34.188 -6.582 1 75.19 507 SER B C 1
ATOM 10349 O O . SER B 1 507 ? -18.531 -33.125 -7.164 1 75.19 507 SER B O 1
ATOM 10351 N N . THR B 1 508 ? -17.938 -34.781 -5.828 1 81.12 508 THR B N 1
ATOM 10352 C CA . THR B 1 508 ? -16.609 -34.25 -5.586 1 81.12 508 THR B CA 1
ATOM 10353 C C . THR B 1 508 ? -15.734 -34.375 -6.836 1 81.12 508 THR B C 1
ATOM 10355 O O . THR B 1 508 ? -14.992 -33.438 -7.16 1 81.12 508 THR B O 1
ATOM 10358 N N . ALA B 1 509 ? -15.914 -35.406 -7.57 1 83.12 509 ALA B N 1
ATOM 10359 C CA . ALA B 1 509 ? -15.117 -35.625 -8.773 1 83.12 509 ALA B CA 1
ATOM 10360 C C . ALA B 1 509 ? -15.492 -34.656 -9.875 1 83.12 509 ALA B C 1
ATOM 10362 O O . ALA B 1 509 ? -14.625 -34.156 -10.602 1 83.12 509 ALA B O 1
ATOM 10363 N N . SER B 1 510 ? -16.812 -34.406 -9.969 1 79.62 510 SER B N 1
ATOM 10364 C CA . SER B 1 510 ? -17.25 -33.469 -11 1 79.62 510 SER B CA 1
ATOM 10365 C C . SER B 1 510 ? -16.734 -32.062 -10.727 1 79.62 510 SER B C 1
ATOM 10367 O O . SER B 1 510 ? -16.297 -31.391 -11.648 1 79.62 510 SER B O 1
ATOM 10369 N N . LEU B 1 511 ? -16.75 -31.734 -9.492 1 82.56 511 LEU B N 1
ATOM 10370 C CA . LEU B 1 511 ? -16.25 -30.422 -9.141 1 82.56 511 LEU B CA 1
ATOM 10371 C C . LEU B 1 511 ? -14.742 -30.328 -9.391 1 82.56 511 LEU B C 1
ATOM 10373 O O . LEU B 1 511 ? -14.25 -29.344 -9.93 1 82.56 511 LEU B O 1
ATOM 10377 N N . LYS B 1 512 ? -14.008 -31.312 -9.008 1 87.5 512 LYS B N 1
ATOM 10378 C CA . LYS B 1 512 ? -12.562 -31.328 -9.203 1 87.5 512 LYS B CA 1
ATOM 10379 C C . LYS B 1 512 ? -12.203 -31.312 -10.688 1 87.5 512 LYS B C 1
ATOM 10381 O O . LYS B 1 512 ? -11.273 -30.625 -11.102 1 87.5 512 LYS B O 1
ATOM 10386 N N . LEU B 1 513 ? -12.969 -32.031 -11.43 1 84.88 513 LEU B N 1
ATOM 10387 C CA . LEU B 1 513 ? -12.703 -32.094 -12.859 1 84.88 513 LEU B CA 1
ATOM 10388 C C . LEU B 1 513 ? -13.016 -30.781 -13.539 1 84.88 513 LEU B C 1
ATOM 10390 O O . LEU B 1 513 ? -12.273 -30.328 -14.414 1 84.88 513 LEU B O 1
ATOM 10394 N N . PHE B 1 514 ? -14.07 -30.234 -13.125 1 84.12 514 PHE B N 1
ATOM 10395 C CA . PHE B 1 514 ? -14.453 -28.953 -13.695 1 84.12 514 PHE B CA 1
ATOM 10396 C C . PHE B 1 514 ? -13.414 -27.875 -13.375 1 84.12 514 PHE B C 1
ATOM 10398 O O . PHE B 1 514 ? -13.047 -27.078 -14.234 1 84.12 514 PHE B O 1
ATOM 10405 N N . MET B 1 515 ? -12.977 -27.938 -12.125 1 89.06 515 MET B N 1
ATOM 10406 C CA . MET B 1 515 ? -11.992 -26.938 -11.719 1 89.06 515 MET B CA 1
ATOM 10407 C C . MET B 1 515 ? -10.641 -27.203 -12.367 1 89.06 515 MET B C 1
ATOM 10409 O O . MET B 1 515 ? -9.836 -26.297 -12.539 1 89.06 515 MET B O 1
ATOM 10413 N N . ALA B 1 516 ? -10.391 -28.422 -12.789 1 89.06 516 ALA B N 1
ATOM 10414 C CA . ALA B 1 516 ? -9.109 -28.781 -13.391 1 89.06 516 ALA B CA 1
ATOM 10415 C C . ALA B 1 516 ? -8.984 -28.219 -14.805 1 89.06 516 ALA B C 1
ATOM 10417 O O . ALA B 1 516 ? -7.879 -28.156 -15.352 1 89.06 516 ALA B O 1
ATOM 10418 N N . LEU B 1 517 ? -10.031 -27.734 -15.383 1 88.56 517 LEU B N 1
ATOM 10419 C CA . LEU B 1 517 ? -10.008 -27.156 -16.719 1 88.56 517 LEU B CA 1
ATOM 10420 C C . LEU B 1 517 ? -9.648 -25.688 -16.672 1 88.56 517 LEU B C 1
ATOM 10422 O O . LEU B 1 517 ? -9.258 -25.094 -17.688 1 88.56 517 LEU B O 1
ATOM 10426 N N . LEU B 1 518 ? -9.758 -25.188 -15.562 1 91.5 518 LEU B N 1
ATOM 10427 C CA . LEU B 1 518 ? -9.625 -23.734 -15.398 1 91.5 518 LEU B CA 1
ATOM 10428 C C . LEU B 1 518 ? -8.195 -23.297 -15.672 1 91.5 518 LEU B C 1
ATOM 10430 O O . LEU B 1 518 ? -7.973 -22.25 -16.297 1 91.5 518 LEU B O 1
ATOM 10434 N N . PRO B 1 519 ? -7.176 -24.047 -15.258 1 92.19 519 PRO B N 1
ATOM 10435 C CA . PRO B 1 519 ? -5.805 -23.578 -15.484 1 92.19 519 PRO B CA 1
ATOM 10436 C C . PRO B 1 519 ? -5.477 -23.422 -16.969 1 92.19 519 PRO B C 1
ATOM 10438 O O . PRO B 1 519 ? -4.715 -22.531 -17.344 1 92.19 519 PRO B O 1
ATOM 10441 N N . MET B 1 520 ? -6.074 -24.219 -17.781 1 91.56 520 MET B N 1
ATOM 10442 C CA . MET B 1 520 ? -5.844 -24.094 -19.219 1 91.56 520 MET B CA 1
ATOM 10443 C C . MET B 1 520 ? -6.383 -22.766 -19.75 1 91.56 520 MET B C 1
ATOM 10445 O O . MET B 1 520 ? -5.719 -22.078 -20.531 1 91.56 520 MET B O 1
ATOM 10449 N N . ILE B 1 521 ? -7.449 -22.391 -19.25 1 91.44 521 ILE B N 1
ATOM 10450 C CA . ILE B 1 521 ? -8.078 -21.141 -19.688 1 91.44 521 ILE B CA 1
ATOM 10451 C C . ILE B 1 521 ? -7.324 -19.953 -19.094 1 91.44 521 ILE B C 1
ATOM 10453 O O . ILE B 1 521 ? -7.035 -18.984 -19.797 1 91.44 521 ILE B O 1
ATOM 10457 N N . LEU B 1 522 ? -7.066 -20.109 -17.875 1 93.56 522 LEU B N 1
ATOM 10458 C CA . LEU B 1 522 ? -6.375 -19.016 -17.188 1 93.56 522 LEU B CA 1
ATOM 10459 C C . LEU B 1 522 ? -5.008 -18.766 -17.812 1 93.56 522 LEU B C 1
ATOM 10461 O O . LEU B 1 522 ? -4.641 -17.625 -18.062 1 93.56 522 LEU B O 1
ATOM 10465 N N . LEU B 1 523 ? -4.309 -19.828 -18.094 1 92.19 523 LEU B N 1
ATOM 10466 C CA . LEU B 1 523 ? -2.98 -19.688 -18.688 1 92.19 523 LEU B CA 1
ATOM 10467 C C . LEU B 1 523 ? -3.062 -19.078 -20.078 1 92.19 523 LEU B C 1
ATOM 10469 O O . LEU B 1 523 ? -2.217 -18.266 -20.453 1 92.19 523 LEU B O 1
ATOM 10473 N N . SER B 1 524 ? -4.105 -19.453 -20.797 1 90.5 524 SER B N 1
ATOM 10474 C CA . SER B 1 524 ? -4.289 -18.891 -22.125 1 90.5 524 SER B CA 1
ATOM 10475 C C . SER B 1 524 ? -4.547 -17.391 -22.062 1 90.5 524 SER B C 1
ATOM 10477 O O . SER B 1 524 ? -4.008 -16.625 -22.859 1 90.5 524 SER B O 1
ATOM 10479 N N . ILE B 1 525 ? -5.227 -16.984 -21.109 1 91.69 525 ILE B N 1
ATOM 10480 C CA . ILE B 1 525 ? -5.531 -15.555 -20.953 1 91.69 525 ILE B CA 1
ATOM 10481 C C . ILE B 1 525 ? -4.281 -14.805 -20.5 1 91.69 525 ILE B C 1
ATOM 10483 O O . ILE B 1 525 ? -3.967 -13.734 -21.031 1 91.69 525 ILE B O 1
ATOM 10487 N N . ILE B 1 526 ? -3.545 -15.375 -19.609 1 91.31 526 ILE B N 1
ATOM 10488 C CA . ILE B 1 526 ? -2.373 -14.719 -19.047 1 91.31 526 ILE B CA 1
ATOM 10489 C C . ILE B 1 526 ? -1.282 -14.602 -20.109 1 91.31 526 ILE B C 1
ATOM 10491 O O . ILE B 1 526 ? -0.663 -13.547 -20.25 1 91.31 526 ILE B O 1
ATOM 10495 N N . THR B 1 527 ? -1.063 -15.664 -20.859 1 88.69 527 THR B N 1
ATOM 10496 C CA . THR B 1 527 ? 0.014 -15.664 -21.844 1 88.69 527 THR B CA 1
ATOM 10497 C C . THR B 1 527 ? -0.358 -14.812 -23.047 1 88.69 527 THR B C 1
ATOM 10499 O O . THR B 1 527 ? 0.514 -14.227 -23.703 1 88.69 527 THR B O 1
ATOM 10502 N N . ARG B 1 528 ? -1.627 -14.664 -23.266 1 87.25 528 ARG B N 1
ATOM 10503 C CA . ARG B 1 528 ? -2.043 -13.953 -24.469 1 87.25 528 ARG B CA 1
ATOM 10504 C C . ARG B 1 528 ? -2.135 -12.453 -24.203 1 87.25 528 ARG B C 1
ATOM 10506 O O . ARG B 1 528 ? -1.759 -11.648 -25.062 1 87.25 528 ARG B O 1
ATOM 10513 N N . PHE B 1 529 ? -2.52 -12.094 -23.047 1 88.5 529 PHE B N 1
ATOM 10514 C CA . PHE B 1 529 ? -2.838 -10.688 -22.844 1 88.5 529 PHE B CA 1
ATOM 10515 C C . PHE B 1 529 ? -1.814 -10.023 -21.938 1 88.5 529 PHE B C 1
ATOM 10517 O O . PHE B 1 529 ? -1.493 -8.844 -22.109 1 88.5 529 PHE B O 1
ATOM 10524 N N . LYS B 1 530 ? -1.289 -10.68 -21.016 1 88.38 530 LYS B N 1
ATOM 10525 C CA . LYS B 1 530 ? -0.389 -10.047 -20.062 1 88.38 530 LYS B CA 1
ATOM 10526 C C . LYS B 1 530 ? 1.029 -9.945 -20.609 1 88.38 530 LYS B C 1
ATOM 10528 O O . LYS B 1 530 ? 1.504 -10.867 -21.281 1 88.38 530 LYS B O 1
ATOM 10533 N N . ASN B 1 531 ? 1.598 -8.805 -20.422 1 86 531 ASN B N 1
ATOM 10534 C CA . ASN B 1 531 ? 2.996 -8.609 -20.781 1 86 531 ASN B CA 1
ATOM 10535 C C . ASN B 1 531 ? 3.938 -9.109 -19.703 1 86 531 ASN B C 1
ATOM 10537 O O . ASN B 1 531 ? 4.086 -8.469 -18.656 1 86 531 ASN B O 1
ATOM 10541 N N . LEU B 1 532 ? 4.473 -10.273 -19.969 1 89.25 532 LEU B N 1
ATOM 10542 C CA . LEU B 1 532 ? 5.344 -10.891 -18.984 1 89.25 532 LEU B CA 1
ATOM 10543 C C . LEU B 1 532 ? 6.805 -10.773 -19.391 1 89.25 532 LEU B C 1
ATOM 10545 O O . LEU B 1 532 ? 7.141 -10.93 -20.562 1 89.25 532 LEU B O 1
ATOM 10549 N N . LYS B 1 533 ? 7.602 -10.477 -18.484 1 88.31 533 LYS B N 1
ATOM 10550 C CA . LYS B 1 533 ? 9.031 -10.359 -18.75 1 88.31 533 LYS B CA 1
ATOM 10551 C C . LYS B 1 533 ? 9.672 -11.727 -18.938 1 88.31 533 LYS B C 1
ATOM 10553 O O . LYS B 1 533 ? 10.641 -11.867 -19.688 1 88.31 533 LYS B O 1
ATOM 10558 N N . ALA B 1 534 ? 9.164 -12.664 -18.172 1 90.44 534 ALA B N 1
ATOM 10559 C CA . ALA B 1 534 ? 9.672 -14.031 -18.25 1 90.44 534 ALA B CA 1
ATOM 10560 C C . ALA B 1 534 ? 8.523 -15.039 -18.281 1 90.44 534 ALA B C 1
ATOM 10562 O O . ALA B 1 534 ? 7.418 -14.75 -17.812 1 90.44 534 ALA B O 1
ATOM 10563 N N . GLY B 1 535 ? 8.781 -16.172 -18.828 1 86.75 535 GLY B N 1
ATOM 10564 C CA . GLY B 1 535 ? 7.781 -17.219 -18.922 1 86.75 535 GLY B CA 1
ATOM 10565 C C . GLY B 1 535 ? 7.383 -17.797 -17.578 1 86.75 535 GLY B C 1
ATOM 10566 O O . GLY B 1 535 ? 6.23 -18.172 -17.375 1 86.75 535 GLY B O 1
ATOM 10567 N N . ALA B 1 536 ? 8.328 -17.766 -16.688 1 87.38 536 ALA B N 1
ATOM 10568 C CA . ALA B 1 536 ? 8.07 -18.344 -15.367 1 87.38 536 ALA B CA 1
ATOM 10569 C C . ALA B 1 536 ? 7.051 -17.516 -14.594 1 87.38 536 ALA B C 1
ATOM 10571 O O . ALA B 1 536 ? 6.363 -18.016 -13.711 1 87.38 536 ALA B O 1
ATOM 10572 N N . TYR B 1 537 ? 6.93 -16.25 -14.992 1 90.56 537 TYR B N 1
ATOM 10573 C CA . TYR B 1 537 ? 5.973 -15.398 -14.297 1 90.56 537 TYR B CA 1
ATOM 10574 C C . TYR B 1 537 ? 4.543 -15.766 -14.672 1 90.56 537 TYR B C 1
ATOM 10576 O O . TYR B 1 537 ? 3.602 -15.438 -13.945 1 90.56 537 TYR B O 1
ATOM 10584 N N . ALA B 1 538 ? 4.391 -16.438 -15.773 1 90.44 538 ALA B N 1
ATOM 10585 C CA . ALA B 1 538 ? 3.055 -16.906 -16.141 1 90.44 538 ALA B CA 1
ATOM 10586 C C . ALA B 1 538 ? 2.527 -17.906 -15.117 1 90.44 538 ALA B C 1
ATOM 10588 O O . ALA B 1 538 ? 1.349 -17.875 -14.758 1 90.44 538 ALA B O 1
ATOM 10589 N N . GLN B 1 539 ? 3.438 -18.766 -14.656 1 90.25 539 GLN B N 1
ATOM 10590 C CA . GLN B 1 539 ? 3.047 -19.75 -13.656 1 90.25 539 GLN B CA 1
ATOM 10591 C C . GLN B 1 539 ? 2.727 -19.094 -12.328 1 90.25 539 GLN B C 1
ATOM 10593 O O . GLN B 1 539 ? 1.856 -19.547 -11.586 1 90.25 539 GLN B O 1
ATOM 10598 N N . LEU B 1 540 ? 3.441 -18.016 -12.062 1 92.25 540 LEU B N 1
ATOM 10599 C CA . LEU B 1 540 ? 3.193 -17.297 -10.812 1 92.25 540 LEU B CA 1
ATOM 10600 C C . LEU B 1 540 ? 1.809 -16.656 -10.828 1 92.25 540 LEU B C 1
ATOM 10602 O O . LEU B 1 540 ? 1.069 -16.75 -9.844 1 92.25 540 LEU B O 1
ATOM 10606 N N . HIS B 1 541 ? 1.455 -16.031 -11.906 1 92.5 541 HIS B N 1
ATOM 10607 C CA . HIS B 1 541 ? 0.135 -15.414 -12.008 1 92.5 541 HIS B CA 1
ATOM 10608 C C . HIS B 1 541 ? -0.961 -16.469 -12.062 1 92.5 541 HIS B C 1
ATOM 10610 O O . HIS B 1 541 ? -2.055 -16.266 -11.531 1 92.5 541 HIS B O 1
ATOM 10616 N N . LEU B 1 542 ? -0.651 -17.531 -12.695 1 93.25 542 LEU B N 1
ATOM 10617 C CA . LEU B 1 542 ? -1.6 -18.641 -12.719 1 93.25 542 LEU B CA 1
ATOM 10618 C C . LEU B 1 542 ? -1.876 -19.156 -11.312 1 93.25 542 LEU B C 1
ATOM 10620 O O . LEU B 1 542 ? -3.031 -19.391 -10.945 1 93.25 542 LEU B O 1
ATOM 10624 N N . GLN B 1 543 ? -0.839 -19.344 -10.586 1 94.19 543 GLN B N 1
ATOM 10625 C CA . GLN B 1 543 ? -0.991 -19.828 -9.219 1 94.19 543 GLN B CA 1
ATOM 10626 C C . GLN B 1 543 ? -1.887 -18.891 -8.406 1 94.19 543 GLN B C 1
ATOM 10628 O O . GLN B 1 543 ? -2.75 -19.359 -7.656 1 94.19 543 GLN B O 1
ATOM 10633 N N . SER B 1 544 ? -1.663 -17.625 -8.531 1 93.88 544 SER B N 1
ATOM 10634 C CA . SER B 1 544 ? -2.414 -16.656 -7.738 1 93.88 544 SER B CA 1
ATOM 10635 C C . SER B 1 544 ? -3.895 -16.672 -8.102 1 93.88 544 SER B C 1
ATOM 10637 O O . SER B 1 544 ? -4.754 -16.781 -7.227 1 93.88 544 SER B O 1
ATOM 10639 N N . TRP B 1 545 ? -4.199 -16.656 -9.336 1 93.25 545 TRP B N 1
ATOM 10640 C CA . TRP B 1 545 ? -5.59 -16.594 -9.773 1 93.25 545 TRP B CA 1
ATOM 10641 C C . TRP B 1 545 ? -6.285 -17.938 -9.562 1 93.25 545 TRP B C 1
ATOM 10643 O O . TRP B 1 545 ? -7.438 -17.984 -9.125 1 93.25 545 TRP B O 1
ATOM 10653 N N . TYR B 1 546 ? -5.641 -18.984 -9.906 1 94.12 546 TYR B N 1
ATOM 10654 C CA . TYR B 1 546 ? -6.234 -20.297 -9.742 1 94.12 546 TYR B CA 1
ATOM 10655 C C . TYR B 1 546 ? -6.5 -20.594 -8.266 1 94.12 546 TYR B C 1
ATOM 10657 O O . TYR B 1 546 ? -7.547 -21.141 -7.918 1 94.12 546 TYR B O 1
ATOM 10665 N N . ALA B 1 547 ? -5.562 -20.25 -7.422 1 95.5 547 ALA B N 1
ATOM 10666 C CA . ALA B 1 547 ? -5.773 -20.453 -5.988 1 95.5 547 ALA B CA 1
ATOM 10667 C C . ALA B 1 547 ? -6.965 -19.641 -5.492 1 95.5 547 ALA B C 1
ATOM 10669 O O . ALA B 1 547 ? -7.762 -20.125 -4.688 1 95.5 547 ALA B O 1
ATOM 10670 N N . THR B 1 548 ? -7.074 -18.438 -5.953 1 92.44 548 THR B N 1
ATOM 10671 C CA . THR B 1 548 ? -8.195 -17.594 -5.551 1 92.44 548 THR B CA 1
ATOM 10672 C C . THR B 1 548 ? -9.516 -18.188 -6.043 1 92.44 548 THR B C 1
ATOM 10674 O O . THR B 1 548 ? -10.492 -18.219 -5.297 1 92.44 548 THR B O 1
ATOM 10677 N N . PHE B 1 549 ? -9.516 -18.672 -7.254 1 91.31 549 PHE B N 1
ATOM 10678 C CA . PHE B 1 549 ? -10.703 -19.312 -7.797 1 91.31 549 PHE B CA 1
ATOM 10679 C C . PHE B 1 549 ? -11.07 -20.547 -6.98 1 91.31 549 PHE B C 1
ATOM 10681 O O . PHE B 1 549 ? -12.242 -20.766 -6.656 1 91.31 549 PHE B O 1
ATOM 10688 N N . LEU B 1 550 ? -10.086 -21.25 -6.641 1 93.38 550 LEU B N 1
ATOM 10689 C CA . LEU B 1 550 ? -10.32 -22.5 -5.914 1 93.38 550 LEU B CA 1
ATOM 10690 C C . LEU B 1 550 ? -10.859 -22.219 -4.516 1 93.38 550 LEU B C 1
ATOM 10692 O O . LEU B 1 550 ? -11.859 -22.812 -4.102 1 93.38 550 LEU B O 1
ATOM 10696 N N . VAL B 1 551 ? -10.25 -21.344 -3.82 1 91.25 551 VAL B N 1
ATOM 10697 C CA . VAL B 1 551 ? -10.664 -21.062 -2.449 1 91.25 551 VAL B CA 1
ATOM 10698 C C . VAL B 1 551 ? -12.055 -20.438 -2.451 1 91.25 551 VAL B C 1
ATOM 10700 O O . VAL B 1 551 ? -12.906 -20.781 -1.625 1 91.25 551 VAL B O 1
ATOM 10703 N N . LEU B 1 552 ? -12.336 -19.641 -3.359 1 85.44 552 LEU B N 1
ATOM 10704 C CA . LEU B 1 552 ? -13.609 -18.938 -3.385 1 85.44 552 LEU B CA 1
ATOM 10705 C C . LEU B 1 552 ? -14.734 -19.859 -3.85 1 85.44 552 LEU B C 1
ATOM 10707 O O . LEU B 1 552 ? -15.773 -19.953 -3.201 1 85.44 552 LEU B O 1
ATOM 10711 N N . PHE B 1 553 ? -14.477 -20.656 -4.879 1 84.81 553 PHE B N 1
ATOM 10712 C CA . PHE B 1 553 ? -15.562 -21.422 -5.484 1 84.81 553 PHE B CA 1
ATOM 10713 C C . PHE B 1 553 ? -15.688 -22.797 -4.828 1 84.81 553 PHE B C 1
ATOM 10715 O O . PHE B 1 553 ? -16.797 -23.297 -4.629 1 84.81 553 PHE B O 1
ATOM 10722 N N . VAL B 1 554 ? -14.617 -23.375 -4.539 1 86.38 554 VAL B N 1
ATOM 10723 C CA . VAL B 1 554 ? -14.695 -24.719 -3.996 1 86.38 554 VAL B CA 1
ATOM 10724 C C . VAL B 1 554 ? -14.977 -24.656 -2.498 1 86.38 554 VAL B C 1
ATOM 10726 O O . VAL B 1 554 ? -15.727 -25.484 -1.968 1 86.38 554 VAL B O 1
ATOM 10729 N N . LEU B 1 555 ? -14.438 -23.734 -1.83 1 84.12 555 LEU B N 1
ATOM 10730 C CA . LEU B 1 555 ? -14.586 -23.703 -0.379 1 84.12 555 LEU B CA 1
ATOM 10731 C C . LEU B 1 555 ? -15.711 -22.766 0.042 1 84.12 555 LEU B C 1
ATOM 10733 O O . LEU B 1 555 ? -16.641 -23.172 0.743 1 84.12 555 LEU B O 1
ATOM 10737 N N . LEU B 1 556 ? -15.742 -21.547 -0.42 1 78.56 556 LEU B N 1
ATOM 10738 C CA . LEU B 1 556 ? -16.672 -20.547 0.112 1 78.56 556 LEU B CA 1
ATOM 10739 C C . LEU B 1 556 ? -18.031 -20.672 -0.559 1 78.56 556 LEU B C 1
ATOM 10741 O O . LEU B 1 556 ? -19.047 -20.797 0.119 1 78.56 556 LEU B O 1
ATOM 10745 N N . VAL B 1 557 ? -18.047 -20.734 -1.816 1 72.56 557 VAL B N 1
ATOM 10746 C CA . VAL B 1 557 ? -19.312 -20.734 -2.535 1 72.56 557 VAL B CA 1
ATOM 10747 C C . VAL B 1 557 ? -20.016 -22.078 -2.371 1 72.56 557 VAL B C 1
ATOM 10749 O O . VAL B 1 557 ? -21.234 -22.141 -2.182 1 72.56 557 VAL B O 1
ATOM 10752 N N . THR B 1 558 ? -19.312 -23.094 -2.387 1 73.75 558 THR B N 1
ATOM 10753 C CA . THR B 1 558 ? -19.891 -24.422 -2.283 1 73.75 558 THR B CA 1
ATOM 10754 C C . THR B 1 558 ? -20.453 -24.672 -0.88 1 73.75 558 THR B C 1
ATOM 10756 O O . THR B 1 558 ? -21.453 -25.375 -0.71 1 73.75 558 THR B O 1
ATOM 10759 N N . THR B 1 559 ? -19.844 -24.078 0.06 1 72.31 559 THR B N 1
ATOM 10760 C CA . THR B 1 559 ? -20.328 -24.266 1.427 1 72.31 559 THR B CA 1
ATOM 10761 C C . THR B 1 559 ? -21.641 -23.516 1.645 1 72.31 559 THR B C 1
ATOM 10763 O O . THR B 1 559 ? -22.484 -23.953 2.428 1 72.31 559 THR B O 1
ATOM 10766 N N . LEU B 1 560 ? -21.859 -22.359 1.068 1 65.94 560 LEU B N 1
ATOM 10767 C CA . LEU B 1 560 ? -23.078 -21.594 1.245 1 65.94 560 LEU B CA 1
ATOM 10768 C C . LEU B 1 560 ? -24.266 -22.281 0.569 1 65.94 560 LEU B C 1
ATOM 10770 O O . LEU B 1 560 ? -25.422 -22.062 0.942 1 65.94 560 LEU B O 1
ATOM 10774 N N . GLY B 1 561 ? -24.031 -23.391 -0.136 1 55.47 561 GLY B N 1
ATOM 10775 C CA . GLY B 1 561 ? -25.078 -24.219 -0.731 1 55.47 561 GLY B CA 1
ATOM 10776 C C . GLY B 1 561 ? -26.031 -23.422 -1.606 1 55.47 561 GLY B C 1
ATOM 10777 O O . GLY B 1 561 ? -27 -23.969 -2.133 1 55.47 561 GLY B O 1
ATOM 10778 N N . GLN B 1 562 ? -26.094 -21.953 -1.382 1 50.91 562 GLN B N 1
ATOM 10779 C CA . GLN B 1 562 ? -27.062 -21.172 -2.129 1 50.91 562 GLN B CA 1
ATOM 10780 C C . GLN B 1 562 ? -26.453 -20.594 -3.404 1 50.91 562 GLN B C 1
ATOM 10782 O O . GLN B 1 562 ? -25.219 -20.531 -3.527 1 50.91 562 GLN B O 1
ATOM 10787 N N . GLY B 1 563 ? -27.297 -20.547 -4.43 1 46.66 563 GLY B N 1
ATOM 10788 C CA . GLY B 1 563 ? -26.844 -20.016 -5.703 1 46.66 563 GLY B CA 1
ATOM 10789 C C . GLY B 1 563 ? -26.078 -18.719 -5.562 1 46.66 563 GLY B C 1
ATOM 10790 O O . GLY B 1 563 ? -26.297 -17.969 -4.602 1 46.66 563 GLY B O 1
ATOM 10791 N N . PHE B 1 564 ? -25.016 -18.609 -6.199 1 48.44 564 PHE B N 1
ATOM 10792 C CA . PHE B 1 564 ? -24.141 -17.438 -6.203 1 48.44 564 PHE B CA 1
ATOM 10793 C C . PHE B 1 564 ? -24.953 -16.156 -6.27 1 48.44 564 PHE B C 1
ATOM 10795 O O . PHE B 1 564 ? -24.656 -15.188 -5.566 1 48.44 564 PHE B O 1
ATOM 10802 N N . THR B 1 565 ? -26 -16.188 -7.113 1 50.19 565 THR B N 1
ATOM 10803 C CA . THR B 1 565 ? -26.797 -14.984 -7.316 1 50.19 565 THR B CA 1
ATOM 10804 C C . THR B 1 565 ? -27.547 -14.617 -6.043 1 50.19 565 THR B C 1
ATOM 10806 O O . THR B 1 565 ? -27.656 -13.438 -5.699 1 50.19 565 THR B O 1
ATOM 10809 N N . SER B 1 566 ? -28.062 -15.672 -5.492 1 53.22 566 SER B N 1
ATOM 10810 C CA . SER B 1 566 ? -28.781 -15.383 -4.254 1 53.22 566 SER B CA 1
ATOM 10811 C C . SER B 1 566 ? -27.828 -14.938 -3.152 1 53.22 566 SER B C 1
ATOM 10813 O O . SER B 1 566 ? -28.172 -14.07 -2.342 1 53.22 566 SER B O 1
ATOM 10815 N N . THR B 1 567 ? -26.688 -15.508 -3.264 1 54.84 567 THR B N 1
ATOM 10816 C CA . THR B 1 567 ? -25.688 -15.133 -2.271 1 54.84 567 THR B CA 1
ATOM 10817 C C . THR B 1 567 ? -25.234 -13.688 -2.477 1 54.84 567 THR B C 1
ATOM 10819 O O . THR B 1 567 ? -25.062 -12.938 -1.511 1 54.84 567 THR B O 1
ATOM 10822 N N . ILE B 1 568 ? -25.016 -13.469 -3.711 1 55.44 568 ILE B N 1
ATOM 10823 C CA . ILE B 1 568 ? -24.641 -12.094 -4.008 1 55.44 568 ILE B CA 1
ATOM 10824 C C . ILE B 1 568 ? -25.75 -11.148 -3.561 1 55.44 568 ILE B C 1
ATOM 10826 O O . ILE B 1 568 ? -25.484 -10.062 -3.043 1 55.44 568 ILE B O 1
ATOM 10830 N N . ALA B 1 569 ? -26.984 -11.648 -3.881 1 52.91 569 ALA B N 1
ATOM 10831 C CA . ALA B 1 569 ? -28.125 -10.828 -3.479 1 52.91 569 ALA B CA 1
ATOM 10832 C C . ALA B 1 569 ? -28.172 -10.648 -1.963 1 52.91 569 ALA B C 1
ATOM 10834 O O . ALA B 1 569 ? -28.469 -9.562 -1.466 1 52.91 569 ALA B O 1
ATOM 10835 N N . ILE B 1 570 ? -27.797 -11.719 -1.357 1 55.38 570 ILE B N 1
ATOM 10836 C CA . ILE B 1 570 ? -27.797 -11.641 0.099 1 55.38 570 ILE B CA 1
ATOM 10837 C C . ILE B 1 570 ? -26.609 -10.805 0.569 1 55.38 570 ILE B C 1
ATOM 10839 O O . ILE B 1 570 ? -26.734 -9.984 1.484 1 55.38 570 ILE B O 1
ATOM 10843 N N . ILE B 1 571 ? -25.484 -11.031 -0.112 1 56.5 571 ILE B N 1
ATOM 10844 C CA . ILE B 1 571 ? -24.281 -10.281 0.238 1 56.5 571 ILE B CA 1
ATOM 10845 C C . ILE B 1 571 ? -24.5 -8.797 -0.043 1 56.5 571 ILE B C 1
ATOM 10847 O O . ILE B 1 571 ? -24.062 -7.945 0.74 1 56.5 571 ILE B O 1
ATOM 10851 N N . ALA B 1 572 ? -25.062 -8.656 -1.212 1 52.22 572 ALA B N 1
ATOM 10852 C CA . ALA B 1 572 ? -25.312 -7.27 -1.589 1 52.22 572 ALA B CA 1
ATOM 10853 C C . ALA B 1 572 ? -26.266 -6.594 -0.599 1 52.22 572 ALA B C 1
ATOM 10855 O O . ALA B 1 572 ? -26.125 -5.398 -0.316 1 52.22 572 ALA B O 1
ATOM 10856 N N . ARG B 1 573 ? -27.219 -7.555 -0.007 1 49.47 573 ARG B N 1
ATOM 10857 C CA . ARG B 1 573 ? -28.219 -6.988 0.892 1 49.47 573 ARG B CA 1
ATOM 10858 C C . ARG B 1 573 ? -27.688 -6.918 2.32 1 49.47 573 ARG B C 1
ATOM 10860 O O . ARG B 1 573 ? -27.953 -5.945 3.035 1 49.47 573 ARG B O 1
ATOM 10867 N N . GLN B 1 574 ? -26.953 -8.008 2.684 1 51.72 574 GLN B N 1
ATOM 10868 C CA . GLN B 1 574 ? -26.406 -8.062 4.035 1 51.72 574 GLN B CA 1
ATOM 10869 C C . GLN B 1 574 ? -25.016 -8.672 4.035 1 51.72 574 GLN B C 1
ATOM 10871 O O . GLN B 1 574 ? -24.844 -9.844 4.367 1 51.72 574 GLN B O 1
ATOM 10876 N N . PRO B 1 575 ? -24 -7.871 3.705 1 54.69 575 PRO B N 1
ATOM 10877 C CA . PRO B 1 575 ? -22.641 -8.43 3.58 1 54.69 575 PRO B CA 1
ATOM 10878 C C . PRO B 1 575 ? -22.156 -9.102 4.863 1 54.69 575 PRO B C 1
ATOM 10880 O O . PRO B 1 575 ? -21.422 -10.086 4.809 1 54.69 575 PRO B O 1
ATOM 10883 N N . SER B 1 576 ? -22.469 -8.539 6.066 1 55.38 576 SER B N 1
ATOM 10884 C CA . SER B 1 576 ? -22 -9.133 7.316 1 55.38 576 SER B CA 1
ATOM 10885 C C . SER B 1 576 ? -22.641 -10.492 7.555 1 55.38 576 SER B C 1
ATOM 10887 O O . SER B 1 576 ? -22.109 -11.312 8.305 1 55.38 576 SER B O 1
ATOM 10889 N N . ARG B 1 577 ? -23.688 -10.711 6.895 1 61.22 577 ARG B N 1
ATOM 10890 C CA . ARG B 1 577 ? -24.422 -11.961 7.113 1 61.22 577 ARG B CA 1
ATOM 10891 C C . ARG B 1 577 ? -23.75 -13.117 6.383 1 61.22 577 ARG B C 1
ATOM 10893 O O . ARG B 1 577 ? -24.016 -14.281 6.68 1 61.22 577 ARG B O 1
ATOM 10900 N N . ILE B 1 578 ? -22.703 -12.68 5.637 1 62.53 578 ILE B N 1
ATOM 10901 C CA . ILE B 1 578 ? -22.062 -13.742 4.867 1 62.53 578 ILE B CA 1
ATOM 10902 C C . ILE B 1 578 ? -21.234 -14.633 5.797 1 62.53 578 ILE B C 1
ATOM 10904 O O . ILE B 1 578 ? -21.234 -15.859 5.656 1 62.53 578 ILE B O 1
ATOM 10908 N N . VAL B 1 579 ? -20.578 -13.953 6.668 1 64.81 579 VAL B N 1
ATOM 10909 C CA . VAL B 1 579 ? -19.734 -14.719 7.59 1 64.81 579 VAL B CA 1
ATOM 10910 C C . VAL B 1 579 ? -20.609 -15.57 8.5 1 64.81 579 VAL B C 1
ATOM 10912 O O . VAL B 1 579 ? -20.281 -16.734 8.781 1 64.81 579 VAL B O 1
ATOM 10915 N N . GLU B 1 580 ? -21.734 -15.031 8.805 1 68.5 580 GLU B N 1
ATOM 10916 C CA . GLU B 1 580 ? -22.641 -15.766 9.672 1 68.5 580 GLU B CA 1
ATOM 10917 C C . GLU B 1 580 ? -23.312 -16.922 8.93 1 68.5 580 GLU B C 1
ATOM 10919 O O . GLU B 1 580 ? -23.484 -18 9.484 1 68.5 580 GLU B O 1
ATOM 10924 N N . LEU B 1 581 ? -23.562 -16.594 7.719 1 70.19 581 LEU B N 1
ATOM 10925 C CA . LEU B 1 581 ? -24.203 -17.641 6.926 1 70.19 581 LEU B CA 1
ATOM 10926 C C . LEU B 1 581 ? -23.234 -18.781 6.625 1 70.19 581 LEU B C 1
ATOM 10928 O O . LEU B 1 581 ? -23.609 -19.953 6.684 1 70.19 581 LEU B O 1
ATOM 10932 N N . MET B 1 582 ? -22.047 -18.391 6.391 1 70.62 582 MET B N 1
ATOM 10933 C CA . MET B 1 582 ? -21.031 -19.391 6.105 1 70.62 582 MET B CA 1
ATOM 10934 C C . MET B 1 582 ? -20.688 -20.188 7.355 1 70.62 582 MET B C 1
ATOM 10936 O O . MET B 1 582 ? -20.516 -21.406 7.285 1 70.62 582 MET B O 1
ATOM 10940 N N . ALA B 1 583 ? -20.672 -19.469 8.359 1 72 583 ALA B N 1
ATOM 10941 C CA . ALA B 1 583 ? -20.328 -20.109 9.625 1 72 583 ALA B CA 1
ATOM 10942 C C . ALA B 1 583 ? -21.422 -21.078 10.07 1 72 583 ALA B C 1
ATOM 10944 O O . ALA B 1 583 ? -21.141 -22.078 10.727 1 72 583 ALA B O 1
ATOM 10945 N N . SER B 1 584 ? -22.625 -20.828 9.648 1 72.88 584 SER B N 1
ATOM 10946 C CA . SER B 1 584 ? -23.734 -21.703 10.047 1 72.88 584 SER B CA 1
ATOM 10947 C C . SER B 1 584 ? -23.828 -22.922 9.141 1 72.88 584 SER B C 1
ATOM 10949 O O . SER B 1 584 ? -24.328 -23.969 9.555 1 72.88 584 SER B O 1
ATOM 10951 N N . SER B 1 585 ? -23.234 -22.797 7.957 1 74.06 585 SER B N 1
ATOM 10952 C CA . SER B 1 585 ? -23.375 -23.891 7 1 74.06 585 SER B CA 1
ATOM 10953 C C . SER B 1 585 ? -22.141 -24.797 7.016 1 74.06 585 SER B C 1
ATOM 10955 O O . SER B 1 585 ? -22.219 -25.969 6.641 1 74.06 585 SER B O 1
ATOM 10957 N N . LEU B 1 586 ? -21.062 -24.328 7.473 1 76.44 586 LEU B N 1
ATOM 10958 C CA . LEU B 1 586 ? -19.766 -25 7.371 1 76.44 586 LEU B CA 1
ATOM 10959 C C . LEU B 1 586 ? -19.766 -26.312 8.141 1 76.44 586 LEU B C 1
ATOM 10961 O O . LEU B 1 586 ? -19.328 -27.344 7.625 1 76.44 586 LEU B O 1
ATOM 10965 N N . PRO B 1 587 ? -20.391 -26.297 9.305 1 72.81 587 PRO B N 1
ATOM 10966 C CA . PRO B 1 587 ? -20.312 -27.531 10.07 1 72.81 587 PRO B CA 1
ATOM 10967 C C . PRO B 1 587 ? -21.125 -28.672 9.453 1 72.81 587 PRO B C 1
ATOM 10969 O O . PRO B 1 587 ? -20.844 -29.844 9.703 1 72.81 587 PRO B O 1
ATOM 10972 N N . TYR B 1 588 ? -22.031 -28.312 8.57 1 72.94 588 TYR B N 1
ATOM 10973 C CA . TYR B 1 588 ? -22.891 -29.328 7.977 1 72.94 588 TYR B CA 1
ATOM 10974 C C . TYR B 1 588 ? -22.328 -29.797 6.641 1 72.94 588 TYR B C 1
ATOM 10976 O O . TYR B 1 588 ? -22.875 -30.734 6.031 1 72.94 588 TYR B O 1
ATOM 10984 N N . ALA B 1 589 ? -21.234 -29.266 6.184 1 78.38 589 ALA B N 1
ATOM 10985 C CA . ALA B 1 589 ? -20.641 -29.641 4.906 1 78.38 589 ALA B CA 1
ATOM 10986 C C . ALA B 1 589 ? -19.328 -30.406 5.113 1 78.38 589 ALA B C 1
ATOM 10988 O O . ALA B 1 589 ? -18.562 -30.594 4.172 1 78.38 589 ALA B O 1
ATOM 10989 N N . SER B 1 590 ? -19.031 -31 6.199 1 81.56 590 SER B N 1
ATOM 10990 C CA . SER B 1 590 ? -17.75 -31.609 6.52 1 81.56 590 SER B CA 1
ATOM 10991 C C . SER B 1 590 ? -17.547 -32.906 5.746 1 81.56 590 SER B C 1
ATOM 10993 O O . SER B 1 590 ? -16.438 -33.188 5.27 1 81.56 590 SER B O 1
ATOM 10995 N N . HIS B 1 591 ? -18.594 -33.656 5.48 1 80.62 591 HIS B N 1
ATOM 10996 C CA . HIS B 1 591 ? -18.438 -34.938 4.809 1 80.62 591 HIS B CA 1
ATOM 10997 C C . HIS B 1 591 ? -18.062 -34.75 3.344 1 80.62 591 HIS B C 1
ATOM 10999 O O . HIS B 1 591 ? -17.312 -35.562 2.787 1 80.62 591 HIS B O 1
ATOM 11005 N N . PHE B 1 592 ? -18.562 -33.781 2.789 1 79.88 592 PHE B N 1
ATOM 11006 C CA . PHE B 1 592 ? -18.188 -33.469 1.414 1 79.88 592 PHE B CA 1
ATOM 11007 C C . PHE B 1 592 ? -16.703 -33.219 1.311 1 79.88 592 PHE B C 1
ATOM 11009 O O . PHE B 1 592 ? -16.031 -33.688 0.386 1 79.88 592 PHE B O 1
ATOM 11016 N N . TYR B 1 593 ? -16.172 -32.594 2.229 1 87.12 593 TYR B N 1
ATOM 11017 C CA . TYR B 1 593 ? -14.773 -32.188 2.148 1 87.12 593 TYR B CA 1
ATOM 11018 C C . TYR B 1 593 ? -13.859 -33.312 2.578 1 87.12 593 TYR B C 1
ATOM 11020 O O . TYR B 1 593 ? -12.711 -33.406 2.146 1 87.12 593 TYR B O 1
ATOM 11028 N N . PHE B 1 594 ? -14.406 -34.25 3.418 1 88 594 PHE B N 1
ATOM 11029 C CA . PHE B 1 594 ? -13.648 -35.469 3.668 1 88 594 PHE B CA 1
ATOM 11030 C C . PHE B 1 594 ? -13.438 -36.25 2.377 1 88 594 PHE B C 1
ATOM 11032 O O . PHE B 1 594 ? -12.32 -36.688 2.074 1 88 594 PHE B O 1
ATOM 11039 N N . ASN B 1 595 ? -14.484 -36.25 1.619 1 84.81 595 ASN B N 1
ATOM 11040 C CA . ASN B 1 595 ? -14.406 -36.969 0.345 1 84.81 595 ASN B CA 1
ATOM 11041 C C . ASN B 1 595 ? -13.508 -36.219 -0.65 1 84.81 595 ASN B C 1
ATOM 11043 O O . ASN B 1 595 ? -12.836 -36.875 -1.464 1 84.81 595 ASN B O 1
ATOM 11047 N N . TYR B 1 596 ? -13.586 -34.969 -0.541 1 88.5 596 TYR B N 1
ATOM 11048 C CA . TYR B 1 596 ? -12.75 -34.188 -1.434 1 88.5 596 TYR B CA 1
ATOM 11049 C C . TYR B 1 596 ? -11.273 -34.438 -1.185 1 88.5 596 TYR B C 1
ATOM 11051 O O . TYR B 1 596 ? -10.492 -34.562 -2.131 1 88.5 596 TYR B O 1
ATOM 11059 N N . ILE B 1 597 ? -10.859 -34.625 0.047 1 92.75 597 ILE B N 1
ATOM 11060 C CA . ILE B 1 597 ? -9.469 -34.875 0.413 1 92.75 597 ILE B CA 1
ATOM 11061 C C . ILE B 1 597 ? -9.086 -36.312 0.032 1 92.75 597 ILE B C 1
ATOM 11063 O O . ILE B 1 597 ? -7.992 -36.531 -0.495 1 92.75 597 ILE B O 1
ATOM 11067 N N . VAL B 1 598 ? -10.016 -37.156 0.26 1 91.25 598 VAL B N 1
ATOM 11068 C CA . VAL B 1 598 ? -9.727 -38.562 -0.031 1 91.25 598 VAL B CA 1
ATOM 11069 C C . VAL B 1 598 ? -9.578 -38.75 -1.538 1 91.25 598 VAL B C 1
ATOM 11071 O O . VAL B 1 598 ? -8.719 -39.531 -1.987 1 91.25 598 VAL B O 1
ATOM 11074 N N . LEU B 1 599 ? -10.414 -38.062 -2.232 1 91.06 599 LEU B N 1
ATOM 11075 C CA . LEU B 1 599 ? -10.25 -38.094 -3.682 1 91.06 599 LEU B CA 1
ATOM 11076 C C . LEU B 1 599 ? -8.891 -37.531 -4.086 1 91.06 599 LEU B C 1
ATOM 11078 O O . LEU B 1 599 ? -8.352 -37.875 -5.133 1 91.06 599 LEU B O 1
ATOM 11082 N N . GLY B 1 600 ? -8.375 -36.719 -3.27 1 93.19 600 GLY B N 1
ATOM 11083 C CA . GLY B 1 600 ? -7.051 -36.156 -3.502 1 93.19 600 GLY B CA 1
ATOM 11084 C C . GLY B 1 600 ? -5.961 -37.219 -3.533 1 93.19 600 GLY B C 1
ATOM 11085 O O . GLY B 1 600 ? -4.957 -37.062 -4.234 1 93.19 600 GLY B O 1
ATOM 11086 N N . TYR B 1 601 ? -6.203 -38.375 -2.828 1 94.31 601 TYR B N 1
ATOM 11087 C CA . TYR B 1 601 ? -5.25 -39.469 -2.877 1 94.31 601 TYR B CA 1
ATOM 11088 C C . TYR B 1 601 ? -5.117 -40.031 -4.293 1 94.31 601 TYR B C 1
ATOM 11090 O O . TYR B 1 601 ? -4.008 -40.25 -4.785 1 94.31 601 TYR B O 1
ATOM 11098 N N . LEU B 1 602 ? -6.227 -40.125 -4.891 1 91.94 602 LEU B N 1
ATOM 11099 C CA . LEU B 1 602 ? -6.254 -40.688 -6.242 1 91.94 602 LEU B CA 1
ATOM 11100 C C . LEU B 1 602 ? -5.664 -39.688 -7.242 1 91.94 602 LEU B C 1
ATOM 11102 O O . LEU B 1 602 ? -4.941 -40.094 -8.164 1 91.94 602 LEU B O 1
ATOM 11106 N N . THR B 1 603 ? -5.977 -38.5 -7.027 1 91.44 603 THR B N 1
ATOM 11107 C CA . THR B 1 603 ? -5.465 -37.5 -7.945 1 91.44 603 THR B CA 1
ATOM 11108 C C . THR B 1 603 ? -3.943 -37.406 -7.859 1 91.44 603 THR B C 1
ATOM 11110 O O . THR B 1 603 ? -3.268 -37.219 -8.875 1 91.44 603 THR B O 1
ATOM 11113 N N . LEU B 1 604 ? -3.369 -37.531 -6.703 1 94.38 604 LEU B N 1
ATOM 11114 C CA . LEU B 1 604 ? -1.921 -37.531 -6.531 1 94.38 604 LEU B CA 1
ATOM 11115 C C . LEU B 1 604 ? -1.283 -38.719 -7.203 1 94.38 604 LEU B C 1
ATOM 11117 O O . LEU B 1 604 ? -0.231 -38.625 -7.836 1 94.38 604 LEU B O 1
ATOM 11121 N N . ALA B 1 605 ? -1.95 -39.812 -7.105 1 93.94 605 ALA B N 1
ATOM 11122 C CA . ALA B 1 605 ? -1.443 -41.031 -7.742 1 93.94 605 ALA B CA 1
ATOM 11123 C C . ALA B 1 605 ? -1.473 -40.906 -9.258 1 93.94 605 ALA B C 1
ATOM 11125 O O . ALA B 1 605 ? -0.525 -41.312 -9.945 1 93.94 605 ALA B O 1
ATOM 11126 N N . LEU B 1 606 ? -2.516 -40.312 -9.703 1 90.88 606 LEU B N 1
ATOM 11127 C CA . LEU B 1 606 ? -2.635 -40.156 -11.148 1 90.88 606 LEU B CA 1
ATOM 11128 C C . LEU B 1 606 ? -1.574 -39.188 -11.664 1 90.88 606 LEU B C 1
ATOM 11130 O O . LEU B 1 606 ? -1.076 -39.344 -12.781 1 90.88 606 LEU B O 1
ATOM 11134 N N . GLU B 1 607 ? -1.254 -38.25 -10.883 1 89.75 607 GLU B N 1
ATOM 11135 C CA . GLU B 1 607 ? -0.198 -37.312 -11.266 1 89.75 607 GLU B CA 1
ATOM 11136 C C . GLU B 1 607 ? 1.163 -38 -11.305 1 89.75 607 GLU B C 1
ATOM 11138 O O . GLU B 1 607 ? 2.002 -37.688 -12.148 1 89.75 607 GLU B O 1
ATOM 11143 N N . MET B 1 608 ? 1.358 -38.875 -10.406 1 91.56 608 MET B N 1
ATOM 11144 C CA . MET B 1 608 ? 2.619 -39.625 -10.336 1 91.56 608 MET B CA 1
ATOM 11145 C C . MET B 1 608 ? 2.807 -40.5 -11.57 1 91.56 608 MET B C 1
ATOM 11147 O O . MET B 1 608 ? 3.932 -40.688 -12.039 1 91.56 608 MET B O 1
ATOM 11151 N N . MET B 1 609 ? 1.782 -40.969 -12.078 1 90.25 609 MET B N 1
ATOM 11152 C CA . MET B 1 609 ? 1.841 -41.844 -13.242 1 90.25 609 MET B CA 1
ATOM 11153 C C . MET B 1 609 ? 2.166 -41.062 -14.5 1 90.25 609 MET B C 1
ATOM 11155 O O . MET B 1 609 ? 2.711 -41.594 -15.461 1 90.25 609 MET B O 1
ATOM 11159 N N . ARG B 1 610 ? 2.014 -39.781 -14.555 1 88.69 610 ARG B N 1
ATOM 11160 C CA . ARG B 1 610 ? 2.285 -38.938 -15.711 1 88.69 610 ARG B CA 1
ATOM 11161 C C . ARG B 1 610 ? 1.76 -39.594 -16.984 1 88.69 610 ARG B C 1
ATOM 11163 O O . ARG B 1 610 ? 2.486 -39.688 -17.984 1 88.69 610 ARG B O 1
ATOM 11170 N N . ALA B 1 611 ? 0.504 -39.844 -16.984 1 84.38 611 ALA B N 1
ATOM 11171 C CA . ALA B 1 611 ? -0.087 -40.594 -18.109 1 84.38 611 ALA B CA 1
ATOM 11172 C C . ALA B 1 611 ? -0.027 -39.781 -19.391 1 84.38 611 ALA B C 1
ATOM 11174 O O . ALA B 1 611 ? 0.286 -40.312 -20.453 1 84.38 611 ALA B O 1
ATOM 11175 N N . SER B 1 612 ? -0.249 -38.562 -19.281 1 82.31 612 SER B N 1
ATOM 11176 C CA . SER B 1 612 ? -0.243 -37.75 -20.484 1 82.31 612 SER B CA 1
ATOM 11177 C C . SER B 1 612 ? 1.156 -37.656 -21.078 1 82.31 612 SER B C 1
ATOM 11179 O O . SER B 1 612 ? 1.323 -37.719 -22.297 1 82.31 612 SER B O 1
ATOM 11181 N N . ASN B 1 613 ? 2.172 -37.469 -20.266 1 86.25 613 ASN B N 1
ATOM 11182 C CA . ASN B 1 613 ? 3.545 -37.375 -20.75 1 86.25 613 ASN B CA 1
ATOM 11183 C C . ASN B 1 613 ? 4.012 -38.719 -21.344 1 86.25 613 ASN B C 1
ATOM 11185 O O . ASN B 1 613 ? 4.77 -38.719 -22.312 1 86.25 613 ASN B O 1
ATOM 11189 N N . LEU B 1 614 ? 3.545 -39.75 -20.734 1 87.44 614 LEU B N 1
ATOM 11190 C CA . LEU B 1 614 ? 3.914 -41.062 -21.25 1 87.44 614 LEU B CA 1
ATOM 11191 C C . LEU B 1 614 ? 3.303 -41.312 -22.625 1 87.44 614 LEU B C 1
ATOM 11193 O O . LEU B 1 614 ? 3.975 -41.812 -23.516 1 87.44 614 LEU B O 1
ATOM 11197 N N . ILE B 1 615 ? 2.047 -40.875 -22.734 1 85.88 615 ILE B N 1
ATOM 11198 C CA . ILE B 1 615 ? 1.369 -41.062 -24.016 1 85.88 615 ILE B CA 1
ATOM 11199 C C . ILE B 1 615 ? 2.033 -40.219 -25.094 1 85.88 615 ILE B C 1
ATOM 11201 O O . ILE B 1 615 ? 2.25 -40.656 -26.219 1 85.88 615 ILE B O 1
ATOM 11205 N N . GLN B 1 616 ? 2.389 -39.125 -24.75 1 85.75 616 GLN B N 1
ATOM 11206 C CA . GLN B 1 616 ? 3.043 -38.219 -25.703 1 85.75 616 GLN B CA 1
ATOM 11207 C C . GLN B 1 616 ? 4.441 -38.719 -26.062 1 85.75 616 GLN B C 1
ATOM 11209 O O . GLN B 1 616 ? 4.867 -38.656 -27.219 1 85.75 616 GLN B O 1
ATOM 11214 N N . TYR B 1 617 ? 5.148 -39.156 -25.016 1 86 617 TYR B N 1
ATOM 11215 C CA . TYR B 1 617 ? 6.473 -39.719 -25.266 1 86 617 TYR B CA 1
ATOM 11216 C C . TYR B 1 617 ? 6.406 -40.875 -26.266 1 86 617 TYR B C 1
ATOM 11218 O O . TYR B 1 617 ? 7.188 -40.938 -27.219 1 86 617 TYR B O 1
ATOM 11226 N N . TRP B 1 618 ? 5.41 -41.719 -26.078 1 85.88 618 TRP B N 1
ATOM 11227 C CA . TRP B 1 618 ? 5.258 -42.875 -26.969 1 85.88 618 TRP B CA 1
ATOM 11228 C C . TRP B 1 618 ? 4.824 -42.438 -28.359 1 85.88 618 TRP B C 1
ATOM 11230 O O . TRP B 1 618 ? 5.246 -43 -29.359 1 85.88 618 TRP B O 1
ATOM 11240 N N . PHE B 1 619 ? 4.031 -41.375 -28.375 1 83.94 619 PHE B N 1
ATOM 11241 C CA . PHE B 1 619 ? 3.566 -40.844 -29.656 1 83.94 619 PHE B CA 1
ATOM 11242 C C . PHE B 1 619 ? 4.727 -40.281 -30.469 1 83.94 619 PHE B C 1
ATOM 11244 O O . PHE B 1 619 ? 4.891 -40.594 -31.641 1 83.94 619 PHE B O 1
ATOM 11251 N N . TYR B 1 620 ? 5.582 -39.531 -29.797 1 83.25 620 TYR B N 1
ATOM 11252 C CA . TYR B 1 620 ? 6.699 -38.906 -30.484 1 83.25 620 TYR B CA 1
ATOM 11253 C C . TYR B 1 620 ? 7.785 -39.906 -30.812 1 83.25 620 TYR B C 1
ATOM 11255 O O . TYR B 1 620 ? 8.461 -39.812 -31.844 1 83.25 620 TYR B O 1
ATOM 11263 N N . ARG B 1 621 ? 7.949 -40.844 -29.922 1 83 621 ARG B N 1
ATOM 11264 C CA . ARG B 1 621 ? 8.977 -41.844 -30.125 1 83 621 ARG B CA 1
ATOM 11265 C C . ARG B 1 621 ? 8.617 -42.75 -31.281 1 83 621 ARG B C 1
ATOM 11267 O O . ARG B 1 621 ? 9.453 -43.062 -32.125 1 83 621 ARG B O 1
ATOM 11274 N N . HIS B 1 622 ? 7.352 -43.188 -31.391 1 83.19 622 HIS B N 1
ATOM 11275 C CA . HIS B 1 622 ? 6.996 -44.25 -32.312 1 83.19 622 HIS B CA 1
ATOM 11276 C C . HIS B 1 622 ? 6.402 -43.656 -33.594 1 83.19 622 HIS B C 1
ATOM 11278 O O . HIS B 1 622 ? 6.574 -44.25 -34.688 1 83.19 622 HIS B O 1
ATOM 11284 N N . PHE B 1 623 ? 5.727 -42.562 -33.5 1 76.31 623 PHE B N 1
ATOM 11285 C CA . PHE B 1 623 ? 5.094 -42 -34.688 1 76.31 623 PHE B CA 1
ATOM 11286 C C . PHE B 1 623 ? 6.039 -41.031 -35.406 1 76.31 623 PHE B C 1
ATOM 11288 O O . PHE B 1 623 ? 6.078 -41.031 -36.625 1 76.31 623 PHE B O 1
ATOM 11295 N N . TYR B 1 624 ? 6.848 -40.25 -34.656 1 73.12 624 TYR B N 1
ATOM 11296 C CA . TYR B 1 624 ? 7.723 -39.281 -35.281 1 73.12 624 TYR B CA 1
ATOM 11297 C C . TYR B 1 624 ? 9.172 -39.75 -35.281 1 73.12 624 TYR B C 1
ATOM 11299 O O . TYR B 1 624 ? 10.055 -39.062 -35.812 1 73.12 624 TYR B O 1
ATOM 11307 N N . SER B 1 625 ? 9.508 -40.875 -34.719 1 72.88 625 SER B N 1
ATOM 11308 C CA . SER B 1 625 ? 10.828 -41.5 -34.688 1 72.88 625 SER B CA 1
ATOM 11309 C C . SER B 1 625 ? 11.867 -40.562 -34.125 1 72.88 625 SER B C 1
ATOM 11311 O O . SER B 1 625 ? 12.969 -40.438 -34.656 1 72.88 625 SER B O 1
ATOM 11313 N N . PHE B 1 626 ? 11.43 -39.75 -33.031 1 74.5 626 PHE B N 1
ATOM 11314 C CA . PHE B 1 626 ? 12.359 -38.875 -32.344 1 74.5 626 PHE B CA 1
ATOM 11315 C C . PHE B 1 626 ? 13.297 -39.656 -31.453 1 74.5 626 PHE B C 1
ATOM 11317 O O . PHE B 1 626 ? 12.977 -40.781 -31.047 1 74.5 626 PHE B O 1
ATOM 11324 N N . GLN B 1 627 ? 14.531 -39.094 -31.25 1 74.94 627 GLN B N 1
ATOM 11325 C CA . GLN B 1 627 ? 15.43 -39.656 -30.25 1 74.94 627 GLN B CA 1
ATOM 11326 C C . GLN B 1 627 ? 14.859 -39.5 -28.844 1 74.94 627 GLN B C 1
ATOM 11328 O O . GLN B 1 627 ? 14.031 -38.625 -28.594 1 74.94 627 GLN B O 1
ATOM 11333 N N . PRO B 1 628 ? 15.164 -40.406 -28.062 1 77.44 628 PRO B N 1
ATOM 11334 C CA . PRO B 1 628 ? 14.602 -40.375 -26.719 1 77.44 628 PRO B CA 1
ATOM 11335 C C . PRO B 1 628 ? 14.781 -39.031 -26.031 1 77.44 628 PRO B C 1
ATOM 11337 O O . PRO B 1 628 ? 13.875 -38.562 -25.328 1 77.44 628 PRO B O 1
ATOM 11340 N N . GLU B 1 629 ? 15.836 -38.438 -26.25 1 76.69 629 GLU B N 1
ATOM 11341 C CA . GLU B 1 629 ? 16.062 -37.156 -25.594 1 76.69 629 GLU B CA 1
ATOM 11342 C C . GLU B 1 629 ? 15.156 -36.062 -26.172 1 76.69 629 GLU B C 1
ATOM 11344 O O . GLU B 1 629 ? 14.609 -35.25 -25.438 1 76.69 629 GLU B O 1
ATOM 11349 N N . GLU B 1 630 ? 15.039 -36.125 -27.391 1 74.69 630 GLU B N 1
ATOM 11350 C CA . GLU B 1 630 ? 14.188 -35.156 -28.047 1 74.69 630 GLU B CA 1
ATOM 11351 C C . GLU B 1 630 ? 12.719 -35.406 -27.75 1 74.69 630 GLU B C 1
ATOM 11353 O O . GLU B 1 630 ? 11.945 -34.469 -27.547 1 74.69 630 GLU B O 1
ATOM 11358 N N . ALA B 1 631 ? 12.461 -36.656 -27.719 1 77.56 631 ALA B N 1
ATOM 11359 C CA . ALA B 1 631 ? 11.078 -37.031 -27.422 1 77.56 631 ALA B CA 1
ATOM 11360 C C . ALA B 1 631 ? 10.68 -36.562 -26.031 1 77.56 631 ALA B C 1
ATOM 11362 O O . ALA B 1 631 ? 9.547 -36.125 -25.812 1 77.56 631 ALA B O 1
ATOM 11363 N N . LYS B 1 632 ? 11.617 -36.656 -25.125 1 80.25 632 LYS B N 1
ATOM 11364 C CA . LYS B 1 632 ? 11.328 -36.188 -23.75 1 80.25 632 LYS B CA 1
ATOM 11365 C C . LYS B 1 632 ? 11.156 -34.688 -23.703 1 80.25 632 LYS B C 1
ATOM 11367 O O . LYS B 1 632 ? 10.281 -34.188 -23 1 80.25 632 LYS B O 1
ATOM 11372 N N . GLN B 1 633 ? 11.914 -34.031 -24.422 1 75.19 633 GLN B N 1
ATOM 11373 C CA . GLN B 1 633 ? 11.836 -32.562 -24.422 1 75.19 633 GLN B CA 1
ATOM 11374 C C . GLN B 1 633 ? 10.492 -32.094 -24.969 1 75.19 633 GLN B C 1
ATOM 11376 O O . GLN B 1 633 ? 9.906 -31.141 -24.453 1 75.19 633 GLN B O 1
ATOM 11381 N N . TYR B 1 634 ? 10.023 -32.844 -25.906 1 74.06 634 TYR B N 1
ATOM 11382 C CA . TYR B 1 634 ? 8.758 -32.438 -26.516 1 74.06 634 TYR B CA 1
ATOM 11383 C C . TYR B 1 634 ? 7.578 -32.875 -25.672 1 74.06 634 TYR B C 1
ATOM 11385 O O . TYR B 1 634 ? 6.504 -32.281 -25.719 1 74.06 634 TYR B O 1
ATOM 11393 N N . SER B 1 635 ? 7.84 -33.938 -25.016 1 76.94 635 SER B N 1
ATOM 11394 C CA . SER B 1 635 ? 6.766 -34.438 -24.172 1 76.94 635 SER B CA 1
ATOM 11395 C C . SER B 1 635 ? 6.605 -33.594 -22.906 1 76.94 635 SER B C 1
ATOM 11397 O O . SER B 1 635 ? 5.559 -33.625 -22.266 1 76.94 635 SER B O 1
ATOM 11399 N N . GLU B 1 636 ? 7.594 -32.969 -22.5 1 75.19 636 GLU B N 1
ATOM 11400 C CA . GLU B 1 636 ? 7.531 -32.156 -21.297 1 75.19 636 GLU B CA 1
ATOM 11401 C C . GLU B 1 636 ? 7.703 -30.688 -21.625 1 75.19 636 GLU B C 1
ATOM 11403 O O . GLU B 1 636 ? 8.711 -30.078 -21.266 1 75.19 636 GLU B O 1
ATOM 11408 N N . PRO B 1 637 ? 6.648 -30.109 -22.406 1 58.16 637 PRO B N 1
ATOM 11409 C CA . PRO B 1 637 ? 6.836 -28.688 -22.734 1 58.16 637 PRO B CA 1
ATOM 11410 C C . PRO B 1 637 ? 6.734 -27.797 -21.5 1 58.16 637 PRO B C 1
ATOM 11412 O O . PRO B 1 637 ? 5.684 -27.734 -20.859 1 58.16 637 PRO B O 1
ATOM 11415 N N . GLU B 1 638 ? 7.43 -28.016 -20.422 1 52.88 638 GLU B N 1
ATOM 11416 C CA . GLU B 1 638 ? 7.398 -27.562 -19.031 1 52.88 638 GLU B CA 1
ATOM 11417 C C . GLU B 1 638 ? 6.777 -26.172 -18.906 1 52.88 638 GLU B C 1
ATOM 11419 O O . GLU B 1 638 ? 5.953 -25.938 -18.031 1 52.88 638 GLU B O 1
ATOM 11424 N N . ASP B 1 639 ? 7.43 -25.031 -19.391 1 51.34 639 ASP B N 1
ATOM 11425 C CA . ASP B 1 639 ? 7.238 -23.703 -18.844 1 51.34 639 ASP B CA 1
ATOM 11426 C C . ASP B 1 639 ? 5.773 -23.281 -18.922 1 51.34 639 ASP B C 1
ATOM 11428 O O . ASP B 1 639 ? 5.27 -22.594 -18.031 1 51.34 639 ASP B O 1
ATOM 11432 N N . GLN B 1 640 ? 5.184 -23.594 -20.031 1 55.84 640 GLN B N 1
ATOM 11433 C CA . GLN B 1 640 ? 3.926 -22.922 -20.328 1 55.84 640 GLN B CA 1
ATOM 11434 C C . GLN B 1 640 ? 2.748 -23.891 -20.266 1 55.84 640 GLN B C 1
ATOM 11436 O O . GLN B 1 640 ? 1.646 -23.562 -20.719 1 55.84 640 GLN B O 1
ATOM 11441 N N . ALA B 1 641 ? 3.125 -25.047 -19.297 1 62.81 641 ALA B N 1
ATOM 11442 C CA . ALA B 1 641 ? 2.018 -25.984 -19.375 1 62.81 641 ALA B CA 1
ATOM 11443 C C . ALA B 1 641 ? 1.046 -25.781 -18.219 1 62.81 641 ALA B C 1
ATOM 11445 O O . ALA B 1 641 ? 1.427 -25.281 -17.156 1 62.81 641 ALA B O 1
ATOM 11446 N N . SER B 1 642 ? -0.151 -26.078 -18.453 1 68.75 642 SER B N 1
ATOM 11447 C CA . SER B 1 642 ? -1.266 -25.906 -17.516 1 68.75 642 SER B CA 1
ATOM 11448 C C . SER B 1 642 ? -1.079 -26.781 -16.281 1 68.75 642 SER B C 1
ATOM 11450 O O . SER B 1 642 ? -1.672 -26.5 -15.234 1 68.75 642 SER B O 1
ATOM 11452 N N . TYR B 1 643 ? -0.093 -27.75 -16.328 1 73.81 643 TYR B N 1
ATOM 11453 C CA . TYR B 1 643 ? 0.087 -28.609 -15.164 1 73.81 643 TYR B CA 1
ATOM 11454 C C . TYR B 1 643 ? 1.427 -28.344 -14.492 1 73.81 643 TYR B C 1
ATOM 11456 O O . TYR B 1 643 ? 2.014 -29.234 -13.883 1 73.81 643 TYR B O 1
ATOM 11464 N N . GLY B 1 644 ? 1.844 -27.125 -14.539 1 83.38 644 GLY B N 1
ATOM 11465 C CA . GLY B 1 644 ? 3.127 -26.75 -13.961 1 83.38 644 GLY B CA 1
ATOM 11466 C C . GLY B 1 644 ? 3.066 -26.516 -12.469 1 83.38 644 GLY B C 1
ATOM 11467 O O . GLY B 1 644 ? 2.135 -26.969 -11.797 1 83.38 644 GLY B O 1
ATOM 11468 N N . ILE B 1 645 ? 4.078 -26.031 -11.922 1 88.69 645 ILE B N 1
ATOM 11469 C CA . ILE B 1 645 ? 4.246 -25.844 -10.484 1 88.69 645 ILE B CA 1
ATOM 11470 C C . ILE B 1 645 ? 3.213 -24.844 -9.969 1 88.69 645 ILE B C 1
ATOM 11472 O O . ILE B 1 645 ? 2.781 -24.922 -8.812 1 88.69 645 ILE B O 1
ATOM 11476 N N . GLY B 1 646 ? 2.746 -23.953 -10.906 1 90.56 646 GLY B N 1
ATOM 11477 C CA . GLY B 1 646 ? 1.729 -22.984 -10.5 1 90.56 646 GLY B CA 1
ATOM 11478 C C . GLY B 1 646 ? 0.396 -23.641 -10.172 1 90.56 646 GLY B C 1
ATOM 11479 O O . GLY B 1 646 ? -0.221 -23.312 -9.156 1 90.56 646 GLY B O 1
ATOM 11480 N N . THR B 1 647 ? -0.047 -24.562 -10.938 1 92.69 647 THR B N 1
ATOM 11481 C CA . THR B 1 647 ? -1.299 -25.266 -10.719 1 92.69 647 THR B CA 1
ATOM 11482 C C . THR B 1 647 ? -1.201 -26.172 -9.492 1 92.69 647 THR B C 1
ATOM 11484 O O . THR B 1 647 ? -2.113 -26.203 -8.664 1 92.69 647 THR B O 1
ATOM 11487 N N . ARG B 1 648 ? -0.087 -26.859 -9.383 1 92.88 648 ARG B N 1
ATOM 11488 C CA . ARG B 1 648 ? 0.105 -27.781 -8.266 1 92.88 648 ARG B CA 1
ATOM 11489 C C . ARG B 1 648 ? 0.138 -27.016 -6.941 1 92.88 648 ARG B C 1
ATOM 11491 O O . ARG B 1 648 ? -0.417 -27.484 -5.945 1 92.88 648 ARG B O 1
ATOM 11498 N N . SER B 1 649 ? 0.796 -25.922 -6.961 1 94.56 649 SER B N 1
ATOM 11499 C CA . SER B 1 649 ? 0.865 -25.125 -5.746 1 94.56 649 SER B CA 1
ATOM 11500 C C . SER B 1 649 ? -0.509 -24.578 -5.359 1 94.56 649 SER B C 1
ATOM 11502 O O . SER B 1 649 ? -0.864 -24.562 -4.18 1 94.56 649 SER B O 1
ATOM 11504 N N . ALA B 1 650 ? -1.246 -24.125 -6.344 1 95.81 650 ALA B N 1
ATOM 11505 C CA . ALA B 1 650 ? -2.59 -23.625 -6.074 1 95.81 650 ALA B CA 1
ATOM 11506 C C . ALA B 1 650 ? -3.475 -24.703 -5.465 1 95.81 650 ALA B C 1
ATOM 11508 O O . ALA B 1 650 ? -4.254 -24.438 -4.551 1 95.81 650 ALA B O 1
ATOM 11509 N N . LEU B 1 651 ? -3.389 -25.922 -5.934 1 95.5 651 LEU B N 1
ATOM 11510 C CA . LEU B 1 651 ? -4.168 -27.047 -5.418 1 95.5 651 LEU B CA 1
ATOM 11511 C C . LEU B 1 651 ? -3.795 -27.344 -3.969 1 95.5 651 LEU B C 1
ATOM 11513 O O . LEU B 1 651 ? -4.66 -27.688 -3.158 1 95.5 651 LEU B O 1
ATOM 11517 N N . GLN B 1 652 ? -2.555 -27.203 -3.686 1 95.69 652 GLN B N 1
ATOM 11518 C CA . GLN B 1 652 ? -2.127 -27.453 -2.312 1 95.69 652 GLN B CA 1
ATOM 11519 C C . GLN B 1 652 ? -2.623 -26.359 -1.373 1 95.69 652 GLN B C 1
ATOM 11521 O O . GLN B 1 652 ? -2.938 -26.625 -0.211 1 95.69 652 GLN B O 1
ATOM 11526 N N . VAL B 1 653 ? -2.654 -25.172 -1.887 1 96.5 653 VAL B N 1
ATOM 11527 C CA . VAL B 1 653 ? -3.197 -24.078 -1.08 1 96.5 653 VAL B CA 1
ATOM 11528 C C . VAL B 1 653 ? -4.668 -24.344 -0.77 1 96.5 653 VAL B C 1
ATOM 11530 O O . VAL B 1 653 ? -5.129 -24.094 0.346 1 96.5 653 VAL B O 1
ATOM 11533 N N . LEU B 1 654 ? -5.336 -24.859 -1.715 1 96.56 654 LEU B N 1
ATOM 11534 C CA . LEU B 1 654 ? -6.734 -25.203 -1.487 1 96.56 654 LEU B CA 1
ATOM 11535 C C . LEU B 1 654 ? -6.859 -26.281 -0.414 1 96.56 654 LEU B C 1
ATOM 11537 O O . LEU B 1 654 ? -7.676 -26.156 0.503 1 96.56 654 LEU B O 1
ATOM 11541 N N . MET B 1 655 ? -6.082 -27.328 -0.547 1 96.62 655 MET B N 1
ATOM 11542 C CA . MET B 1 655 ? -6.141 -28.422 0.424 1 96.62 655 MET B CA 1
ATOM 11543 C C . MET B 1 655 ? -5.793 -27.922 1.822 1 96.62 655 MET B C 1
ATOM 11545 O O . MET B 1 655 ? -6.375 -28.375 2.811 1 96.62 655 MET B O 1
ATOM 11549 N N . THR B 1 656 ? -4.875 -27.031 1.85 1 96.56 656 THR B N 1
ATOM 11550 C CA . THR B 1 656 ? -4.527 -26.406 3.125 1 96.56 656 THR B CA 1
ATOM 11551 C C . THR B 1 656 ? -5.691 -25.594 3.662 1 96.56 656 THR B C 1
ATOM 11553 O O . THR B 1 656 ? -6.008 -25.656 4.852 1 96.56 656 THR B O 1
ATOM 11556 N N . ALA B 1 657 ? -6.316 -24.891 2.785 1 95.81 657 ALA B N 1
ATOM 11557 C CA . ALA B 1 657 ? -7.445 -24.062 3.186 1 95.81 657 ALA B CA 1
ATOM 11558 C C . ALA B 1 657 ? -8.586 -24.906 3.736 1 95.81 657 ALA B C 1
ATOM 11560 O O . ALA B 1 657 ? -9.18 -24.578 4.762 1 95.81 657 ALA B O 1
ATOM 11561 N N . ILE B 1 658 ? -8.859 -26.016 3.086 1 94.19 658 ILE B N 1
ATOM 11562 C CA . ILE B 1 658 ? -9.922 -26.906 3.527 1 94.19 658 ILE B CA 1
ATOM 11563 C C . ILE B 1 658 ? -9.562 -27.5 4.891 1 94.19 658 ILE B C 1
ATOM 11565 O O . ILE B 1 658 ? -10.398 -27.531 5.801 1 94.19 658 ILE B O 1
ATOM 11569 N N . THR B 1 659 ? -8.398 -27.875 5.043 1 95 659 THR B N 1
ATOM 11570 C CA . THR B 1 659 ? -7.953 -28.531 6.273 1 95 659 THR B CA 1
ATOM 11571 C C . THR B 1 659 ? -8.023 -27.562 7.449 1 95 659 THR B C 1
ATOM 11573 O O . THR B 1 659 ? -8.547 -27.891 8.508 1 95 659 THR B O 1
ATOM 11576 N N . PHE B 1 660 ? -7.59 -26.359 7.277 1 94.44 660 PHE B N 1
ATOM 11577 C CA . PHE B 1 660 ? -7.574 -25.391 8.367 1 94.44 660 PHE B CA 1
ATOM 11578 C C . PHE B 1 660 ? -8.992 -24.922 8.695 1 94.44 660 PHE B C 1
ATOM 11580 O O . PHE B 1 660 ? -9.328 -24.719 9.859 1 94.44 660 PHE B O 1
ATOM 11587 N N . THR B 1 661 ? -9.773 -24.766 7.727 1 90.5 661 THR B N 1
ATOM 11588 C CA . THR B 1 661 ? -11.133 -24.281 7.945 1 90.5 661 THR B CA 1
ATOM 11589 C C . THR B 1 661 ? -11.945 -25.281 8.766 1 90.5 661 THR B C 1
ATOM 11591 O O . THR B 1 661 ? -12.734 -24.891 9.625 1 90.5 661 THR B O 1
ATOM 11594 N N . PHE B 1 662 ? -11.641 -26.594 8.602 1 90.31 662 PHE B N 1
ATOM 11595 C CA . PHE B 1 662 ? -12.477 -27.609 9.242 1 90.31 662 PHE B CA 1
ATOM 11596 C C . PHE B 1 662 ? -11.758 -28.234 10.43 1 90.31 662 PHE B C 1
ATOM 11598 O O . PHE B 1 662 ? -12.336 -29.047 11.156 1 90.31 662 PHE B O 1
ATOM 11605 N N . CYS B 1 663 ? -10.594 -27.859 10.703 1 90.19 663 CYS B N 1
ATOM 11606 C CA . CYS B 1 663 ? -9.812 -28.531 11.727 1 90.19 663 CYS B CA 1
ATOM 11607 C C . CYS B 1 663 ? -10.453 -28.359 13.102 1 90.19 663 CYS B C 1
ATOM 11609 O O . CYS B 1 663 ? -10.484 -29.312 13.898 1 90.19 663 CYS B O 1
ATOM 11611 N N . SER B 1 664 ? -11.078 -27.203 13.367 1 89.25 664 SER B N 1
ATOM 11612 C CA . SER B 1 664 ? -11.672 -26.984 14.688 1 89.25 664 SER B CA 1
ATOM 11613 C C . SER B 1 664 ? -13.164 -27.328 14.68 1 89.25 664 SER B C 1
ATOM 11615 O O . SER B 1 664 ? -13.734 -27.625 15.727 1 89.25 664 SER B O 1
ATOM 11617 N N . CYS B 1 665 ? -13.773 -27.281 13.516 1 86 665 CYS B N 1
ATOM 11618 C CA . CYS B 1 665 ? -15.195 -27.594 13.414 1 86 665 CYS B CA 1
ATOM 11619 C C . CYS B 1 665 ? -15.422 -29.094 13.352 1 86 665 CYS B C 1
ATOM 11621 O O . CYS B 1 665 ? -16.328 -29.625 13.984 1 86 665 CYS B O 1
ATOM 11623 N N . SER B 1 666 ? -14.641 -29.75 12.539 1 88.38 666 SER B N 1
ATOM 11624 C CA . SER B 1 666 ? -14.664 -31.203 12.383 1 88.38 666 SER B CA 1
ATOM 11625 C C . SER B 1 666 ? -13.258 -31.781 12.438 1 88.38 666 SER B C 1
ATOM 11627 O O . SER B 1 666 ? -12.656 -32.062 11.406 1 88.38 666 SER B O 1
ATOM 11629 N N . PRO B 1 667 ? -12.773 -32.094 13.648 1 89.81 667 PRO B N 1
ATOM 11630 C CA . PRO B 1 667 ? -11.375 -32.5 13.828 1 89.81 667 PRO B CA 1
ATOM 11631 C C . PRO B 1 667 ? -11.023 -33.781 13.07 1 89.81 667 PRO B C 1
ATOM 11633 O O . PRO B 1 667 ? -9.844 -34.031 12.82 1 89.81 667 PRO B O 1
ATOM 11636 N N . LEU B 1 668 ? -11.953 -34.531 12.586 1 88.94 668 LEU B N 1
ATOM 11637 C CA . LEU B 1 668 ? -11.672 -35.75 11.852 1 88.94 668 LEU B CA 1
ATOM 11638 C C . LEU B 1 668 ? -10.992 -35.438 10.523 1 88.94 668 LEU B C 1
ATOM 11640 O O . LEU B 1 668 ? -10.398 -36.312 9.906 1 88.94 668 LEU B O 1
ATOM 11644 N N . VAL B 1 669 ? -11.07 -34.25 10.109 1 91.25 669 VAL B N 1
ATOM 11645 C CA . VAL B 1 669 ? -10.477 -33.844 8.836 1 91.25 669 VAL B CA 1
ATOM 11646 C C . VAL B 1 669 ? -8.969 -34.062 8.891 1 91.25 669 VAL B C 1
ATOM 11648 O O . VAL B 1 669 ? -8.336 -34.344 7.863 1 91.25 669 VAL B O 1
ATOM 11651 N N . VAL B 1 670 ? -8.367 -34.031 10.086 1 93.44 670 VAL B N 1
ATOM 11652 C CA . VAL B 1 670 ? -6.918 -34.156 10.234 1 93.44 670 VAL B CA 1
ATOM 11653 C C . VAL B 1 670 ? -6.469 -35.562 9.93 1 93.44 670 VAL B C 1
ATOM 11655 O O . VAL B 1 670 ? -5.391 -35.781 9.367 1 93.44 670 VAL B O 1
ATOM 11658 N N . VAL B 1 671 ? -7.324 -36.5 10.156 1 91.38 671 VAL B N 1
ATOM 11659 C CA . VAL B 1 671 ? -6.988 -37.906 9.922 1 91.38 671 VAL B CA 1
ATOM 11660 C C . VAL B 1 671 ? -6.914 -38.156 8.414 1 91.38 671 VAL B C 1
ATOM 11662 O O . VAL B 1 671 ? -6.086 -38.969 7.961 1 91.38 671 VAL B O 1
ATOM 11665 N N . PHE B 1 672 ? -7.68 -37.5 7.66 1 92.75 672 PHE B N 1
ATOM 11666 C CA . PHE B 1 672 ? -7.68 -37.688 6.215 1 92.75 672 PHE B CA 1
ATOM 11667 C C . PHE B 1 672 ? -6.645 -36.781 5.555 1 92.75 672 PHE B C 1
ATOM 11669 O O . PHE B 1 672 ? -6.055 -37.156 4.535 1 92.75 672 PHE B O 1
ATOM 11676 N N . ALA B 1 673 ? -6.414 -35.625 6.121 1 95.94 673 ALA B N 1
ATOM 11677 C CA . ALA B 1 673 ? -5.523 -34.625 5.504 1 95.94 673 ALA B CA 1
ATOM 11678 C C . ALA B 1 673 ? -4.062 -35.031 5.703 1 95.94 673 ALA B C 1
ATOM 11680 O O . ALA B 1 673 ? -3.229 -34.781 4.824 1 95.94 673 ALA B O 1
ATOM 11681 N N . LEU B 1 674 ? -3.693 -35.594 6.828 1 96.25 674 LEU B N 1
ATOM 11682 C CA . LEU B 1 674 ? -2.307 -35.906 7.133 1 96.25 674 LEU B CA 1
ATOM 11683 C C . LEU B 1 674 ? -1.743 -36.906 6.102 1 96.25 674 LEU B C 1
ATOM 11685 O O . LEU B 1 674 ? -0.687 -36.656 5.52 1 96.25 674 LEU B O 1
ATOM 11689 N N . PRO B 1 675 ? -2.473 -37.969 5.77 1 94.75 675 PRO B N 1
ATOM 11690 C CA . PRO B 1 675 ? -1.934 -38.844 4.73 1 94.75 675 PRO B CA 1
ATOM 11691 C C . PRO B 1 675 ? -1.845 -38.188 3.367 1 94.75 675 PRO B C 1
ATOM 11693 O O . PRO B 1 675 ? -0.96 -38.5 2.568 1 94.75 675 PRO B O 1
ATOM 11696 N N . TYR B 1 676 ? -2.662 -37.312 3.098 1 96.31 676 TYR B N 1
ATOM 11697 C CA . TYR B 1 676 ? -2.633 -36.594 1.826 1 96.31 676 TYR B CA 1
ATOM 11698 C C . TYR B 1 676 ? -1.338 -35.812 1.671 1 96.31 676 TYR B C 1
ATOM 11700 O O . TYR B 1 676 ? -0.668 -35.906 0.64 1 96.31 676 TYR B O 1
ATOM 11708 N N . PHE B 1 677 ? -0.992 -35.031 2.672 1 97.5 677 PHE B N 1
ATOM 11709 C CA . PHE B 1 677 ? 0.201 -34.219 2.58 1 97.5 677 PHE B CA 1
ATOM 11710 C C . PHE B 1 677 ? 1.463 -35.062 2.623 1 97.5 677 PHE B C 1
ATOM 11712 O O . PHE B 1 677 ? 2.461 -34.75 1.977 1 97.5 677 PHE B O 1
ATOM 11719 N N . CYS B 1 678 ? 1.386 -36.188 3.318 1 95.31 678 CYS B N 1
ATOM 11720 C CA . CYS B 1 678 ? 2.521 -37.094 3.322 1 95.31 678 CYS B CA 1
ATOM 11721 C C . CYS B 1 678 ? 2.723 -37.719 1.946 1 95.31 678 CYS B C 1
ATOM 11723 O O . CYS B 1 678 ? 3.846 -37.781 1.44 1 95.31 678 CYS B O 1
ATOM 11725 N N . LEU B 1 679 ? 1.631 -38.094 1.395 1 95 679 LEU B N 1
ATOM 11726 C CA . LEU B 1 679 ? 1.688 -38.656 0.05 1 95 679 LEU B CA 1
ATOM 11727 C C . LEU B 1 679 ? 2.121 -37.625 -0.962 1 95 679 LEU B C 1
ATOM 11729 O O . LEU B 1 679 ? 2.887 -37.906 -1.883 1 95 679 LEU B O 1
ATOM 11733 N N . GLY B 1 680 ? 1.611 -36.469 -0.75 1 95.62 680 GLY B N 1
ATOM 11734 C CA . GLY B 1 680 ? 1.985 -35.375 -1.642 1 95.62 680 GLY B CA 1
ATOM 11735 C C . GLY B 1 680 ? 3.471 -35.062 -1.621 1 95.62 680 GLY B C 1
ATOM 11736 O O . GLY B 1 680 ? 4.07 -34.812 -2.666 1 95.62 680 GLY B O 1
ATOM 11737 N N . GLN B 1 681 ? 4.047 -35.156 -0.461 1 95 681 GLN B N 1
ATOM 11738 C CA . GLN B 1 681 ? 5.48 -34.906 -0.33 1 95 681 GLN B CA 1
ATOM 11739 C C . GLN B 1 681 ? 6.289 -35.969 -1.075 1 95 681 GLN B C 1
ATOM 11741 O O . GLN B 1 681 ? 7.277 -35.656 -1.738 1 95 681 GLN B O 1
ATOM 11746 N N . MET B 1 682 ? 5.82 -37.125 -1.064 1 94.25 682 MET B N 1
ATOM 11747 C CA . MET B 1 682 ? 6.535 -38.219 -1.711 1 94.25 682 MET B CA 1
ATOM 11748 C C . MET B 1 682 ? 6.355 -38.188 -3.225 1 94.25 682 MET B C 1
ATOM 11750 O O . MET B 1 682 ? 7.324 -38.312 -3.975 1 94.25 682 MET B O 1
ATOM 11754 N N . VAL B 1 683 ? 5.188 -37.938 -3.59 1 94.19 683 VAL B N 1
ATOM 11755 C CA . VAL B 1 683 ? 4.875 -37.938 -5.016 1 94.19 683 VAL B CA 1
ATOM 11756 C C . VAL B 1 683 ? 5.555 -36.781 -5.703 1 94.19 683 VAL B C 1
ATOM 11758 O O . VAL B 1 683 ? 6.289 -36.938 -6.676 1 94.19 683 VAL B O 1
ATOM 11761 N N . TYR B 1 684 ? 5.398 -35.625 -5.199 1 94.12 684 TYR B N 1
ATOM 11762 C CA . TYR B 1 684 ? 5.98 -34.469 -5.836 1 94.12 684 TYR B CA 1
ATOM 11763 C C . TYR B 1 684 ? 7.484 -34.406 -5.613 1 94.12 684 TYR B C 1
ATOM 11765 O O . TYR B 1 684 ? 8.219 -33.844 -6.434 1 94.12 684 TYR B O 1
ATOM 11773 N N . GLY B 1 685 ? 7.926 -34.969 -4.496 1 93.75 685 GLY B N 1
ATOM 11774 C CA . GLY B 1 685 ? 9.367 -35.062 -4.305 1 93.75 685 GLY B CA 1
ATOM 11775 C C . GLY B 1 685 ? 10.055 -35.875 -5.391 1 93.75 685 GLY B C 1
ATOM 11776 O O . GLY B 1 685 ? 11.125 -35.5 -5.867 1 93.75 685 GLY B O 1
ATOM 11777 N N . TYR B 1 686 ? 9.375 -36.844 -5.789 1 92.75 686 TYR B N 1
ATOM 11778 C CA . TYR B 1 686 ? 9.953 -37.688 -6.836 1 92.75 686 TYR B CA 1
ATOM 11779 C C . TYR B 1 686 ? 9.812 -37.031 -8.203 1 92.75 686 TYR B C 1
ATOM 11781 O O . TYR B 1 686 ? 10.758 -37 -8.992 1 92.75 686 TYR B O 1
ATOM 11789 N N . LEU B 1 687 ? 8.75 -36.469 -8.477 1 90.81 687 LEU B N 1
ATOM 11790 C CA . LEU B 1 687 ? 8.469 -35.906 -9.789 1 90.81 687 LEU B CA 1
ATOM 11791 C C . LEU B 1 687 ? 9.336 -34.688 -10.055 1 90.81 687 LEU B C 1
ATOM 11793 O O . LEU B 1 687 ? 9.953 -34.562 -11.117 1 90.81 687 LEU B O 1
ATOM 11797 N N . ILE B 1 688 ? 9.461 -33.812 -9.102 1 89.62 688 ILE B N 1
ATOM 11798 C CA . ILE B 1 688 ? 10.117 -32.531 -9.32 1 89.62 688 ILE B CA 1
ATOM 11799 C C . ILE B 1 688 ? 11.633 -32.688 -9.219 1 89.62 688 ILE B C 1
ATOM 11801 O O . ILE B 1 688 ? 12.391 -32.062 -9.953 1 89.62 688 ILE B O 1
ATOM 11805 N N . VAL B 1 689 ? 12.141 -33.625 -8.414 1 90.12 689 VAL B N 1
ATOM 11806 C CA . VAL B 1 689 ? 13.578 -33.719 -8.164 1 90.12 689 VAL B CA 1
ATOM 11807 C C . VAL B 1 689 ? 14.188 -34.75 -9.117 1 90.12 689 VAL B C 1
ATOM 11809 O O . VAL B 1 689 ? 15.281 -34.531 -9.641 1 90.12 689 VAL B O 1
ATOM 11812 N N . PHE B 1 690 ? 13.391 -35.812 -9.453 1 88.69 690 PHE B N 1
ATOM 11813 C CA . PHE B 1 690 ? 14.078 -36.906 -10.133 1 88.69 690 PHE B CA 1
ATOM 11814 C C . PHE B 1 690 ? 13.484 -37.156 -11.516 1 88.69 690 PHE B C 1
ATOM 11816 O O . PHE B 1 690 ? 14.133 -37.719 -12.383 1 88.69 690 PHE B O 1
ATOM 11823 N N . ALA B 1 691 ? 12.352 -36.719 -11.734 1 86.31 691 ALA B N 1
ATOM 11824 C CA . ALA B 1 691 ? 11.727 -37.125 -12.992 1 86.31 691 ALA B CA 1
ATOM 11825 C C . ALA B 1 691 ? 11.648 -35.938 -13.953 1 86.31 691 ALA B C 1
ATOM 11827 O O . ALA B 1 691 ? 12.047 -36.031 -15.117 1 86.31 691 ALA B O 1
ATOM 11828 N N . GLU B 1 692 ? 11.211 -34.812 -13.547 1 84.88 692 GLU B N 1
ATOM 11829 C CA . GLU B 1 692 ? 10.953 -33.688 -14.43 1 84.88 692 GLU B CA 1
ATOM 11830 C C . GLU B 1 692 ? 12.234 -32.906 -14.727 1 84.88 692 GLU B C 1
ATOM 11832 O O . GLU B 1 692 ? 13.172 -32.938 -13.93 1 84.88 692 GLU B O 1
ATOM 11837 N N . SER B 1 693 ? 12.227 -32.25 -15.914 1 79.81 693 SER B N 1
ATOM 11838 C CA . SER B 1 693 ? 13.359 -31.422 -16.312 1 79.81 693 SER B CA 1
ATOM 11839 C C . SER B 1 693 ? 13.367 -30.094 -15.539 1 79.81 693 SER B C 1
ATOM 11841 O O . SER B 1 693 ? 12.328 -29.641 -15.07 1 79.81 693 SER B O 1
ATOM 11843 N N . LYS B 1 694 ? 14.617 -29.531 -15.398 1 75.81 694 LYS B N 1
ATOM 11844 C CA . LYS B 1 694 ? 14.773 -28.297 -14.641 1 75.81 694 LYS B CA 1
ATOM 11845 C C . LYS B 1 694 ? 14.109 -27.125 -15.352 1 75.81 694 LYS B C 1
ATOM 11847 O O . LYS B 1 694 ? 14.367 -26.891 -16.531 1 75.81 694 LYS B O 1
ATOM 11852 N N . LYS B 1 695 ? 13.188 -26.547 -14.688 1 76.69 695 LYS B N 1
ATOM 11853 C CA . LYS B 1 695 ? 12.461 -25.391 -15.211 1 76.69 695 LYS B CA 1
ATOM 11854 C C . LYS B 1 695 ? 13.07 -24.078 -14.695 1 76.69 695 LYS B C 1
ATOM 11856 O O . LYS B 1 695 ? 13.828 -24.078 -13.727 1 76.69 695 LYS B O 1
ATOM 11861 N N . PRO B 1 696 ? 12.781 -23 -15.43 1 80.06 696 PRO B N 1
ATOM 11862 C CA . PRO B 1 696 ? 13.305 -21.719 -14.953 1 80.06 696 PRO B CA 1
ATOM 11863 C C . PRO B 1 696 ? 12.773 -21.344 -13.57 1 80.06 696 PRO B C 1
ATOM 11865 O O . PRO B 1 696 ? 11.602 -21.594 -13.266 1 80.06 696 PRO B O 1
ATOM 11868 N N . ASP B 1 697 ? 13.719 -20.922 -12.773 1 83.31 697 ASP B N 1
ATOM 11869 C CA . ASP B 1 697 ? 13.445 -20.656 -11.367 1 83.31 697 ASP B CA 1
ATOM 11870 C C . ASP B 1 697 ? 13.195 -19.172 -11.125 1 83.31 697 ASP B C 1
ATOM 11872 O O . ASP B 1 697 ? 13.852 -18.312 -11.734 1 83.31 697 ASP B O 1
ATOM 11876 N N . LEU B 1 698 ? 12.203 -18.781 -10.461 1 87.38 698 LEU B N 1
ATOM 11877 C CA . LEU B 1 698 ? 11.906 -17.391 -10.094 1 87.38 698 LEU B CA 1
ATOM 11878 C C . LEU B 1 698 ? 12.609 -17.016 -8.797 1 87.38 698 LEU B C 1
ATOM 11880 O O . LEU B 1 698 ? 12.445 -15.898 -8.297 1 87.38 698 LEU B O 1
ATOM 11884 N N . GLY B 1 699 ? 13.391 -17.891 -8.25 1 88.81 699 GLY B N 1
ATOM 11885 C CA . GLY B 1 699 ? 14.164 -17.594 -7.055 1 88.81 699 GLY B CA 1
ATOM 11886 C C . GLY B 1 699 ? 13.32 -17.562 -5.793 1 88.81 699 GLY B C 1
ATOM 11887 O O . GLY B 1 699 ? 13.602 -16.781 -4.883 1 88.81 699 GLY B O 1
ATOM 11888 N N . GLY B 1 700 ? 12.273 -18.203 -5.699 1 91 700 GLY B N 1
ATOM 11889 C CA . GLY B 1 700 ? 11.484 -18.297 -4.477 1 91 700 GLY B CA 1
ATOM 11890 C C . GLY B 1 700 ? 10.336 -17.312 -4.418 1 91 700 GLY B C 1
ATOM 11891 O O . GLY B 1 700 ? 9.742 -17.109 -3.357 1 91 700 GLY B O 1
ATOM 11892 N N . GLU B 1 701 ? 9.961 -16.641 -5.469 1 90.62 701 GLU B N 1
ATOM 11893 C CA . GLU B 1 701 ? 8.836 -15.719 -5.457 1 90.62 701 GLU B CA 1
ATOM 11894 C C . GLU B 1 701 ? 7.52 -16.453 -5.223 1 90.62 701 GLU B C 1
ATOM 11896 O O . GLU B 1 701 ? 6.574 -15.883 -4.676 1 90.62 701 GLU B O 1
ATOM 11901 N N . MET B 1 702 ? 7.457 -17.688 -5.625 1 92.31 702 MET B N 1
ATOM 11902 C CA . MET B 1 702 ? 6.262 -18.5 -5.406 1 92.31 702 MET B CA 1
ATOM 11903 C C . MET B 1 702 ? 6.023 -18.719 -3.918 1 92.31 702 MET B C 1
ATOM 11905 O O . MET B 1 702 ? 4.879 -18.766 -3.469 1 92.31 702 MET B O 1
ATOM 11909 N N . TRP B 1 703 ? 7.125 -18.828 -3.186 1 94.75 703 TRP B N 1
ATOM 11910 C CA . TRP B 1 703 ? 7.023 -19 -1.741 1 94.75 703 TRP B CA 1
ATOM 11911 C C . TRP B 1 703 ? 6.375 -17.797 -1.088 1 94.75 703 TRP B C 1
ATOM 11913 O O . TRP B 1 703 ? 5.488 -17.938 -0.24 1 94.75 703 TRP B O 1
ATOM 11923 N N . ILE B 1 704 ? 6.762 -16.656 -1.515 1 93.69 704 ILE B N 1
ATOM 11924 C CA . ILE B 1 704 ? 6.246 -15.422 -0.935 1 93.69 704 ILE B CA 1
ATOM 11925 C C . ILE B 1 704 ? 4.758 -15.289 -1.25 1 93.69 704 ILE B C 1
ATOM 11927 O O . ILE B 1 704 ? 3.963 -14.906 -0.384 1 93.69 704 ILE B O 1
ATOM 11931 N N . GLN B 1 705 ? 4.414 -15.625 -2.395 1 94 705 GLN B N 1
ATOM 11932 C CA . GLN B 1 705 ? 3.01 -15.578 -2.781 1 94 705 GLN B CA 1
ATOM 11933 C C . GLN B 1 705 ? 2.188 -16.594 -1.993 1 94 705 GLN B C 1
ATOM 11935 O O . GLN B 1 705 ? 1.097 -16.281 -1.514 1 94 705 GLN B O 1
ATOM 11940 N N . THR B 1 706 ? 2.672 -17.766 -1.853 1 94.81 706 THR B N 1
ATOM 11941 C CA . THR B 1 706 ? 1.96 -18.812 -1.131 1 94.81 706 THR B CA 1
ATOM 11942 C C . THR B 1 706 ? 1.85 -18.469 0.352 1 94.81 706 THR B C 1
ATOM 11944 O O . THR B 1 706 ? 0.85 -18.797 0.997 1 94.81 706 THR B O 1
ATOM 11947 N N . MET B 1 707 ? 2.904 -17.828 0.87 1 94.62 707 MET B N 1
ATOM 11948 C CA . MET B 1 707 ? 2.838 -17.391 2.264 1 94.62 707 MET B CA 1
ATOM 11949 C C . MET B 1 707 ? 1.742 -16.359 2.461 1 94.62 707 MET B C 1
ATOM 11951 O O . MET B 1 707 ? 1.016 -16.391 3.455 1 94.62 707 MET B O 1
ATOM 11955 N N . GLY B 1 708 ? 1.693 -15.477 1.449 1 93.81 708 GLY B N 1
ATOM 11956 C CA . GLY B 1 708 ? 0.593 -14.523 1.512 1 93.81 708 GLY B CA 1
ATOM 11957 C C . GLY B 1 708 ? -0.77 -15.195 1.496 1 93.81 708 GLY B C 1
ATOM 11958 O O . GLY B 1 708 ? -1.672 -14.789 2.232 1 93.81 708 GLY B O 1
ATOM 11959 N N . GLN B 1 709 ? -0.933 -16.188 0.788 1 95.38 709 GLN B N 1
ATOM 11960 C CA . GLN B 1 709 ? -2.189 -16.922 0.712 1 95.38 709 GLN B CA 1
ATOM 11961 C C . GLN B 1 709 ? -2.432 -17.734 1.987 1 95.38 709 GLN B C 1
ATOM 11963 O O . GLN B 1 709 ? -3.574 -17.875 2.432 1 95.38 709 GLN B O 1
ATOM 11968 N N . LEU B 1 710 ? -1.412 -18.266 2.5 1 96 710 LEU B N 1
ATOM 11969 C CA . LEU B 1 710 ? -1.548 -19.016 3.75 1 96 710 LEU B CA 1
ATOM 11970 C C . LEU B 1 710 ? -2.066 -18.109 4.863 1 96 710 LEU B C 1
ATOM 11972 O O . LEU B 1 710 ? -2.922 -18.516 5.652 1 96 710 LEU B O 1
ATOM 11976 N N . PHE B 1 711 ? -1.575 -16.875 4.918 1 95.62 711 PHE B N 1
ATOM 11977 C CA . PHE B 1 711 ? -2.062 -15.945 5.922 1 95.62 711 PHE B CA 1
ATOM 11978 C C . PHE B 1 711 ? -3.521 -15.586 5.668 1 95.62 711 PHE B C 1
ATOM 11980 O O . PHE B 1 711 ? -4.301 -15.414 6.609 1 95.62 711 PHE B O 1
ATOM 11987 N N . SER B 1 712 ? -3.867 -15.477 4.398 1 93.81 712 SER B N 1
ATOM 11988 C CA . SER B 1 712 ? -5.27 -15.234 4.074 1 93.81 712 SER B CA 1
ATOM 11989 C C . SER B 1 712 ? -6.148 -16.406 4.516 1 93.81 712 SER B C 1
ATOM 11991 O O . SER B 1 712 ? -7.27 -16.188 4.984 1 93.81 712 SER B O 1
ATOM 11993 N N . VAL B 1 713 ? -5.66 -17.578 4.383 1 94.5 713 VAL B N 1
ATOM 11994 C CA . VAL B 1 713 ? -6.395 -18.781 4.773 1 94.5 713 VAL B CA 1
ATOM 11995 C C . VAL B 1 713 ? -6.543 -18.828 6.293 1 94.5 713 VAL B C 1
ATOM 11997 O O . VAL B 1 713 ? -7.621 -19.141 6.809 1 94.5 713 VAL B O 1
ATOM 12000 N N . LEU B 1 714 ? -5.523 -18.547 7.004 1 96 714 LEU B N 1
ATOM 12001 C CA . LEU B 1 714 ? -5.586 -18.531 8.461 1 96 714 LEU B CA 1
ATOM 12002 C C . LEU B 1 714 ? -6.516 -17.438 8.961 1 96 714 LEU B C 1
ATOM 12004 O O . LEU B 1 714 ? -7.223 -17.625 9.953 1 96 714 LEU B O 1
ATOM 12008 N N . LEU B 1 715 ? -6.449 -16.312 8.242 1 93.88 715 LEU B N 1
ATOM 12009 C CA . LEU B 1 715 ? -7.383 -15.242 8.594 1 93.88 715 LEU B CA 1
ATOM 12010 C C . LEU B 1 715 ? -8.82 -15.68 8.352 1 93.88 715 LEU B C 1
ATOM 12012 O O . LE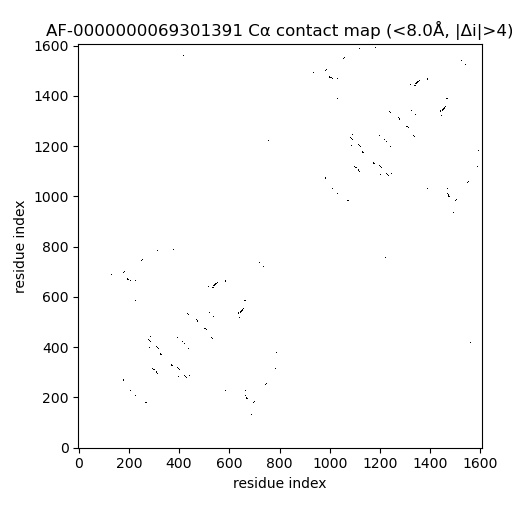U B 1 715 ? -9.703 -15.414 9.18 1 93.88 715 LEU B O 1
ATOM 12016 N N . LEU B 1 716 ? -9.008 -16.344 7.25 1 89.88 716 LEU B N 1
ATOM 12017 C CA . LEU B 1 716 ? -10.328 -16.859 6.938 1 89.88 716 LEU B CA 1
ATOM 12018 C C . LEU B 1 716 ? -10.773 -17.875 7.988 1 89.88 716 LEU B C 1
ATOM 12020 O O . LEU B 1 716 ? -11.938 -17.891 8.391 1 89.88 716 LEU B O 1
ATOM 12024 N N . TYR B 1 717 ? -9.969 -18.734 8.523 1 92.88 717 TYR B N 1
ATOM 12025 C CA . TYR B 1 717 ? -10.234 -19.719 9.578 1 92.88 717 TYR B CA 1
ATOM 12026 C C . TYR B 1 717 ? -10.695 -19.031 10.852 1 92.88 717 TYR B C 1
ATOM 12028 O O . TYR B 1 717 ? -11.695 -19.438 11.461 1 92.88 717 TYR B O 1
ATOM 12036 N N . VAL B 1 718 ? -10.008 -17.969 11.211 1 93.88 718 VAL B N 1
ATOM 12037 C CA . VAL B 1 718 ? -10.352 -17.281 12.445 1 93.88 718 VAL B CA 1
ATOM 12038 C C . VAL B 1 718 ? -11.719 -16.609 12.297 1 93.88 718 VAL B C 1
ATOM 12040 O O . VAL B 1 718 ? -12.57 -16.719 13.188 1 93.88 718 VAL B O 1
ATOM 12043 N N . LEU B 1 719 ? -11.938 -15.945 11.133 1 88.44 719 LEU B N 1
ATOM 12044 C CA . LEU B 1 719 ? -13.203 -15.25 10.906 1 88.44 719 LEU B CA 1
ATOM 12045 C C . LEU B 1 719 ? -14.367 -16.234 10.891 1 88.44 719 LEU B C 1
ATOM 12047 O O . LEU B 1 719 ? -15.438 -15.953 11.438 1 88.44 719 LEU B O 1
ATOM 12051 N N . LEU B 1 720 ? -14.164 -17.375 10.312 1 87.06 720 LEU B N 1
ATOM 12052 C CA . LEU B 1 720 ? -15.219 -18.391 10.227 1 87.06 720 LEU B CA 1
ATOM 12053 C C . LEU B 1 720 ? -15.492 -19 11.602 1 87.06 720 LEU B C 1
ATOM 12055 O O . LEU B 1 720 ? -16.656 -19.25 11.945 1 87.06 720 LEU B O 1
ATOM 12059 N N . MET B 1 721 ? -14.484 -19.25 12.367 1 90.44 721 MET B N 1
ATOM 12060 C CA . MET B 1 721 ? -14.688 -19.797 13.703 1 90.44 721 MET B CA 1
ATOM 12061 C C . MET B 1 721 ? -15.383 -18.797 14.617 1 90.44 721 MET B C 1
ATOM 12063 O O . MET B 1 721 ? -16.219 -19.188 15.438 1 90.44 721 MET B O 1
ATOM 12067 N N . VAL B 1 722 ? -15.031 -17.547 14.453 1 88.44 722 VAL B N 1
ATOM 12068 C CA . VAL B 1 722 ? -15.727 -16.531 15.219 1 88.44 722 VAL B CA 1
ATOM 12069 C C . VAL B 1 722 ? -17.203 -16.5 14.82 1 88.44 722 VAL B C 1
ATOM 12071 O O . VAL B 1 722 ? -18.078 -16.391 15.688 1 88.44 722 VAL B O 1
ATOM 12074 N N . GLY B 1 723 ? -17.469 -16.609 13.531 1 83.75 723 GLY B N 1
ATOM 12075 C CA . GLY B 1 723 ? -18.844 -16.672 13.055 1 83.75 723 GLY B CA 1
ATOM 12076 C C . GLY B 1 723 ? -19.625 -17.859 13.586 1 83.75 723 GLY B C 1
ATOM 12077 O O . GLY B 1 723 ? -20.781 -17.75 13.961 1 83.75 723 GLY B O 1
ATOM 12078 N N . VAL B 1 724 ? -19.031 -19.047 13.664 1 84.81 724 VAL B N 1
ATOM 12079 C CA . VAL B 1 724 ? -19.672 -20.266 14.148 1 84.81 724 VAL B CA 1
ATOM 12080 C C . VAL B 1 724 ? -19.984 -20.125 15.633 1 84.81 724 VAL B C 1
ATOM 12082 O O . VAL B 1 724 ? -21.078 -20.5 16.078 1 84.81 724 VAL B O 1
ATOM 12085 N N . LEU B 1 725 ? -19.031 -19.594 16.391 1 86.5 725 LEU B N 1
ATOM 12086 C CA . LEU B 1 725 ? -19.25 -19.406 17.828 1 86.5 725 LEU B CA 1
ATOM 12087 C C . LEU B 1 725 ? -20.328 -18.359 18.078 1 86.5 725 LEU B C 1
ATOM 12089 O O . LEU B 1 725 ? -21.125 -18.516 19.016 1 86.5 725 LEU B O 1
ATOM 12093 N N . LEU B 1 726 ? -20.375 -17.359 17.234 1 82.38 726 LEU B N 1
ATOM 12094 C CA . LEU B 1 726 ? -21.406 -16.344 17.359 1 82.38 726 LEU B CA 1
ATOM 12095 C C . LEU B 1 726 ? -22.781 -16.922 17.047 1 82.38 726 LEU B C 1
ATOM 12097 O O . LEU B 1 726 ? -23.766 -16.594 17.719 1 82.38 726 LEU B O 1
ATOM 12101 N N . ALA B 1 727 ? -22.844 -17.766 16.047 1 76.94 727 ALA B N 1
ATOM 12102 C CA . ALA B 1 727 ? -24.094 -18.375 15.648 1 76.94 727 ALA B CA 1
ATOM 12103 C C . ALA B 1 727 ? -24.609 -19.312 16.734 1 76.94 727 ALA B C 1
ATOM 12105 O O . ALA B 1 727 ? -25.828 -19.391 16.984 1 76.94 727 ALA B O 1
ATOM 12106 N N . LYS B 1 728 ? -23.75 -20 17.406 1 80.62 728 LYS B N 1
ATOM 12107 C CA . LYS B 1 728 ? -24.141 -20.969 18.438 1 80.62 728 LYS B CA 1
ATOM 12108 C C . LYS B 1 728 ? -24.547 -20.25 19.719 1 80.62 728 LYS B C 1
ATOM 12110 O O . LYS B 1 728 ? -25.344 -20.781 20.5 1 80.62 728 LYS B O 1
ATOM 12115 N N . LEU B 1 729 ? -23.984 -18.984 19.875 1 81.31 729 LEU B N 1
ATOM 12116 C CA . LEU B 1 729 ? -24.328 -18.234 21.078 1 81.31 729 LEU B CA 1
ATOM 12117 C C . LEU B 1 729 ? -25.375 -17.172 20.766 1 81.31 729 LEU B C 1
ATOM 12119 O O . LEU B 1 729 ? -25.516 -16.188 21.5 1 81.31 729 LEU B O 1
ATOM 12123 N N . ASN B 1 730 ? -26.109 -17.234 19.781 1 72 730 ASN B N 1
ATOM 12124 C CA . ASN B 1 730 ? -27.219 -16.375 19.391 1 72 730 ASN B CA 1
ATOM 12125 C C . ASN B 1 730 ? -26.812 -14.906 19.344 1 72 730 ASN B C 1
ATOM 12127 O O . ASN B 1 730 ? -27.516 -14.031 19.844 1 72 730 ASN B O 1
ATOM 12131 N N . GLY B 1 731 ? -25.594 -14.602 18.812 1 69.69 731 GLY B N 1
ATOM 12132 C CA . GLY B 1 731 ? -25.172 -13.234 18.516 1 69.69 731 GLY B CA 1
ATOM 12133 C C . GLY B 1 731 ? -24.438 -12.578 19.672 1 69.69 731 GLY B C 1
ATOM 12134 O O . GLY B 1 731 ? -24.078 -11.406 19.594 1 69.69 731 GLY B O 1
ATOM 12135 N N . ASP B 1 732 ? -24.234 -13.32 20.812 1 72.81 732 ASP B N 1
ATOM 12136 C CA . ASP B 1 732 ? -23.531 -12.727 21.953 1 72.81 732 ASP B CA 1
ATOM 12137 C C . ASP B 1 732 ? -22.031 -12.664 21.672 1 72.81 732 ASP B C 1
ATOM 12139 O O . ASP B 1 732 ? -21.359 -13.695 21.562 1 72.81 732 ASP B O 1
ATOM 12143 N N . TRP B 1 733 ? -21.609 -11.453 21.547 1 76.06 733 TRP B N 1
ATOM 12144 C CA . TRP B 1 733 ? -20.203 -11.242 21.203 1 76.06 733 TRP B CA 1
ATOM 12145 C C . TRP B 1 733 ? -19.312 -11.406 22.422 1 76.06 733 TRP B C 1
ATOM 12147 O O . TRP B 1 733 ? -18.109 -11.641 22.297 1 76.06 733 TRP B O 1
ATOM 12157 N N . LEU B 1 734 ? -20.016 -11.273 23.625 1 79.31 734 LEU B N 1
ATOM 12158 C CA . LEU B 1 734 ? -19.219 -11.258 24.828 1 79.31 734 LEU B CA 1
ATOM 12159 C C . LEU B 1 734 ? -18.953 -12.68 25.328 1 79.31 734 LEU B C 1
ATOM 12161 O O . LEU B 1 734 ? -19.875 -13.484 25.438 1 79.31 734 LEU B O 1
ATOM 12165 N N . GLY B 1 735 ? -17.547 -13.266 25.141 1 85.88 735 GLY B N 1
ATOM 12166 C CA . GLY B 1 735 ? -17.141 -14.586 25.609 1 85.88 735 GLY B CA 1
ATOM 12167 C C . GLY B 1 735 ? -16.203 -15.297 24.656 1 85.88 735 GLY B C 1
ATOM 12168 O O . GLY B 1 735 ? -15.133 -14.797 24.328 1 85.88 735 GLY B O 1
ATOM 12169 N N . PRO B 1 736 ? -16.828 -16.516 24.188 1 87.06 736 PRO B N 1
ATOM 12170 C CA . PRO B 1 736 ? -15.953 -17.328 23.344 1 87.06 736 PRO B CA 1
ATOM 12171 C C . PRO B 1 736 ? -15.68 -16.688 21.984 1 87.06 736 PRO B C 1
ATOM 12173 O O . PRO B 1 736 ? -14.555 -16.75 21.484 1 87.06 736 PRO B O 1
ATOM 12176 N N . PRO B 1 737 ? -16.641 -15.961 21.344 1 87.25 737 PRO B N 1
ATOM 12177 C CA . PRO B 1 737 ? -16.359 -15.359 20.031 1 87.25 737 PRO B CA 1
ATOM 12178 C C . PRO B 1 737 ? -15.305 -14.258 20.109 1 87.25 737 PRO B C 1
ATOM 12180 O O . PRO B 1 737 ? -14.453 -14.141 19.219 1 87.25 737 PRO B O 1
ATOM 12183 N N . SER B 1 738 ? -15.328 -13.461 21.188 1 89.31 738 SER B N 1
ATOM 12184 C CA . SER B 1 738 ? -14.32 -12.414 21.344 1 89.31 738 SER B CA 1
ATOM 12185 C C . SER B 1 738 ? -12.953 -13.016 21.641 1 89.31 738 SER B C 1
ATOM 12187 O O . SER B 1 738 ? -11.93 -12.484 21.203 1 89.31 738 SER B O 1
ATOM 12189 N N . ALA B 1 739 ? -12.93 -14.047 22.375 1 90.5 739 ALA B N 1
ATOM 12190 C CA . ALA B 1 739 ? -11.664 -14.742 22.641 1 90.5 739 ALA B CA 1
ATOM 12191 C C . ALA B 1 739 ? -11.086 -15.336 21.359 1 90.5 739 ALA B C 1
ATOM 12193 O O . ALA B 1 739 ? -9.883 -15.258 21.125 1 90.5 739 ALA B O 1
ATOM 12194 N N . ALA B 1 740 ? -11.945 -15.867 20.594 1 92 740 ALA B N 1
ATOM 12195 C CA . ALA B 1 740 ? -11.492 -16.422 19.312 1 92 740 ALA B CA 1
ATOM 12196 C C . ALA B 1 740 ? -11.023 -15.312 18.375 1 92 740 ALA B C 1
ATOM 12198 O O . ALA B 1 740 ? -10.031 -15.469 17.672 1 92 740 ALA B O 1
ATOM 12199 N N . ALA B 1 741 ? -11.656 -14.211 18.391 1 91.5 741 ALA B N 1
ATOM 12200 C CA . ALA B 1 741 ? -11.297 -13.078 17.531 1 91.5 741 ALA B CA 1
ATOM 12201 C C . ALA B 1 741 ? -9.945 -12.5 17.938 1 91.5 741 ALA B C 1
ATOM 12203 O O . ALA B 1 741 ? -9.203 -11.992 17.094 1 91.5 741 ALA B O 1
ATOM 12204 N N . SER B 1 742 ? -9.586 -12.625 19.188 1 91.31 742 SER B N 1
ATOM 12205 C CA . SER B 1 742 ? -8.32 -12.086 19.688 1 91.31 742 SER B CA 1
ATOM 12206 C C . SER B 1 742 ? -7.137 -12.867 19.125 1 91.31 742 SER B C 1
ATOM 12208 O O . SER B 1 742 ? -5.992 -12.414 19.219 1 91.31 742 SER B O 1
ATOM 12210 N N . ALA B 1 743 ? -7.402 -13.992 18.516 1 94.25 743 ALA B N 1
ATOM 12211 C CA . ALA B 1 743 ? -6.336 -14.766 17.891 1 94.25 743 ALA B CA 1
ATOM 12212 C C . ALA B 1 743 ? -5.789 -14.062 16.656 1 94.25 743 ALA B C 1
ATOM 12214 O O . ALA B 1 743 ? -4.746 -14.445 16.125 1 94.25 743 ALA B O 1
ATOM 12215 N N . ILE B 1 744 ? -6.422 -13.008 16.25 1 91.44 744 ILE B N 1
ATOM 12216 C CA . ILE B 1 744 ? -5.938 -12.219 15.133 1 91.44 744 ILE B CA 1
ATOM 12217 C C . ILE B 1 744 ? -4.652 -11.492 15.523 1 91.44 744 ILE B C 1
ATOM 12219 O O . ILE B 1 744 ? -3.799 -11.227 14.672 1 91.44 744 ILE B O 1
ATOM 12223 N N . LEU B 1 745 ? -4.398 -11.281 16.828 1 87.38 745 LEU B N 1
ATOM 12224 C CA . LEU B 1 745 ? -3.217 -10.578 17.312 1 87.38 745 LEU B CA 1
ATOM 12225 C C . LEU B 1 745 ? -1.957 -11.406 17.078 1 87.38 745 LEU B C 1
ATOM 12227 O O . LEU B 1 745 ? -1.009 -10.938 16.438 1 87.38 745 LEU B O 1
ATOM 12231 N N . PRO B 1 746 ? -1.969 -12.633 17.516 1 91.81 746 PRO B N 1
ATOM 12232 C CA . PRO B 1 746 ? -0.785 -13.43 17.188 1 91.81 746 PRO B CA 1
ATOM 12233 C C . PRO B 1 746 ? -0.612 -13.648 15.695 1 91.81 746 PRO B C 1
ATOM 12235 O O . PRO B 1 746 ? 0.516 -13.758 15.211 1 91.81 746 PRO B O 1
ATOM 12238 N N . LEU B 1 747 ? -1.711 -13.75 15.016 1 93.44 747 LEU B N 1
ATOM 12239 C CA . LEU B 1 747 ? -1.621 -13.875 13.562 1 93.44 747 LEU B CA 1
ATOM 12240 C C . LEU B 1 747 ? -0.968 -12.641 12.945 1 93.44 747 LEU B C 1
ATOM 12242 O O . LEU B 1 747 ? -0.138 -12.758 12.047 1 93.44 747 LEU B O 1
ATOM 12246 N N . TYR B 1 748 ? -1.322 -11.508 13.453 1 88.38 748 TYR B N 1
ATOM 12247 C CA . TYR B 1 748 ? -0.73 -10.258 12.977 1 88.38 748 TYR B CA 1
ATOM 12248 C C . TYR B 1 748 ? 0.752 -10.195 13.32 1 88.38 748 TYR B C 1
ATOM 12250 O O . TYR B 1 748 ? 1.564 -9.734 12.516 1 88.38 748 TYR B O 1
ATOM 12258 N N . TRP B 1 749 ? 1.095 -10.664 14.461 1 86.75 749 TRP B N 1
ATOM 12259 C CA . TRP B 1 749 ? 2.494 -10.695 14.867 1 86.75 749 TRP B CA 1
ATOM 12260 C C . TRP B 1 749 ? 3.309 -11.617 13.969 1 86.75 749 TRP B C 1
ATOM 12262 O O . TRP B 1 749 ? 4.441 -11.289 13.602 1 86.75 749 TRP B O 1
ATOM 12272 N N . THR B 1 750 ? 2.721 -12.734 13.609 1 92.31 750 THR B N 1
ATOM 12273 C CA . THR B 1 750 ? 3.406 -13.648 12.703 1 92.31 750 THR B CA 1
ATOM 12274 C C . THR B 1 750 ? 3.545 -13.031 11.312 1 92.31 750 THR B C 1
ATOM 12276 O O . THR B 1 750 ? 4.59 -13.164 10.672 1 92.31 750 THR B O 1
ATOM 12279 N N . TRP B 1 751 ? 2.5 -12.398 10.93 1 91.12 751 TRP B N 1
ATOM 12280 C CA . TRP B 1 751 ? 2.525 -11.727 9.633 1 91.12 751 TRP B CA 1
ATOM 12281 C C . TRP B 1 751 ? 3.594 -10.633 9.609 1 91.12 751 TRP B C 1
ATOM 12283 O O . TRP B 1 751 ? 4.332 -10.5 8.633 1 91.12 751 TRP B O 1
ATOM 12293 N N . PHE B 1 752 ? 3.789 -9.914 10.703 1 85.5 752 PHE B N 1
ATOM 12294 C CA . PHE B 1 752 ? 4.777 -8.852 10.812 1 85.5 752 PHE B CA 1
ATOM 12295 C C . PHE B 1 752 ? 6.191 -9.414 10.797 1 85.5 752 PHE B C 1
ATOM 12297 O O . PHE B 1 752 ? 7.078 -8.867 10.133 1 85.5 752 PHE B O 1
ATOM 12304 N N . ARG B 1 753 ? 6.383 -10.469 11.438 1 87 753 ARG B N 1
ATOM 12305 C CA . ARG B 1 753 ? 7.707 -11.086 11.5 1 87 753 ARG B CA 1
ATOM 12306 C C . ARG B 1 753 ? 8.125 -11.617 10.141 1 87 753 ARG B C 1
ATOM 12308 O O . ARG B 1 753 ? 9.273 -11.445 9.719 1 87 753 ARG B O 1
ATOM 12315 N N . VAL B 1 754 ? 7.188 -12.227 9.461 1 91.25 754 VAL B N 1
ATOM 12316 C CA . VAL B 1 754 ? 7.484 -12.805 8.156 1 91.25 754 VAL B CA 1
ATOM 12317 C C . VAL B 1 754 ? 7.77 -11.688 7.152 1 91.25 754 VAL B C 1
ATOM 12319 O O . VAL B 1 754 ? 8.695 -11.797 6.34 1 91.25 754 VAL B O 1
ATOM 12322 N N . ASN B 1 755 ? 7.078 -10.578 7.277 1 87.06 755 ASN B N 1
ATOM 12323 C CA . ASN B 1 755 ? 7.242 -9.5 6.312 1 87.06 755 ASN B CA 1
ATOM 12324 C C . ASN B 1 755 ? 8.414 -8.586 6.684 1 87.06 755 ASN B C 1
ATOM 12326 O O . ASN B 1 755 ? 8.812 -7.73 5.891 1 87.06 755 ASN B O 1
ATOM 12330 N N . SER B 1 756 ? 9.055 -8.75 7.816 1 86.06 756 SER B N 1
ATOM 12331 C CA . SER B 1 756 ? 10.203 -7.953 8.234 1 86.06 756 SER B CA 1
ATOM 12332 C C . SER B 1 756 ? 11.508 -8.531 7.699 1 86.06 756 SER B C 1
ATOM 12334 O O . SER B 1 756 ? 12.555 -7.883 7.754 1 86.06 756 SER B O 1
ATOM 12336 N N . LEU B 1 757 ? 11.453 -9.641 7.152 1 87.5 757 LEU B N 1
ATOM 12337 C CA . LEU B 1 757 ? 12.656 -10.25 6.594 1 87.5 757 LEU B CA 1
ATOM 12338 C C . LEU B 1 757 ? 12.805 -9.914 5.113 1 87.5 757 LEU B C 1
ATOM 12340 O O . LEU B 1 757 ? 11.812 -9.898 4.375 1 87.5 757 LEU B O 1
ATOM 12344 N N . ALA B 1 758 ? 14.016 -9.578 4.746 1 80.62 758 ALA B N 1
ATOM 12345 C CA . ALA B 1 758 ? 14.32 -9.125 3.393 1 80.62 758 ALA B CA 1
ATOM 12346 C C . ALA B 1 758 ? 14.117 -10.25 2.381 1 80.62 758 ALA B C 1
ATOM 12348 O O . ALA B 1 758 ? 14.516 -11.391 2.621 1 80.62 758 ALA B O 1
ATOM 12349 N N . TYR B 1 759 ? 13.352 -10.055 1.253 1 82.25 759 TYR B N 1
ATOM 12350 C CA . TYR B 1 759 ? 13.141 -11.055 0.208 1 82.25 759 TYR B CA 1
ATOM 12351 C C . TYR B 1 759 ? 13.5 -10.492 -1.162 1 82.25 759 TYR B C 1
ATOM 12353 O O . TYR B 1 759 ? 13.961 -11.227 -2.041 1 82.25 759 TYR B O 1
ATOM 12361 N N . GLU B 1 760 ? 13.391 -9.234 -1.373 1 78.06 760 GLU B N 1
ATOM 12362 C CA . GLU B 1 760 ? 13.492 -8.695 -2.727 1 78.06 760 GLU B CA 1
ATOM 12363 C C . GLU B 1 760 ? 14.945 -8.641 -3.191 1 78.06 760 GLU B C 1
ATOM 12365 O O . GLU B 1 760 ? 15.258 -9.039 -4.316 1 78.06 760 GLU B O 1
ATOM 12370 N N . SER B 1 761 ? 15.852 -8.172 -2.291 1 83.25 761 SER B N 1
ATOM 12371 C CA . SER B 1 761 ? 17.25 -8.055 -2.682 1 83.25 761 SER B CA 1
ATOM 12372 C C . SER B 1 761 ? 18.172 -8.469 -1.543 1 83.25 761 SER B C 1
ATOM 12374 O O . SER B 1 761 ? 17.75 -8.602 -0.398 1 83.25 761 SER B O 1
ATOM 12376 N N . LEU B 1 762 ? 19.375 -8.859 -1.945 1 88.75 762 LEU B N 1
ATOM 12377 C CA . LEU B 1 762 ? 20.406 -9.148 -0.957 1 88.75 762 LEU B CA 1
ATOM 12378 C C . LEU B 1 762 ? 20.75 -7.898 -0.156 1 88.75 762 LEU B C 1
ATOM 12380 O O . LEU B 1 762 ? 20.875 -6.809 -0.719 1 88.75 762 LEU B O 1
ATOM 12384 N N . PRO B 1 763 ? 20.734 -8.039 1.113 1 89.94 763 PRO B N 1
ATOM 12385 C CA . PRO B 1 763 ? 21.172 -6.895 1.912 1 89.94 763 PRO B CA 1
ATOM 12386 C C . PRO B 1 763 ? 22.547 -6.367 1.493 1 89.94 763 PRO B C 1
ATOM 12388 O O . PRO B 1 763 ? 23.391 -7.137 1.034 1 89.94 763 PRO B O 1
ATOM 12391 N N . LEU B 1 764 ? 22.734 -5.105 1.598 1 90.12 764 LEU B N 1
ATOM 12392 C CA . LEU B 1 764 ? 23.953 -4.453 1.122 1 90.12 764 LEU B CA 1
ATOM 12393 C C . LEU B 1 764 ? 25.188 -5.043 1.796 1 90.12 764 LEU B C 1
ATOM 12395 O O . LEU B 1 764 ? 26.234 -5.191 1.162 1 90.12 764 LEU B O 1
ATOM 12399 N N . GLU B 1 765 ? 25.094 -5.422 3.062 1 89.62 765 GLU B N 1
ATOM 12400 C CA . GLU B 1 765 ? 26.203 -6.02 3.783 1 89.62 765 GLU B CA 1
ATOM 12401 C C . GLU B 1 765 ? 26.656 -7.316 3.119 1 89.62 765 GLU B C 1
ATOM 12403 O O . GLU B 1 765 ? 27.859 -7.559 2.977 1 89.62 765 GLU B O 1
ATOM 12408 N N . GLU B 1 766 ? 25.719 -8.055 2.705 1 88.81 766 GLU B N 1
ATOM 12409 C CA . GLU B 1 766 ? 26.031 -9.336 2.08 1 88.81 766 GLU B CA 1
ATOM 12410 C C . GLU B 1 766 ? 26.562 -9.148 0.661 1 88.81 766 GLU B C 1
ATOM 12412 O O . GLU B 1 766 ? 27.391 -9.93 0.191 1 88.81 766 GLU B O 1
ATOM 12417 N N . VAL B 1 767 ? 26.078 -8.141 -0.003 1 88.69 767 VAL B N 1
ATOM 12418 C CA . VAL B 1 767 ? 26.547 -7.867 -1.354 1 88.69 767 VAL B CA 1
ATOM 12419 C C . VAL B 1 767 ? 28.031 -7.473 -1.314 1 88.69 767 VAL B C 1
ATOM 12421 O O . VAL B 1 767 ? 28.812 -7.918 -2.15 1 88.69 767 VAL B O 1
ATOM 12424 N N . VAL B 1 768 ? 28.391 -6.641 -0.341 1 87.88 768 VAL B N 1
ATOM 12425 C CA . VAL B 1 768 ? 29.766 -6.172 -0.224 1 87.88 768 VAL B CA 1
ATOM 12426 C C . VAL B 1 768 ? 30.672 -7.34 0.144 1 87.88 768 VAL B C 1
ATOM 12428 O O . VAL B 1 768 ? 31.766 -7.488 -0.425 1 87.88 768 VAL B O 1
ATOM 12431 N N . LYS B 1 769 ? 30.234 -8.203 1.018 1 84.69 769 LYS B N 1
ATOM 12432 C CA . LYS B 1 769 ? 31.016 -9.367 1.394 1 84.69 769 LYS B CA 1
ATOM 12433 C C . LYS B 1 769 ? 31.203 -10.312 0.208 1 84.69 769 LYS B C 1
ATOM 12435 O O . LYS B 1 769 ? 32.281 -10.852 -0.009 1 84.69 769 LYS B O 1
ATOM 12440 N N . ALA B 1 770 ? 30.109 -10.484 -0.527 1 82.75 770 ALA B N 1
ATOM 12441 C CA . ALA B 1 770 ? 30.156 -11.375 -1.685 1 82.75 770 ALA B CA 1
ATOM 12442 C C . ALA B 1 770 ? 31.047 -10.797 -2.781 1 82.75 770 ALA B C 1
ATOM 12444 O O . ALA B 1 770 ? 31.766 -11.539 -3.459 1 82.75 770 ALA B O 1
ATOM 12445 N N . SER B 1 771 ? 30.953 -9.5 -2.977 1 80.38 771 SER B N 1
ATOM 12446 C CA . SER B 1 771 ? 31.766 -8.852 -4 1 80.38 771 SER B CA 1
ATOM 12447 C C . SER B 1 771 ? 33.25 -8.938 -3.656 1 80.38 771 SER B C 1
ATOM 12449 O O . SER B 1 771 ? 34.094 -9.102 -4.543 1 80.38 771 SER B O 1
ATOM 12451 N N . GLN B 1 772 ? 33.562 -8.836 -2.422 1 78.25 772 GLN B N 1
ATOM 12452 C CA . GLN B 1 772 ? 34.969 -8.945 -1.99 1 78.25 772 GLN B CA 1
ATOM 12453 C C . GLN B 1 772 ? 35.469 -10.367 -2.137 1 78.25 772 GLN B C 1
ATOM 12455 O O . GLN B 1 772 ? 36.625 -10.586 -2.494 1 78.25 772 GLN B O 1
ATOM 12460 N N . ALA B 1 773 ? 34.594 -11.289 -2.061 1 75.5 773 ALA B N 1
ATOM 12461 C CA . ALA B 1 773 ? 34.969 -12.695 -2.178 1 75.5 773 ALA B CA 1
ATOM 12462 C C . ALA B 1 773 ? 35.156 -13.086 -3.641 1 75.5 773 ALA B C 1
ATOM 12464 O O . ALA B 1 773 ? 36.031 -13.906 -3.963 1 75.5 773 ALA B O 1
ATOM 12465 N N . LYS B 1 774 ? 34.344 -12.633 -4.605 1 72.38 774 LYS B N 1
ATOM 12466 C CA . LYS B 1 774 ? 34.375 -13 -6.02 1 72.38 774 LYS B CA 1
ATOM 12467 C C . LYS B 1 774 ? 35.531 -12.305 -6.746 1 72.38 774 LYS B C 1
ATOM 12469 O O . LYS B 1 774 ? 35.906 -12.727 -7.836 1 72.38 774 LYS B O 1
ATOM 12474 N N . LYS B 1 775 ? 35.844 -11.039 -6.492 1 62.31 775 LYS B N 1
ATOM 12475 C CA . LYS B 1 775 ? 36.938 -10.352 -7.18 1 62.31 775 LYS B CA 1
ATOM 12476 C C . LYS B 1 775 ? 38.094 -11.312 -7.516 1 62.31 775 LYS B C 1
ATOM 12478 O O . LYS B 1 775 ? 38.781 -11.125 -8.5 1 62.31 775 LYS B O 1
ATOM 12483 N N . GLU B 1 776 ? 38.156 -12.438 -6.777 1 57.5 776 GLU B N 1
ATOM 12484 C CA . GLU B 1 776 ? 39.312 -13.289 -6.992 1 57.5 776 GLU B CA 1
ATOM 12485 C C . GLU B 1 776 ? 39.031 -14.391 -8.008 1 57.5 776 GLU B C 1
ATOM 12487 O O . GLU B 1 776 ? 39.938 -15.031 -8.523 1 57.5 776 GLU B O 1
ATOM 12492 N N . GLY B 1 777 ? 37.688 -14.57 -8.461 1 55.34 777 GLY B N 1
ATOM 12493 C CA . GLY B 1 777 ? 37.469 -15.781 -9.242 1 55.34 777 GLY B CA 1
ATOM 12494 C C . GLY B 1 777 ? 37.062 -15.508 -10.68 1 55.34 777 GLY B C 1
ATOM 12495 O O . GLY B 1 777 ? 36.656 -14.406 -11.008 1 55.34 777 GLY B O 1
ATOM 12496 N N . VAL B 1 778 ? 37.5 -16.312 -11.68 1 55.41 778 VAL B N 1
ATOM 12497 C CA . VAL B 1 778 ? 37.188 -16.312 -13.109 1 55.41 778 VAL B CA 1
ATOM 12498 C C . VAL B 1 778 ? 35.688 -16.453 -13.32 1 55.41 778 VAL B C 1
ATOM 12500 O O . VAL B 1 778 ? 35.062 -17.375 -12.789 1 55.41 778 VAL B O 1
ATOM 12503 N N . HIS B 1 779 ? 34.969 -15.336 -13.719 1 61.75 779 HIS B N 1
ATOM 12504 C CA . HIS B 1 779 ? 33.531 -15.344 -13.836 1 61.75 779 HIS B CA 1
ATOM 12505 C C . HIS B 1 779 ? 33.094 -15.898 -15.188 1 61.75 779 HIS B C 1
ATOM 12507 O O . HIS B 1 779 ? 33.562 -15.453 -16.234 1 61.75 779 HIS B O 1
ATOM 12513 N N . GLN B 1 780 ? 32.656 -17.141 -15.266 1 65.12 780 GLN B N 1
ATOM 12514 C CA . GLN B 1 780 ? 32.094 -17.688 -16.484 1 65.12 780 GLN B CA 1
ATOM 12515 C C . GLN B 1 780 ? 30.703 -17.125 -16.75 1 65.12 780 GLN B C 1
ATOM 12517 O O . GLN B 1 780 ? 29.859 -17.109 -15.844 1 65.12 780 GLN B O 1
ATOM 12522 N N . ASN B 1 781 ? 30.547 -16.453 -17.906 1 68.94 781 ASN B N 1
ATOM 12523 C CA . ASN B 1 781 ? 29.25 -15.93 -18.312 1 68.94 781 ASN B CA 1
ATOM 12524 C C . ASN B 1 781 ? 28.312 -17.031 -18.766 1 68.94 781 ASN B C 1
ATOM 12526 O O . ASN B 1 781 ? 28.688 -17.844 -19.625 1 68.94 781 ASN B O 1
ATOM 12530 N N . GLU B 1 782 ? 27.328 -17.188 -17.984 1 72.38 782 GLU B N 1
ATOM 12531 C CA . GLU B 1 782 ? 26.297 -18.125 -18.391 1 72.38 782 GLU B CA 1
ATOM 12532 C C . GLU B 1 782 ? 25.141 -17.422 -19.094 1 72.38 782 GLU B C 1
ATOM 12534 O O . GLU B 1 782 ? 24.312 -16.781 -18.453 1 72.38 782 GLU B O 1
ATOM 12539 N N . GLY B 1 783 ? 25.094 -17.391 -20.375 1 75.94 783 GLY B N 1
ATOM 12540 C CA . GLY B 1 783 ? 24.016 -16.828 -21.156 1 75.94 783 GLY B CA 1
ATOM 12541 C C . GLY B 1 783 ? 24.25 -15.375 -21.531 1 75.94 783 GLY B C 1
ATOM 12542 O O . GLY B 1 783 ? 25.234 -14.773 -21.125 1 75.94 783 GLY B O 1
ATOM 12543 N N . LYS B 1 784 ? 23.484 -14.844 -22.531 1 84.69 784 LYS B N 1
ATOM 12544 C CA . LYS B 1 784 ? 23.609 -13.469 -23.016 1 84.69 784 LYS B CA 1
ATOM 12545 C C . LYS B 1 784 ? 22.234 -12.805 -23.141 1 84.69 784 LYS B C 1
ATOM 12547 O O . LYS B 1 784 ? 21.25 -13.469 -23.453 1 84.69 784 LYS B O 1
ATOM 12552 N N . TYR B 1 785 ? 22.203 -11.57 -22.703 1 91.19 785 TYR B N 1
ATOM 12553 C CA . TYR B 1 785 ? 20.969 -10.805 -22.859 1 91.19 785 TYR B CA 1
ATOM 12554 C C . TYR B 1 785 ? 20.922 -10.125 -24.219 1 91.19 785 TYR B C 1
ATOM 12556 O O . TYR B 1 785 ? 20.984 -8.898 -24.312 1 91.19 785 TYR B O 1
ATOM 12564 N N . VAL B 1 786 ? 20.938 -10.984 -25.172 1 89.75 786 VAL B N 1
ATOM 12565 C CA . VAL B 1 786 ? 20.766 -10.562 -26.562 1 89.75 786 VAL B CA 1
ATOM 12566 C C . VAL B 1 786 ? 19.672 -11.391 -27.219 1 89.75 786 VAL B C 1
ATOM 12568 O O . VAL B 1 786 ? 19.531 -12.586 -26.953 1 89.75 786 VAL B O 1
ATOM 12571 N N . GLN B 1 787 ? 18.859 -10.703 -27.969 1 90 787 GLN B N 1
ATOM 12572 C CA . GLN B 1 787 ? 17.797 -11.422 -28.672 1 90 787 GLN B CA 1
ATOM 12573 C C . GLN B 1 787 ? 18.375 -12.516 -29.562 1 90 787 GLN B C 1
ATOM 12575 O O . GLN B 1 787 ? 19.328 -12.281 -30.312 1 90 787 GLN B O 1
ATOM 12580 N N . PRO B 1 788 ? 17.812 -13.68 -29.406 1 83.06 788 PRO B N 1
ATOM 12581 C CA . PRO B 1 788 ? 18.359 -14.805 -30.172 1 83.06 788 PRO B CA 1
ATOM 12582 C C . PRO B 1 788 ? 18.375 -14.555 -31.672 1 83.06 788 PRO B C 1
ATOM 12584 O O . PRO B 1 788 ? 19.266 -15.031 -32.375 1 83.06 788 PRO B O 1
ATOM 12587 N N . GLU B 1 789 ? 17.438 -13.766 -32.156 1 83.69 789 GLU B N 1
ATOM 12588 C CA . GLU B 1 789 ? 17.359 -13.508 -33.594 1 83.69 789 GLU B CA 1
ATOM 12589 C C . GLU B 1 789 ? 18.406 -12.492 -34.031 1 83.69 789 GLU B C 1
ATOM 12591 O O . GLU B 1 789 ? 18.766 -12.438 -35.219 1 83.69 789 GLU B O 1
ATOM 12596 N N . CYS B 1 790 ? 18.812 -11.781 -33.031 1 81.38 790 CYS B N 1
ATOM 12597 C CA . CYS B 1 790 ? 19.781 -10.742 -33.375 1 81.38 790 CYS B CA 1
ATOM 12598 C C . CYS B 1 790 ? 21.203 -11.172 -33 1 81.38 790 CYS B C 1
ATOM 12600 O O . CYS B 1 790 ? 22.156 -10.406 -33.156 1 81.38 790 CYS B O 1
ATOM 12602 N N . ASP B 1 791 ? 21.344 -12.352 -32.469 1 78.06 791 ASP B N 1
ATOM 12603 C CA . ASP B 1 791 ? 22.656 -12.852 -32.094 1 78.06 791 ASP B CA 1
ATOM 12604 C C . ASP B 1 791 ? 23.469 -13.234 -33.344 1 78.06 791 ASP B C 1
ATOM 12606 O O . ASP B 1 791 ? 23.031 -14.047 -34.156 1 78.06 791 ASP B O 1
ATOM 12610 N N . PRO B 1 792 ? 24.547 -12.609 -33.469 1 67.19 792 PRO B N 1
ATOM 12611 C CA . PRO B 1 792 ? 25.359 -12.891 -34.656 1 67.19 792 PRO B CA 1
ATOM 12612 C C . PRO B 1 792 ? 25.875 -14.328 -34.688 1 67.19 792 PRO B C 1
ATOM 12614 O O . PRO B 1 792 ? 26.188 -14.852 -35.75 1 67.19 792 PRO B O 1
ATOM 12617 N N . ASP B 1 793 ? 26.016 -15.023 -33.531 1 60.97 793 ASP B N 1
ATOM 12618 C CA . ASP B 1 793 ? 26.594 -16.359 -33.469 1 60.97 793 ASP B CA 1
ATOM 12619 C C . ASP B 1 793 ? 25.625 -17.406 -34 1 60.97 793 ASP B C 1
ATOM 12621 O O . ASP B 1 793 ? 26.047 -18.484 -34.438 1 60.97 793 ASP B O 1
ATOM 12625 N N . VAL B 1 794 ? 24.406 -17.297 -33.812 1 57.5 794 VAL B N 1
ATOM 12626 C CA . VAL B 1 794 ? 23.422 -18.297 -34.25 1 57.5 794 VAL B CA 1
ATOM 12627 C C . VAL B 1 794 ? 23.5 -18.453 -35.75 1 57.5 794 VAL B C 1
ATOM 12629 O O . VAL B 1 794 ? 23.312 -19.547 -36.281 1 57.5 794 VAL B O 1
ATOM 12632 N N . THR B 1 795 ? 23.812 -17.406 -36.594 1 54.41 795 THR B N 1
ATOM 12633 C CA . THR B 1 795 ? 23.797 -17.5 -38.031 1 54.41 795 THR B CA 1
ATOM 12634 C C . THR B 1 795 ? 25.078 -18.141 -38.562 1 54.41 795 THR B C 1
ATOM 12636 O O . THR B 1 795 ? 25.078 -18.828 -39.594 1 54.41 795 THR B O 1
ATOM 12639 N N . VAL B 1 796 ? 26.25 -17.984 -37.844 1 47.38 796 VAL B N 1
ATOM 12640 C CA . VAL B 1 796 ? 27.5 -18.359 -38.5 1 47.38 796 VAL B CA 1
ATOM 12641 C C . VAL B 1 796 ? 27.703 -19.859 -38.375 1 47.38 796 VAL B C 1
ATOM 12643 O O . VAL B 1 796 ? 28.359 -20.469 -39.25 1 47.38 796 VAL B O 1
ATOM 12646 N N . GLU B 1 797 ? 27.391 -20.5 -37.375 1 43.44 797 GLU B N 1
ATOM 12647 C CA . GLU B 1 797 ? 27.891 -21.875 -37.344 1 43.44 797 GLU B CA 1
ATOM 12648 C C . GLU B 1 797 ? 27.484 -22.656 -38.594 1 43.44 797 GLU B C 1
ATOM 12650 O O . GLU B 1 797 ? 28.219 -23.531 -39.062 1 43.44 797 GLU B O 1
ATOM 12655 N N . ASP B 1 798 ? 26.266 -22.719 -38.938 1 40.81 798 ASP B N 1
ATOM 126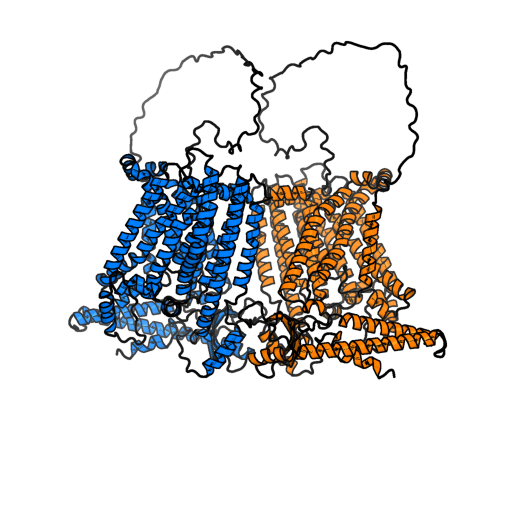56 C CA . ASP B 1 798 ? 25.938 -23.781 -39.875 1 40.81 798 ASP B CA 1
ATOM 12657 C C . ASP B 1 798 ? 26.641 -23.547 -41.219 1 40.81 798 ASP B C 1
ATOM 12659 O O . ASP B 1 798 ? 26.656 -24.422 -42.094 1 40.81 798 ASP B O 1
ATOM 12663 N N . TRP B 1 799 ? 26.875 -22.422 -41.656 1 35.75 799 TRP B N 1
ATOM 12664 C CA . TRP B 1 799 ? 27.219 -22.469 -43.062 1 35.75 799 TRP B CA 1
ATOM 12665 C C . TRP B 1 799 ? 28.547 -23.156 -43.281 1 35.75 799 TRP B C 1
ATOM 12667 O O . TRP B 1 799 ? 28.703 -23.953 -44.219 1 35.75 799 TRP B O 1
ATOM 12677 N N . ARG B 1 800 ? 29.734 -22.688 -42.625 1 35.09 800 ARG B N 1
ATOM 12678 C CA . ARG B 1 800 ? 31.016 -23.031 -43.219 1 35.09 800 ARG B CA 1
ATOM 12679 C C . ARG B 1 800 ? 31.391 -24.484 -42.906 1 35.09 800 ARG B C 1
ATOM 12681 O O . ARG B 1 800 ? 32.094 -25.141 -43.656 1 35.09 800 ARG B O 1
ATOM 12688 N N . GLU B 1 801 ? 31.078 -24.953 -41.656 1 34.19 801 GLU B N 1
ATOM 12689 C CA . GLU B 1 801 ? 31.781 -26.219 -41.5 1 34.19 801 GLU B CA 1
ATOM 12690 C C . GLU B 1 801 ? 31.141 -27.312 -42.375 1 34.19 801 GLU B C 1
ATOM 12692 O O . GLU B 1 801 ? 31.766 -28.344 -42.656 1 34.19 801 GLU B O 1
ATOM 12697 N N . GLY B 1 802 ? 29.812 -27.328 -42.562 1 30.45 802 GLY B N 1
ATOM 12698 C CA . GLY B 1 802 ? 29.422 -28.438 -43.375 1 30.45 802 GLY B CA 1
ATOM 12699 C C . GLY B 1 802 ? 29.797 -28.266 -44.844 1 30.45 802 GLY B C 1
ATOM 12700 O O . GLY B 1 802 ? 29.469 -29.094 -45.688 1 30.45 802 GLY B O 1
ATOM 12701 N N . SER B 1 803 ? 30.172 -27.016 -45.312 1 24.66 803 SER B N 1
ATOM 12702 C CA . SER B 1 803 ? 30.781 -27.188 -46.625 1 24.66 803 SER B CA 1
ATOM 12703 C C . SER B 1 803 ? 32.188 -27.75 -46.5 1 24.66 803 SER B C 1
ATOM 12705 O O . SER B 1 803 ? 32.969 -27.359 -45.625 1 24.66 803 SER B O 1
#

Nearest PDB structures (foldseek):
  8xvy-assembly1_B  TM=8.259E-01  e=2.672E-23  Arabidopsis thaliana
  8xw0-assembly1_A  TM=8.004E-01  e=3.728E-23  Arabidopsis thaliana
  8gso-assembly1_B  TM=7.934E-01  e=9.310E-20  Arabidopsis thaliana
  8ymm-assembly1_A  TM=7.795E-01  e=1.667E-19  Arabidopsis thaliana
  8xs0-assembly1_A  TM=7.433E-01  e=1.055E-19  Arabidopsis thaliana

InterPro domains:
  IPR003864 CSC1/OSCA1-like, 7TM region [PF02714] (452-724)
  IPR027815 CSC1/OSCA1-like, cytosolic domain [PF14703] (283-437)
  IPR032880 CSC1/OSCA1-like, N-terminal transmembrane domain [PF13967] (104-255)
  IPR045122 Calcium permeable stress-gated cation channel 1-like [PTHR13018] (102-790)

pLDDT: mean 75.29, std 22.83, range [15.0, 97.5]

Solvent-accessible surface area (backbone atoms only — not comparable to full-atom values): 86487 Å² total; per-residue (Å²): 130,72,69,74,63,60,61,70,58,53,55,62,58,48,59,60,56,64,71,48,82,78,69,75,74,80,83,82,86,87,81,89,76,85,79,88,76,86,90,87,81,88,81,86,84,76,88,74,83,83,76,84,74,76,74,75,81,79,76,74,67,86,65,66,70,75,81,66,76,78,65,65,85,71,64,83,67,80,68,63,67,80,65,70,61,65,84,66,75,71,33,25,63,72,59,73,56,86,71,44,60,63,21,49,51,47,44,43,51,49,25,52,49,49,19,53,50,40,46,51,51,33,38,53,45,39,44,73,41,28,71,72,54,31,56,77,81,70,68,87,70,83,62,84,61,77,51,57,62,50,51,42,54,55,46,46,71,52,59,72,67,45,63,60,58,51,47,72,66,57,48,70,68,55,35,32,74,48,25,24,47,38,47,36,42,54,49,45,52,34,49,51,52,38,54,42,43,66,64,47,35,64,54,38,39,60,49,46,27,46,48,22,42,61,46,20,69,80,52,87,88,64,47,76,73,51,27,30,15,56,66,47,43,53,72,76,54,66,75,59,44,44,52,54,24,51,46,50,42,50,51,49,52,52,44,38,53,53,48,52,53,52,50,53,54,46,45,56,52,43,49,52,51,63,68,61,48,51,35,48,59,54,19,30,36,27,35,32,41,46,56,80,88,38,31,28,38,65,45,42,39,49,53,54,34,69,70,67,43,84,76,48,60,71,49,38,38,52,43,64,47,59,82,63,49,60,58,46,51,49,49,35,50,49,30,49,50,51,35,53,51,35,49,52,52,21,56,73,67,67,60,55,55,64,87,37,74,54,24,38,50,38,50,52,36,51,53,50,36,51,51,42,50,51,49,49,53,53,52,46,52,52,52,55,52,37,38,75,68,48,34,72,82,34,30,21,26,20,30,39,40,29,30,66,40,53,64,59,32,55,64,58,45,68,52,53,47,38,63,43,55,71,36,50,38,52,42,85,53,58,58,58,88,41,53,34,65,77,42,46,41,49,45,66,68,60,40,52,51,31,39,50,48,33,50,48,51,52,52,49,49,55,63,60,46,47,62,54,52,40,51,56,51,29,46,40,33,71,70,36,30,43,67,76,37,48,69,59,35,50,50,31,67,76,35,61,82,48,36,43,33,50,41,54,49,46,38,45,48,50,51,52,53,58,57,63,51,44,44,51,53,49,45,52,46,46,68,71,38,35,66,42,64,28,50,60,53,52,32,50,53,39,18,55,53,51,27,50,49,41,43,45,49,64,53,52,44,37,42,53,26,50,53,61,66,57,43,46,52,41,34,74,62,35,56,74,48,45,47,43,49,40,22,67,32,45,47,37,39,51,63,58,52,49,48,42,46,42,47,44,44,30,51,51,28,52,59,63,48,37,58,67,41,51,53,41,27,51,45,32,35,70,73,64,65,39,54,70,68,56,17,46,52,65,34,51,61,57,74,83,38,56,81,28,71,22,47,54,50,19,52,49,50,37,54,50,38,54,47,56,54,32,34,78,38,32,28,67,46,41,71,55,46,46,57,42,32,54,49,46,39,53,44,49,42,38,40,48,52,40,18,45,77,76,61,82,62,75,70,34,54,61,47,56,52,49,50,54,50,50,52,52,38,53,48,49,30,42,52,35,50,24,23,33,45,20,60,50,51,75,67,45,56,83,55,46,24,46,55,26,50,54,42,51,54,62,49,48,50,40,52,49,58,59,67,35,43,52,77,90,60,78,25,47,56,57,46,52,55,50,51,67,62,46,77,77,55,89,80,67,68,65,68,57,88,57,58,73,82,71,37,72,67,73,66,53,61,68,58,60,70,81,96,129,72,66,73,62,60,60,67,58,54,55,60,55,47,57,61,50,64,71,49,82,76,83,79,89,79,88,90,81,75,91,69,93,81,73,94,81,72,90,78,90,83,85,85,90,75,91,78,89,78,84,77,78,72,75,78,82,82,76,78,69,85,66,72,71,78,82,69,74,80,64,67,84,70,63,84,67,79,67,63,65,79,64,71,61,66,84,64,76,70,33,25,62,71,59,74,57,86,70,44,59,63,21,50,53,47,43,46,50,50,26,51,50,49,21,52,49,41,47,50,50,33,39,52,45,37,46,74,40,30,71,71,54,32,54,76,83,69,67,88,71,82,62,84,60,75,52,58,62,50,49,43,55,55,47,46,71,53,60,74,67,47,63,60,56,52,48,70,66,57,48,71,68,55,34,31,73,46,26,23,47,38,48,37,41,54,48,45,52,32,48,49,53,37,54,43,42,65,64,46,34,63,53,38,39,59,51,46,28,45,48,21,43,62,45,20,71,79,53,87,88,64,47,75,73,52,27,33,15,54,66,46,43,55,71,76,53,66,76,59,45,45,52,53,24,51,46,50,42,51,52,49,52,52,43,41,53,53,49,50,53,51,50,52,53,48,47,57,51,42,50,53,50,64,68,62,47,52,34,47,60,55,19,29,35,28,35,32,40,47,54,80,89,39,33,26,37,64,46,42,40,49,54,53,32,69,71,67,43,83,75,48,60,69,48,38,39,51,42,64,46,58,82,64,48,59,57,46,50,49,50,35,52,50,30,50,50,53,35,54,51,35,48,50,52,20,55,72,67,66,61,54,55,64,85,36,75,53,24,39,51,39,51,52,35,49,52,50,35,50,51,41,49,51,51,48,52,53,54,48,50,53,50,54,53,38,37,76,67,45,33,72,82,35,31,21,28,20,31,39,40,30,30,66,40,53,63,60,33,56,63,58,46,69,53,52,48,37,63,43,56,69,36,50,38,51,44,83,52,59,56,58,88,39,54,34,65,76,42,45,39,49,44,67,67,60,41,53,50,31,39,50,50,32,51,48,50,52,52,50,48,52,62,59,46,47,60,52,51,39,51,55,49,29,48,39,33,72,70,35,30,44,68,76,37,47,71,59,35,48,50,30,66,74,35,62,82,48,35,43,35,50,41,55,49,48,37,44,48,50,51,52,52,57,58,63,52,44,42,53,53,50,46,51,45,46,69,72,38,35,67,42,63,26,51,59,53,52,31,52,54,38,19,54,52,51,27,52,49,42,42,45,50,65,53,52,46,37,43,53,24,49,53,60,66,58,44,46,51,41,33,74,63,36,54,76,48,44,48,42,48,38,21,67,31,45,48,36,37,50,63,58,51,50,48,43,44,40,47,44,43,30,53,50,28,53,57,63,49,37,58,68,42,52,52,40,28,52,44,34,34,70,73,66,65,39,53,70,69,56,17,46,52,66,35,51,62,54,73,86,37,58,81,29,70,20,46,56,50,19,53,50,51,36,53,49,39,54,45,56,56,31,34,77,38,33,28,67,44,40,71,55,46,47,57,40,32,52,48,48,39,53,43,51,42,38,40,48,52,41,18,45,77,75,61,82,62,76,67,35,54,61,45,56,53,49,50,55,49,50,51,50,40,53,50,49,30,43,53,34,50,24,22,31,44,19,62,50,49,75,68,44,56,84,54,46,24,46,55,25,51,54,40,51,54,60,50,47,52,40,51,50,57,59,68,35,45,52,77,88,59,76,24,48,56,55,46,53,53,48,50,66,62,45,78,77,54,88,79,65,69,64,67,58,88,56,57,74,81,70,38,71,68,73,69,54,60,67,59,60,72,81,96

Radius of gyration: 41.89 Å; Cα contacts (8 Å, |Δi|>4): 1890; chains: 2; bounding box: 119×107×126 Å

Organism: Polarella glacialis (NCBI:txid89957)